Protein 4I4N (pdb70)

Foldseek 3Di:
DQFLAFDDDVVDPLEGAFTPNVLVVQAALEDPQDDLADPDADAPPQEAEEEEFFQDQFDQFPVGGTYRKFFELLQPQQLVLSNVNNVHHYAYEYQAQAAGRHSVSRHNNNYDSSVVSCVVCVVCRHGHDHLVVCLVPAAPQDHSYQYYEFTDMCSLLPCLLQPLSLLSVVVRCLVNVHAYEYEAHRCSSVNNVPQDLSCAPAEWEYADQVVQQPSVVSRNGVHGHPDGSVVSCVVSHYDHDDDHADLDWDDDRRYIYTYDSSVSNVSSVVVSVVVSVVVVD/DLALAFDDDVVDPLEGAFDPNVLVVQAALAAPADPLADPAADPPPQEAEEEEFFQDQWDQFPVGGTYRKFFELLQPQRLVSSLVSSPHHYAYEYQVQAAGDHSVSRHNNNYPSSVVSCVVCVVCNHGHDHLVVCLVPAAPQPHSYQEYAFGDMPSLLPQLLAPLSLLSVVVRCVVNVHAYEYEACRCSSVNNVPLVLSCAAAEWAYAAQVVQVPSCVSRNGVHGHPDGSVVSVVVSHYDHPDNHADLDWDDDRRYIYTYHSSVSNVSSVVNSVVVCVVVVD/DQFLAFDDDVVDPLEGAFTPVVLVVQAALEAPADPLADPAADAPPQAAAEEEFFQDQFDQFPVGGTYRKFFELLQPQSLVLSNVNSPHHYAYEYQAQAAGRHSVSRHNNNYPSSVVSCVVCVVCNHRHDHLVVCVVPQAPLPHSYQYYEFGHMPSLLPQLLAPVSLLVRVVRCLVNVHAYEYEAHRCSSVNNVPQPLSCAAAEWEYAAQVVQVCSVVRRNGVHGHPDGSVVSVVVSHYDHPDNHADLDWDQDRRYIYTHHSSVSNVSSVVVSVVVCVVVVD/DQFLAFDDDVVDPLEGAFGPNVLVVQAALEAPQDDLADPAADAPQQAAAEEEFFQDQFDQFPVGGTYRKTFELLLPQSLVSSNVNSPHHYAYEYQVQAAGRHSVSRDNNNYPSSVVRCVVCVVCRHGHDHLVVCLVPQADLPHSYQYYEFEDMPSLLPQLLQDLSLLSVVVRCLVSVHAYEYEAHRCSSVNNVPLPLSCAAAEWEYAAQVVQVPSVVSRNGNHGHPDGSVVSVVVSHYDHDDNHADLDWDDDRRYTYTHHSSVSNVSSVVNSVVVSVVPVD/DQFLAFDDDVVDPLETAFGPNVLVVQAELEDPQDDLDDPAADAPPQAAEEEEFFQDQWDAFPVGGTYRKFFELLQPQQLQLSNVSNPHHYAYEYQVQAAGRHSVSRHNNNYPSSVVSCVVCVVCNHGGHHLVVCLVPQADDPHSYQEYEFTDMCSLVPCQLQPLSLLSVVVRCLVNVHAYEYEAHRCSSVNNVPQPLSCAPAEWEYAAQVVLVVSVVSRNGVHGHPDGSVVSCVVSHYDHDDNHADLDWDDDRRYIYTYDSSVSNVSNVVVSVVVCVVVVD/DLWLAFDDDVVDPLEGAFTPVVLVVQAALEDPADPLADPAADAPPFAAAEEEFFQDQWAQFPVRHTYRKFFELLQPQLLVSSNVNSVHHYAYEYQVQAAGDHSVSRDNNNYCSSVVVCVVCVVCNHRGGHLVVCLPPQAPLPHSYQYYEQEDMCSLVPCLLQPLSLLSVVVRCVVNVHAYEYEAHRCSSVNNVPQPLSCAQPEWAYAAQVVQQCSCVSRNGVHGHPDRSVVSVVVSHYDHPDNHADLDWDCGRRYTYTHDSSVSNVSSVVVSVVVSVVVVD

B-factor: mean 22.8, std 9.53, range [1.91, 67.93]

Structure (mmCIF, N/CA/C/O backbone):
data_4I4N
#
_entry.id   4I4N
#
_cell.length_a   103.750
_cell.length_b   79.350
_cell.length_c   107.650
_cell.angle_alpha   90.00
_cell.angle_beta   108.67
_cell.angle_gamma   90.00
#
_symmetry.space_group_name_H-M   'P 1 21 1'
#
loop_
_entity.id
_entity.type
_entity.pdbx_description
1 polymer 'Intracellular protease/amidase'
2 water water
#
loop_
_atom_site.group_PDB
_atom_site.id
_atom_site.type_symbol
_atom_site.label_atom_id
_atom_site.label_alt_id
_atom_site.label_comp_id
_atom_site.label_asym_id
_atom_site.label_entity_id
_atom_site.label_seq_id
_atom_site.pdbx_PDB_ins_code
_atom_site.Cartn_x
_atom_site.Cartn_y
_atom_site.Cartn_z
_atom_site.occupancy
_atom_site.B_iso_or_equiv
_atom_site.auth_seq_id
_atom_site.auth_comp_id
_atom_site.auth_asym_id
_atom_site.auth_atom_id
_atom_site.pdbx_PDB_model_num
ATOM 1 N N . ALA A 1 1 ? 1.357 -21.268 0.810 1.00 44.85 5 ALA A N 1
ATOM 2 C CA . ALA A 1 1 ? 1.035 -19.890 1.276 1.00 45.00 5 ALA A CA 1
ATOM 3 C C . ALA A 1 1 ? 2.280 -19.138 1.752 1.00 45.21 5 ALA A C 1
ATOM 4 O O . ALA A 1 1 ? 2.192 -18.227 2.579 1.00 45.28 5 ALA A O 1
ATOM 6 N N . ASN A 1 2 ? 3.440 -19.525 1.234 1.00 44.66 6 ASN A N 1
ATOM 7 C CA . ASN A 1 2 ? 4.689 -18.856 1.590 1.00 44.58 6 ASN A CA 1
ATOM 8 C C . ASN A 1 2 ? 4.950 -17.863 0.467 1.00 41.97 6 ASN A C 1
ATOM 9 O O . ASN A 1 2 ? 5.699 -16.897 0.620 1.00 41.84 6 ASN A O 1
ATOM 14 N N . ASP A 1 3 ? 4.310 -18.127 -0.666 1.00 38.76 7 ASP A N 1
ATOM 15 C CA . ASP A 1 3 ? 4.427 -17.302 -1.856 1.00 35.71 7 ASP A CA 1
ATOM 16 C C . ASP A 1 3 ? 4.033 -15.846 -1.591 1.00 35.34 7 ASP A C 1
ATOM 17 O O . ASP A 1 3 ? 2.911 -15.563 -1.173 1.00 34.83 7 ASP A O 1
ATOM 22 N N . LYS A 1 4 ? 4.960 -14.925 -1.841 1.00 32.79 8 LYS A N 1
ATOM 23 C CA . LYS A 1 4 ? 4.707 -13.504 -1.612 1.00 32.33 8 LYS A CA 1
ATOM 24 C C . LYS A 1 4 ? 4.431 -12.748 -2.908 1.00 30.61 8 LYS A C 1
ATOM 25 O O . LYS A 1 4 ? 4.362 -11.521 -2.925 1.00 31.56 8 LYS A O 1
ATOM 31 N N . HIS A 1 5 ? 4.287 -13.486 -3.998 1.00 30.75 9 HIS A N 1
ATOM 32 C CA . HIS A 1 5 ? 4.012 -12.875 -5.289 1.00 31.22 9 HIS A CA 1
ATOM 33 C C . HIS A 1 5 ? 2.543 -12.483 -5.323 1.00 28.21 9 HIS A C 1
ATOM 34 O O . HIS A 1 5 ? 1.690 -13.244 -4.873 1.00 28.65 9 HIS A O 1
ATOM 41 N N . PRO A 1 6 ? 2.227 -11.279 -5.826 1.00 26.65 10 PRO A N 1
ATOM 42 C CA . PRO A 1 6 ? 0.804 -10.929 -5.872 1.00 25.26 10 PRO A CA 1
ATOM 43 C C . PRO A 1 6 ? 0.154 -12.010 -6.738 1.00 23.94 10 PRO A C 1
ATOM 44 O O . PRO A 1 6 ? 0.801 -12.543 -7.646 1.00 23.67 10 PRO A O 1
ATOM 48 N N . THR A 1 7 ? -1.098 -12.351 -6.449 1.00 22.40 11 THR A N 1
ATOM 49 C CA . THR A 1 7 ? -1.801 -13.383 -7.210 1.00 22.09 11 THR A CA 1
ATOM 50 C C . THR A 1 7 ? -2.683 -12.759 -8.285 1.00 19.93 11 THR A C 1
ATOM 51 O O . THR A 1 7 ? -3.543 -11.930 -7.991 1.00 19.81 11 THR A O 1
ATOM 55 N N . PRO A 1 8 ? -2.475 -13.150 -9.551 1.00 18.77 12 PRO A N 1
ATOM 56 C CA . PRO A 1 8 ? -3.265 -12.611 -10.662 1.00 17.42 12 PRO A CA 1
ATOM 57 C C . PRO A 1 8 ? -4.764 -12.811 -10.477 1.00 16.22 12 PRO A C 1
ATOM 58 O O . PRO A 1 8 ? -5.210 -13.906 -10.164 1.00 14.39 12 PRO A O 1
ATOM 62 N N . ASP A 1 9 ? -5.527 -11.738 -10.661 1.00 15.87 13 ASP A N 1
ATOM 63 C CA . ASP A 1 9 ? -6.983 -11.780 -10.580 1.00 15.69 13 ASP A CA 1
ATOM 64 C C . ASP A 1 9 ? -7.350 -12.003 -12.038 1.00 15.40 13 ASP A C 1
ATOM 65 O O . ASP A 1 9 ? -7.162 -11.113 -12.861 1.00 17.08 13 ASP A O 1
ATOM 70 N N . PRO A 1 10 ? -7.863 -13.199 -12.378 1.00 16.08 14 PRO A N 1
ATOM 71 C CA . PRO A 1 10 ? -8.246 -13.543 -13.753 1.00 16.12 14 PRO A CA 1
ATOM 72 C C . PRO A 1 10 ? -9.389 -12.748 -14.382 1.00 16.48 14 PRO A C 1
ATOM 73 O O . PRO A 1 10 ? -9.588 -12.804 -15.597 1.00 14.96 14 PRO A O 1
ATOM 77 N N . ALA A 1 11 ? -10.141 -12.009 -13.574 1.00 14.77 15 ALA A N 1
ATOM 78 C CA . ALA A 1 11 ? -11.251 -11.227 -14.113 1.00 14.75 15 ALA A CA 1
ATOM 79 C C . ALA A 1 11 ? -10.792 -9.909 -14.717 1.00 13.62 15 ALA A C 1
ATOM 80 O O . ALA A 1 11 ? -11.494 -9.315 -15.532 1.00 11.39 15 ALA A O 1
ATOM 82 N N . GLU A 1 12 ? -9.610 -9.451 -14.324 1.00 14.38 16 GLU A N 1
ATOM 83 C CA . GLU A 1 12 ? -9.116 -8.165 -14.801 1.00 14.64 16 GLU A CA 1
ATOM 84 C C . GLU A 1 12 ? -7.634 -8.150 -15.154 1.00 14.11 16 GLU A C 1
ATOM 85 O O . GLU A 1 12 ? -6.800 -8.604 -14.385 1.00 17.74 16 GLU A O 1
ATOM 91 N N . ASP A 1 13 ? -7.296 -7.593 -16.307 1.00 16.50 17 ASP A N 1
ATOM 92 C CA . ASP A 1 13 ? -5.893 -7.564 -16.681 1.00 16.78 17 ASP A CA 1
ATOM 93 C C . ASP A 1 13 ? -5.067 -6.671 -15.764 1.00 16.57 17 ASP A C 1
ATOM 94 O O . ASP A 1 13 ? -5.543 -5.641 -15.270 1.00 14.71 17 ASP A O 1
ATOM 99 N N . ASN A 1 14 ? -3.840 -7.116 -15.508 1.00 16.08 18 ASN A N 1
ATOM 100 C CA . ASN A 1 14 ? -2.893 -6.407 -14.662 1.00 15.84 18 ASN A CA 1
ATOM 101 C C . ASN A 1 14 ? -3.484 -6.069 -13.297 1.00 16.90 18 ASN A C 1
ATOM 102 O O . ASN A 1 14 ? -3.203 -5.010 -12.733 1.00 18.00 18 ASN A O 1
ATOM 107 N N . ALA A 1 15 ? -4.305 -6.976 -12.778 1.00 13.83 19 ALA A N 1
ATOM 108 C CA . ALA A 1 15 ? -4.925 -6.802 -11.471 1.00 16.22 19 ALA A CA 1
ATOM 109 C C . ALA A 1 15 ? -4.435 -7.973 -10.632 1.00 17.01 19 ALA A C 1
ATOM 110 O O . ALA A 1 15 ? -4.238 -9.069 -11.153 1.00 17.00 19 ALA A O 1
ATOM 112 N N . PHE A 1 16 ? -4.242 -7.749 -9.337 1.00 16.90 20 PHE A N 1
ATOM 113 C CA . PHE A 1 16 ? -3.723 -8.797 -8.464 1.00 18.07 20 PHE A CA 1
ATOM 114 C C . PHE A 1 16 ? -4.365 -8.831 -7.089 1.00 17.88 20 PHE A C 1
ATOM 115 O O . PHE A 1 16 ? -4.623 -7.786 -6.489 1.00 18.83 20 PHE A O 1
ATOM 123 N N . PHE A 1 17 ? -4.625 -10.041 -6.604 1.00 16.58 21 PHE A N 1
ATOM 124 C CA . PHE A 1 17 ? -5.181 -10.235 -5.269 1.00 18.12 21 PHE A CA 1
ATOM 125 C C . PHE A 1 17 ? -3.949 -10.209 -4.365 1.00 18.19 21 PHE A C 1
ATOM 126 O O . PHE A 1 17 ? -2.816 -10.211 -4.855 1.00 18.33 21 PHE A O 1
ATOM 134 N N . PRO A 1 18 ? -4.148 -10.199 -3.039 1.00 19.44 22 PRO A N 1
ATOM 135 C CA . PRO A 1 18 ? -2.959 -10.193 -2.184 1.00 19.76 22 PRO A CA 1
ATOM 136 C C . PRO A 1 18 ? -2.220 -11.529 -2.341 1.00 18.94 22 PRO A C 1
ATOM 137 O O . PRO A 1 18 ? -2.811 -12.539 -2.733 1.00 18.22 22 PRO A O 1
ATOM 141 N N . SER A 1 19 ? -0.926 -11.529 -2.046 1.00 19.26 23 SER A N 1
ATOM 142 C CA . SER A 1 19 ? -0.125 -12.741 -2.155 1.00 19.70 23 SER A CA 1
ATOM 143 C C . SER A 1 19 ? -0.614 -13.788 -1.160 1.00 20.01 23 SER A C 1
ATOM 144 O O . SER A 1 19 ? -1.202 -13.458 -0.127 1.00 19.95 23 SER A O 1
ATOM 147 N N . ALA A 1 20 ? -0.365 -15.053 -1.469 1.00 20.91 24 ALA A N 1
ATOM 148 C CA . ALA A 1 20 ? -0.777 -16.128 -0.581 1.00 22.99 24 ALA A CA 1
ATOM 149 C C . ALA A 1 20 ? -0.182 -15.909 0.808 1.00 22.66 24 ALA A C 1
ATOM 150 O O . ALA A 1 20 ? -0.824 -16.182 1.821 1.00 21.42 24 ALA A O 1
ATOM 152 N N . TYR A 1 21 ? 1.047 -15.403 0.853 1.00 22.68 25 TYR A N 1
ATOM 153 C CA . TYR A 1 21 ? 1.712 -15.171 2.126 1.00 23.24 25 TYR A CA 1
ATOM 154 C C . TYR A 1 21 ? 1.015 -14.094 2.946 1.00 23.30 25 TYR A C 1
ATOM 155 O O . TYR A 1 21 ? 0.772 -14.272 4.143 1.00 23.46 25 TYR A O 1
ATOM 164 N N . SER A 1 22 ? 0.698 -12.972 2.305 1.00 22.73 26 SER A N 1
ATOM 165 C CA . SER A 1 22 ? 0.025 -11.883 3.006 1.00 21.32 26 SER A CA 1
ATOM 166 C C . SER A 1 22 ? -1.324 -12.355 3.534 1.00 21.38 26 SER A C 1
ATOM 167 O O . SER A 1 22 ? -1.723 -11.985 4.642 1.00 20.75 26 SER A O 1
ATOM 170 N N . LEU A 1 23 ? -2.014 -13.186 2.753 1.00 20.99 27 LEU A N 1
ATOM 171 C CA . LEU A 1 23 ? -3.324 -13.705 3.153 1.00 21.16 27 LEU A CA 1
ATOM 172 C C . LEU A 1 23 ? -3.232 -14.568 4.410 1.00 21.40 27 LEU A C 1
ATOM 173 O O . LEU A 1 23 ? -4.099 -14.504 5.279 1.00 21.65 27 LEU A O 1
ATOM 178 N N . SER A 1 24 ? -2.182 -15.377 4.506 1.00 22.71 28 SER A N 1
ATOM 179 C CA . SER A 1 24 ? -1.999 -16.226 5.677 1.00 24.36 28 SER A CA 1
ATOM 180 C C . SER A 1 24 ? -1.789 -15.357 6.911 1.00 25.18 28 SER A C 1
ATOM 181 O O . SER A 1 24 ? -2.174 -15.713 8.026 1.00 25.06 28 SER A O 1
ATOM 184 N N . GLN A 1 25 ? -1.169 -14.209 6.697 1.00 25.28 29 GLN A N 1
ATOM 185 C CA . GLN A 1 25 ? -0.884 -13.287 7.779 1.00 28.16 29 GLN A CA 1
ATOM 186 C C . GLN A 1 25 ? -2.041 -12.364 8.143 1.00 27.52 29 GLN A C 1
ATOM 187 O O . GLN A 1 25 ? -2.218 -12.031 9.314 1.00 27.31 29 GLN A O 1
ATOM 193 N N . PHE A 1 26 ? -2.838 -11.963 7.154 1.00 27.13 30 PHE A N 1
ATOM 194 C CA . PHE A 1 26 ? -3.927 -11.029 7.419 1.00 26.14 30 PHE A CA 1
ATOM 195 C C . PHE A 1 26 ? -5.358 -11.544 7.394 1.00 24.89 30 PHE A C 1
ATOM 196 O O . PHE A 1 26 ? -6.285 -10.791 7.683 1.00 21.88 30 PHE A O 1
ATOM 204 N N . THR A 1 27 ? -5.549 -12.812 7.057 1.00 24.69 31 THR A N 1
ATOM 205 C CA . THR A 1 27 ? -6.896 -13.372 7.023 1.00 23.52 31 THR A CA 1
ATOM 206 C C . THR A 1 27 ? -6.927 -14.732 7.712 1.00 24.29 31 THR A C 1
ATOM 207 O O . THR A 1 27 ? -5.888 -15.349 7.921 1.00 25.75 31 THR A O 1
ATOM 211 N N . ALA A 1 28 ? -8.126 -15.189 8.055 1.00 24.06 32 ALA A N 1
ATOM 212 C CA . ALA A 1 28 ? -8.319 -16.478 8.713 1.00 23.77 32 ALA A CA 1
ATOM 213 C C . ALA A 1 28 ? -9.656 -17.051 8.250 1.00 24.40 32 ALA A C 1
ATOM 214 O O . ALA A 1 28 ? -10.500 -16.318 7.730 1.00 22.72 32 ALA A O 1
ATOM 216 N N . SER A 1 29 ? -9.845 -18.353 8.445 1.00 23.39 33 SER A N 1
ATOM 217 C CA . SER A 1 29 ? -11.079 -19.015 8.035 1.00 23.65 33 SER A CA 1
ATOM 218 C C . SER A 1 29 ? -12.261 -18.702 8.957 1.00 24.23 33 SER A C 1
ATOM 219 O O . SER A 1 29 ? -13.407 -18.957 8.608 1.00 22.53 33 SER A O 1
ATOM 222 N N . LYS A 1 30 ? -11.973 -18.156 10.135 1.00 26.81 34 LYS A N 1
ATOM 223 C CA . LYS A 1 30 ? -13.008 -17.777 11.097 1.00 28.72 34 LYS A CA 1
ATOM 224 C C . LYS A 1 30 ? -12.705 -16.396 11.651 1.00 27.10 34 LYS A C 1
ATOM 225 O O . LYS A 1 30 ? -11.550 -15.972 11.669 1.00 25.62 34 LYS A O 1
ATOM 231 N N . SER A 1 31 ? -13.742 -15.701 12.106 1.00 24.99 35 SER A N 1
ATOM 232 C CA . SER A 1 31 ? -13.571 -14.374 12.677 1.00 24.55 35 SER A CA 1
ATOM 233 C C . SER A 1 31 ? -13.583 -14.495 14.204 1.00 25.31 35 SER A C 1
ATOM 234 O O . SER A 1 31 ? -13.726 -15.591 14.748 1.00 25.29 35 SER A O 1
ATOM 237 N N . ASP A 1 32 ? -13.441 -13.373 14.899 1.00 25.01 36 ASP A N 1
ATOM 238 C CA . ASP A 1 32 ? -13.446 -13.416 16.355 1.00 26.22 36 ASP A CA 1
ATOM 239 C C . ASP A 1 32 ? -14.735 -12.817 16.897 1.00 26.24 36 ASP A C 1
ATOM 240 O O . ASP A 1 32 ? -14.766 -12.249 17.992 1.00 27.31 36 ASP A O 1
ATOM 245 N N . LEU A 1 33 ? -15.801 -12.967 16.114 1.00 26.10 37 LEU A N 1
ATOM 246 C CA . LEU A 1 33 ? -17.126 -12.473 16.482 1.00 26.26 37 LEU A CA 1
ATOM 247 C C . LEU A 1 33 ? -17.471 -13.023 17.857 1.00 26.83 37 LEU A C 1
ATOM 248 O O . LEU A 1 33 ? -17.379 -14.226 18.079 1.00 26.62 37 LEU A O 1
ATOM 253 N N . SER A 1 34 ? -17.863 -12.148 18.779 1.00 27.65 38 SER A N 1
ATOM 254 C CA . SER A 1 34 ? -18.193 -12.582 20.131 1.00 29.04 38 SER A CA 1
ATOM 255 C C . SER A 1 34 ? -18.962 -11.513 20.898 1.00 29.28 38 SER A C 1
ATOM 256 O O . SER A 1 34 ? -18.954 -10.341 20.527 1.00 27.36 38 SER A O 1
ATOM 259 N N . GLY A 1 35 ? -19.633 -11.936 21.965 1.00 30.12 39 GLY A N 1
ATOM 260 C CA . GLY A 1 35 ? -20.386 -11.012 22.793 1.00 34.09 39 GLY A CA 1
ATOM 261 C C . GLY A 1 35 ? -21.478 -10.253 22.070 1.00 35.97 39 GLY A C 1
ATOM 262 O O . GLY A 1 35 ? -21.751 -9.099 22.389 1.00 36.79 39 GLY A O 1
ATOM 263 N N . ALA A 1 36 ? -22.109 -10.900 21.099 1.00 38.05 40 ALA A N 1
ATOM 264 C CA . ALA A 1 36 ? -23.176 -10.264 20.342 1.00 40.85 40 ALA A CA 1
ATOM 265 C C . ALA A 1 36 ? -24.532 -10.615 20.939 1.00 42.96 40 ALA A C 1
ATOM 266 O O . ALA A 1 36 ? -25.475 -10.928 20.214 1.00 43.90 40 ALA A O 1
ATOM 268 N N . HIS A 1 37 ? -24.630 -10.560 22.262 1.00 45.67 41 HIS A N 1
ATOM 269 C CA . HIS A 1 37 ? -25.878 -10.871 22.941 1.00 48.12 41 HIS A CA 1
ATOM 270 C C . HIS A 1 37 ? -26.386 -9.631 23.637 1.00 45.57 41 HIS A C 1
ATOM 271 O O . HIS A 1 37 ? -25.734 -9.096 24.532 1.00 45.63 41 HIS A O 1
ATOM 278 N N . TYR A 1 38 ? -27.551 -9.170 23.204 1.00 42.98 42 TYR A N 1
ATOM 279 C CA . TYR A 1 38 ? -28.167 -7.999 23.791 1.00 40.49 42 TYR A CA 1
ATOM 280 C C . TYR A 1 38 ? -29.501 -8.416 24.410 1.00 41.11 42 TYR A C 1
ATOM 281 O O . TYR A 1 38 ? -30.479 -8.667 23.708 1.00 40.24 42 TYR A O 1
ATOM 290 N N . PRO A 1 39 ? -29.532 -8.527 25.752 1.00 41.92 43 PRO A N 1
ATOM 291 C CA . PRO A 1 39 ? -30.715 -8.918 26.528 1.00 42.87 43 PRO A CA 1
ATOM 292 C C . PRO A 1 39 ? -31.969 -8.204 26.057 1.00 42.83 43 PRO A C 1
ATOM 293 O O . PRO A 1 39 ? -32.970 -8.842 25.735 1.00 43.72 43 PRO A O 1
ATOM 297 N N . THR A 1 40 ? -31.907 -6.877 26.012 1.00 42.95 44 THR A N 1
ATOM 298 C CA . THR A 1 40 ? -33.044 -6.090 25.562 1.00 43.27 44 THR A CA 1
ATOM 299 C C . THR A 1 40 ? -32.675 -5.273 24.331 1.00 42.21 44 THR A C 1
ATOM 300 O O . THR A 1 40 ? -32.315 -4.102 24.423 1.00 43.16 44 THR A O 1
ATOM 304 N N . PRO A 1 41 ? -32.743 -5.901 23.155 1.00 41.17 45 PRO A N 1
ATOM 305 C CA . PRO A 1 41 ? -32.425 -5.242 21.891 1.00 38.81 45 PRO A CA 1
ATOM 306 C C . PRO A 1 41 ? -33.530 -4.272 21.511 1.00 36.99 45 PRO A C 1
ATOM 307 O O . PRO A 1 41 ? -34.644 -4.353 22.026 1.00 35.45 45 PRO A O 1
ATOM 311 N N . TYR A 1 42 ? -33.206 -3.350 20.612 1.00 33.66 46 TYR A N 1
ATOM 312 C CA . TYR A 1 42 ? -34.161 -2.360 20.144 1.00 31.28 46 TYR A CA 1
ATOM 313 C C . TYR A 1 42 ? -35.257 -3.119 19.412 1.00 31.87 46 TYR A C 1
ATOM 314 O O . TYR A 1 42 ? -34.965 -4.031 18.637 1.00 31.35 46 TYR A O 1
ATOM 323 N N . GLN A 1 43 ? -36.512 -2.757 19.665 1.00 32.25 47 GLN A N 1
ATOM 324 C CA . GLN A 1 43 ? -37.640 -3.417 19.012 1.00 34.33 47 GLN A CA 1
ATOM 325 C C . GLN A 1 43 ? -38.598 -2.417 18.362 1.00 33.22 47 GLN A C 1
ATOM 326 O O . GLN A 1 43 ? -39.599 -2.801 17.752 1.00 34.41 47 GLN A O 1
ATOM 332 N N . GLY A 1 44 ? -38.267 -1.135 18.484 1.00 31.84 48 GLY A N 1
ATOM 333 C CA . GLY A 1 44 ? -39.096 -0.082 17.923 1.00 30.59 48 GLY A CA 1
ATOM 334 C C . GLY A 1 44 ? -39.365 -0.221 16.438 1.00 29.89 48 GLY A C 1
ATOM 335 O O . GLY A 1 44 ? -40.369 0.289 15.938 1.00 29.56 48 GLY A O 1
ATOM 336 N N . GLY A 1 45 ? -38.468 -0.909 15.738 1.00 28.18 49 GLY A N 1
ATOM 337 C CA . GLY A 1 45 ? -38.622 -1.114 14.309 1.00 27.73 49 GLY A CA 1
ATOM 338 C C . GLY A 1 45 ? -38.486 0.130 13.442 1.00 27.77 49 GLY A C 1
ATOM 339 O O . GLY A 1 45 ? -38.900 0.125 12.284 1.00 28.44 49 GLY A O 1
ATOM 340 N N . ARG A 1 46 ? -37.911 1.200 13.985 1.00 27.08 50 ARG A N 1
ATOM 341 C CA . ARG A 1 46 ? -37.734 2.424 13.209 1.00 25.68 50 ARG A CA 1
ATOM 342 C C . ARG A 1 46 ? -36.271 2.651 12.804 1.00 25.51 50 ARG A C 1
ATOM 343 O O . ARG A 1 46 ? -35.904 2.559 11.630 1.00 24.55 50 ARG A O 1
ATOM 351 N N . TRP A 1 47 ? -35.444 2.949 13.799 1.00 23.59 51 TRP A N 1
ATOM 352 C CA . TRP A 1 47 ? -34.031 3.235 13.588 1.00 22.91 51 TRP A CA 1
ATOM 353 C C . TRP A 1 47 ? -33.286 2.215 12.742 1.00 22.08 51 TRP A C 1
ATOM 354 O O . TRP A 1 47 ? -33.392 1.010 12.963 1.00 20.40 51 TRP A O 1
ATOM 365 N N . LYS A 1 48 ? -32.519 2.727 11.781 1.00 20.78 52 LYS A N 1
ATOM 366 C CA . LYS A 1 48 ? -31.750 1.918 10.850 1.00 20.80 52 LYS A CA 1
ATOM 367 C C . LYS A 1 48 ? -30.382 2.548 10.726 1.00 19.85 52 LYS A C 1
ATOM 368 O O . LYS A 1 48 ? -30.174 3.692 11.126 1.00 19.45 52 LYS A O 1
ATOM 374 N N . ILE A 1 49 ? -29.453 1.788 10.164 1.00 19.49 53 ILE A N 1
ATOM 375 C CA . ILE A 1 49 ? -28.118 2.285 9.931 1.00 18.01 53 ILE A CA 1
ATOM 376 C C . ILE A 1 49 ? -27.910 2.292 8.424 1.00 17.07 53 ILE A C 1
ATOM 377 O O . ILE A 1 49 ? -28.227 1.322 7.724 1.00 18.38 53 ILE A O 1
ATOM 382 N N . LEU A 1 50 ? -27.427 3.415 7.915 1.00 15.10 54 LEU A N 1
ATOM 383 C CA . LEU A 1 50 ? -27.160 3.528 6.497 1.00 14.29 54 LEU A CA 1
ATOM 384 C C . LEU A 1 50 ? -25.731 3.071 6.248 1.00 14.52 54 LEU A C 1
ATOM 385 O O . LEU A 1 50 ? -24.790 3.608 6.837 1.00 14.58 54 LEU A O 1
ATOM 390 N N . VAL A 1 51 ? -25.566 2.081 5.383 1.00 12.66 55 VAL A N 1
ATOM 391 C CA . VAL A 1 51 ? -24.234 1.590 5.051 1.00 14.52 55 VAL A CA 1
ATOM 392 C C . VAL A 1 51 ? -23.798 2.088 3.672 1.00 14.18 55 VAL A C 1
ATOM 393 O O . VAL A 1 51 ? -24.499 1.908 2.680 1.00 11.04 55 VAL A O 1
ATOM 397 N N . VAL A 1 52 ? -22.636 2.725 3.617 1.00 12.35 56 VAL A N 1
ATOM 398 C CA . VAL A 1 52 ? -22.113 3.218 2.354 1.00 11.71 56 VAL A CA 1
ATOM 399 C C . VAL A 1 52 ? -20.944 2.310 2.000 1.00 12.05 56 VAL A C 1
ATOM 400 O O . VAL A 1 52 ? -19.862 2.412 2.583 1.00 11.02 56 VAL A O 1
ATOM 404 N N . GLY A 1 53 ? -21.175 1.412 1.053 1.00 12.01 57 GLY A N 1
ATOM 405 C CA . GLY A 1 53 ? -20.140 0.485 0.642 1.00 13.24 57 GLY A CA 1
ATOM 406 C C . GLY A 1 53 ? -19.370 0.925 -0.589 1.00 13.27 57 GLY A C 1
ATOM 407 O O . GLY A 1 53 ? -19.683 1.947 -1.200 1.00 14.20 57 GLY A O 1
ATOM 408 N N . ALA A 1 54 ? -18.353 0.148 -0.942 1.00 13.10 58 ALA A N 1
ATOM 409 C CA . ALA A 1 54 ? -17.512 0.433 -2.099 1.00 13.05 58 ALA A CA 1
ATOM 410 C C . ALA A 1 54 ? -18.053 -0.271 -3.333 1.00 13.94 58 ALA A C 1
ATOM 411 O O . ALA A 1 54 ? -18.344 -1.469 -3.282 1.00 13.42 58 ALA A O 1
ATOM 413 N N . ASP A 1 55 ? -18.185 0.465 -4.436 1.00 13.73 59 ASP A N 1
ATOM 414 C CA . ASP A 1 55 ? -18.675 -0.130 -5.672 1.00 12.56 59 ASP A CA 1
ATOM 415 C C . ASP A 1 55 ? -17.541 -0.519 -6.611 1.00 13.32 59 ASP A C 1
ATOM 416 O O . ASP A 1 55 ? -17.784 -1.038 -7.694 1.00 12.09 59 ASP A O 1
ATOM 421 N N . GLU A 1 56 ? -16.297 -0.278 -6.211 1.00 11.70 60 GLU A N 1
ATOM 422 C CA . GLU A 1 56 ? -15.194 -0.648 -7.085 1.00 12.48 60 GLU A CA 1
ATOM 423 C C . GLU A 1 56 ? -14.188 -1.558 -6.404 1.00 12.65 60 GLU A C 1
ATOM 424 O O . GLU A 1 56 ? -13.826 -1.351 -5.254 1.00 13.42 60 GLU A O 1
ATOM 430 N N . ARG A 1 57 ? -13.735 -2.565 -7.138 1.00 12.64 61 ARG A N 1
ATOM 431 C CA . ARG A 1 57 ? -12.778 -3.532 -6.621 1.00 12.73 61 ARG A CA 1
ATOM 432 C C . ARG A 1 57 ? -11.334 -3.254 -7.036 1.00 14.06 61 ARG A C 1
ATOM 433 O O . ARG A 1 57 ? -10.390 -3.593 -6.311 1.00 13.83 61 ARG A O 1
ATOM 441 N N . TYR A 1 58 ? -11.160 -2.624 -8.194 1.00 14.67 62 TYR A N 1
ATOM 442 C CA . TYR A 1 58 ? -9.821 -2.365 -8.712 1.00 14.68 62 TYR A CA 1
ATOM 443 C C . TYR A 1 58 ? -9.263 -0.971 -8.433 1.00 13.60 62 TYR A C 1
ATOM 444 O O . TYR A 1 58 ? -9.749 0.030 -8.954 1.00 14.24 62 TYR A O 1
ATOM 453 N N . LEU A 1 59 ? -8.238 -0.938 -7.586 1.00 13.37 63 LEU A N 1
ATOM 454 C CA . LEU A 1 59 ? -7.577 0.294 -7.181 1.00 15.70 63 LEU A CA 1
ATOM 455 C C . LEU A 1 59 ? -6.261 0.436 -7.943 1.00 17.30 63 LEU A C 1
ATOM 456 O O . LEU A 1 59 ? -5.451 -0.481 -7.974 1.00 18.11 63 LEU A O 1
ATOM 461 N N . MET A 1 60 ? -6.054 1.596 -8.556 1.00 18.30 64 MET A N 1
ATOM 462 C CA . MET A 1 60 ? -4.841 1.861 -9.320 1.00 20.41 64 MET A CA 1
ATOM 463 C C . MET A 1 60 ? -3.631 2.127 -8.420 1.00 21.17 64 MET A C 1
ATOM 464 O O . MET A 1 60 ? -3.661 3.029 -7.576 1.00 19.68 64 MET A O 1
ATOM 469 N N . MET A 1 61 ? -2.572 1.342 -8.610 1.00 20.90 65 MET A N 1
ATOM 470 C CA . MET A 1 61 ? -1.345 1.496 -7.827 1.00 21.09 65 MET A CA 1
ATOM 471 C C . MET A 1 61 ? -0.429 2.523 -8.499 1.00 23.46 65 MET A C 1
ATOM 472 O O . MET A 1 61 ? -0.682 2.961 -9.628 1.00 22.36 65 MET A O 1
ATOM 477 N N . ASP A 1 62 ? 0.644 2.890 -7.809 1.00 21.93 66 ASP A N 1
ATOM 478 C CA . ASP A 1 62 ? 1.583 3.860 -8.348 1.00 23.35 66 ASP A CA 1
ATOM 479 C C . ASP A 1 62 ? 2.286 3.299 -9.585 1.00 23.45 66 ASP A C 1
ATOM 480 O O . ASP A 1 62 ? 2.726 4.052 -10.454 1.00 25.67 66 ASP A O 1
ATOM 485 N N . ASN A 1 63 ? 2.370 1.975 -9.678 1.00 22.84 67 ASN A N 1
ATOM 486 C CA . ASN A 1 63 ? 3.025 1.350 -10.824 1.00 22.75 67 ASN A CA 1
ATOM 487 C C . ASN A 1 63 ? 2.066 0.938 -11.941 1.00 22.18 67 ASN A C 1
ATOM 488 O O . ASN A 1 63 ? 2.446 0.205 -12.859 1.00 20.86 67 ASN A O 1
ATOM 493 N N . GLY A 1 64 ? 0.822 1.396 -11.870 1.00 21.30 68 GLY A N 1
ATOM 494 C CA . GLY A 1 64 ? -0.124 1.058 -12.920 1.00 20.90 68 GLY A CA 1
ATOM 495 C C . GLY A 1 64 ? -0.902 -0.238 -12.778 1.00 19.15 68 GLY A C 1
ATOM 496 O O . GLY A 1 64 ? -1.858 -0.453 -13.510 1.00 19.74 68 GLY A O 1
ATOM 497 N N . THR A 1 65 ? -0.501 -1.107 -11.857 1.00 19.09 69 THR A N 1
ATOM 498 C CA . THR A 1 65 ? -1.217 -2.360 -11.634 1.00 17.79 69 THR A CA 1
ATOM 499 C C . THR A 1 65 ? -2.454 -2.022 -10.825 1.00 18.44 69 THR A C 1
ATOM 500 O O . THR A 1 65 ? -2.561 -0.920 -10.285 1.00 16.23 69 THR A O 1
ATOM 504 N N . PHE A 1 66 ? -3.391 -2.962 -10.774 1.00 17.35 70 PHE A N 1
ATOM 505 C CA . PHE A 1 66 ? -4.615 -2.804 -9.997 1.00 17.38 70 PHE A CA 1
ATOM 506 C C . PHE A 1 66 ? -4.539 -3.713 -8.775 1.00 16.17 70 PHE A C 1
ATOM 507 O O . PHE A 1 66 ? -4.182 -4.888 -8.906 1.00 17.11 70 PHE A O 1
ATOM 515 N N . PHE A 1 67 ? -4.889 -3.187 -7.607 1.00 15.55 71 PHE A N 1
ATOM 516 C CA . PHE A 1 67 ? -4.953 -4.006 -6.401 1.00 15.13 71 PHE A CA 1
ATOM 517 C C . PHE A 1 67 ? -6.408 -4.487 -6.413 1.00 15.63 71 PHE A C 1
ATOM 518 O O . PHE A 1 67 ? -7.332 -3.667 -6.453 1.00 16.59 71 PHE A O 1
ATOM 526 N N . SER A 1 68 ? -6.611 -5.801 -6.404 1.00 15.49 72 SER A N 1
ATOM 527 C CA . SER A 1 68 ? -7.962 -6.365 -6.413 1.00 14.20 72 SER A CA 1
ATOM 528 C C . SER A 1 68 ? -8.451 -6.308 -4.968 1.00 14.64 72 SER A C 1
ATOM 529 O O . SER A 1 68 ? -8.185 -7.199 -4.158 1.00 15.11 72 SER A O 1
ATOM 532 N N . THR A 1 69 ? -9.184 -5.248 -4.655 1.00 14.42 73 THR A N 1
ATOM 533 C CA . THR A 1 69 ? -9.648 -5.021 -3.299 1.00 14.28 73 THR A CA 1
ATOM 534 C C . THR A 1 69 ? -11.161 -4.926 -3.144 1.00 14.01 73 THR A C 1
ATOM 535 O O . THR A 1 69 ? -11.904 -5.766 -3.664 1.00 10.74 73 THR A O 1
ATOM 539 N N . GLY A 1 70 ? -11.610 -3.907 -2.418 1.00 13.57 74 GLY A N 1
ATOM 540 C CA . GLY A 1 70 ? -13.034 -3.732 -2.176 1.00 15.31 74 GLY A CA 1
ATOM 541 C C . GLY A 1 70 ? -13.236 -3.455 -0.698 1.00 14.79 74 GLY A C 1
ATOM 542 O O . GLY A 1 70 ? -12.322 -2.949 -0.042 1.00 14.53 74 GLY A O 1
ATOM 543 N N . ASN A 1 71 ? -14.423 -3.759 -0.173 1.00 14.26 75 ASN A N 1
ATOM 544 C CA . ASN A 1 71 ? -14.704 -3.572 1.254 1.00 14.22 75 ASN A CA 1
ATOM 545 C C . ASN A 1 71 ? -14.181 -4.809 1.968 1.00 14.72 75 ASN A C 1
ATOM 546 O O . ASN A 1 71 ? -14.237 -5.916 1.414 1.00 13.13 75 ASN A O 1
ATOM 551 N N . HIS A 1 72 ? -13.660 -4.631 3.181 1.00 13.51 76 HIS A N 1
ATOM 552 C CA . HIS A 1 72 ? -13.170 -5.774 3.938 1.00 14.60 76 HIS A CA 1
ATOM 553 C C . HIS A 1 72 ? -14.385 -6.444 4.588 1.00 14.18 76 HIS A C 1
ATOM 554 O O . HIS A 1 72 ? -15.080 -5.831 5.396 1.00 14.65 76 HIS A O 1
ATOM 561 N N . PRO A 1 73 ? -14.670 -7.713 4.234 1.00 15.40 77 PRO A N 1
ATOM 562 C CA . PRO A 1 73 ? -15.820 -8.434 4.799 1.00 16.44 77 PRO A CA 1
ATOM 563 C C . PRO A 1 73 ? -15.915 -8.513 6.330 1.00 16.67 77 PRO A C 1
ATOM 564 O O . PRO A 1 73 ? -17.005 -8.390 6.900 1.00 17.79 77 PRO A O 1
ATOM 568 N N . VAL A 1 74 ? -14.790 -8.718 7.004 1.00 17.19 78 VAL A N 1
ATOM 569 C CA . VAL A 1 74 ? -14.816 -8.792 8.462 1.00 16.64 78 VAL A CA 1
ATOM 570 C C . VAL A 1 74 ? -15.150 -7.417 9.035 1.00 16.23 78 VAL A C 1
ATOM 571 O O . VAL A 1 74 ? -15.980 -7.297 9.932 1.00 16.73 78 VAL A O 1
ATOM 575 N N . GLU A 1 75 ? -14.497 -6.382 8.514 1.00 14.10 79 GLU A N 1
ATOM 576 C CA . GLU A 1 75 ? -14.727 -5.017 8.975 1.00 13.02 79 GLU A CA 1
ATOM 577 C C . GLU A 1 75 ? -16.179 -4.615 8.742 1.00 12.85 79 GLU A C 1
ATOM 578 O O . GLU A 1 75 ? -16.736 -3.803 9.473 1.00 14.56 79 GLU A O 1
ATOM 584 N N . THR A 1 76 ? -16.783 -5.188 7.708 1.00 13.40 80 THR A N 1
ATOM 585 C CA . THR A 1 76 ? -18.160 -4.873 7.349 1.00 13.71 80 THR A CA 1
ATOM 586 C C . THR A 1 76 ? -19.211 -5.660 8.143 1.00 15.27 80 THR A C 1
ATOM 587 O O . THR A 1 76 ? -20.082 -5.089 8.790 1.00 16.63 80 THR A O 1
ATOM 591 N N . LEU A 1 77 ? -19.099 -6.979 8.097 1.00 15.82 81 LEU A N 1
ATOM 592 C CA . LEU A 1 77 ? -20.052 -7.873 8.747 1.00 16.07 81 LEU A CA 1
ATOM 593 C C . LEU A 1 77 ? -20.065 -7.983 10.267 1.00 17.74 81 LEU A C 1
ATOM 594 O O . LEU A 1 77 ? -21.117 -8.267 10.851 1.00 16.95 81 LEU A O 1
ATOM 599 N N . LEU A 1 78 ? -18.925 -7.780 10.922 1.00 18.14 82 LEU A N 1
ATOM 600 C CA . LEU A 1 78 ? -18.925 -7.874 12.379 1.00 19.60 82 LEU A CA 1
ATOM 601 C C . LEU A 1 78 ? -19.690 -6.715 13.014 1.00 19.82 82 LEU A C 1
ATOM 602 O O . LEU A 1 78 ? -20.540 -6.937 13.872 1.00 19.65 82 LEU A O 1
ATOM 607 N N . PRO A 1 79 ? -19.403 -5.463 12.614 1.00 20.41 83 PRO A N 1
ATOM 608 C CA . PRO A 1 79 ? -20.166 -4.374 13.229 1.00 18.58 83 PRO A CA 1
ATOM 609 C C . PRO A 1 79 ? -21.658 -4.552 12.935 1.00 18.10 83 PRO A C 1
ATOM 610 O O . PRO A 1 79 ? -22.501 -4.275 13.785 1.00 17.33 83 PRO A O 1
ATOM 614 N N . MET A 1 80 ? -21.979 -5.023 11.730 1.00 17.52 84 MET A N 1
ATOM 615 C CA . MET A 1 80 ? -23.374 -5.241 11.349 1.00 18.69 84 MET A CA 1
ATOM 616 C C . MET A 1 80 ? -24.011 -6.380 12.134 1.00 20.62 84 MET A C 1
ATOM 617 O O . MET A 1 80 ? -25.199 -6.327 12.455 1.00 20.34 84 MET A O 1
ATOM 622 N N . TYR A 1 81 ? -23.221 -7.408 12.437 1.00 21.08 85 TYR A N 1
ATOM 623 C CA . TYR A 1 81 ? -23.727 -8.554 13.181 1.00 22.49 85 TYR A CA 1
ATOM 624 C C . TYR A 1 81 ? -24.259 -8.116 14.538 1.00 23.08 85 TYR A C 1
ATOM 625 O O . TYR A 1 81 ? -25.375 -8.475 14.920 1.00 23.11 85 TYR A O 1
ATOM 634 N N . HIS A 1 82 ? -23.455 -7.342 15.266 1.00 22.26 86 HIS A N 1
ATOM 635 C CA . HIS A 1 82 ? -23.853 -6.849 16.581 1.00 22.31 86 HIS A CA 1
ATOM 636 C C . HIS A 1 82 ? -25.074 -5.954 16.515 1.00 22.40 86 HIS A C 1
ATOM 637 O O . HIS A 1 82 ? -25.993 -6.090 17.311 1.00 22.67 86 HIS A O 1
ATOM 644 N N . LEU A 1 83 ? -25.070 -5.018 15.574 1.00 22.29 87 LEU A N 1
ATOM 645 C CA . LEU A 1 83 ? -26.183 -4.083 15.424 1.00 22.77 87 LEU A CA 1
ATOM 646 C C . LEU A 1 83 ? -27.461 -4.821 15.043 1.00 23.40 87 LEU A C 1
ATOM 647 O O . LEU A 1 83 ? -28.570 -4.387 15.380 1.00 22.16 87 LEU A O 1
ATOM 652 N N . ASP A 1 84 ? -27.292 -5.930 14.329 1.00 23.05 88 ASP A N 1
ATOM 653 C CA . ASP A 1 84 ? -28.417 -6.766 13.933 1.00 24.83 88 ASP A CA 1
ATOM 654 C C . ASP A 1 84 ? -28.940 -7.372 15.231 1.00 24.47 88 ASP A C 1
ATOM 655 O O . ASP A 1 84 ? -30.132 -7.315 15.522 1.00 24.68 88 ASP A O 1
ATOM 660 N N . LYS A 1 85 ? -28.027 -7.951 16.005 1.00 24.97 89 LYS A N 1
ATOM 661 C CA . LYS A 1 85 ? -28.366 -8.558 17.294 1.00 25.80 89 LYS A CA 1
ATOM 662 C C . LYS A 1 85 ? -29.008 -7.511 18.197 1.00 26.98 89 LYS A C 1
ATOM 663 O O . LYS A 1 85 ? -29.860 -7.825 19.025 1.00 27.48 89 LYS A O 1
ATOM 669 N N . ALA A 1 86 ? -28.583 -6.262 18.030 1.00 26.75 90 ALA A N 1
ATOM 670 C CA . ALA A 1 86 ? -29.100 -5.157 18.822 1.00 26.74 90 ALA A CA 1
ATOM 671 C C . ALA A 1 86 ? -30.496 -4.724 18.382 1.00 26.17 90 ALA A C 1
ATOM 672 O O . ALA A 1 86 ? -31.121 -3.886 19.029 1.00 25.76 90 ALA A O 1
ATOM 674 N N . GLY A 1 87 ? -30.976 -5.279 17.272 1.00 26.11 91 GLY A N 1
ATOM 675 C CA . GLY A 1 87 ? -32.314 -4.952 16.800 1.00 26.24 91 GLY A CA 1
ATOM 676 C C . GLY A 1 87 ? -32.432 -3.856 15.753 1.00 25.54 91 GLY A C 1
ATOM 677 O O . GLY A 1 87 ? -33.527 -3.362 15.481 1.00 25.05 91 GLY A O 1
ATOM 678 N N . PHE A 1 88 ? -31.313 -3.474 15.151 1.00 25.85 92 PHE A N 1
ATOM 679 C CA . PHE A 1 88 ? -31.328 -2.423 14.143 1.00 24.87 92 PHE A CA 1
ATOM 680 C C . PHE A 1 88 ? -31.255 -3.016 12.746 1.00 23.98 92 PHE A C 1
ATOM 681 O O . PHE A 1 88 ? -30.704 -4.091 12.539 1.00 25.69 92 PHE A O 1
ATOM 689 N N . SER A 1 89 ? -31.805 -2.297 11.781 1.00 23.97 93 SER A N 1
ATOM 690 C CA . SER A 1 89 ? -31.788 -2.749 10.398 1.00 23.76 93 SER A CA 1
ATOM 691 C C . SER A 1 89 ? -30.766 -1.941 9.621 1.00 23.42 93 SER A C 1
ATOM 692 O O . SER A 1 89 ? -30.141 -1.030 10.170 1.00 20.52 93 SER A O 1
ATOM 695 N N . PHE A 1 90 ? -30.631 -2.261 8.340 1.00 23.13 94 PHE A N 1
ATOM 696 C CA . PHE A 1 90 ? -29.669 -1.596 7.478 1.00 22.73 94 PHE A CA 1
ATOM 697 C C . PHE A 1 90 ? -30.205 -1.322 6.090 1.00 21.14 94 PHE A C 1
ATOM 698 O O . PHE A 1 90 ? -31.082 -2.019 5.597 1.00 21.49 94 PHE A O 1
ATOM 706 N N . ASP A 1 91 ? -29.645 -0.292 5.474 1.00 19.90 95 ASP A N 1
ATOM 707 C CA . ASP A 1 91 ? -29.934 0.082 4.100 1.00 19.49 95 ASP A CA 1
ATOM 708 C C . ASP A 1 91 ? -28.518 0.075 3.542 1.00 19.40 95 ASP A C 1
ATOM 709 O O . ASP A 1 91 ? -27.616 0.678 4.130 1.00 19.58 95 ASP A O 1
ATOM 714 N N . ILE A 1 92 ? -28.304 -0.626 2.442 1.00 17.74 96 ILE A N 1
ATOM 715 C CA . ILE A 1 92 ? -26.968 -0.685 1.878 1.00 17.05 96 ILE A CA 1
ATOM 716 C C . ILE A 1 92 ? -26.936 0.066 0.563 1.00 15.39 96 ILE A C 1
ATOM 717 O O . ILE A 1 92 ? -27.765 -0.167 -0.305 1.00 15.80 96 ILE A O 1
ATOM 722 N N . ALA A 1 93 ? -25.974 0.974 0.424 1.00 14.78 97 ALA A N 1
ATOM 723 C CA . ALA A 1 93 ? -25.858 1.774 -0.787 1.00 13.50 97 ALA A CA 1
ATOM 724 C C . ALA A 1 93 ? -24.428 1.976 -1.266 1.00 11.49 97 ALA A C 1
ATOM 725 O O . ALA A 1 93 ? -23.471 1.809 -0.508 1.00 11.49 97 ALA A O 1
ATOM 727 N N . THR A 1 94 ? -24.306 2.319 -2.545 1.00 13.31 98 THR A N 1
ATOM 728 C CA . THR A 1 94 ? -23.025 2.615 -3.177 1.00 12.05 98 THR A CA 1
ATOM 729 C C . THR A 1 94 ? -23.264 3.900 -3.983 1.00 11.34 98 THR A C 1
ATOM 730 O O . THR A 1 94 ? -24.410 4.263 -4.265 1.00 11.70 98 THR A O 1
ATOM 734 N N . LEU A 1 95 ? -22.192 4.592 -4.347 1.00 9.14 99 LEU A N 1
ATOM 735 C CA . LEU A 1 95 ? -22.342 5.827 -5.108 1.00 14.46 99 LEU A CA 1
ATOM 736 C C . LEU A 1 95 ? -22.992 5.594 -6.462 1.00 11.88 99 LEU A C 1
ATOM 737 O O . LEU A 1 95 ? -23.885 6.329 -6.871 1.00 13.73 99 LEU A O 1
ATOM 742 N N . SER A 1 96 ? -22.542 4.557 -7.152 1.00 13.57 100 SER A N 1
ATOM 743 C CA . SER A 1 96 ? -23.048 4.238 -8.482 1.00 13.47 100 SER A CA 1
ATOM 744 C C . SER A 1 96 ? -24.332 3.419 -8.489 1.00 14.80 100 SER A C 1
ATOM 745 O O . SER A 1 96 ? -25.111 3.474 -9.442 1.00 15.83 100 SER A O 1
ATOM 748 N N . GLY A 1 97 ? -24.538 2.657 -7.421 1.00 14.35 101 GLY A N 1
ATOM 749 C CA . GLY A 1 97 ? -25.695 1.790 -7.340 1.00 15.65 101 GLY A CA 1
ATOM 750 C C . GLY A 1 97 ? -25.249 0.409 -7.780 1.00 13.46 101 GLY A C 1
ATOM 751 O O . GLY A 1 97 ? -26.024 -0.548 -7.773 1.00 13.89 101 GLY A O 1
ATOM 752 N N . ASN A 1 98 ? -23.981 0.309 -8.170 1.00 13.14 102 ASN A N 1
ATOM 753 C CA . ASN A 1 98 ? -23.441 -0.971 -8.588 1.00 13.60 102 ASN A CA 1
ATOM 754 C C . ASN A 1 98 ? -23.178 -1.793 -7.330 1.00 13.55 102 ASN A C 1
ATOM 755 O O . ASN A 1 98 ? -23.020 -1.239 -6.234 1.00 10.43 102 ASN A O 1
ATOM 760 N N . PRO A 1 99 ? -23.116 -3.129 -7.478 1.00 12.39 103 PRO A N 1
ATOM 761 C CA . PRO A 1 99 ? -22.876 -4.027 -6.346 1.00 11.43 103 PRO A CA 1
ATOM 762 C C . PRO A 1 99 ? -21.691 -3.699 -5.447 1.00 12.94 103 PRO A C 1
ATOM 763 O O . PRO A 1 99 ? -20.636 -3.266 -5.910 1.00 9.05 103 PRO A O 1
ATOM 767 N N . VAL A 1 100 ? -21.879 -3.891 -4.146 1.00 12.23 104 VAL A N 1
ATOM 768 C CA . VAL A 1 100 ? -20.787 -3.670 -3.209 1.00 13.01 104 VAL A CA 1
ATOM 769 C C . VAL A 1 100 ? -19.750 -4.746 -3.553 1.00 12.02 104 VAL A C 1
ATOM 770 O O . VAL A 1 100 ? -20.096 -5.917 -3.776 1.00 12.48 104 VAL A O 1
ATOM 774 N N . LYS A 1 101 ? -18.484 -4.348 -3.597 1.00 12.46 105 LYS A N 1
ATOM 775 C CA . LYS A 1 101 ? -17.400 -5.271 -3.937 1.00 12.14 105 LYS A CA 1
ATOM 776 C C . LYS A 1 101 ? -16.624 -5.596 -2.683 1.00 14.49 105 LYS A C 1
ATOM 777 O O . LYS A 1 101 ? -16.057 -4.701 -2.052 1.00 12.61 105 LYS A O 1
ATOM 783 N N . PHE A 1 102 ? -16.627 -6.870 -2.311 1.00 14.45 106 PHE A N 1
ATOM 784 C CA . PHE A 1 102 ? -15.916 -7.328 -1.128 1.00 15.62 106 PHE A CA 1
ATOM 785 C C . PHE A 1 102 ? -14.585 -7.925 -1.516 1.00 14.00 106 PHE A C 1
ATOM 786 O O . PHE A 1 102 ? -14.402 -8.423 -2.627 1.00 15.03 106 PHE A O 1
ATOM 794 N N . GLU A 1 103 ? -13.648 -7.852 -0.587 1.00 13.57 107 GLU A N 1
ATOM 795 C CA . GLU A 1 103 ? -12.359 -8.473 -0.776 1.00 14.26 107 GLU A CA 1
ATOM 796 C C . GLU A 1 103 ? -12.724 -9.878 -0.324 1.00 15.78 107 GLU A C 1
ATOM 797 O O . GLU A 1 103 ? -12.663 -10.178 0.869 1.00 14.89 107 GLU A O 1
ATOM 803 N N . TRP A 1 104 ? -13.153 -10.725 -1.260 1.00 13.24 108 TRP A N 1
ATOM 804 C CA . TRP A 1 104 ? -13.563 -12.074 -0.882 1.00 16.80 108 TRP A CA 1
ATOM 805 C C . TRP A 1 104 ? -12.447 -12.936 -0.332 1.00 17.22 108 TRP A C 1
ATOM 806 O O . TRP A 1 104 ? -12.697 -13.894 0.401 1.00 18.51 108 TRP A O 1
ATOM 817 N N . TRP A 1 105 ? -11.217 -12.589 -0.682 1.00 16.90 109 TRP A N 1
ATOM 818 C CA . TRP A 1 105 ? -10.054 -13.319 -0.198 1.00 16.31 109 TRP A CA 1
ATOM 819 C C . TRP A 1 105 ? -9.875 -13.185 1.319 1.00 17.54 109 TRP A C 1
ATOM 820 O O . TRP A 1 105 ? -9.013 -13.845 1.904 1.00 16.65 109 TRP A O 1
ATOM 831 N N . ALA A 1 106 ? -10.679 -12.330 1.952 1.00 15.94 110 ALA A N 1
ATOM 832 C CA . ALA A 1 106 ? -10.588 -12.137 3.398 1.00 16.58 110 ALA A CA 1
ATOM 833 C C . ALA A 1 106 ? -11.847 -12.617 4.121 1.00 17.69 110 ALA A C 1
ATOM 834 O O . ALA A 1 106 ? -11.945 -12.505 5.336 1.00 17.29 110 ALA A O 1
ATOM 836 N N . MET A 1 107 ? -12.818 -13.135 3.375 1.00 17.85 111 MET A N 1
ATOM 837 C CA . MET A 1 107 ? -14.049 -13.623 3.985 1.00 17.49 111 MET A CA 1
ATOM 838 C C . MET A 1 107 ? -13.754 -14.937 4.722 1.00 17.93 111 MET A C 1
ATOM 839 O O . MET A 1 107 ? -13.120 -15.823 4.173 1.00 18.74 111 MET A O 1
ATOM 844 N N . PRO A 1 108 ? -14.186 -15.060 5.987 1.00 19.24 112 PRO A N 1
ATOM 845 C CA . PRO A 1 108 ? -13.971 -16.269 6.799 1.00 21.56 112 PRO A CA 1
ATOM 846 C C . PRO A 1 108 ? -14.933 -17.370 6.368 1.00 22.21 112 PRO A C 1
ATOM 847 O O . PRO A 1 108 ? -16.016 -17.499 6.920 1.00 23.93 112 PRO A O 1
ATOM 851 N N . ARG A 1 109 ? -14.527 -18.156 5.378 1.00 22.86 113 ARG A N 1
ATOM 852 C CA . ARG A 1 109 ? -15.357 -19.228 4.837 1.00 24.06 113 ARG A CA 1
ATOM 853 C C . ARG A 1 109 ? -15.862 -20.249 5.864 1.00 25.62 113 ARG A C 1
ATOM 854 O O . ARG A 1 109 ? -16.919 -20.861 5.679 1.00 24.21 113 ARG A O 1
ATOM 862 N N . GLU A 1 110 ? -15.104 -20.449 6.935 1.00 25.23 114 GLU A N 1
ATOM 863 C CA . GLU A 1 110 ? -15.527 -21.400 7.955 1.00 26.87 114 GLU A CA 1
ATOM 864 C C . GLU A 1 110 ? -16.208 -20.748 9.148 1.00 27.71 114 GLU A C 1
ATOM 865 O O . GLU A 1 110 ? -16.306 -21.350 10.213 1.00 28.36 114 GLU A O 1
ATOM 871 N N . ASP A 1 111 ? -16.695 -19.527 8.965 1.00 26.88 115 ASP A N 1
ATOM 872 C CA . ASP A 1 111 ? -17.379 -18.817 10.032 1.00 28.14 115 ASP A CA 1
ATOM 873 C C . ASP A 1 111 ? -18.879 -18.861 9.760 1.00 30.19 115 ASP A C 1
ATOM 874 O O . ASP A 1 111 ? -19.394 -18.119 8.933 1.00 29.00 115 ASP A O 1
ATOM 879 N N . GLN A 1 112 ? -19.567 -19.742 10.474 1.00 33.55 116 GLN A N 1
ATOM 880 C CA . GLN A 1 112 ? -21.007 -19.946 10.338 1.00 36.50 116 GLN A CA 1
ATOM 881 C C . GLN A 1 112 ? -21.876 -18.694 10.498 1.00 34.40 116 GLN A C 1
ATOM 882 O O . GLN A 1 112 ? -22.649 -18.351 9.605 1.00 32.98 116 GLN A O 1
ATOM 888 N N . GLU A 1 113 ? -21.753 -18.029 11.643 1.00 32.66 117 GLU A N 1
ATOM 889 C CA . GLU A 1 113 ? -22.548 -16.839 11.944 1.00 31.00 117 GLU A CA 1
ATOM 890 C C . GLU A 1 113 ? -22.267 -15.683 10.989 1.00 28.51 117 GLU A C 1
ATOM 891 O O . GLU A 1 113 ? -23.189 -15.008 10.523 1.00 25.56 117 GLU A O 1
ATOM 897 N N . VAL A 1 114 ? -20.992 -15.454 10.703 1.00 24.67 118 VAL A N 1
ATOM 898 C CA . VAL A 1 114 ? -20.602 -14.383 9.796 1.00 24.49 118 VAL A CA 1
ATOM 899 C C . VAL A 1 114 ? -21.144 -14.624 8.391 1.00 24.74 118 VAL A C 1
ATOM 900 O O . VAL A 1 114 ? -21.640 -13.709 7.745 1.00 25.79 118 VAL A O 1
ATOM 904 N N . ASN A 1 115 ? -21.045 -15.860 7.920 1.00 24.19 119 ASN A N 1
ATOM 905 C CA . ASN A 1 115 ? -21.543 -16.202 6.598 1.00 25.15 119 ASN A CA 1
ATOM 906 C C . ASN A 1 115 ? -23.063 -16.155 6.531 1.00 24.44 119 ASN A C 1
ATOM 907 O O . ASN A 1 115 ? -23.631 -15.881 5.478 1.00 24.50 119 ASN A O 1
ATOM 912 N N . GLY A 1 116 ? -23.712 -16.425 7.658 1.00 24.14 120 GLY A N 1
ATOM 913 C CA . GLY A 1 116 ? -25.161 -16.385 7.708 1.00 24.66 120 GLY A CA 1
ATOM 914 C C . GLY A 1 116 ? -25.648 -14.950 7.718 1.00 25.23 120 GLY A C 1
ATOM 915 O O . GLY A 1 116 ? -26.750 -14.648 7.253 1.00 24.42 120 GLY A O 1
ATOM 916 N N . LEU A 1 117 ? -24.821 -14.054 8.251 1.00 23.77 121 LEU A N 1
ATOM 917 C CA . LEU A 1 117 ? -25.186 -12.644 8.295 1.00 24.00 121 LEU A CA 1
ATOM 918 C C . LEU A 1 117 ? -25.118 -12.117 6.873 1.00 23.68 121 LEU A C 1
ATOM 919 O O . LEU A 1 117 ? -26.012 -11.401 6.411 1.00 24.69 121 LEU A O 1
ATOM 924 N N . TYR A 1 118 ? -24.049 -12.478 6.176 1.00 22.03 122 TYR A N 1
ATOM 925 C CA . TYR A 1 118 ? -23.899 -12.059 4.793 1.00 21.82 122 TYR A CA 1
ATOM 926 C C . TYR A 1 118 ? -25.108 -12.531 3.988 1.00 22.14 122 TYR A C 1
ATOM 927 O O . TYR A 1 118 ? -25.705 -11.768 3.233 1.00 21.40 122 TYR A O 1
ATOM 936 N N . SER A 1 119 ? -25.457 -13.803 4.147 1.00 21.45 123 SER A N 1
ATOM 937 C CA . SER A 1 119 ? -26.605 -14.370 3.435 1.00 22.85 123 SER A CA 1
ATOM 938 C C . SER A 1 119 ? -27.881 -13.561 3.671 1.00 22.35 123 SER A C 1
ATOM 939 O O . SER A 1 119 ? -28.678 -13.336 2.764 1.00 21.75 123 SER A O 1
ATOM 942 N N . LYS A 1 120 ? -28.079 -13.130 4.904 1.00 21.45 124 LYS A N 1
ATOM 943 C CA . LYS A 1 120 ? -29.258 -12.344 5.247 1.00 22.25 124 LYS A CA 1
ATOM 944 C C . LYS A 1 120 ? -29.340 -11.030 4.451 1.00 21.61 124 LYS A C 1
ATOM 945 O O . LYS A 1 120 ? -30.422 -10.619 4.038 1.00 21.93 124 LYS A O 1
ATOM 951 N N . TYR A 1 121 ? -28.199 -10.375 4.248 1.00 20.93 125 TYR A N 1
ATOM 952 C CA . TYR A 1 121 ? -28.145 -9.104 3.516 1.00 22.10 125 TYR A CA 1
ATOM 953 C C . TYR A 1 121 ? -27.544 -9.274 2.121 1.00 21.62 125 TYR A C 1
ATOM 954 O O . TYR A 1 121 ? -27.236 -8.300 1.439 1.00 21.35 125 TYR A O 1
ATOM 963 N N . GLN A 1 122 ? -27.386 -10.526 1.712 1.00 20.69 126 GLN A N 1
ATOM 964 C CA . GLN A 1 122 ? -26.810 -10.888 0.421 1.00 22.01 126 GLN A CA 1
ATOM 965 C C . GLN A 1 122 ? -27.436 -10.133 -0.753 1.00 20.15 126 GLN A C 1
ATOM 966 O O . GLN A 1 122 ? -26.727 -9.623 -1.623 1.00 19.95 126 GLN A O 1
ATOM 972 N N . SER A 1 123 ? -28.766 -10.070 -0.778 1.00 19.51 127 SER A N 1
ATOM 973 C CA . SER A 1 123 ? -29.474 -9.384 -1.857 1.00 17.92 127 SER A CA 1
ATOM 974 C C . SER A 1 123 ? -29.199 -7.876 -1.891 1.00 18.11 127 SER A C 1
ATOM 975 O O . SER A 1 123 ? -29.150 -7.269 -2.966 1.00 13.63 127 SER A O 1
ATOM 978 N N . SER A 1 124 ? -29.027 -7.272 -0.716 1.00 16.95 128 SER A N 1
ATOM 979 C CA . SER A 1 124 ? -28.767 -5.837 -0.627 1.00 17.29 128 SER A CA 1
ATOM 980 C C . SER A 1 124 ? -27.328 -5.480 -0.975 1.00 17.50 128 SER A C 1
ATOM 981 O O . SER A 1 124 ? -27.061 -4.389 -1.484 1.00 17.53 128 SER A O 1
ATOM 984 N N . PHE A 1 125 ? -26.397 -6.388 -0.693 1.00 17.07 129 PHE A N 1
ATOM 985 C CA . PHE A 1 125 ? -25.002 -6.143 -1.032 1.00 16.91 129 PHE A CA 1
ATOM 986 C C . PHE A 1 125 ? -24.823 -6.283 -2.541 1.00 15.98 129 PHE A C 1
ATOM 987 O O . PHE A 1 125 ? -24.113 -5.505 -3.167 1.00 18.01 129 PHE A O 1
ATOM 995 N N . ARG A 1 126 ? -25.477 -7.279 -3.125 1.00 15.71 130 ARG A N 1
ATOM 996 C CA . ARG A 1 126 ? -25.367 -7.519 -4.561 1.00 17.85 130 ARG A CA 1
ATOM 997 C C . ARG A 1 126 ? -26.157 -6.547 -5.430 1.00 19.64 130 ARG A C 1
ATOM 998 O O . ARG A 1 126 ? -25.782 -6.299 -6.577 1.00 18.40 130 ARG A O 1
ATOM 1006 N N . GLN A 1 127 ? -27.246 -6.010 -4.888 1.00 19.93 131 GLN A N 1
ATOM 1007 C CA . GLN A 1 127 ? -28.074 -5.046 -5.611 1.00 20.31 131 GLN A CA 1
ATOM 1008 C C . GLN A 1 127 ? -28.407 -3.961 -4.594 1.00 19.18 131 GLN A C 1
ATOM 1009 O O . GLN A 1 127 ? -29.516 -3.894 -4.064 1.00 17.99 131 GLN A O 1
ATOM 1015 N N . PRO A 1 128 ? -27.430 -3.090 -4.308 1.00 16.28 132 PRO A N 1
ATOM 1016 C CA . PRO A 1 128 ? -27.577 -2.001 -3.348 1.00 14.51 132 PRO A CA 1
ATOM 1017 C C . PRO A 1 128 ? -28.365 -0.804 -3.844 1.00 15.90 132 PRO A C 1
ATOM 1018 O O . PRO A 1 128 ? -28.718 -0.719 -5.013 1.00 16.70 132 PRO A O 1
ATOM 1022 N N . LEU A 1 129 ? -28.647 0.116 -2.929 1.00 17.20 133 LEU A N 1
ATOM 1023 C CA . LEU A 1 129 ? -29.356 1.337 -3.272 1.00 17.56 133 LEU A CA 1
ATOM 1024 C C . LEU A 1 129 ? -28.292 2.260 -3.862 1.00 17.46 133 LEU A C 1
ATOM 1025 O O . LEU A 1 129 ? -27.091 2.029 -3.677 1.00 15.33 133 LEU A O 1
ATOM 1030 N N . LYS A 1 130 ? -28.719 3.280 -4.596 1.00 16.58 134 LYS A N 1
ATOM 1031 C CA . LYS A 1 130 ? -27.774 4.238 -5.155 1.00 18.55 134 LYS A CA 1
ATOM 1032 C C . LYS A 1 130 ? -27.834 5.381 -4.152 1.00 17.50 134 LYS A C 1
ATOM 1033 O O . LYS A 1 130 ? -28.923 5.830 -3.798 1.00 18.11 134 LYS A O 1
ATOM 1039 N N . LEU A 1 131 ? -26.679 5.854 -3.695 1.00 15.36 135 LEU A N 1
ATOM 1040 C CA . LEU A 1 131 ? -26.660 6.896 -2.670 1.00 16.71 135 LEU A CA 1
ATOM 1041 C C . LEU A 1 131 ? -27.515 8.129 -2.918 1.00 16.96 135 LEU A C 1
ATOM 1042 O O . LEU A 1 131 ? -28.068 8.687 -1.976 1.00 15.81 135 LEU A O 1
ATOM 1047 N N . SER A 1 132 ? -27.624 8.552 -4.173 1.00 16.96 136 SER A N 1
ATOM 1048 C CA . SER A 1 132 ? -28.415 9.732 -4.518 1.00 18.05 136 SER A CA 1
ATOM 1049 C C . SER A 1 132 ? -29.901 9.577 -4.193 1.00 18.73 136 SER A C 1
ATOM 1050 O O . SER A 1 132 ? -30.572 10.560 -3.885 1.00 17.63 136 SER A O 1
ATOM 1053 N N . ASP A 1 133 ? -30.423 8.354 -4.259 1.00 20.04 137 ASP A N 1
ATOM 1054 C CA . ASP A 1 133 ? -31.838 8.139 -3.942 1.00 19.87 137 ASP A CA 1
ATOM 1055 C C . ASP A 1 133 ? -32.048 8.251 -2.432 1.00 17.83 137 ASP A C 1
ATOM 1056 O O . ASP A 1 133 ? -33.073 8.753 -1.968 1.00 15.55 137 ASP A O 1
ATOM 1061 N N . VAL A 1 134 ? -31.069 7.766 -1.675 1.00 15.94 138 VAL A N 1
ATOM 1062 C CA . VAL A 1 134 ? -31.115 7.819 -0.219 1.00 18.04 138 VAL A CA 1
ATOM 1063 C C . VAL A 1 134 ? -31.122 9.282 0.223 1.00 17.47 138 VAL A C 1
ATOM 1064 O O . VAL A 1 134 ? -31.846 9.681 1.140 1.00 19.35 138 VAL A O 1
ATOM 1068 N N . ILE A 1 135 ? -30.298 10.082 -0.445 1.00 20.01 139 ILE A N 1
ATOM 1069 C CA . ILE A 1 135 ? -30.181 11.498 -0.135 1.00 20.89 139 ILE A CA 1
ATOM 1070 C C . ILE A 1 135 ? -31.457 12.274 -0.480 1.00 24.00 139 ILE A C 1
ATOM 1071 O O . ILE A 1 135 ? -31.834 13.210 0.232 1.00 23.55 139 ILE A O 1
ATOM 1076 N N . GLU A 1 136 ? -32.134 11.868 -1.550 1.00 25.45 140 GLU A N 1
ATOM 1077 C CA . GLU A 1 136 ? -33.356 12.543 -1.972 1.00 27.10 140 GLU A CA 1
ATOM 1078 C C . GLU A 1 136 ? -34.567 12.305 -1.077 1.00 27.89 140 GLU A C 1
ATOM 1079 O O . GLU A 1 136 ? -35.385 13.209 -0.904 1.00 26.80 140 GLU A O 1
ATOM 1085 N N . THR A 1 137 ? -34.673 11.116 -0.488 1.00 28.27 141 THR A N 1
ATOM 1086 C CA . THR A 1 137 ? -35.840 10.796 0.333 1.00 28.66 141 THR A CA 1
ATOM 1087 C C . THR A 1 137 ? -35.634 10.200 1.733 1.00 27.47 141 THR A C 1
ATOM 1088 O O . THR A 1 137 ? -36.581 10.152 2.524 1.00 26.76 141 THR A O 1
ATOM 1092 N N . ALA A 1 138 ? -34.425 9.753 2.058 1.00 26.40 142 ALA A N 1
ATOM 1093 C CA . ALA A 1 138 ? -34.223 9.106 3.353 1.00 23.81 142 ALA A CA 1
ATOM 1094 C C . ALA A 1 138 ? -33.531 9.895 4.457 1.00 22.99 142 ALA A C 1
ATOM 1095 O O . ALA A 1 138 ? -33.408 9.404 5.586 1.00 20.16 142 ALA A O 1
ATOM 1097 N N . LEU A 1 139 ? -33.071 11.104 4.152 1.00 22.21 143 LEU A N 1
ATOM 1098 C CA . LEU A 1 139 ? -32.406 11.905 5.173 1.00 22.40 143 LEU A CA 1
ATOM 1099 C C . LEU A 1 139 ? -33.377 12.913 5.768 1.00 22.27 143 LEU A C 1
ATOM 1100 O O . LEU A 1 139 ? -34.409 12.522 6.317 1.00 19.09 143 LEU A O 1
ATOM 1105 N N . GLY A 1 140 ? -33.054 14.200 5.661 1.00 24.44 144 GLY A N 1
ATOM 1106 C CA . GLY A 1 140 ? -33.934 15.232 6.184 1.00 24.49 144 GLY A CA 1
ATOM 1107 C C . GLY A 1 140 ? -33.867 15.455 7.684 1.00 26.21 144 GLY A C 1
ATOM 1108 O O . GLY A 1 140 ? -32.956 14.990 8.371 1.00 24.01 144 GLY A O 1
ATOM 1109 N N . GLU A 1 141 ? -34.866 16.169 8.190 1.00 27.64 145 GLU A N 1
ATOM 1110 C CA . GLU A 1 141 ? -34.961 16.516 9.601 1.00 29.86 145 GLU A CA 1
ATOM 1111 C C . GLU A 1 141 ? -35.514 15.402 10.488 1.00 27.85 145 GLU A C 1
ATOM 1112 O O . GLU A 1 141 ? -35.267 15.377 11.700 1.00 25.12 145 GLU A O 1
ATOM 1118 N N . ASP A 1 142 ? -36.285 14.495 9.901 1.00 24.91 146 ASP A N 1
ATOM 1119 C CA . ASP A 1 142 ? -36.865 13.428 10.698 1.00 24.47 146 ASP A CA 1
ATOM 1120 C C . ASP A 1 142 ? -36.606 12.078 10.035 1.00 22.79 146 ASP A C 1
ATOM 1121 O O . ASP A 1 142 ? -37.525 11.333 9.711 1.00 22.90 146 ASP A O 1
ATOM 1126 N N . SER A 1 143 ? -35.326 11.779 9.853 1.00 20.48 147 SER A N 1
ATOM 1127 C CA . SER A 1 143 ? -34.866 10.549 9.237 1.00 18.06 147 SER A CA 1
ATOM 1128 C C . SER A 1 143 ? -35.000 9.356 10.174 1.00 16.23 147 SER A C 1
ATOM 1129 O O . SER A 1 143 ? -35.084 9.505 11.387 1.00 16.19 147 SER A O 1
ATOM 1132 N N . ASP A 1 144 ? -35.017 8.164 9.602 1.00 14.50 148 ASP A N 1
ATOM 1133 C CA . ASP A 1 144 ? -35.097 6.950 10.400 1.00 17.19 148 ASP A CA 1
ATOM 1134 C C . ASP A 1 144 ? -33.712 6.373 10.606 1.00 18.27 148 ASP A C 1
ATOM 1135 O O . ASP A 1 144 ? -33.540 5.348 11.264 1.00 18.69 148 ASP A O 1
ATOM 1140 N N . TYR A 1 145 ? -32.719 7.039 10.030 1.00 17.61 149 TYR A N 1
ATOM 1141 C CA . TYR A 1 145 ? -31.342 6.600 10.190 1.00 16.19 149 TYR A CA 1
ATOM 1142 C C . TYR A 1 145 ? -30.865 7.135 11.520 1.00 16.26 149 TYR A C 1
ATOM 1143 O O . TYR A 1 145 ? -30.975 8.334 11.780 1.00 14.84 149 TYR A O 1
ATOM 1152 N N . ILE A 1 146 ? -30.355 6.240 12.359 1.00 15.98 150 ILE A N 1
ATOM 1153 C CA . ILE A 1 146 ? -29.829 6.620 13.661 1.00 16.05 150 ILE A CA 1
ATOM 1154 C C . ILE A 1 146 ? -28.342 6.885 13.470 1.00 16.41 150 ILE A C 1
ATOM 1155 O O . ILE A 1 146 ? -27.718 7.602 14.255 1.00 17.45 150 ILE A O 1
ATOM 1160 N N . GLY A 1 147 ? -27.785 6.311 12.404 1.00 16.84 151 GLY A N 1
ATOM 1161 C CA . GLY A 1 147 ? -26.375 6.495 12.108 1.00 15.43 151 GLY A CA 1
ATOM 1162 C C . GLY A 1 147 ? -25.965 6.037 10.716 1.00 15.83 151 GLY A C 1
ATOM 1163 O O . GLY A 1 147 ? -26.743 5.438 9.977 1.00 14.81 151 GLY A O 1
ATOM 1164 N N . VAL A 1 148 ? -24.723 6.335 10.361 1.00 16.30 152 VAL A N 1
ATOM 1165 C CA . VAL A 1 148 ? -24.182 5.961 9.072 1.00 15.45 152 VAL A CA 1
ATOM 1166 C C . VAL A 1 148 ? -22.941 5.127 9.332 1.00 13.76 152 VAL A C 1
ATOM 1167 O O . VAL A 1 148 ? -22.113 5.460 10.185 1.00 13.12 152 VAL A O 1
ATOM 1171 N N . PHE A 1 149 ? -22.824 4.030 8.598 1.00 13.87 153 PHE A N 1
ATOM 1172 C CA . PHE A 1 149 ? -21.688 3.134 8.738 1.00 14.16 153 PHE A CA 1
ATOM 1173 C C . PHE A 1 149 ? -20.905 3.083 7.435 1.00 14.81 153 PHE A C 1
ATOM 1174 O O . PHE A 1 149 ? -21.471 2.816 6.383 1.00 13.99 153 PHE A O 1
ATOM 1182 N N . ILE A 1 150 ? -19.602 3.349 7.507 1.00 13.37 154 ILE A N 1
ATOM 1183 C CA . ILE A 1 150 ? -18.753 3.303 6.317 1.00 15.53 154 ILE A CA 1
ATOM 1184 C C . ILE A 1 150 ? -17.623 2.306 6.576 1.00 13.88 154 ILE A C 1
ATOM 1185 O O . ILE A 1 150 ? -16.613 2.640 7.183 1.00 14.58 154 ILE A O 1
ATOM 1190 N N . PRO A 1 151 ? -17.782 1.057 6.126 1.00 14.07 155 PRO A N 1
ATOM 1191 C CA . PRO A 1 151 ? -16.762 0.023 6.325 1.00 13.27 155 PRO A CA 1
ATOM 1192 C C . PRO A 1 151 ? -15.478 0.269 5.550 1.00 15.29 155 PRO A C 1
ATOM 1193 O O . PRO A 1 151 ? -15.463 0.986 4.541 1.00 15.22 155 PRO A O 1
ATOM 1197 N N . GLY A 1 152 ? -14.404 -0.342 6.038 1.00 15.04 156 GLY A N 1
ATOM 1198 C CA . GLY A 1 152 ? -13.103 -0.190 5.427 1.00 12.29 156 GLY A CA 1
ATOM 1199 C C . GLY A 1 152 ? -12.816 -1.088 4.246 1.00 14.58 156 GLY A C 1
ATOM 1200 O O . GLY A 1 152 ? -13.723 -1.545 3.547 1.00 13.66 156 GLY A O 1
ATOM 1201 N N . GLY A 1 153 ? -11.537 -1.384 4.057 1.00 13.01 157 GLY A N 1
ATOM 1202 C CA . GLY A 1 153 ? -11.121 -2.155 2.902 1.00 11.31 157 GLY A CA 1
ATOM 1203 C C . GLY A 1 153 ? -10.544 -1.061 2.007 1.00 11.31 157 GLY A C 1
ATOM 1204 O O . GLY 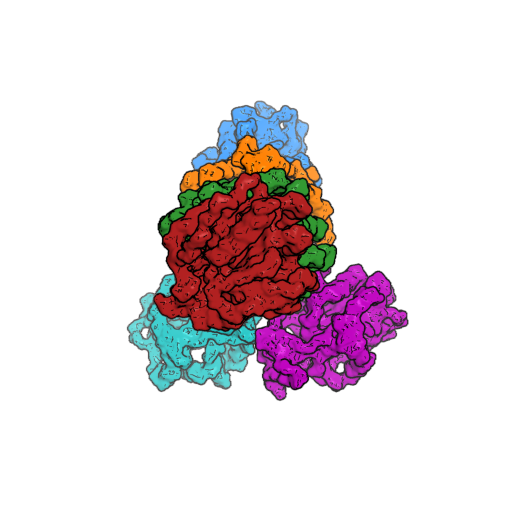A 1 153 ? -11.010 0.072 2.087 1.00 9.68 157 GLY A O 1
ATOM 1205 N N . HIS A 1 154 ? -9.538 -1.348 1.184 1.00 11.77 158 HIS A N 1
ATOM 1206 C CA . HIS A 1 154 ? -8.981 -0.291 0.334 1.00 13.91 158 HIS A CA 1
ATOM 1207 C C . HIS A 1 154 ? -9.967 0.197 -0.731 1.00 12.74 158 HIS A C 1
ATOM 1208 O O . HIS A 1 154 ? -9.735 1.202 -1.404 1.00 12.27 158 HIS A O 1
ATOM 1215 N N . GLY A 1 155 ? -11.068 -0.527 -0.882 1.00 10.80 159 GLY A N 1
ATOM 1216 C CA . GLY A 1 155 ? -12.079 -0.121 -1.838 1.00 10.77 159 GLY A CA 1
ATOM 1217 C C . GLY A 1 155 ? -12.699 1.192 -1.399 1.00 13.32 159 GLY A C 1
ATOM 1218 O O . GLY A 1 155 ? -13.228 1.948 -2.217 1.00 10.86 159 GLY A O 1
ATOM 1219 N N . ALA A 1 156 ? -12.619 1.474 -0.100 1.00 11.86 160 ALA A N 1
ATOM 1220 C CA . ALA A 1 156 ? -13.171 2.704 0.451 1.00 12.72 160 ALA A CA 1
ATOM 1221 C C . ALA A 1 156 ? -12.383 3.938 0.000 1.00 14.73 160 ALA A C 1
ATOM 1222 O O . ALA A 1 156 ? -12.852 5.066 0.142 1.00 13.35 160 ALA A O 1
ATOM 1224 N N . LEU A 1 157 ? -11.190 3.718 -0.547 1.00 13.19 161 LEU A N 1
ATOM 1225 C CA . LEU A 1 157 ? -10.353 4.820 -1.017 1.00 16.27 161 LEU A CA 1
ATOM 1226 C C . LEU A 1 157 ? -10.792 5.346 -2.377 1.00 14.11 161 LEU A C 1
ATOM 1227 O O . LEU A 1 157 ? -10.261 6.356 -2.858 1.00 13.94 161 LEU A O 1
ATOM 1232 N N . MET A 1 158 ? -11.762 4.665 -2.990 1.00 14.32 162 MET A N 1
ATOM 1233 C CA . MET A 1 158 ? -12.266 5.040 -4.311 1.00 13.34 162 MET A CA 1
ATOM 1234 C C . MET A 1 158 ? -13.670 5.583 -4.289 1.00 14.38 162 MET A C 1
ATOM 1235 O O . MET A 1 158 ? -14.566 4.998 -3.668 1.00 12.69 162 MET A O 1
ATOM 1240 N N . GLY A 1 159 ? -13.850 6.705 -4.978 1.00 13.92 163 GLY A N 1
ATOM 1241 C CA . GLY A 1 159 ? -15.149 7.339 -5.060 1.00 12.98 163 GLY A CA 1
ATOM 1242 C C . GLY A 1 159 ? -15.570 8.120 -3.830 1.00 10.69 163 GLY A C 1
ATOM 1243 O O . GLY A 1 159 ? -15.881 9.314 -3.920 1.00 12.97 163 GLY A O 1
ATOM 1244 N N . LEU A 1 160 ? -15.561 7.454 -2.679 1.00 13.32 164 LEU A N 1
ATOM 1245 C CA . LEU A 1 160 ? -15.997 8.065 -1.429 1.00 12.46 164 LEU A CA 1
ATOM 1246 C C . LEU A 1 160 ? -15.268 9.336 -0.969 1.00 13.13 164 LEU A C 1
ATOM 1247 O O . LEU A 1 160 ? -15.918 10.317 -0.599 1.00 13.59 164 LEU A O 1
ATOM 1252 N N . PRO A 1 161 ? -13.921 9.332 -0.980 1.00 11.84 165 PRO A N 1
ATOM 1253 C CA . PRO A 1 161 ? -13.131 10.489 -0.544 1.00 14.06 165 PRO A CA 1
ATOM 1254 C C . PRO A 1 161 ? -13.395 11.852 -1.179 1.00 15.12 165 PRO A C 1
ATOM 1255 O O . PRO A 1 161 ? -13.147 12.881 -0.547 1.00 15.08 165 PRO A O 1
ATOM 1259 N N . ASP A 1 162 ? -13.865 11.866 -2.422 1.00 16.60 166 ASP A N 1
ATOM 1260 C CA . ASP A 1 162 ? -14.152 13.131 -3.089 1.00 21.11 166 ASP A CA 1
ATOM 1261 C C . ASP A 1 162 ? -15.555 13.174 -3.696 1.00 18.18 166 ASP A C 1
ATOM 1262 O O . ASP A 1 162 ? -15.805 13.875 -4.672 1.00 19.33 166 ASP A O 1
ATOM 1267 N N . SER A 1 163 ? -16.470 12.424 -3.097 1.00 17.25 167 SER A N 1
ATOM 1268 C CA . SER A 1 163 ? -17.853 12.370 -3.550 1.00 16.91 167 SER A CA 1
ATOM 1269 C C . SER A 1 163 ? -18.669 13.500 -2.941 1.00 16.64 167 SER A C 1
ATOM 1270 O O . SER A 1 163 ? -18.677 13.687 -1.727 1.00 17.40 167 SER A O 1
ATOM 1273 N N . GLN A 1 164 ? -19.367 14.252 -3.783 1.00 17.56 168 GLN A N 1
ATOM 1274 C CA . GLN A 1 164 ? -20.184 15.336 -3.275 1.00 19.09 168 GLN A CA 1
ATOM 1275 C C . GLN A 1 164 ? -21.371 14.768 -2.505 1.00 19.56 168 GLN A C 1
ATOM 1276 O O . GLN A 1 164 ? -21.902 15.415 -1.599 1.00 19.59 168 GLN A O 1
ATOM 1282 N N . GLU A 1 165 ? -21.775 13.551 -2.855 1.00 16.88 169 GLU A N 1
ATOM 1283 C CA . GLU A 1 165 ? -22.896 12.903 -2.184 1.00 18.54 169 GLU A CA 1
ATOM 1284 C C . GLU A 1 165 ? -22.496 12.436 -0.785 1.00 15.23 169 GLU A C 1
ATOM 1285 O O . GLU A 1 165 ? -23.279 12.525 0.157 1.00 14.85 169 GLU A O 1
ATOM 1291 N N . VAL A 1 166 ? -21.279 11.926 -0.641 1.00 14.72 170 VAL A N 1
ATOM 1292 C CA . VAL A 1 166 ? -20.826 11.501 0.677 1.00 14.86 170 VAL A CA 1
ATOM 1293 C C . VAL A 1 166 ? -20.723 12.748 1.561 1.00 15.01 170 VAL A C 1
ATOM 1294 O O . VAL A 1 166 ? -20.982 12.695 2.763 1.00 12.66 170 VAL A O 1
ATOM 1298 N N . LYS A 1 167 ? -20.354 13.875 0.958 1.00 13.75 171 LYS A N 1
ATOM 1299 C CA . LYS A 1 167 ? -20.253 15.130 1.696 1.00 15.00 171 LYS A CA 1
ATOM 1300 C C . LYS A 1 167 ? -21.622 15.494 2.266 1.00 14.74 171 LYS A C 1
ATOM 1301 O O . LYS A 1 167 ? -21.747 15.834 3.441 1.00 15.06 171 LYS A O 1
ATOM 1307 N N . ALA A 1 168 ? -22.642 15.421 1.420 1.00 15.19 172 ALA A N 1
ATOM 1308 C CA . ALA A 1 168 ? -24.011 15.729 1.826 1.00 14.09 172 ALA A CA 1
ATOM 1309 C C . ALA A 1 168 ? -24.437 14.840 2.988 1.00 15.03 172 ALA A C 1
ATOM 1310 O O . ALA A 1 168 ? -25.093 15.288 3.928 1.00 15.10 172 ALA A O 1
ATOM 1312 N N . VAL A 1 169 ? -24.065 13.568 2.914 1.00 14.30 173 VAL A N 1
ATOM 1313 C CA . VAL A 1 169 ? -24.406 12.610 3.962 1.00 13.77 173 VAL A CA 1
ATOM 1314 C C . VAL A 1 169 ? -23.725 12.944 5.280 1.00 15.81 173 VAL A C 1
ATOM 1315 O O . VAL A 1 169 ? -24.345 12.890 6.339 1.00 13.63 173 VAL A O 1
ATOM 1319 N N . LEU A 1 170 ? -22.441 13.278 5.214 1.00 15.87 174 LEU A N 1
ATOM 1320 C CA . LEU A 1 170 ? -21.686 13.605 6.419 1.00 15.70 174 LEU A CA 1
ATOM 1321 C C . LEU A 1 170 ? -22.086 14.956 7.017 1.00 16.70 174 LEU A C 1
ATOM 1322 O O . LEU A 1 170 ? -22.197 15.094 8.231 1.00 18.12 174 LEU A O 1
ATOM 1327 N N . GLN A 1 171 ? -22.303 15.960 6.176 1.00 16.95 175 GLN A N 1
ATOM 1328 C CA . GLN A 1 171 ? -22.710 17.256 6.703 1.00 17.67 175 GLN A CA 1
ATOM 1329 C C . GLN A 1 171 ? -24.074 17.102 7.378 1.00 18.17 175 GLN A C 1
ATOM 1330 O O . GLN A 1 171 ? -24.378 17.724 8.401 1.00 17.50 175 GLN A O 1
ATOM 1336 N N . TRP A 1 172 ? -24.902 16.273 6.765 1.00 18.02 176 TRP A N 1
ATOM 1337 C CA . TRP A 1 172 ? -26.224 15.981 7.285 1.00 19.86 176 TRP A CA 1
ATOM 1338 C C . TRP A 1 172 ? -26.118 15.304 8.652 1.00 19.02 176 TRP A C 1
ATOM 1339 O O . TRP A 1 172 ? -26.715 15.758 9.626 1.00 19.50 176 TRP A O 1
ATOM 1350 N N . ALA A 1 173 ? -25.369 14.204 8.706 1.00 18.30 177 ALA A N 1
ATOM 1351 C CA . ALA A 1 173 ? -25.147 13.447 9.944 1.00 17.76 177 ALA A CA 1
ATOM 1352 C C . ALA A 1 173 ? -24.665 14.365 11.078 1.00 18.27 177 ALA A C 1
ATOM 1353 O O . ALA A 1 173 ? -25.100 14.256 12.233 1.00 15.69 177 ALA A O 1
ATOM 1355 N N . MET A 1 174 ? -23.757 15.274 10.754 1.00 19.08 178 MET A N 1
ATOM 1356 C CA . MET A 1 174 ? -23.250 16.198 11.764 1.00 20.66 178 MET A CA 1
ATOM 1357 C C . MET A 1 174 ? -24.294 17.232 12.173 1.00 20.19 178 MET A C 1
ATOM 1358 O O . MET A 1 174 ? -24.461 17.527 13.359 1.00 20.86 178 MET A O 1
ATOM 1363 N N . LYS A 1 175 ? -24.997 17.777 11.185 1.00 22.18 179 LYS A N 1
ATOM 1364 C CA . LYS A 1 175 ? -26.017 18.780 11.442 1.00 22.28 179 LYS A CA 1
ATOM 1365 C C . LYS A 1 175 ? -27.141 18.190 12.282 1.00 22.74 179 LYS A C 1
ATOM 1366 O O . LYS A 1 175 ? -27.653 18.848 13.189 1.00 21.82 179 LYS A O 1
ATOM 1372 N N . GLN A 1 176 ? -27.513 16.945 11.982 1.00 20.95 180 GLN A N 1
ATOM 1373 C CA . GLN A 1 176 ? -28.593 16.267 12.694 1.00 21.70 180 GLN A CA 1
ATOM 1374 C C . GLN A 1 176 ? -28.118 15.454 13.900 1.00 20.88 180 GLN A C 1
ATOM 1375 O O . GLN A 1 176 ? -28.900 14.728 14.528 1.00 19.17 180 GLN A O 1
ATOM 1381 N N . ASN A 1 177 ? -26.835 15.574 14.221 1.00 21.36 181 ASN A N 1
ATOM 1382 C CA . ASN A 1 177 ? -26.261 14.864 15.357 1.00 21.73 181 ASN A CA 1
ATOM 1383 C C . ASN A 1 177 ? -26.513 13.358 15.301 1.00 21.65 181 ASN A C 1
ATOM 1384 O O . ASN A 1 177 ? -27.076 12.774 16.226 1.00 22.23 181 ASN A O 1
ATOM 1389 N N . LYS A 1 178 ? -26.090 12.733 14.209 1.00 20.19 182 LYS A N 1
ATOM 1390 C CA . LYS A 1 178 ? -26.258 11.295 14.042 1.00 19.33 182 LYS A CA 1
ATOM 1391 C C . LYS A 1 178 ? -24.906 10.601 14.199 1.00 19.14 182 LYS A C 1
ATOM 1392 O O . LYS A 1 178 ? -23.859 11.217 14.011 1.00 18.09 182 LYS A O 1
ATOM 1398 N N . PHE A 1 179 ? -24.936 9.318 14.541 1.00 18.99 183 PHE A N 1
ATOM 1399 C CA . PHE A 1 179 ? -23.717 8.529 14.717 1.00 18.01 183 PHE A CA 1
ATOM 1400 C C . PHE A 1 179 ? -23.000 8.306 13.394 1.00 17.75 183 PHE A C 1
ATOM 1401 O O . PHE A 1 179 ? -23.635 8.062 12.371 1.00 16.27 183 PHE A O 1
ATOM 1409 N N . ILE A 1 180 ? -21.674 8.385 13.423 1.00 18.07 184 ILE A N 1
ATOM 1410 C CA . ILE A 1 180 ? -20.863 8.131 12.236 1.00 16.68 184 ILE A CA 1
ATOM 1411 C C . ILE A 1 180 ? -19.942 7.007 12.672 1.00 16.46 184 ILE A C 1
ATOM 1412 O O . ILE A 1 180 ? -19.161 7.172 13.611 1.00 15.65 184 ILE A O 1
ATOM 1417 N N . ILE A 1 181 ? -20.055 5.866 11.992 1.00 16.40 185 ILE A N 1
ATOM 1418 C CA . ILE A 1 181 ? -19.293 4.659 12.315 1.00 16.28 185 ILE A CA 1
ATOM 1419 C C . ILE A 1 181 ? -18.411 4.208 11.157 1.00 14.82 185 ILE A C 1
ATOM 1420 O O . ILE A 1 181 ? -18.896 3.987 10.053 1.00 15.89 185 ILE A O 1
ATOM 1425 N N . SER A 1 182 ? -17.116 4.056 11.418 1.00 14.71 186 SER A N 1
ATOM 1426 C CA . SER A 1 182 ? -16.177 3.627 10.383 1.00 13.58 186 SER A CA 1
ATOM 1427 C C . SER A 1 182 ? -14.906 3.026 10.978 1.00 13.14 186 SER A C 1
ATOM 1428 O O . SER A 1 182 ? -14.661 3.155 12.169 1.00 13.62 186 SER A O 1
ATOM 1431 N N . LEU A 1 183 ? -14.106 2.354 10.152 1.00 11.49 187 LEU A N 1
ATOM 1432 C CA . LEU A 1 183 ? -12.866 1.755 10.624 1.00 12.43 187 LEU A CA 1
ATOM 1433 C C . LEU A 1 183 ? -11.888 1.497 9.486 1.00 15.62 187 LEU A C 1
ATOM 1434 O O . LEU A 1 183 ? -12.292 1.352 8.327 1.00 15.40 187 LEU A O 1
ATOM 1439 N N . ALA A 1 184 ? -10.604 1.436 9.845 1.00 16.42 188 ALA A N 1
ATOM 1440 C CA . ALA A 1 184 ? -9.511 1.180 8.908 1.00 16.11 188 ALA A CA 1
ATOM 1441 C C . ALA A 1 184 ? -9.425 2.253 7.825 1.00 17.13 188 ALA A C 1
ATOM 1442 O O . ALA A 1 184 ? -9.106 3.397 8.127 1.00 17.68 188 ALA A O 1
ATOM 1444 N N . HIS A 1 185 ? -9.694 1.897 6.569 1.00 16.42 189 HIS A N 1
ATOM 1445 C CA . HIS A 1 185 ? -9.632 2.891 5.501 1.00 15.28 189 HIS A CA 1
ATOM 1446 C C . HIS A 1 185 ? -10.962 3.602 5.302 1.00 15.36 189 HIS A C 1
ATOM 1447 O O . HIS A 1 185 ? -11.063 4.549 4.525 1.00 13.67 189 HIS A O 1
ATOM 1454 N N . GLY A 1 186 ? -11.987 3.141 6.008 1.00 14.12 190 GLY A N 1
ATOM 1455 C CA . GLY A 1 186 ? -13.287 3.777 5.894 1.00 12.71 190 GLY A CA 1
ATOM 1456 C C . GLY A 1 186 ? -13.233 5.275 6.160 1.00 11.93 190 GLY A C 1
ATOM 1457 O O . GLY A 1 186 ? -13.880 6.044 5.457 1.00 13.25 190 GLY A O 1
ATOM 1458 N N . PRO A 1 187 ? -12.469 5.738 7.166 1.00 13.88 191 PRO A N 1
ATOM 1459 C CA . PRO A 1 187 ? -12.432 7.185 7.407 1.00 13.38 191 PRO A CA 1
ATOM 1460 C C . PRO A 1 187 ? -11.964 8.056 6.229 1.00 12.99 191 PRO A C 1
ATOM 1461 O O . PRO A 1 187 ? -12.139 9.272 6.256 1.00 13.24 191 PRO A O 1
ATOM 1465 N N . ALA A 1 188 ? -11.373 7.453 5.199 1.00 14.01 192 ALA A N 1
ATOM 1466 C CA . ALA A 1 188 ? -10.951 8.238 4.035 1.00 13.24 192 ALA A CA 1
ATOM 1467 C C . ALA A 1 188 ? -12.183 8.916 3.427 1.00 13.60 192 ALA A C 1
ATOM 1468 O O . ALA A 1 188 ? -12.078 9.960 2.778 1.00 10.51 192 ALA A O 1
ATOM 1470 N N . ALA A 1 189 ? -13.355 8.325 3.652 1.00 12.28 193 ALA A N 1
ATOM 1471 C CA . ALA A 1 189 ? -14.598 8.889 3.134 1.00 13.95 193 ALA A CA 1
ATOM 1472 C C . ALA A 1 189 ? -14.895 10.257 3.758 1.00 14.01 193 ALA A C 1
ATOM 1473 O O . ALA A 1 189 ? -15.627 11.058 3.183 1.00 15.21 193 ALA A O 1
ATOM 1475 N N . PHE A 1 190 ? -14.334 10.523 4.934 1.00 14.57 194 PHE A N 1
ATOM 1476 C CA . PHE A 1 190 ? -14.563 11.810 5.597 1.00 14.08 194 PHE A CA 1
ATOM 1477 C C . PHE A 1 190 ? -13.931 12.968 4.819 1.00 16.22 194 PHE A C 1
ATOM 1478 O O . PHE A 1 190 ? -14.305 14.132 5.000 1.00 13.92 194 PHE A O 1
ATOM 1486 N N . LEU A 1 191 ? -12.960 12.652 3.968 1.00 15.38 195 LEU A N 1
ATOM 1487 C CA . LEU A 1 191 ? -12.288 13.679 3.183 1.00 15.01 195 LEU A CA 1
ATOM 1488 C C . LEU A 1 191 ? -13.257 14.298 2.178 1.00 16.21 195 LEU A C 1
ATOM 1489 O O . LEU A 1 191 ? -12.973 15.344 1.588 1.00 18.39 195 LEU A O 1
ATOM 1494 N N . ALA A 1 192 ? -14.403 13.659 1.988 1.00 14.74 196 ALA A N 1
ATOM 1495 C CA . ALA A 1 192 ? -15.400 14.165 1.052 1.00 16.23 196 ALA A CA 1
ATOM 1496 C C . ALA A 1 192 ? -15.890 15.582 1.387 1.00 17.77 196 ALA A C 1
ATOM 1497 O O . ALA A 1 192 ? -16.376 16.296 0.508 1.00 15.11 196 ALA A O 1
ATOM 1499 N N . VAL A 1 193 ? -15.766 15.984 2.651 1.00 17.11 197 VAL A N 1
ATOM 1500 C CA . VAL A 1 193 ? -16.221 17.310 3.066 1.00 18.72 197 VAL A CA 1
ATOM 1501 C C . VAL A 1 193 ? -15.369 18.414 2.458 1.00 19.75 197 VAL A C 1
ATOM 1502 O O . VAL A 1 193 ? -15.706 19.599 2.550 1.00 20.92 197 VAL A O 1
ATOM 1506 N N . GLY A 1 194 ? -14.265 18.019 1.838 1.00 18.10 198 GLY A N 1
ATOM 1507 C CA . GLY A 1 194 ? -13.377 18.984 1.218 1.00 21.22 198 GLY A CA 1
ATOM 1508 C C . GLY A 1 194 ? -12.803 19.989 2.201 1.00 23.70 198 GLY A C 1
ATOM 1509 O O . GLY A 1 194 ? -12.033 19.630 3.096 1.00 23.19 198 GLY A O 1
ATOM 1510 N N . ASP A 1 195 ? -13.172 21.256 2.040 1.00 25.04 199 ASP A N 1
ATOM 1511 C CA . ASP A 1 195 ? -12.669 22.284 2.929 1.00 26.44 199 ASP A CA 1
ATOM 1512 C C . ASP A 1 195 ? -13.646 22.736 4.011 1.00 25.52 199 ASP A C 1
ATOM 1513 O O . ASP A 1 195 ? -13.561 23.856 4.510 1.00 25.74 199 ASP A O 1
ATOM 1518 N N . ASP A 1 196 ? -14.582 21.864 4.373 1.00 23.50 200 ASP A N 1
ATOM 1519 C CA . ASP A 1 196 ? -15.527 22.169 5.447 1.00 22.86 200 ASP A CA 1
ATOM 1520 C C . ASP A 1 196 ? -14.755 21.801 6.722 1.00 23.41 200 ASP A C 1
ATOM 1521 O O . ASP A 1 196 ? -14.269 20.677 6.848 1.00 21.90 200 ASP A O 1
ATOM 1526 N N . PRO A 1 197 ? -14.627 22.745 7.678 1.00 23.70 201 PRO A N 1
ATOM 1527 C CA . PRO A 1 197 ? -13.909 22.548 8.942 1.00 23.81 201 PRO A CA 1
ATOM 1528 C C . PRO A 1 197 ? -14.690 21.741 9.970 1.00 22.90 201 PRO A C 1
ATOM 1529 O O . PRO A 1 197 ? -14.272 21.591 11.118 1.00 21.46 201 PRO A O 1
ATOM 1533 N N . LEU A 1 198 ? -15.827 21.226 9.530 1.00 23.51 202 LEU A N 1
ATOM 1534 C CA . LEU A 1 198 ? -16.739 20.428 10.344 1.00 24.15 202 LEU A CA 1
ATOM 1535 C C . LEU A 1 198 ? -16.123 19.433 11.337 1.00 22.03 202 LEU A C 1
ATOM 1536 O O . LEU A 1 198 ? -16.612 19.297 12.461 1.00 18.88 202 LEU A O 1
ATOM 1541 N N . PHE A 1 199 ? -15.073 18.726 10.924 1.00 20.51 203 PHE A N 1
ATOM 1542 C CA . PHE A 1 199 ? -14.439 17.730 11.795 1.00 20.06 203 PHE A CA 1
ATOM 1543 C C . PHE A 1 199 ? -13.263 18.194 12.642 1.00 20.81 203 PHE A C 1
ATOM 1544 O O . PHE A 1 199 ? -12.658 17.390 13.346 1.00 20.21 203 PHE A O 1
ATOM 1552 N N . ALA A 1 200 ? -12.929 19.473 12.583 1.00 21.04 204 ALA A N 1
ATOM 1553 C CA . ALA A 1 200 ? -11.814 19.984 13.373 1.00 21.33 204 ALA A CA 1
ATOM 1554 C C . ALA A 1 200 ? -11.883 19.540 14.835 1.00 22.81 204 ALA A C 1
ATOM 1555 O O . ALA A 1 200 ? -12.925 19.639 15.480 1.00 24.09 204 ALA A O 1
ATOM 1557 N N . GLY A 1 201 ? -10.763 19.036 15.346 1.00 22.97 205 GLY A N 1
ATOM 1558 C CA . GLY A 1 201 ? -10.702 18.596 16.734 1.00 23.44 205 GLY A CA 1
ATOM 1559 C C . GLY A 1 201 ? -11.230 17.209 17.062 1.00 22.80 205 GLY A C 1
ATOM 1560 O O . GLY A 1 201 ? -11.183 16.784 18.214 1.00 24.09 205 GLY A O 1
ATOM 1561 N N . TYR A 1 202 ? -11.735 16.493 16.066 1.00 21.62 206 TYR A N 1
ATOM 1562 C CA . TYR A 1 202 ? -12.214 15.139 16.302 1.00 19.77 206 TYR A CA 1
ATOM 1563 C C . TYR A 1 202 ? -11.093 14.116 16.413 1.00 19.75 206 TYR A C 1
ATOM 1564 O O . TYR A 1 202 ? -10.089 14.175 15.697 1.00 21.63 206 TYR A O 1
ATOM 1573 N N . LYS A 1 203 ? -11.284 13.174 17.328 1.00 18.76 207 LYS A N 1
ATOM 1574 C CA . LYS A 1 203 ? -10.324 12.112 17.537 1.00 18.33 207 LYS A CA 1
ATOM 1575 C C . LYS A 1 203 ? -10.901 10.841 16.941 1.00 17.53 207 LYS A C 1
ATOM 1576 O O . LYS A 1 203 ? -12.059 10.498 17.185 1.00 18.27 207 LYS A O 1
ATOM 1582 N N . ILE A 1 204 ? -10.103 10.154 16.136 1.00 16.25 208 ILE A N 1
ATOM 1583 C CA . ILE A 1 204 ? -10.542 8.899 15.536 1.00 17.34 208 ILE A CA 1
ATOM 1584 C C . ILE A 1 204 ? -9.341 7.973 15.420 1.00 15.38 208 ILE A C 1
ATOM 1585 O O . ILE A 1 204 ? -8.209 8.407 15.598 1.00 15.75 208 ILE A O 1
ATOM 1590 N N . VAL A 1 205 ? -9.591 6.694 15.157 1.00 15.26 209 VAL A N 1
ATOM 1591 C CA . VAL A 1 205 ? -8.510 5.739 14.920 1.00 15.97 209 VAL A CA 1
ATOM 1592 C C . VAL A 1 205 ? -8.763 5.292 13.484 1.00 15.89 209 VAL A C 1
ATOM 1593 O O . VAL A 1 205 ? -9.906 5.289 13.030 1.00 17.16 209 VAL A O 1
ATOM 1597 N N . ALA A 1 206 ? -7.707 4.944 12.762 1.00 16.79 210 ALA A N 1
ATOM 1598 C CA . ALA A 1 206 ? -7.838 4.542 11.366 1.00 16.95 210 ALA A CA 1
ATOM 1599 C C . ALA A 1 206 ? -6.574 3.797 10.985 1.00 16.43 210 ALA A C 1
ATOM 1600 O O . ALA A 1 206 ? -5.587 3.838 11.714 1.00 17.19 210 ALA A O 1
ATOM 1602 N N . PHE A 1 207 ? -6.593 3.121 9.843 1.00 18.30 211 PHE A N 1
ATOM 1603 C CA . PHE A 1 207 ? -5.427 2.354 9.412 1.00 18.16 211 PHE A CA 1
ATOM 1604 C C . PHE A 1 207 ? -4.265 3.313 9.150 1.00 19.05 211 PHE A C 1
ATOM 1605 O O . PHE A 1 207 ? -4.393 4.257 8.397 1.00 16.86 211 PHE A O 1
ATOM 1613 N N . PRO A 1 208 ? -3.111 3.085 9.778 1.00 20.35 212 PRO A N 1
ATOM 1614 C CA . PRO A 1 208 ? -1.959 3.973 9.578 1.00 19.76 212 PRO A CA 1
ATOM 1615 C C . PRO A 1 208 ? -1.305 3.952 8.197 1.00 20.28 212 PRO A C 1
ATOM 1616 O O . PRO A 1 208 ? -1.035 2.886 7.635 1.00 18.97 212 PRO A O 1
ATOM 1620 N N . ASP A 1 209 ? -1.063 5.150 7.663 1.00 19.72 213 ASP A N 1
ATOM 1621 C CA . ASP A 1 209 ? -0.427 5.304 6.359 1.00 21.36 213 ASP A CA 1
ATOM 1622 C C . ASP A 1 209 ? 0.887 4.540 6.352 1.00 23.58 213 ASP A C 1
ATOM 1623 O O . ASP A 1 209 ? 1.253 3.927 5.356 1.00 23.43 213 ASP A O 1
ATOM 1628 N N . GLU A 1 210 ? 1.600 4.600 7.473 1.00 27.23 214 GLU A N 1
ATOM 1629 C CA . GLU A 1 210 ? 2.889 3.930 7.589 1.00 30.31 214 GLU A CA 1
ATOM 1630 C C . GLU A 1 210 ? 2.777 2.440 7.290 1.00 29.38 214 GLU A C 1
ATOM 1631 O O . GLU A 1 210 ? 3.671 1.848 6.678 1.00 27.90 214 GLU A O 1
ATOM 1637 N N . MET A 1 211 ? 1.674 1.830 7.713 1.00 28.70 215 MET A N 1
ATOM 1638 C CA . MET A 1 211 ? 1.485 0.410 7.454 1.00 29.52 215 MET A CA 1
ATOM 1639 C C . MET A 1 211 ? 1.183 0.146 5.985 1.00 28.09 215 MET A C 1
ATOM 1640 O O . MET A 1 211 ? 1.668 -0.829 5.418 1.00 28.74 215 MET A O 1
ATOM 1645 N N . ASP A 1 212 ? 0.402 1.021 5.361 1.00 25.87 216 ASP A N 1
ATOM 1646 C CA . ASP A 1 212 ? 0.085 0.852 3.944 1.00 25.45 216 ASP A CA 1
ATOM 1647 C C . ASP A 1 212 ? 1.374 0.841 3.121 1.00 25.64 216 ASP A C 1
ATOM 1648 O O . ASP A 1 212 ? 1.517 0.081 2.167 1.00 26.67 216 ASP A O 1
ATOM 1653 N N . ALA A 1 213 ? 2.312 1.699 3.500 1.00 25.01 217 ALA A N 1
ATOM 1654 C CA . ALA A 1 213 ? 3.579 1.810 2.795 1.00 24.87 217 ALA A CA 1
ATOM 1655 C C . ALA A 1 213 ? 4.423 0.542 2.821 1.00 26.46 217 ALA A C 1
ATOM 1656 O O . ALA A 1 213 ? 5.321 0.386 1.996 1.00 26.52 217 ALA A O 1
ATOM 1658 N N . GLN A 1 214 ? 4.141 -0.371 3.746 1.00 27.69 218 GLN A N 1
ATOM 1659 C CA . GLN A 1 214 ? 4.942 -1.586 3.839 1.00 28.90 218 GLN A CA 1
ATOM 1660 C C . GLN A 1 214 ? 4.330 -2.918 3.414 1.00 29.17 218 GLN A C 1
ATOM 1661 O O . GLN A 1 214 ? 5.064 -3.848 3.069 1.00 27.90 218 GLN A O 1
ATOM 1667 N N . THR A 1 215 ? 3.008 -3.030 3.430 1.00 26.69 219 THR A N 1
ATOM 1668 C CA . THR A 1 215 ? 2.389 -4.297 3.048 1.00 25.16 219 THR A CA 1
ATOM 1669 C C . THR A 1 215 ? 2.751 -4.782 1.645 1.00 24.89 219 THR A C 1
ATOM 1670 O O . THR A 1 215 ? 2.754 -5.981 1.390 1.00 25.99 219 THR A O 1
ATOM 1674 N N . PRO A 1 216 ? 3.051 -3.862 0.712 1.00 24.88 220 PRO A N 1
ATOM 1675 C CA . PRO A 1 216 ? 3.402 -4.320 -0.637 1.00 25.80 220 PRO A CA 1
ATOM 1676 C C . PRO A 1 216 ? 4.699 -5.128 -0.665 1.00 26.06 220 PRO A C 1
ATOM 1677 O O . PRO A 1 216 ? 4.954 -5.877 -1.612 1.00 25.54 220 PRO A O 1
ATOM 1681 N N . SER A 1 217 ? 5.520 -4.967 0.369 1.00 25.29 221 SER A N 1
ATOM 1682 C CA . SER A 1 217 ? 6.786 -5.693 0.441 1.00 25.96 221 SER A CA 1
ATOM 1683 C C . SER A 1 217 ? 6.532 -7.193 0.561 1.00 25.05 221 SER A C 1
ATOM 1684 O O . SER A 1 217 ? 7.362 -8.003 0.146 1.00 25.49 221 SER A O 1
ATOM 1687 N N . ILE A 1 218 ? 5.389 -7.565 1.137 1.00 24.57 222 ILE A N 1
ATOM 1688 C CA . ILE A 1 218 ? 5.042 -8.977 1.269 1.00 25.82 222 ILE A CA 1
ATOM 1689 C C . ILE A 1 218 ? 3.964 -9.373 0.257 1.00 25.50 222 ILE A C 1
ATOM 1690 O O . ILE A 1 218 ? 3.302 -10.394 0.400 1.00 26.69 222 ILE A O 1
ATOM 1695 N N . GLY A 1 219 ? 3.789 -8.539 -0.760 1.00 26.57 223 GLY A N 1
ATOM 1696 C CA . GLY A 1 219 ? 2.829 -8.836 -1.808 1.00 26.59 223 GLY A CA 1
ATOM 1697 C C . GLY A 1 219 ? 1.353 -8.631 -1.537 1.00 26.44 223 GLY A C 1
ATOM 1698 O O . GLY A 1 219 ? 0.531 -9.051 -2.350 1.00 26.84 223 GLY A O 1
ATOM 1699 N N . TYR A 1 220 ? 1.004 -7.978 -0.432 1.00 25.52 224 TYR A N 1
ATOM 1700 C CA . TYR A 1 220 ? -0.404 -7.751 -0.093 1.00 25.61 224 TYR A CA 1
ATOM 1701 C C . TYR A 1 220 ? -1.092 -6.951 -1.197 1.00 24.94 224 TYR A C 1
ATOM 1702 O O . TYR A 1 220 ? -2.278 -7.132 -1.468 1.00 25.14 224 TYR A O 1
ATOM 1711 N N . MET A 1 221 ? -0.332 -6.054 -1.816 1.00 24.22 225 MET A N 1
ATOM 1712 C CA . MET A 1 221 ? -0.830 -5.243 -2.923 1.00 22.50 225 MET A CA 1
ATOM 1713 C C . MET A 1 221 ? 0.242 -5.316 -4.011 1.00 22.07 225 MET A C 1
ATOM 1714 O O . MET A 1 221 ? 1.416 -5.489 -3.703 1.00 20.21 225 MET A O 1
ATOM 1719 N N . PRO A 1 222 ? -0.138 -5.178 -5.298 1.00 21.80 226 PRO A N 1
ATOM 1720 C CA . PRO A 1 222 ? 0.871 -5.247 -6.369 1.00 22.39 226 PRO A CA 1
ATOM 1721 C C . PRO A 1 222 ? 1.721 -3.982 -6.586 1.00 23.14 226 PRO A C 1
ATOM 1722 O O . PRO A 1 222 ? 2.572 -3.937 -7.478 1.00 23.40 226 PRO A O 1
ATOM 1726 N N . GLY A 1 223 ? 1.487 -2.963 -5.766 1.00 23.91 227 GLY A N 1
ATOM 1727 C CA . GLY A 1 223 ? 2.235 -1.720 -5.874 1.00 22.70 227 GLY A CA 1
ATOM 1728 C C . GLY A 1 223 ? 1.969 -0.887 -4.636 1.00 22.78 227 GLY A C 1
ATOM 1729 O O . GLY A 1 223 ? 1.528 -1.424 -3.623 1.00 22.01 227 GLY A O 1
ATOM 1730 N N . HIS A 1 224 ? 2.231 0.416 -4.700 1.00 22.06 228 HIS A N 1
ATOM 1731 C CA . HIS A 1 224 ? 1.980 1.281 -3.550 1.00 21.56 228 HIS A CA 1
ATOM 1732 C C . HIS A 1 224 ? 0.861 2.262 -3.856 1.00 20.83 228 HIS A C 1
ATOM 1733 O O . HIS A 1 224 ? 0.616 2.587 -5.013 1.00 20.37 228 HIS A O 1
ATOM 1740 N N . LEU A 1 225 ? 0.194 2.738 -2.809 1.00 19.23 229 LEU A N 1
ATOM 1741 C CA . LEU A 1 225 ? -0.899 3.692 -2.956 1.00 17.73 229 LEU A CA 1
ATOM 1742 C C . LEU A 1 225 ? -0.371 4.996 -3.534 1.00 19.80 229 LEU A C 1
ATOM 1743 O O . LEU A 1 225 ? 0.756 5.402 -3.241 1.00 18.91 229 LEU A O 1
ATOM 1748 N N . THR A 1 226 ? -1.190 5.657 -4.344 1.00 17.63 230 THR A N 1
ATOM 1749 C CA . THR A 1 226 ? -0.802 6.919 -4.968 1.00 21.45 230 THR A CA 1
ATOM 1750 C C . THR A 1 226 ? -0.963 8.141 -4.057 1.00 21.04 230 THR A C 1
ATOM 1751 O O . THR A 1 226 ? -0.514 9.232 -4.398 1.00 21.47 230 THR A O 1
ATOM 1755 N N . TRP A 1 227 ? -1.610 7.962 -2.909 1.00 20.67 231 TRP A N 1
ATOM 1756 C CA . TRP A 1 227 ? -1.786 9.053 -1.944 1.00 20.99 231 TRP A CA 1
ATOM 1757 C C . TRP A 1 227 ? -1.980 8.490 -0.534 1.00 20.25 231 TRP A C 1
ATOM 1758 O O . TRP A 1 227 ? -2.190 7.289 -0.363 1.00 18.71 231 TRP A O 1
ATOM 1769 N N . LYS A 1 228 ? -1.903 9.359 0.471 1.00 19.50 232 LYS A N 1
ATOM 1770 C CA . LYS A 1 228 ? -2.053 8.938 1.858 1.00 19.84 232 LYS A CA 1
ATOM 1771 C C . LYS A 1 228 ? -3.277 9.567 2.511 1.00 20.12 232 LYS A C 1
ATOM 1772 O O . LYS A 1 228 ? -3.277 10.754 2.828 1.00 18.91 232 LYS A O 1
ATOM 1778 N N . PHE A 1 229 ? -4.314 8.760 2.723 1.00 18.51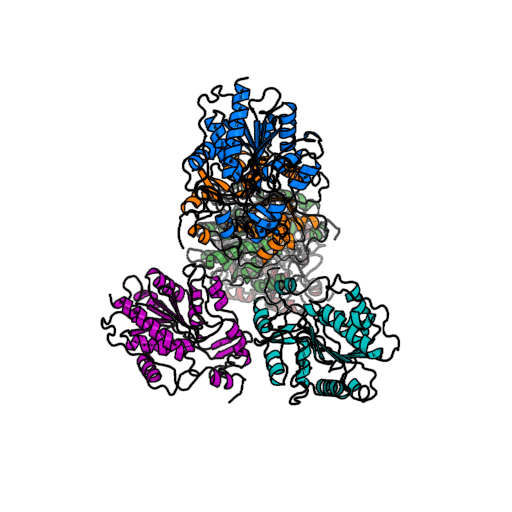 233 PHE A N 1
ATOM 1779 C CA . PHE A 1 229 ? -5.549 9.248 3.322 1.00 20.08 233 PHE A CA 1
ATOM 1780 C C . PHE A 1 229 ? -5.375 9.754 4.759 1.00 20.12 233 PHE A C 1
ATOM 1781 O O . PHE A 1 229 ? -6.051 10.699 5.180 1.00 20.33 233 PHE A O 1
ATOM 1789 N N . GLY A 1 230 ? -4.468 9.130 5.504 1.00 20.37 234 GLY A N 1
ATOM 1790 C CA . GLY A 1 230 ? -4.242 9.536 6.880 1.00 21.51 234 GLY A CA 1
ATOM 1791 C C . GLY A 1 230 ? -3.775 10.975 6.989 1.00 21.05 234 GLY A C 1
ATOM 1792 O O . GLY A 1 230 ? -4.336 11.760 7.751 1.00 21.34 234 GLY A O 1
ATOM 1793 N N . GLU A 1 231 ? -2.745 11.321 6.225 1.00 22.51 235 GLU A N 1
ATOM 1794 C CA . GLU A 1 231 ? -2.207 12.679 6.242 1.00 22.35 235 GLU A CA 1
ATOM 1795 C C . GLU A 1 231 ? -3.249 13.703 5.820 1.00 21.67 235 GLU A C 1
ATOM 1796 O O . GLU A 1 231 ? -3.299 14.805 6.359 1.00 20.75 235 GLU A O 1
ATOM 1802 N N . GLN A 1 232 ? -4.086 13.348 4.854 1.00 18.82 236 GLN A N 1
ATOM 1803 C CA . GLN A 1 232 ? -5.107 14.285 4.419 1.00 22.17 236 GLN A CA 1
ATOM 1804 C C . GLN A 1 232 ? -6.179 14.473 5.496 1.00 20.50 236 GLN A C 1
ATOM 1805 O O . GLN A 1 232 ? -6.718 15.563 5.655 1.00 19.53 236 GLN A O 1
ATOM 1811 N N . LEU A 1 233 ? -6.481 13.415 6.242 1.00 19.13 237 LEU A N 1
ATOM 1812 C CA . LEU A 1 233 ? -7.468 13.517 7.320 1.00 17.87 237 LEU A CA 1
ATOM 1813 C C . LEU A 1 233 ? -6.937 14.497 8.360 1.00 16.82 237 LEU A C 1
ATOM 1814 O O . LEU A 1 233 ? -7.648 15.384 8.834 1.00 17.97 237 LEU A O 1
ATOM 1819 N N . GLN A 1 234 ? -5.674 14.321 8.718 1.00 17.06 238 GLN A N 1
ATOM 1820 C CA . GLN A 1 234 ? -5.020 15.204 9.680 1.00 19.31 238 GLN A CA 1
ATOM 1821 C C . GLN A 1 234 ? -5.087 16.648 9.163 1.00 18.98 238 GLN A C 1
ATOM 1822 O O . GLN A 1 234 ? -5.317 17.587 9.924 1.00 20.32 238 GLN A O 1
ATOM 1828 N N . ALA A 1 235 ? -4.912 16.816 7.857 1.00 19.09 239 ALA A N 1
ATOM 1829 C CA . ALA A 1 235 ? -4.949 18.142 7.251 1.00 17.98 239 ALA A CA 1
ATOM 1830 C C . ALA A 1 235 ? -6.302 18.839 7.397 1.00 19.18 239 ALA A C 1
ATOM 1831 O O . ALA A 1 235 ? -6.378 20.071 7.315 1.00 17.38 239 ALA A O 1
ATOM 1833 N N . ILE A 1 236 ? -7.376 18.076 7.593 1.00 18.50 240 ILE A N 1
ATOM 1834 C CA . ILE A 1 236 ? -8.674 18.716 7.756 1.00 19.43 240 ILE A CA 1
ATOM 1835 C C . ILE A 1 236 ? -9.158 18.761 9.196 1.00 19.86 240 ILE A C 1
ATOM 1836 O O . ILE A 1 236 ? -10.352 18.948 9.451 1.00 18.53 240 ILE A O 1
ATOM 1841 N N . GLY A 1 237 ? -8.234 18.584 10.139 1.00 19.77 241 GLY A N 1
ATOM 1842 C CA . GLY A 1 237 ? -8.595 18.673 11.543 1.00 18.83 241 GLY A CA 1
ATOM 1843 C C . GLY A 1 237 ? -8.699 17.421 12.390 1.00 19.64 241 GLY A C 1
ATOM 1844 O O . GLY A 1 237 ? -8.882 17.508 13.600 1.00 19.21 241 GLY A O 1
ATOM 1845 N N . PHE A 1 238 ? -8.588 16.252 11.779 1.00 19.66 242 PHE A N 1
ATOM 1846 C CA . PHE A 1 238 ? -8.695 15.013 12.539 1.00 18.82 242 PHE A CA 1
ATOM 1847 C C . PHE A 1 238 ? -7.430 14.697 13.322 1.00 19.83 242 PHE A C 1
ATOM 1848 O O . PHE A 1 238 ? -6.321 14.947 12.851 1.00 20.71 242 PHE A O 1
ATOM 1856 N N . GLU A 1 239 ? -7.591 14.177 14.534 1.00 19.84 243 GLU A N 1
ATOM 1857 C CA . GLU A 1 239 ? -6.425 13.766 15.307 1.00 19.38 243 GLU A CA 1
ATOM 1858 C C . GLU A 1 239 ? -6.412 12.246 15.227 1.00 17.25 243 GLU A C 1
ATOM 1859 O O . GLU A 1 239 ? -7.317 11.592 15.745 1.00 17.75 243 GLU A O 1
ATOM 1865 N N . LEU A 1 240 ? -5.408 11.683 14.562 1.00 16.55 244 LEU A N 1
ATOM 1866 C CA . LEU A 1 240 ? -5.318 10.233 14.438 1.00 18.23 244 LEU A CA 1
ATOM 1867 C C . LEU A 1 240 ? -4.697 9.765 15.744 1.00 17.18 244 LEU A C 1
ATOM 1868 O O . LEU A 1 240 ? -3.613 10.212 16.108 1.00 20.25 244 LEU A O 1
ATOM 1873 N N . LEU A 1 241 ? -5.381 8.881 16.462 1.00 19.02 245 LEU A N 1
ATOM 1874 C CA . LEU A 1 241 ? -4.880 8.409 17.755 1.00 18.91 245 LEU A CA 1
ATOM 1875 C C . LEU A 1 241 ? -3.961 7.188 17.711 1.00 18.99 245 LEU A C 1
ATOM 1876 O O . LEU A 1 241 ? -3.186 6.969 18.639 1.00 18.80 245 LEU A O 1
ATOM 1881 N N . ASN A 1 242 ? -4.033 6.400 16.643 1.00 20.08 246 ASN A N 1
ATOM 1882 C CA . ASN A 1 242 ? -3.207 5.192 16.576 1.00 22.79 246 ASN A CA 1
ATOM 1883 C C . ASN A 1 242 ? -2.017 5.216 15.620 1.00 22.87 246 ASN A C 1
ATOM 1884 O O . ASN A 1 242 ? -2.084 5.757 14.517 1.00 21.87 246 ASN A O 1
ATOM 1889 N N . THR A 1 243 ? -0.929 4.594 16.062 1.00 25.29 247 THR A N 1
ATOM 1890 C CA . THR A 1 243 ? 0.302 4.493 15.281 1.00 25.73 247 THR A CA 1
ATOM 1891 C C . THR A 1 243 ? 0.325 3.141 14.560 1.00 24.85 247 THR A C 1
ATOM 1892 O O . THR A 1 243 ? 0.768 3.035 13.412 1.00 23.85 247 THR A O 1
ATOM 1896 N N . GLY A 1 244 ? -0.145 2.109 15.256 1.00 24.09 248 GLY A N 1
ATOM 1897 C CA . GLY A 1 244 ? -0.202 0.774 14.687 1.00 22.15 248 GLY A CA 1
ATOM 1898 C C . GLY A 1 244 ? -1.640 0.289 14.714 1.00 21.54 248 GLY A C 1
ATOM 1899 O O . GLY A 1 244 ? -2.562 1.101 14.661 1.00 21.04 248 GLY A O 1
ATOM 1900 N N . ILE A 1 245 ? -1.846 -1.023 14.788 1.00 21.63 249 ILE A N 1
ATOM 1901 C CA . ILE A 1 245 ? -3.204 -1.561 14.851 1.00 22.50 249 ILE A CA 1
ATOM 1902 C C . ILE A 1 245 ? -3.321 -2.668 15.903 1.00 21.34 249 ILE A C 1
ATOM 1903 O O . ILE A 1 245 ? -2.413 -3.481 16.067 1.00 21.82 249 ILE A O 1
ATOM 1908 N N . SER A 1 246 ? -4.443 -2.699 16.617 1.00 20.71 250 SER A N 1
ATOM 1909 C CA . SER A 1 246 ? -4.630 -3.698 17.661 1.00 21.20 250 SER A CA 1
ATOM 1910 C C . SER A 1 246 ? -6.084 -4.113 17.866 1.00 21.37 250 SER A C 1
ATOM 1911 O O . SER A 1 246 ? -6.376 -4.974 18.691 1.00 23.39 250 SER A O 1
ATOM 1914 N N . GLY A 1 247 ? -6.994 -3.502 17.119 1.00 21.78 251 GLY A N 1
ATOM 1915 C CA . GLY A 1 247 ? -8.402 -3.806 17.284 1.00 20.32 251 GLY A CA 1
ATOM 1916 C C . GLY A 1 247 ? -9.010 -2.674 18.092 1.00 20.84 251 GLY A C 1
ATOM 1917 O O . GLY A 1 247 ? -10.122 -2.767 18.610 1.00 19.53 251 GLY A O 1
ATOM 1918 N N . GLN A 1 248 ? -8.250 -1.591 18.188 1.00 19.18 252 GLN A N 1
ATOM 1919 C CA . GLN A 1 248 ? -8.631 -0.387 18.916 1.00 19.88 252 GLN A CA 1
ATOM 1920 C C . GLN A 1 248 ? -9.828 0.361 18.323 1.00 20.17 252 GLN A C 1
ATOM 1921 O O . GLN A 1 248 ? -9.902 0.557 17.106 1.00 19.05 252 GLN A O 1
ATOM 1927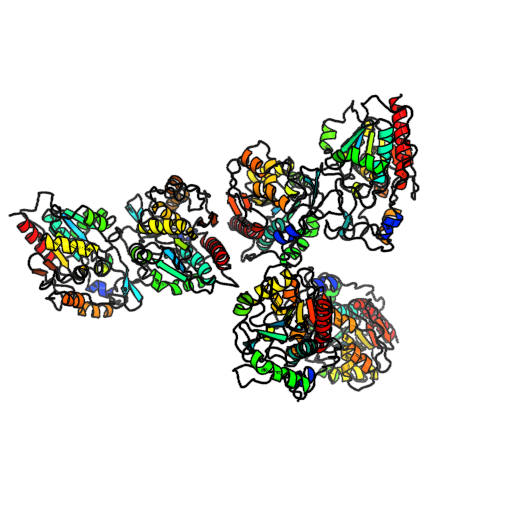 N N . VAL A 1 249 ? -10.758 0.770 19.188 1.00 19.11 253 VAL A N 1
ATOM 1928 C CA . VAL A 1 249 ? -11.922 1.549 18.767 1.00 18.14 253 VAL A CA 1
ATOM 1929 C C . VAL A 1 249 ? -11.934 2.782 19.656 1.00 18.54 253 VAL A C 1
ATOM 1930 O O . VAL A 1 249 ? -11.321 2.785 20.724 1.00 18.76 253 VAL A O 1
ATOM 1934 N N . PHE A 1 250 ? -12.605 3.836 19.208 1.00 20.19 254 PHE A N 1
ATOM 1935 C CA . PHE A 1 250 ? -12.670 5.058 20.001 1.00 20.18 254 PHE A CA 1
ATOM 1936 C C . PHE A 1 250 ? -13.981 5.780 19.754 1.00 19.69 254 PHE A C 1
ATOM 1937 O O . PHE A 1 250 ? -14.513 5.745 18.650 1.00 19.13 254 PHE A O 1
ATOM 1945 N N . GLN A 1 251 ? -14.505 6.433 20.784 1.00 19.26 255 GLN A N 1
ATOM 1946 C CA . GLN A 1 251 ? -15.739 7.183 20.639 1.00 20.50 255 GLN A CA 1
ATOM 1947 C C . GLN A 1 251 ? -15.559 8.621 21.091 1.00 20.63 255 GLN A C 1
ATOM 1948 O O . GLN A 1 251 ? -15.305 8.886 22.268 1.00 19.34 255 GLN A O 1
ATOM 1954 N N . ASP A 1 252 ? -15.691 9.540 20.140 1.00 18.89 256 ASP A N 1
ATOM 1955 C CA . ASP A 1 252 ? -15.586 10.962 20.407 1.00 17.26 256 ASP A CA 1
ATOM 1956 C C . ASP A 1 252 ? -16.939 11.505 20.000 1.00 17.34 256 ASP A C 1
ATOM 1957 O O . ASP A 1 252 ? -17.207 11.698 18.809 1.00 17.15 256 ASP A O 1
ATOM 1962 N N . ARG A 1 253 ? -17.792 11.740 20.993 1.00 16.95 257 ARG A N 1
ATOM 1963 C CA . ARG A 1 253 ? -19.150 12.201 20.740 1.00 16.69 257 ARG A CA 1
ATOM 1964 C C . ARG A 1 253 ? -19.858 11.108 19.938 1.00 15.34 257 ARG A C 1
ATOM 1965 O O . ARG A 1 253 ? -19.966 9.987 20.423 1.00 14.76 257 ARG A O 1
ATOM 1973 N N . LYS A 1 254 ? -20.340 11.401 18.733 1.00 14.92 258 LYS A N 1
ATOM 1974 C CA . LYS A 1 254 ? -21.000 10.349 17.952 1.00 15.25 258 LYS A CA 1
ATOM 1975 C C . LYS A 1 254 ? -20.154 9.812 16.803 1.00 17.05 258 LYS A C 1
ATOM 1976 O O . LYS A 1 254 ? -20.665 9.190 15.872 1.00 16.98 258 LYS A O 1
ATOM 1982 N N . MET A 1 255 ? -18.852 10.059 16.887 1.00 15.50 259 MET A N 1
ATOM 1983 C CA . MET A 1 255 ? -17.893 9.575 15.901 1.00 16.96 259 MET A CA 1
ATOM 1984 C C . MET A 1 255 ? -17.290 8.296 16.494 1.00 16.63 259 MET A C 1
ATOM 1985 O O . MET A 1 255 ? -16.480 8.359 17.415 1.00 18.31 259 MET A O 1
ATOM 1990 N N . LEU A 1 256 ? -17.721 7.146 15.981 1.00 17.84 260 LEU A N 1
ATOM 1991 C CA . LEU A 1 256 ? -17.255 5.835 16.452 1.00 19.88 260 LEU A CA 1
ATOM 1992 C C . LEU A 1 256 ? -16.363 5.211 15.384 1.00 20.07 260 LEU A C 1
ATOM 1993 O O . LEU A 1 256 ? -16.831 4.909 14.288 1.00 21.18 260 LEU A O 1
ATOM 1998 N N . THR A 1 257 ? -15.084 5.017 15.700 1.00 20.09 261 THR A N 1
ATOM 1999 C CA . THR A 1 257 ? -14.142 4.456 14.734 1.00 18.58 261 THR A CA 1
ATOM 2000 C C . THR A 1 257 ? -13.297 3.290 15.262 1.00 18.68 261 THR A C 1
ATOM 2001 O O . THR A 1 257 ? -13.090 3.155 16.470 1.00 19.00 261 THR A O 1
ATOM 2005 N N . GLY A 1 258 ? -12.824 2.460 14.333 1.00 16.96 262 GLY A N 1
ATOM 2006 C CA . GLY A 1 258 ? -11.982 1.313 14.657 1.00 17.97 262 GLY A CA 1
ATOM 2007 C C . GLY A 1 258 ? -10.698 1.424 13.844 1.00 19.06 262 GLY A C 1
ATOM 2008 O O . GLY A 1 258 ? -10.702 2.036 12.780 1.00 19.84 262 GLY A O 1
ATOM 2009 N N . ASP A 1 259 ? -9.611 0.809 14.302 1.00 18.59 263 ASP A N 1
ATOM 2010 C CA . ASP A 1 259 ? -8.340 0.950 13.598 1.00 18.71 263 ASP A CA 1
ATOM 2011 C C . ASP A 1 259 ? -7.987 0.052 12.426 1.00 19.78 263 ASP A C 1
ATOM 2012 O O . ASP A 1 259 ? -7.119 0.415 11.629 1.00 19.47 263 ASP A O 1
ATOM 2017 N N . SER A 1 260 ? -8.652 -1.091 12.291 1.00 20.40 264 SER A N 1
ATOM 2018 C CA . SER A 1 260 ? -8.294 -2.015 11.215 1.00 20.25 264 SER A CA 1
ATOM 2019 C C . SER A 1 260 ? -9.207 -3.238 11.225 1.00 19.67 264 SER A C 1
ATOM 2020 O O . SER A 1 260 ? -10.153 -3.301 12.008 1.00 19.99 264 SER A O 1
ATOM 2023 N N . PRO A 1 261 ? -8.931 -4.236 10.356 1.00 21.62 265 PRO A N 1
ATOM 2024 C CA . PRO A 1 261 ? -9.766 -5.442 10.327 1.00 22.28 265 PRO A CA 1
ATOM 2025 C C . PRO A 1 261 ? -9.882 -6.060 11.726 1.00 22.78 265 PRO A C 1
ATOM 2026 O O . PRO A 1 261 ? -10.847 -6.747 12.045 1.00 23.85 265 PRO A O 1
ATOM 2030 N N . LEU A 1 262 ? -8.885 -5.795 12.561 1.00 21.73 266 LEU A N 1
ATOM 2031 C CA . LEU A 1 262 ? -8.860 -6.314 13.929 1.00 22.30 266 LEU A CA 1
ATOM 2032 C C . LEU A 1 262 ? -9.906 -5.671 14.837 1.00 20.88 266 LEU A C 1
ATOM 2033 O O . LEU A 1 262 ? -10.325 -6.264 15.837 1.00 21.47 266 LEU A O 1
ATOM 2038 N N . ALA A 1 263 ? -10.330 -4.462 14.486 1.00 18.73 267 ALA A N 1
ATOM 2039 C CA . ALA A 1 263 ? -11.308 -3.725 15.282 1.00 19.05 267 ALA A CA 1
ATOM 2040 C C . ALA A 1 263 ? -12.770 -4.028 14.956 1.00 17.75 267 ALA A C 1
ATOM 2041 O O . ALA A 1 263 ? -13.669 -3.414 15.524 1.00 18.60 267 ALA A O 1
ATOM 2043 N N . GLY A 1 264 ? -13.014 -4.973 14.055 1.00 17.39 268 GLY A N 1
ATOM 2044 C CA . GLY A 1 264 ? -14.387 -5.296 13.698 1.00 15.11 268 GLY A CA 1
ATOM 2045 C C . GLY A 1 264 ? -15.304 -5.652 14.860 1.00 16.95 268 GLY A C 1
ATOM 2046 O O . GLY A 1 264 ? -16.356 -5.042 15.050 1.00 14.64 268 GLY A O 1
ATOM 2047 N N . ASN A 1 265 ? -14.921 -6.639 15.660 1.00 16.07 269 ASN A N 1
ATOM 2048 C CA . ASN A 1 265 ? -15.784 -7.020 16.771 1.00 19.45 269 ASN A CA 1
ATOM 2049 C C . ASN A 1 265 ? -16.015 -5.909 17.799 1.00 19.09 269 ASN A C 1
ATOM 2050 O O . ASN A 1 265 ? -17.155 -5.631 18.167 1.00 21.31 269 ASN A O 1
ATOM 2055 N N . ALA A 1 266 ? -14.942 -5.268 18.251 1.00 19.38 270 ALA A N 1
ATOM 2056 C CA . ALA A 1 266 ? -15.048 -4.195 19.239 1.00 18.40 270 ALA A CA 1
ATOM 2057 C C . ALA A 1 266 ? -15.867 -3.000 18.748 1.00 19.68 270 ALA A C 1
ATOM 2058 O O . ALA A 1 266 ? -16.527 -2.326 19.541 1.00 19.79 270 ALA A O 1
ATOM 2060 N N . LEU A 1 267 ? -15.823 -2.726 17.445 1.00 17.72 271 LEU A N 1
ATOM 2061 C CA . LEU A 1 267 ? -16.597 -1.614 16.898 1.00 16.33 271 LEU A CA 1
ATOM 2062 C C . LEU A 1 267 ? -18.076 -2.003 16.931 1.00 17.53 271 LEU A C 1
ATOM 2063 O O . LEU A 1 267 ? -18.950 -1.170 17.186 1.00 14.74 271 LEU A O 1
ATOM 2068 N N . GLY A 1 268 ? -18.350 -3.278 16.684 1.00 17.16 272 GLY A N 1
ATOM 2069 C CA . GLY A 1 268 ? -19.721 -3.758 16.723 1.00 19.67 272 GLY A CA 1
ATOM 2070 C C . GLY A 1 268 ? -20.294 -3.600 18.123 1.00 18.45 272 GLY A C 1
ATOM 2071 O O . GLY A 1 268 ? -21.413 -3.121 18.299 1.00 18.88 272 GLY A O 1
ATOM 2072 N N . GLN A 1 269 ? -19.523 -4.000 19.129 1.00 20.78 273 GLN A N 1
ATOM 2073 C CA . GLN A 1 269 ? -19.972 -3.888 20.516 1.00 21.59 273 GLN A CA 1
ATOM 2074 C C . GLN A 1 269 ? -20.140 -2.423 20.898 1.00 20.50 273 GLN A C 1
ATOM 2075 O O . GLN A 1 269 ? -21.141 -2.042 21.506 1.00 20.75 273 GLN A O 1
ATOM 2081 N N . LEU A 1 270 ? -19.156 -1.604 20.541 1.00 20.59 274 LEU A N 1
ATOM 2082 C CA . LEU A 1 270 ? -19.209 -0.175 20.844 1.00 21.95 274 LEU A CA 1
ATOM 2083 C C . LEU A 1 270 ? -20.444 0.477 20.230 1.00 21.89 274 LEU A C 1
ATOM 2084 O O . LEU A 1 270 ? -21.170 1.219 20.898 1.00 22.43 274 LEU A O 1
ATOM 2089 N N . ALA A 1 271 ? -20.676 0.201 18.953 1.00 21.95 275 ALA A N 1
ATOM 2090 C CA . ALA A 1 271 ? -21.829 0.755 18.245 1.00 21.28 275 ALA A CA 1
ATOM 2091 C C . ALA A 1 271 ? -23.139 0.260 18.856 1.00 19.51 275 ALA A C 1
ATOM 2092 O O . ALA A 1 271 ? -24.049 1.046 19.124 1.00 21.27 275 ALA A O 1
ATOM 2094 N N . ALA A 1 272 ? -23.237 -1.049 19.060 1.00 21.64 276 ALA A N 1
ATOM 2095 C CA . ALA A 1 272 ? -24.440 -1.642 19.639 1.00 22.56 276 ALA A CA 1
ATOM 2096 C C . ALA A 1 272 ? -24.792 -0.955 20.949 1.00 23.24 276 ALA A C 1
ATOM 2097 O O . ALA A 1 272 ? -25.937 -0.586 21.200 1.00 23.84 276 ALA A O 1
ATOM 2099 N N . LYS A 1 273 ? -23.775 -0.776 21.777 1.00 24.89 277 LYS A N 1
ATOM 2100 C CA . LYS A 1 273 ? -23.928 -0.138 23.076 1.00 27.47 277 LYS A CA 1
ATOM 2101 C C . LYS A 1 273 ? -24.404 1.307 22.970 1.00 25.70 277 LYS A C 1
ATOM 2102 O O . LYS A 1 273 ? -25.402 1.685 23.582 1.00 24.86 277 LYS A O 1
ATOM 2108 N N . ALA A 1 274 ? -23.679 2.118 22.204 1.00 24.12 278 ALA A N 1
ATOM 2109 C CA . ALA A 1 274 ? -24.031 3.525 22.038 1.00 22.83 278 ALA A CA 1
ATOM 2110 C C . ALA A 1 274 ? -25.445 3.713 21.492 1.00 22.05 278 ALA A C 1
ATOM 2111 O O . ALA A 1 274 ? -26.208 4.547 21.983 1.00 21.08 278 ALA A O 1
ATOM 2113 N N . LEU A 1 275 ? -25.787 2.943 20.465 1.00 20.85 279 LEU A N 1
ATOM 2114 C CA . LEU A 1 275 ? -27.107 3.046 19.857 1.00 22.72 279 LEU A CA 1
ATOM 2115 C C . LEU A 1 275 ? -28.224 2.582 20.785 1.00 23.71 279 LEU A C 1
ATOM 2116 O O . LEU A 1 275 ? -29.294 3.182 20.815 1.00 23.89 279 LEU A O 1
ATOM 2121 N N . LEU A 1 276 ? -27.974 1.524 21.548 1.00 24.86 280 LEU A N 1
ATOM 2122 C CA . LEU A 1 276 ? -28.990 1.023 22.465 1.00 26.85 280 LEU A CA 1
ATOM 2123 C C . LEU A 1 276 ? -29.237 2.022 23.585 1.00 27.69 280 LEU A C 1
ATOM 2124 O O . LEU A 1 276 ? -30.367 2.179 24.048 1.00 28.59 280 LEU A O 1
ATOM 2129 N N . ALA A 1 277 ? -28.178 2.710 24.001 1.00 30.39 281 ALA A N 1
ATOM 2130 C CA . ALA A 1 277 ? -28.275 3.701 25.065 1.00 32.39 281 ALA A CA 1
ATOM 2131 C C . ALA A 1 277 ? -29.111 4.901 24.629 1.00 35.18 281 ALA A C 1
ATOM 2132 O O . ALA A 1 277 ? -29.879 5.461 25.419 1.00 34.49 281 ALA A O 1
ATOM 2134 N N . GLU A 1 278 ? -28.969 5.295 23.370 1.00 36.87 282 GLU A N 1
ATOM 2135 C CA . GLU A 1 278 ? -29.714 6.440 22.874 1.00 39.47 282 GLU A CA 1
ATOM 2136 C C . GLU A 1 278 ? -31.193 6.159 22.654 1.00 41.79 282 GLU A C 1
ATOM 2137 O O . GLU A 1 278 ? -32.040 6.984 22.998 1.00 42.73 282 GLU A O 1
ATOM 2143 N N . VAL A 1 279 ? -31.503 5.004 22.074 1.00 44.09 283 VAL A N 1
ATOM 2144 C CA . VAL A 1 279 ? -32.892 4.646 21.802 1.00 45.98 283 VAL A CA 1
ATOM 2145 C C . VAL A 1 279 ? -33.700 4.523 23.088 1.00 49.45 283 VAL A C 1
ATOM 2146 O O . VAL A 1 279 ? -34.928 4.595 23.071 1.00 49.36 283 VAL A O 1
ATOM 2150 N N . GLU A 1 280 ? -33.001 4.338 24.201 1.00 53.05 284 GLU A N 1
ATOM 2151 C CA . GLU A 1 280 ? -33.644 4.218 25.502 1.00 57.39 284 GLU A CA 1
ATOM 2152 C C . GLU A 1 280 ? -33.484 5.532 26.260 1.00 58.93 284 GLU A C 1
ATOM 2153 O O . GLU A 1 280 ? -33.538 5.567 27.490 1.00 59.65 284 GLU A O 1
ATOM 2159 N N . GLY A 1 281 ? -33.289 6.613 25.508 1.00 60.27 285 GLY A N 1
ATOM 2160 C CA . GLY A 1 281 ? -33.115 7.923 26.109 1.00 61.78 285 GLY A CA 1
ATOM 2161 C C . GLY A 1 281 ? -34.411 8.703 26.223 1.00 62.71 285 GLY A C 1
ATOM 2162 O O . GLY A 1 281 ? -34.525 9.768 25.578 1.00 62.60 285 GLY A O 1
ATOM 2164 N N . ALA B 1 1 ? -12.114 -30.282 -22.273 1.00 59.14 5 ALA B N 1
ATOM 2165 C CA . ALA B 1 1 ? -12.204 -28.793 -22.345 1.00 58.36 5 ALA B CA 1
ATOM 2166 C C . ALA B 1 1 ? -13.464 -28.318 -23.075 1.00 57.05 5 ALA B C 1
ATOM 2167 O O . ALA B 1 1 ? -13.653 -27.118 -23.306 1.00 57.29 5 ALA B O 1
ATOM 2169 N N . ASN B 1 2 ? -14.311 -29.273 -23.450 1.00 55.03 6 ASN B N 1
ATOM 2170 C CA . ASN B 1 2 ? -15.570 -28.972 -24.126 1.00 51.64 6 ASN B CA 1
ATOM 2171 C C . ASN B 1 2 ? -16.673 -28.974 -23.073 1.00 47.71 6 ASN B C 1
ATOM 2172 O O . ASN B 1 2 ? -17.775 -29.475 -23.309 1.00 47.00 6 ASN B O 1
ATOM 2177 N N . ASP B 1 3 ? -16.368 -28.395 -21.915 1.00 43.10 7 ASP B N 1
ATOM 2178 C CA . ASP B 1 3 ? -17.315 -28.356 -20.809 1.00 38.11 7 ASP B CA 1
ATOM 2179 C C . ASP B 1 3 ? -18.346 -27.225 -20.892 1.00 33.23 7 ASP B C 1
ATOM 2180 O O . ASP B 1 3 ? -18.033 -26.102 -21.289 1.00 29.83 7 ASP B O 1
ATOM 2185 N N . LYS B 1 4 ? -19.575 -27.529 -20.484 1.00 28.03 8 LYS B N 1
ATOM 2186 C CA . LYS B 1 4 ? -20.669 -26.568 -20.545 1.00 25.23 8 LYS B CA 1
ATOM 2187 C C . LYS B 1 4 ? -21.015 -25.882 -19.221 1.00 22.55 8 LYS B C 1
ATOM 2188 O O . LYS B 1 4 ? -21.929 -25.061 -19.169 1.00 20.99 8 LYS B O 1
ATOM 2194 N N . HIS B 1 5 ? -20.289 -26.202 -18.154 1.00 20.26 9 HIS B N 1
ATOM 2195 C CA . HIS B 1 5 ? -20.576 -25.561 -16.869 1.00 18.85 9 HIS B CA 1
ATOM 2196 C C . HIS B 1 5 ? -20.018 -24.138 -16.823 1.00 18.80 9 HIS B C 1
ATOM 2197 O O . HIS B 1 5 ? -18.906 -23.881 -17.298 1.00 18.60 9 HIS B O 1
ATOM 2204 N N . PRO B 1 6 ? -20.793 -23.183 -16.279 1.00 18.79 10 PRO B N 1
ATOM 2205 C CA . PRO B 1 6 ? -20.273 -21.814 -16.210 1.00 19.93 10 PRO B CA 1
ATOM 2206 C C . PRO B 1 6 ? -18.991 -21.886 -15.378 1.00 19.77 10 PRO B C 1
ATOM 2207 O O . PRO B 1 6 ? -18.902 -22.685 -14.446 1.00 19.14 10 PRO B O 1
ATOM 2211 N N . THR B 1 7 ? -18.003 -21.068 -15.714 1.00 21.18 11 THR B N 1
ATOM 2212 C CA . THR B 1 7 ? -16.736 -21.082 -14.995 1.00 20.08 11 THR B CA 1
ATOM 2213 C C . THR B 1 7 ? -16.725 -20.052 -13.874 1.00 19.52 11 THR B C 1
ATOM 2214 O O . THR B 1 7 ? -16.861 -18.854 -14.116 1.00 18.03 11 THR B O 1
ATOM 2218 N N . PRO B 1 8 ? -16.569 -20.509 -12.623 1.00 19.55 12 PRO B N 1
ATOM 2219 C CA . PRO B 1 8 ? -16.550 -19.576 -11.497 1.00 19.26 12 PRO B CA 1
ATOM 2220 C C . PRO B 1 8 ? -15.489 -18.483 -11.648 1.00 17.51 12 PRO B C 1
ATOM 2221 O O . PRO B 1 8 ? -14.386 -18.741 -12.118 1.00 16.86 12 PRO B O 1
ATOM 2225 N N . ASP B 1 9 ? -15.862 -17.262 -11.274 1.00 16.86 13 ASP B N 1
ATOM 2226 C CA . ASP B 1 9 ? -14.987 -16.086 -11.329 1.00 15.84 13 ASP B CA 1
ATOM 2227 C C . ASP B 1 9 ? -14.543 -15.915 -9.880 1.00 14.29 13 ASP B C 1
ATOM 2228 O O . ASP B 1 9 ? -15.326 -15.508 -9.038 1.00 14.99 13 ASP B O 1
ATOM 2233 N N . PRO B 1 10 ? -13.276 -16.222 -9.573 1.00 15.24 14 PRO B N 1
ATOM 2234 C CA . PRO B 1 10 ? -12.789 -16.093 -8.194 1.00 15.23 14 PRO B CA 1
ATOM 2235 C C . PRO B 1 10 ? -12.882 -14.717 -7.530 1.00 15.31 14 PRO B C 1
ATOM 2236 O O . PRO B 1 10 ? -12.906 -14.622 -6.296 1.00 13.65 14 PRO B O 1
ATOM 2240 N N . ALA B 1 11 ? -12.940 -13.656 -8.330 1.00 13.56 15 ALA B N 1
ATOM 2241 C CA . ALA B 1 11 ? -13.006 -12.299 -7.782 1.00 12.34 15 ALA B CA 1
ATOM 2242 C C . ALA B 1 11 ? -14.318 -11.967 -7.108 1.00 13.57 15 ALA B C 1
ATOM 2243 O O . ALA B 1 11 ? -14.378 -11.085 -6.244 1.00 11.22 15 ALA B O 1
ATOM 2245 N N . GLU B 1 12 ? -15.374 -12.667 -7.500 1.00 13.79 16 GLU B N 1
ATOM 2246 C CA . GLU B 1 12 ? -16.697 -12.390 -6.959 1.00 12.89 16 GLU B CA 1
ATOM 2247 C C . GLU B 1 12 ? -17.466 -13.665 -6.671 1.00 13.20 16 GLU B C 1
ATOM 2248 O O . GLU B 1 12 ? -17.512 -14.578 -7.498 1.00 15.27 16 GLU B O 1
ATOM 2254 N N . ASP B 1 13 ? -18.097 -13.714 -5.506 1.00 11.81 17 ASP B N 1
ATOM 2255 C CA . ASP B 1 13 ? -18.864 -14.888 -5.125 1.00 13.58 17 ASP B CA 1
ATOM 2256 C C . ASP B 1 13 ? -20.094 -15.057 -5.997 1.00 13.10 17 ASP B C 1
ATOM 2257 O O . ASP B 1 13 ? -20.752 -14.079 -6.360 1.00 10.78 17 ASP B O 1
ATOM 2262 N N . ASN B 1 14 ? -20.381 -16.310 -6.336 1.00 13.06 18 ASN B N 1
ATOM 2263 C CA . ASN B 1 14 ? -21.539 -16.656 -7.146 1.00 13.69 18 ASN B CA 1
ATOM 2264 C C . ASN B 1 14 ? -21.522 -15.945 -8.496 1.00 13.21 18 ASN B C 1
ATOM 2265 O O . ASN B 1 14 ? -22.571 -15.608 -9.034 1.00 13.90 18 ASN B O 1
ATOM 2270 N N . ALA B 1 15 ? -20.322 -15.710 -9.025 1.00 12.33 19 ALA B N 1
ATOM 2271 C CA . ALA B 1 15 ? -20.141 -15.071 -10.333 1.00 12.55 19 ALA B CA 1
ATOM 2272 C C . ALA B 1 15 ? -19.482 -16.104 -11.254 1.00 10.97 19 ALA B C 1
ATOM 2273 O O . ALA B 1 15 ? -18.729 -16.970 -10.792 1.00 11.76 19 ALA B O 1
ATOM 2275 N N . PHE B 1 16 ? -19.763 -16.021 -12.550 1.00 10.10 20 PHE B N 1
ATOM 2276 C CA . PHE B 1 16 ? -19.213 -16.979 -13.497 1.00 11.43 20 PHE B CA 1
ATOM 2277 C C . PHE B 1 16 ? -18.858 -16.404 -14.853 1.00 11.88 20 PHE B C 1
ATOM 2278 O O . PHE B 1 16 ? -19.586 -15.576 -15.404 1.00 14.29 20 PHE B O 1
ATOM 2286 N N . PHE B 1 17 ? -17.730 -16.858 -15.383 1.00 12.52 21 PHE B N 1
ATOM 2287 C CA . PHE B 1 17 ? -17.296 -16.470 -16.711 1.00 11.02 21 PHE B CA 1
ATOM 2288 C C . PHE B 1 17 ? -18.024 -17.473 -17.602 1.00 14.00 21 PHE B C 1
ATOM 2289 O O . PHE B 1 17 ? -18.616 -18.442 -17.101 1.00 12.98 21 PHE B O 1
ATOM 2297 N N . PRO B 1 18 ? -18.004 -17.255 -18.926 1.00 14.88 22 PRO B N 1
ATOM 2298 C CA . PRO B 1 18 ? -18.664 -18.187 -19.845 1.00 16.29 22 PRO B CA 1
ATOM 2299 C C . PRO B 1 18 ? -17.978 -19.553 -19.722 1.00 16.93 22 PRO B C 1
ATOM 2300 O O . PRO B 1 18 ? -16.781 -19.632 -19.418 1.00 15.42 22 PRO B O 1
ATOM 2304 N N . SER B 1 19 ? -18.734 -20.621 -19.956 1.00 17.70 23 SER B N 1
ATOM 2305 C CA . SER B 1 19 ? -18.190 -21.970 -19.883 1.00 16.93 23 SER B CA 1
ATOM 2306 C C . SER B 1 19 ? -17.102 -22.115 -20.935 1.00 17.49 23 SER B C 1
ATOM 2307 O O . SER B 1 19 ? -17.074 -21.367 -21.914 1.00 16.22 23 SER B O 1
ATOM 2310 N N . ALA B 1 20 ? -16.218 -23.088 -20.738 1.00 18.49 24 ALA B N 1
ATOM 2311 C CA . ALA B 1 20 ? -15.132 -23.337 -21.678 1.00 20.49 24 ALA B CA 1
ATOM 2312 C C . ALA B 1 20 ? -15.689 -23.644 -23.065 1.00 20.54 24 ALA B C 1
ATOM 2313 O O . ALA B 1 20 ? -15.158 -23.187 -24.071 1.00 19.43 24 ALA B O 1
ATOM 2315 N N . TYR B 1 21 ? -16.765 -24.418 -23.123 1.00 20.84 25 TYR B N 1
ATOM 2316 C CA . TYR B 1 21 ? -17.356 -24.747 -24.412 1.00 20.92 25 TYR B CA 1
ATOM 2317 C C . TYR B 1 21 ? -17.856 -23.502 -25.141 1.00 19.63 25 TYR B C 1
ATOM 2318 O O . TYR B 1 21 ? -17.595 -23.329 -26.332 1.00 18.57 25 TYR B O 1
ATOM 2327 N N . SER B 1 22 ? -18.578 -22.632 -24.439 1.00 17.91 26 SER B N 1
ATOM 2328 C CA . SER B 1 22 ? -19.090 -21.427 -25.088 1.00 16.61 26 SER B CA 1
ATOM 2329 C C . SER B 1 22 ? -17.950 -20.514 -25.515 1.00 15.93 26 SER B C 1
ATOM 2330 O O . SER B 1 22 ? -18.055 -19.813 -26.518 1.00 16.32 26 SER B O 1
ATOM 2333 N N . LEU B 1 23 ? -16.857 -20.521 -24.759 1.00 17.50 27 LEU B N 1
ATOM 2334 C CA . LEU B 1 23 ? -15.708 -19.696 -25.107 1.00 18.71 27 LEU B CA 1
ATOM 2335 C C . LEU B 1 23 ? -15.069 -20.179 -26.407 1.00 21.08 27 LEU B C 1
ATOM 2336 O O . LEU B 1 23 ? -14.651 -19.380 -27.238 1.00 21.42 27 LEU B O 1
ATOM 2341 N N . SER B 1 24 ? -15.002 -21.495 -26.585 1.00 23.90 28 SER B N 1
ATOM 2342 C CA . SER B 1 24 ? -14.423 -22.056 -27.803 1.00 24.56 28 SER B CA 1
ATOM 2343 C C . SER B 1 24 ? -15.331 -21.752 -28.992 1.00 24.04 28 SER B C 1
ATOM 2344 O O . SER B 1 24 ? -14.909 -21.790 -30.141 1.00 24.89 28 SER B O 1
ATOM 2347 N N . GLN B 1 25 ? -16.587 -21.442 -28.697 1.00 22.99 29 GLN B N 1
ATOM 2348 C CA . GLN B 1 25 ? -17.576 -21.134 -29.719 1.00 25.92 29 GLN B CA 1
ATOM 2349 C C . GLN B 1 25 ? -17.696 -19.646 -30.075 1.00 24.77 29 GLN B C 1
ATOM 2350 O O . GLN B 1 25 ? -17.886 -19.292 -31.248 1.00 25.12 29 GLN B O 1
ATOM 2356 N N . PHE B 1 26 ? -17.600 -18.775 -29.071 1.00 22.03 30 PHE B N 1
ATOM 2357 C CA . PHE B 1 26 ? -17.783 -17.349 -29.328 1.00 21.28 30 PHE B CA 1
ATOM 2358 C C . PHE B 1 26 ? -16.574 -16.425 -29.198 1.00 21.82 30 PHE B C 1
ATOM 2359 O O . PHE B 1 26 ? -16.715 -15.198 -29.295 1.00 22.69 30 PHE B O 1
ATOM 2367 N N . THR B 1 27 ? -15.395 -16.993 -28.974 1.00 21.76 31 THR B N 1
ATOM 2368 C CA . THR B 1 27 ? -14.181 -16.184 -28.875 1.00 20.92 31 THR B CA 1
ATOM 2369 C C . THR B 1 27 ? -13.078 -16.884 -29.666 1.00 20.93 31 THR B C 1
ATOM 2370 O O . THR B 1 27 ? -13.146 -18.093 -29.903 1.00 18.18 31 THR B O 1
ATOM 2374 N N . ALA B 1 28 ? -12.080 -16.113 -30.086 1.00 20.49 32 ALA B N 1
ATOM 2375 C CA . ALA B 1 28 ? -10.945 -16.629 -30.841 1.00 20.51 32 ALA B CA 1
ATOM 2376 C C . ALA B 1 28 ? -9.686 -15.870 -30.431 1.00 21.70 32 ALA B C 1
ATOM 2377 O O . ALA B 1 28 ? -9.762 -14.722 -29.998 1.00 21.30 32 ALA B O 1
ATOM 2379 N N . SER B 1 29 ? -8.528 -16.506 -30.582 1.00 21.45 33 SER B N 1
ATOM 2380 C CA . SER B 1 29 ? -7.265 -15.875 -30.209 1.00 23.41 33 SER B CA 1
ATOM 2381 C C . SER B 1 29 ? -6.888 -14.700 -31.115 1.00 23.13 33 SER B C 1
ATOM 2382 O O . SER B 1 29 ? -6.092 -13.843 -30.737 1.00 23.07 33 SER B O 1
ATOM 2385 N N . LYS B 1 30 ? -7.460 -14.672 -32.313 1.00 23.40 34 LYS B N 1
ATOM 2386 C CA . LYS B 1 30 ? -7.209 -13.596 -33.268 1.00 23.77 34 LYS B CA 1
ATOM 2387 C C . LYS B 1 30 ? -8.536 -12.972 -33.653 1.00 22.58 34 LYS B C 1
ATOM 2388 O O . LYS B 1 30 ? -9.574 -13.622 -33.556 1.00 21.95 34 LYS B O 1
ATOM 2394 N N . SER B 1 31 ? -8.502 -11.718 -34.090 1.00 20.69 35 SER B N 1
ATOM 2395 C CA . SER B 1 31 ? -9.720 -11.046 -34.525 1.00 20.41 35 SER B CA 1
ATOM 2396 C C . SER B 1 31 ? -9.692 -11.068 -36.047 1.00 21.27 35 SER B C 1
ATOM 2397 O O . SER B 1 31 ? -8.678 -11.443 -36.646 1.00 19.94 35 SER B O 1
ATOM 2400 N N . ASP B 1 32 ? -10.792 -10.662 -36.673 1.00 20.98 36 ASP B N 1
ATOM 2401 C CA . ASP B 1 32 ? -10.847 -10.626 -38.127 1.00 24.52 36 ASP B CA 1
ATOM 2402 C C . ASP B 1 32 ? -10.671 -9.192 -38.639 1.00 24.31 36 ASP B C 1
ATOM 2403 O O . ASP B 1 32 ? -11.199 -8.823 -39.684 1.00 24.59 36 ASP B O 1
ATOM 2408 N N . LEU B 1 33 ? -9.931 -8.387 -37.880 1.00 25.21 37 LEU B N 1
ATOM 2409 C CA . LEU B 1 33 ? -9.640 -7.002 -38.253 1.00 24.98 37 LEU B CA 1
ATOM 2410 C C . LEU B 1 33 ? -9.041 -6.986 -39.667 1.00 25.69 37 LEU B C 1
ATOM 2411 O O . LEU B 1 33 ? -8.181 -7.805 -39.991 1.00 25.62 37 LEU B O 1
ATOM 2416 N N . SER B 1 34 ? -9.494 -6.059 -40.506 1.00 27.07 38 SER B N 1
ATOM 2417 C CA . SER B 1 34 ? -8.987 -5.959 -41.873 1.00 29.72 38 SER B CA 1
ATOM 2418 C C . SER B 1 34 ? -9.504 -4.717 -42.598 1.00 29.68 38 SER B C 1
ATOM 2419 O O . SER B 1 34 ? -10.530 -4.151 -42.232 1.00 27.83 38 SER B O 1
ATOM 2422 N N . GLY B 1 35 ? -8.790 -4.308 -43.641 1.00 30.01 39 GLY B N 1
ATOM 2423 C CA . GLY B 1 35 ? -9.195 -3.140 -44.397 1.00 30.99 39 GLY B CA 1
ATOM 2424 C C . GLY B 1 35 ? -9.109 -1.849 -43.602 1.00 32.21 39 GLY B C 1
ATOM 2425 O O . GLY B 1 35 ? -9.865 -0.910 -43.849 1.00 32.82 39 GLY B O 1
ATOM 2426 N N . ALA B 1 36 ? -8.184 -1.795 -42.650 1.00 33.24 40 ALA B N 1
ATOM 2427 C CA . ALA B 1 36 ? -8.012 -0.607 -41.824 1.00 35.23 40 ALA B CA 1
ATOM 2428 C C . ALA B 1 36 ? -6.969 0.320 -42.436 1.00 37.18 40 ALA B C 1
ATOM 2429 O O . ALA B 1 36 ? -6.128 0.889 -41.735 1.00 37.02 40 ALA B O 1
ATOM 2431 N N . HIS B 1 37 ? -7.036 0.466 -43.754 1.00 38.90 41 HIS B N 1
ATOM 2432 C CA . HIS B 1 37 ? -6.111 1.321 -44.486 1.00 41.51 41 HIS B CA 1
ATOM 2433 C C . HIS B 1 37 ? -6.840 2.521 -45.084 1.00 39.47 41 HIS B C 1
ATOM 2434 O O . HIS B 1 37 ? -7.696 2.364 -45.954 1.00 38.96 41 HIS B O 1
ATOM 2441 N N . TYR B 1 38 ? -6.486 3.716 -44.620 1.00 35.75 42 TYR B N 1
ATOM 2442 C CA . TYR B 1 38 ? -7.102 4.953 -45.090 1.00 32.59 42 TYR B CA 1
ATOM 2443 C C . TYR B 1 38 ? -6.013 5.867 -45.657 1.00 32.09 42 TYR B C 1
ATOM 2444 O O . TYR B 1 38 ? -5.226 6.441 -44.916 1.00 31.52 42 TYR B O 1
ATOM 2453 N N . PRO B 1 39 ? -5.955 6.002 -46.987 1.00 32.79 43 PRO B N 1
ATOM 2454 C CA . PRO B 1 39 ? -4.955 6.839 -47.662 1.00 32.49 43 PRO B CA 1
ATOM 2455 C C . PRO B 1 39 ? -5.048 8.322 -47.313 1.00 32.49 43 PRO B C 1
ATOM 2456 O O . PRO B 1 39 ? -4.034 9.018 -47.234 1.00 31.26 43 PRO B O 1
ATOM 2460 N N . THR B 1 40 ? -6.268 8.799 -47.102 1.00 33.29 44 THR B N 1
ATOM 2461 C CA . THR B 1 40 ? -6.485 10.200 -46.774 1.00 33.55 44 THR B CA 1
ATOM 2462 C C . THR B 1 40 ? -7.183 10.379 -45.425 1.00 30.61 44 THR B C 1
ATOM 2463 O O . THR B 1 40 ? -8.351 10.758 -45.366 1.00 28.69 44 THR B O 1
ATOM 2467 N N . PRO B 1 41 ? -6.469 10.103 -44.321 1.00 28.71 45 PRO B N 1
ATOM 2468 C CA . PRO B 1 41 ? -7.060 10.250 -42.988 1.00 26.95 45 PRO B CA 1
ATOM 2469 C C . PRO B 1 41 ? -7.272 11.700 -42.559 1.00 26.38 45 PRO B C 1
ATOM 2470 O O . PRO B 1 41 ? -6.726 12.637 -43.159 1.00 24.39 45 PRO B O 1
ATOM 2474 N N . TYR B 1 42 ? -8.081 11.868 -41.520 1.00 24.73 46 TYR B N 1
ATOM 2475 C CA . TYR B 1 42 ? -8.388 13.178 -40.971 1.00 25.27 46 TYR B CA 1
ATOM 2476 C C . TYR B 1 42 ? -7.132 13.756 -40.324 1.00 26.85 46 TYR B C 1
ATOM 2477 O O . TYR B 1 42 ? -6.537 13.133 -39.440 1.00 25.16 46 TYR B O 1
ATOM 2486 N N . GLN B 1 43 ? -6.741 14.944 -40.780 1.00 28.38 47 GLN B N 1
ATOM 2487 C CA . GLN B 1 43 ? -5.558 15.647 -40.281 1.00 31.74 47 GLN B CA 1
ATOM 2488 C C . GLN B 1 43 ? -5.942 16.897 -39.475 1.00 30.99 47 GLN B C 1
ATOM 2489 O O . GLN B 1 43 ? -5.078 17.545 -38.885 1.00 30.55 47 GLN B O 1
ATOM 2495 N N . GLY B 1 44 ? -7.233 17.229 -39.464 1.00 30.18 48 GLY B N 1
ATOM 2496 C CA . GLY B 1 44 ? -7.715 18.405 -38.753 1.00 28.37 48 GLY B CA 1
ATOM 2497 C C . GLY B 1 44 ? -7.299 18.528 -37.296 1.00 27.05 48 GLY B C 1
ATOM 2498 O O . GLY B 1 44 ? -7.083 19.636 -36.798 1.00 25.03 48 GLY B O 1
ATOM 2499 N N . GLY B 1 45 ? -7.204 17.397 -36.605 1.00 25.31 49 GLY B N 1
ATOM 2500 C CA . GLY B 1 45 ? -6.800 17.414 -35.211 1.00 22.75 49 GLY B CA 1
ATOM 2501 C C . GLY B 1 45 ? -7.843 17.856 -34.199 1.00 22.04 49 GLY B C 1
ATOM 2502 O O . GLY B 1 45 ? -7.611 17.784 -32.992 1.00 23.91 49 GLY B O 1
ATOM 2503 N N . ARG B 1 46 ? -8.994 18.316 -34.659 1.00 20.35 50 ARG B N 1
ATOM 2504 C CA . ARG B 1 46 ? -10.011 18.754 -33.715 1.00 20.73 50 ARG B CA 1
ATOM 2505 C C . ARG B 1 46 ? -10.997 17.655 -33.345 1.00 20.70 50 ARG B C 1
ATOM 2506 O O . ARG B 1 46 ? -11.186 17.326 -32.169 1.00 21.26 50 ARG B O 1
ATOM 2514 N N . TRP B 1 47 ? -11.628 17.088 -34.362 1.00 19.76 51 TRP B N 1
ATOM 2515 C CA . TRP B 1 47 ? -12.642 16.062 -34.154 1.00 19.09 51 TRP B CA 1
ATOM 2516 C C . TRP B 1 47 ? -12.207 14.773 -33.466 1.00 20.52 51 TRP B C 1
ATOM 2517 O O . TRP B 1 47 ? -11.320 14.065 -33.944 1.00 20.56 51 TRP B O 1
ATOM 2528 N N . LYS B 1 48 ? -12.846 14.470 -32.339 1.00 19.12 52 LYS B N 1
ATOM 2529 C CA . LYS B 1 48 ? -12.563 13.243 -31.613 1.00 18.48 52 LYS B CA 1
ATOM 2530 C C . LYS B 1 48 ? -13.881 12.536 -31.334 1.00 18.27 52 LYS B C 1
ATOM 2531 O O . LYS B 1 48 ? -14.961 13.058 -31.649 1.00 15.48 52 LYS B O 1
ATOM 2537 N N . ILE B 1 49 ? -13.795 11.346 -30.755 1.00 16.60 53 ILE B N 1
ATOM 2538 C CA . ILE B 1 49 ? -14.986 10.571 -30.464 1.00 14.93 53 ILE B CA 1
ATOM 2539 C C . ILE B 1 49 ? -15.067 10.207 -28.995 1.00 14.56 53 ILE B C 1
ATOM 2540 O O . ILE B 1 49 ? -14.074 9.819 -28.374 1.00 13.81 53 ILE B O 1
ATOM 2545 N N . LEU B 1 50 ? -16.259 10.361 -28.435 1.00 14.07 54 LEU B N 1
ATOM 2546 C CA . LEU B 1 50 ? -16.492 10.043 -27.029 1.00 13.23 54 LEU B CA 1
ATOM 2547 C C . LEU B 1 50 ? -16.916 8.595 -26.875 1.00 14.33 54 LEU B C 1
ATOM 2548 O O . LEU B 1 50 ? -17.862 8.161 -27.529 1.00 13.41 54 LEU B O 1
ATOM 2553 N N . VAL B 1 51 ? -16.235 7.850 -26.008 1.00 12.17 55 VAL B N 1
ATOM 2554 C CA . VAL B 1 51 ? -16.611 6.457 -25.784 1.00 11.70 55 VAL B CA 1
ATOM 2555 C C . VAL B 1 51 ? -17.255 6.327 -24.408 1.00 12.25 55 VAL B C 1
ATOM 2556 O O . VAL B 1 51 ? -16.706 6.792 -23.409 1.00 11.97 55 VAL B O 1
ATOM 2560 N N . VAL B 1 52 ? -18.426 5.701 -24.366 1.00 12.70 56 VAL B N 1
ATOM 2561 C CA . VAL B 1 52 ? -19.131 5.491 -23.113 1.00 11.40 56 VAL B CA 1
ATOM 2562 C C . VAL B 1 52 ? -19.016 4.000 -22.822 1.00 12.96 56 VAL B C 1
ATOM 2563 O O . VAL B 1 52 ? -19.670 3.177 -23.473 1.00 11.91 56 VAL B O 1
ATOM 2567 N N . GLY B 1 53 ? -18.167 3.669 -21.855 1.00 11.99 57 GLY B N 1
ATOM 2568 C CA . GLY B 1 53 ? -17.948 2.284 -21.492 1.00 14.16 57 GLY B CA 1
ATOM 2569 C C . GLY B 1 53 ? -18.740 1.838 -20.284 1.00 13.06 57 GLY B C 1
ATOM 2570 O O . GLY B 1 53 ? -19.374 2.644 -19.592 1.00 11.91 57 GLY B O 1
ATOM 2571 N N . ALA B 1 54 ? -18.702 0.535 -20.040 1.00 11.49 58 ALA B N 1
ATOM 2572 C CA . ALA B 1 54 ? -19.394 -0.079 -18.909 1.00 12.58 58 ALA B CA 1
ATOM 2573 C C . ALA B 1 54 ? -18.483 -0.048 -17.695 1.00 13.23 58 ALA B C 1
ATOM 2574 O O . ALA B 1 54 ? -17.305 -0.407 -17.789 1.00 10.34 58 ALA B O 1
ATOM 2576 N N . ASP B 1 55 ? -19.010 0.385 -16.555 1.00 12.03 59 ASP B N 1
ATOM 2577 C CA . ASP B 1 55 ? -18.189 0.412 -15.358 1.00 12.86 59 ASP B CA 1
ATOM 2578 C C . ASP B 1 55 ? -18.474 -0.778 -14.450 1.00 12.57 59 ASP B C 1
ATOM 2579 O O . ASP B 1 55 ? -17.910 -0.871 -13.355 1.00 10.59 59 ASP B O 1
ATOM 2584 N N . GLU B 1 56 ? -19.342 -1.691 -14.893 1.00 11.14 60 GLU B N 1
ATOM 2585 C CA . GLU B 1 56 ? -19.646 -2.875 -14.083 1.00 12.47 60 GLU B CA 1
ATOM 2586 C C . GLU B 1 56 ? -19.470 -4.191 -14.847 1.00 14.38 60 GLU B C 1
ATOM 2587 O O . GLU B 1 56 ? -19.903 -4.340 -15.988 1.00 12.22 60 GLU B O 1
ATOM 2593 N N . ARG B 1 57 ? -18.829 -5.147 -14.180 1.00 12.18 61 ARG B N 1
ATOM 2594 C CA . ARG B 1 57 ? -18.576 -6.467 -14.767 1.00 12.13 61 ARG B CA 1
ATOM 2595 C C . ARG B 1 57 ? -19.650 -7.492 -14.410 1.00 9.93 61 ARG B C 1
ATOM 2596 O O . ARG B 1 57 ? -19.980 -8.359 -15.186 1.00 12.50 61 ARG B O 1
ATOM 2604 N N . TYR B 1 58 ? -20.228 -7.340 -13.233 1.00 9.75 62 TYR B N 1
ATOM 2605 C CA . TYR B 1 58 ? -21.216 -8.299 -12.728 1.00 9.88 62 TYR B CA 1
ATOM 2606 C C . TYR B 1 58 ? -22.668 -7.954 -12.929 1.00 6.96 62 TYR B C 1
ATOM 2607 O O . TYR B 1 58 ? -23.186 -7.017 -12.327 1.00 8.98 62 TYR B O 1
ATOM 2616 N N . LEU B 1 59 ? -23.308 -8.746 -13.789 1.00 7.21 63 LEU B N 1
ATOM 2617 C CA . LEU B 1 59 ? -24.710 -8.594 -14.136 1.00 7.99 63 LEU B CA 1
ATOM 2618 C C . LEU B 1 59 ? -25.540 -9.683 -13.447 1.00 9.98 63 LEU B C 1
ATOM 2619 O O . LEU B 1 59 ? -25.239 -10.869 -13.570 1.00 9.09 63 LEU B O 1
ATOM 2624 N N . MET B 1 60 ? -26.590 -9.270 -12.737 1.00 10.99 64 MET B N 1
ATOM 2625 C CA . MET B 1 60 ? -27.459 -10.211 -12.021 1.00 13.71 64 MET B CA 1
ATOM 2626 C C . MET B 1 60 ? -28.383 -11.001 -12.966 1.00 15.42 64 MET B C 1
ATOM 2627 O O . MET B 1 60 ? -29.120 -10.411 -13.768 1.00 11.32 64 MET B O 1
ATOM 2632 N N . MET B 1 61 ? -28.336 -12.329 -12.864 1.00 13.07 65 MET B N 1
ATOM 2633 C CA . MET B 1 61 ? -29.171 -13.213 -13.676 1.00 15.30 65 MET B CA 1
ATOM 2634 C C . MET B 1 61 ? -30.459 -13.489 -12.898 1.00 13.94 65 MET B C 1
ATOM 2635 O O . MET B 1 61 ? -30.556 -13.185 -11.703 1.00 11.94 65 MET B O 1
ATOM 2640 N N . ASP B 1 62 ? -31.443 -14.066 -13.583 1.00 15.03 66 ASP B N 1
ATOM 2641 C CA . ASP B 1 62 ? -32.721 -14.373 -12.964 1.00 15.13 66 ASP B CA 1
ATOM 2642 C C . ASP B 1 62 ? -32.585 -15.337 -11.782 1.00 15.36 66 ASP B C 1
ATOM 2643 O O . ASP B 1 62 ? -33.398 -15.316 -10.861 1.00 15.42 66 ASP B O 1
ATOM 2648 N N . ASN B 1 63 ? -31.549 -16.167 -11.789 1.00 14.62 67 ASN B N 1
ATOM 2649 C CA . ASN B 1 63 ? -31.354 -17.113 -10.695 1.00 16.12 67 ASN B CA 1
ATOM 2650 C C . ASN B 1 63 ? -30.441 -16.602 -9.576 1.00 18.10 67 ASN B C 1
ATOM 2651 O O . ASN B 1 63 ? -30.048 -17.367 -8.693 1.00 20.12 67 ASN B O 1
ATOM 2656 N N . GLY B 1 64 ? -30.100 -15.316 -9.612 1.00 17.16 68 GLY B N 1
ATOM 2657 C CA . GLY B 1 64 ? -29.273 -14.753 -8.555 1.00 17.48 68 GLY B CA 1
ATOM 2658 C C . GLY B 1 64 ? -27.775 -14.804 -8.760 1.00 17.22 68 GLY B C 1
ATOM 2659 O O . GLY B 1 64 ? -27.030 -14.141 -8.041 1.00 15.76 68 GLY B O 1
ATOM 2660 N N . THR B 1 65 ? -27.327 -15.595 -9.726 1.00 15.24 69 THR B N 1
ATOM 2661 C CA . THR B 1 65 ? -25.912 -15.690 -10.015 1.00 14.59 69 THR B CA 1
ATOM 2662 C C . THR B 1 65 ? -25.501 -14.436 -10.779 1.00 15.24 69 THR B C 1
ATOM 2663 O O . THR B 1 65 ? -26.344 -13.741 -11.349 1.00 16.22 69 THR B O 1
ATOM 2667 N N . PHE B 1 66 ? -24.209 -14.131 -10.758 1.00 13.43 70 PHE B N 1
ATOM 2668 C CA . PHE B 1 66 ? -23.684 -12.988 -11.489 1.00 12.80 70 PHE B CA 1
ATOM 2669 C C . PHE B 1 66 ? -23.020 -13.507 -12.762 1.00 13.51 70 PHE B C 1
ATOM 2670 O O . PHE B 1 66 ? -22.261 -14.470 -12.718 1.00 16.72 70 PHE B O 1
ATOM 2678 N N . PHE B 1 67 ? -23.311 -12.883 -13.898 1.00 10.47 71 PHE B N 1
ATOM 2679 C CA . PHE B 1 67 ? -22.645 -13.258 -15.138 1.00 11.59 71 PHE B CA 1
ATOM 2680 C C . PHE B 1 67 ? -21.424 -12.342 -15.107 1.00 11.26 71 PHE B C 1
ATOM 2681 O O . PHE B 1 67 ? -21.575 -11.135 -14.913 1.00 11.23 71 PHE B O 1
ATOM 2689 N N . SER B 1 68 ? -20.229 -12.899 -15.275 1.00 9.84 72 SER B N 1
ATOM 2690 C CA . SER B 1 68 ? -19.007 -12.084 -15.288 1.00 10.27 72 SER B CA 1
ATOM 2691 C C . SER B 1 68 ? -18.851 -11.564 -16.714 1.00 9.73 72 SER B C 1
ATOM 2692 O O . SER B 1 68 ? -18.347 -12.272 -17.593 1.00 10.10 72 SER B O 1
ATOM 2695 N N . THR B 1 69 ? -19.294 -10.328 -16.933 1.00 9.12 73 THR B N 1
ATOM 2696 C CA . THR B 1 69 ? -19.267 -9.719 -18.251 1.00 11.82 73 THR B CA 1
ATOM 2697 C C . THR B 1 69 ? -18.443 -8.422 -18.357 1.00 12.10 73 THR B C 1
ATOM 2698 O O . THR B 1 69 ? -17.286 -8.371 -17.914 1.00 12.93 73 THR B O 1
ATOM 2702 N N . GLY B 1 70 ? -19.049 -7.388 -18.934 1.00 11.29 74 GLY B N 1
ATOM 2703 C CA . GLY B 1 70 ? -18.392 -6.106 -19.145 1.00 11.40 74 GLY B CA 1
ATOM 2704 C C . GLY B 1 70 ? -18.533 -5.762 -20.623 1.00 12.14 74 GLY B C 1
ATOM 2705 O O . GLY B 1 70 ? -19.417 -6.307 -21.283 1.00 12.53 74 GLY B O 1
ATOM 2706 N N . ASN B 1 71 ? -17.701 -4.861 -21.147 1.00 10.99 75 ASN B N 1
ATOM 2707 C CA . ASN B 1 71 ? -17.749 -4.521 -22.579 1.00 11.47 75 ASN B CA 1
ATOM 2708 C C . ASN B 1 71 ? -17.024 -5.621 -23.361 1.00 12.84 75 ASN B C 1
ATOM 2709 O O . ASN B 1 71 ? -16.033 -6.185 -22.886 1.00 12.82 75 ASN B O 1
ATOM 2714 N N . HIS B 1 72 ? -17.512 -5.925 -24.557 1.00 12.19 76 HIS B N 1
ATOM 2715 C CA . HIS B 1 72 ? -16.871 -6.938 -25.387 1.00 12.97 76 HIS B CA 1
ATOM 2716 C C . HIS B 1 72 ? -15.659 -6.269 -26.040 1.00 14.23 76 HIS B C 1
ATOM 2717 O O . HIS B 1 72 ? -15.800 -5.300 -26.781 1.00 12.19 76 HIS B O 1
ATOM 2724 N N . PRO B 1 73 ? -14.449 -6.784 -25.770 1.00 13.27 77 PRO B N 1
ATOM 2725 C CA . PRO B 1 73 ? -13.220 -6.218 -26.327 1.00 14.94 77 PRO B CA 1
ATOM 2726 C C . PRO B 1 73 ? -13.100 -6.166 -27.846 1.00 15.87 77 PRO B C 1
ATOM 2727 O O . PRO B 1 73 ? -12.444 -5.279 -28.385 1.00 14.72 77 PRO B O 1
ATOM 2731 N N . VAL B 1 74 ? -13.723 -7.103 -28.549 1.00 15.71 78 VAL B N 1
ATOM 2732 C CA . VAL B 1 74 ? -13.651 -7.075 -30.010 1.00 16.92 78 VAL B CA 1
ATOM 2733 C C . VAL B 1 74 ? -14.610 -6.009 -30.544 1.00 14.93 78 VAL B C 1
ATOM 2734 O O . VAL B 1 74 ? -14.279 -5.256 -31.465 1.00 15.65 78 VAL B O 1
ATOM 2738 N N . GLU B 1 75 ? -15.795 -5.940 -29.951 1.00 15.37 79 GLU B N 1
ATOM 2739 C CA . GLU B 1 75 ? -16.800 -4.958 -30.347 1.00 13.42 79 GLU B CA 1
ATOM 2740 C C . GLU B 1 75 ? -16.306 -3.531 -30.079 1.00 13.27 79 GLU B C 1
ATOM 2741 O O . GLU B 1 75 ? -16.707 -2.573 -30.752 1.00 13.38 79 GLU B O 1
ATOM 2747 N N . THR B 1 76 ? -15.450 -3.394 -29.073 1.00 13.09 80 THR B N 1
ATOM 2748 C CA . THR B 1 76 ? -14.926 -2.094 -28.698 1.00 12.92 80 THR B CA 1
ATOM 2749 C C . THR B 1 76 ? -13.698 -1.693 -29.513 1.00 14.67 80 THR B C 1
ATOM 2750 O O . THR B 1 76 ? -13.673 -0.636 -30.142 1.00 15.20 80 THR B O 1
ATOM 2754 N N . LEU B 1 77 ? -12.694 -2.561 -29.520 1.00 13.79 81 LEU B N 1
ATOM 2755 C CA . LEU B 1 77 ? -11.428 -2.272 -30.181 1.00 13.62 81 LEU B CA 1
ATOM 2756 C C . LEU B 1 77 ? -11.354 -2.236 -31.703 1.00 13.43 81 LEU B C 1
ATOM 2757 O O . LEU B 1 77 ? -10.573 -1.468 -32.258 1.00 16.60 81 LEU B O 1
ATOM 2762 N N . LEU B 1 78 ? -12.151 -3.038 -32.392 1.00 14.62 82 LEU B N 1
ATOM 2763 C CA . LEU B 1 78 ? -12.102 -3.015 -33.849 1.00 14.37 82 LEU B CA 1
ATOM 2764 C C . LEU B 1 78 ? -12.623 -1.708 -34.448 1.00 14.23 82 LEU B C 1
ATOM 2765 O O . LEU B 1 78 ? -12.015 -1.150 -35.376 1.00 13.91 82 LEU B O 1
ATOM 2770 N N . PRO B 1 79 ? -13.759 -1.200 -33.938 1.00 15.15 83 PRO B N 1
ATOM 2771 C CA . PRO B 1 79 ? -14.261 0.060 -34.498 1.00 15.07 83 PRO B CA 1
ATOM 2772 C C . PRO B 1 79 ? -13.241 1.149 -34.197 1.00 15.27 83 PRO B C 1
ATOM 2773 O O . PRO B 1 79 ? -12.933 1.986 -35.041 1.00 16.26 83 PRO B O 1
ATOM 2777 N N . MET B 1 80 ? -12.714 1.120 -32.977 1.00 15.67 84 MET B N 1
ATOM 2778 C CA . MET B 1 80 ? -11.719 2.092 -32.559 1.00 16.29 84 MET B CA 1
ATOM 2779 C C . MET B 1 80 ? -10.464 2.004 -33.430 1.00 17.29 84 MET B C 1
ATOM 2780 O O . MET B 1 80 ? -9.859 3.030 -33.751 1.00 15.87 84 MET B O 1
ATOM 2785 N N . TYR B 1 81 ? -10.085 0.789 -33.822 1.00 15.91 85 TYR B N 1
ATOM 2786 C CA . TYR B 1 81 ? -8.898 0.605 -34.660 1.00 18.20 85 TYR B CA 1
ATOM 2787 C C . TYR B 1 81 ? -9.054 1.357 -35.981 1.00 17.67 85 TYR B C 1
ATOM 2788 O O . TYR B 1 81 ? -8.170 2.113 -36.384 1.00 18.17 85 TYR B O 1
ATOM 2797 N N . HIS B 1 82 ? -10.178 1.140 -36.656 1.00 17.66 86 HIS B N 1
ATOM 2798 C CA . HIS B 1 82 ? -10.433 1.811 -37.925 1.00 18.55 86 HIS B CA 1
ATOM 2799 C C . HIS B 1 82 ? -10.489 3.327 -37.779 1.00 17.67 86 HIS B C 1
ATOM 2800 O O . HIS B 1 82 ? -9.888 4.061 -38.558 1.00 16.25 86 HIS B O 1
ATOM 2807 N N . LEU B 1 83 ? -11.235 3.794 -36.789 1.00 17.69 87 LEU B N 1
ATOM 2808 C CA . LEU B 1 83 ? -11.369 5.224 -36.563 1.00 16.56 87 LEU B CA 1
ATOM 2809 C C . LEU B 1 83 ? -10.012 5.824 -36.225 1.00 19.20 87 LEU B C 1
ATOM 2810 O O . LEU B 1 83 ? -9.716 6.962 -36.596 1.00 19.20 87 LEU B O 1
ATOM 2815 N N . ASP B 1 84 ? -9.183 5.054 -35.524 1.00 19.79 88 ASP B N 1
ATOM 2816 C CA . ASP B 1 84 ? -7.852 5.522 -35.173 1.00 19.51 88 ASP B CA 1
ATOM 2817 C C . ASP B 1 84 ? -7.046 5.711 -36.455 1.00 21.42 88 ASP B C 1
ATOM 2818 O O . ASP B 1 84 ? -6.406 6.750 -36.643 1.00 19.36 88 ASP B O 1
ATOM 2823 N N . LYS B 1 85 ? -7.077 4.703 -37.330 1.00 21.56 89 LYS B N 1
ATOM 2824 C CA . LYS B 1 85 ? -6.359 4.755 -38.605 1.00 22.74 89 LYS B CA 1
ATOM 2825 C C . LYS B 1 85 ? -6.949 5.830 -39.510 1.00 23.47 89 LYS B C 1
ATOM 2826 O O . LYS B 1 85 ? -6.263 6.365 -40.387 1.00 22.01 89 LYS B O 1
ATOM 2832 N N . ALA B 1 86 ? -8.224 6.143 -39.303 1.00 21.47 90 ALA B N 1
ATOM 2833 C CA . ALA B 1 86 ? -8.879 7.174 -40.107 1.00 20.27 90 ALA B CA 1
ATOM 2834 C C . ALA B 1 86 ? -8.443 8.556 -39.628 1.00 19.01 90 ALA B C 1
ATOM 2835 O O . ALA B 1 86 ? -8.777 9.568 -40.247 1.00 20.89 90 ALA B O 1
ATOM 2837 N N . GLY B 1 87 ? -7.706 8.584 -38.518 1.00 18.89 91 GLY B N 1
ATOM 2838 C CA . GLY B 1 87 ? -7.205 9.836 -37.972 1.00 18.79 91 GLY B CA 1
ATOM 2839 C C . GLY B 1 87 ? -7.940 10.451 -36.788 1.00 19.22 91 GLY B C 1
ATOM 2840 O O . GLY B 1 87 ? -7.673 11.597 -36.435 1.00 19.57 91 GLY B O 1
ATOM 2841 N N . PHE B 1 88 ? -8.845 9.707 -36.155 1.00 19.88 92 PHE B N 1
ATOM 2842 C CA . PHE B 1 88 ? -9.605 10.248 -35.025 1.00 17.24 92 PHE B CA 1
ATOM 2843 C C . PHE B 1 88 ? -9.135 9.731 -33.673 1.00 17.80 92 PHE B C 1
ATOM 2844 O O . PHE B 1 88 ? -8.725 8.581 -33.543 1.00 17.06 92 PHE B O 1
ATOM 2852 N N . SER B 1 89 ? -9.203 10.595 -32.664 1.00 18.55 93 SER B N 1
ATOM 2853 C CA . SER B 1 89 ? -8.813 10.226 -31.309 1.00 18.68 93 SER B CA 1
ATOM 2854 C C . SER B 1 89 ? -10.059 9.969 -30.473 1.00 17.28 93 SER B C 1
ATOM 2855 O O . SER B 1 89 ? -11.162 10.346 -30.869 1.00 16.24 93 SER B O 1
ATOM 2858 N N . PHE B 1 90 ? -9.860 9.352 -29.310 1.00 17.83 94 PHE B N 1
ATOM 2859 C CA . PHE B 1 90 ? -10.944 8.997 -28.407 1.00 17.26 94 PHE B CA 1
ATOM 2860 C C . PHE B 1 90 ? -10.797 9.472 -26.971 1.00 16.60 94 PHE B C 1
ATOM 2861 O O . PHE B 1 90 ? -9.691 9.529 -26.428 1.00 17.04 94 PHE B O 1
ATOM 2869 N N . ASP B 1 91 ? -11.933 9.804 -26.367 1.00 14.71 95 ASP B N 1
ATOM 2870 C CA . ASP B 1 91 ? -12.013 10.171 -24.955 1.00 16.46 95 ASP B CA 1
ATOM 2871 C C . ASP B 1 91 ? -12.884 9.032 -24.411 1.00 16.34 95 ASP B C 1
ATOM 2872 O O . ASP B 1 91 ? -13.888 8.665 -25.027 1.00 15.86 95 ASP B O 1
ATOM 2877 N N . ILE B 1 92 ? -12.495 8.468 -23.277 1.00 14.35 96 ILE B N 1
ATOM 2878 C CA . ILE B 1 92 ? -13.227 7.359 -22.684 1.00 13.75 96 ILE B CA 1
ATOM 2879 C C . ILE B 1 92 ? -13.842 7.743 -21.339 1.00 11.84 96 ILE B C 1
ATOM 2880 O O . ILE B 1 92 ? -13.160 8.302 -20.475 1.00 10.13 96 ILE B O 1
ATOM 2885 N N . ALA B 1 93 ? -15.127 7.443 -21.166 1.00 11.65 97 ALA B N 1
ATOM 2886 C CA . ALA B 1 93 ? -15.824 7.757 -19.913 1.00 14.39 97 ALA B CA 1
ATOM 2887 C C . ALA B 1 93 ? -16.787 6.666 -19.439 1.00 13.76 97 ALA B C 1
ATOM 2888 O O . ALA B 1 93 ? -17.229 5.824 -20.218 1.00 14.84 97 ALA B O 1
ATOM 2890 N N . THR B 1 94 ? -17.083 6.683 -18.141 1.00 13.61 98 THR B N 1
ATOM 2891 C CA . THR B 1 94 ? -18.038 5.756 -17.538 1.00 13.33 98 THR B CA 1
ATOM 2892 C C . THR B 1 94 ? -18.903 6.638 -16.642 1.00 12.51 98 THR B C 1
ATOM 2893 O O . THR B 1 94 ? -18.509 7.763 -16.307 1.00 13.38 98 THR B O 1
ATOM 2897 N N . LEU B 1 95 ? -20.070 6.134 -16.254 1.00 14.23 99 LEU B N 1
ATOM 2898 C CA . LEU B 1 95 ? -20.996 6.892 -15.418 1.00 14.81 99 LEU B CA 1
ATOM 2899 C C . LEU B 1 95 ? -20.418 7.208 -14.044 1.00 13.99 99 LEU B C 1
ATOM 2900 O O . LEU B 1 95 ? -20.458 8.351 -13.592 1.00 12.62 99 LEU B O 1
ATOM 2905 N N . SER B 1 96 ? -19.886 6.188 -13.380 1.00 13.47 100 SER B N 1
ATOM 2906 C CA . SER B 1 96 ? -19.304 6.358 -12.056 1.00 13.79 100 SER B CA 1
ATOM 2907 C C . SER B 1 96 ? -17.920 7.001 -12.109 1.00 14.70 100 SER B C 1
ATOM 2908 O O . SER B 1 96 ? -17.494 7.671 -11.163 1.00 13.73 100 SER B O 1
ATOM 2911 N N . GLY B 1 97 ? -17.227 6.791 -13.224 1.00 13.97 101 GLY B N 1
ATOM 2912 C CA . GLY B 1 97 ? -15.877 7.303 -13.374 1.00 13.83 101 GLY B CA 1
ATOM 2913 C C . GLY B 1 97 ? -14.922 6.177 -13.029 1.00 12.93 101 GLY B C 1
ATOM 2914 O O . GLY B 1 97 ? -13.691 6.328 -13.076 1.00 12.21 101 GLY B O 1
ATOM 2915 N N . ASN B 1 98 ? -15.498 5.037 -12.654 1.00 12.78 102 ASN B N 1
ATOM 2916 C CA . ASN B 1 98 ? -14.711 3.853 -12.311 1.00 14.23 102 ASN B CA 1
ATOM 2917 C C . ASN B 1 98 ? -14.219 3.238 -13.625 1.00 14.43 102 ASN B C 1
ATOM 2918 O O . ASN B 1 98 ? -14.796 3.479 -14.685 1.00 11.59 102 ASN B O 1
ATOM 2923 N N . PRO B 1 99 ? -13.157 2.423 -13.562 1.00 15.08 103 PRO B N 1
ATOM 2924 C CA . PRO B 1 99 ? -12.546 1.752 -14.715 1.00 15.54 103 PRO B CA 1
ATOM 2925 C C . PRO B 1 99 ? -13.516 1.032 -15.641 1.00 12.91 103 PRO B C 1
ATOM 2926 O O . PRO B 1 99 ? -14.497 0.437 -15.189 1.00 12.04 103 PRO B O 1
ATOM 2930 N N . VAL B 1 100 ? -13.249 1.096 -16.941 1.00 11.72 104 VAL B N 1
ATOM 2931 C CA . VAL B 1 100 ? -14.091 0.382 -17.899 1.00 11.15 104 VAL B CA 1
ATOM 2932 C C . VAL B 1 100 ? -13.821 -1.104 -17.672 1.00 11.68 104 VAL B C 1
ATOM 2933 O O . VAL B 1 100 ? -12.671 -1.514 -17.504 1.00 11.28 104 VAL B O 1
ATOM 2937 N N . LYS B 1 101 ? -14.874 -1.912 -17.670 1.00 12.06 105 LYS B N 1
ATOM 2938 C CA . LYS B 1 101 ? -14.718 -3.344 -17.452 1.00 11.75 105 LYS B CA 1
ATOM 2939 C C . LYS B 1 101 ? -14.881 -4.142 -18.750 1.00 13.86 105 LYS B C 1
ATOM 2940 O O . LYS B 1 101 ? -15.940 -4.125 -19.381 1.00 12.13 105 LYS B O 1
ATOM 2946 N N . PHE B 1 102 ? -13.824 -4.842 -19.145 1.00 14.58 106 PHE B N 1
ATOM 2947 C CA . PHE B 1 102 ? -13.869 -5.652 -20.351 1.00 14.28 106 PHE B CA 1
ATOM 2948 C C . PHE B 1 102 ? -14.141 -7.126 -20.063 1.00 14.51 106 PHE B C 1
ATOM 2949 O O . PHE B 1 102 ? -13.926 -7.611 -18.952 1.00 15.12 106 PHE B O 1
ATOM 2957 N N . GLU B 1 103 ? -14.651 -7.831 -21.067 1.00 13.58 107 GLU B N 1
ATOM 2958 C CA . GLU B 1 103 ? -14.877 -9.267 -20.945 1.00 13.89 107 GLU B CA 1
ATOM 2959 C C . GLU B 1 103 ? -13.540 -9.774 -21.458 1.00 13.89 107 GLU B C 1
ATOM 2960 O O . GLU B 1 103 ? -13.371 -10.011 -22.657 1.00 16.97 107 GLU B O 1
ATOM 2966 N N . TRP B 1 104 ? -12.579 -9.900 -20.551 1.00 13.70 108 TRP B N 1
ATOM 2967 C CA . TRP B 1 104 ? -11.240 -10.328 -20.928 1.00 14.36 108 TRP B CA 1
ATOM 2968 C C . TRP B 1 104 ? -11.171 -11.715 -21.549 1.00 14.86 108 TRP B C 1
ATOM 2969 O O . TRP B 1 104 ? -10.245 -12.020 -22.310 1.00 14.94 108 TRP B O 1
ATOM 2980 N N . TRP B 1 105 ? -12.149 -12.554 -21.232 1.00 13.12 109 TRP B N 1
ATOM 2981 C CA . TRP B 1 105 ? -12.186 -13.894 -21.794 1.00 14.28 109 TRP B CA 1
ATOM 2982 C C . TRP B 1 105 ? -12.488 -13.887 -23.292 1.00 14.75 109 TRP B C 1
ATOM 2983 O O . TRP B 1 105 ? -12.422 -14.925 -23.939 1.00 15.25 109 TRP B O 1
ATOM 2994 N N . ALA B 1 106 ? -12.822 -12.721 -23.838 1.00 13.08 110 ALA B N 1
ATOM 2995 C CA . ALA B 1 106 ? -13.107 -12.604 -25.267 1.00 16.42 110 ALA B CA 1
ATOM 2996 C C . ALA B 1 106 ? -11.999 -11.832 -25.982 1.00 13.00 110 ALA B C 1
ATOM 2997 O O . ALA B 1 106 ? -12.062 -11.606 -27.178 1.00 12.66 110 ALA B O 1
ATOM 2999 N N . MET B 1 107 ? -10.981 -11.416 -25.240 1.00 14.84 111 MET B N 1
ATOM 3000 C CA . MET B 1 107 ? -9.863 -10.678 -25.830 1.00 16.87 111 MET B CA 1
ATOM 3001 C C . MET B 1 107 ? -9.001 -11.595 -26.714 1.00 17.20 111 MET B C 1
ATOM 3002 O O . MET B 1 107 ? -8.572 -12.653 -26.277 1.00 19.99 111 MET B O 1
ATOM 3007 N N . PRO B 1 108 ? -8.747 -11.203 -27.971 1.00 18.95 112 PRO B N 1
ATOM 3008 C CA . PRO B 1 108 ? -7.917 -12.040 -28.848 1.00 19.79 112 PRO B CA 1
ATOM 3009 C C . PRO B 1 108 ? -6.465 -11.893 -28.399 1.00 20.63 112 PRO B C 1
ATOM 3010 O O . PRO B 1 108 ? -5.739 -10.999 -28.846 1.00 18.59 112 PRO B O 1
ATOM 3014 N N . ARG B 1 109 ? -6.066 -12.776 -27.492 1.00 22.30 113 ARG B N 1
ATOM 3015 C CA . ARG B 1 109 ? -4.727 -12.754 -26.916 1.00 24.76 113 ARG B CA 1
ATOM 3016 C C . ARG B 1 109 ? -3.544 -12.801 -27.879 1.00 25.63 113 ARG B C 1
ATOM 3017 O O . ARG B 1 109 ? -2.464 -12.327 -27.544 1.00 25.53 113 ARG B O 1
ATOM 3025 N N . GLU B 1 110 ? -3.727 -13.363 -29.068 1.00 27.07 114 GLU B N 1
ATOM 3026 C CA . GLU B 1 110 ? -2.619 -13.440 -30.021 1.00 27.24 114 GLU B CA 1
ATOM 3027 C C . GLU B 1 110 ? -2.699 -12.397 -31.146 1.00 26.68 114 GLU B C 1
ATOM 3028 O O . GLU B 1 110 ? -1.850 -12.370 -32.034 1.00 25.24 114 GLU B O 1
ATOM 3034 N N . ASP B 1 111 ? -3.704 -11.524 -31.096 1.00 25.82 115 ASP B N 1
ATOM 3035 C CA . ASP B 1 111 ? -3.887 -10.497 -32.124 1.00 24.49 115 ASP B CA 1
ATOM 3036 C C . ASP B 1 111 ? -3.043 -9.269 -31.803 1.00 25.95 115 ASP B C 1
ATOM 3037 O O . ASP B 1 111 ? -3.435 -8.456 -30.968 1.00 25.28 115 ASP B O 1
ATOM 3042 N N . GLN B 1 112 ? -1.895 -9.123 -32.466 1.00 27.93 116 GLN B N 1
ATOM 3043 C CA . GLN B 1 112 ? -1.000 -7.988 -32.217 1.00 29.74 116 GLN B CA 1
ATOM 3044 C C . GLN B 1 112 ? -1.590 -6.589 -32.465 1.00 28.19 116 GLN B C 1
ATOM 3045 O O . GLN B 1 112 ? -1.326 -5.662 -31.697 1.00 26.52 116 GLN B O 1
ATOM 3051 N N . GLU B 1 113 ? -2.380 -6.427 -33.522 1.00 27.05 117 GLU B N 1
ATOM 3052 C CA . GLU B 1 113 ? -2.961 -5.115 -33.827 1.00 26.33 117 GLU B CA 1
ATOM 3053 C C . GLU B 1 113 ? -3.987 -4.652 -32.798 1.00 22.86 117 GLU B C 1
ATOM 3054 O O . GLU B 1 113 ? -3.971 -3.497 -32.374 1.00 20.95 117 GLU B O 1
ATOM 3060 N N . VAL B 1 114 ? -4.879 -5.555 -32.408 1.00 19.99 118 VAL B N 1
ATOM 3061 C CA . VAL B 1 114 ? -5.910 -5.233 -31.429 1.00 19.66 118 VAL B CA 1
ATOM 3062 C C . VAL B 1 114 ? -5.288 -4.963 -30.063 1.00 20.69 118 VAL B C 1
ATOM 3063 O O . VAL B 1 114 ? -5.661 -4.013 -29.380 1.00 18.31 118 VAL B O 1
ATOM 3067 N N . ASN B 1 115 ? -4.331 -5.788 -29.665 1.00 22.13 119 ASN B N 1
ATOM 3068 C CA . ASN B 1 115 ? -3.691 -5.587 -28.375 1.00 23.62 119 ASN B CA 1
ATOM 3069 C C . ASN B 1 115 ? -2.911 -4.275 -28.337 1.00 23.16 119 ASN B C 1
ATOM 3070 O O . ASN B 1 115 ? -2.835 -3.619 -27.305 1.00 23.11 119 ASN B O 1
ATOM 3075 N N . GLY B 1 116 ? -2.355 -3.899 -29.484 1.00 24.04 120 GLY B N 1
ATOM 3076 C CA . GLY B 1 116 ? -1.584 -2.675 -29.592 1.00 23.99 120 GLY B CA 1
ATOM 3077 C C . GLY B 1 116 ? -2.454 -1.442 -29.446 1.00 24.82 120 GLY B C 1
ATOM 3078 O O . GLY B 1 116 ? -1.999 -0.398 -28.971 1.00 23.47 120 GLY B O 1
ATOM 3079 N N . LEU B 1 117 ? -3.709 -1.549 -29.869 1.00 23.40 121 LEU B N 1
ATOM 3080 C CA . LEU B 1 117 ? -4.628 -0.427 -29.750 1.00 22.71 121 LEU B CA 1
ATOM 3081 C C . LEU B 1 117 ? -5.071 -0.289 -28.296 1.00 23.23 121 LEU B C 1
ATOM 3082 O O . LEU B 1 117 ? -5.188 0.827 -27.786 1.00 23.20 121 LEU B O 1
ATOM 3087 N N . TYR B 1 118 ? -5.343 -1.409 -27.628 1.00 21.87 122 TYR B N 1
ATOM 3088 C CA . TYR B 1 118 ? -5.740 -1.331 -26.225 1.00 21.85 122 TYR B CA 1
ATOM 3089 C C . TYR B 1 118 ? -4.566 -0.712 -25.462 1.00 22.42 122 TYR B C 1
ATOM 3090 O O . TYR B 1 118 ? -4.752 0.145 -24.596 1.00 20.45 122 TYR B O 1
ATOM 3099 N N . SER B 1 119 ? -3.352 -1.149 -25.795 1.00 22.83 123 SER B N 1
ATOM 3100 C CA . SER B 1 119 ? -2.154 -0.630 -25.146 1.00 23.57 123 SER B CA 1
ATOM 3101 C C . SER B 1 119 ? -2.106 0.882 -25.254 1.00 24.25 123 SER B C 1
ATOM 3102 O O . SER B 1 119 ? -1.754 1.584 -24.308 1.00 24.73 123 SER B O 1
ATOM 3105 N N . LYS B 1 120 ? -2.463 1.377 -26.426 1.00 23.71 124 LYS B N 1
ATOM 3106 C CA . LYS B 1 120 ? -2.462 2.803 -26.683 1.00 24.44 124 LYS B CA 1
ATOM 3107 C C . LYS B 1 120 ? -3.458 3.555 -25.813 1.00 24.06 124 LYS B C 1
ATOM 3108 O O . LYS B 1 120 ? -3.218 4.697 -25.425 1.00 23.60 124 LYS B O 1
ATOM 3114 N N . TYR B 1 121 ? -4.572 2.903 -25.506 1.00 21.57 125 TYR B N 1
ATOM 3115 C CA . TYR B 1 121 ? -5.642 3.515 -24.716 1.00 21.18 125 TYR B CA 1
ATOM 3116 C C . TYR B 1 121 ? -5.888 2.922 -23.335 1.00 19.91 125 TYR B C 1
ATOM 3117 O O . TYR B 1 121 ? -6.860 3.297 -22.673 1.00 18.56 125 TYR B O 1
ATOM 3126 N N . GLN B 1 122 ? -5.023 2.014 -22.892 1.00 20.05 126 GLN B N 1
ATOM 3127 C CA . GLN B 1 122 ? -5.225 1.383 -21.595 1.00 22.56 126 GLN B CA 1
ATOM 3128 C C . GLN B 1 122 ? -5.279 2.352 -20.420 1.00 21.24 126 GLN B C 1
ATOM 3129 O O . GLN B 1 122 ? -6.081 2.164 -19.506 1.00 20.64 126 GLN B O 1
ATOM 3135 N N . SER B 1 123 ? -4.443 3.387 -20.434 1.00 20.74 127 SER B N 1
ATOM 3136 C CA . SER B 1 123 ? -4.451 4.347 -19.334 1.00 20.37 127 SER B CA 1
ATOM 3137 C C . SER B 1 123 ? -5.835 4.976 -19.201 1.00 19.41 127 SER B C 1
ATOM 3138 O O . SER B 1 123 ? -6.310 5.213 -18.084 1.00 18.04 127 SER B O 1
ATOM 3141 N N . SER B 1 124 ? -6.480 5.223 -20.344 1.00 18.05 128 SER B N 1
ATOM 3142 C CA . SER B 1 124 ? -7.811 5.831 -20.382 1.00 16.53 128 SER B CA 1
ATOM 3143 C C . SER B 1 124 ? -8.937 4.872 -20.009 1.00 18.00 128 SER B C 1
ATOM 3144 O O . SER B 1 124 ? -9.918 5.282 -19.378 1.00 16.69 128 SER B O 1
ATOM 3147 N N . PHE B 1 125 ? -8.809 3.606 -20.404 1.00 17.15 129 PHE B N 1
ATOM 3148 C CA . PHE B 1 125 ? -9.827 2.609 -20.069 1.00 17.16 129 PHE B CA 1
ATOM 3149 C C . PHE B 1 125 ? -9.785 2.318 -18.568 1.00 16.97 129 PHE B C 1
ATOM 3150 O O . PHE B 1 125 ? -10.816 2.123 -17.937 1.00 17.56 129 PHE B O 1
ATOM 3158 N N . ARG B 1 126 ? -8.578 2.277 -18.013 1.00 18.21 130 ARG B N 1
ATOM 3159 C CA . ARG B 1 126 ? -8.391 1.986 -16.598 1.00 17.91 130 ARG B CA 1
ATOM 3160 C C . ARG B 1 126 ? -8.701 3.183 -15.709 1.00 16.56 130 ARG B C 1
ATOM 3161 O O . ARG B 1 126 ? -9.101 3.018 -14.563 1.00 17.37 130 ARG B O 1
ATOM 3169 N N . GLN B 1 127 ? -8.506 4.388 -16.241 1.00 17.71 131 GLN B N 1
ATOM 3170 C CA . GLN B 1 127 ? -8.783 5.615 -15.502 1.00 18.40 131 GLN B CA 1
ATOM 3171 C C . GLN B 1 127 ? -9.567 6.543 -16.421 1.00 16.84 131 GLN B C 1
ATOM 3172 O O . GLN B 1 127 ? -9.053 7.565 -16.868 1.00 15.67 131 GLN B O 1
ATOM 3178 N N . PRO B 1 128 ? -10.833 6.202 -16.715 1.00 15.25 132 PRO B N 1
ATOM 3179 C CA . PRO B 1 128 ? -11.682 7.008 -17.594 1.00 13.87 132 PRO B CA 1
ATOM 3180 C C . PRO B 1 128 ? -12.210 8.310 -16.996 1.00 15.96 132 PRO B C 1
ATOM 3181 O O . PRO B 1 128 ? -12.098 8.561 -15.794 1.00 13.83 132 PRO B O 1
ATOM 3185 N N . LEU B 1 129 ? -12.778 9.142 -17.862 1.00 15.73 133 LEU B N 1
ATOM 3186 C CA . LEU B 1 129 ? -13.369 10.400 -17.448 1.00 15.63 133 LEU B CA 1
ATOM 3187 C C . LEU B 1 129 ? -14.704 10.014 -16.818 1.00 15.95 133 LEU B C 1
ATOM 3188 O O . LEU B 1 129 ? -15.193 8.912 -17.033 1.00 13.57 133 LEU B O 1
ATOM 3193 N N . LYS B 1 130 ? -15.275 10.903 -16.015 1.00 15.57 134 LYS B N 1
ATOM 3194 C CA . LYS B 1 130 ? -16.578 10.650 -15.418 1.00 14.46 134 LYS B CA 1
ATOM 3195 C C . LYS B 1 130 ? -17.523 11.371 -16.369 1.00 14.10 134 LYS B C 1
ATOM 3196 O O . LYS B 1 130 ? -17.321 12.544 -16.676 1.00 14.59 134 LYS B O 1
ATOM 3202 N N . LEU B 1 131 ? -18.548 10.674 -16.845 1.00 13.75 135 LEU B N 1
ATOM 3203 C CA . LEU B 1 131 ? -19.462 11.264 -17.811 1.00 11.28 135 LEU B CA 1
ATOM 3204 C C . LEU B 1 131 ? -20.059 12.604 -17.400 1.00 11.82 135 LEU B C 1
ATOM 3205 O O . LEU B 1 131 ? -20.208 13.488 -18.244 1.00 12.69 135 LEU B O 1
ATOM 3210 N N . SER B 1 132 ? -20.401 12.759 -16.121 1.00 13.03 136 SER B N 1
ATOM 3211 C CA . SER B 1 132 ? -20.977 14.014 -15.635 1.00 13.58 136 SER B CA 1
ATOM 3212 C C . SER B 1 132 ? -20.065 15.196 -15.961 1.00 14.46 136 SER B C 1
ATOM 3213 O O . SER B 1 132 ? -20.537 16.294 -16.293 1.00 14.11 136 SER B O 1
ATOM 3216 N N . ASP B 1 133 ? -18.758 14.987 -15.857 1.00 13.41 137 ASP B N 1
ATOM 3217 C CA . ASP B 1 133 ? -17.830 16.065 -16.169 1.00 16.55 137 ASP B CA 1
ATOM 3218 C C . ASP B 1 133 ? -17.866 16.391 -17.654 1.00 15.27 137 ASP B C 1
ATOM 3219 O O . ASP B 1 133 ? -17.818 17.555 -18.038 1.00 17.28 137 ASP B O 1
ATOM 3224 N N . VAL B 1 134 ? -17.927 15.359 -18.489 1.00 15.82 138 VAL B N 1
ATOM 3225 C CA . VAL B 1 134 ? -17.961 15.553 -19.937 1.00 15.48 138 VAL B CA 1
ATOM 3226 C C . VAL B 1 134 ? -19.212 16.340 -20.327 1.00 14.14 138 VAL B C 1
ATOM 3227 O O . VAL B 1 134 ? -19.162 17.271 -21.130 1.00 14.56 138 VAL B O 1
ATOM 3231 N N . ILE B 1 135 ? -20.342 15.964 -19.748 1.00 12.38 139 ILE B N 1
ATOM 3232 C CA . ILE B 1 135 ? -21.586 16.666 -20.012 1.00 13.26 139 ILE B CA 1
ATOM 3233 C C . ILE B 1 135 ? -21.423 18.141 -19.620 1.00 12.79 139 ILE B C 1
ATOM 3234 O O . ILE B 1 135 ? -21.775 19.048 -20.368 1.00 12.82 139 ILE B O 1
ATOM 3239 N N . GLU B 1 136 ? -20.854 18.374 -18.449 1.00 15.84 140 GLU B N 1
ATOM 3240 C CA . GLU B 1 136 ? -20.662 19.733 -17.952 1.00 16.28 140 GLU B CA 1
ATOM 3241 C C . GLU B 1 136 ? -19.735 20.632 -18.773 1.00 17.57 140 GLU B C 1
ATOM 3242 O O . GLU B 1 136 ? -20.044 21.798 -19.008 1.00 14.20 140 GLU B O 1
ATOM 3248 N N . THR B 1 137 ? -18.608 20.093 -19.224 1.00 16.94 141 THR B N 1
ATOM 3249 C CA . THR B 1 137 ? -17.640 20.911 -19.940 1.00 18.10 141 THR B CA 1
ATOM 3250 C C . THR B 1 137 ? -17.222 20.566 -21.373 1.00 18.49 141 THR B C 1
ATOM 3251 O O . THR B 1 137 ? -16.564 21.382 -22.030 1.00 18.39 141 THR B O 1
ATOM 3255 N N . ALA B 1 138 ? -17.584 19.396 -21.885 1.00 16.52 142 ALA B N 1
ATOM 3256 C CA . ALA B 1 138 ? -17.131 19.055 -23.235 1.00 15.82 142 ALA B CA 1
ATOM 3257 C C . ALA B 1 138 ? -18.200 18.800 -24.293 1.00 15.69 142 ALA B C 1
ATOM 3258 O O . ALA B 1 138 ? -17.892 18.270 -25.362 1.00 13.18 142 ALA B O 1
ATOM 3260 N N . LEU B 1 139 ? -19.447 19.167 -24.017 1.00 14.23 143 LEU B N 1
ATOM 3261 C CA . LEU B 1 139 ? -20.497 18.958 -25.004 1.00 15.35 143 LEU B CA 1
ATOM 3262 C C . LEU B 1 139 ? -20.980 20.308 -25.519 1.00 16.99 143 LEU B C 1
ATOM 3263 O O . LEU B 1 139 ? -20.164 21.174 -25.845 1.00 15.14 143 LEU B O 1
ATOM 3268 N N . GLY B 1 140 ? -22.292 20.491 -25.614 1.00 18.21 144 GLY B N 1
ATOM 3269 C CA . GLY B 1 140 ? -22.807 21.763 -26.086 1.00 22.62 144 GLY B CA 1
ATOM 3270 C C . GLY B 1 140 ? -22.611 21.977 -27.574 1.00 24.00 144 GLY B C 1
ATOM 3271 O O . GLY B 1 140 ? -22.117 21.104 -28.281 1.00 21.77 144 GLY B O 1
ATOM 3272 N N . GLU B 1 141 ? -22.979 23.168 -28.035 1.00 27.77 145 GLU B N 1
ATOM 3273 C CA . GLU B 1 141 ? -22.892 23.542 -29.445 1.00 30.74 145 GLU B CA 1
ATOM 3274 C C . GLU B 1 141 ? -21.521 23.496 -30.114 1.00 30.35 145 GLU B C 1
ATOM 3275 O O . GLU B 1 141 ? -21.423 23.193 -31.304 1.00 29.75 145 GLU B O 1
ATOM 3281 N N . ASP B 1 142 ? -20.459 23.806 -29.384 1.00 29.52 146 ASP B N 1
ATOM 3282 C CA . ASP B 1 142 ? -19.151 23.773 -30.023 1.00 28.86 146 ASP B CA 1
ATOM 3283 C C . ASP B 1 142 ? -18.212 22.704 -29.479 1.00 25.77 146 ASP B C 1
ATOM 3284 O O . ASP B 1 142 ? -16.999 22.918 -29.378 1.00 22.28 146 ASP B O 1
ATOM 3289 N N . SER B 1 143 ? -18.784 21.552 -29.139 1.00 21.24 147 SER B N 1
ATOM 3290 C CA . SER B 1 143 ? -18.027 20.424 -28.615 1.00 18.52 147 SER B CA 1
ATOM 3291 C C . SER B 1 143 ? -16.997 19.983 -29.647 1.00 16.32 147 SER B C 1
ATOM 3292 O O . SER B 1 143 ? -17.145 20.270 -30.838 1.00 14.50 147 SER B O 1
ATOM 3295 N N . ASP B 1 144 ? -15.947 19.300 -29.198 1.00 14.74 148 ASP B N 1
ATOM 3296 C CA . ASP B 1 144 ? -14.929 18.815 -30.123 1.00 16.34 148 ASP B CA 1
ATOM 3297 C C . ASP B 1 144 ? -15.216 17.367 -30.485 1.00 16.66 148 ASP B C 1
ATOM 3298 O O . ASP B 1 144 ? -14.421 16.716 -31.164 1.00 15.54 148 ASP B O 1
ATOM 3303 N N . TYR B 1 145 ? -16.344 16.854 -30.006 1.00 15.56 149 TYR B N 1
ATOM 3304 C CA . TYR B 1 145 ? -16.733 15.483 -30.325 1.00 15.29 149 TYR B CA 1
ATOM 3305 C C . TYR B 1 145 ? -17.548 15.493 -31.607 1.00 13.78 149 TYR B C 1
ATOM 3306 O O . TYR B 1 145 ? -18.487 16.285 -31.753 1.00 14.12 149 TYR B O 1
ATOM 3315 N N . ILE B 1 146 ? -17.181 14.622 -32.539 1.00 13.48 150 ILE B N 1
ATOM 3316 C CA . ILE B 1 146 ? -17.904 14.517 -33.796 1.00 13.10 150 ILE B CA 1
ATOM 3317 C C . ILE B 1 146 ? -18.910 13.375 -33.661 1.00 13.91 150 ILE B C 1
ATOM 3318 O O . ILE B 1 146 ? -19.761 13.172 -34.532 1.00 12.24 150 ILE B O 1
ATOM 3323 N N . GLY B 1 147 ? -18.799 12.638 -32.557 1.00 11.90 151 GLY B N 1
ATOM 3324 C CA . GLY B 1 147 ? -19.700 11.523 -32.299 1.00 13.44 151 GLY B CA 1
ATOM 3325 C C . GLY B 1 147 ? -19.479 10.805 -30.971 1.00 12.82 151 GLY B C 1
ATOM 3326 O O . GLY B 1 147 ? -18.546 11.106 -30.222 1.00 11.86 151 GLY B O 1
ATOM 3327 N N . VAL B 1 148 ? -20.352 9.849 -30.674 1.00 13.00 152 VAL B N 1
ATOM 3328 C CA . VAL B 1 148 ? -20.256 9.069 -29.450 1.00 12.53 152 VAL B CA 1
ATOM 3329 C C . VAL B 1 148 ? -20.280 7.589 -29.834 1.00 13.70 152 VAL B C 1
ATOM 3330 O O . VAL B 1 148 ? -21.029 7.176 -30.714 1.00 14.07 152 VAL B O 1
ATOM 3334 N N . PHE B 1 149 ? -19.427 6.802 -29.195 1.00 11.48 153 PHE B N 1
ATOM 3335 C CA . PHE B 1 149 ? -19.343 5.373 -29.469 1.00 11.38 153 PHE B CA 1
ATOM 3336 C C . PHE B 1 149 ? -19.706 4.648 -28.175 1.00 10.82 153 PHE B C 1
ATOM 3337 O O . PHE B 1 149 ? -19.107 4.899 -27.131 1.00 12.00 153 PHE B O 1
ATOM 3345 N N . ILE B 1 150 ? -20.700 3.769 -28.244 1.00 11.01 154 ILE B N 1
ATOM 3346 C CA . ILE B 1 150 ? -21.136 3.010 -27.077 1.00 9.73 154 ILE B CA 1
ATOM 3347 C C . ILE B 1 150 ? -20.987 1.535 -27.415 1.00 10.44 154 ILE B C 1
ATOM 3348 O O . ILE B 1 150 ? -21.869 0.937 -28.036 1.00 10.13 154 ILE B O 1
ATOM 3353 N N . PRO B 1 151 ? -19.854 0.931 -27.037 1.00 12.82 155 PRO B N 1
ATOM 3354 C CA . PRO B 1 151 ? -19.632 -0.487 -27.327 1.00 10.17 155 PRO B CA 1
ATOM 3355 C C . PRO B 1 151 ? -20.585 -1.427 -26.593 1.00 11.20 155 PRO B C 1
ATOM 3356 O O . PRO B 1 151 ? -21.235 -1.051 -25.601 1.00 9.46 155 PRO B O 1
ATOM 3360 N N . GLY B 1 152 ? -20.669 -2.649 -27.112 1.00 10.88 156 GLY B N 1
ATOM 3361 C CA . GLY B 1 152 ? -21.532 -3.659 -26.537 1.00 11.28 156 GLY B CA 1
ATOM 3362 C C . GLY B 1 152 ? -20.873 -4.517 -25.480 1.00 13.68 156 GLY B C 1
ATOM 3363 O O . GLY B 1 152 ? -19.873 -4.131 -24.871 1.00 12.97 156 GLY B O 1
ATOM 3364 N N . GLY B 1 153 ? -21.419 -5.715 -25.307 1.00 10.33 157 GLY B N 1
ATOM 3365 C CA . GLY B 1 153 ? -20.956 -6.616 -24.271 1.00 12.51 157 GLY B CA 1
ATOM 3366 C C . GLY B 1 153 ? -22.086 -6.498 -23.273 1.00 11.38 157 GLY B C 1
ATOM 3367 O O . GLY B 1 153 ? -22.727 -5.448 -23.209 1.00 10.82 157 GLY B O 1
ATOM 3368 N N . HIS B 1 154 ? -22.371 -7.543 -22.505 1.00 10.33 158 HIS B N 1
ATOM 3369 C CA . HIS B 1 154 ? -23.479 -7.452 -21.562 1.00 10.67 158 HIS B CA 1
ATOM 3370 C C . HIS B 1 154 ? -23.295 -6.398 -20.478 1.00 10.05 158 HIS B C 1
ATOM 3371 O O . HIS B 1 154 ? -24.244 -6.047 -19.772 1.00 9.51 158 HIS B O 1
ATOM 3378 N N . GLY B 1 155 ? -22.076 -5.883 -20.350 1.00 11.28 159 GLY B N 1
ATOM 3379 C CA . GLY B 1 155 ? -21.830 -4.847 -19.369 1.00 9.71 159 GLY B CA 1
ATOM 3380 C C . GLY B 1 155 ? -22.634 -3.598 -19.710 1.00 11.98 159 GLY B C 1
ATOM 3381 O O . GLY B 1 155 ? -23.002 -2.829 -18.817 1.00 11.52 159 GLY B O 1
ATOM 3382 N N . ALA B 1 156 ? -22.927 -3.399 -20.999 1.00 10.35 160 ALA B N 1
ATOM 3383 C CA . ALA B 1 156 ? -23.683 -2.219 -21.426 1.00 10.64 160 ALA B CA 1
ATOM 3384 C C . ALA B 1 156 ? -25.137 -2.211 -20.945 1.00 10.42 160 ALA B C 1
ATOM 3385 O O . ALA B 1 156 ? -25.822 -1.200 -21.058 1.00 11.44 160 ALA B O 1
ATOM 3387 N N . LEU B 1 157 ? -25.595 -3.330 -20.393 1.00 11.34 161 LEU B N 1
ATOM 3388 C CA . LEU B 1 157 ? -26.970 -3.443 -19.902 1.00 11.54 161 LEU B CA 1
ATOM 3389 C C . LEU B 1 157 ? -27.138 -2.851 -18.506 1.00 12.56 161 LEU B C 1
ATOM 3390 O O . LEU B 1 157 ? -28.253 -2.735 -18.003 1.00 12.46 161 LEU B O 1
ATOM 3395 N N . MET B 1 158 ? -26.029 -2.467 -17.884 1.00 9.94 162 MET B N 1
ATOM 3396 C CA . MET B 1 158 ? -26.070 -1.897 -16.537 1.00 9.58 162 MET B CA 1
ATOM 3397 C C . MET B 1 158 ? -25.751 -0.411 -16.507 1.00 10.44 162 MET B C 1
ATOM 3398 O O . MET B 1 158 ? -24.748 0.026 -17.068 1.00 9.30 162 MET B O 1
ATOM 3403 N N . GLY B 1 159 ? -26.608 0.360 -15.838 1.00 7.97 163 GLY B N 1
ATOM 3404 C CA . GLY B 1 159 ? -26.383 1.789 -15.722 1.00 10.63 163 GLY B CA 1
ATOM 3405 C C . GLY B 1 159 ? -26.783 2.618 -16.923 1.00 8.85 163 GLY B C 1
ATOM 3406 O O . GLY B 1 159 ? -27.641 3.508 -16.830 1.00 10.42 163 GLY B O 1
ATOM 3407 N N . LEU B 1 160 ? -26.173 2.327 -18.066 1.00 9.18 164 LEU B N 1
ATOM 3408 C CA . LEU B 1 160 ? -26.459 3.072 -19.279 1.00 8.75 164 LEU B CA 1
ATOM 3409 C C . LEU B 1 160 ? -27.932 3.150 -19.683 1.00 9.48 164 LEU B C 1
ATOM 3410 O O . LEU B 1 160 ? -28.438 4.231 -19.961 1.00 9.78 164 LEU B O 1
ATOM 3415 N N . PRO B 1 161 ? -28.645 2.009 -19.690 1.00 10.44 165 PRO B N 1
ATOM 3416 C CA . PRO B 1 161 ? -30.057 1.968 -20.080 1.00 13.34 165 PRO B CA 1
ATOM 3417 C C . PRO B 1 161 ? -31.030 2.894 -19.368 1.00 14.17 165 PRO B C 1
ATOM 3418 O O . PRO B 1 161 ? -32.076 3.236 -19.919 1.00 15.91 165 PRO B O 1
ATOM 3422 N N . ASP B 1 162 ? -30.709 3.296 -18.147 1.00 15.92 166 ASP B N 1
ATOM 3423 C CA . ASP B 1 162 ? -31.611 4.179 -17.425 1.00 17.13 166 ASP B CA 1
ATOM 3424 C C . ASP B 1 162 ? -30.905 5.363 -16.788 1.00 16.84 166 ASP B C 1
ATOM 3425 O O . ASP B 1 162 ? -31.337 5.879 -15.763 1.00 17.97 166 ASP B O 1
ATOM 3430 N N . SER B 1 163 ? -29.819 5.799 -17.411 1.00 15.69 167 SER B N 1
ATOM 3431 C CA . SER B 1 163 ? -29.055 6.931 -16.904 1.00 14.96 167 SER B CA 1
ATOM 3432 C C . SER B 1 163 ? -29.442 8.261 -17.534 1.00 13.41 167 SER B C 1
ATOM 3433 O O . SER B 1 163 ? -29.401 8.408 -18.748 1.00 13.33 167 SER B O 1
ATOM 3436 N N . GLN B 1 164 ? -29.802 9.226 -16.693 1.00 14.32 168 GLN B N 1
ATOM 3437 C CA . GLN B 1 164 ? -30.170 10.559 -17.154 1.00 15.89 168 GLN B CA 1
ATOM 3438 C C . GLN B 1 164 ? -28.971 11.217 -17.841 1.00 15.14 168 GLN B C 1
ATOM 3439 O O . GLN B 1 164 ? -29.125 12.077 -18.703 1.00 13.73 168 GLN B O 1
ATOM 3445 N N . GLU B 1 165 ? -27.772 10.807 -17.444 1.00 14.01 169 GLU B N 1
ATOM 3446 C CA . GLU B 1 165 ? -26.563 11.351 -18.028 1.00 13.74 169 GLU B CA 1
ATOM 3447 C C . GLU B 1 165 ? -26.398 10.828 -19.451 1.00 12.62 169 GLU B C 1
ATOM 3448 O O . GLU B 1 165 ? -25.980 11.565 -20.351 1.00 8.79 169 GLU B O 1
ATOM 3454 N N . VAL B 1 166 ? -26.723 9.554 -19.657 1.00 12.13 170 VAL B N 1
ATOM 3455 C CA . VAL B 1 166 ? -26.626 8.987 -20.996 1.00 12.20 170 VAL B CA 1
ATOM 3456 C C . VAL B 1 166 ? -27.689 9.677 -21.850 1.00 11.97 170 VAL B C 1
ATOM 3457 O O . VAL B 1 166 ? -27.459 9.966 -23.019 1.00 12.01 170 VAL B O 1
ATOM 3461 N N . LYS B 1 167 ? -28.843 9.961 -21.251 1.00 12.75 171 LYS B N 1
ATOM 3462 C CA . LYS B 1 167 ? -29.912 10.634 -21.978 1.00 11.83 171 LYS B CA 1
ATOM 3463 C C . LYS B 1 167 ? -29.408 12.000 -22.439 1.00 11.43 171 LYS B C 1
ATOM 3464 O O . LYS B 1 167 ? -29.651 12.401 -23.575 1.00 12.50 171 LYS B O 1
ATOM 3470 N N . ALA B 1 168 ? -28.696 12.708 -21.559 1.00 10.59 172 ALA B N 1
ATOM 3471 C CA . ALA B 1 168 ? -28.149 14.013 -21.900 1.00 10.37 172 ALA B CA 1
ATOM 3472 C C . ALA B 1 168 ? -27.187 13.904 -23.082 1.00 11.92 172 ALA B C 1
ATOM 3473 O O . ALA B 1 168 ? -27.224 14.721 -23.999 1.00 11.08 172 ALA B O 1
ATOM 3475 N N . VAL B 1 169 ? -26.338 12.881 -23.062 1.00 9.67 173 VAL B N 1
ATOM 3476 C CA . VAL B 1 169 ? -25.372 12.662 -24.126 1.00 11.86 173 VAL B CA 1
ATOM 3477 C C . VAL B 1 169 ? -26.067 12.373 -25.456 1.00 12.23 173 VAL B C 1
ATOM 3478 O O . VAL B 1 169 ? -25.655 12.891 -26.499 1.00 12.66 173 VAL B O 1
ATOM 3482 N N . LEU B 1 170 ? -27.114 11.549 -25.424 1.00 11.24 174 LEU B N 1
ATOM 3483 C CA . LEU B 1 170 ? -27.848 11.220 -26.649 1.00 12.49 174 LEU B CA 1
ATOM 3484 C C . LEU B 1 170 ? -28.623 12.435 -27.169 1.00 11.61 174 LEU B C 1
ATOM 3485 O O . LEU B 1 170 ? -28.710 12.659 -28.382 1.00 12.17 174 LEU B O 1
ATOM 3490 N N . GLN B 1 171 ? -29.176 13.227 -26.252 1.00 11.54 175 GLN B N 1
ATOM 3491 C CA . GLN B 1 171 ? -29.914 14.429 -26.639 1.00 12.46 175 GLN B CA 1
ATOM 3492 C C . GLN B 1 171 ? -28.974 15.423 -27.311 1.00 11.81 175 GLN B C 1
ATOM 3493 O O . GLN B 1 171 ? -29.356 16.126 -28.247 1.00 12.76 175 GLN B O 1
ATOM 3499 N N . TRP B 1 172 ? -27.741 15.478 -26.821 1.00 13.44 176 TRP B N 1
ATOM 3500 C CA . TRP B 1 172 ? -26.736 16.370 -27.372 1.00 13.52 176 TRP B CA 1
ATOM 3501 C C . TRP B 1 172 ? -26.341 15.892 -28.768 1.00 12.70 176 TRP B C 1
ATOM 3502 O O . TRP B 1 172 ? -26.260 16.687 -29.704 1.00 11.63 176 TRP B O 1
ATOM 3513 N N . ALA B 1 173 ? -26.092 14.594 -28.902 1.00 13.90 177 ALA B N 1
ATOM 3514 C CA . ALA B 1 173 ? -25.713 14.038 -30.199 1.00 14.15 177 ALA B CA 1
ATOM 3515 C C . ALA B 1 173 ? -26.796 14.302 -31.234 1.00 11.25 177 ALA B C 1
ATOM 3516 O O . ALA B 1 173 ? -26.503 14.587 -32.393 1.00 12.69 177 ALA B O 1
ATOM 3518 N N . MET B 1 174 ? -28.057 14.214 -30.833 1.00 12.96 178 MET B N 1
ATOM 3519 C CA . MET B 1 174 ? -29.123 14.462 -31.793 1.00 12.69 178 MET B CA 1
ATOM 3520 C C . MET B 1 174 ? -29.267 15.955 -32.090 1.00 13.79 178 MET B C 1
ATOM 3521 O O . MET B 1 174 ? -29.338 16.367 -33.258 1.00 12.80 178 MET B O 1
ATOM 3526 N N . LYS B 1 175 ? -29.275 16.768 -31.036 1.00 13.53 179 LYS B N 1
ATOM 3527 C CA . LYS B 1 175 ? -29.433 18.206 -31.200 1.00 15.62 179 LYS B CA 1
ATOM 3528 C C . LYS B 1 175 ? -28.296 18.815 -32.019 1.00 15.67 179 LYS B C 1
ATOM 3529 O O . LYS B 1 175 ? -28.532 19.700 -32.842 1.00 15.57 179 LYS B O 1
ATOM 3535 N N . GLN B 1 176 ? -27.073 18.331 -31.814 1.00 14.75 180 GLN B N 1
ATOM 3536 C CA . GLN B 1 176 ? -25.928 18.843 -32.556 1.00 14.00 180 GLN B CA 1
ATOM 3537 C C . GLN B 1 176 ? -25.599 18.008 -33.794 1.00 15.24 180 GLN B C 1
ATOM 3538 O O . GLN B 1 176 ? -24.551 18.180 -34.415 1.00 14.28 180 GLN B O 1
ATOM 3544 N N . ASN B 1 177 ? -26.510 17.107 -34.148 1.00 13.97 181 ASN B N 1
ATOM 3545 C CA . ASN B 1 177 ? -26.351 16.245 -35.314 1.00 14.87 181 ASN B CA 1
ATOM 3546 C C . ASN B 1 177 ? -24.991 15.555 -35.365 1.00 14.79 181 ASN B C 1
ATOM 3547 O O . ASN B 1 177 ? -24.233 15.721 -36.319 1.00 15.08 181 ASN B O 1
ATOM 3552 N N . LYS B 1 178 ? -24.712 14.754 -34.342 1.00 12.66 182 LYS B N 1
ATOM 3553 C CA . LYS B 1 178 ? -23.455 14.016 -34.223 1.00 13.65 182 LYS B CA 1
ATOM 3554 C C . LYS B 1 178 ? -23.649 12.527 -34.503 1.00 11.35 182 LYS B C 1
ATOM 3555 O O . LYS B 1 178 ? -24.766 12.020 -34.457 1.00 14.56 182 LYS B O 1
ATOM 3561 N N . PHE B 1 179 ? -22.559 11.822 -34.793 1.00 13.00 183 PHE B N 1
ATOM 3562 C CA . PHE B 1 179 ? -22.651 10.386 -35.038 1.00 13.77 183 PHE B CA 1
ATOM 3563 C C . PHE B 1 179 ? -22.885 9.618 -33.751 1.00 12.04 183 PHE B C 1
ATOM 3564 O O . PHE B 1 179 ? -22.324 9.954 -32.706 1.00 13.57 183 PHE B O 1
ATOM 3572 N N . ILE B 1 180 ? -23.730 8.595 -33.833 1.00 12.14 184 ILE B N 1
ATOM 3573 C CA . ILE B 1 180 ? -24.006 7.733 -32.698 1.00 10.64 184 ILE B CA 1
ATOM 3574 C C . ILE 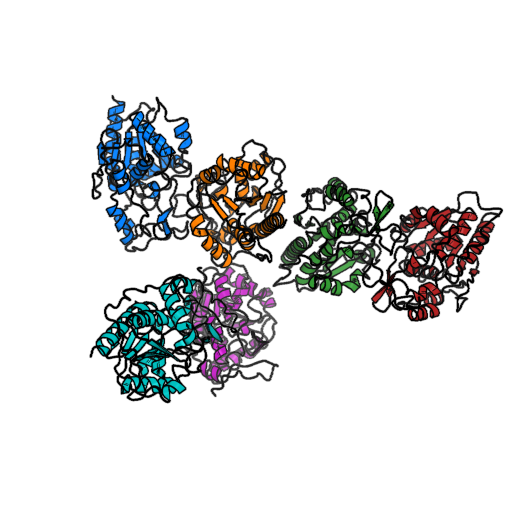B 1 180 ? -23.648 6.343 -33.207 1.00 10.67 184 ILE B C 1
ATOM 3575 O O . ILE B 1 180 ? -24.301 5.815 -34.101 1.00 10.65 184 ILE B O 1
ATOM 3580 N N . ILE B 1 181 ? -22.583 5.779 -32.645 1.00 10.21 185 ILE B N 1
ATOM 3581 C CA . ILE B 1 181 ? -22.059 4.470 -33.050 1.00 11.27 185 ILE B CA 1
ATOM 3582 C C . ILE B 1 181 ? -22.189 3.427 -31.927 1.00 10.50 185 ILE B C 1
ATOM 3583 O O . ILE B 1 181 ? -21.705 3.638 -30.814 1.00 13.87 185 ILE B O 1
ATOM 3588 N N . SER B 1 182 ? -22.834 2.301 -32.220 1.00 11.84 186 SER B N 1
ATOM 3589 C CA . SER B 1 182 ? -23.022 1.245 -31.224 1.00 10.80 186 SER B CA 1
ATOM 3590 C C . SER B 1 182 ? -23.209 -0.130 -31.877 1.00 12.41 186 SER B C 1
ATOM 3591 O O . SER B 1 182 ? -23.386 -0.228 -33.086 1.00 10.75 186 SER B O 1
ATOM 3594 N N . LEU B 1 183 ? -23.160 -1.193 -31.076 1.00 12.64 187 LEU B N 1
ATOM 3595 C CA . LEU B 1 183 ? -23.360 -2.538 -31.620 1.00 12.49 187 LEU B CA 1
ATOM 3596 C C . LEU B 1 183 ? -23.675 -3.585 -30.555 1.00 12.65 187 LEU B C 1
ATOM 3597 O O . LEU B 1 183 ? -23.328 -3.419 -29.381 1.00 11.26 187 LEU B O 1
ATOM 3602 N N . ALA B 1 184 ? -24.335 -4.663 -30.976 1.00 14.10 188 ALA B N 1
ATOM 3603 C CA . ALA B 1 184 ? -24.690 -5.757 -30.078 1.00 14.00 188 ALA B CA 1
ATOM 3604 C C . ALA B 1 184 ? -25.629 -5.284 -28.967 1.00 12.55 188 ALA B C 1
ATOM 3605 O O . ALA B 1 184 ? -26.774 -4.925 -29.237 1.00 13.96 188 ALA B O 1
ATOM 3607 N N . HIS B 1 185 ? -25.164 -5.299 -27.720 1.00 12.71 189 HIS B N 1
ATOM 3608 C CA . HIS B 1 185 ? -26.005 -4.850 -26.613 1.00 10.67 189 HIS B CA 1
ATOM 3609 C C . HIS B 1 185 ? -25.815 -3.366 -26.336 1.00 10.44 189 HIS B C 1
ATOM 3610 O O . HIS B 1 185 ? -26.501 -2.788 -25.494 1.00 9.57 189 HIS B O 1
ATOM 3617 N N . GLY B 1 186 ? -24.880 -2.745 -27.043 1.00 10.53 190 GLY B N 1
ATOM 3618 C CA . GLY B 1 186 ? -24.649 -1.328 -26.839 1.00 9.81 190 GLY B CA 1
ATOM 3619 C C . GLY B 1 186 ? -25.913 -0.500 -26.988 1.00 11.48 190 GLY B C 1
ATOM 3620 O O . GLY B 1 186 ? -26.139 0.418 -26.197 1.00 10.22 190 GLY B O 1
ATOM 3621 N N . PRO B 1 187 ? -26.760 -0.791 -27.996 1.00 10.16 191 PRO B N 1
ATOM 3622 C CA . PRO B 1 187 ? -27.988 -0.005 -28.161 1.00 10.30 191 PRO B CA 1
ATOM 3623 C C . PRO B 1 187 ? -28.929 0.012 -26.958 1.00 8.84 191 PRO B C 1
ATOM 3624 O O . PRO B 1 187 ? -29.869 0.800 -26.925 1.00 11.98 191 PRO B O 1
ATOM 3628 N N . ALA B 1 188 ? -28.677 -0.843 -25.968 1.00 9.44 192 ALA B N 1
ATOM 3629 C CA . ALA B 1 188 ? -29.497 -0.848 -24.763 1.00 9.48 192 ALA B CA 1
ATOM 3630 C C . ALA B 1 188 ? -29.380 0.537 -24.102 1.00 11.33 192 ALA B C 1
ATOM 3631 O O . ALA B 1 188 ? -30.303 1.006 -23.441 1.00 10.27 192 ALA B O 1
ATOM 3633 N N . ALA B 1 189 ? -28.239 1.190 -24.296 1.00 11.61 193 ALA B N 1
ATOM 3634 C CA . ALA B 1 189 ? -28.021 2.526 -23.742 1.00 11.27 193 ALA B CA 1
ATOM 3635 C C . ALA B 1 189 ? -29.020 3.551 -24.294 1.00 10.87 193 ALA B C 1
ATOM 3636 O O . ALA B 1 189 ? -29.324 4.536 -23.628 1.00 12.57 193 ALA B O 1
ATOM 3638 N N . PHE B 1 190 ? -29.511 3.336 -25.514 1.00 11.07 194 PHE B N 1
ATOM 3639 C CA . PHE B 1 190 ? -30.473 4.268 -26.101 1.00 11.05 194 PHE B CA 1
ATOM 3640 C C . PHE B 1 190 ? -31.755 4.334 -25.272 1.00 10.86 194 PHE B C 1
ATOM 3641 O O . PHE B 1 190 ? -32.524 5.282 -25.381 1.00 12.22 194 PHE B O 1
ATOM 3649 N N . LEU B 1 191 ? -31.987 3.319 -24.452 1.00 10.94 195 LEU B N 1
ATOM 3650 C CA . LEU B 1 191 ? -33.182 3.275 -23.625 1.00 11.50 195 LEU B CA 1
ATOM 3651 C C . LEU B 1 191 ? -33.166 4.372 -22.567 1.00 12.93 195 LEU B C 1
ATOM 3652 O O . LEU B 1 191 ? -34.182 4.634 -21.925 1.00 11.50 195 LEU B O 1
ATOM 3657 N N . ALA B 1 192 ? -32.020 5.031 -22.406 1.00 10.84 196 ALA B N 1
ATOM 3658 C CA . ALA B 1 192 ? -31.891 6.089 -21.408 1.00 12.32 196 ALA B CA 1
ATOM 3659 C C . ALA B 1 192 ? -32.794 7.291 -21.664 1.00 12.70 196 ALA B C 1
ATOM 3660 O O . ALA B 1 192 ? -32.993 8.115 -20.770 1.00 12.84 196 ALA B O 1
ATOM 3662 N N . VAL B 1 193 ? -33.343 7.394 -22.876 1.00 13.22 197 VAL B N 1
ATOM 3663 C CA . VAL B 1 193 ? -34.225 8.506 -23.196 1.00 12.68 197 VAL B CA 1
ATOM 3664 C C . VAL B 1 193 ? -35.585 8.344 -22.526 1.00 15.58 197 VAL B C 1
ATOM 3665 O O . VAL B 1 193 ? -36.377 9.280 -22.488 1.00 15.65 197 VAL B O 1
ATOM 3669 N N . GLY B 1 194 ? -35.851 7.157 -21.986 1.00 15.98 198 GLY B N 1
ATOM 3670 C CA . GLY B 1 194 ? -37.122 6.928 -21.329 1.00 18.51 198 GLY B CA 1
ATOM 3671 C C . GLY B 1 194 ? -38.286 6.996 -22.304 1.00 19.51 198 GLY B C 1
ATOM 3672 O O . GLY B 1 194 ? -38.272 6.332 -23.336 1.00 17.06 198 GLY B O 1
ATOM 3673 N N . ASP B 1 195 ? -39.298 7.797 -21.984 1.00 21.01 199 ASP B N 1
ATOM 3674 C CA . ASP B 1 195 ? -40.455 7.932 -22.867 1.00 24.50 199 ASP B CA 1
ATOM 3675 C C . ASP B 1 195 ? -40.329 9.104 -23.835 1.00 23.14 199 ASP B C 1
ATOM 3676 O O . ASP B 1 195 ? -41.282 9.462 -24.520 1.00 23.00 199 ASP B O 1
ATOM 3681 N N . ASP B 1 196 ? -39.147 9.704 -23.872 1.00 21.55 200 ASP B N 1
ATOM 3682 C CA . ASP B 1 196 ? -38.846 10.815 -24.775 1.00 22.06 200 ASP B CA 1
ATOM 3683 C C . ASP B 1 196 ? -38.623 10.137 -26.132 1.00 22.41 200 ASP B C 1
ATOM 3684 O O . ASP B 1 196 ? -37.604 9.480 -26.324 1.00 21.57 200 ASP B O 1
ATOM 3689 N N . PRO B 1 197 ? -39.572 10.290 -27.083 1.00 20.81 201 PRO B N 1
ATOM 3690 C CA . PRO B 1 197 ? -39.533 9.701 -28.434 1.00 20.18 201 PRO B CA 1
ATOM 3691 C C . PRO B 1 197 ? -38.413 10.168 -29.372 1.00 19.72 201 PRO B C 1
ATOM 3692 O O . PRO B 1 197 ? -38.587 10.236 -30.591 1.00 19.35 201 PRO B O 1
ATOM 3696 N N . LEU B 1 198 ? -37.262 10.462 -28.784 1.00 16.57 202 LEU B N 1
ATOM 3697 C CA . LEU B 1 198 ? -36.078 10.930 -29.499 1.00 13.46 202 LEU B CA 1
ATOM 3698 C C . LEU B 1 198 ? -35.624 10.051 -30.677 1.00 13.83 202 LEU B C 1
ATOM 3699 O O . LEU B 1 198 ? -35.114 10.556 -31.683 1.00 10.58 202 LEU B O 1
ATOM 3704 N N . PHE B 1 199 ? -35.795 8.738 -30.553 1.00 12.29 203 PHE B N 1
ATOM 3705 C CA . PHE B 1 199 ? -35.356 7.828 -31.604 1.00 11.67 203 PHE B CA 1
ATOM 3706 C C . PHE B 1 199 ? -36.452 7.162 -32.415 1.00 12.04 203 PHE B C 1
ATOM 3707 O O . PHE B 1 199 ? -36.185 6.205 -33.144 1.00 12.47 203 PHE B O 1
ATOM 3715 N N . ALA B 1 200 ? -37.676 7.673 -32.316 1.00 11.59 204 ALA B N 1
ATOM 3716 C CA . ALA B 1 200 ? -38.793 7.092 -33.059 1.00 12.91 204 ALA B CA 1
ATOM 3717 C C . ALA B 1 200 ? -38.470 6.893 -34.537 1.00 12.68 204 ALA B C 1
ATOM 3718 O O . ALA B 1 200 ? -37.996 7.810 -35.206 1.00 11.86 204 ALA B O 1
ATOM 3720 N N . GLY B 1 201 ? -38.713 5.681 -35.029 1.00 12.00 205 GLY B N 1
ATOM 3721 C CA . GLY B 1 201 ? -38.483 5.369 -36.429 1.00 13.09 205 GLY B CA 1
ATOM 3722 C C . GLY B 1 201 ? -37.073 4.993 -36.846 1.00 11.83 205 GLY B C 1
ATOM 3723 O O . GLY B 1 201 ? -36.862 4.536 -37.967 1.00 10.93 205 GLY B O 1
ATOM 3724 N N . TYR B 1 202 ? -36.096 5.173 -35.970 1.00 11.74 206 TYR B N 1
ATOM 3725 C CA . TYR B 1 202 ? -34.726 4.838 -36.338 1.00 11.78 206 TYR B CA 1
ATOM 3726 C C . TYR B 1 202 ? -34.524 3.338 -36.561 1.00 12.68 206 TYR B C 1
ATOM 3727 O O . TYR B 1 202 ? -35.079 2.502 -35.844 1.00 12.05 206 TYR B O 1
ATOM 3736 N N . LYS B 1 203 ? -33.728 3.015 -37.575 1.00 12.85 207 LYS B N 1
ATOM 3737 C CA . LYS B 1 203 ? -33.429 1.635 -37.933 1.00 12.54 207 LYS B CA 1
ATOM 3738 C C . LYS B 1 203 ? -32.044 1.254 -37.437 1.00 14.42 207 LYS B C 1
ATOM 3739 O O . LYS B 1 203 ? -31.065 1.956 -37.703 1.00 13.52 207 LYS B O 1
ATOM 3745 N N . ILE B 1 204 ? -31.963 0.137 -36.721 1.00 13.27 208 ILE B N 1
ATOM 3746 C CA . ILE B 1 204 ? -30.682 -0.347 -36.210 1.00 13.11 208 ILE B CA 1
ATOM 3747 C C . ILE B 1 204 ? -30.609 -1.868 -36.236 1.00 11.78 208 ILE B C 1
ATOM 3748 O O . ILE B 1 204 ? -31.603 -2.547 -36.487 1.00 12.00 208 ILE B O 1
ATOM 3753 N N . VAL B 1 205 ? -29.408 -2.392 -35.997 1.00 13.14 209 VAL B N 1
ATOM 3754 C CA . VAL B 1 205 ? -29.205 -3.829 -35.868 1.00 12.71 209 VAL B CA 1
ATOM 3755 C C . VAL B 1 205 ? -28.699 -3.906 -34.434 1.00 13.44 209 VAL B C 1
ATOM 3756 O O . VAL B 1 205 ? -28.077 -2.961 -33.948 1.00 13.43 209 VAL B O 1
ATOM 3760 N N . ALA B 1 206 ? -28.987 -4.999 -33.741 1.00 12.45 210 ALA B N 1
ATOM 3761 C CA . ALA B 1 206 ? -28.553 -5.135 -32.356 1.00 12.89 210 ALA B CA 1
ATOM 3762 C C . ALA B 1 206 ? -28.573 -6.611 -32.022 1.00 13.83 210 ALA B C 1
ATOM 3763 O O . ALA B 1 206 ? -29.151 -7.397 -32.771 1.00 13.63 210 ALA B O 1
ATOM 3765 N N . PHE B 1 207 ? -27.975 -6.996 -30.899 1.00 13.27 211 PHE B N 1
ATOM 3766 C CA . PHE B 1 207 ? -27.961 -8.409 -30.560 1.00 13.76 211 PHE B CA 1
ATOM 3767 C C . PHE B 1 207 ? -29.382 -8.903 -30.336 1.00 14.04 211 PHE B C 1
ATOM 3768 O O . PHE B 1 207 ? -30.127 -8.341 -29.541 1.00 10.65 211 PHE B O 1
ATOM 3776 N N . PRO B 1 208 ? -29.765 -9.985 -31.025 1.00 12.57 212 PRO B N 1
ATOM 3777 C CA . PRO B 1 208 ? -31.104 -10.572 -30.926 1.00 12.75 212 PRO B CA 1
ATOM 3778 C C . PRO B 1 208 ? -31.483 -11.094 -29.541 1.00 12.18 212 PRO B C 1
ATOM 3779 O O . PRO B 1 208 ? -30.764 -11.917 -28.967 1.00 10.59 212 PRO B O 1
ATOM 3783 N N . ASP B 1 209 ? -32.618 -10.632 -29.020 1.00 12.29 213 ASP B N 1
ATOM 3784 C CA . ASP B 1 209 ? -33.082 -11.091 -27.709 1.00 14.37 213 ASP B CA 1
ATOM 3785 C C . ASP B 1 209 ? -33.170 -12.617 -27.670 1.00 16.10 213 ASP B C 1
ATOM 3786 O O . ASP B 1 209 ? -32.786 -13.241 -26.684 1.00 15.12 213 ASP B O 1
ATOM 3791 N N . GLU B 1 210 ? -33.675 -13.217 -28.745 1.00 18.27 214 GLU B N 1
ATOM 3792 C CA . GLU B 1 210 ? -33.824 -14.671 -28.798 1.00 21.46 214 GLU B CA 1
ATOM 3793 C C . GLU B 1 210 ? -32.523 -15.408 -28.533 1.00 19.14 214 GLU B C 1
ATOM 3794 O O . GLU B 1 210 ? -32.510 -16.451 -27.878 1.00 20.92 214 GLU B O 1
ATOM 3800 N N . MET B 1 211 ? -31.426 -14.887 -29.062 1.00 18.20 215 MET B N 1
ATOM 3801 C CA . MET B 1 211 ? -30.150 -15.533 -28.847 1.00 16.30 215 MET B CA 1
ATOM 3802 C C . MET B 1 211 ? -29.726 -15.415 -27.384 1.00 15.06 215 MET B C 1
ATOM 3803 O O . MET B 1 211 ? -29.091 -16.316 -26.850 1.00 15.06 215 MET B O 1
ATOM 3808 N N . ASP B 1 212 ? -30.094 -14.319 -26.726 1.00 14.16 216 ASP B N 1
ATOM 3809 C CA . ASP B 1 212 ? -29.753 -14.173 -25.315 1.00 15.40 216 ASP B CA 1
ATOM 3810 C C . ASP B 1 212 ? -30.492 -15.244 -24.504 1.00 15.80 216 ASP B C 1
ATOM 3811 O O . ASP B 1 212 ? -30.031 -15.679 -23.445 1.00 15.34 216 ASP B O 1
ATOM 3816 N N . ALA B 1 213 ? -31.654 -15.651 -24.998 1.00 15.78 217 ALA B N 1
ATOM 3817 C CA . ALA B 1 213 ? -32.429 -16.682 -24.325 1.00 15.96 217 ALA B CA 1
ATOM 3818 C C . ALA B 1 213 ? -31.867 -18.063 -24.658 1.00 15.01 217 ALA B C 1
ATOM 3819 O O . ALA B 1 213 ? -32.303 -19.063 -24.092 1.00 13.65 217 ALA B O 1
ATOM 3821 N N . GLN B 1 214 ? -30.890 -18.120 -25.560 1.00 15.11 218 GLN B N 1
ATOM 3822 C CA . GLN B 1 214 ? -30.314 -19.399 -25.970 1.00 15.99 218 GLN B CA 1
ATOM 3823 C C . GLN B 1 214 ? -28.886 -19.703 -25.501 1.00 15.77 218 GLN B C 1
ATOM 3824 O O . GLN B 1 214 ? -28.560 -20.844 -25.173 1.00 15.40 218 GLN B O 1
ATOM 3830 N N . THR B 1 215 ? -28.029 -18.692 -25.467 1.00 15.69 219 THR B N 1
ATOM 3831 C CA . THR B 1 215 ? -26.649 -18.920 -25.063 1.00 14.67 219 THR B CA 1
ATOM 3832 C C . THR B 1 215 ? -26.487 -19.526 -23.665 1.00 14.10 219 THR B C 1
ATOM 3833 O O . THR B 1 215 ? -25.507 -20.214 -23.396 1.00 13.70 219 THR B O 1
ATOM 3837 N N . PRO B 1 216 ? -27.441 -19.285 -22.753 1.00 14.37 220 PRO B N 1
ATOM 3838 C CA . PRO B 1 216 ? -27.244 -19.895 -21.433 1.00 16.05 220 PRO B CA 1
ATOM 3839 C C . PRO B 1 216 ? -27.273 -21.419 -21.501 1.00 16.63 220 PRO B C 1
ATOM 3840 O O . PRO B 1 216 ? -26.785 -22.099 -20.598 1.00 19.05 220 PRO B O 1
ATOM 3844 N N . SER B 1 217 ? -27.857 -21.955 -22.570 1.00 16.06 221 SER B N 1
ATOM 3845 C CA . SER B 1 217 ? -27.942 -23.405 -22.721 1.00 18.02 221 SER B CA 1
ATOM 3846 C C . SER B 1 217 ? -26.594 -24.103 -22.851 1.00 17.71 221 SER B C 1
ATOM 3847 O O . SER B 1 217 ? -26.481 -25.285 -22.531 1.00 20.91 221 SER B O 1
ATOM 3850 N N . ILE B 1 218 ? -25.578 -23.394 -23.333 1.00 17.19 222 ILE B N 1
ATOM 3851 C CA . ILE B 1 218 ? -24.248 -23.985 -23.419 1.00 16.98 222 ILE B CA 1
ATOM 3852 C C . ILE B 1 218 ? -23.331 -23.314 -22.392 1.00 17.10 222 ILE B C 1
ATOM 3853 O O . ILE B 1 218 ? -22.107 -23.330 -22.520 1.00 18.44 222 ILE B O 1
ATOM 3858 N N . GLY B 1 219 ? -23.956 -22.724 -21.372 1.00 17.41 223 GLY B N 1
ATOM 3859 C CA . GLY B 1 219 ? -23.226 -22.087 -20.288 1.00 16.60 223 GLY B CA 1
ATOM 3860 C C . GLY B 1 219 ? -22.519 -20.775 -20.562 1.00 15.61 223 GLY B C 1
ATOM 3861 O O . GLY B 1 219 ? -21.635 -20.378 -19.796 1.00 17.33 223 GLY B O 1
ATOM 3862 N N . TYR B 1 220 ? -22.890 -20.090 -21.636 1.00 14.03 224 TYR B N 1
ATOM 3863 C CA . TYR B 1 220 ? -22.236 -18.824 -21.948 1.00 14.37 224 TYR B CA 1
ATOM 3864 C C . TYR B 1 220 ? -22.469 -17.860 -20.786 1.00 15.24 224 TYR B C 1
ATOM 3865 O O . TYR B 1 220 ? -21.611 -17.030 -20.480 1.00 15.64 224 TYR B O 1
ATOM 3874 N N . MET B 1 221 ? -23.636 -17.985 -20.149 1.00 13.57 225 MET B N 1
ATOM 3875 C CA . MET B 1 221 ? -24.011 -17.171 -18.993 1.00 13.20 225 MET B CA 1
ATOM 3876 C C . MET B 1 221 ? -24.515 -18.161 -17.941 1.00 13.05 225 MET B C 1
ATOM 3877 O O . MET B 1 221 ? -24.993 -19.246 -18.286 1.00 12.32 225 MET B O 1
ATOM 3882 N N . PRO B 1 222 ? -24.430 -17.806 -16.647 1.00 13.44 226 PRO B N 1
ATOM 3883 C CA . PRO B 1 222 ? -24.886 -18.715 -15.581 1.00 13.39 226 PRO B CA 1
ATOM 3884 C C . PRO B 1 222 ? -26.382 -18.735 -15.273 1.00 13.78 226 PRO B C 1
ATOM 3885 O O . PRO B 1 222 ? -26.829 -19.436 -14.363 1.00 14.05 226 PRO B O 1
ATOM 3889 N N . GLY B 1 223 ? -27.146 -17.964 -16.033 1.00 14.33 227 GLY B N 1
ATOM 3890 C CA . GLY B 1 223 ? -28.583 -17.894 -15.839 1.00 15.42 227 GLY B CA 1
ATOM 3891 C C . GLY B 1 223 ? -29.160 -17.131 -17.010 1.00 15.91 227 GLY B C 1
ATOM 3892 O O . GLY B 1 223 ? -28.504 -17.009 -18.033 1.00 17.09 227 GLY B O 1
ATOM 3893 N N . HIS B 1 224 ? -30.376 -16.619 -16.870 1.00 18.60 228 HIS B N 1
ATOM 3894 C CA . HIS B 1 224 ? -31.020 -15.859 -17.944 1.00 20.28 228 HIS B CA 1
ATOM 3895 C C . HIS B 1 224 ? -31.146 -14.391 -17.567 1.00 17.87 228 HIS B C 1
ATOM 3896 O O . HIS B 1 224 ? -31.283 -14.062 -16.388 1.00 16.19 228 HIS B O 1
ATOM 3903 N N . LEU B 1 225 ? -31.122 -13.516 -18.574 1.00 15.10 229 LEU B N 1
ATOM 3904 C CA . LEU B 1 225 ? -31.264 -12.083 -18.340 1.00 14.02 229 LEU B CA 1
ATOM 3905 C C . LEU B 1 225 ? -32.636 -11.820 -17.724 1.00 14.78 229 LEU B C 1
ATOM 3906 O O . LEU B 1 225 ? -33.591 -12.553 -17.998 1.00 15.61 229 LEU B O 1
ATOM 3911 N N . THR B 1 226 ? -32.737 -10.778 -16.900 1.00 12.15 230 THR B N 1
ATOM 3912 C CA . THR B 1 226 ? -33.997 -10.446 -16.234 1.00 12.65 230 THR B CA 1
ATOM 3913 C C . THR B 1 226 ? -34.933 -9.536 -17.019 1.00 13.04 230 THR B C 1
ATOM 3914 O O . THR B 1 226 ? -36.026 -9.218 -16.553 1.00 10.93 230 THR B O 1
ATOM 3918 N N . TRP B 1 227 ? -34.486 -9.087 -18.188 1.00 11.87 231 TRP B N 1
ATOM 3919 C CA . TRP B 1 227 ? -35.301 -8.241 -19.047 1.00 14.45 231 TRP B CA 1
ATOM 3920 C C . TRP B 1 227 ? -34.721 -8.331 -20.455 1.00 15.05 231 TRP B C 1
ATOM 3921 O O . TRP B 1 227 ? -33.607 -8.810 -20.631 1.00 16.02 231 TRP B O 1
ATOM 3932 N N . LYS B 1 228 ? -35.476 -7.881 -21.453 1.00 15.07 232 LYS B N 1
ATOM 3933 C CA . LYS B 1 228 ? -35.042 -7.957 -22.852 1.00 15.97 232 LYS B CA 1
ATOM 3934 C C . LYS B 1 228 ? -34.896 -6.571 -23.481 1.00 14.50 232 LYS B C 1
ATOM 3935 O O . LYS B 1 228 ? -35.882 -5.914 -23.797 1.00 15.92 232 LYS B O 1
ATOM 3941 N N . PHE B 1 229 ? -33.654 -6.137 -23.676 1.00 14.25 233 PHE B N 1
ATOM 3942 C CA . PHE B 1 229 ? -33.403 -4.808 -24.224 1.00 15.19 233 PHE B CA 1
ATOM 3943 C C . PHE B 1 229 ? -33.968 -4.626 -25.628 1.00 15.11 233 PHE B C 1
ATOM 3944 O O . PHE B 1 229 ? -34.411 -3.540 -25.971 1.00 12.28 233 PHE B O 1
ATOM 3952 N N . GLY B 1 230 ? -33.964 -5.689 -26.431 1.00 14.30 234 GLY B N 1
ATOM 3953 C CA . GLY B 1 230 ? -34.490 -5.592 -27.782 1.00 14.70 234 GLY B CA 1
ATOM 3954 C C . GLY B 1 230 ? -35.938 -5.125 -27.829 1.00 14.10 234 GLY B C 1
ATOM 3955 O O . GLY B 1 230 ? -36.259 -4.148 -28.503 1.00 15.29 234 GLY B O 1
ATOM 3956 N N . GLU B 1 231 ? -36.812 -5.821 -27.107 1.00 15.36 235 GLU B N 1
ATOM 3957 C CA . GLU B 1 231 ? -38.229 -5.467 -27.059 1.00 14.80 235 GLU B CA 1
ATOM 3958 C C . GLU B 1 231 ? -38.423 -4.063 -26.496 1.00 14.89 235 GLU B C 1
ATOM 3959 O O . GLU B 1 231 ? -39.365 -3.364 -26.859 1.00 14.82 235 GLU B O 1
ATOM 3965 N N . GLN B 1 232 ? -37.537 -3.649 -25.596 1.00 15.35 236 GLN B N 1
ATOM 3966 C CA . GLN B 1 232 ? -37.657 -2.323 -25.014 1.00 16.10 236 GLN B CA 1
ATOM 3967 C C . GLN B 1 232 ? -37.323 -1.250 -26.045 1.00 15.63 236 GLN B C 1
ATOM 3968 O O . GLN B 1 232 ? -37.982 -0.211 -26.104 1.00 14.62 236 GLN B O 1
ATOM 3974 N N . LEU B 1 233 ? -36.292 -1.491 -26.847 1.00 14.53 237 LEU B N 1
ATOM 3975 C CA . LEU B 1 233 ? -35.912 -0.543 -27.889 1.00 14.32 237 LEU B CA 1
ATOM 3976 C C . LEU B 1 233 ? -37.054 -0.450 -28.890 1.00 13.56 237 LEU B C 1
ATOM 3977 O O . LEU B 1 233 ? -37.412 0.634 -29.340 1.00 13.69 237 LEU B O 1
ATOM 3982 N N . GLN B 1 234 ? -37.620 -1.595 -29.242 1.00 14.26 238 GLN B N 1
ATOM 3983 C CA . GLN B 1 234 ? -38.749 -1.618 -30.160 1.00 15.09 238 GLN B CA 1
ATOM 3984 C C . GLN B 1 234 ? -39.923 -0.844 -29.542 1.00 15.48 238 GLN B C 1
ATOM 3985 O O . GLN B 1 234 ? -40.613 -0.091 -30.222 1.00 15.63 238 GLN B O 1
ATOM 3991 N N . ALA B 1 235 ? -40.138 -1.030 -28.245 1.00 16.52 239 ALA B N 1
ATOM 3992 C CA . ALA B 1 235 ? -41.217 -0.339 -27.539 1.00 18.47 239 ALA B CA 1
ATOM 3993 C C . ALA B 1 235 ? -41.101 1.196 -27.626 1.00 18.52 239 ALA B C 1
ATOM 3994 O O . ALA B 1 235 ? -42.108 1.892 -27.566 1.00 18.99 239 ALA B O 1
ATOM 3996 N N . ILE B 1 236 ? -39.888 1.735 -27.767 1.00 17.98 240 ILE B N 1
ATOM 3997 C CA . ILE B 1 236 ? -39.751 3.187 -27.878 1.00 16.90 240 ILE B CA 1
ATOM 3998 C C . ILE B 1 236 ? -39.498 3.711 -29.296 1.00 17.87 240 ILE B C 1
ATOM 3999 O O . ILE B 1 236 ? -39.010 4.830 -29.465 1.00 19.49 240 ILE B O 1
ATOM 4004 N N . GLY B 1 237 ? -39.808 2.908 -30.313 1.00 16.96 241 GLY B N 1
ATOM 4005 C CA . GLY B 1 237 ? -39.640 3.384 -31.679 1.00 16.81 241 GLY B CA 1
ATOM 4006 C C . GLY B 1 237 ? -38.569 2.829 -32.606 1.00 16.60 241 GLY B C 1
ATOM 4007 O O . GLY B 1 237 ? -38.640 3.068 -33.812 1.00 15.81 241 GLY B O 1
ATOM 4008 N N . PHE B 1 238 ? -37.564 2.128 -32.088 1.00 15.34 242 PHE B N 1
ATOM 4009 C CA . PHE B 1 238 ? -36.535 1.572 -32.971 1.00 14.06 242 PHE B CA 1
ATOM 4010 C C . PHE B 1 238 ? -37.062 0.408 -33.798 1.00 14.04 242 PHE B C 1
ATOM 4011 O O . PHE B 1 238 ? -37.893 -0.371 -33.341 1.00 15.05 242 PHE B O 1
ATOM 4019 N N . GLU B 1 239 ? -36.570 0.295 -35.024 1.00 11.94 243 GLU B N 1
ATOM 4020 C CA . GLU B 1 239 ? -36.938 -0.827 -35.874 1.00 16.19 243 GLU B CA 1
ATOM 4021 C C . GLU B 1 239 ? -35.695 -1.712 -35.906 1.00 15.83 243 GLU B C 1
ATOM 4022 O O . GLU B 1 239 ? -34.643 -1.277 -36.369 1.00 17.79 243 GLU B O 1
ATOM 4028 N N . LEU B 1 240 ? -35.797 -2.936 -35.388 1.00 16.61 244 LEU B N 1
ATOM 4029 C CA . LEU B 1 240 ? -34.651 -3.847 -35.394 1.00 16.00 244 LEU B CA 1
ATOM 4030 C C . LEU B 1 240 ? -34.642 -4.546 -36.757 1.00 14.90 244 LEU B C 1
ATOM 4031 O O . LEU B 1 240 ? -35.603 -5.219 -37.122 1.00 14.57 244 LEU B O 1
ATOM 4036 N N . LEU B 1 241 ? -33.555 -4.400 -37.501 1.00 14.41 245 LEU B N 1
ATOM 4037 C CA . LEU B 1 241 ? -33.473 -4.990 -38.831 1.00 14.76 245 LEU B CA 1
ATOM 4038 C C . LEU B 1 241 ? -33.081 -6.457 -38.866 1.00 15.75 245 LEU B C 1
ATOM 4039 O O . LEU B 1 241 ? -33.286 -7.131 -39.879 1.00 17.17 245 LEU B O 1
ATOM 4044 N N . ASN B 1 242 ? -32.534 -6.958 -37.765 1.00 16.95 246 ASN B N 1
ATOM 4045 C CA . ASN B 1 242 ? -32.084 -8.347 -37.722 1.00 17.64 246 ASN B CA 1
ATOM 4046 C C . ASN B 1 242 ? -32.698 -9.221 -36.627 1.00 18.15 246 ASN B C 1
ATOM 4047 O O . ASN B 1 242 ? -33.122 -8.734 -35.582 1.00 20.64 246 ASN B O 1
ATOM 4052 N N . THR B 1 243 ? -32.723 -10.526 -36.886 1.00 21.14 247 THR B N 1
ATOM 4053 C CA . THR B 1 243 ? -33.232 -11.511 -35.938 1.00 22.07 247 THR B CA 1
ATOM 4054 C C . THR B 1 243 ? -32.110 -12.508 -35.654 1.00 21.61 247 THR B C 1
ATOM 4055 O O . THR B 1 243 ? -32.201 -13.324 -34.737 1.00 20.58 247 THR B O 1
ATOM 4059 N N . GLY B 1 244 ? -31.055 -12.437 -36.463 1.00 19.46 248 GLY B N 1
ATOM 4060 C CA . GLY B 1 244 ? -29.913 -13.313 -36.281 1.00 19.41 248 GLY B CA 1
ATOM 4061 C C . GLY B 1 244 ? -28.634 -12.496 -36.241 1.00 18.89 248 GLY B C 1
ATOM 4062 O O . GLY B 1 244 ? -28.683 -11.272 -36.194 1.00 19.49 248 GLY B O 1
ATOM 4063 N N . ILE B 1 245 ? -27.484 -13.154 -36.232 1.00 18.15 249 ILE B N 1
ATOM 4064 C CA . ILE B 1 245 ? -26.229 -12.420 -36.236 1.00 18.15 249 ILE B CA 1
ATOM 4065 C C . ILE B 1 245 ? -25.385 -12.951 -37.373 1.00 18.50 249 ILE B C 1
ATOM 4066 O O . ILE B 1 245 ? -25.447 -14.139 -37.693 1.00 16.96 249 ILE B O 1
ATOM 4071 N N . SER B 1 246 ? -24.607 -12.061 -37.982 1.00 18.04 250 SER B N 1
ATOM 4072 C CA . SER B 1 246 ? -23.748 -12.410 -39.107 1.00 18.55 250 SER B CA 1
ATOM 4073 C C . SER B 1 246 ? -22.680 -11.337 -39.308 1.00 16.86 250 SER B C 1
ATOM 4074 O O . SER B 1 246 ? -21.974 -11.335 -40.318 1.00 17.75 250 SER B O 1
ATOM 4077 N N . GLY B 1 247 ? -22.573 -10.420 -38.352 1.00 15.06 251 GLY B N 1
ATOM 4078 C CA . GLY B 1 247 ? -21.596 -9.347 -38.466 1.00 15.69 251 GLY B CA 1
ATOM 4079 C C . GLY B 1 247 ? -22.118 -8.188 -39.299 1.00 14.49 251 GLY B C 1
ATOM 4080 O O . GLY B 1 247 ? -21.356 -7.348 -39.779 1.00 17.36 251 GLY B O 1
ATOM 4081 N N . GLN B 1 248 ? -23.434 -8.139 -39.447 1.00 15.93 252 GLN B N 1
ATOM 4082 C CA . GLN B 1 248 ? -24.122 -7.111 -40.212 1.00 17.98 252 GLN B CA 1
ATOM 4083 C C . GLN B 1 248 ? -24.131 -5.733 -39.541 1.00 17.24 252 GLN B C 1
ATOM 4084 O O . GLN B 1 248 ? -24.245 -5.615 -38.320 1.00 18.76 252 GLN B O 1
ATOM 4090 N N . VAL B 1 249 ? -23.988 -4.692 -40.351 1.00 15.35 253 VAL B N 1
ATOM 4091 C CA . VAL B 1 249 ? -23.994 -3.337 -39.837 1.00 15.81 253 VAL B CA 1
ATOM 4092 C C . VAL B 1 249 ? -24.967 -2.512 -40.650 1.00 14.27 253 VAL B C 1
ATOM 4093 O O . VAL B 1 249 ? -25.389 -2.924 -41.735 1.00 17.56 253 VAL B O 1
ATOM 4097 N N . PHE B 1 250 ? -25.335 -1.350 -40.127 1.00 14.65 254 PHE B N 1
ATOM 4098 C CA . PHE B 1 250 ? -26.270 -0.487 -40.830 1.00 13.69 254 PHE B CA 1
ATOM 4099 C C . PHE B 1 250 ? -26.128 0.964 -40.405 1.00 15.11 254 PHE B C 1
ATOM 4100 O O . PHE B 1 250 ? -25.801 1.262 -39.254 1.00 15.08 254 PHE B O 1
ATOM 4108 N N . GLN B 1 251 ? -26.371 1.864 -41.348 1.00 15.07 255 GLN B N 1
ATOM 4109 C CA . GLN B 1 251 ? -26.306 3.290 -41.081 1.00 14.68 255 GLN B CA 1
ATOM 4110 C C . GLN B 1 251 ? -27.647 3.927 -41.419 1.00 15.12 255 GLN B C 1
ATOM 4111 O O . GLN B 1 251 ? -28.153 3.798 -42.538 1.00 13.15 255 GLN B O 1
ATOM 4117 N N . ASP B 1 252 ? -28.234 4.580 -40.426 1.00 13.85 256 ASP B N 1
ATOM 4118 C CA . ASP B 1 252 ? -29.480 5.297 -40.615 1.00 14.59 256 ASP B CA 1
ATOM 4119 C C . ASP B 1 252 ? -29.088 6.725 -40.284 1.00 13.69 256 ASP B C 1
ATOM 4120 O O . ASP B 1 252 ? -28.985 7.093 -39.106 1.00 13.59 256 ASP B O 1
ATOM 4125 N N . ARG B 1 253 ? -28.861 7.521 -41.327 1.00 13.95 257 ARG B N 1
ATOM 4126 C CA . ARG B 1 253 ? -28.436 8.896 -41.158 1.00 12.93 257 ARG B CA 1
ATOM 4127 C C . ARG B 1 253 ? -27.106 8.849 -40.407 1.00 12.72 257 ARG B C 1
ATOM 4128 O O . ARG B 1 253 ? -26.130 8.300 -40.928 1.00 13.77 257 ARG B O 1
ATOM 4136 N N . LYS B 1 254 ? -27.052 9.382 -39.189 1.00 12.19 258 LYS B N 1
ATOM 4137 C CA . LYS B 1 254 ? -25.794 9.347 -38.445 1.00 14.07 258 LYS B CA 1
ATOM 4138 C C . LYS B 1 254 ? -25.775 8.311 -37.333 1.00 13.82 258 LYS B C 1
ATOM 4139 O O . LYS B 1 254 ? -24.888 8.309 -36.493 1.00 13.02 258 LYS B O 1
ATOM 4145 N N . MET B 1 255 ? -26.766 7.429 -37.348 1.00 14.81 259 MET B N 1
ATOM 4146 C CA . MET B 1 255 ? -26.870 6.344 -36.379 1.00 13.82 259 MET B CA 1
ATOM 4147 C C . MET B 1 255 ? -26.275 5.093 -37.034 1.00 14.49 259 MET B C 1
ATOM 4148 O O . MET B 1 255 ? -26.875 4.509 -37.942 1.00 11.91 259 MET B O 1
ATOM 4153 N N . LEU B 1 256 ? -25.092 4.693 -36.575 1.00 12.27 260 LEU B N 1
ATOM 4154 C CA . LEU B 1 256 ? -24.397 3.529 -37.115 1.00 13.57 260 LEU B CA 1
ATOM 4155 C C . LEU B 1 256 ? -24.372 2.390 -36.094 1.00 12.16 260 LEU B C 1
ATOM 4156 O O . LEU B 1 256 ? -23.879 2.558 -34.978 1.00 11.23 260 LEU B O 1
ATOM 4161 N N . THR B 1 257 ? -24.893 1.228 -36.474 1.00 11.77 261 THR B N 1
ATOM 4162 C CA . THR B 1 257 ? -24.912 0.092 -35.558 1.00 9.86 261 THR B CA 1
ATOM 4163 C C . THR B 1 257 ? -24.419 -1.223 -36.156 1.00 12.61 261 THR B C 1
ATOM 4164 O O . THR B 1 257 ? -24.335 -1.373 -37.380 1.00 13.32 261 THR B O 1
ATOM 4168 N N . GLY B 1 258 ? -24.102 -2.172 -35.270 1.00 10.78 262 GLY B N 1
ATOM 4169 C CA . GLY B 1 258 ? -23.646 -3.490 -35.689 1.00 11.78 262 GLY B CA 1
ATOM 4170 C C . GLY B 1 258 ? -24.429 -4.527 -34.901 1.00 11.26 262 GLY B C 1
ATOM 4171 O O . GLY B 1 258 ? -24.874 -4.235 -33.788 1.00 12.81 262 GLY B O 1
ATOM 4172 N N . ASP B 1 259 ? -24.577 -5.740 -35.426 1.00 12.06 263 ASP B N 1
ATOM 4173 C CA . ASP B 1 259 ? -25.368 -6.752 -34.723 1.00 12.17 263 ASP B CA 1
ATOM 4174 C C . ASP B 1 259 ? -24.739 -7.577 -33.601 1.00 11.91 263 ASP B C 1
ATOM 4175 O O . ASP B 1 259 ? -25.455 -8.059 -32.724 1.00 12.26 263 ASP B O 1
ATOM 4180 N N . SER B 1 260 ? -23.421 -7.733 -33.600 1.00 13.06 264 SER B N 1
ATOM 4181 C CA . SER B 1 260 ? -22.786 -8.564 -32.582 1.00 14.09 264 SER B CA 1
ATOM 4182 C C . SER B 1 260 ? -21.278 -8.365 -32.651 1.00 16.07 264 SER B C 1
ATOM 4183 O O . SER B 1 260 ? -20.807 -7.442 -33.301 1.00 14.06 264 SER B O 1
ATOM 4186 N N . PRO B 1 261 ? -20.496 -9.222 -31.972 1.00 19.60 265 PRO B N 1
ATOM 4187 C CA . PRO B 1 261 ? -19.041 -9.043 -32.052 1.00 21.23 265 PRO B CA 1
ATOM 4188 C C . PRO B 1 261 ? -18.520 -9.332 -33.462 1.00 22.55 265 PRO B C 1
ATOM 4189 O O . PRO B 1 261 ? -17.425 -8.902 -33.837 1.00 24.42 265 PRO B O 1
ATOM 4193 N N . LEU B 1 262 ? -19.311 -10.064 -34.238 1.00 21.03 266 LEU B N 1
ATOM 4194 C CA . LEU B 1 262 ? -18.942 -10.390 -35.612 1.00 20.53 266 LEU B CA 1
ATOM 4195 C C . LEU B 1 262 ? -18.895 -9.114 -36.454 1.00 20.23 266 LEU B C 1
ATOM 4196 O O . LEU B 1 262 ? -18.201 -9.059 -37.470 1.00 17.42 266 LEU B O 1
ATOM 4201 N N . ALA B 1 263 ? -19.624 -8.085 -36.026 1.00 19.65 267 ALA B N 1
ATOM 4202 C CA . ALA B 1 263 ? -19.681 -6.836 -36.782 1.00 18.56 267 ALA B CA 1
ATOM 4203 C C . ALA B 1 263 ? -18.633 -5.789 -36.414 1.00 18.84 267 ALA B C 1
ATOM 4204 O O . ALA B 1 263 ? -18.653 -4.684 -36.953 1.00 18.96 267 ALA B O 1
ATOM 4206 N N . GLY B 1 264 ? -17.721 -6.130 -35.509 1.00 16.87 268 GLY B N 1
ATOM 4207 C CA . GLY B 1 264 ? -16.699 -5.178 -35.099 1.00 18.54 268 GLY B CA 1
ATOM 4208 C C . GLY B 1 264 ? -15.940 -4.541 -36.248 1.00 19.72 268 GLY B C 1
ATOM 4209 O O . GLY B 1 264 ? -15.809 -3.313 -36.327 1.00 19.11 268 GLY B O 1
ATOM 4210 N N . ASN B 1 265 ? -15.444 -5.365 -37.162 1.00 18.96 269 ASN B N 1
ATOM 4211 C CA . ASN B 1 265 ? -14.689 -4.835 -38.284 1.00 18.73 269 ASN B CA 1
ATOM 4212 C C . ASN B 1 265 ? -15.539 -4.065 -39.276 1.00 17.88 269 ASN B C 1
ATOM 4213 O O . ASN B 1 265 ? -15.134 -3.009 -39.752 1.00 18.96 269 ASN B O 1
ATOM 4218 N N . ALA B 1 266 ? -16.713 -4.599 -39.595 1.00 18.78 270 ALA B N 1
ATOM 4219 C CA . ALA B 1 266 ? -17.606 -3.956 -40.554 1.00 18.47 270 ALA B CA 1
ATOM 4220 C C . ALA B 1 266 ? -18.084 -2.598 -40.058 1.00 17.27 270 ALA B C 1
ATOM 4221 O O . ALA B 1 266 ? -18.303 -1.675 -40.852 1.00 16.57 270 ALA B O 1
ATOM 4223 N N . LEU B 1 267 ? -18.244 -2.482 -38.741 1.00 16.25 271 LEU B N 1
ATOM 4224 C CA . LEU B 1 267 ? -18.694 -1.232 -38.131 1.00 14.55 271 LEU B CA 1
ATOM 4225 C C . LEU B 1 267 ? -17.573 -0.218 -38.177 1.00 13.63 271 LEU B C 1
ATOM 4226 O O . LEU B 1 267 ? -17.793 0.963 -38.464 1.00 11.41 271 LEU B O 1
ATOM 4231 N N . GLY B 1 268 ? -16.359 -0.677 -37.898 1.00 14.51 272 GLY B N 1
ATOM 4232 C CA . GLY B 1 268 ? -15.225 0.226 -37.941 1.00 14.73 272 GLY B CA 1
ATOM 4233 C C . GLY B 1 268 ? -15.097 0.815 -39.337 1.00 15.39 272 GLY B C 1
ATOM 4234 O O . GLY B 1 268 ? -14.878 2.008 -39.501 1.00 14.54 272 GLY B O 1
ATOM 4235 N N . GLN B 1 269 ? -15.234 -0.027 -40.355 1.00 17.21 273 GLN B N 1
ATOM 4236 C CA . GLN B 1 269 ? -15.128 0.448 -41.731 1.00 16.64 273 GLN B CA 1
ATOM 4237 C C . GLN B 1 269 ? -16.260 1.418 -42.051 1.00 14.98 273 GLN B C 1
ATOM 4238 O O . GLN B 1 269 ? -16.057 2.455 -42.682 1.00 13.84 273 GLN B O 1
ATOM 4244 N N . LEU B 1 270 ? -17.463 1.061 -41.624 1.00 11.91 274 LEU B N 1
ATOM 4245 C CA . LEU B 1 270 ? -18.645 1.892 -41.854 1.00 13.15 274 LEU B CA 1
ATOM 4246 C C . LEU B 1 270 ? -18.513 3.294 -41.247 1.00 13.05 274 LEU B C 1
ATOM 4247 O O . LEU B 1 270 ? -18.744 4.297 -41.932 1.00 15.17 274 LEU B O 1
ATOM 4252 N N . ALA B 1 271 ? -18.155 3.358 -39.966 1.00 13.70 275 ALA B N 1
ATOM 4253 C CA . ALA B 1 271 ? -17.997 4.632 -39.263 1.00 13.41 275 ALA B CA 1
ATOM 4254 C C . ALA B 1 271 ? -16.827 5.454 -39.801 1.00 15.51 275 ALA B C 1
ATOM 4255 O O . ALA B 1 271 ? -16.945 6.664 -39.976 1.00 13.41 275 ALA B O 1
ATOM 4257 N N . ALA B 1 272 ? -15.697 4.799 -40.051 1.00 15.88 276 ALA B N 1
ATOM 4258 C CA . ALA B 1 272 ? -14.529 5.497 -40.580 1.00 16.67 276 ALA B CA 1
ATOM 4259 C C . ALA B 1 272 ? -14.922 6.174 -41.886 1.00 18.11 276 ALA B C 1
ATOM 4260 O O . ALA B 1 272 ? -14.552 7.322 -42.143 1.00 16.95 276 ALA B O 1
ATOM 4262 N N . LYS B 1 273 ? -15.685 5.454 -42.706 1.00 19.00 277 LYS B N 1
ATOM 4263 C CA . LYS B 1 273 ? -16.136 5.981 -43.991 1.00 19.73 277 LYS B CA 1
ATOM 4264 C C . LYS B 1 273 ? -17.053 7.187 -43.803 1.00 19.97 277 LYS B C 1
ATOM 4265 O O . LYS B 1 273 ? -16.904 8.204 -44.486 1.00 17.79 277 LYS B O 1
ATOM 4271 N N . ALA B 1 274 ? -18.000 7.067 -42.877 1.00 18.29 278 ALA B N 1
ATOM 4272 C CA . ALA B 1 274 ? -18.947 8.143 -42.599 1.00 18.31 278 ALA B CA 1
ATOM 4273 C C . ALA B 1 274 ? -18.279 9.389 -42.025 1.00 16.32 278 ALA B C 1
ATOM 4274 O O . ALA B 1 274 ? -18.565 10.507 -42.443 1.00 13.97 278 ALA B O 1
ATOM 4276 N N . LEU B 1 275 ? -17.398 9.200 -41.052 1.00 16.46 279 LEU B N 1
ATOM 4277 C CA . LEU B 1 275 ? -16.722 10.340 -40.446 1.00 16.99 279 LEU B CA 1
ATOM 4278 C C . LEU B 1 275 ? -15.780 11.040 -41.415 1.00 18.73 279 LEU B C 1
ATOM 4279 O O . LEU B 1 275 ? -15.720 12.271 -41.443 1.00 19.01 279 LEU B O 1
ATOM 4284 N N . LEU B 1 276 ? -15.041 10.261 -42.203 1.00 17.89 280 LEU B N 1
ATOM 4285 C CA . LEU B 1 276 ? -14.113 10.837 -43.170 1.00 19.85 280 LEU B CA 1
ATOM 4286 C C . LEU B 1 276 ? -14.886 11.593 -44.238 1.00 20.99 280 LEU B C 1
ATOM 4287 O O . LEU B 1 276 ? -14.438 12.633 -44.714 1.00 21.94 280 LEU B O 1
ATOM 4292 N N . ALA B 1 277 ? -16.048 11.066 -44.609 1.00 21.98 281 ALA B N 1
ATOM 4293 C CA . ALA B 1 277 ? -16.892 11.698 -45.619 1.00 22.80 281 ALA B CA 1
ATOM 4294 C C . ALA B 1 277 ? -17.324 13.089 -45.163 1.00 25.27 281 ALA B C 1
ATOM 4295 O O . ALA B 1 277 ? -17.266 14.049 -45.929 1.00 23.72 281 ALA B O 1
ATOM 4297 N N . GLU B 1 278 ? -17.739 13.191 -43.903 1.00 26.00 282 GLU B N 1
ATOM 4298 C CA . GLU B 1 278 ? -18.192 14.461 -43.345 1.00 29.26 282 GLU B CA 1
ATOM 4299 C C . GLU B 1 278 ? -17.096 15.519 -43.235 1.00 29.32 282 GLU B C 1
ATOM 4300 O O . GLU B 1 278 ? -17.346 16.695 -43.492 1.00 28.29 282 GLU B O 1
ATOM 4306 N N . VAL B 1 279 ? -15.891 15.114 -42.846 1.00 30.27 283 VAL B N 1
ATOM 4307 C CA . VAL B 1 279 ? -14.789 16.065 -42.725 1.00 33.16 283 VAL B CA 1
ATOM 4308 C C . VAL B 1 279 ? -14.170 16.356 -44.090 1.00 38.15 283 VAL B C 1
ATOM 4309 O O . VAL B 1 279 ? -13.481 17.360 -44.273 1.00 37.84 283 VAL B O 1
ATOM 4313 N N . GLU B 1 280 ? -14.426 15.471 -45.048 1.00 43.75 284 GLU B N 1
ATOM 4314 C CA . GLU B 1 280 ? -13.901 15.623 -46.397 1.00 50.73 284 GLU B CA 1
ATOM 4315 C C . GLU B 1 280 ? -14.341 16.951 -47.000 1.00 53.17 284 GLU B C 1
ATOM 4316 O O . GLU B 1 280 ? -13.550 17.635 -47.646 1.00 54.55 284 GLU B O 1
ATOM 4322 N N . GLY B 1 281 ? -15.603 17.310 -46.784 1.00 55.63 285 GLY B N 1
ATOM 4323 C CA . GLY B 1 281 ? -16.124 18.557 -47.316 1.00 58.91 285 GLY B CA 1
ATOM 4324 C C . GLY B 1 281 ? -15.542 19.789 -46.647 1.00 60.87 285 GLY B C 1
ATOM 4325 O O . GLY B 1 281 ? -16.286 20.480 -45.918 1.00 61.66 285 GLY B O 1
ATOM 4327 N N . ALA C 1 1 ? -17.265 22.013 -66.505 1.00 54.95 5 ALA C N 1
ATOM 4328 C CA . ALA C 1 1 ? -16.928 22.209 -65.067 1.00 53.66 5 ALA C CA 1
ATOM 4329 C C . ALA C 1 1 ? -18.047 22.959 -64.351 1.00 52.66 5 ALA C C 1
ATOM 4330 O O . ALA C 1 1 ? -18.597 22.474 -63.358 1.00 52.37 5 ALA C O 1
ATOM 4332 N N . ASN C 1 2 ? -18.382 24.139 -64.864 1.00 50.60 6 ASN C N 1
ATOM 4333 C CA . ASN C 1 2 ? -19.425 24.970 -64.268 1.00 48.53 6 ASN C CA 1
ATOM 4334 C C . ASN C 1 2 ? -20.785 24.906 -64.964 1.00 44.62 6 ASN C C 1
ATOM 4335 O O . ASN C 1 2 ? -21.812 25.140 -64.335 1.00 43.87 6 ASN C O 1
ATOM 4340 N N . ASP C 1 3 ? -20.808 24.587 -66.252 1.00 40.52 7 ASP C N 1
ATOM 4341 C CA . ASP C 1 3 ? -22.077 24.561 -66.964 1.00 35.40 7 ASP C CA 1
ATOM 4342 C C . ASP C 1 3 ? -23.022 23.477 -66.460 1.00 33.32 7 ASP C C 1
ATOM 4343 O O . ASP C 1 3 ? -22.637 22.326 -66.286 1.00 32.53 7 ASP C O 1
ATOM 4348 N N . LYS C 1 4 ? -24.271 23.861 -66.235 1.00 31.78 8 LYS C N 1
ATOM 4349 C CA . LYS C 1 4 ? -25.299 22.947 -65.751 1.00 31.78 8 LYS C CA 1
ATOM 4350 C C . LYS C 1 4 ? -26.278 22.542 -66.849 1.00 30.03 8 LYS C C 1
ATOM 4351 O O . LYS C 1 4 ? -27.299 21.915 -66.581 1.00 30.10 8 LYS C O 1
ATOM 4357 N N . HIS C 1 5 ? -25.970 22.911 -68.086 1.00 28.79 9 HIS C N 1
ATOM 4358 C CA . HIS C 1 5 ? -26.823 22.547 -69.212 1.00 28.77 9 HIS C CA 1
ATOM 4359 C C . HIS C 1 5 ? -26.475 21.122 -69.618 1.00 24.78 9 HIS C C 1
ATOM 4360 O O . HIS C 1 5 ? -25.304 20.750 -69.628 1.00 22.17 9 HIS C O 1
ATOM 4367 N N . PRO C 1 6 ? -27.484 20.301 -69.939 1.00 22.49 10 PRO C N 1
ATOM 4368 C CA . PRO C 1 6 ? -27.202 18.925 -70.355 1.00 21.24 10 PRO C CA 1
ATOM 4369 C C . PRO C 1 6 ? -26.290 19.024 -71.583 1.00 20.06 10 PRO C C 1
ATOM 4370 O O . PRO C 1 6 ? -26.388 19.980 -72.350 1.00 18.86 10 PRO C O 1
ATOM 4374 N N . THR C 1 7 ? -25.418 18.043 -71.771 1.00 19.88 11 THR C N 1
ATOM 4375 C CA . THR C 1 7 ? -24.496 18.039 -72.901 1.00 19.43 11 THR C CA 1
ATOM 4376 C C . THR C 1 7 ? -25.048 17.194 -74.049 1.00 18.56 11 THR C C 1
ATOM 4377 O O . THR C 1 7 ? -25.352 16.015 -73.871 1.00 16.85 11 THR C O 1
ATOM 4381 N N . PRO C 1 8 ? -25.166 17.784 -75.249 1.00 18.84 12 PRO C N 1
ATOM 4382 C CA . PRO C 1 8 ? -25.693 17.021 -76.383 1.00 17.85 12 PRO C CA 1
ATOM 4383 C C . PRO C 1 8 ? -24.870 15.774 -76.706 1.00 18.19 12 PRO C C 1
ATOM 4384 O O . PRO C 1 8 ? -23.648 15.820 -76.726 1.00 17.35 12 PRO C O 1
ATOM 4388 N N . ASP C 1 9 ? -25.556 14.664 -76.952 1.00 16.43 13 ASP C N 1
ATOM 4389 C CA . ASP C 1 9 ? -24.917 13.411 -77.334 1.00 16.02 13 ASP C CA 1
ATOM 4390 C C . ASP C 1 9 ? -25.060 13.422 -78.851 1.00 14.10 13 ASP C C 1
ATOM 4391 O O . ASP C 1 9 ? -26.171 13.292 -79.363 1.00 17.17 13 ASP C O 1
ATOM 4396 N N . PRO C 1 10 ? -23.945 13.594 -79.583 1.00 15.31 14 PRO C N 1
ATOM 4397 C CA . PRO C 1 10 ? -23.928 13.639 -81.051 1.00 16.42 14 PRO C CA 1
ATOM 4398 C C . PRO C 1 10 ? -24.345 12.372 -81.799 1.00 14.63 14 PRO C C 1
ATOM 4399 O O . PRO C 1 10 ? -24.605 12.415 -82.998 1.00 15.04 14 PRO C O 1
ATOM 4403 N N . ALA C 1 11 ? -24.419 11.240 -81.111 1.00 14.42 15 ALA C N 1
ATOM 4404 C CA . ALA C 1 11 ? -24.809 10.018 -81.812 1.00 14.66 15 ALA C CA 1
ATOM 4405 C C . ALA C 1 11 ? -26.325 9.893 -81.918 1.00 14.61 15 ALA C C 1
ATOM 4406 O O . ALA C 1 11 ? -26.838 9.133 -82.739 1.00 13.65 15 ALA C O 1
ATOM 4408 N N . GLU C 1 12 ? -27.047 10.672 -81.118 1.00 14.50 16 GLU C N 1
ATOM 4409 C CA . GLU C 1 12 ? -28.507 10.573 -81.106 1.00 16.22 16 GLU C CA 1
ATOM 4410 C C . GLU C 1 12 ? -29.181 11.948 -80.997 1.00 18.17 16 GLU C C 1
ATOM 4411 O O . GLU C 1 12 ? -28.771 12.794 -80.203 1.00 17.11 16 GLU C O 1
ATOM 4417 N N . ASP C 1 13 ? -30.216 12.173 -81.797 1.00 18.89 17 ASP C N 1
ATOM 4418 C CA . ASP C 1 13 ? -30.894 13.459 -81.754 1.00 20.44 17 ASP C CA 1
ATOM 4419 C C . ASP C 1 13 ? -31.688 13.652 -80.468 1.00 17.92 17 ASP C C 1
ATOM 4420 O O . ASP C 1 13 ? -32.273 12.709 -79.917 1.00 13.81 17 ASP C O 1
ATOM 4425 N N . ASN C 1 14 ? -31.670 14.885 -79.979 1.00 15.46 18 ASN C N 1
ATOM 4426 C CA . ASN C 1 14 ? -32.357 15.247 -78.748 1.00 13.86 18 ASN C CA 1
ATOM 4427 C C . ASN C 1 14 ? -31.994 14.321 -77.585 1.00 14.02 18 ASN C C 1
ATOM 4428 O O . ASN C 1 14 ? -32.849 13.954 -76.764 1.00 13.09 18 ASN C O 1
ATOM 4433 N N . ALA C 1 15 ? -30.717 13.956 -77.523 1.00 13.61 19 ALA C N 1
ATOM 4434 C CA . ALA C 1 15 ? -30.194 13.067 -76.479 1.00 14.01 19 ALA C CA 1
ATOM 4435 C C . ALA C 1 15 ? -29.117 13.841 -75.744 1.00 14.15 19 ALA C C 1
ATOM 4436 O O . ALA C 1 15 ? -28.397 14.634 -76.359 1.00 14.15 19 ALA C O 1
ATOM 4438 N N . PHE C 1 16 ? -28.981 13.593 -74.442 1.00 13.98 20 PHE C N 1
ATOM 4439 C CA . PHE C 1 16 ? -28.023 14.345 -73.642 1.00 13.77 20 PHE C CA 1
ATOM 4440 C C . PHE C 1 16 ? -27.298 13.587 -72.550 1.00 14.14 20 PHE C C 1
ATOM 4441 O O . PHE C 1 16 ? -27.899 12.800 -71.812 1.00 13.67 20 PHE C O 1
ATOM 4449 N N . PHE C 1 17 ? -25.995 13.844 -72.462 1.00 14.82 21 PHE C N 1
ATOM 4450 C CA . PHE C 1 17 ? -25.151 13.284 -71.421 1.00 14.75 21 PHE C CA 1
ATOM 4451 C C . PHE C 1 17 ? -25.362 14.263 -70.269 1.00 16.76 21 PHE C C 1
ATOM 4452 O O . PHE C 1 17 ? -25.881 15.366 -70.472 1.00 15.34 21 PHE C O 1
ATOM 4460 N N . PRO C 1 18 ? -24.951 13.881 -69.054 1.00 15.76 22 PRO C N 1
ATOM 4461 C CA . PRO C 1 18 ? -25.088 14.751 -67.885 1.00 17.24 22 PRO C CA 1
ATOM 4462 C C . PRO C 1 18 ? -24.379 16.084 -68.142 1.00 18.51 22 PRO C C 1
ATOM 4463 O O . PRO C 1 18 ? -23.444 16.152 -68.944 1.00 17.29 22 PRO C O 1
ATOM 4467 N N . SER C 1 19 ? -24.825 17.130 -67.457 1.00 19.78 23 SER C N 1
ATOM 4468 C CA . SER C 1 19 ? -24.227 18.457 -67.578 1.00 20.26 23 SER C CA 1
ATOM 4469 C C . SER C 1 19 ? -22.790 18.351 -67.091 1.00 20.49 23 SER C C 1
ATOM 4470 O O . SER C 1 19 ? -22.464 17.465 -66.298 1.00 19.33 23 SER C O 1
ATOM 4473 N N . ALA C 1 20 ? -21.931 19.248 -67.563 1.00 22.01 24 ALA C N 1
ATOM 4474 C CA . ALA C 1 20 ? -20.535 19.228 -67.144 1.00 23.30 24 ALA C CA 1
ATOM 4475 C C . ALA C 1 20 ? -20.431 19.438 -65.633 1.00 23.88 24 ALA C C 1
ATOM 4476 O O . ALA C 1 20 ? -19.500 18.947 -64.999 1.00 25.56 24 ALA C O 1
ATOM 4478 N N . TYR C 1 21 ? -21.388 20.162 -65.056 1.00 24.55 25 TYR C N 1
ATOM 4479 C CA . TYR C 1 21 ? -21.391 20.416 -63.612 1.00 25.52 25 TYR C CA 1
ATOM 4480 C C . TYR C 1 21 ? -21.742 19.168 -62.804 1.00 24.66 25 TYR C C 1
ATOM 4481 O O . TYR C 1 21 ? -21.104 18.874 -61.789 1.00 24.26 25 TYR C O 1
ATOM 4490 N N . SER C 1 22 ? -22.778 18.451 -63.233 1.00 22.50 26 SER C N 1
ATOM 4491 C CA . SER C 1 22 ? -23.171 17.231 -62.535 1.00 20.31 26 SER C CA 1
ATOM 4492 C C . SER C 1 22 ? -22.051 16.195 -62.621 1.00 20.07 26 SER C C 1
ATOM 4493 O O . SER C 1 22 ? -21.815 15.443 -61.673 1.00 20.81 26 SER C O 1
ATOM 4496 N N . LEU C 1 23 ? -21.358 16.157 -63.756 1.00 19.19 27 LEU C N 1
ATOM 4497 C CA . LEU C 1 23 ? -20.261 15.212 -63.938 1.00 19.80 27 LEU C CA 1
ATOM 4498 C C . LEU C 1 23 ? -19.147 15.439 -62.925 1.00 20.72 27 LEU C C 1
ATOM 4499 O O . LEU C 1 23 ? -18.551 14.490 -62.430 1.00 19.65 27 LEU C O 1
ATOM 4504 N N . SER C 1 24 ? -18.853 16.701 -62.634 1.00 22.88 28 SER C N 1
ATOM 4505 C CA . SER C 1 24 ? -17.813 17.029 -61.656 1.00 25.13 28 SER C CA 1
ATOM 4506 C C . SER C 1 24 ? -18.291 16.633 -60.260 1.00 25.52 28 SER C C 1
ATOM 4507 O O . SER C 1 24 ? -17.486 16.395 -59.360 1.00 25.19 28 SER C O 1
ATOM 4510 N N . GLN C 1 25 ? -19.607 16.571 -60.085 1.00 24.27 29 GLN C N 1
ATOM 4511 C CA . GLN C 1 25 ? -20.203 16.218 -58.800 1.00 25.71 29 GLN C CA 1
ATOM 4512 C C . GLN C 1 25 ? -20.394 14.708 -58.581 1.00 24.98 29 GLN C C 1
ATOM 4513 O O . GLN C 1 25 ? -20.242 14.207 -57.459 1.00 21.70 29 GLN C O 1
ATOM 4519 N N . PHE C 1 26 ? -20.731 13.987 -59.647 1.00 22.73 30 PHE C N 1
ATOM 4520 C CA . PHE C 1 26 ? -21.001 12.556 -59.526 1.00 21.37 30 PHE C CA 1
ATOM 4521 C C . PHE C 1 26 ? -20.054 11.571 -60.196 1.00 20.59 30 PHE C C 1
ATOM 4522 O O . PHE C 1 26 ? -20.341 10.374 -60.218 1.00 17.88 30 PHE C O 1
ATOM 4530 N N . THR C 1 27 ? -18.943 12.050 -60.748 1.00 19.03 31 THR C N 1
ATOM 4531 C CA . THR C 1 27 ? -17.980 11.144 -61.374 1.00 20.34 31 THR C CA 1
ATOM 4532 C C . THR C 1 27 ? -16.575 11.551 -60.963 1.00 21.26 31 THR C C 1
ATOM 4533 O O . THR C 1 27 ? -16.367 12.651 -60.452 1.00 21.58 31 THR C O 1
ATOM 4537 N N . ALA C 1 28 ? -15.618 10.653 -61.169 1.00 22.39 32 ALA C N 1
ATOM 4538 C CA . ALA C 1 28 ? -14.226 10.919 -60.823 1.00 22.42 32 ALA C CA 1
ATOM 4539 C C . ALA C 1 28 ? -13.327 10.115 -61.758 1.00 23.01 32 ALA C C 1
ATOM 4540 O O . ALA C 1 28 ? -13.738 9.076 -62.277 1.00 22.24 32 ALA C O 1
ATOM 4542 N N . SER C 1 29 ? -12.104 10.597 -61.967 1.00 23.52 33 SER C N 1
ATOM 4543 C CA . SER C 1 29 ? -11.148 9.934 -62.846 1.00 24.09 33 SER C CA 1
ATOM 4544 C C . SER C 1 29 ? -10.640 8.608 -62.284 1.00 24.82 33 SER C C 1
ATOM 4545 O O . SER C 1 29 ? -10.028 7.818 -62.999 1.00 23.09 33 SER C O 1
ATOM 4548 N N . LYS C 1 30 ? -10.882 8.375 -60.999 1.00 25.10 34 LYS C N 1
ATOM 4549 C CA . LYS C 1 30 ? -10.471 7.137 -60.354 1.00 25.88 34 LYS C CA 1
ATOM 4550 C C . LYS C 1 30 ? -11.590 6.675 -59.442 1.00 24.92 34 LYS C C 1
ATOM 4551 O O . LYS C 1 30 ? -12.344 7.492 -58.913 1.00 24.38 34 LYS C O 1
ATOM 4557 N N . SER C 1 31 ? -11.710 5.365 -59.271 1.00 25.05 35 SER C N 1
ATOM 4558 C CA . SER C 1 31 ? -12.739 4.810 -58.409 1.00 25.61 35 SER C CA 1
ATOM 4559 C C . SER C 1 31 ? -12.122 4.660 -57.029 1.00 27.19 35 SER C C 1
ATOM 4560 O O . SER C 1 31 ? -10.957 4.991 -56.826 1.00 26.25 35 SER C O 1
ATOM 4563 N N . ASP C 1 32 ? -12.908 4.154 -56.087 1.00 27.21 36 ASP C N 1
ATOM 4564 C CA . ASP C 1 32 ? -12.426 3.931 -54.731 1.00 27.96 36 ASP C CA 1
ATOM 4565 C C . ASP C 1 32 ? -12.315 2.425 -54.504 1.00 25.61 36 ASP C C 1
ATOM 4566 O O . ASP C 1 32 ? -12.558 1.919 -53.408 1.00 26.52 36 ASP C O 1
ATOM 4571 N N . LEU C 1 33 ? -11.968 1.711 -55.570 1.00 24.03 37 LEU C N 1
ATOM 4572 C CA . LEU C 1 33 ? -11.796 0.263 -55.510 1.00 23.64 37 LEU C CA 1
ATOM 4573 C C . LEU C 1 33 ? -10.708 0.007 -54.472 1.00 24.48 37 LEU C C 1
ATOM 4574 O O . LEU C 1 33 ? -9.701 0.716 -54.434 1.00 23.78 37 LEU C O 1
ATOM 4579 N N . SER C 1 34 ? -10.911 -0.993 -53.624 1.00 25.08 38 SER C N 1
ATOM 4580 C CA . SER C 1 34 ? -9.927 -1.313 -52.590 1.00 25.35 38 SER C CA 1
ATOM 4581 C C . SER C 1 34 ? -10.258 -2.627 -51.901 1.00 24.62 38 SER C C 1
ATOM 4582 O O . SER C 1 34 ? -11.395 -3.100 -51.960 1.00 23.63 38 SER C O 1
ATOM 4585 N N . GLY C 1 35 ? -9.264 -3.209 -51.240 1.00 25.00 39 GLY C N 1
ATOM 4586 C CA . GLY C 1 35 ? -9.474 -4.461 -50.535 1.00 27.39 39 GLY C CA 1
ATOM 4587 C C . GLY C 1 35 ? -9.996 -5.586 -51.402 1.00 28.60 39 GLY C C 1
ATOM 4588 O O . GLY C 1 35 ? -10.834 -6.366 -50.971 1.00 29.76 39 GLY C O 1
ATOM 4589 N N . ALA C 1 36 ? -9.503 -5.673 -52.630 1.00 30.49 40 ALA C N 1
ATOM 4590 C CA . ALA C 1 36 ? -9.927 -6.731 -53.542 1.00 33.51 40 ALA C CA 1
ATOM 4591 C C . ALA C 1 36 ? -8.883 -7.843 -53.556 1.00 35.30 40 ALA C C 1
ATOM 4592 O O . ALA C 1 36 ? -8.574 -8.421 -54.595 1.00 35.63 40 ALA C O 1
ATOM 4594 N N . HIS C 1 37 ? -8.343 -8.134 -52.381 1.00 38.98 41 HIS C N 1
ATOM 4595 C CA . HIS C 1 37 ? -7.337 -9.174 -52.220 1.00 43.06 41 HIS C CA 1
ATOM 4596 C C . HIS C 1 37 ? -7.934 -10.318 -51.420 1.00 42.11 41 HIS C C 1
ATOM 4597 O O . HIS C 1 37 ? -8.356 -10.146 -50.276 1.00 42.42 41 HIS C O 1
ATOM 4604 N N . TYR C 1 38 ? -7.981 -11.486 -52.045 1.00 39.81 42 TYR C N 1
ATOM 4605 C CA . TYR C 1 38 ? -8.518 -12.672 -51.406 1.00 38.11 42 TYR C CA 1
ATOM 4606 C C . TYR C 1 38 ? -7.444 -13.770 -51.391 1.00 38.98 42 TYR C C 1
ATOM 4607 O O . TYR C 1 38 ? -7.113 -14.359 -52.418 1.00 40.42 42 TYR C O 1
ATOM 4616 N N . PRO C 1 39 ? -6.876 -14.043 -50.205 1.00 39.58 43 PRO C N 1
ATOM 4617 C CA . PRO C 1 39 ? -5.829 -15.057 -50.030 1.00 39.36 43 PRO C CA 1
ATOM 4618 C C . PRO C 1 39 ? -6.202 -16.453 -50.509 1.00 38.35 43 PRO C C 1
ATOM 4619 O O . PRO C 1 39 ? -5.359 -17.177 -51.041 1.00 37.85 43 PRO C O 1
ATOM 4623 N N . THR C 1 40 ? -7.460 -16.832 -50.316 1.00 37.09 44 THR C N 1
ATOM 4624 C CA . THR C 1 40 ? -7.921 -18.144 -50.744 1.00 36.34 44 THR C CA 1
ATOM 4625 C C . THR C 1 40 ? -9.125 -18.030 -51.677 1.00 34.74 44 THR C C 1
ATOM 4626 O O . THR C 1 40 ? -10.259 -18.313 -51.286 1.00 33.82 44 THR C O 1
ATOM 4630 N N . PRO C 1 41 ? -8.888 -17.610 -52.930 1.00 33.43 45 PRO C N 1
ATOM 4631 C CA . PRO C 1 41 ? -9.973 -17.469 -53.899 1.00 32.12 45 PRO C CA 1
ATOM 4632 C C . PRO C 1 41 ? -10.526 -18.810 -54.344 1.00 32.68 45 PRO C C 1
ATOM 4633 O O . PRO C 1 41 ? -9.853 -19.844 -54.252 1.00 31.49 45 PRO C O 1
ATOM 4637 N N . TYR C 1 42 ? -11.765 -18.788 -54.816 1.00 30.98 46 TYR C N 1
ATOM 4638 C CA . TYR C 1 42 ? -12.403 -19.989 -55.317 1.00 30.87 46 TYR C CA 1
ATOM 4639 C C . TYR C 1 42 ? -11.580 -20.442 -56.525 1.00 31.78 46 TYR C C 1
ATOM 4640 O O . TYR C 1 42 ? -11.262 -19.638 -57.398 1.00 32.54 46 TYR C O 1
ATOM 4649 N N . GLN C 1 43 ? -11.234 -21.725 -56.573 1.00 33.60 47 GLN C N 1
ATOM 4650 C CA . GLN C 1 43 ? -10.443 -22.265 -57.681 1.00 33.92 47 GLN C CA 1
ATOM 4651 C C . GLN C 1 43 ? -11.112 -23.484 -58.317 1.00 31.25 47 GLN C C 1
ATOM 4652 O O . GLN C 1 43 ? -10.480 -24.234 -59.058 1.00 30.31 47 GLN C O 1
ATOM 4658 N N . GLY C 1 44 ? -12.394 -23.670 -58.023 1.00 29.90 48 GLY C N 1
ATOM 4659 C CA . GLY C 1 44 ? -13.135 -24.795 -58.570 1.00 28.13 48 GLY C CA 1
ATOM 4660 C C . GLY C 1 44 ? -13.322 -24.711 -60.073 1.00 26.55 48 GLY C C 1
ATOM 4661 O O . GLY C 1 44 ? -13.438 -25.735 -60.745 1.00 25.99 48 GLY C O 1
ATOM 4662 N N . GLY C 1 45 ? -13.360 -23.488 -60.597 1.00 25.37 49 GLY C N 1
ATOM 4663 C CA . GLY C 1 45 ? -13.519 -23.288 -62.027 1.00 23.51 49 GLY C CA 1
ATOM 4664 C C . GLY C 1 45 ? -14.927 -23.499 -62.555 1.00 22.80 49 GLY C C 1
ATOM 4665 O O . GLY C 1 45 ? -15.172 -23.377 -63.760 1.00 23.00 49 GLY C O 1
ATOM 4666 N N . ARG C 1 46 ? -15.861 -23.810 -61.663 1.00 22.28 50 ARG C N 1
ATOM 4667 C CA . ARG C 1 46 ? -17.245 -24.034 -62.064 1.00 21.14 50 ARG C CA 1
ATOM 4668 C C . ARG C 1 46 ? -18.165 -22.817 -61.903 1.00 21.60 50 ARG C C 1
ATOM 4669 O O . ARG C 1 46 ? -18.694 -22.277 -62.880 1.00 20.89 50 ARG C O 1
ATOM 4677 N N . TRP C 1 47 ? -18.365 -22.417 -60.650 1.00 20.60 51 TRP C N 1
ATOM 4678 C CA . TRP C 1 47 ? -19.249 -21.314 -60.304 1.00 18.60 51 TRP C CA 1
ATOM 4679 C C . TRP C 1 47 ? -18.992 -20.010 -61.037 1.00 18.30 51 TRP C C 1
ATOM 4680 O O . TRP C 1 47 ? -17.868 -19.492 -61.039 1.00 16.14 51 TRP C O 1
ATOM 4691 N N . LYS C 1 48 ? -20.054 -19.495 -61.660 1.00 16.26 52 LYS C N 1
ATOM 4692 C CA . LYS C 1 48 ? -20.018 -18.241 -62.418 1.00 16.20 52 LYS C CA 1
ATOM 4693 C C . LYS C 1 48 ? -21.155 -17.371 -61.898 1.00 15.98 52 LYS C C 1
ATOM 4694 O O . LYS C 1 48 ? -22.031 -17.848 -61.174 1.00 16.41 52 LYS C O 1
ATOM 4700 N N . ILE C 1 49 ? -21.129 -16.096 -62.265 1.00 14.12 53 ILE C N 1
ATOM 4701 C CA . ILE C 1 49 ? -22.189 -15.166 -61.906 1.00 14.38 53 ILE C CA 1
ATOM 4702 C C . ILE C 1 49 ? -22.782 -14.668 -63.214 1.00 14.32 53 ILE C C 1
ATOM 4703 O O . ILE C 1 49 ? -22.060 -14.225 -64.117 1.00 16.42 53 ILE C O 1
ATOM 4708 N N . LEU C 1 50 ? -24.097 -14.766 -63.330 1.00 13.66 54 LEU C N 1
ATOM 4709 C CA . LEU C 1 50 ? -24.763 -14.295 -64.530 1.00 11.62 54 LEU C CA 1
ATOM 4710 C C . LEU C 1 50 ? -24.960 -12.789 -64.399 1.00 10.53 54 LEU C C 1
ATOM 4711 O O . LEU C 1 50 ? -25.568 -12.329 -63.437 1.00 11.35 54 LEU C O 1
ATOM 4716 N N . VAL C 1 51 ? -24.450 -12.026 -65.362 1.00 12.97 55 VAL C N 1
ATOM 4717 C CA . VAL C 1 51 ? -24.597 -10.574 -65.341 1.00 10.66 55 VAL C CA 1
ATOM 4718 C C . VAL C 1 51 ? -25.671 -10.138 -66.338 1.00 10.19 55 VAL C C 1
ATOM 4719 O O . VAL C 1 51 ? -25.572 -10.433 -67.530 1.00 10.16 55 VAL C O 1
ATOM 4723 N N . VAL C 1 52 ? -26.710 -9.464 -65.859 1.00 10.89 56 VAL C N 1
ATOM 4724 C CA . VAL C 1 52 ? -27.743 -8.985 -66.770 1.00 9.98 56 VAL C CA 1
ATOM 4725 C C . VAL C 1 52 ? -27.520 -7.488 -66.918 1.00 12.00 56 VAL C C 1
ATOM 4726 O O . VAL C 1 52 ? -27.773 -6.728 -65.992 1.00 9.07 56 VAL C O 1
ATOM 4730 N N . GLY C 1 53 ? -27.031 -7.078 -68.087 1.00 11.37 57 GLY C N 1
ATOM 4731 C CA . GLY C 1 53 ? -26.747 -5.675 -68.331 1.00 12.87 57 GLY C CA 1
ATOM 4732 C C . GLY C 1 53 ? -27.793 -4.962 -69.162 1.00 12.25 57 GLY C C 1
ATOM 4733 O O . GLY C 1 53 ? -28.707 -5.593 -69.692 1.00 10.84 57 GLY C O 1
ATOM 4734 N N . ALA C 1 54 ? -27.661 -3.644 -69.276 1.00 12.37 58 ALA C N 1
ATOM 4735 C CA . ALA C 1 54 ? -28.611 -2.848 -70.060 1.00 11.24 58 ALA C CA 1
ATOM 4736 C C . ALA C 1 54 ? -28.190 -2.834 -71.523 1.00 12.46 58 ALA C C 1
ATOM 4737 O O . ALA C 1 54 ? -27.016 -2.610 -71.828 1.00 10.91 58 ALA C O 1
ATOM 4739 N N . ASP C 1 55 ? -29.137 -3.067 -72.426 1.00 12.20 59 ASP C N 1
ATOM 4740 C CA . ASP C 1 55 ? -28.820 -3.053 -73.848 1.00 12.05 59 ASP C CA 1
ATOM 4741 C C . ASP C 1 55 ? -29.225 -1.734 -74.512 1.00 10.97 59 ASP C C 1
ATOM 4742 O O . ASP C 1 55 ? -29.025 -1.553 -75.713 1.00 10.39 59 ASP C O 1
ATOM 4747 N N . GLU C 1 56 ? -29.790 -0.816 -73.733 1.00 10.79 60 GLU C N 1
ATOM 4748 C CA . GLU C 1 56 ? -30.187 0.477 -74.277 1.00 10.27 60 GLU C CA 1
ATOM 4749 C C . GLU C 1 56 ? -29.525 1.643 -73.547 1.00 10.28 60 GLU C C 1
ATOM 4750 O O . GLU C 1 56 ? -29.409 1.649 -72.324 1.00 11.46 60 GLU C O 1
ATOM 4756 N N . ARG C 1 57 ? -29.087 2.628 -74.323 1.00 9.89 61 ARG C N 1
ATOM 4757 C CA . ARG C 1 57 ? -28.438 3.818 -73.788 1.00 10.57 61 ARG C CA 1
ATOM 4758 C C . ARG C 1 57 ? -29.390 5.009 -73.610 1.00 12.99 61 ARG C C 1
ATOM 4759 O O . ARG C 1 57 ? -29.243 5.814 -72.682 1.00 12.49 61 ARG C O 1
ATOM 4767 N N . TYR C 1 58 ? -30.381 5.115 -74.482 1.00 11.13 62 TYR C N 1
ATOM 4768 C CA . TYR C 1 58 ? -31.272 6.265 -74.426 1.00 12.21 62 TYR C CA 1
ATOM 4769 C C . TYR C 1 58 ? -32.584 6.059 -73.690 1.00 11.04 62 TYR C C 1
ATOM 4770 O O . TYR C 1 58 ? -33.428 5.263 -74.095 1.00 11.84 62 TYR C O 1
ATOM 4779 N N . LEU C 1 59 ? -32.724 6.792 -72.586 1.00 8.80 63 LEU C N 1
ATOM 4780 C CA . LEU C 1 59 ? -33.905 6.732 -71.732 1.00 10.87 63 LEU C CA 1
ATOM 4781 C C . LEU C 1 59 ? -34.754 7.992 -71.911 1.00 11.49 63 LEU C C 1
ATOM 4782 O O . LEU C 1 59 ? -34.266 9.111 -71.778 1.00 10.64 63 LEU C O 1
ATOM 4787 N N . MET C 1 60 ? -36.029 7.781 -72.205 1.00 11.73 64 MET C N 1
ATOM 4788 C CA . MET C 1 60 ? -36.982 8.860 -72.445 1.00 13.36 64 MET C CA 1
ATOM 4789 C C . MET C 1 60 ? -37.389 9.573 -71.162 1.00 13.83 64 MET C C 1
ATOM 4790 O O . MET C 1 60 ? -37.910 8.945 -70.239 1.00 10.72 64 MET C O 1
ATOM 4795 N N . MET C 1 61 ? -37.154 10.883 -71.124 1.00 12.98 65 MET C N 1
ATOM 4796 C CA . MET C 1 61 ? -37.508 11.721 -69.977 1.00 12.14 65 MET C CA 1
ATOM 4797 C C . MET C 1 61 ? -38.953 12.193 -70.150 1.00 15.31 65 MET C C 1
ATOM 4798 O O . MET C 1 61 ? -39.539 12.077 -71.231 1.00 13.00 65 MET C O 1
ATOM 4803 N N . ASP C 1 62 ? -39.521 12.743 -69.084 1.00 14.08 66 ASP C N 1
ATOM 4804 C CA . ASP C 1 62 ? -40.883 13.226 -69.144 1.00 15.07 66 ASP C CA 1
ATOM 4805 C C . ASP C 1 62 ? -41.054 14.317 -70.196 1.00 14.30 66 ASP C C 1
ATOM 4806 O O . ASP C 1 62 ? -42.136 14.460 -70.764 1.00 13.14 66 ASP C O 1
ATOM 4811 N N . ASN C 1 63 ? -39.989 15.063 -70.480 1.00 13.52 67 ASN C N 1
ATOM 4812 C CA . ASN C 1 63 ? -40.082 16.159 -71.453 1.00 13.88 67 ASN C CA 1
ATOM 4813 C C . ASN C 1 63 ? -39.680 15.806 -72.885 1.00 15.37 67 ASN C C 1
ATOM 4814 O O . ASN C 1 63 ? -39.386 16.691 -73.688 1.00 15.79 67 ASN C O 1
ATOM 4819 N N . GLY C 1 64 ? -39.657 14.513 -73.196 1.00 14.12 68 GLY C N 1
ATOM 4820 C CA . GLY C 1 64 ? -39.325 14.089 -74.547 1.00 14.65 68 GLY C CA 1
ATOM 4821 C C . GLY C 1 64 ? -37.858 13.951 -74.925 1.00 14.62 68 GLY C C 1
ATOM 4822 O O . GLY C 1 64 ? -37.550 13.434 -75.992 1.00 14.07 68 GLY C O 1
ATOM 4823 N N . THR C 1 65 ? -36.953 14.408 -74.067 1.00 13.84 69 THR C N 1
ATOM 4824 C CA . THR C 1 65 ? -35.523 14.308 -74.341 1.00 13.30 69 THR C CA 1
ATOM 4825 C C . THR C 1 65 ? -35.039 12.916 -73.960 1.00 11.37 69 THR C C 1
ATOM 4826 O O . THR C 1 65 ? -35.704 12.222 -73.204 1.00 11.76 69 THR C O 1
ATOM 4830 N N . PHE C 1 66 ? -33.900 12.499 -74.500 1.00 11.76 70 PHE C N 1
ATOM 4831 C CA . PHE C 1 66 ? -33.330 11.203 -74.130 1.00 12.77 70 PHE C CA 1
ATOM 4832 C C . PHE C 1 66 ? -32.196 11.493 -73.163 1.00 13.31 70 PHE C C 1
ATOM 4833 O O . PHE C 1 66 ? -31.408 12.418 -73.389 1.00 14.27 70 PHE C O 1
ATOM 4841 N N . PHE C 1 67 ? -32.124 10.723 -72.083 1.00 12.98 71 PHE C N 1
ATOM 4842 C CA . PHE C 1 67 ? -31.015 10.852 -71.155 1.00 12.38 71 PHE C CA 1
ATOM 4843 C C . PHE C 1 67 ? -30.044 9.820 -71.743 1.00 11.05 71 PHE C C 1
ATOM 4844 O O . PHE C 1 67 ? -30.428 8.676 -71.966 1.00 11.10 71 PHE C O 1
ATOM 4852 N N . SER C 1 68 ? -28.811 10.224 -72.030 1.00 11.09 72 SER C N 1
ATOM 4853 C CA . SER C 1 68 ? -27.830 9.292 -72.569 1.00 10.58 72 SER C CA 1
ATOM 4854 C C . SER C 1 68 ? -27.223 8.630 -71.331 1.00 11.01 72 SER C C 1
ATOM 4855 O O . SER C 1 68 ? -26.316 9.173 -70.697 1.00 11.04 72 SER C O 1
ATOM 4858 N N . THR C 1 69 ? -27.759 7.462 -70.994 1.00 11.56 73 THR C N 1
ATOM 4859 C CA . THR C 1 69 ? -27.348 6.705 -69.823 1.00 10.86 73 THR C CA 1
ATOM 4860 C C . THR C 1 69 ? -26.768 5.323 -70.167 1.00 11.42 73 THR C C 1
ATOM 4861 O O . THR C 1 69 ? -25.913 5.202 -71.049 1.00 9.77 73 THR C O 1
ATOM 4865 N N . GLY C 1 70 ? -27.241 4.296 -69.467 1.00 10.44 74 GLY C N 1
ATOM 4866 C CA . GLY C 1 70 ? -26.747 2.936 -69.664 1.00 12.03 74 GLY C CA 1
ATOM 4867 C C . GLY C 1 70 ? -26.393 2.373 -68.292 1.00 11.41 74 GLY C C 1
ATOM 4868 O O . GLY C 1 70 ? -26.898 2.871 -67.288 1.00 12.80 74 GLY C O 1
ATOM 4869 N N . ASN C 1 71 ? -25.553 1.345 -68.222 1.00 11.82 75 ASN C N 1
ATOM 4870 C CA . ASN C 1 71 ? -25.158 0.806 -66.922 1.00 12.73 75 ASN C CA 1
ATOM 4871 C C . ASN C 1 71 ? -24.079 1.728 -66.381 1.00 12.24 75 ASN C C 1
ATOM 4872 O O . ASN C 1 71 ? -23.291 2.274 -67.148 1.00 13.61 75 ASN C O 1
ATOM 4877 N N . HIS C 1 72 ? -24.037 1.904 -65.067 1.00 11.23 76 HIS C N 1
ATOM 4878 C CA . HIS C 1 72 ? -23.010 2.747 -64.478 1.00 11.79 76 HIS C CA 1
ATOM 4879 C C . HIS C 1 72 ? -21.761 1.860 -64.413 1.00 11.71 76 HIS C C 1
ATOM 4880 O O . HIS C 1 72 ? -21.769 0.820 -63.762 1.00 12.55 76 HIS C O 1
ATOM 4887 N N . PRO C 1 73 ? -20.671 2.263 -65.092 1.00 13.74 77 PRO C N 1
ATOM 4888 C CA . PRO C 1 73 ? -19.428 1.486 -65.118 1.00 13.74 77 PRO C CA 1
ATOM 4889 C C . PRO C 1 73 ? -18.781 1.180 -63.780 1.00 13.35 77 PRO C C 1
ATOM 4890 O O . PRO C 1 73 ? -18.173 0.131 -63.621 1.00 13.81 77 PRO C O 1
ATOM 4894 N N . VAL C 1 74 ? -18.892 2.095 -62.825 1.00 13.40 78 VAL C N 1
ATOM 4895 C CA . VAL C 1 74 ? -18.318 1.857 -61.512 1.00 12.63 78 VAL C CA 1
ATOM 4896 C C . VAL C 1 74 ? -19.191 0.847 -60.777 1.00 12.56 78 VAL C C 1
ATOM 4897 O O . VAL C 1 74 ? -18.694 -0.103 -60.174 1.00 12.40 78 VAL C O 1
ATOM 4901 N N . GLU C 1 75 ? -20.500 1.045 -60.836 1.00 11.56 79 GLU C N 1
ATOM 4902 C CA . GLU C 1 75 ? -21.429 0.125 -60.189 1.00 12.06 79 GLU C CA 1
ATOM 4903 C C . GLU C 1 75 ? -21.266 -1.295 -60.734 1.00 13.27 79 GLU C C 1
ATOM 4904 O O . GLU C 1 75 ? -21.445 -2.276 -60.006 1.00 12.36 79 GLU C O 1
ATOM 4910 N N . THR C 1 76 ? -20.925 -1.384 -62.018 1.00 12.66 80 THR C N 1
ATOM 4911 C CA . THR C 1 76 ? -20.773 -2.659 -62.710 1.00 13.23 80 THR C CA 1
ATOM 4912 C C . THR C 1 76 ? -19.416 -3.325 -62.520 1.00 14.44 80 THR C C 1
ATOM 4913 O O . THR C 1 76 ? -19.328 -4.494 -62.163 1.00 13.61 80 THR C O 1
ATOM 4917 N N . LEU C 1 77 ? -18.358 -2.567 -62.760 1.00 14.90 81 LEU C N 1
ATOM 4918 C CA . LEU C 1 77 ? -17.012 -3.110 -62.689 1.00 16.26 81 LEU C CA 1
ATOM 4919 C C . LEU C 1 77 ? -16.395 -3.340 -61.314 1.00 16.77 81 LEU C C 1
ATOM 4920 O O . LEU C 1 77 ? -15.618 -4.280 -61.153 1.00 18.23 81 LEU C O 1
ATOM 4925 N N . LEU C 1 78 ? -16.711 -2.503 -60.328 1.00 15.90 82 LEU C N 1
ATOM 4926 C CA . LEU C 1 78 ? -16.148 -2.728 -59.000 1.00 17.54 82 LEU C CA 1
ATOM 4927 C C . LEU C 1 78 ? -16.627 -4.042 -58.376 1.00 17.24 82 LEU C C 1
ATOM 4928 O O . LEU C 1 78 ? -15.837 -4.781 -57.806 1.00 19.39 82 LEU C O 1
ATOM 4933 N N . PRO C 1 79 ? -17.927 -4.362 -58.477 1.00 15.94 83 PRO C N 1
ATOM 4934 C CA . PRO C 1 79 ? -18.357 -5.628 -57.878 1.00 16.00 83 PRO C CA 1
ATOM 4935 C C . PRO C 1 79 ? -17.761 -6.811 -58.639 1.00 15.07 83 PRO C C 1
ATOM 4936 O O . PRO C 1 79 ? -17.382 -7.815 -58.044 1.00 15.54 83 PRO C O 1
ATOM 4940 N N . MET C 1 80 ? -17.683 -6.691 -59.961 1.00 16.25 84 MET C N 1
ATOM 4941 C CA . MET C 1 80 ? -17.109 -7.752 -60.772 1.00 15.81 84 MET C CA 1
ATOM 4942 C C . MET C 1 80 ? -15.623 -7.920 -60.480 1.00 17.01 84 MET C C 1
ATOM 4943 O O . MET C 1 80 ? -15.102 -9.038 -60.524 1.00 15.56 84 MET C O 1
ATOM 4948 N N . TYR C 1 81 ? -14.945 -6.811 -60.182 1.00 17.87 85 TYR C N 1
ATOM 4949 C CA . TYR C 1 81 ? -13.516 -6.856 -59.886 1.00 19.37 85 TYR C CA 1
ATOM 4950 C C . TYR C 1 81 ? -13.268 -7.769 -58.692 1.00 19.99 85 TYR C C 1
ATOM 4951 O O . TYR C 1 81 ? -12.456 -8.693 -58.772 1.00 19.66 85 TYR C O 1
ATOM 4960 N N . HIS C 1 82 ? -13.971 -7.509 -57.588 1.00 20.19 86 HIS C N 1
ATOM 4961 C CA . HIS C 1 82 ? -13.838 -8.318 -56.375 1.00 22.38 86 HIS C CA 1
ATOM 4962 C C . HIS C 1 82 ? -14.182 -9.787 -56.616 1.00 21.34 86 HIS C C 1
ATOM 4963 O O . HIS C 1 82 ? -13.453 -10.685 -56.189 1.00 20.91 86 HIS C O 1
ATOM 4970 N N . LEU C 1 83 ? -15.303 -10.035 -57.286 1.00 21.38 87 LEU C N 1
ATOM 4971 C CA . LEU C 1 83 ? -15.703 -11.408 -57.564 1.00 21.45 87 LEU C CA 1
ATOM 4972 C C . LEU C 1 83 ? -14.681 -12.097 -58.457 1.00 21.51 87 LEU C C 1
ATOM 4973 O O . LEU C 1 83 ? -14.417 -13.289 -58.301 1.00 19.88 87 LEU C O 1
ATOM 4978 N N . ASP C 1 84 ? -14.094 -11.339 -59.379 1.00 21.36 88 ASP C N 1
ATOM 4979 C CA . ASP C 1 84 ? -13.079 -11.881 -60.273 1.00 21.64 88 ASP C CA 1
ATOM 4980 C C . ASP C 1 84 ? -11.864 -12.297 -59.446 1.00 22.85 88 ASP C C 1
ATOM 4981 O O . ASP C 1 84 ? -11.363 -13.411 -59.594 1.00 21.11 88 ASP C O 1
ATOM 4986 N N . LYS C 1 85 ? -11.396 -11.400 -58.580 1.00 22.56 89 LYS C N 1
ATOM 4987 C CA . LYS C 1 85 ? -10.239 -11.688 -57.736 1.00 23.54 89 LYS C CA 1
ATOM 4988 C C . LYS C 1 85 ? -10.553 -12.787 -56.739 1.00 23.18 89 LYS C C 1
ATOM 4989 O O . LYS C 1 85 ? -9.646 -13.466 -56.251 1.00 22.02 89 LYS C O 1
ATOM 4995 N N . ALA C 1 86 ? -11.840 -12.966 -56.443 1.00 22.30 90 ALA C N 1
ATOM 4996 C CA . ALA C 1 86 ? -12.280 -13.997 -55.511 1.00 21.75 90 ALA C CA 1
ATOM 4997 C C . ALA C 1 86 ? -12.295 -15.349 -56.214 1.00 22.57 90 ALA C C 1
ATOM 4998 O O . ALA C 1 86 ? -12.605 -16.371 -55.604 1.00 20.96 90 ALA C O 1
ATOM 5000 N N . GLY C 1 87 ? -11.979 -15.338 -57.507 1.00 23.51 91 GLY C N 1
ATOM 5001 C CA . GLY C 1 87 ? -11.926 -16.570 -58.276 1.00 21.53 91 GLY C CA 1
ATOM 5002 C C . GLY C 1 87 ? -13.164 -16.959 -59.064 1.00 22.11 91 GLY C C 1
ATOM 5003 O O . GLY C 1 87 ? -13.259 -18.090 -59.540 1.00 22.39 91 GLY C O 1
ATOM 5004 N N . PHE C 1 88 ? -14.107 -16.036 -59.221 1.00 20.96 92 PHE C N 1
ATOM 5005 C CA . PHE C 1 88 ? -15.323 -16.328 -59.966 1.00 19.92 92 PHE C CA 1
ATOM 5006 C C . PHE C 1 88 ? -15.299 -15.783 -61.391 1.00 20.56 92 PHE C C 1
ATOM 5007 O O . PHE C 1 88 ? -14.613 -14.808 -61.679 1.00 20.78 92 PHE C O 1
ATOM 5015 N N . SER C 1 89 ? -16.048 -16.435 -62.275 1.00 20.23 93 SER C N 1
ATOM 5016 C CA . SER C 1 89 ? -16.136 -16.028 -63.673 1.00 22.23 93 SER C CA 1
ATOM 5017 C C . SER C 1 89 ? -17.529 -15.480 -63.966 1.00 21.42 93 SER C C 1
ATOM 5018 O O . SER C 1 89 ? -18.442 -15.615 -63.153 1.00 18.99 93 SER C O 1
ATOM 5021 N N . PHE C 1 90 ? -17.692 -14.872 -65.134 1.00 21.01 94 PHE C N 1
ATOM 5022 C CA . PHE C 1 90 ? -18.977 -14.282 -65.492 1.00 20.48 94 PHE C CA 1
ATOM 5023 C C . PHE C 1 90 ? -19.461 -14.605 -66.892 1.00 19.68 94 PHE C C 1
ATOM 5024 O O . PHE C 1 90 ? -18.673 -14.876 -67.803 1.00 19.49 94 PHE C O 1
ATOM 5032 N N . ASP C 1 91 ? -20.779 -14.573 -67.035 1.00 17.55 95 ASP C N 1
ATOM 5033 C CA . ASP C 1 91 ? -21.439 -14.738 -68.317 1.00 18.93 95 ASP C CA 1
ATOM 5034 C C . ASP C 1 91 ? -22.227 -13.434 -68.389 1.00 18.92 95 ASP C C 1
ATOM 5035 O O . ASP C 1 91 ? -22.970 -13.094 -67.464 1.00 19.34 95 ASP C O 1
ATOM 5040 N N . ILE C 1 92 ? -22.027 -12.687 -69.466 1.00 17.64 96 ILE C N 1
ATOM 5041 C CA . ILE C 1 92 ? -22.691 -11.405 -69.635 1.00 15.23 96 ILE C CA 1
ATOM 5042 C C . ILE C 1 92 ? -23.787 -11.481 -70.671 1.00 15.18 96 ILE C C 1
ATOM 5043 O O . ILE C 1 92 ? -23.571 -11.933 -71.797 1.00 12.88 96 ILE C O 1
ATOM 5048 N N . ALA C 1 93 ? -24.971 -11.020 -70.292 1.00 13.28 97 ALA C N 1
ATOM 5049 C CA . ALA C 1 93 ? -26.088 -11.058 -71.207 1.00 14.11 97 ALA C CA 1
ATOM 5050 C C . ALA C 1 93 ? -26.939 -9.808 -71.117 1.00 12.98 97 ALA C C 1
ATOM 5051 O O . ALA C 1 93 ? -26.898 -9.071 -70.121 1.00 11.36 97 ALA C O 1
ATOM 5053 N N . THR C 1 94 ? -27.689 -9.570 -72.187 1.00 10.80 98 THR C N 1
ATOM 5054 C CA . THR C 1 94 ? -28.621 -8.458 -72.263 1.00 10.36 98 THR C CA 1
ATOM 5055 C C . THR C 1 94 ? -29.904 -9.104 -72.792 1.00 10.52 98 THR C C 1
ATOM 5056 O O . THR C 1 94 ? -29.878 -10.239 -73.283 1.00 10.90 98 THR C O 1
ATOM 5060 N N . LEU C 1 95 ? -31.019 -8.388 -72.717 1.00 9.25 99 LEU C N 1
ATOM 5061 C CA . LEU C 1 95 ? -32.285 -8.952 -73.174 1.00 12.46 99 LEU C CA 1
ATOM 5062 C C . LEU C 1 95 ? -32.313 -9.259 -74.668 1.00 11.70 99 LEU C C 1
ATOM 5063 O O . LEU C 1 95 ? -32.730 -10.340 -75.084 1.00 13.13 99 LEU C O 1
ATOM 5068 N N . SER C 1 96 ? -31.854 -8.303 -75.464 1.00 11.71 100 SER C N 1
ATOM 5069 C CA . SER C 1 96 ? -31.852 -8.431 -76.913 1.00 12.89 100 SER C CA 1
ATOM 5070 C C . SER C 1 96 ? -30.622 -9.128 -77.464 1.00 14.02 100 SER C C 1
ATOM 5071 O O . SER C 1 96 ? -30.639 -9.648 -78.583 1.00 9.64 100 SER C O 1
ATOM 5074 N N . GLY C 1 97 ? -29.557 -9.152 -76.673 1.00 12.12 101 GLY C N 1
ATOM 5075 C CA . GLY C 1 97 ? -28.332 -9.741 -77.159 1.00 12.93 101 GLY C CA 1
ATOM 5076 C C . GLY C 1 97 ? -27.479 -8.610 -77.718 1.00 14.36 101 GLY C C 1
ATOM 5077 O O . GLY C 1 97 ? -26.328 -8.818 -78.095 1.00 11.78 101 GLY C O 1
ATOM 5078 N N . ASN C 1 98 ? -28.040 -7.406 -77.780 1.00 12.65 102 ASN C N 1
ATOM 5079 C CA . ASN C 1 98 ? -27.283 -6.268 -78.284 1.00 14.28 102 ASN C CA 1
ATOM 5080 C C . ASN C 1 98 ? -26.232 -5.862 -77.255 1.00 12.26 102 ASN C C 1
ATOM 5081 O O . ASN C 1 98 ? -26.339 -6.211 -76.087 1.00 11.91 102 ASN C O 1
ATOM 5086 N N . PRO C 1 99 ? -25.210 -5.105 -77.680 1.00 11.71 103 PRO C N 1
ATOM 5087 C CA . PRO C 1 99 ? -24.140 -4.669 -76.780 1.00 10.84 103 PRO C CA 1
ATOM 5088 C C . PRO C 1 99 ? -24.591 -3.996 -75.490 1.00 12.01 103 PRO C C 1
ATOM 5089 O O . PRO C 1 99 ? -25.537 -3.214 -75.478 1.00 7.48 103 PRO C O 1
ATOM 5093 N N . VAL C 1 100 ? -23.897 -4.310 -74.403 1.00 11.21 104 VAL C N 1
ATOM 5094 C CA . VAL C 1 100 ? -24.178 -3.695 -73.123 1.00 10.85 104 VAL C CA 1
ATOM 5095 C C . VAL C 1 100 ? -23.781 -2.229 -73.304 1.00 11.18 104 VAL C C 1
ATOM 5096 O O . VAL C 1 100 ? -22.697 -1.928 -73.833 1.00 8.79 104 VAL C O 1
ATOM 5100 N N . LYS C 1 101 ? -24.660 -1.322 -72.883 1.00 10.00 105 LYS C N 1
ATOM 5101 C CA . LYS C 1 101 ? -24.394 0.106 -73.006 1.00 8.85 105 LYS C CA 1
ATOM 5102 C C . LYS C 1 101 ? -23.975 0.701 -71.668 1.00 11.44 105 LYS C C 1
ATOM 5103 O O . LYS C 1 101 ? -24.692 0.600 -70.669 1.00 9.04 105 LYS C O 1
ATOM 5109 N N . PHE C 1 102 ? -22.794 1.302 -71.656 1.00 10.84 106 PHE C N 1
ATOM 5110 C CA . PHE C 1 102 ? -22.251 1.920 -70.458 1.00 14.45 106 PHE C CA 1
ATOM 5111 C C . PHE C 1 102 ? -22.367 3.434 -70.514 1.00 13.51 106 PHE C C 1
ATOM 5112 O O . PHE C 1 102 ? -22.396 4.039 -71.588 1.00 15.75 106 PHE C O 1
ATOM 5120 N N . GLU C 1 103 ? -22.444 4.033 -69.337 1.00 12.19 107 GLU C N 1
ATOM 5121 C CA . GLU C 1 103 ? -22.477 5.475 -69.203 1.00 13.21 107 GLU C CA 1
ATOM 5122 C C . GLU C 1 103 ? -20.979 5.767 -69.203 1.00 13.11 107 GLU C C 1
ATOM 5123 O O . GLU C 1 103 ? -20.360 5.867 -68.143 1.00 15.07 107 GLU C O 1
ATOM 5129 N N . TRP C 1 104 ? -20.395 5.857 -70.392 1.00 14.50 108 TRP C N 1
ATOM 5130 C CA . TRP C 1 104 ? -18.962 6.089 -70.510 1.00 14.49 108 TRP C CA 1
ATOM 5131 C C . TRP C 1 104 ? -18.485 7.383 -69.890 1.00 14.79 108 TRP C C 1
ATOM 5132 O O . TRP C 1 104 ? -17.296 7.535 -69.615 1.00 17.23 108 TRP C O 1
ATOM 5143 N N . TRP C 1 105 ? -19.412 8.307 -69.664 1.00 15.46 109 TRP C N 1
ATOM 5144 C CA . TRP C 1 105 ? -19.071 9.575 -69.052 1.00 13.60 109 TRP C CA 1
ATOM 5145 C C . TRP C 1 105 ? -18.773 9.424 -67.561 1.00 14.80 109 TRP C C 1
ATOM 5146 O O . TRP C 1 105 ? -18.283 10.355 -66.927 1.00 16.29 109 TRP C O 1
ATOM 5157 N N . ALA C 1 106 ? -19.057 8.242 -67.011 1.00 15.16 110 ALA C N 1
ATOM 5158 C CA . ALA C 1 106 ? -18.813 7.964 -65.597 1.00 16.09 110 ALA C CA 1
ATOM 5159 C C . ALA C 1 106 ? -17.652 6.989 -65.420 1.00 17.14 110 ALA C C 1
ATOM 5160 O O . ALA C 1 106 ? -17.328 6.573 -64.309 1.00 18.72 110 ALA C O 1
ATOM 5162 N N . MET C 1 107 ? -17.026 6.608 -66.523 1.00 17.76 111 MET C N 1
ATOM 5163 C CA . MET C 1 107 ? -15.899 5.690 -66.440 1.00 17.34 111 MET C CA 1
ATOM 5164 C C . MET C 1 107 ? -14.685 6.448 -65.889 1.00 18.18 111 MET C C 1
ATOM 5165 O O . MET C 1 107 ? -14.363 7.535 -66.364 1.00 18.19 111 MET C O 1
ATOM 5170 N N . PRO C 1 108 ? -14.021 5.896 -64.858 1.00 18.86 112 PRO C N 1
ATOM 5171 C CA . PRO C 1 108 ? -12.836 6.499 -64.233 1.00 20.80 112 PRO C CA 1
ATOM 5172 C C . PRO C 1 108 ? -11.657 6.221 -65.159 1.00 20.67 112 PRO C C 1
ATOM 5173 O O . PRO C 1 108 ? -10.959 5.217 -65.014 1.00 21.66 112 PRO C O 1
ATOM 5177 N N . ARG C 1 109 ? -11.459 7.108 -66.126 1.00 22.79 113 ARG C N 1
ATOM 5178 C CA . ARG C 1 109 ? -10.403 6.949 -67.120 1.00 25.29 113 ARG C CA 1
ATOM 5179 C C . ARG C 1 109 ? -8.973 6.762 -66.606 1.00 28.33 113 ARG C C 1
ATOM 5180 O O . ARG C 1 109 ? -8.131 6.205 -67.300 1.00 28.24 113 ARG C O 1
ATOM 5188 N N . GLU C 1 110 ? -8.691 7.230 -65.399 1.00 30.01 114 GLU C N 1
ATOM 5189 C CA . GLU C 1 110 ? -7.344 7.099 -64.851 1.00 32.94 114 GLU C CA 1
ATOM 5190 C C . GLU C 1 110 ? -7.150 5.854 -63.982 1.00 31.56 114 GLU C C 1
ATOM 5191 O O . GLU C 1 110 ? -6.053 5.589 -63.491 1.00 31.35 114 GLU C O 1
ATOM 5197 N N . ASP C 1 111 ? -8.217 5.090 -63.789 1.00 29.38 115 ASP C N 1
ATOM 5198 C CA . ASP C 1 111 ? -8.148 3.883 -62.970 1.00 27.70 115 ASP C CA 1
ATOM 5199 C C . ASP C 1 111 ? -7.671 2.701 -63.802 1.00 28.25 115 ASP C C 1
ATOM 5200 O O . ASP C 1 111 ? -8.423 2.171 -64.621 1.00 26.10 115 ASP C O 1
ATOM 5205 N N . GLN C 1 112 ? -6.419 2.300 -63.588 1.00 29.50 116 GLN C N 1
ATOM 5206 C CA . GLN C 1 112 ? -5.825 1.181 -64.312 1.00 31.61 116 GLN C CA 1
ATOM 5207 C C . GLN C 1 112 ? -6.531 -0.138 -64.024 1.00 30.35 116 GLN C C 1
ATOM 5208 O O . GLN C 1 112 ? -6.808 -0.912 -64.940 1.00 27.29 116 GLN C O 1
ATOM 5214 N N . GLU C 1 113 ? -6.811 -0.393 -62.747 1.00 29.13 117 GLU C N 1
ATOM 5215 C CA . GLU C 1 113 ? -7.472 -1.629 -62.343 1.00 29.87 117 GLU C CA 1
ATOM 5216 C C . GLU C 1 113 ? -8.860 -1.772 -62.955 1.00 28.63 117 GLU C C 1
ATOM 5217 O O . GLU C 1 113 ? -9.208 -2.838 -63.471 1.00 27.29 117 GLU C O 1
ATOM 5223 N N . VAL C 1 114 ? -9.651 -0.703 -62.898 1.00 26.43 118 VAL C N 1
ATOM 5224 C CA . VAL C 1 114 ? -11.002 -0.743 -63.451 1.00 24.82 118 VAL C CA 1
ATOM 5225 C C . VAL C 1 114 ? -10.949 -0.895 -64.958 1.00 25.03 118 VAL C C 1
ATOM 5226 O O . VAL C 1 114 ? -11.707 -1.673 -65.536 1.00 23.01 118 VAL C O 1
ATOM 5230 N N . ASN C 1 115 ? -10.050 -0.154 -65.596 1.00 24.87 119 ASN C N 1
ATOM 5231 C CA . ASN C 1 115 ? -9.912 -0.240 -67.039 1.00 24.13 119 ASN C CA 1
ATOM 5232 C C . ASN C 1 115 ? -9.415 -1.622 -67.455 1.00 23.05 119 ASN C C 1
ATOM 5233 O O . ASN C 1 115 ? -9.874 -2.175 -68.457 1.00 17.85 119 ASN C O 1
ATOM 5238 N N . GLY C 1 116 ? -8.489 -2.179 -66.674 1.00 21.29 120 GLY C N 1
ATOM 5239 C CA . GLY C 1 116 ? -7.948 -3.495 -66.978 1.00 22.40 120 GLY C CA 1
ATOM 5240 C C . GLY C 1 116 ? -9.000 -4.590 -66.952 1.00 22.76 120 GLY C C 1
ATOM 5241 O O . GLY C 1 116 ? -8.954 -5.532 -67.742 1.00 23.19 120 GLY C O 1
ATOM 5242 N N . LEU C 1 117 ? -9.946 -4.466 -66.024 1.00 21.55 121 LEU C N 1
ATOM 5243 C CA . LEU C 1 117 ? -11.036 -5.428 -65.894 1.00 21.87 121 LEU C CA 1
ATOM 5244 C C . LEU C 1 117 ? -11.943 -5.333 -67.117 1.00 21.13 121 LEU C C 1
ATOM 5245 O O . LEU C 1 117 ? -12.285 -6.348 -67.725 1.00 20.87 121 LEU C O 1
ATOM 5250 N N . TYR C 1 118 ? -12.341 -4.114 -67.475 1.00 19.33 122 TYR C N 1
ATOM 5251 C CA . TYR C 1 118 ? -13.179 -3.929 -68.659 1.00 20.30 122 TYR C CA 1
ATOM 5252 C C . TYR C 1 118 ? -12.513 -4.598 -69.859 1.00 20.79 122 TYR C C 1
ATOM 5253 O O . TYR C 1 118 ? -13.155 -5.308 -70.628 1.00 19.08 122 TYR C O 1
ATOM 5262 N N . SER C 1 119 ? -11.217 -4.352 -70.009 1.00 20.85 123 SER C N 1
ATOM 5263 C CA . SER C 1 119 ? -10.437 -4.926 -71.103 1.00 23.51 123 SER C CA 1
ATOM 5264 C C . SER C 1 119 ? -10.528 -6.445 -71.139 1.00 22.28 123 SER C C 1
ATOM 5265 O O . SER C 1 119 ? -10.627 -7.048 -72.190 1.00 22.71 123 SER C O 1
ATOM 5268 N N . LYS C 1 120 ? -10.490 -7.068 -69.977 1.00 21.68 124 LYS C N 1
ATOM 5269 C CA . LYS C 1 120 ? -10.573 -8.520 -69.906 1.00 21.83 124 LYS C CA 1
ATOM 5270 C C . LYS C 1 120 ? -11.945 -9.026 -70.342 1.00 20.21 124 LYS C C 1
ATOM 5271 O O . LYS C 1 120 ? -12.059 -10.107 -70.911 1.00 18.64 124 LYS C O 1
ATOM 5277 N N . TYR C 1 121 ? -12.983 -8.246 -70.046 1.00 17.58 125 TYR C N 1
ATOM 5278 C CA . TYR C 1 121 ? -14.359 -8.613 -70.395 1.00 19.06 125 TYR C CA 1
ATOM 5279 C C . TYR C 1 121 ? -14.985 -7.829 -71.554 1.00 18.76 125 TYR C C 1
ATOM 5280 O O . TYR C 1 121 ? -16.159 -8.023 -71.860 1.00 17.49 125 TYR C O 1
ATOM 5289 N N . GLN C 1 122 ? -14.218 -6.968 -72.216 1.00 19.06 126 GLN C N 1
ATOM 5290 C CA . GLN C 1 122 ? -14.777 -6.172 -73.303 1.00 20.46 126 GLN C CA 1
ATOM 5291 C C . GLN C 1 122 ? -15.451 -6.954 -74.424 1.00 20.56 126 GLN C C 1
ATOM 5292 O O . GLN C 1 122 ? -16.518 -6.554 -74.891 1.00 18.82 126 GLN C O 1
ATOM 5298 N N . SER C 1 123 ? -14.846 -8.049 -74.873 1.00 17.71 127 SER C N 1
ATOM 5299 C CA . SER C 1 123 ? -15.472 -8.820 -75.938 1.00 18.27 127 SER C CA 1
ATOM 5300 C C . SER C 1 123 ? -16.868 -9.265 -75.523 1.00 17.74 127 SER C C 1
ATOM 5301 O O . SER C 1 123 ? -17.772 -9.331 -76.358 1.00 17.65 127 SER C O 1
ATOM 5304 N N . SER C 1 124 ? -17.044 -9.560 -74.236 1.00 17.01 128 SER C N 1
ATOM 5305 C CA . SER C 1 124 ? -18.342 -10.001 -73.728 1.00 16.06 128 SER C CA 1
ATOM 5306 C C . SER C 1 124 ? -19.351 -8.864 -73.547 1.00 16.83 128 SER C C 1
ATOM 5307 O O . SER C 1 124 ? -20.539 -9.059 -73.803 1.00 16.56 128 SER C O 1
ATOM 5310 N N . PHE C 1 125 ? -18.904 -7.691 -73.099 1.00 14.96 129 PHE C N 1
ATOM 5311 C CA . PHE C 1 125 ? -19.823 -6.555 -72.950 1.00 15.49 129 PHE C CA 1
ATOM 5312 C C . PHE C 1 125 ? -20.248 -6.080 -74.347 1.00 16.74 129 PHE C C 1
ATOM 5313 O O . PHE C 1 125 ? -21.385 -5.663 -74.564 1.00 16.15 129 PHE C O 1
ATOM 5321 N N . ARG C 1 126 ? -19.320 -6.138 -75.296 1.00 15.07 130 ARG C N 1
ATOM 5322 C CA . ARG C 1 126 ? -19.601 -5.687 -76.650 1.00 17.46 130 ARG C CA 1
ATOM 5323 C C . ARG C 1 126 ? -20.424 -6.673 -77.476 1.00 17.68 130 ARG C C 1
ATOM 5324 O O . ARG C 1 126 ? -21.269 -6.263 -78.263 1.00 17.35 130 ARG C O 1
ATOM 5332 N N . GLN C 1 127 ? -20.180 -7.965 -77.283 1.00 19.31 131 GLN C N 1
ATOM 5333 C CA . GLN C 1 127 ? -20.920 -9.022 -77.974 1.00 19.33 131 GLN C CA 1
ATOM 5334 C C . GLN C 1 127 ? -21.436 -9.950 -76.884 1.00 19.11 131 GLN C C 1
ATOM 5335 O O . GLN C 1 127 ? -20.948 -11.069 -76.715 1.00 17.34 131 GLN C O 1
ATOM 5341 N N . PRO C 1 128 ? -22.428 -9.491 -76.112 1.00 17.68 132 PRO C N 1
ATOM 5342 C CA . PRO C 1 128 ? -22.981 -10.308 -75.034 1.00 15.98 132 PRO C CA 1
ATOM 5343 C C . PRO C 1 128 ? -23.930 -11.407 -75.501 1.00 16.83 132 PRO C C 1
ATOM 5344 O O . PRO C 1 128 ? -24.276 -11.493 -76.683 1.00 14.58 132 PRO C O 1
ATOM 5348 N N . LEU C 1 129 ? -24.351 -12.232 -74.546 1.00 14.33 133 LEU C N 1
ATOM 5349 C CA . LEU C 1 129 ? -25.265 -13.336 -74.801 1.00 15.87 133 LEU C CA 1
ATOM 5350 C C . LEU C 1 129 ? -26.679 -12.788 -74.750 1.00 15.26 133 LEU C C 1
ATOM 5351 O O . LEU C 1 129 ? -26.927 -11.730 -74.169 1.00 15.12 133 LEU C O 1
ATOM 5356 N N . LYS C 1 130 ? -27.612 -13.498 -75.365 1.00 14.11 134 LYS C N 1
ATOM 5357 C CA . LYS C 1 130 ? -29.001 -13.067 -75.325 1.00 14.99 134 LYS C CA 1
ATOM 5358 C C . LYS C 1 130 ? -29.549 -13.820 -74.122 1.00 12.33 134 LYS C C 1
ATOM 5359 O O . LYS C 1 130 ? -29.440 -15.038 -74.063 1.00 14.08 134 LYS C O 1
ATOM 5365 N N . LEU C 1 131 ? -30.150 -13.105 -73.178 1.00 14.14 135 LEU C N 1
ATOM 5366 C CA . LEU C 1 131 ? -30.651 -13.729 -71.959 1.00 13.16 135 LEU C CA 1
ATOM 5367 C C . LEU C 1 131 ? -31.543 -14.936 -72.187 1.00 13.84 135 LEU C C 1
ATOM 5368 O O . LEU C 1 131 ? -31.402 -15.953 -71.493 1.00 15.97 135 LEU C O 1
ATOM 5373 N N . SER C 1 132 ? -32.461 -14.835 -73.145 1.00 16.52 136 SER C N 1
ATOM 5374 C CA . SER C 1 132 ? -33.374 -15.942 -73.428 1.00 18.18 136 SER C CA 1
ATOM 5375 C C . SER C 1 132 ? -32.623 -17.226 -73.766 1.00 17.77 136 SER C C 1
ATOM 5376 O O . SER C 1 132 ? -32.924 -18.295 -73.227 1.00 15.95 136 SER C O 1
ATOM 5379 N N . ASP C 1 133 ? -31.647 -17.120 -74.662 1.00 19.89 137 ASP C N 1
ATOM 5380 C CA . ASP C 1 133 ? -30.857 -18.274 -75.066 1.00 20.69 137 ASP C CA 1
ATOM 5381 C C . ASP C 1 133 ? -30.147 -18.863 -73.861 1.00 21.29 137 ASP C C 1
ATOM 5382 O O . ASP C 1 133 ? -30.086 -20.082 -73.695 1.00 19.58 137 ASP C O 1
ATOM 5387 N N . VAL C 1 134 ? -29.610 -17.991 -73.015 1.00 20.85 138 VAL C N 1
ATOM 5388 C CA . VAL C 1 134 ? -28.894 -18.437 -71.828 1.00 23.06 138 VAL C CA 1
ATOM 5389 C C . VAL C 1 134 ? -29.747 -19.251 -70.860 1.00 22.91 138 VAL C C 1
ATOM 5390 O O . VAL C 1 134 ? -29.385 -20.374 -70.495 1.00 22.72 138 VAL C O 1
ATOM 5394 N N . ILE C 1 135 ? -30.887 -18.704 -70.458 1.00 23.44 139 ILE C N 1
ATOM 5395 C CA . ILE C 1 135 ? -31.734 -19.390 -69.492 1.00 24.04 139 ILE C CA 1
ATOM 5396 C C . ILE C 1 135 ? -32.555 -20.559 -70.025 1.00 21.98 139 ILE C C 1
ATOM 5397 O O . ILE C 1 135 ? -33.289 -21.198 -69.268 1.00 21.34 139 ILE C O 1
ATOM 5402 N N . GLU C 1 136 ? -32.455 -20.843 -71.318 1.00 20.57 140 GLU C N 1
ATOM 5403 C CA . GLU C 1 136 ? -33.185 -21.986 -71.846 1.00 19.06 140 GLU C CA 1
ATOM 5404 C C . GLU C 1 136 ? -32.602 -23.235 -71.193 1.00 18.22 140 GLU C C 1
ATOM 5405 O O . GLU C 1 136 ? -33.335 -24.146 -70.836 1.00 18.36 140 GLU C O 1
ATOM 5411 N N . THR C 1 137 ? -31.282 -23.260 -71.026 1.00 18.80 141 THR C N 1
ATOM 5412 C CA . THR C 1 137 ? -30.611 -24.426 -70.451 1.00 20.81 141 THR C CA 1
ATOM 5413 C C . THR C 1 137 ? -29.554 -24.150 -69.396 1.00 20.26 141 THR C C 1
ATOM 5414 O O . THR C 1 137 ? -29.045 -25.089 -68.779 1.00 21.59 141 THR C O 1
ATOM 5418 N N . ALA C 1 138 ? -29.216 -22.885 -69.184 1.00 18.03 142 ALA C N 1
ATOM 5419 C CA . ALA C 1 138 ? -28.172 -22.554 -68.222 1.00 17.72 142 ALA C CA 1
ATOM 5420 C C . ALA C 1 138 ? -28.583 -22.474 -66.757 1.00 17.20 142 ALA C C 1
ATOM 5421 O O . ALA C 1 138 ? -27.723 -22.334 -65.884 1.00 14.14 142 ALA C O 1
ATOM 5423 N N . LEU C 1 139 ? -29.876 -22.560 -66.467 1.00 15.44 143 LEU C N 1
ATOM 5424 C CA . LEU C 1 139 ? -30.304 -22.491 -65.073 1.00 15.30 143 LEU C CA 1
ATOM 5425 C C . LEU C 1 139 ? -30.588 -23.896 -64.556 1.00 15.72 143 LEU C C 1
ATOM 5426 O O . LEU C 1 139 ? -29.694 -24.745 -64.561 1.00 15.03 143 LEU C O 1
ATOM 5431 N N . GLY C 1 140 ? -31.806 -24.153 -64.097 1.00 16.28 144 GLY C N 1
ATOM 5432 C CA . GLY C 1 140 ? -32.129 -25.485 -63.614 1.00 17.95 144 GLY C CA 1
ATOM 5433 C C . GLY C 1 140 ? -31.491 -25.836 -62.283 1.00 19.15 144 GLY C C 1
ATOM 5434 O O . GLY C 1 140 ? -30.913 -24.977 -61.617 1.00 18.55 144 GLY C O 1
ATOM 5435 N N . GLU C 1 141 ? -31.585 -27.107 -61.898 1.00 20.04 145 GLU C N 1
ATOM 5436 C CA . GLU C 1 141 ? -31.035 -27.566 -60.625 1.00 20.36 145 GLU C CA 1
ATOM 5437 C C . GLU C 1 141 ? -29.556 -27.942 -60.698 1.00 22.34 145 GLU C C 1
ATOM 5438 O O . GLU C 1 141 ? -28.937 -28.228 -59.675 1.00 23.68 145 GLU C O 1
ATOM 5444 N N . ASP C 1 142 ? -28.988 -27.928 -61.901 1.00 24.95 146 ASP C N 1
ATOM 5445 C CA . ASP C 1 142 ? -27.574 -28.257 -62.082 1.00 26.15 146 ASP C CA 1
ATOM 5446 C C . ASP C 1 142 ? -26.792 -27.058 -62.623 1.00 24.20 146 ASP C C 1
ATOM 5447 O O . ASP C 1 142 ? -25.688 -27.214 -63.130 1.00 20.46 146 ASP C O 1
ATOM 5452 N N . SER C 1 143 ? -27.371 -25.865 -62.509 1.00 23.14 147 SER C N 1
ATOM 5453 C CA . SER C 1 143 ? -26.741 -24.638 -63.003 1.00 19.11 147 SER C CA 1
ATOM 5454 C C . SER C 1 143 ? -25.329 -24.395 -62.477 1.00 19.04 147 SER C C 1
ATOM 5455 O O . SER C 1 143 ? -24.999 -24.755 -61.351 1.00 16.19 147 SER C O 1
ATOM 5458 N N . ASP C 1 144 ? -24.495 -23.774 -63.305 1.00 16.35 148 ASP C N 1
ATOM 5459 C CA . ASP C 1 144 ? -23.140 -23.459 -62.901 1.00 18.65 148 ASP C CA 1
ATOM 5460 C C . ASP C 1 144 ? -23.099 -22.026 -62.353 1.00 18.01 148 ASP C C 1
ATOM 5461 O O . ASP C 1 144 ? -22.044 -21.541 -61.955 1.00 17.14 148 ASP C O 1
ATOM 5466 N N . TYR C 1 145 ? -24.250 -21.354 -62.335 1.00 16.38 149 TYR C N 1
ATOM 5467 C CA . TYR C 1 145 ? -24.314 -19.999 -61.786 1.00 16.54 149 TYR C CA 1
ATOM 5468 C C . TYR C 1 145 ? -24.538 -20.096 -60.288 1.00 15.42 149 TYR C C 1
ATOM 5469 O O . TYR C 1 145 ? -25.425 -20.820 -59.841 1.00 14.95 149 TYR C O 1
ATOM 5478 N N . ILE C 1 146 ? -23.738 -19.356 -59.526 1.00 16.28 150 ILE C N 1
ATOM 5479 C CA . ILE C 1 146 ? -23.849 -19.333 -58.072 1.00 14.98 150 ILE C CA 1
ATOM 5480 C C . ILE C 1 146 ? -24.687 -18.116 -57.679 1.00 14.16 150 ILE C C 1
ATOM 5481 O O . ILE C 1 146 ? -25.146 -17.988 -56.539 1.00 14.20 150 ILE C O 1
ATOM 5486 N N . GLY C 1 147 ? -24.901 -17.232 -58.649 1.00 14.45 151 GLY C N 1
ATOM 5487 C CA . GLY C 1 147 ? -25.687 -16.044 -58.398 1.00 13.31 151 GLY C CA 1
ATOM 5488 C C . GLY C 1 147 ? -25.890 -15.208 -59.645 1.00 14.36 151 GLY C C 1
ATOM 5489 O O . GLY C 1 147 ? -25.368 -15.520 -60.718 1.00 12.51 151 GLY C O 1
ATOM 5490 N N . VAL C 1 148 ? -26.649 -14.131 -59.484 1.00 13.42 152 VAL C N 1
ATOM 5491 C CA . VAL C 1 148 ? -26.961 -13.223 -60.578 1.00 14.49 152 VAL C CA 1
ATOM 5492 C C . VAL C 1 148 ? -26.592 -11.801 -60.171 1.00 11.57 152 VAL C C 1
ATOM 5493 O O . VAL C 1 148 ? -26.815 -11.404 -59.030 1.00 13.73 152 VAL C O 1
ATOM 5497 N N . PHE C 1 149 ? -26.017 -11.047 -61.106 1.00 12.54 153 PHE C N 1
ATOM 5498 C CA . PHE C 1 149 ? -25.621 -9.669 -60.863 1.00 11.62 153 PHE C CA 1
ATOM 5499 C C . PHE C 1 149 ? -26.305 -8.742 -61.845 1.00 12.98 153 PHE C C 1
ATOM 5500 O O . PHE C 1 149 ? -26.173 -8.883 -63.066 1.00 11.90 153 PHE C O 1
ATOM 5508 N N . ILE C 1 150 ? -27.039 -7.785 -61.295 1.00 12.65 154 ILE C N 1
ATOM 5509 C CA . ILE C 1 150 ? -27.747 -6.810 -62.104 1.00 12.40 154 ILE C CA 1
ATOM 5510 C C . ILE C 1 150 ? -27.226 -5.441 -61.688 1.00 11.98 154 ILE C C 1
ATOM 5511 O O . ILE C 1 150 ? -27.648 -4.888 -60.671 1.00 13.50 154 ILE C O 1
ATOM 5516 N N . PRO C 1 151 ? -26.275 -4.891 -62.456 1.00 11.27 155 PRO C N 1
ATOM 5517 C CA . PRO C 1 151 ? -25.694 -3.578 -62.170 1.00 9.76 155 PRO C CA 1
ATOM 5518 C C . PRO C 1 151 ? -26.691 -2.447 -62.396 1.00 11.91 155 PRO C C 1
ATOM 5519 O O . PRO C 1 151 ? -27.686 -2.602 -63.126 1.00 10.89 155 PRO C O 1
ATOM 5523 N N . GLY C 1 152 ? -26.412 -1.313 -61.756 1.00 10.53 156 GLY C N 1
ATOM 5524 C CA . GLY C 1 152 ? -27.269 -0.155 -61.858 1.00 12.75 156 GLY C CA 1
ATOM 5525 C C . GLY C 1 152 ? -26.952 0.740 -63.033 1.00 13.19 156 GLY C C 1
ATOM 5526 O O . GLY C 1 152 ? -26.354 0.308 -64.028 1.00 12.67 156 GLY C O 1
ATOM 5527 N N . GLY C 1 153 ? -27.318 2.007 -62.887 1.00 11.57 157 GLY C N 1
ATOM 5528 C CA . GLY C 1 153 ? -27.162 2.975 -63.958 1.00 12.58 157 GLY C CA 1
ATOM 5529 C C . GLY C 1 153 ? -28.612 3.117 -64.394 1.00 11.69 157 GLY C C 1
ATOM 5530 O O . GLY C 1 153 ? -29.383 2.174 -64.220 1.00 9.78 157 GLY C O 1
ATOM 5531 N N . HIS C 1 154 ? -29.014 4.254 -64.942 1.00 11.81 158 HIS C N 1
ATOM 5532 C CA . HIS C 1 154 ? -30.411 4.381 -65.343 1.00 12.74 158 HIS C CA 1
ATOM 5533 C C . HIS C 1 154 ? -30.791 3.468 -66.506 1.00 11.53 158 HIS C C 1
ATOM 5534 O O . HIS C 1 154 ? -31.971 3.294 -66.803 1.00 14.01 158 HIS C O 1
ATOM 5541 N N . GLY C 1 155 ? -29.796 2.879 -67.163 1.00 12.63 159 GLY C N 1
ATOM 5542 C CA . GLY C 1 155 ? -30.085 1.965 -68.254 1.00 10.36 159 GLY C CA 1
ATOM 5543 C C . GLY C 1 155 ? -30.831 0.736 -67.744 1.00 9.90 159 GLY C C 1
ATOM 5544 O O . GLY C 1 155 ? -31.516 0.070 -68.514 1.00 10.60 159 GLY C O 1
ATOM 5545 N N . ALA C 1 156 ? -30.717 0.444 -66.446 1.00 9.97 160 ALA C N 1
ATOM 5546 C CA . ALA C 1 156 ? -31.377 -0.714 -65.840 1.00 8.28 160 ALA C CA 1
ATOM 5547 C C . ALA C 1 156 ? -32.890 -0.529 -65.714 1.00 9.15 160 ALA C C 1
ATOM 5548 O O . ALA C 1 156 ? -33.624 -1.482 -65.423 1.00 9.16 160 ALA C O 1
ATOM 5550 N N . LEU C 1 157 ? -33.350 0.700 -65.938 1.00 9.42 161 LEU C N 1
ATOM 5551 C CA . LEU C 1 157 ? -34.770 1.023 -65.880 1.00 9.39 161 LEU C CA 1
ATOM 5552 C C . LEU C 1 157 ? -35.489 0.660 -67.176 1.00 9.89 161 LEU C C 1
ATOM 5553 O O . LEU C 1 157 ? -36.705 0.745 -67.253 1.00 11.35 161 LEU C O 1
ATOM 5558 N N . MET C 1 158 ? -34.732 0.270 -68.197 1.00 10.41 162 MET C N 1
ATOM 5559 C CA . MET C 1 158 ? -35.315 -0.092 -69.479 1.00 10.11 162 MET C CA 1
ATOM 5560 C C . MET C 1 158 ? -35.242 -1.584 -69.737 1.00 13.51 162 MET C C 1
ATOM 5561 O O . MET C 1 158 ? -34.182 -2.207 -69.589 1.00 10.52 162 MET C O 1
ATOM 5566 N N . GLY C 1 159 ? -36.383 -2.148 -70.121 1.00 12.97 163 GLY C N 1
ATOM 5567 C CA . GLY C 1 159 ? -36.455 -3.565 -70.427 1.00 14.84 163 GLY C CA 1
ATOM 5568 C C . GLY C 1 159 ? -36.480 -4.518 -69.243 1.00 13.58 163 GLY C C 1
ATOM 5569 O O . GLY C 1 159 ? -37.396 -5.339 -69.123 1.00 15.87 163 GLY C O 1
ATOM 5570 N N . LEU C 1 160 ? -35.486 -4.414 -68.368 1.00 13.13 164 LEU C N 1
ATOM 5571 C CA . LEU C 1 160 ? -35.394 -5.311 -67.222 1.00 13.70 164 LEU C CA 1
ATOM 5572 C C . LEU C 1 160 ? -36.616 -5.338 -66.291 1.00 14.49 164 LEU C C 1
ATOM 5573 O O . LEU C 1 160 ? -37.081 -6.420 -65.907 1.00 14.00 164 LEU C O 1
ATOM 5578 N N . PRO C 1 161 ? -37.162 -4.160 -65.933 1.00 15.34 165 PRO C N 1
ATOM 5579 C CA . PRO C 1 161 ? -38.322 -4.076 -65.040 1.00 15.91 165 PRO C CA 1
ATOM 5580 C C . PRO C 1 161 ? -39.570 -4.891 -65.390 1.00 18.27 165 PRO C C 1
ATOM 5581 O O . PRO C 1 161 ? -40.399 -5.146 -64.519 1.00 15.70 165 PRO C O 1
ATOM 5585 N N . ASP C 1 162 ? -39.733 -5.275 -66.652 1.00 20.23 166 ASP C N 1
ATOM 5586 C CA . ASP C 1 162 ? -40.891 -6.090 -67.012 1.00 23.00 166 ASP C CA 1
ATOM 5587 C C . ASP C 1 162 ? -40.552 -7.196 -68.004 1.00 20.35 166 ASP C C 1
ATOM 5588 O O . ASP C 1 162 ? -41.365 -7.561 -68.848 1.00 19.09 166 ASP C O 1
ATOM 5593 N N . SER C 1 163 ? -39.346 -7.737 -67.868 1.00 17.48 167 SER C N 1
ATOM 5594 C CA . SER C 1 163 ? -38.864 -8.814 -68.721 1.00 16.13 167 SER C CA 1
ATOM 5595 C C . SER C 1 163 ? -39.265 -10.172 -68.146 1.00 16.28 167 SER C C 1
ATOM 5596 O O . SER C 1 163 ? -39.075 -10.431 -66.959 1.00 13.59 167 SER C O 1
ATOM 5599 N N . GLN C 1 164 ? -39.811 -11.042 -68.987 1.00 15.94 168 GLN C N 1
ATOM 5600 C CA . GLN C 1 164 ? -40.195 -12.361 -68.513 1.00 17.35 168 GLN C CA 1
ATOM 5601 C C . GLN C 1 164 ? -38.932 -13.175 -68.265 1.00 15.13 168 GLN C C 1
ATOM 5602 O O . GLN C 1 164 ? -38.928 -14.081 -67.440 1.00 13.13 168 GLN C O 1
ATOM 5608 N N . GLU C 1 165 ? -37.864 -12.852 -68.986 1.00 12.87 169 GLU C N 1
ATOM 5609 C CA . GLU C 1 165 ? -3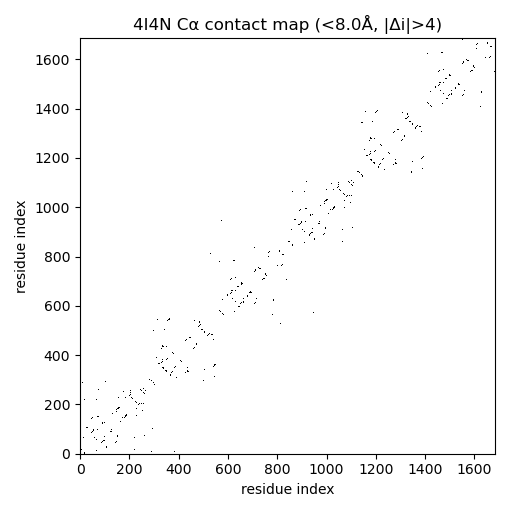6.587 -13.556 -68.826 1.00 14.71 169 GLU C CA 1
ATOM 5610 C C . GLU C 1 165 ? -36.013 -13.234 -67.456 1.00 14.58 169 GLU C C 1
ATOM 5611 O O . GLU C 1 165 ? -35.537 -14.116 -66.748 1.00 12.67 169 GLU C O 1
ATOM 5617 N N . VAL C 1 166 ? -36.046 -11.951 -67.108 1.00 13.69 170 VAL C N 1
ATOM 5618 C CA . VAL C 1 166 ? -35.551 -11.492 -65.822 1.00 10.60 170 VAL C CA 1
ATOM 5619 C C . VAL C 1 166 ? -36.415 -12.099 -64.733 1.00 11.38 170 VAL C C 1
ATOM 5620 O O . VAL C 1 166 ? -35.914 -12.529 -63.704 1.00 11.33 170 VAL C O 1
ATOM 5624 N N . LYS C 1 167 ? -37.721 -12.140 -64.964 1.00 13.09 171 LYS C N 1
ATOM 5625 C CA . LYS C 1 167 ? -38.605 -12.739 -63.978 1.00 14.52 171 LYS C CA 1
ATOM 5626 C C . LYS C 1 167 ? -38.213 -14.195 -63.746 1.00 14.42 171 LYS C C 1
ATOM 5627 O O . LYS C 1 167 ? -38.109 -14.641 -62.600 1.00 14.43 171 LYS C O 1
ATOM 5633 N N . ALA C 1 168 ? -37.998 -14.935 -64.830 1.00 13.47 172 ALA C N 1
ATOM 5634 C CA . ALA C 1 168 ? -37.612 -16.339 -64.714 1.00 14.12 172 ALA C CA 1
ATOM 5635 C C . ALA C 1 168 ? -36.272 -16.460 -63.990 1.00 12.21 172 ALA C C 1
ATOM 5636 O O . ALA C 1 168 ? -36.041 -17.394 -63.222 1.00 11.82 172 ALA C O 1
ATOM 5638 N N . VAL C 1 169 ? -35.379 -15.510 -64.231 1.00 13.56 173 VAL C N 1
ATOM 5639 C CA . VAL C 1 169 ? -34.084 -15.549 -63.563 1.00 13.67 173 VAL C CA 1
ATOM 5640 C C . VAL C 1 169 ? -34.268 -15.397 -62.050 1.00 12.74 173 VAL C C 1
ATOM 5641 O O . VAL C 1 169 ? -33.747 -16.186 -61.255 1.00 12.14 173 VAL C O 1
ATOM 5645 N N . LEU C 1 170 ? -35.019 -14.379 -61.657 1.00 12.06 174 LEU C N 1
ATOM 5646 C CA . LEU C 1 170 ? -35.270 -14.123 -60.244 1.00 11.98 174 LEU C CA 1
ATOM 5647 C C . LEU C 1 170 ? -35.962 -15.289 -59.532 1.00 12.87 174 LEU C C 1
ATOM 5648 O O . LEU C 1 170 ? -35.554 -15.683 -58.440 1.00 11.28 174 LEU C O 1
ATOM 5653 N N . GLN C 1 171 ? -37.002 -15.846 -60.139 1.00 12.25 175 GLN C N 1
ATOM 5654 C CA . GLN C 1 171 ? -37.703 -16.965 -59.518 1.00 12.61 175 GLN C CA 1
ATOM 5655 C C . GLN C 1 171 ? -36.748 -18.150 -59.352 1.00 13.34 175 GLN C C 1
ATOM 5656 O O . GLN C 1 171 ? -36.794 -18.871 -58.354 1.00 14.66 175 GLN C O 1
ATOM 5662 N N . TRP C 1 172 ? -35.876 -18.341 -60.334 1.00 12.17 176 TRP C N 1
ATOM 5663 C CA . TRP C 1 172 ? -34.900 -19.420 -60.281 1.00 15.29 176 TRP C CA 1
ATOM 5664 C C . TRP C 1 172 ? -33.976 -19.186 -59.086 1.00 12.52 176 TRP C C 1
ATOM 5665 O O . TRP C 1 172 ? -33.806 -20.057 -58.233 1.00 15.08 176 TRP C O 1
ATOM 5676 N N . ALA C 1 173 ? -33.381 -18.001 -59.031 1.00 14.78 177 ALA C N 1
ATOM 5677 C CA . ALA C 1 173 ? -32.485 -17.636 -57.940 1.00 12.18 177 ALA C CA 1
ATOM 5678 C C . ALA C 1 173 ? -33.115 -17.892 -56.570 1.00 12.67 177 ALA C C 1
ATOM 5679 O O . ALA C 1 173 ? -32.496 -18.485 -55.688 1.00 13.49 177 ALA C O 1
ATOM 5681 N N . MET C 1 174 ? -34.349 -17.440 -56.395 1.00 13.23 178 MET C N 1
ATOM 5682 C CA . MET C 1 174 ? -35.049 -17.620 -55.127 1.00 15.17 178 MET C CA 1
ATOM 5683 C C . MET C 1 174 ? -35.403 -19.084 -54.846 1.00 15.39 178 MET C C 1
ATOM 5684 O O . MET C 1 174 ? -35.350 -19.539 -53.695 1.00 13.98 178 MET C O 1
ATOM 5689 N N . LYS C 1 175 ? -35.777 -19.813 -55.895 1.00 15.96 179 LYS C N 1
ATOM 5690 C CA . LYS C 1 175 ? -36.152 -21.214 -55.735 1.00 17.39 179 LYS C CA 1
ATOM 5691 C C . LYS C 1 175 ? -34.937 -22.071 -55.425 1.00 16.17 179 LYS C C 1
ATOM 5692 O O . LYS C 1 175 ? -34.988 -22.927 -54.536 1.00 15.49 179 LYS C O 1
ATOM 5698 N N . GLN C 1 176 ? -33.843 -21.839 -56.144 1.00 14.85 180 GLN C N 1
ATOM 5699 C CA . GLN C 1 176 ? -32.619 -22.597 -55.933 1.00 15.97 180 GLN C CA 1
ATOM 5700 C C . GLN C 1 176 ? -31.725 -21.948 -54.870 1.00 16.19 180 GLN C C 1
ATOM 5701 O O . GLN C 1 176 ? -30.602 -22.395 -54.637 1.00 16.03 180 GLN C O 1
ATOM 5707 N N . ASN C 1 177 ? -32.231 -20.898 -54.230 1.00 16.14 181 ASN C N 1
ATOM 5708 C CA . ASN C 1 177 ? -31.484 -20.212 -53.177 1.00 15.03 181 ASN C CA 1
ATOM 5709 C C . ASN C 1 177 ? -30.099 -19.796 -53.679 1.00 14.31 181 ASN C C 1
ATOM 5710 O O . ASN C 1 177 ? -29.061 -20.258 -53.186 1.00 14.75 181 ASN C O 1
ATOM 5715 N N . LYS C 1 178 ? -30.114 -18.916 -54.681 1.00 13.11 182 LYS C N 1
ATOM 5716 C CA . LYS C 1 178 ? -28.920 -18.364 -55.316 1.00 13.96 182 LYS C CA 1
ATOM 5717 C C . LYS C 1 178 ? -28.814 -16.863 -54.989 1.00 13.10 182 LYS C C 1
ATOM 5718 O O . LYS C 1 178 ? -29.819 -16.198 -54.720 1.00 12.76 182 LYS C O 1
ATOM 5724 N N . PHE C 1 179 ? -27.599 -16.330 -55.013 1.00 11.87 183 PHE C N 1
ATOM 5725 C CA . PHE C 1 179 ? -27.398 -14.915 -54.722 1.00 12.15 183 PHE C CA 1
ATOM 5726 C C . PHE C 1 179 ? -27.949 -13.978 -55.794 1.00 12.36 183 PHE C C 1
ATOM 5727 O O . PHE C 1 179 ? -27.828 -14.237 -56.996 1.00 11.59 183 PHE C O 1
ATOM 5735 N N . ILE C 1 180 ? -28.582 -12.898 -55.340 1.00 11.42 184 ILE C N 1
ATOM 5736 C CA . ILE C 1 180 ? -29.108 -11.864 -56.225 1.00 12.68 184 ILE C CA 1
ATOM 5737 C C . ILE C 1 180 ? -28.343 -10.624 -55.773 1.00 10.98 184 ILE C C 1
ATOM 5738 O O . ILE C 1 180 ? -28.442 -10.200 -54.619 1.00 11.11 184 ILE C O 1
ATOM 5743 N N . ILE C 1 181 ? -27.551 -10.073 -56.679 1.00 9.69 185 ILE C N 1
ATOM 5744 C CA . ILE C 1 181 ? -26.724 -8.908 -56.380 1.00 12.79 185 ILE C CA 1
ATOM 5745 C C . ILE C 1 181 ? -27.068 -7.703 -57.256 1.00 13.45 185 ILE C C 1
ATOM 5746 O O . ILE C 1 181 ? -27.050 -7.785 -58.483 1.00 12.91 185 ILE C O 1
ATOM 5751 N N . SER C 1 182 ? -27.378 -6.580 -56.618 1.00 13.86 186 SER C N 1
ATOM 5752 C CA . SER C 1 182 ? -27.718 -5.373 -57.353 1.00 13.27 186 SER C CA 1
ATOM 5753 C C . SER C 1 182 ? -27.392 -4.100 -56.563 1.00 14.22 186 SER C C 1
ATOM 5754 O O . SER C 1 182 ? -27.028 -4.154 -55.384 1.00 14.78 186 SER C O 1
ATOM 5757 N N . LEU C 1 183 ? -27.506 -2.951 -57.216 1.00 13.22 187 LEU C N 1
ATOM 5758 C CA . LEU C 1 183 ? -27.239 -1.690 -56.534 1.00 13.53 187 LEU C CA 1
ATOM 5759 C C . LEU C 1 183 ? -27.832 -0.516 -57.290 1.00 12.18 187 LEU C C 1
ATOM 5760 O O . LEU C 1 183 ? -28.012 -0.586 -58.513 1.00 10.27 187 LEU C O 1
ATOM 5765 N N . ALA C 1 184 ? -28.136 0.552 -56.548 1.00 13.82 188 ALA C N 1
ATOM 5766 C CA . ALA C 1 184 ? -28.691 1.791 -57.098 1.00 13.10 188 ALA C CA 1
ATOM 5767 C C . ALA C 1 184 ? -30.029 1.608 -57.824 1.00 12.45 188 ALA C C 1
ATOM 5768 O O . ALA C 1 184 ? -31.047 1.363 -57.184 1.00 8.65 188 ALA C O 1
ATOM 5770 N N . HIS C 1 185 ? -30.038 1.762 -59.147 1.00 12.11 189 HIS C N 1
ATOM 5771 C CA . HIS C 1 185 ? -31.262 1.562 -59.915 1.00 10.77 189 HIS C CA 1
ATOM 5772 C C . HIS C 1 185 ? -31.430 0.118 -60.376 1.00 9.93 189 HIS C C 1
ATOM 5773 O O . HIS C 1 185 ? -32.463 -0.229 -60.941 1.00 8.98 189 HIS C O 1
ATOM 5780 N N . GLY C 1 186 ? -30.415 -0.712 -60.144 1.00 8.30 190 GLY C N 1
ATOM 5781 C CA . GLY C 1 186 ? -30.475 -2.112 -60.543 1.00 9.16 190 GLY C CA 1
ATOM 5782 C C . GLY C 1 186 ? -31.680 -2.856 -59.995 1.00 8.82 190 GLY C C 1
ATOM 5783 O O . GLY C 1 186 ? -32.285 -3.675 -60.699 1.00 11.66 190 GLY C O 1
ATOM 5784 N N . PRO C 1 187 ? -32.056 -2.607 -58.731 1.00 9.38 191 PRO C N 1
ATOM 5785 C CA . PRO C 1 187 ? -33.210 -3.288 -58.145 1.00 8.54 191 PRO C CA 1
ATOM 5786 C C . PRO C 1 187 ? -34.514 -3.061 -58.908 1.00 8.59 191 PRO C C 1
ATOM 5787 O O . PRO C 1 187 ? -35.500 -3.745 -58.673 1.00 8.55 191 PRO C O 1
ATOM 5791 N N . ALA C 1 188 ? -34.535 -2.092 -59.814 1.00 9.94 192 ALA C N 1
ATOM 5792 C CA . ALA C 1 188 ? -35.749 -1.885 -60.592 1.00 11.39 192 ALA C CA 1
ATOM 5793 C C . ALA C 1 188 ? -36.035 -3.193 -61.345 1.00 11.27 192 ALA C C 1
ATOM 5794 O O . ALA C 1 188 ? -37.184 -3.501 -61.661 1.00 8.36 192 ALA C O 1
ATOM 5796 N N . ALA C 1 189 ? -34.977 -3.957 -61.621 1.00 11.47 193 ALA C N 1
ATOM 5797 C CA . ALA C 1 189 ? -35.114 -5.225 -62.337 1.00 11.09 193 ALA C CA 1
ATOM 5798 C C . ALA C 1 189 ? -35.988 -6.228 -61.585 1.00 11.80 193 ALA C C 1
ATOM 5799 O O . ALA C 1 189 ? -36.585 -7.118 -62.190 1.00 11.58 193 ALA C O 1
ATOM 5801 N N . PHE C 1 190 ? -36.062 -6.075 -60.265 1.00 13.07 194 PHE C N 1
ATOM 5802 C CA . PHE C 1 190 ? -36.859 -6.967 -59.426 1.00 11.36 194 PHE C CA 1
ATOM 5803 C C . PHE C 1 190 ? -38.350 -6.823 -59.697 1.00 12.89 194 PHE C C 1
ATOM 5804 O O . PHE C 1 190 ? -39.133 -7.717 -59.368 1.00 12.63 194 PHE C O 1
ATOM 5812 N N . LEU C 1 191 ? -38.746 -5.693 -60.277 1.00 11.41 195 LEU C N 1
ATOM 5813 C CA . LEU C 1 191 ? -40.153 -5.459 -60.604 1.00 11.90 195 LEU C CA 1
ATOM 5814 C C . LEU C 1 191 ? -40.643 -6.432 -61.688 1.00 12.81 195 LEU C C 1
ATOM 5815 O O . LEU C 1 191 ? -41.839 -6.593 -61.909 1.00 12.08 195 LEU C O 1
ATOM 5820 N N . ALA C 1 192 ? -39.713 -7.092 -62.364 1.00 12.66 196 ALA C N 1
ATOM 5821 C CA . ALA C 1 192 ? -40.088 -8.041 -63.405 1.00 12.65 196 ALA C CA 1
ATOM 5822 C C . ALA C 1 192 ? -40.946 -9.206 -62.857 1.00 14.12 196 ALA C C 1
ATOM 5823 O O . ALA C 1 192 ? -41.616 -9.898 -63.617 1.00 13.49 196 ALA C O 1
ATOM 5825 N N . VAL C 1 193 ? -40.950 -9.419 -61.544 1.00 14.04 197 VAL C N 1
ATOM 5826 C CA . VAL C 1 193 ? -41.740 -10.519 -60.995 1.00 17.34 197 VAL C CA 1
ATOM 5827 C C . VAL C 1 193 ? -43.244 -10.272 -61.103 1.00 20.05 197 VAL C C 1
ATOM 5828 O O . VAL C 1 193 ? -44.047 -11.155 -60.787 1.00 17.82 197 VAL C O 1
ATOM 5832 N N . GLY C 1 194 ? -43.620 -9.081 -61.566 1.00 21.81 198 GLY C N 1
ATOM 5833 C CA . GLY C 1 194 ? -45.027 -8.757 -61.713 1.00 24.68 198 GLY C CA 1
ATOM 5834 C C . GLY C 1 194 ? -45.779 -8.843 -60.396 1.00 28.30 198 GLY C C 1
ATOM 5835 O O . GLY C 1 194 ? -45.424 -8.155 -59.434 1.00 27.26 198 GLY C O 1
ATOM 5836 N N . ASP C 1 195 ? -46.809 -9.690 -60.355 1.00 29.66 199 ASP C N 1
ATOM 5837 C CA . ASP C 1 195 ? -47.632 -9.870 -59.155 1.00 31.86 199 ASP C CA 1
ATOM 5838 C C . ASP C 1 195 ? -47.126 -10.953 -58.192 1.00 30.57 199 ASP C C 1
ATOM 5839 O O . ASP C 1 195 ? -47.760 -11.222 -57.171 1.00 29.87 199 ASP C O 1
ATOM 5844 N N . ASP C 1 196 ? -45.997 -11.578 -58.511 1.00 29.02 200 ASP C N 1
ATOM 5845 C CA . ASP C 1 196 ? -45.446 -12.616 -57.643 1.00 28.44 200 ASP C CA 1
ATOM 5846 C C . ASP C 1 196 ? -44.974 -11.955 -56.346 1.00 26.34 200 ASP C C 1
ATOM 5847 O O . ASP C 1 196 ? -44.080 -11.107 -56.370 1.00 25.83 200 ASP C O 1
ATOM 5852 N N . PRO C 1 197 ? -45.571 -12.332 -55.197 1.00 24.56 201 PRO C N 1
ATOM 5853 C CA . PRO C 1 197 ? -45.226 -11.782 -53.880 1.00 22.64 201 PRO C CA 1
ATOM 5854 C C . PRO C 1 197 ? -43.919 -12.356 -53.351 1.00 22.64 201 PRO C C 1
ATOM 5855 O O . PRO C 1 197 ? -43.595 -12.237 -52.169 1.00 18.81 201 PRO C O 1
ATOM 5859 N N . LEU C 1 198 ? -43.181 -12.982 -54.256 1.00 22.18 202 LEU C N 1
ATOM 5860 C CA . LEU C 1 198 ? -41.901 -13.602 -53.963 1.00 23.32 202 LEU C CA 1
ATOM 5861 C C . LEU C 1 198 ? -40.979 -12.821 -53.023 1.00 20.13 202 LEU C C 1
ATOM 5862 O O . LEU C 1 198 ? -40.329 -13.409 -52.158 1.00 18.96 202 LEU C O 1
ATOM 5867 N N . PHE C 1 199 ? -40.923 -11.503 -53.192 1.00 18.78 203 PHE C N 1
ATOM 5868 C CA . PHE C 1 199 ? -40.040 -10.668 -52.383 1.00 16.73 203 PHE C CA 1
ATOM 5869 C C . PHE C 1 199 ? -40.661 -10.010 -51.148 1.00 19.08 203 PHE C C 1
ATOM 5870 O O . PHE C 1 199 ? -40.020 -9.189 -50.493 1.00 18.27 203 PHE C O 1
ATOM 5878 N N . ALA C 1 200 ? -41.899 -10.366 -50.824 1.00 17.88 204 ALA C N 1
ATOM 5879 C CA . ALA C 1 200 ? -42.555 -9.798 -49.652 1.00 18.95 204 ALA C CA 1
ATOM 5880 C C . ALA C 1 200 ? -41.620 -9.810 -48.444 1.00 17.85 204 ALA C C 1
ATOM 5881 O O . ALA C 1 200 ? -41.038 -10.841 -48.111 1.00 18.06 204 ALA C O 1
ATOM 5883 N N . GLY C 1 201 ? -41.465 -8.651 -47.807 1.00 17.19 205 GLY C N 1
ATOM 5884 C CA . GLY C 1 201 ? -40.615 -8.547 -46.632 1.00 18.09 205 GLY C CA 1
ATOM 5885 C C . GLY C 1 201 ? -39.114 -8.321 -46.810 1.00 18.61 205 GLY C C 1
ATOM 5886 O O . GLY C 1 201 ? -38.439 -7.965 -45.851 1.00 21.58 205 GLY C O 1
ATOM 5887 N N . TYR C 1 202 ? -38.559 -8.561 -47.992 1.00 18.39 206 TYR C N 1
ATOM 5888 C CA . TYR C 1 202 ? -37.129 -8.330 -48.191 1.00 16.25 206 TYR C CA 1
ATOM 5889 C C . TYR C 1 202 ? -36.709 -6.872 -47.983 1.00 15.43 206 TYR C C 1
ATOM 5890 O O . TYR C 1 202 ? -37.402 -5.910 -48.374 1.00 15.08 206 TYR C O 1
ATOM 5899 N N . LYS C 1 203 ? -35.542 -6.732 -47.368 1.00 14.64 207 LYS C N 1
ATOM 5900 C CA . LYS C 1 203 ? -34.966 -5.427 -47.090 1.00 13.96 207 LYS C CA 1
ATOM 5901 C C . LYS C 1 203 ? -33.822 -5.179 -48.062 1.00 13.18 207 LYS C C 1
ATOM 5902 O O . LYS C 1 203 ? -32.942 -6.022 -48.265 1.00 13.16 207 LYS C O 1
ATOM 5908 N N . ILE C 1 204 ? -33.838 -4.012 -48.682 1.00 14.70 208 ILE C N 1
ATOM 5909 C CA . ILE C 1 204 ? -32.789 -3.662 -49.630 1.00 13.20 208 ILE C CA 1
ATOM 5910 C C . ILE C 1 204 ? -32.480 -2.182 -49.531 1.00 12.52 208 ILE C C 1
ATOM 5911 O O . ILE C 1 204 ? -33.255 -1.432 -48.951 1.00 14.35 208 ILE C O 1
ATOM 5916 N N . VAL C 1 205 ? -31.339 -1.776 -50.085 1.00 12.63 209 VAL C N 1
ATOM 5917 C CA . VAL C 1 205 ? -30.994 -0.366 -50.176 1.00 12.23 209 VAL C CA 1
ATOM 5918 C C . VAL C 1 205 ? -31.075 -0.146 -51.695 1.00 13.26 209 VAL C C 1
ATOM 5919 O O . VAL C 1 205 ? -30.933 -1.102 -52.466 1.00 12.08 209 VAL C O 1
ATOM 5923 N N . ALA C 1 206 ? -31.361 1.082 -52.114 1.00 13.60 210 ALA C N 1
ATOM 5924 C CA . ALA C 1 206 ? -31.494 1.411 -53.533 1.00 12.72 210 ALA C CA 1
ATOM 5925 C C . ALA C 1 206 ? -31.436 2.918 -53.658 1.00 13.17 210 ALA C C 1
ATOM 5926 O O . ALA C 1 206 ? -31.620 3.630 -52.680 1.00 12.91 210 ALA C O 1
ATOM 5928 N N . PHE C 1 207 ? -31.175 3.414 -54.861 1.00 13.21 211 PHE C N 1
ATOM 5929 C CA . PHE C 1 207 ? -31.082 4.856 -55.059 1.00 13.20 211 PHE C CA 1
ATOM 5930 C C . PHE C 1 207 ? -32.433 5.489 -54.719 1.00 12.16 211 PHE C C 1
ATOM 5931 O O . PHE C 1 207 ? -33.455 5.097 -55.258 1.00 12.72 211 PHE C O 1
ATOM 5939 N N . PRO C 1 208 ? -32.455 6.474 -53.813 1.00 13.48 212 PRO C N 1
ATOM 5940 C CA . PRO C 1 208 ? -33.710 7.127 -53.420 1.00 13.00 212 PRO C CA 1
ATOM 5941 C C . PRO C 1 208 ? -34.470 7.834 -54.540 1.00 12.81 212 PRO C C 1
ATOM 5942 O O . PRO C 1 208 ? -33.890 8.604 -55.310 1.00 12.17 212 PRO C O 1
ATOM 5946 N N . ASP C 1 209 ? -35.770 7.571 -54.631 1.00 13.56 213 ASP C N 1
ATOM 5947 C CA . ASP C 1 209 ? -36.595 8.221 -55.646 1.00 13.54 213 ASP C CA 1
ATOM 5948 C C . ASP C 1 209 ? -36.466 9.739 -55.538 1.00 14.52 213 ASP C C 1
ATOM 5949 O O . ASP C 1 209 ? -36.351 10.438 -56.549 1.00 11.93 213 ASP C O 1
ATOM 5954 N N . GLU C 1 210 ? -36.501 10.248 -54.308 1.00 14.71 214 GLU C N 1
ATOM 5955 C CA . GLU C 1 210 ? -36.419 11.690 -54.083 1.00 15.05 214 GLU C CA 1
ATOM 5956 C C . GLU C 1 210 ? -35.166 12.323 -54.679 1.00 17.77 214 GLU C C 1
ATOM 5957 O O . GLU C 1 210 ? -35.192 13.466 -55.137 1.00 15.24 214 GLU C O 1
ATOM 5963 N N . MET C 1 211 ? -34.058 11.596 -54.668 1.00 17.37 215 MET C N 1
ATOM 5964 C CA . MET C 1 211 ? -32.847 12.152 -55.237 1.00 18.77 215 MET C CA 1
ATOM 5965 C C . MET C 1 211 ? -32.963 12.226 -56.749 1.00 18.42 215 MET C C 1
ATOM 5966 O O . MET C 1 211 ? -32.451 13.161 -57.365 1.00 18.10 215 MET C O 1
ATOM 5971 N N . ASP C 1 212 ? -33.648 11.251 -57.346 1.00 18.62 216 ASP C N 1
ATOM 5972 C CA . ASP C 1 212 ? -33.850 11.249 -58.797 1.00 16.47 216 ASP C CA 1
ATOM 5973 C C . ASP C 1 212 ? -34.687 12.469 -59.166 1.00 17.52 216 ASP C C 1
ATOM 5974 O O . ASP C 1 212 ? -34.558 13.020 -60.259 1.00 16.65 216 ASP C O 1
ATOM 5979 N N . ALA C 1 213 ? -35.558 12.884 -58.254 1.00 17.63 217 ALA C N 1
ATOM 5980 C CA . ALA C 1 213 ? -36.414 14.036 -58.526 1.00 18.49 217 ALA C CA 1
ATOM 5981 C C . ALA C 1 213 ? -35.647 15.355 -58.490 1.00 18.02 217 ALA C C 1
ATOM 5982 O O . ALA C 1 213 ? -36.106 16.357 -59.040 1.00 16.95 217 ALA C O 1
ATOM 5984 N N . GLN C 1 214 ? -34.471 15.358 -57.868 1.00 16.40 218 GLN C N 1
ATOM 5985 C CA . GLN C 1 214 ? -33.699 16.593 -57.758 1.00 18.57 218 GLN C CA 1
ATOM 5986 C C . GLN C 1 214 ? -32.511 16.754 -58.700 1.00 19.31 218 GLN C C 1
ATOM 5987 O O . GLN C 1 214 ? -32.165 17.877 -59.065 1.00 20.93 218 GLN C O 1
ATOM 5993 N N . THR C 1 215 ? -31.895 15.651 -59.112 1.00 18.95 219 THR C N 1
ATOM 5994 C CA . THR C 1 215 ? -30.731 15.735 -59.995 1.00 18.20 219 THR C CA 1
ATOM 5995 C C . THR C 1 215 ? -30.922 16.493 -61.317 1.00 16.96 219 THR C C 1
ATOM 5996 O O . THR C 1 215 ? -29.958 17.015 -61.874 1.00 18.30 219 THR C O 1
ATOM 6000 N N . PRO C 1 216 ? -32.156 16.557 -61.849 1.00 17.57 220 PRO C N 1
ATOM 6001 C CA . PRO C 1 216 ? -32.291 17.298 -63.109 1.00 17.01 220 PRO C CA 1
ATOM 6002 C C . PRO C 1 216 ? -32.053 18.790 -62.895 1.00 17.44 220 PRO C C 1
ATOM 6003 O O . PRO C 1 216 ? -31.699 19.519 -63.827 1.00 17.05 220 PRO C O 1
ATOM 6007 N N . SER C 1 217 ? -32.252 19.243 -61.662 1.00 17.53 221 SER C N 1
ATOM 6008 C CA . SER C 1 217 ? -32.069 20.654 -61.340 1.00 18.75 221 SER C CA 1
ATOM 6009 C C . SER C 1 217 ? -30.660 21.142 -61.652 1.00 18.27 221 SER C C 1
ATOM 6010 O O . SER C 1 217 ? -30.456 22.336 -61.852 1.00 18.00 221 SER C O 1
ATOM 6013 N N . ILE C 1 218 ? -29.688 20.229 -61.700 1.00 17.82 222 ILE C N 1
ATOM 6014 C CA . ILE C 1 218 ? -28.319 20.624 -62.016 1.00 18.49 222 ILE C CA 1
ATOM 6015 C C . ILE C 1 218 ? -27.817 20.033 -63.334 1.00 17.70 222 ILE C C 1
ATOM 6016 O O . ILE C 1 218 ? -26.612 19.995 -63.587 1.00 16.95 222 ILE C O 1
ATOM 6021 N N . GLY C 1 219 ? -28.749 19.567 -64.159 1.00 16.23 223 GLY C N 1
ATOM 6022 C CA . GLY C 1 219 ? -28.392 19.017 -65.455 1.00 17.70 223 GLY C CA 1
ATOM 6023 C C . GLY C 1 219 ? -27.903 17.581 -65.527 1.00 16.26 223 GLY C C 1
ATOM 6024 O O . GLY C 1 219 ? -27.394 17.170 -66.563 1.00 18.45 223 GLY C O 1
ATOM 6025 N N . TYR C 1 220 ? -28.040 16.810 -64.454 1.00 16.90 224 TYR C N 1
ATOM 6026 C CA . TYR C 1 220 ? -27.583 15.420 -64.486 1.00 16.65 224 TYR C CA 1
ATOM 6027 C C . TYR C 1 220 ? -28.348 14.645 -65.569 1.00 17.06 224 TYR C C 1
ATOM 6028 O O . TYR C 1 220 ? -27.783 13.783 -66.254 1.00 17.44 224 TYR C O 1
ATOM 6037 N N . MET C 1 221 ? -29.638 14.946 -65.689 1.00 15.64 225 MET C N 1
ATOM 6038 C CA . MET C 1 221 ? -30.505 14.344 -66.704 1.00 15.19 225 MET C CA 1
ATOM 6039 C C . MET C 1 221 ? -31.192 15.525 -67.386 1.00 13.94 225 MET C C 1
ATOM 6040 O O . MET C 1 221 ? -31.399 16.560 -66.767 1.00 12.84 225 MET C O 1
ATOM 6045 N N . PRO C 1 222 ? -31.537 15.392 -68.672 1.00 13.69 226 PRO C N 1
ATOM 6046 C CA . PRO C 1 222 ? -32.200 16.448 -69.453 1.00 14.34 226 PRO C CA 1
ATOM 6047 C C . PRO C 1 222 ? -33.684 16.644 -69.129 1.00 14.67 226 PRO C C 1
ATOM 6048 O O . PRO C 1 222 ? -34.354 17.487 -69.729 1.00 13.70 226 PRO C O 1
ATOM 6052 N N . GLY C 1 223 ? -34.186 15.853 -68.186 1.00 13.60 227 GLY C N 1
ATOM 6053 C CA . GLY C 1 223 ? -35.581 15.942 -67.788 1.00 15.81 227 GLY C CA 1
ATOM 6054 C C . GLY C 1 223 ? -35.792 15.077 -66.558 1.00 14.63 227 GLY C C 1
ATOM 6055 O O . GLY C 1 223 ? -34.821 14.739 -65.885 1.00 14.21 227 GLY C O 1
ATOM 6056 N N . HIS C 1 224 ? -37.037 14.711 -66.267 1.00 13.15 228 HIS C N 1
ATOM 6057 C CA . HIS C 1 224 ? -37.347 13.867 -65.111 1.00 15.59 228 HIS C CA 1
ATOM 6058 C C . HIS C 1 224 ? -37.879 12.491 -65.516 1.00 16.32 228 HIS C C 1
ATOM 6059 O O . HIS C 1 224 ? -38.515 12.341 -66.557 1.00 15.10 228 HIS C O 1
ATOM 6066 N N . LEU C 1 225 ? -37.622 11.485 -64.683 1.00 13.86 229 LEU C N 1
ATOM 6067 C CA . LEU C 1 225 ? -38.077 10.125 -64.959 1.00 13.95 229 LEU C CA 1
ATOM 6068 C C . LEU C 1 225 ? -39.596 10.106 -65.027 1.00 12.94 229 LEU C C 1
ATOM 6069 O O . LEU C 1 225 ? -40.258 10.880 -64.340 1.00 12.77 229 LEU C O 1
ATOM 6074 N N . THR C 1 226 ? -40.148 9.226 -65.856 1.00 12.21 230 THR C N 1
ATOM 6075 C CA . THR C 1 226 ? -41.602 9.133 -66.011 1.00 14.34 230 THR C CA 1
ATOM 6076 C C . THR C 1 226 ? -42.274 8.235 -64.978 1.00 14.08 230 THR C C 1
ATOM 6077 O O . THR C 1 226 ? -43.506 8.126 -64.935 1.00 12.76 230 THR C O 1
ATOM 6081 N N . TRP C 1 227 ? -41.470 7.572 -64.156 1.00 14.47 231 TRP C N 1
ATOM 6082 C CA . TRP C 1 227 ? -42.012 6.724 -63.098 1.00 13.74 231 TRP C CA 1
ATOM 6083 C C . TRP C 1 227 ? -40.971 6.574 -61.996 1.00 15.57 231 TRP C C 1
ATOM 6084 O O . TRP C 1 227 ? -39.787 6.880 -62.207 1.00 16.81 231 TRP C O 1
ATOM 6095 N N . LYS C 1 228 ? -41.409 6.125 -60.818 1.00 12.92 232 LYS C N 1
ATOM 6096 C CA . LYS C 1 228 ? -40.511 5.964 -59.672 1.00 17.28 232 LYS C CA 1
ATOM 6097 C C . LYS C 1 228 ? -40.380 4.508 -59.233 1.00 16.59 232 LYS C C 1
ATOM 6098 O O . LYS C 1 228 ? -41.307 3.928 -58.665 1.00 18.23 232 LYS C O 1
ATOM 6104 N N . PHE C 1 229 ? -39.211 3.930 -59.484 1.00 15.89 233 PHE C N 1
ATOM 6105 C CA . PHE C 1 229 ? -38.967 2.532 -59.151 1.00 15.58 233 PHE C CA 1
ATOM 6106 C C . PHE C 1 229 ? -39.009 2.215 -57.658 1.00 14.57 233 PHE C C 1
ATOM 6107 O O . PHE C 1 229 ? -39.442 1.131 -57.264 1.00 12.77 233 PHE C O 1
ATOM 6115 N N . GLY C 1 230 ? -38.561 3.148 -56.826 1.00 12.98 234 GLY C N 1
ATOM 6116 C CA . GLY C 1 230 ? -38.592 2.907 -55.395 1.00 13.55 234 GLY C CA 1
ATOM 6117 C C . GLY C 1 230 ? -40.008 2.604 -54.931 1.00 13.94 234 GLY C C 1
ATOM 6118 O O . GLY C 1 230 ? -40.261 1.586 -54.292 1.00 13.59 234 GLY C O 1
ATOM 6119 N N . GLU C 1 231 ? -40.940 3.486 -55.256 1.00 14.31 235 GLU C N 1
ATOM 6120 C CA . GLU C 1 231 ? -42.329 3.288 -54.864 1.00 15.51 235 GLU C CA 1
ATOM 6121 C C . GLU C 1 231 ? -42.896 1.965 -55.375 1.00 14.30 235 GLU C C 1
ATOM 6122 O O . GLU C 1 231 ? -43.621 1.274 -54.670 1.00 11.58 235 GLU C O 1
ATOM 6128 N N . GLN C 1 232 ? -42.580 1.614 -56.612 1.00 14.69 236 GLN C N 1
ATOM 6129 C CA . GLN C 1 232 ? -43.093 0.369 -57.161 1.00 17.30 236 GLN C CA 1
ATOM 6130 C C . GLN C 1 232 ? -42.499 -0.850 -56.463 1.00 15.94 236 GLN C C 1
ATOM 6131 O O . GLN C 1 232 ? -43.171 -1.869 -56.326 1.00 13.27 236 GLN C O 1
ATOM 6137 N N . LEU C 1 233 ? -41.249 -0.742 -56.014 1.00 13.57 237 LEU C N 1
ATOM 6138 C CA . LEU C 1 233 ? -40.606 -1.844 -55.296 1.00 13.78 237 LEU C CA 1
ATOM 6139 C C . LEU C 1 233 ? -41.305 -2.037 -53.953 1.00 14.17 237 LEU C C 1
ATOM 6140 O O . LEU C 1 233 ? -41.587 -3.165 -53.540 1.00 14.03 237 LEU C O 1
ATOM 6145 N N . GLN C 1 234 ? -41.583 -0.931 -53.269 1.00 15.46 238 GLN C N 1
ATOM 6146 C CA . GLN C 1 234 ? -42.276 -0.985 -51.988 1.00 16.61 238 GLN C CA 1
ATOM 6147 C C . GLN C 1 234 ? -43.659 -1.579 -52.214 1.00 18.96 238 GLN C C 1
ATOM 6148 O O . GLN C 1 234 ? -44.168 -2.333 -51.385 1.00 15.07 238 GLN C O 1
ATOM 6154 N N . ALA C 1 235 ? -44.260 -1.235 -53.350 1.00 18.18 239 ALA C N 1
ATOM 6155 C CA . ALA C 1 235 ? -45.585 -1.733 -53.687 1.00 20.35 239 ALA C CA 1
ATOM 6156 C C . ALA C 1 235 ? -45.584 -3.251 -53.804 1.00 19.78 239 ALA C C 1
ATOM 6157 O O . ALA C 1 235 ? -46.601 -3.883 -53.542 1.00 21.52 239 ALA C O 1
ATOM 6159 N N . ILE C 1 236 ? -44.458 -3.846 -54.196 1.00 18.83 240 ILE C N 1
ATOM 6160 C CA . ILE C 1 236 ? -44.423 -5.299 -54.304 1.00 17.54 240 ILE C CA 1
ATOM 6161 C C . ILE C 1 236 ? -43.858 -5.981 -53.062 1.00 18.34 240 ILE C C 1
ATOM 6162 O O . ILE C 1 236 ? -43.555 -7.172 -53.088 1.00 19.33 240 ILE C O 1
ATOM 6167 N N . GLY C 1 237 ? -43.711 -5.222 -51.978 1.00 17.37 241 GLY C N 1
ATOM 6168 C CA . GLY C 1 237 ? -43.244 -5.817 -50.735 1.00 20.30 241 GLY C CA 1
ATOM 6169 C C . GLY C 1 237 ? -41.862 -5.498 -50.189 1.00 19.46 241 GLY C C 1
ATOM 6170 O O . GLY C 1 237 ? -41.574 -5.819 -49.032 1.00 19.63 241 GLY C O 1
ATOM 6171 N N . PHE C 1 238 ? -40.995 -4.890 -50.988 1.00 17.46 242 PHE C N 1
ATOM 6172 C CA . PHE C 1 238 ? -39.659 -4.568 -50.498 1.00 16.14 242 PHE C CA 1
ATOM 6173 C C . PHE C 1 238 ? -39.687 -3.472 -49.454 1.00 16.14 242 PHE C C 1
ATOM 6174 O O . PHE C 1 238 ? -40.510 -2.567 -49.512 1.00 19.88 242 PHE C O 1
ATOM 6182 N N . GLU C 1 239 ? -38.785 -3.563 -48.488 1.00 16.51 243 GLU C N 1
ATOM 6183 C CA . GLU C 1 239 ? -38.673 -2.509 -47.505 1.00 16.01 243 GLU C CA 1
ATOM 6184 C C . GLU C 1 239 ? -37.413 -1.753 -47.922 1.00 14.02 243 GLU C C 1
ATOM 6185 O O . GLU C 1 239 ? -36.319 -2.309 -47.890 1.00 17.96 243 GLU C O 1
ATOM 6191 N N . LEU C 1 240 ? -37.566 -0.507 -48.353 1.00 12.36 244 LEU C N 1
ATOM 6192 C CA . LEU C 1 240 ? -36.411 0.300 -48.735 1.00 12.73 244 LEU C CA 1
ATOM 6193 C C . LEU C 1 240 ? -35.794 0.811 -47.443 1.00 13.90 244 LEU C C 1
ATOM 6194 O O . LEU C 1 240 ? -36.425 1.556 -46.708 1.00 12.83 244 LEU C O 1
ATOM 6199 N N . LEU C 1 241 ? -34.550 0.433 -47.180 1.00 13.20 245 LEU C N 1
ATOM 6200 C CA . LEU C 1 241 ? -33.878 0.828 -45.944 1.00 13.00 245 LEU C CA 1
ATOM 6201 C C . LEU C 1 241 ? -33.318 2.239 -45.888 1.00 13.28 245 LEU C C 1
ATOM 6202 O O . LEU C 1 241 ? -33.175 2.802 -44.803 1.00 15.19 245 LEU C O 1
ATOM 6207 N N . ASN C 1 242 ? -33.000 2.817 -47.042 1.00 13.14 246 ASN C N 1
ATOM 6208 C CA . ASN C 1 242 ? -32.394 4.151 -47.073 1.00 15.46 246 ASN C CA 1
ATOM 6209 C C . ASN C 1 242 ? -33.183 5.289 -47.724 1.00 16.34 246 ASN C C 1
ATOM 6210 O O . ASN C 1 242 ? -33.920 5.092 -48.700 1.00 14.44 246 ASN C O 1
ATOM 6215 N N . THR C 1 243 ? -33.005 6.489 -47.177 1.00 16.18 247 THR C N 1
ATOM 6216 C CA . THR C 1 243 ? -33.644 7.685 -47.712 1.00 16.70 247 THR C CA 1
ATOM 6217 C C . THR C 1 243 ? -32.557 8.512 -48.390 1.00 17.88 247 THR C C 1
ATOM 6218 O O . THR C 1 243 ? -32.838 9.372 -49.221 1.00 19.23 247 THR C O 1
ATOM 6222 N N . GLY C 1 244 ? -31.307 8.242 -48.023 1.00 16.61 248 GLY C N 1
ATOM 6223 C CA . GLY C 1 244 ? -30.191 8.953 -48.616 1.00 17.73 248 GLY C CA 1
ATOM 6224 C C . GLY C 1 244 ? -29.188 7.968 -49.188 1.00 18.27 248 GLY C C 1
ATOM 6225 O O . GLY C 1 244 ? -29.475 6.773 -49.252 1.00 18.05 248 GLY C O 1
ATOM 6226 N N . ILE C 1 245 ? -28.025 8.453 -49.614 1.00 17.23 249 ILE C N 1
ATOM 6227 C CA . ILE C 1 245 ? -26.999 7.558 -50.143 1.00 18.25 249 ILE C CA 1
ATOM 6228 C C . ILE C 1 245 ? -25.686 7.818 -49.415 1.00 17.34 249 ILE C C 1
ATOM 6229 O O . ILE C 1 245 ? -25.387 8.945 -49.039 1.00 16.43 249 ILE C O 1
ATOM 6234 N N . SER C 1 246 ? -24.911 6.763 -49.208 1.00 19.03 250 SER C N 1
ATOM 6235 C CA . SER C 1 246 ? -23.637 6.880 -48.509 1.00 18.58 250 SER C CA 1
ATOM 6236 C C . SER C 1 246 ? -22.721 5.757 -48.966 1.00 18.60 250 SER C C 1
ATOM 6237 O O . SER C 1 246 ? -21.628 5.572 -48.432 1.00 15.70 250 SER C O 1
ATOM 6240 N N . GLY C 1 247 ? -23.180 5.015 -49.965 1.00 16.64 251 GLY C N 1
ATOM 6241 C CA . GLY C 1 247 ? -22.398 3.914 -50.485 1.00 17.17 251 GLY C CA 1
ATOM 6242 C C . GLY C 1 247 ? -22.538 2.647 -49.665 1.00 16.70 251 GLY C C 1
ATOM 6243 O O . GLY C 1 247 ? -21.763 1.716 -49.847 1.00 17.05 251 GLY C O 1
ATOM 6244 N N . GLN C 1 248 ? -23.526 2.593 -48.775 1.00 16.11 252 GLN C N 1
ATOM 6245 C CA . GLN C 1 248 ? -23.695 1.408 -47.943 1.00 16.39 252 GLN C CA 1
ATOM 6246 C C . GLN C 1 248 ? -24.410 0.264 -48.654 1.00 16.00 252 GLN C C 1
ATOM 6247 O O . GLN C 1 248 ? -25.097 0.447 -49.665 1.00 16.46 252 GLN C O 1
ATOM 6253 N N . VAL C 1 249 ? -24.226 -0.931 -48.111 1.00 12.69 253 VAL C N 1
ATOM 6254 C CA . VAL C 1 249 ? -24.813 -2.118 -48.684 1.00 13.68 253 VAL C CA 1
ATOM 6255 C C . VAL C 1 249 ? -25.538 -2.890 -47.602 1.00 12.09 253 VAL C C 1
ATOM 6256 O O . VAL C 1 249 ? -25.364 -2.631 -46.405 1.00 12.17 253 VAL C O 1
ATOM 6260 N N . PHE C 1 250 ? -26.371 -3.826 -48.024 1.00 11.55 254 PHE C N 1
ATOM 6261 C CA . PHE C 1 250 ? -27.126 -4.619 -47.074 1.00 12.90 254 PHE C CA 1
ATOM 6262 C C . PHE C 1 250 ? -27.374 -6.012 -47.644 1.00 13.40 254 PHE C C 1
ATOM 6263 O O . PHE C 1 250 ? -27.578 -6.172 -48.841 1.00 10.85 254 PHE C O 1
ATOM 6271 N N . GLN C 1 251 ? -27.345 -7.019 -46.780 1.00 12.12 255 GLN C N 1
ATOM 6272 C CA . GLN C 1 251 ? -27.592 -8.385 -47.201 1.00 15.29 255 GLN C CA 1
ATOM 6273 C C . GLN C 1 251 ? -28.734 -8.976 -46.394 1.00 15.81 255 GLN C C 1
ATOM 6274 O O . GLN C 1 251 ? -28.645 -9.093 -45.180 1.00 14.17 255 GLN C O 1
ATOM 6280 N N . ASP C 1 252 ? -29.819 -9.307 -47.086 1.00 16.31 256 ASP C N 1
ATOM 6281 C CA . ASP C 1 252 ? -30.978 -9.937 -46.475 1.00 14.78 256 ASP C CA 1
ATOM 6282 C C . ASP C 1 252 ? -30.974 -11.345 -47.066 1.00 16.20 256 ASP C C 1
ATOM 6283 O O . ASP C 1 252 ? -31.291 -11.522 -48.251 1.00 16.11 256 ASP C O 1
ATOM 6288 N N . ARG C 1 253 ? -30.602 -12.336 -46.249 1.00 15.88 257 ARG C N 1
ATOM 6289 C CA . ARG C 1 253 ? -30.504 -13.721 -46.711 1.00 14.02 257 ARG C CA 1
ATOM 6290 C C . ARG C 1 253 ? -29.563 -13.723 -47.915 1.00 14.41 257 ARG C C 1
ATOM 6291 O O . ARG C 1 253 ? -28.392 -13.399 -47.740 1.00 15.59 257 ARG C O 1
ATOM 6299 N N . LYS C 1 254 ? -30.025 -14.080 -49.116 1.00 13.54 258 LYS C N 1
ATOM 6300 C CA . LYS C 1 254 ? -29.133 -14.069 -50.284 1.00 14.57 258 LYS C CA 1
ATOM 6301 C C . LYS C 1 254 ? -29.357 -12.884 -51.228 1.00 15.95 258 LYS C C 1
ATOM 6302 O O . LYS C 1 254 ? -28.932 -12.904 -52.394 1.00 16.53 258 LYS C O 1
ATOM 6308 N N . MET C 1 255 ? -30.024 -11.852 -50.718 1.00 14.79 259 MET C N 1
ATOM 6309 C CA . MET C 1 255 ? -30.271 -10.634 -51.488 1.00 14.74 259 MET C CA 1
ATOM 6310 C C . MET C 1 255 ? -29.254 -9.584 -51.040 1.00 15.11 259 MET C C 1
ATOM 6311 O O . MET C 1 255 ? -29.309 -9.105 -49.910 1.00 14.65 259 MET C O 1
ATOM 6316 N N . LEU C 1 256 ? -28.326 -9.238 -51.928 1.00 13.58 260 LEU C N 1
ATOM 6317 C CA . LEU C 1 256 ? -27.278 -8.258 -51.643 1.00 11.82 260 LEU C CA 1
ATOM 6318 C C . LEU C 1 256 ? -27.482 -6.996 -52.477 1.00 13.29 260 LEU C C 1
ATOM 6319 O O . LEU C 1 256 ? -27.427 -7.044 -53.702 1.00 12.45 260 LEU C O 1
ATOM 6324 N N . THR C 1 257 ? -27.712 -5.867 -51.814 1.00 11.40 261 THR C N 1
ATOM 6325 C CA . THR C 1 257 ? -27.925 -4.619 -52.529 1.00 12.84 261 THR C CA 1
ATOM 6326 C C . THR C 1 257 ? -27.013 -3.481 -52.063 1.00 13.30 261 THR C C 1
ATOM 6327 O O . THR C 1 257 ? -26.550 -3.471 -50.925 1.00 12.46 261 THR C O 1
ATOM 6331 N N . GLY C 1 258 ? -26.753 -2.546 -52.977 1.00 12.40 262 GLY C N 1
ATOM 6332 C CA . GLY C 1 258 ? -25.929 -1.382 -52.701 1.00 11.73 262 GLY C CA 1
ATOM 6333 C C . GLY C 1 258 ? -26.830 -0.184 -52.958 1.00 13.96 262 GLY C C 1
ATOM 6334 O O . GLY C 1 258 ? -27.708 -0.243 -53.826 1.00 9.98 262 GLY C O 1
ATOM 6335 N N . ASP C 1 259 ? -26.612 0.916 -52.246 1.00 13.17 263 ASP C N 1
ATOM 6336 C CA . ASP C 1 259 ? -27.506 2.060 -52.384 1.00 15.79 263 ASP C CA 1
ATOM 6337 C C . ASP C 1 259 ? -27.277 3.083 -53.490 1.00 13.71 263 ASP C C 1
ATOM 6338 O O . ASP C 1 259 ? -28.162 3.893 -53.748 1.00 15.95 263 ASP C O 1
ATOM 6343 N N . SER C 1 260 ? -26.128 3.050 -54.160 1.00 15.23 264 SER C N 1
ATOM 6344 C CA . SER C 1 260 ? -25.852 4.073 -55.176 1.00 14.27 264 SER C CA 1
ATOM 6345 C C . SER C 1 260 ? -24.544 3.807 -55.904 1.00 16.51 264 SER C C 1
ATOM 6346 O O . SER C 1 260 ? -23.862 2.827 -55.633 1.00 15.06 264 SER C O 1
ATOM 6349 N N . PRO C 1 261 ? -24.168 4.695 -56.842 1.00 17.80 265 PRO C N 1
ATOM 6350 C CA . PRO C 1 261 ? -22.902 4.453 -57.538 1.00 18.31 265 PRO C CA 1
ATOM 6351 C C . PRO C 1 261 ? -21.719 4.562 -56.581 1.00 19.17 265 PRO C C 1
ATOM 6352 O O . PRO C 1 261 ? -20.575 4.383 -56.966 1.00 20.23 265 PRO C O 1
ATOM 6356 N N . LEU C 1 262 ? -22.006 4.856 -55.321 1.00 19.44 266 LEU C N 1
ATOM 6357 C CA . LEU C 1 262 ? -20.955 4.953 -54.311 1.00 20.09 266 LEU C CA 1
ATOM 6358 C C . LEU C 1 262 ? -20.768 3.610 -53.607 1.00 18.28 266 LEU C C 1
ATOM 6359 O O . LEU C 1 262 ? -19.794 3.401 -52.888 1.00 18.27 266 LEU C O 1
ATOM 6364 N N . ALA C 1 263 ? -21.707 2.699 -53.822 1.00 15.95 267 ALA C N 1
ATOM 6365 C CA . ALA C 1 263 ? -21.683 1.403 -53.163 1.00 16.16 267 ALA C CA 1
ATOM 6366 C C . ALA C 1 263 ? -20.971 0.286 -53.918 1.00 17.79 267 ALA C C 1
ATOM 6367 O O . ALA C 1 263 ? -20.935 -0.852 -53.454 1.00 19.37 267 ALA C O 1
ATOM 6369 N N . GLY C 1 264 ? -20.396 0.606 -55.067 1.00 18.33 268 GLY C N 1
ATOM 6370 C CA . GLY C 1 264 ? -19.722 -0.411 -55.856 1.00 18.44 268 GLY C CA 1
ATOM 6371 C C . GLY C 1 264 ? -18.689 -1.246 -55.117 1.00 19.45 268 GLY C C 1
ATOM 6372 O O . GLY C 1 264 ? -18.742 -2.480 -55.149 1.00 16.22 268 GLY C O 1
ATOM 6373 N N . ASN C 1 265 ? -17.749 -0.579 -54.451 1.00 18.65 269 ASN C N 1
ATOM 6374 C CA . ASN C 1 265 ? -16.705 -1.284 -53.728 1.00 18.41 269 ASN C CA 1
ATOM 6375 C C . ASN C 1 265 ? -17.232 -2.082 -52.546 1.00 17.01 269 ASN C C 1
ATOM 6376 O O . ASN C 1 265 ? -16.803 -3.212 -52.321 1.00 17.80 269 ASN C O 1
ATOM 6381 N N . ALA C 1 266 ? -18.150 -1.495 -51.783 1.00 16.05 270 ALA C N 1
ATOM 6382 C CA . ALA C 1 266 ? -18.707 -2.187 -50.628 1.00 16.84 270 ALA C CA 1
ATOM 6383 C C . ALA C 1 266 ? -19.475 -3.434 -51.049 1.00 16.09 270 ALA C C 1
ATOM 6384 O O . ALA C 1 266 ? -19.419 -4.461 -50.378 1.00 16.02 270 ALA C O 1
ATOM 6386 N N . LEU C 1 267 ? -20.192 -3.342 -52.164 1.00 16.23 271 LEU C N 1
ATOM 6387 C CA . LEU C 1 267 ? -20.982 -4.468 -52.644 1.00 15.38 271 LEU C CA 1
ATOM 6388 C C . LEU C 1 267 ? -20.067 -5.583 -53.129 1.00 14.94 271 LEU C C 1
ATOM 6389 O O . LEU C 1 267 ? -20.323 -6.761 -52.871 1.00 14.79 271 LEU C O 1
ATOM 6394 N N . GLY C 1 268 ? -18.995 -5.202 -53.816 1.00 15.27 272 GLY C N 1
ATOM 6395 C CA . GLY C 1 268 ? -18.040 -6.185 -54.296 1.00 16.22 272 GLY C CA 1
ATOM 6396 C C . GLY C 1 268 ? -17.469 -6.976 -53.132 1.00 17.71 272 GLY C C 1
ATOM 6397 O O . GLY C 1 268 ? -17.319 -8.191 -53.213 1.00 17.06 272 GLY C O 1
ATOM 6398 N N . GLN C 1 269 ? -17.170 -6.288 -52.032 1.00 19.73 273 GLN C N 1
ATOM 6399 C CA . GLN C 1 269 ? -16.613 -6.950 -50.852 1.00 20.22 273 GLN C CA 1
ATOM 6400 C C . GLN C 1 269 ? -17.646 -7.834 -50.156 1.00 20.64 273 GLN C C 1
ATOM 6401 O O . GLN C 1 269 ? -17.333 -8.933 -49.696 1.00 19.96 273 GLN C O 1
ATOM 6407 N N . LEU C 1 270 ? -18.882 -7.349 -50.085 1.00 19.47 274 LEU C N 1
ATOM 6408 C CA . LEU C 1 270 ? -19.964 -8.090 -49.446 1.00 18.40 274 LEU C CA 1
ATOM 6409 C C . LEU C 1 270 ? -20.281 -9.363 -50.222 1.00 16.96 274 LEU C C 1
ATOM 6410 O O . LEU C 1 270 ? -20.560 -10.421 -49.639 1.00 15.41 274 LEU C O 1
ATOM 6415 N N . ALA C 1 271 ? -20.244 -9.247 -51.546 1.00 17.81 275 ALA C N 1
ATOM 6416 C CA . ALA C 1 271 ? -20.542 -10.370 -52.427 1.00 18.58 275 ALA C CA 1
ATOM 6417 C C . ALA C 1 271 ? -19.430 -11.401 -52.396 1.00 19.50 275 ALA C C 1
ATOM 6418 O O . ALA C 1 271 ? -19.688 -12.595 -52.269 1.00 20.77 275 ALA C O 1
ATOM 6420 N N . ALA C 1 272 ? -18.191 -10.938 -52.514 1.00 20.49 276 ALA C N 1
ATOM 6421 C CA . ALA C 1 272 ? -17.046 -11.843 -52.495 1.00 21.31 276 ALA C CA 1
ATOM 6422 C C . ALA C 1 272 ? -17.037 -12.648 -51.203 1.00 21.74 276 ALA C C 1
ATOM 6423 O O . ALA C 1 272 ? -16.686 -13.826 -51.187 1.00 20.98 276 ALA C O 1
ATOM 6425 N N . LYS C 1 273 ? -17.443 -12.002 -50.118 1.00 21.78 277 LYS C N 1
ATOM 6426 C CA . LYS C 1 273 ? -17.476 -12.657 -48.820 1.00 23.71 277 LYS C CA 1
ATOM 6427 C C . LYS C 1 273 ? -18.563 -13.717 -48.739 1.00 21.74 277 LYS C C 1
ATOM 6428 O O . LYS C 1 273 ? -18.318 -14.831 -48.284 1.00 20.48 277 LYS C O 1
ATOM 6434 N N . ALA C 1 274 ? -19.769 -13.371 -49.173 1.00 19.63 278 ALA C N 1
ATOM 6435 C CA . ALA C 1 274 ? -20.870 -14.320 -49.133 1.00 19.07 278 ALA C CA 1
ATOM 6436 C C . ALA C 1 274 ? -20.556 -15.528 -50.014 1.00 18.75 278 ALA C C 1
ATOM 6437 O O . ALA C 1 274 ? -20.735 -16.670 -49.595 1.00 17.38 278 ALA C O 1
ATOM 6439 N N . LEU C 1 275 ? -20.078 -15.280 -51.230 1.00 17.90 279 LEU C N 1
ATOM 6440 C CA . LEU C 1 275 ? -19.765 -16.384 -52.140 1.00 17.25 279 LEU C CA 1
ATOM 6441 C C . LEU C 1 275 ? -18.618 -17.271 -51.674 1.00 18.46 279 LEU C C 1
ATOM 6442 O O . LEU C 1 275 ? -18.721 -18.496 -51.706 1.00 19.43 279 LEU C O 1
ATOM 6447 N N . LEU C 1 276 ? -17.519 -16.662 -51.254 1.00 18.46 280 LEU C N 1
ATOM 6448 C CA . LEU C 1 276 ? -16.382 -17.438 -50.764 1.00 18.69 280 LEU C CA 1
ATOM 6449 C C . LEU C 1 276 ? -16.816 -18.242 -49.537 1.00 20.50 280 LEU C C 1
ATOM 6450 O O . LEU C 1 276 ? -16.474 -19.419 -49.395 1.00 19.62 280 LEU C O 1
ATOM 6455 N N . ALA C 1 277 ? -17.586 -17.612 -48.654 1.00 20.98 281 ALA C N 1
ATOM 6456 C CA . ALA C 1 277 ? -18.061 -18.298 -47.457 1.00 23.08 281 ALA C CA 1
ATOM 6457 C C . ALA C 1 277 ? -18.926 -19.494 -47.842 1.00 25.73 281 ALA C C 1
ATOM 6458 O O . ALA C 1 277 ? -18.939 -20.511 -47.150 1.00 26.63 281 ALA C O 1
ATOM 6460 N N . GLU C 1 278 ? -19.647 -19.377 -48.951 1.00 24.74 282 GLU C N 1
ATOM 6461 C CA . GLU C 1 278 ? -20.497 -20.467 -49.385 1.00 25.58 282 GLU C CA 1
ATOM 6462 C C . GLU C 1 278 ? -19.715 -21.615 -50.012 1.00 27.67 282 GLU C C 1
ATOM 6463 O O . GLU C 1 278 ? -20.004 -22.779 -49.749 1.00 27.38 282 GLU C O 1
ATOM 6469 N N . VAL C 1 279 ? -18.720 -21.296 -50.833 1.00 29.80 283 VAL C N 1
ATOM 6470 C CA . VAL C 1 279 ? -17.926 -22.339 -51.478 1.00 33.67 283 VAL C CA 1
ATOM 6471 C C . VAL C 1 279 ? -16.838 -22.898 -50.558 1.00 37.32 283 VAL C C 1
ATOM 6472 O O . VAL C 1 279 ? -16.329 -23.995 -50.782 1.00 36.99 283 VAL C O 1
ATOM 6476 N N . GLU C 1 280 ? -16.492 -22.142 -49.520 1.00 41.89 284 GLU C N 1
ATOM 6477 C CA . GLU C 1 280 ? -15.457 -22.558 -48.580 1.00 47.89 284 GLU C CA 1
ATOM 6478 C C . GLU C 1 280 ? -15.778 -23.921 -47.975 1.00 50.00 284 GLU C C 1
ATOM 6479 O O . GLU C 1 280 ? -14.898 -24.597 -47.438 1.00 50.67 284 GLU C O 1
ATOM 6485 N N . GLY C 1 281 ? -17.043 -24.319 -48.067 1.00 52.25 285 GLY C N 1
ATOM 6486 C CA . GLY C 1 281 ? -17.457 -25.596 -47.519 1.00 54.81 285 GLY C CA 1
ATOM 6487 C C . GLY C 1 281 ? -18.673 -25.448 -46.625 1.00 56.43 285 GLY C C 1
ATOM 6488 O O . GLY C 1 281 ? -19.201 -24.317 -46.532 1.00 56.55 285 GLY C O 1
ATOM 6490 N N . ALA D 1 1 ? -12.082 17.683 -94.686 1.00 60.90 5 ALA D N 1
ATOM 6491 C CA . ALA D 1 1 ? -12.396 17.814 -96.138 1.00 61.28 5 ALA D CA 1
ATOM 6492 C C . ALA D 1 1 ? -12.072 16.511 -96.857 1.00 61.12 5 ALA D C 1
ATOM 6493 O O . ALA D 1 1 ? -12.921 15.932 -97.539 1.00 61.65 5 ALA D O 1
ATOM 6495 N N . ASN D 1 2 ? -10.831 16.061 -96.697 1.00 60.03 6 ASN D N 1
ATOM 6496 C CA . ASN D 1 2 ? -10.365 14.827 -97.314 1.00 58.15 6 ASN D CA 1
ATOM 6497 C C . ASN D 1 2 ? -9.944 13.832 -96.241 1.00 54.95 6 ASN D C 1
ATOM 6498 O O . ASN D 1 2 ? -9.429 12.755 -96.546 1.00 55.49 6 ASN D O 1
ATOM 6503 N N . ASP D 1 3 ? -10.167 14.202 -94.983 1.00 50.12 7 ASP D N 1
ATOM 6504 C CA . ASP D 1 3 ? -9.824 13.344 -93.859 1.00 45.16 7 ASP D CA 1
ATOM 6505 C C . ASP D 1 3 ? -10.508 11.991 -94.026 1.00 43.48 7 ASP D C 1
ATOM 6506 O O . ASP D 1 3 ? -11.737 11.903 -93.985 1.00 42.99 7 ASP D O 1
ATOM 6511 N N . LYS D 1 4 ? -9.712 10.939 -94.209 1.00 39.97 8 LYS D N 1
ATOM 6512 C CA . LYS D 1 4 ? -10.262 9.604 -94.421 1.00 36.79 8 LYS D CA 1
ATOM 6513 C C . LYS D 1 4 ? -10.264 8.691 -93.198 1.00 32.54 8 LYS D C 1
ATOM 6514 O O . LYS D 1 4 ? -10.499 7.488 -93.312 1.00 31.00 8 LYS D O 1
ATOM 6520 N N . HIS D 1 5 ? -10.022 9.266 -92.027 1.00 27.93 9 HIS D N 1
ATOM 6521 C CA . HIS D 1 5 ? -10.000 8.493 -90.793 1.00 24.44 9 HIS D CA 1
ATOM 6522 C C . HIS D 1 5 ? -11.387 8.444 -90.142 1.00 22.08 9 HIS D C 1
ATOM 6523 O O . HIS D 1 5 ? -12.098 9.449 -90.108 1.00 19.00 9 HIS D O 1
ATOM 6530 N N . PRO D 1 6 ? -11.788 7.269 -89.621 1.00 20.46 10 PRO D N 1
ATOM 6531 C CA . PRO D 1 6 ? -13.096 7.143 -88.972 1.00 20.34 10 PRO D CA 1
ATOM 6532 C C . PRO D 1 6 ? -13.173 8.168 -87.843 1.00 19.34 10 PRO D C 1
ATOM 6533 O O . PRO D 1 6 ? -12.155 8.489 -87.225 1.00 19.46 10 PRO D O 1
ATOM 6537 N N . THR D 1 7 ? -14.373 8.671 -87.572 1.00 18.50 11 THR D N 1
ATOM 6538 C CA . THR D 1 7 ? -14.558 9.668 -86.524 1.00 20.43 11 THR D CA 1
ATOM 6539 C C . THR D 1 7 ? -15.100 9.049 -85.235 1.00 20.28 11 THR D C 1
ATOM 6540 O O . THR D 1 7 ? -16.149 8.407 -85.241 1.00 17.00 11 THR D O 1
ATOM 6544 N N . PRO D 1 8 ? -14.398 9.258 -84.110 1.00 18.54 12 PRO D N 1
ATOM 6545 C CA . PRO D 1 8 ? -14.807 8.720 -82.808 1.00 20.45 12 PRO D CA 1
ATOM 6546 C C . PRO D 1 8 ? -16.231 9.113 -82.414 1.00 20.30 12 PRO D C 1
ATOM 6547 O O . PRO D 1 8 ? -16.620 10.278 -82.522 1.00 18.86 12 PRO D O 1
ATOM 6551 N N . ASP D 1 9 ? -17.001 8.128 -81.964 1.00 19.24 13 ASP D N 1
ATOM 6552 C CA . ASP D 1 9 ? -18.368 8.361 -81.510 1.00 17.64 13 ASP D CA 1
ATOM 6553 C C . ASP D 1 9 ? -18.232 8.474 -79.994 1.00 17.24 13 ASP D C 1
ATOM 6554 O O . ASP D 1 9 ? -17.921 7.496 -79.313 1.00 18.01 13 ASP D O 1
ATOM 6559 N N . PRO D 1 10 ? -18.450 9.680 -79.451 1.00 17.76 14 PRO D N 1
ATOM 6560 C CA . PRO D 1 10 ? -18.362 10.007 -78.026 1.00 18.04 14 PRO D CA 1
ATOM 6561 C C . PRO D 1 10 ? -19.225 9.156 -77.100 1.00 16.82 14 PRO D C 1
ATOM 6562 O O . PRO D 1 10 ? -18.899 8.968 -75.934 1.00 14.67 14 PRO D O 1
ATOM 6566 N N . ALA D 1 11 ? -20.332 8.647 -77.619 1.00 16.08 15 ALA D N 1
ATOM 6567 C CA . ALA D 1 11 ? -21.228 7.857 -76.791 1.00 15.57 15 ALA D CA 1
ATOM 6568 C C . ALA D 1 11 ? -20.758 6.435 -76.499 1.00 14.73 15 ALA D C 1
ATOM 6569 O O . ALA D 1 11 ? -21.132 5.866 -75.480 1.00 12.99 15 ALA D O 1
ATOM 6571 N N . GLU D 1 12 ? -19.924 5.871 -77.367 1.00 15.83 16 GLU D N 1
ATOM 6572 C CA . GLU D 1 12 ? -19.473 4.487 -77.194 1.00 16.37 16 GLU D CA 1
ATOM 6573 C C . GLU D 1 12 ? -17.984 4.293 -77.458 1.00 16.64 16 GLU D C 1
ATOM 6574 O O . GLU D 1 12 ? -17.473 4.679 -78.509 1.00 16.92 16 GLU D O 1
ATOM 6580 N N . ASP D 1 13 ? -17.293 3.670 -76.512 1.00 18.98 17 ASP D N 1
ATOM 6581 C CA . ASP D 1 13 ? -15.863 3.431 -76.665 1.00 17.87 17 ASP D CA 1
ATOM 6582 C C . ASP D 1 13 ? -15.544 2.565 -77.878 1.00 17.32 17 ASP D C 1
ATOM 6583 O O . ASP D 1 13 ? -16.225 1.576 -78.153 1.00 15.05 17 ASP D O 1
ATOM 6588 N N . ASN D 1 14 ? -14.508 2.969 -78.606 1.00 15.67 18 ASN D N 1
ATOM 6589 C CA . ASN D 1 14 ? -14.041 2.269 -79.795 1.00 17.87 18 ASN D CA 1
ATOM 6590 C C . ASN D 1 14 ? -15.120 2.137 -80.875 1.00 17.73 18 ASN D C 1
ATOM 6591 O O . ASN D 1 14 ? -15.152 1.158 -81.626 1.00 17.54 18 ASN D O 1
ATOM 6596 N N . ALA D 1 15 ? -15.996 3.137 -80.939 1.00 15.30 19 ALA D N 1
ATOM 6597 C CA . ALA D 1 15 ? -17.073 3.203 -81.927 1.00 15.24 19 ALA D CA 1
ATOM 6598 C C . ALA D 1 15 ? -16.724 4.377 -82.845 1.00 16.28 19 ALA D C 1
ATOM 6599 O O . ALA D 1 15 ? -16.201 5.392 -82.380 1.00 14.81 19 ALA D O 1
ATOM 6601 N N . PHE D 1 16 ? -17.002 4.254 -84.139 1.00 13.87 20 PHE D N 1
ATOM 6602 C CA . PHE D 1 16 ? -16.667 5.324 -85.074 1.00 15.84 20 PHE D CA 1
ATOM 6603 C C . PHE D 1 16 ? -17.718 5.651 -86.112 1.00 15.81 20 PHE D C 1
ATOM 6604 O O . PHE D 1 16 ? -18.356 4.759 -86.673 1.00 16.43 20 PHE D O 1
ATOM 6612 N N . PHE D 1 17 ? -17.882 6.947 -86.361 1.00 17.42 21 PHE D N 1
ATOM 6613 C CA . PHE D 1 17 ? -18.797 7.427 -87.386 1.00 17.61 21 PHE D CA 1
ATOM 6614 C C . PHE D 1 17 ? -17.933 7.359 -88.646 1.00 18.42 21 PHE D C 1
ATOM 6615 O O . PHE D 1 17 ? -16.710 7.194 -88.553 1.00 19.07 21 PHE D O 1
ATOM 6623 N N . PRO D 1 18 ? -18.546 7.470 -89.834 1.00 17.73 22 PRO D N 1
ATOM 6624 C CA . PRO D 1 18 ? -17.756 7.425 -91.068 1.00 19.44 22 PRO D CA 1
ATOM 6625 C C . PRO D 1 18 ? -16.750 8.572 -91.068 1.00 20.95 22 PRO D C 1
ATOM 6626 O O . PRO D 1 18 ? -16.921 9.551 -90.337 1.00 20.06 22 PRO D O 1
ATOM 6630 N N . SER D 1 19 ? -15.708 8.456 -91.885 1.00 21.53 23 SER D N 1
ATOM 6631 C CA . SER D 1 19 ? -14.700 9.510 -91.973 1.00 21.75 23 SER D CA 1
ATOM 6632 C C . SER D 1 19 ? -15.307 10.743 -92.648 1.00 22.38 23 SER D C 1
ATOM 6633 O O . SER D 1 19 ? -16.279 10.633 -93.394 1.00 19.22 23 SER D O 1
ATOM 6636 N N . ALA D 1 20 ? -14.735 11.912 -92.379 1.00 23.35 24 ALA D N 1
ATOM 6637 C CA . ALA D 1 20 ? -15.221 13.149 -92.978 1.00 26.36 24 ALA D CA 1
ATOM 6638 C C . ALA D 1 20 ? -15.248 13.026 -94.496 1.00 28.03 24 ALA D C 1
ATOM 6639 O O . ALA D 1 20 ? -16.229 13.396 -95.141 1.00 27.55 24 ALA D O 1
ATOM 6641 N N . TYR D 1 21 ? -14.169 12.501 -95.066 1.00 29.60 25 TYR D N 1
ATOM 6642 C CA . TYR D 1 21 ? -14.084 12.345 -96.514 1.00 30.14 25 TYR D CA 1
ATOM 6643 C C . TYR D 1 21 ? -15.173 11.430 -97.068 1.00 29.47 25 TYR D C 1
ATOM 6644 O O . TYR D 1 21 ? -15.831 11.768 -98.055 1.00 28.25 25 TYR D O 1
ATOM 6653 N N . SER D 1 22 ? -15.363 10.270 -96.445 1.00 27.68 26 SER D N 1
ATOM 6654 C CA . SER D 1 22 ? -16.377 9.340 -96.927 1.00 27.04 26 SER D CA 1
ATOM 6655 C C . SER D 1 22 ? -17.747 9.996 -96.886 1.00 26.54 26 SER D C 1
ATOM 6656 O O . SER D 1 22 ? -18.575 9.756 -97.760 1.00 28.45 26 SER D O 1
ATOM 6659 N N . LEU D 1 23 ? -17.980 10.826 -95.872 1.00 25.44 27 LEU D N 1
ATOM 6660 C CA . LEU D 1 23 ? -19.260 11.516 -95.742 1.00 26.28 27 LEU D CA 1
ATOM 6661 C C . LEU D 1 23 ? -19.496 12.449 -96.921 1.00 27.71 27 LEU D C 1
ATOM 6662 O O . LEU D 1 23 ? -20.583 12.471 -97.496 1.00 28.41 27 LEU D O 1
ATOM 6667 N N . SER D 1 24 ? -18.472 13.216 -97.284 1.00 29.15 28 SER D N 1
ATOM 6668 C CA . SER D 1 24 ? -18.586 14.147 -98.403 1.00 29.68 28 SER D CA 1
ATOM 6669 C C . SER D 1 24 ? -19.002 13.385 -99.651 1.00 29.28 28 SER D C 1
ATOM 6670 O O . SER D 1 24 ? -19.746 13.888 -100.485 1.00 29.65 28 SER D O 1
ATOM 6673 N N . GLN D 1 25 ? -18.506 12.160 -99.764 1.00 29.91 29 GLN D N 1
ATOM 6674 C CA . GLN D 1 25 ? -18.803 11.299 -100.898 1.00 30.60 29 GLN D CA 1
ATOM 6675 C C . GLN D 1 25 ? -20.141 10.551 -100.827 1.00 30.03 29 GLN D C 1
ATOM 6676 O O . GLN D 1 25 ? -20.811 10.381 -101.842 1.00 29.68 29 GLN D O 1
ATOM 6682 N N . PHE D 1 26 ? -20.538 10.104 -99.638 1.00 28.63 30 PHE D N 1
ATOM 6683 C CA . PHE D 1 26 ? -21.776 9.330 -99.520 1.00 28.45 30 PHE D CA 1
ATOM 6684 C C . PHE D 1 26 ? -23.029 9.992 -98.932 1.00 26.51 30 PHE D C 1
ATOM 6685 O O . PHE D 1 26 ? -24.094 9.370 -98.872 1.00 25.68 30 PHE D O 1
ATOM 6693 N N . THR D 1 27 ? -22.915 11.239 -98.499 1.00 26.89 31 THR D N 1
ATOM 6694 C CA . THR D 1 27 ? -24.072 11.941 -97.950 1.00 27.54 31 THR D CA 1
ATOM 6695 C C . THR D 1 27 ? -24.170 13.328 -98.573 1.00 29.00 31 THR D C 1
ATOM 6696 O O . THR D 1 27 ? -23.213 13.811 -99.172 1.00 28.73 31 THR D O 1
ATOM 6700 N N . ALA D 1 28 ? -25.329 13.963 -98.435 1.00 30.49 32 ALA D N 1
ATOM 6701 C CA . ALA D 1 28 ? -25.544 15.288 -98.991 1.00 30.81 32 ALA D CA 1
ATOM 6702 C C . ALA D 1 28 ? -26.540 16.050 -98.132 1.00 31.10 32 ALA D C 1
ATOM 6703 O O . ALA D 1 28 ? -27.415 15.454 -97.502 1.00 30.08 32 ALA D O 1
ATOM 6705 N N . SER D 1 29 ? -26.391 17.371 -98.117 1.00 31.29 33 SER D N 1
ATOM 6706 C CA . SER D 1 29 ? -27.251 18.260 -97.346 1.00 32.39 33 SER D CA 1
ATOM 6707 C C . SER D 1 29 ? -28.736 18.146 -97.706 1.00 32.13 33 SER D C 1
ATOM 6708 O O . SER D 1 29 ? -29.604 18.517 -96.911 1.00 31.72 33 SER D O 1
ATOM 6711 N N . LYS D 1 30 ? -29.032 17.633 -98.896 1.00 32.12 34 LYS D N 1
ATOM 6712 C CA . LYS D 1 30 ? -30.421 17.469 -99.320 1.00 32.45 34 LYS D CA 1
ATOM 6713 C C . LYS D 1 30 ? -30.611 16.166 -100.094 1.00 30.77 34 LYS D C 1
ATOM 6714 O O . LYS D 1 30 ? -29.666 15.632 -100.672 1.00 31.18 34 LYS D O 1
ATOM 6720 N N . SER D 1 31 ? -31.835 15.649 -100.091 1.00 28.84 35 SER D N 1
ATOM 6721 C CA . SER D 1 31 ? -32.152 14.416 -100.809 1.00 28.26 35 SER D CA 1
ATOM 6722 C C . SER D 1 31 ? -32.637 14.761 -102.208 1.00 28.34 35 SER D C 1
ATOM 6723 O O . SER D 1 31 ? -32.768 15.931 -102.564 1.00 29.23 35 SER D O 1
ATOM 6726 N N . ASP D 1 32 ? -32.919 13.734 -102.999 1.00 29.13 36 ASP D N 1
ATOM 6727 C CA . ASP D 1 32 ? -33.420 13.943 -104.349 1.00 27.74 36 ASP D CA 1
ATOM 6728 C C . ASP D 1 32 ? -34.892 13.541 -104.383 1.00 26.94 36 ASP D C 1
ATOM 6729 O O . ASP D 1 32 ? -35.388 12.998 -105.369 1.00 27.91 36 ASP D O 1
ATOM 6734 N N . LEU D 1 33 ? -35.580 13.802 -103.276 1.00 25.60 37 LEU D N 1
ATOM 6735 C CA . LEU D 1 33 ? -37.002 13.501 -103.170 1.00 25.34 37 LEU D CA 1
ATOM 6736 C C . LEU D 1 33 ? -37.674 14.186 -104.357 1.00 25.34 37 LEU D C 1
ATOM 6737 O O . LEU D 1 33 ? -37.330 15.314 -104.691 1.00 23.01 37 LEU D O 1
ATOM 6742 N N . SER D 1 34 ? -38.614 13.503 -105.003 1.00 25.06 38 SER D N 1
ATOM 6743 C CA . SER D 1 34 ? -39.304 14.092 -106.141 1.00 25.67 38 SER D CA 1
ATOM 6744 C C . SER D 1 34 ? -40.489 13.246 -106.581 1.00 26.79 38 SER D C 1
ATOM 6745 O O . SER D 1 34 ? -40.529 12.032 -106.332 1.00 24.63 38 SER D O 1
ATOM 6748 N N . GLY D 1 35 ? -41.454 13.904 -107.224 1.00 25.43 39 GLY D N 1
ATOM 6749 C CA . GLY D 1 35 ? -42.645 13.234 -107.712 1.00 25.87 39 GLY D CA 1
ATOM 6750 C C . GLY D 1 35 ? -43.399 12.457 -106.655 1.00 25.74 39 GLY D C 1
ATOM 6751 O O . GLY D 1 35 ? -43.686 11.273 -106.838 1.00 25.24 39 GLY D O 1
ATOM 6752 N N . ALA D 1 36 ? -43.719 13.124 -105.550 1.00 26.27 40 ALA D N 1
ATOM 6753 C CA . ALA D 1 36 ? -44.442 12.491 -104.456 1.00 26.98 40 ALA D CA 1
ATOM 6754 C C . ALA D 1 36 ? -45.882 12.979 -104.374 1.00 29.02 40 ALA D C 1
ATOM 6755 O O . ALA D 1 36 ? -46.456 13.072 -103.290 1.00 28.11 40 ALA D O 1
ATOM 6757 N N . HIS D 1 37 ? -46.457 13.306 -105.527 1.00 32.41 41 HIS D N 1
ATOM 6758 C CA . HIS D 1 37 ? -47.852 13.733 -105.590 1.00 35.42 41 HIS D CA 1
ATOM 6759 C C . HIS D 1 37 ? -48.645 12.611 -106.243 1.00 33.52 41 HIS D C 1
ATOM 6760 O O . HIS D 1 37 ? -48.297 12.135 -107.324 1.00 33.08 41 HIS D O 1
ATOM 6767 N N . TYR D 1 38 ? -49.705 12.185 -105.571 1.00 33.02 42 TYR D N 1
ATOM 6768 C CA . TYR D 1 38 ? -50.560 11.116 -106.068 1.00 33.27 42 TYR D CA 1
ATOM 6769 C C . TYR D 1 38 ? -51.997 11.625 -106.136 1.00 34.33 42 TYR D C 1
ATOM 6770 O O . TYR D 1 38 ? -52.624 11.891 -105.113 1.00 34.34 42 TYR D O 1
ATOM 6779 N N . PRO D 1 39 ? -52.531 11.779 -107.360 1.00 34.80 43 PRO D N 1
ATOM 6780 C CA . PRO D 1 39 ? -53.892 12.269 -107.597 1.00 35.32 43 PRO D CA 1
ATOM 6781 C C . PRO D 1 39 ? -54.977 11.530 -106.825 1.00 35.66 43 PRO D C 1
ATOM 6782 O O . PRO D 1 39 ? -55.870 12.152 -106.253 1.00 35.62 43 PRO D O 1
ATOM 6786 N N . THR D 1 40 ? -54.902 10.204 -106.817 1.00 35.62 44 THR D N 1
ATOM 6787 C CA . THR D 1 40 ? -55.886 9.396 -106.103 1.00 36.45 44 THR D CA 1
ATOM 6788 C C . THR D 1 40 ? -55.203 8.584 -105.005 1.00 36.41 44 THR D C 1
ATOM 6789 O O . THR D 1 40 ? -54.921 7.396 -105.180 1.00 35.06 44 THR D O 1
ATOM 6793 N N . PRO D 1 41 ? -54.908 9.225 -103.860 1.00 36.35 45 PRO D N 1
ATOM 6794 C CA . PRO D 1 41 ? -54.255 8.520 -102.755 1.00 35.81 45 PRO D CA 1
ATOM 6795 C C . PRO D 1 41 ? -55.270 7.687 -101.983 1.00 36.94 45 PRO D C 1
ATOM 6796 O O . PRO D 1 41 ? -56.478 7.928 -102.073 1.00 36.72 45 PRO D O 1
ATOM 6800 N N . TYR D 1 42 ? -54.783 6.701 -101.239 1.00 35.68 46 TYR D N 1
ATOM 6801 C CA . TYR D 1 42 ? -55.655 5.858 -100.433 1.00 35.38 46 TYR D CA 1
ATOM 6802 C C . TYR D 1 42 ? -56.280 6.743 -99.362 1.00 37.19 46 TYR D C 1
ATOM 6803 O O . TYR D 1 42 ? -55.598 7.588 -98.775 1.00 37.56 46 TYR D O 1
ATOM 6812 N N . GLN D 1 43 ? -57.567 6.545 -99.096 1.00 38.70 47 GLN D N 1
ATOM 6813 C CA . GLN D 1 43 ? -58.250 7.358 -98.098 1.00 40.72 47 GLN D CA 1
ATOM 6814 C C . GLN D 1 43 ? -59.093 6.524 -97.137 1.00 41.17 47 GLN D C 1
ATOM 6815 O O . GLN D 1 43 ? -59.867 7.067 -96.350 1.00 41.52 47 GLN D O 1
ATOM 6821 N N . GLY D 1 44 ? -58.933 5.206 -97.200 1.00 41.28 48 GLY D N 1
ATOM 6822 C CA . GLY D 1 44 ? -59.692 4.320 -96.334 1.00 41.74 48 GLY D CA 1
ATOM 6823 C C . GLY D 1 44 ? -59.234 4.366 -94.889 1.00 41.31 48 GLY D C 1
ATOM 6824 O O . GLY D 1 44 ? -59.988 4.016 -93.984 1.00 40.54 48 GLY D O 1
ATOM 6825 N N . GLY D 1 45 ? -57.993 4.794 -94.671 1.00 41.71 49 GLY D N 1
ATOM 6826 C CA . GLY D 1 45 ? -57.465 4.878 -93.323 1.00 40.88 49 GLY D CA 1
ATOM 6827 C C . GLY D 1 45 ? -57.325 3.523 -92.655 1.00 40.50 49 GLY D C 1
ATOM 6828 O O . GLY D 1 45 ? -57.178 3.448 -91.433 1.00 41.61 49 GLY D O 1
ATOM 6829 N N . ARG D 1 46 ? -57.373 2.449 -93.441 1.00 39.50 50 ARG D N 1
ATOM 6830 C CA . ARG D 1 46 ? -57.217 1.110 -92.883 1.00 37.36 50 ARG D CA 1
ATOM 6831 C C . ARG D 1 46 ? -55.772 0.628 -93.008 1.00 35.50 50 ARG D C 1
ATOM 6832 O O . ARG D 1 46 ? -55.062 0.466 -92.014 1.00 34.83 50 ARG D O 1
ATOM 6840 N N . TRP D 1 47 ? -55.360 0.397 -94.248 1.00 32.54 51 TRP D N 1
ATOM 6841 C CA . TRP D 1 47 ? -54.025 -0.081 -94.566 1.00 29.91 51 TRP D CA 1
ATOM 6842 C C . TRP D 1 47 ? -52.847 0.732 -94.039 1.00 28.84 51 TRP D C 1
ATOM 6843 O O . TRP D 1 47 ? -52.730 1.944 -94.260 1.00 25.16 51 TRP D O 1
ATOM 6854 N N . LYS D 1 48 ? -51.959 0.016 -93.362 1.00 26.05 52 LYS D N 1
ATOM 6855 C CA . LYS D 1 48 ? -50.771 0.588 -92.766 1.00 26.52 52 LYS D CA 1
ATOM 6856 C C . LYS D 1 48 ? -49.608 -0.231 -93.263 1.00 25.78 52 LYS D C 1
ATOM 6857 O O . LYS D 1 48 ? -49.770 -1.377 -93.698 1.00 25.44 52 LYS D O 1
ATOM 6863 N N . ILE D 1 49 ? -48.433 0.367 -93.181 1.00 25.24 53 ILE D N 1
ATOM 6864 C CA . ILE D 1 49 ? -47.216 -0.295 -93.573 1.00 22.25 53 ILE D CA 1
ATOM 6865 C C . ILE D 1 49 ? -46.432 -0.508 -92.299 1.00 21.05 53 ILE D C 1
ATOM 6866 O O . ILE D 1 49 ? -46.208 0.431 -91.530 1.00 19.73 53 ILE D O 1
ATOM 6871 N N . LEU D 1 50 ? -46.049 -1.756 -92.064 1.00 18.27 54 LEU D N 1
ATOM 6872 C CA . LEU D 1 50 ? -45.272 -2.085 -90.889 1.00 15.78 54 LEU D CA 1
ATOM 6873 C C . LEU D 1 50 ? -43.812 -1.804 -91.197 1.00 14.18 54 LEU D C 1
ATOM 6874 O O . LEU D 1 50 ? -43.223 -2.422 -92.086 1.00 14.45 54 LEU D O 1
ATOM 6879 N N . VAL D 1 51 ? -43.229 -0.866 -90.470 1.00 14.21 55 VAL D N 1
ATOM 6880 C CA . VAL D 1 51 ? -41.827 -0.537 -90.667 1.00 12.75 55 VAL D CA 1
ATOM 6881 C C . VAL D 1 51 ? -41.000 -1.245 -89.600 1.00 12.13 55 VAL D C 1
ATOM 6882 O O . VAL D 1 51 ? -41.193 -1.039 -88.398 1.00 13.59 55 VAL D O 1
ATOM 6886 N N . VAL D 1 52 ? -40.093 -2.105 -90.039 1.00 10.54 56 VAL D N 1
ATOM 6887 C CA . VAL D 1 52 ? -39.241 -2.828 -89.103 1.00 10.44 56 VAL D CA 1
ATOM 6888 C C . VAL D 1 52 ? -37.888 -2.123 -89.080 1.00 9.93 56 VAL D C 1
ATOM 6889 O O . VAL D 1 52 ? -37.102 -2.261 -90.009 1.00 12.33 56 VAL D O 1
ATOM 6893 N N . GLY D 1 53 ? -37.634 -1.349 -88.027 1.00 10.83 57 GLY D N 1
ATOM 6894 C CA . GLY D 1 53 ? -36.379 -0.624 -87.931 1.00 10.92 57 GLY D CA 1
ATOM 6895 C C . GLY D 1 53 ? -35.288 -1.319 -87.130 1.00 10.95 57 GLY D C 1
ATOM 6896 O O . GLY D 1 53 ? -35.519 -2.362 -86.503 1.00 10.98 57 GLY D O 1
ATOM 6897 N N . ALA D 1 54 ? -34.093 -0.726 -87.159 1.00 11.04 58 ALA D N 1
ATOM 6898 C CA . ALA D 1 54 ? -32.929 -1.242 -86.446 1.00 11.46 58 ALA D CA 1
ATOM 6899 C C . ALA D 1 54 ? -32.900 -0.640 -85.056 1.00 12.23 58 ALA D C 1
ATOM 6900 O O . ALA D 1 54 ? -32.993 0.580 -84.913 1.00 11.16 58 ALA D O 1
ATOM 6902 N N . ASP D 1 55 ? -32.765 -1.483 -84.033 1.00 11.75 59 ASP D N 1
ATOM 6903 C CA . ASP D 1 55 ? -32.718 -0.981 -82.668 1.00 11.70 59 ASP D CA 1
ATOM 6904 C C . ASP D 1 55 ? -31.297 -0.878 -82.168 1.00 11.62 59 ASP D C 1
ATOM 6905 O O . ASP D 1 55 ? -31.069 -0.520 -81.011 1.00 8.40 59 ASP D O 1
ATOM 6910 N N . GLU D 1 56 ? -30.335 -1.191 -83.035 1.00 10.45 60 GLU D N 1
ATOM 6911 C CA . GLU D 1 56 ? -28.944 -1.110 -82.632 1.00 10.42 60 GLU D CA 1
ATOM 6912 C C . GLU D 1 56 ? -28.116 -0.214 -83.544 1.00 12.88 60 GLU D C 1
ATOM 6913 O O . GLU D 1 56 ? -28.272 -0.209 -84.771 1.00 10.71 60 GLU D O 1
ATOM 6919 N N . ARG D 1 57 ? -27.244 0.565 -82.921 1.00 10.65 61 ARG D N 1
ATOM 6920 C CA . ARG D 1 57 ? -26.387 1.484 -83.651 1.00 13.13 61 ARG D CA 1
ATOM 6921 C C . ARG D 1 57 ? -24.969 0.947 -83.859 1.00 12.58 61 ARG D C 1
ATOM 6922 O O . ARG D 1 57 ? -24.368 1.161 -84.904 1.00 12.35 61 ARG D O 1
ATOM 6930 N N . TYR D 1 58 ? -24.452 0.220 -82.876 1.00 15.39 62 TYR D N 1
ATOM 6931 C CA . TYR D 1 58 ? -23.077 -0.282 -82.946 1.00 14.10 62 TYR D CA 1
ATOM 6932 C C . TYR D 1 58 ? -22.881 -1.681 -83.510 1.00 11.65 62 TYR D C 1
ATOM 6933 O O . TYR D 1 58 ? -23.310 -2.676 -82.928 1.00 10.91 62 TYR D O 1
ATOM 6942 N N . LEU D 1 59 ? -22.205 -1.715 -84.656 1.00 11.23 63 LEU D N 1
ATOM 6943 C CA . LEU D 1 59 ? -21.921 -2.931 -85.410 1.00 11.42 63 LEU D CA 1
ATOM 6944 C C . LEU D 1 59 ? -20.468 -3.349 -85.268 1.00 12.22 63 LEU D C 1
ATOM 6945 O O . LEU D 1 59 ? -19.554 -2.576 -85.557 1.00 13.31 63 LEU D O 1
ATOM 6950 N N . MET D 1 60 ? -20.265 -4.577 -84.807 1.00 14.09 64 MET D N 1
ATOM 6951 C CA . MET D 1 60 ? -18.926 -5.122 -84.600 1.00 14.87 64 MET D CA 1
ATOM 6952 C C . MET D 1 60 ? -18.214 -5.436 -85.920 1.00 14.89 64 MET D C 1
ATOM 6953 O O . MET D 1 60 ? -18.706 -6.223 -86.729 1.00 15.10 64 MET D O 1
ATOM 6958 N N . MET D 1 61 ? -17.060 -4.806 -86.131 1.00 15.43 65 MET D N 1
ATOM 6959 C CA . MET D 1 61 ? -16.242 -5.018 -87.329 1.00 17.14 65 MET D CA 1
ATOM 6960 C C . MET D 1 61 ? -15.312 -6.201 -87.080 1.00 17.09 65 MET D C 1
ATOM 6961 O O . MET D 1 61 ? -15.231 -6.712 -85.961 1.00 17.02 65 MET D O 1
ATOM 6966 N N . ASP D 1 62 ? -14.600 -6.627 -88.118 1.00 16.13 66 ASP D N 1
ATOM 6967 C CA . ASP D 1 62 ? -13.694 -7.759 -87.979 1.00 19.29 66 ASP D CA 1
ATOM 6968 C C . ASP D 1 62 ? -12.485 -7.448 -87.100 1.00 19.48 66 ASP D C 1
ATOM 6969 O O . ASP D 1 62 ? -11.876 -8.359 -86.539 1.00 18.88 66 ASP D O 1
ATOM 6974 N N . ASN D 1 63 ? -12.162 -6.167 -86.950 1.00 19.29 67 ASN D N 1
ATOM 6975 C CA . ASN D 1 63 ? -11.016 -5.775 -86.139 1.00 18.84 67 ASN D CA 1
ATOM 6976 C C . ASN D 1 63 ? -11.368 -5.342 -84.714 1.00 18.18 67 ASN D C 1
ATOM 6977 O O . ASN D 1 63 ? -10.534 -4.769 -84.011 1.00 18.38 67 ASN D O 1
ATOM 6982 N N . GLY D 1 64 ? -12.601 -5.595 -84.289 1.00 17.14 68 GLY D N 1
ATOM 6983 C CA . GLY D 1 64 ? -12.984 -5.241 -82.933 1.00 15.72 68 GLY D CA 1
ATOM 6984 C C . GLY D 1 64 ? -13.594 -3.866 -82.718 1.00 13.96 68 GLY D C 1
ATOM 6985 O O . GLY D 1 64 ? -14.100 -3.576 -81.639 1.00 14.01 68 GLY D O 1
ATOM 6986 N N . THR D 1 65 ? -13.534 -3.009 -83.729 1.00 15.38 69 THR D N 1
ATOM 6987 C CA . THR D 1 65 ? -14.107 -1.672 -83.618 1.00 15.28 69 THR D CA 1
ATOM 6988 C C . THR D 1 65 ? -15.604 -1.750 -83.895 1.00 14.15 69 THR D C 1
ATOM 6989 O O . THR D 1 65 ? -16.071 -2.710 -84.495 1.00 14.01 69 THR D O 1
ATOM 6993 N N . PHE D 1 66 ? -16.349 -0.755 -83.423 1.00 14.04 70 PHE D N 1
ATOM 6994 C CA . PHE D 1 66 ? -17.785 -0.677 -83.683 1.00 14.12 70 PHE D CA 1
ATOM 6995 C C . PHE D 1 66 ? -17.997 0.374 -84.767 1.00 15.79 70 PHE D C 1
ATOM 6996 O O . PHE D 1 66 ? -17.435 1.474 -84.692 1.00 15.96 70 PHE D O 1
ATOM 7004 N N . PHE D 1 67 ? -18.801 0.042 -85.764 1.00 14.23 71 PHE D N 1
ATOM 7005 C CA . PHE D 1 67 ? -19.149 1.013 -86.783 1.00 14.28 71 PHE D CA 1
ATOM 7006 C C . PHE D 1 67 ? -20.398 1.650 -86.169 1.00 15.58 71 PHE D C 1
ATOM 7007 O O . PHE D 1 67 ? -21.356 0.937 -85.847 1.00 13.23 71 PHE D O 1
ATOM 7015 N N . SER D 1 68 ? -20.381 2.969 -85.972 1.00 14.29 72 SER D N 1
ATOM 7016 C CA . SER D 1 68 ? -21.545 3.657 -85.420 1.00 14.07 72 SER D CA 1
ATOM 7017 C C . SER D 1 68 ? -22.475 3.873 -86.608 1.00 12.10 72 SER D C 1
ATOM 7018 O O . SER D 1 68 ? -22.321 4.826 -87.383 1.00 12.43 72 SER D O 1
ATOM 7021 N N . THR D 1 69 ? -23.441 2.968 -86.742 1.00 14.19 73 THR D N 1
ATOM 7022 C CA . THR D 1 69 ? -24.365 2.972 -87.856 1.00 11.53 73 THR D CA 1
ATOM 7023 C C . THR D 1 69 ? -25.842 3.060 -87.465 1.00 13.19 73 THR D C 1
ATOM 7024 O O . THR D 1 69 ? -26.235 3.924 -86.662 1.00 12.32 73 THR D O 1
ATOM 7028 N N . GLY D 1 70 ? -26.649 2.169 -88.041 1.00 12.51 74 GLY D N 1
ATOM 7029 C CA . GLY D 1 70 ? -28.083 2.140 -87.787 1.00 13.44 74 GLY D CA 1
ATOM 7030 C C . GLY D 1 70 ? -28.841 2.178 -89.106 1.00 11.99 74 GLY D C 1
ATOM 7031 O O . GLY D 1 70 ? -28.305 1.782 -90.135 1.00 13.67 74 GLY D O 1
ATOM 7032 N N . ASN D 1 71 ? -30.091 2.633 -89.086 1.00 12.32 75 ASN D N 1
ATOM 7033 C CA . ASN D 1 71 ? -30.876 2.745 -90.317 1.00 13.55 75 ASN D CA 1
ATOM 7034 C C . ASN D 1 71 ? -30.421 3.995 -91.061 1.00 14.70 75 ASN D C 1
ATOM 7035 O O . ASN D 1 71 ? -30.116 5.008 -90.433 1.00 14.04 75 ASN D O 1
ATOM 7040 N N . HIS D 1 72 ? -30.354 3.927 -92.388 1.00 13.11 76 HIS D N 1
ATOM 7041 C CA . HIS D 1 72 ? -29.965 5.097 -93.171 1.00 15.62 76 HIS D CA 1
ATOM 7042 C C . HIS D 1 72 ? -31.229 5.959 -93.278 1.00 14.47 76 HIS D C 1
ATOM 7043 O O . HIS D 1 72 ? -32.240 5.526 -93.832 1.00 16.55 76 HIS D O 1
ATOM 7050 N N . PRO D 1 73 ? -31.188 7.188 -92.743 1.00 15.10 77 PRO D N 1
ATOM 7051 C CA . PRO D 1 73 ? -32.329 8.110 -92.760 1.00 13.89 77 PRO D CA 1
ATOM 7052 C C . PRO D 1 73 ? -32.952 8.398 -94.121 1.00 14.42 77 PRO D C 1
ATOM 7053 O O . PRO D 1 73 ? -34.171 8.537 -94.225 1.00 14.79 77 PRO D O 1
ATOM 7057 N N . VAL D 1 74 ? -32.132 8.465 -95.166 1.00 14.89 78 VAL D N 1
ATOM 7058 C CA . VAL D 1 74 ? -32.653 8.730 -96.504 1.00 15.59 78 VAL D CA 1
ATOM 7059 C C . VAL D 1 74 ? -33.371 7.491 -97.027 1.00 17.19 78 VAL D C 1
ATOM 7060 O O . VAL D 1 74 ? -34.480 7.590 -97.552 1.00 17.85 78 VAL D O 1
ATOM 7064 N N . GLU D 1 75 ? -32.741 6.328 -96.875 1.00 17.36 79 GLU D N 1
ATOM 7065 C CA . GLU D 1 75 ? -33.339 5.071 -97.318 1.00 16.31 79 GLU D CA 1
ATOM 7066 C C . GLU D 1 75 ? -34.636 4.849 -96.570 1.00 14.87 79 GLU D C 1
ATOM 7067 O O . GLU D 1 75 ? -35.547 4.177 -97.051 1.00 15.42 79 GLU D O 1
ATOM 7073 N N . THR D 1 76 ? -34.711 5.407 -95.373 1.00 14.75 80 THR D N 1
ATOM 7074 C CA . THR D 1 76 ? -35.903 5.235 -94.555 1.00 14.58 80 THR D CA 1
ATOM 7075 C C . THR D 1 76 ? -37.032 6.221 -94.835 1.00 15.77 80 THR D C 1
ATOM 7076 O O . THR D 1 76 ? -38.178 5.833 -95.047 1.00 15.32 80 THR D O 1
ATOM 7080 N N . LEU D 1 77 ? -36.695 7.498 -94.873 1.00 15.64 81 LEU D N 1
ATOM 7081 C CA . LEU D 1 77 ? -37.700 8.541 -95.057 1.00 17.76 81 LEU D CA 1
ATOM 7082 C C . LEU D 1 77 ? -38.259 8.838 -96.460 1.00 18.08 81 LEU D C 1
ATOM 7083 O O . LEU D 1 77 ? -39.410 9.276 -96.579 1.00 17.78 81 LEU D O 1
ATOM 7088 N N . LEU D 1 78 ? -37.480 8.628 -97.519 1.00 18.83 82 LEU D N 1
ATOM 7089 C CA . LEU D 1 78 ? -38.018 8.892 -98.859 1.00 18.19 82 LEU D CA 1
ATOM 7090 C C . LEU D 1 78 ? -39.135 7.897 -99.209 1.00 18.46 82 LEU D C 1
ATOM 7091 O O . LEU D 1 78 ? -40.193 8.287 -99.694 1.00 19.42 82 LEU D O 1
ATOM 7096 N N . PRO D 1 79 ? -38.914 6.599 -98.971 1.00 19.15 83 PRO D N 1
ATOM 7097 C CA . PRO D 1 79 ? -39.974 5.635 -99.286 1.00 19.59 83 PRO D CA 1
ATOM 7098 C C . PRO D 1 79 ? -41.200 5.949 -98.426 1.00 19.83 83 PRO D C 1
ATOM 7099 O O . PRO D 1 79 ? -42.342 5.863 -98.882 1.00 19.66 83 PRO D O 1
ATOM 7103 N N . MET D 1 80 ? -40.959 6.304 -97.166 1.00 20.18 84 MET D N 1
ATOM 7104 C CA . MET D 1 80 ? -42.060 6.639 -96.265 1.00 19.33 84 MET D CA 1
ATOM 7105 C C . MET D 1 80 ? -42.783 7.902 -96.732 1.00 20.10 84 MET D C 1
ATOM 7106 O O . MET D 1 80 ? -44.011 7.995 -96.658 1.00 19.77 84 MET D O 1
ATOM 7111 N N . TYR D 1 81 ? -42.012 8.877 -97.200 1.00 19.63 85 TYR D N 1
ATOM 7112 C CA . TYR D 1 81 ? -42.578 10.137 -97.663 1.00 22.14 85 TYR D CA 1
ATOM 7113 C C . TYR D 1 81 ? -43.602 9.860 -98.756 1.00 20.83 85 TYR D C 1
ATOM 7114 O O . TYR D 1 81 ? -44.715 10.393 -98.727 1.00 21.92 85 TYR D O 1
ATOM 7123 N N . HIS D 1 82 ? -43.226 9.025 -99.718 1.00 20.78 86 HIS D N 1
ATOM 7124 C CA . HIS D 1 82 ? -44.129 8.685 -100.810 1.00 20.37 86 HIS D CA 1
ATOM 7125 C C . HIS D 1 82 ? -45.370 7.950 -100.333 1.00 21.13 86 HIS D C 1
ATOM 7126 O O . HIS D 1 82 ? -46.483 8.272 -100.735 1.00 21.89 86 HIS D O 1
ATOM 7133 N N . LEU D 1 83 ? -45.180 6.957 -99.475 1.00 18.80 87 LEU D N 1
ATOM 7134 C CA . LEU D 1 83 ? -46.306 6.192 -98.957 1.00 21.58 87 LEU D CA 1
ATOM 7135 C C . LEU D 1 83 ? -47.217 7.081 -98.111 1.00 21.15 87 LEU D C 1
ATOM 7136 O O . LEU D 1 83 ? -48.434 6.881 -98.055 1.00 20.80 87 LEU D O 1
ATOM 7141 N N . ASP D 1 84 ? -46.620 8.073 -97.463 1.00 21.84 88 ASP D N 1
ATOM 7142 C CA . ASP D 1 84 ? -47.379 9.028 -96.657 1.00 23.51 88 ASP D CA 1
ATOM 7143 C C . ASP D 1 84 ? -48.300 9.801 -97.607 1.00 25.01 88 ASP D C 1
ATOM 7144 O O . ASP D 1 84 ? -49.515 9.837 -97.426 1.00 25.07 88 ASP D O 1
ATOM 7149 N N . LYS D 1 85 ? -47.708 10.415 -98.624 1.00 26.27 89 LYS D N 1
ATOM 7150 C CA . LYS D 1 85 ? -48.464 11.181 -99.611 1.00 26.76 89 LYS D CA 1
ATOM 7151 C C . LYS D 1 85 ? -49.478 10.319 -100.359 1.00 26.08 89 LYS D C 1
ATOM 7152 O O . LYS D 1 85 ? -50.520 10.810 -100.802 1.00 24.77 89 LYS D O 1
ATOM 7158 N N . ALA D 1 86 ? -49.176 9.034 -100.507 1.00 24.52 90 ALA D N 1
ATOM 7159 C CA . ALA D 1 86 ? -50.092 8.131 -101.196 1.00 25.57 90 ALA D CA 1
ATOM 7160 C C . ALA D 1 86 ? -51.275 7.797 -100.292 1.00 26.31 90 ALA D C 1
ATOM 7161 O O . ALA D 1 86 ? -52.176 7.061 -100.690 1.00 28.39 90 ALA D O 1
ATOM 7163 N N . GLY D 1 87 ? -51.255 8.329 -99.068 1.00 27.87 91 GLY D N 1
ATOM 7164 C CA . GLY D 1 87 ? -52.353 8.115 -98.137 1.00 27.09 91 GLY D CA 1
ATOM 7165 C C . GLY D 1 87 ? -52.240 6.968 -97.147 1.00 27.65 91 GLY D C 1
ATOM 7166 O O . GLY D 1 87 ? -53.215 6.638 -96.460 1.00 26.73 91 GLY D O 1
ATOM 7167 N N . PHE D 1 88 ? -51.061 6.364 -97.054 1.00 26.75 92 PHE D N 1
ATOM 7168 C CA . PHE D 1 88 ? -50.857 5.243 -96.139 1.00 25.84 92 PHE D CA 1
ATOM 7169 C C . PHE D 1 88 ? -50.255 5.668 -94.802 1.00 25.23 92 PHE D C 1
ATOM 7170 O O . PHE D 1 88 ? -49.548 6.664 -94.721 1.00 25.25 92 PHE D O 1
ATOM 7178 N N . SER D 1 89 ? -50.549 4.898 -93.758 1.00 25.98 93 SER D N 1
ATOM 7179 C CA . SER D 1 89 ? -50.028 5.162 -92.422 1.00 26.30 93 SER D CA 1
ATOM 7180 C C . SER D 1 89 ? -48.954 4.139 -92.087 1.00 24.81 93 SER D C 1
ATOM 7181 O O . SER D 1 89 ? -48.747 3.176 -92.830 1.00 23.90 93 SER D O 1
ATOM 7184 N N . PHE D 1 90 ? -48.288 4.342 -90.957 1.00 24.07 94 PHE D N 1
ATOM 7185 C CA . PHE D 1 90 ? -47.213 3.453 -90.548 1.00 23.86 94 PHE D CA 1
ATOM 7186 C C . PHE D 1 90 ? -47.242 3.023 -89.099 1.00 23.49 94 PHE D C 1
ATOM 7187 O O . PHE D 1 90 ? -47.764 3.713 -88.225 1.00 23.18 94 PHE D O 1
ATOM 7195 N N . ASP D 1 91 ? -46.657 1.858 -88.868 1.00 23.48 95 ASP D N 1
ATOM 7196 C CA . ASP D 1 91 ? -46.493 1.305 -87.538 1.00 23.83 95 ASP D CA 1
ATOM 7197 C C . ASP D 1 91 ? -45.010 1.012 -87.543 1.00 22.80 95 ASP D C 1
ATOM 7198 O O . ASP D 1 91 ? -44.523 0.315 -88.432 1.00 22.60 95 ASP D O 1
ATOM 7203 N N . ILE D 1 92 ? -44.287 1.567 -86.580 1.00 21.83 96 ILE D N 1
ATOM 7204 C CA . ILE D 1 92 ? -42.841 1.374 -86.518 1.00 20.57 96 ILE D CA 1
ATOM 7205 C C . ILE D 1 92 ? -42.459 0.496 -85.338 1.00 18.72 96 ILE D C 1
ATOM 7206 O O . ILE D 1 92 ? -42.867 0.751 -84.211 1.00 17.13 96 ILE D O 1
ATOM 7211 N N . ALA D 1 93 ? -41.678 -0.547 -85.603 1.00 16.98 97 ALA D N 1
ATOM 7212 C CA . ALA D 1 93 ? -41.289 -1.464 -84.547 1.00 15.45 97 ALA D CA 1
ATOM 7213 C C . ALA D 1 93 ? -39.848 -1.939 -84.631 1.00 15.19 97 ALA D C 1
ATOM 7214 O O . ALA D 1 93 ? -39.212 -1.852 -85.675 1.00 13.79 97 ALA D O 1
ATOM 7216 N N . THR D 1 94 ? -39.343 -2.438 -83.511 1.00 14.08 98 THR D N 1
ATOM 7217 C CA . THR D 1 94 ? -37.994 -2.985 -83.453 1.00 12.28 98 THR D CA 1
ATOM 7218 C C . THR D 1 94 ? -38.104 -4.302 -82.687 1.00 12.77 98 THR D C 1
ATOM 7219 O O . THR D 1 94 ? -39.112 -4.561 -82.027 1.00 15.24 98 THR D O 1
ATOM 7223 N N . LEU D 1 95 ? -37.082 -5.145 -82.778 1.00 13.86 99 LEU D N 1
ATOM 7224 C CA . LEU D 1 95 ? -37.106 -6.427 -82.090 1.00 14.36 99 LEU D CA 1
ATOM 7225 C C . LEU D 1 95 ? -37.241 -6.279 -80.586 1.00 13.55 99 LEU D C 1
ATOM 7226 O O . LEU D 1 95 ? -38.105 -6.884 -79.972 1.00 12.30 99 LEU D O 1
ATOM 7231 N N . SER D 1 96 ? -36.372 -5.465 -80.004 1.00 13.47 100 SER D N 1
ATOM 7232 C CA . SER D 1 96 ? -36.352 -5.246 -78.560 1.00 14.91 100 SER D CA 1
ATOM 7233 C C . SER D 1 96 ? -37.406 -4.279 -78.064 1.00 12.63 100 SER D C 1
ATOM 7234 O O . SER D 1 96 ? -37.813 -4.333 -76.908 1.00 12.04 100 SER D O 1
ATOM 7237 N N . GLY D 1 97 ? -37.823 -3.370 -78.933 1.00 12.50 101 GLY D N 1
ATOM 7238 C CA . GLY D 1 97 ? -38.786 -2.370 -78.529 1.00 12.89 101 GLY D CA 1
ATOM 7239 C C . GLY D 1 97 ? -38.018 -1.104 -78.189 1.00 15.00 101 GLY D C 1
ATOM 7240 O O . GLY D 1 97 ? -38.611 -0.070 -77.876 1.00 15.17 101 GLY D O 1
ATOM 7241 N N . ASN D 1 98 ? -36.690 -1.189 -78.231 1.00 13.86 102 ASN D N 1
ATOM 7242 C CA . ASN D 1 98 ? -35.843 -0.028 -77.948 1.00 13.76 102 ASN D CA 1
ATOM 7243 C C . ASN D 1 98 ? -35.937 0.914 -79.168 1.00 14.21 102 ASN D C 1
ATOM 7244 O O . ASN D 1 98 ? -36.226 0.470 -80.282 1.00 13.78 102 ASN D O 1
ATOM 7249 N N . PRO D 1 99 ? -35.691 2.223 -78.975 1.00 13.58 103 PRO D N 1
ATOM 7250 C CA . PRO D 1 99 ? -35.778 3.165 -80.097 1.00 13.12 103 PRO D CA 1
ATOM 7251 C C . PRO D 1 99 ? -35.012 2.821 -81.373 1.00 10.94 103 PRO D C 1
ATOM 7252 O O . PRO D 1 99 ? -33.941 2.216 -81.335 1.00 13.33 103 PRO D O 1
ATOM 7256 N N . VAL D 1 100 ? -35.589 3.206 -82.507 1.00 10.94 104 VAL D N 1
ATOM 7257 C CA . VAL D 1 100 ? -34.957 2.998 -83.818 1.00 9.79 104 VAL D CA 1
ATOM 7258 C C . VAL D 1 100 ? -33.711 3.879 -83.806 1.00 8.66 104 VAL D C 1
ATOM 7259 O O . VAL D 1 100 ? -33.774 5.059 -83.416 1.00 9.65 104 VAL D O 1
ATOM 7263 N N . LYS D 1 101 ? -32.580 3.315 -84.214 1.00 9.49 105 LYS D N 1
ATOM 7264 C CA . LYS D 1 101 ? -31.321 4.056 -84.242 1.00 10.84 105 LYS D CA 1
ATOM 7265 C C . LYS D 1 101 ? -30.978 4.437 -85.687 1.00 12.89 105 LYS D C 1
ATOM 7266 O O . LYS D 1 101 ? -30.870 3.584 -86.569 1.00 14.96 105 LYS D O 1
ATOM 7272 N N . PHE D 1 102 ? -30.778 5.725 -85.920 1.00 13.84 106 PHE D N 1
ATOM 7273 C CA . PHE D 1 102 ? -30.466 6.228 -87.243 1.00 14.41 106 PHE D CA 1
ATOM 7274 C C . PHE D 1 102 ? -29.005 6.585 -87.398 1.00 15.16 106 PHE D C 1
ATOM 7275 O O . PHE D 1 102 ? -28.305 6.850 -86.427 1.00 14.33 106 PHE D O 1
ATOM 7283 N N . GLU D 1 103 ? -28.554 6.579 -88.642 1.00 14.24 107 GLU D N 1
ATOM 7284 C CA . GLU D 1 103 ? -27.208 6.999 -88.960 1.00 11.94 107 GLU D CA 1
ATOM 7285 C C . GLU D 1 103 ? -27.430 8.504 -89.140 1.00 13.61 107 GLU D C 1
ATOM 7286 O O . GLU D 1 103 ? -27.607 8.984 -90.267 1.00 12.80 107 GLU D O 1
ATOM 7292 N N . TRP D 1 104 ? -27.455 9.247 -88.034 1.00 12.89 108 TRP D N 1
ATOM 7293 C CA . TRP D 1 104 ? -27.688 10.692 -88.106 1.00 15.09 108 TRP D CA 1
ATOM 7294 C C . TRP D 1 104 ? -26.698 11.467 -88.971 1.00 15.06 108 TRP D C 1
ATOM 7295 O O . TRP D 1 104 ? -27.007 12.562 -89.440 1.00 16.01 108 TRP D O 1
ATOM 7306 N N . TRP D 1 105 ? -25.513 10.908 -89.193 1.00 15.10 109 TRP D N 1
ATOM 7307 C CA . TRP D 1 105 ? -24.517 11.583 -90.023 1.00 15.11 109 TRP D CA 1
ATOM 7308 C C . TRP D 1 105 ? -24.892 11.587 -91.511 1.00 14.42 109 TRP D C 1
ATOM 7309 O O . TRP D 1 105 ? -24.217 12.208 -92.330 1.00 14.76 109 TRP D O 1
ATOM 7320 N N . ALA D 1 106 ? -25.968 10.892 -91.864 1.00 13.91 110 ALA D N 1
ATOM 7321 C CA . ALA D 1 106 ? -26.398 10.857 -93.258 1.00 15.38 110 ALA D CA 1
ATOM 7322 C C . ALA D 1 106 ? -27.707 11.609 -93.458 1.00 16.44 110 ALA D C 1
ATOM 7323 O O . ALA D 1 106 ? -28.230 11.673 -94.563 1.00 17.51 110 ALA D O 1
ATOM 7325 N N . MET D 1 107 ? -28.243 12.171 -92.380 1.00 17.04 111 MET D N 1
ATOM 7326 C CA . MET D 1 107 ? -29.502 12.912 -92.460 1.00 18.73 111 MET D CA 1
ATOM 7327 C C . MET D 1 107 ? -29.317 14.232 -93.226 1.00 18.84 111 MET D C 1
ATOM 7328 O O . MET D 1 107 ? -28.510 15.067 -92.846 1.00 18.69 111 MET D O 1
ATOM 7333 N N . PRO D 1 108 ? -30.060 14.434 -94.322 1.00 20.55 112 PRO D N 1
ATOM 7334 C CA . PRO D 1 108 ? -29.910 15.690 -95.070 1.00 22.71 112 PRO D CA 1
ATOM 7335 C C . PRO D 1 108 ? -30.499 16.838 -94.242 1.00 26.36 112 PRO D C 1
ATOM 7336 O O . PRO D 1 108 ? -31.704 17.092 -94.276 1.00 25.52 112 PRO D O 1
ATOM 7340 N N . ARG D 1 109 ? -29.629 17.513 -93.492 1.00 28.30 113 ARG D N 1
ATOM 7341 C CA . ARG D 1 109 ? -30.013 18.607 -92.602 1.00 32.83 113 ARG D CA 1
ATOM 7342 C C . ARG D 1 109 ? -30.681 19.831 -93.233 1.00 33.67 113 ARG D C 1
ATOM 7343 O O . ARG D 1 109 ? -31.361 20.594 -92.544 1.00 34.56 113 ARG D O 1
ATOM 7351 N N . GLU D 1 110 ? -30.484 20.029 -94.529 1.00 33.62 114 GLU D N 1
ATOM 7352 C CA . GLU D 1 110 ? -31.081 21.173 -95.211 1.00 34.25 114 GLU D CA 1
ATOM 7353 C C . GLU D 1 110 ? -32.285 20.754 -96.053 1.00 31.52 114 GLU D C 1
ATOM 7354 O O . GLU D 1 110 ? -32.844 21.550 -96.810 1.00 31.02 114 GLU D O 1
ATOM 7360 N N . ASP D 1 111 ? -32.682 19.495 -95.918 1.00 28.19 115 ASP D N 1
ATOM 7361 C CA . ASP D 1 111 ? -33.825 18.983 -96.656 1.00 26.34 115 ASP D CA 1
ATOM 7362 C C . ASP D 1 111 ? -35.073 19.165 -95.801 1.00 26.45 115 ASP D C 1
ATOM 7363 O O . ASP D 1 111 ? -35.346 18.385 -94.883 1.00 25.92 115 ASP D O 1
ATOM 7368 N N . GLN D 1 112 ? -35.826 20.209 -96.111 1.00 26.40 116 GLN D N 1
ATOM 7369 C CA . GLN D 1 112 ? -37.035 20.526 -95.373 1.00 25.89 116 GLN D CA 1
ATOM 7370 C C . GLN D 1 112 ? -38.101 19.440 -95.423 1.00 26.33 116 GLN D C 1
ATOM 7371 O O . GLN D 1 112 ? -38.617 19.026 -94.384 1.00 25.89 116 GLN D O 1
ATOM 7377 N N . GLU D 1 113 ? -38.425 18.966 -96.619 1.00 25.87 117 GLU D N 1
ATOM 7378 C CA . GLU D 1 113 ? -39.440 17.922 -96.747 1.00 26.99 117 GLU D CA 1
ATOM 7379 C C . GLU D 1 113 ? -39.105 16.695 -95.899 1.00 25.53 117 GLU D C 1
ATOM 7380 O O . GLU D 1 113 ? -39.972 16.145 -95.225 1.00 23.90 117 GLU D O 1
ATOM 7386 N N . VAL D 1 114 ? -37.845 16.269 -95.944 1.00 25.03 118 VAL D N 1
ATOM 7387 C CA . VAL D 1 114 ? -37.396 15.098 -95.188 1.00 23.61 118 VAL D CA 1
ATOM 7388 C C . VAL D 1 114 ? -37.403 15.328 -93.672 1.00 22.23 118 VAL D C 1
ATOM 7389 O O . VAL D 1 114 ? -37.780 14.444 -92.904 1.00 21.05 118 VAL D O 1
ATOM 7393 N N . ASN D 1 115 ? -36.986 16.511 -93.240 1.00 22.22 119 ASN D N 1
ATOM 7394 C CA . ASN D 1 115 ? -36.983 16.814 -91.813 1.00 24.19 119 ASN D CA 1
ATOM 7395 C C . ASN D 1 115 ? -38.399 16.986 -91.283 1.00 23.30 119 ASN D C 1
ATOM 7396 O O . ASN D 1 115 ? -38.686 16.658 -90.125 1.00 23.57 119 ASN D O 1
ATOM 7401 N N . GLY D 1 116 ? -39.282 17.500 -92.132 1.00 21.28 120 GLY D N 1
ATOM 7402 C CA . GLY D 1 116 ? -40.660 17.683 -91.727 1.00 20.86 120 GLY D CA 1
ATOM 7403 C C . GLY D 1 116 ? -41.318 16.325 -91.583 1.00 19.41 120 GLY D C 1
ATOM 7404 O O . GLY D 1 116 ? -42.231 16.147 -90.774 1.00 18.23 120 GLY D O 1
ATOM 7405 N N . LEU D 1 117 ? -40.854 15.357 -92.370 1.00 18.73 121 LEU D N 1
ATOM 7406 C CA . LEU D 1 117 ? -41.409 14.007 -92.303 1.00 17.99 121 LEU D CA 1
ATOM 7407 C C . LEU D 1 117 ? -40.917 13.305 -91.047 1.00 17.17 121 LEU D C 1
ATOM 7408 O O . LEU D 1 117 ? -41.673 12.601 -90.384 1.00 16.98 121 LEU D O 1
ATOM 7413 N N . TYR D 1 118 ? -39.643 13.484 -90.721 1.00 18.00 122 TYR D N 1
ATOM 7414 C CA . TYR D 1 118 ? -39.123 12.862 -89.523 1.00 16.07 122 TYR D CA 1
ATOM 7415 C C . TYR D 1 118 ? -39.831 13.471 -88.317 1.00 15.46 122 TYR D C 1
ATOM 7416 O O . TYR D 1 118 ? -40.107 12.779 -87.340 1.00 15.75 122 TYR D O 1
ATOM 7425 N N . SER D 1 119 ? -40.113 14.770 -88.385 1.00 14.22 123 SER D N 1
ATOM 7426 C CA . SER D 1 119 ? -40.785 15.456 -87.288 1.00 13.60 123 SER D CA 1
ATOM 7427 C C . SER D 1 119 ? -42.149 14.832 -87.083 1.00 12.90 123 SER D C 1
ATOM 7428 O O . SER D 1 119 ? -42.596 14.643 -85.961 1.00 15.44 123 SER D O 1
ATOM 7431 N N . LYS D 1 120 ? -42.813 14.511 -88.184 1.00 13.79 124 LYS D N 1
ATOM 7432 C CA . LYS D 1 120 ? -44.132 13.918 -88.094 1.00 14.64 124 LYS D CA 1
ATOM 7433 C C . LYS D 1 120 ? -44.128 12.583 -87.356 1.00 15.03 124 LYS D C 1
ATOM 7434 O O . LYS D 1 120 ? -44.969 12.355 -86.497 1.00 13.81 124 LYS D O 1
ATOM 7440 N N . TYR D 1 121 ? -43.164 11.718 -87.664 1.00 16.46 125 TYR D N 1
ATOM 7441 C CA . TYR D 1 121 ? -43.106 10.389 -87.051 1.00 16.01 125 TYR D CA 1
ATOM 7442 C C . TYR D 1 121 ? -42.078 10.200 -85.949 1.00 15.22 125 TYR D C 1
ATOM 7443 O O . TYR D 1 121 ? -41.905 9.086 -85.450 1.00 15.46 125 TYR D O 1
ATOM 7452 N N . GLN D 1 122 ? -41.413 11.276 -85.551 1.00 16.39 126 GLN D N 1
ATOM 7453 C CA . GLN D 1 122 ? -40.375 11.176 -84.537 1.00 16.12 126 GLN D CA 1
ATOM 7454 C C . GLN D 1 122 ? -40.800 10.480 -83.247 1.00 15.88 126 GLN D C 1
ATOM 7455 O O . GLN D 1 122 ? -39.997 9.807 -82.615 1.00 14.59 126 GLN D O 1
ATOM 7461 N N . SER D 1 123 ? -42.057 10.632 -82.846 1.00 15.43 127 SER D N 1
ATOM 7462 C CA . SER D 1 123 ? -42.501 9.981 -81.619 1.00 16.98 127 SER D CA 1
ATOM 7463 C C . SER D 1 123 ? -42.507 8.456 -81.764 1.00 16.19 127 SER D C 1
ATOM 7464 O O . SER D 1 123 ? -42.279 7.736 -80.791 1.00 14.27 127 SER D O 1
ATOM 7467 N N . SER D 1 124 ? -42.766 7.963 -82.973 1.00 15.72 128 SER D N 1
ATOM 7468 C CA . SER D 1 124 ? -42.806 6.522 -83.202 1.00 15.39 128 SER D CA 1
ATOM 7469 C C . SER D 1 124 ? -41.419 5.917 -83.354 1.00 15.63 128 SER D C 1
ATOM 7470 O O . SER D 1 124 ? -41.181 4.781 -82.939 1.00 15.48 128 SER D O 1
ATOM 7473 N N . PHE D 1 125 ? -40.498 6.671 -83.944 1.00 13.75 129 PHE D N 1
ATOM 7474 C CA . PHE D 1 125 ? -39.141 6.176 -84.107 1.00 15.03 129 PHE D CA 1
ATOM 7475 C C . PHE D 1 125 ? -38.467 6.071 -82.741 1.00 15.67 129 PHE D C 1
ATOM 7476 O O . PHE D 1 125 ? -37.751 5.112 -82.461 1.00 16.48 129 PHE D O 1
ATOM 7484 N N . ARG D 1 126 ? -38.718 7.055 -81.886 1.00 16.14 130 ARG D N 1
ATOM 7485 C CA . ARG D 1 126 ? -38.113 7.095 -80.558 1.00 16.83 130 ARG D CA 1
ATOM 7486 C C . ARG D 1 126 ? -38.753 6.157 -79.530 1.00 17.61 130 ARG D C 1
ATOM 7487 O O . ARG D 1 126 ? -38.094 5.739 -78.582 1.00 18.74 130 ARG D O 1
ATOM 7495 N N . GLN D 1 127 ? -40.033 5.837 -79.717 1.00 18.40 131 GLN D N 1
ATOM 7496 C CA . GLN D 1 127 ? -40.754 4.914 -78.839 1.00 16.98 131 GLN D CA 1
ATOM 7497 C C . GLN D 1 127 ? -41.583 3.998 -79.739 1.00 17.38 131 GLN D C 1
ATOM 7498 O O . GLN D 1 127 ? -42.813 4.143 -79.851 1.00 13.22 131 GLN D O 1
ATOM 7504 N N . PRO D 1 128 ? -40.915 3.039 -80.404 1.00 15.80 132 PRO D N 1
ATOM 7505 C CA . PRO D 1 128 ? -41.624 2.122 -81.297 1.00 15.04 132 PRO D CA 1
ATOM 7506 C C . PRO D 1 128 ? -42.270 0.926 -80.621 1.00 14.21 132 PRO D C 1
ATOM 7507 O O . PRO D 1 128 ? -42.128 0.704 -79.417 1.00 15.36 132 PRO D O 1
ATOM 7511 N N . LEU D 1 129 ? -42.988 0.153 -81.423 1.00 14.33 133 LEU D N 1
ATOM 7512 C CA . LEU D 1 129 ? -43.651 -1.043 -80.944 1.00 16.29 133 LEU D CA 1
ATOM 7513 C C . LEU D 1 129 ? -42.586 -2.132 -80.858 1.00 15.30 133 LEU D C 1
ATOM 7514 O O . LEU D 1 129 ? -41.507 -1.995 -81.427 1.00 15.29 133 LEU D O 1
ATOM 7519 N N . LYS D 1 130 ? -42.880 -3.203 -80.134 1.00 16.02 134 LYS D N 1
ATOM 7520 C CA . LYS D 1 130 ? -41.956 -4.322 -80.023 1.00 15.29 134 LYS D CA 1
ATOM 7521 C C . LYS D 1 130 ? -42.526 -5.339 -81.004 1.00 15.29 134 LYS D C 1
ATOM 7522 O O . LYS D 1 130 ? -43.715 -5.655 -80.944 1.00 14.28 134 LYS D O 1
ATOM 7528 N N . LEU D 1 131 ? -41.690 -5.850 -81.902 1.00 15.72 135 LEU D N 1
ATOM 7529 C CA . LEU D 1 131 ? -42.168 -6.779 -82.922 1.00 16.67 135 LEU D CA 1
ATOM 7530 C C . LEU D 1 131 ? -42.946 -7.987 -82.402 1.00 17.61 135 LEU D C 1
ATOM 7531 O O . LEU D 1 131 ? -43.880 -8.445 -83.058 1.00 19.55 135 LEU D O 1
ATOM 7536 N N . SER D 1 132 ? -42.574 -8.509 -81.238 1.00 18.16 136 SER D N 1
ATOM 7537 C CA . SER D 1 132 ? -43.291 -9.653 -80.677 1.00 18.08 136 SER D CA 1
ATOM 7538 C C . SER D 1 132 ? -44.775 -9.330 -80.499 1.00 19.89 136 SER D C 1
ATOM 7539 O O . SER D 1 132 ? -45.639 -10.178 -80.745 1.00 19.51 136 SER D O 1
ATOM 7542 N N . ASP D 1 133 ? -45.073 -8.106 -80.068 1.00 20.25 137 ASP D N 1
ATOM 7543 C CA . ASP D 1 133 ? -46.459 -7.684 -79.869 1.00 18.59 137 ASP D CA 1
ATOM 7544 C C . ASP D 1 133 ? -47.205 -7.566 -81.196 1.00 19.17 137 ASP D C 1
ATOM 7545 O O . ASP D 1 133 ? -48.369 -7.935 -81.306 1.00 18.42 137 ASP D O 1
ATOM 7550 N N . VAL D 1 134 ? -46.533 -7.023 -82.202 1.00 19.11 138 VAL D N 1
ATOM 7551 C CA . VAL D 1 134 ? -47.141 -6.884 -83.519 1.00 19.99 138 VAL D CA 1
ATOM 7552 C C . VAL D 1 134 ? -47.510 -8.269 -84.064 1.00 19.49 138 VAL D C 1
ATOM 7553 O O . VAL D 1 134 ? -48.596 -8.482 -84.606 1.00 19.38 138 VAL D O 1
ATOM 7557 N N . ILE D 1 135 ? -46.586 -9.208 -83.911 1.00 19.11 139 ILE D N 1
ATOM 7558 C CA . ILE D 1 135 ? -46.789 -10.572 -84.378 1.00 20.54 139 ILE D CA 1
ATOM 7559 C C . ILE D 1 135 ? -47.963 -11.249 -83.697 1.00 21.94 139 ILE D C 1
ATOM 7560 O O . ILE D 1 135 ? -48.670 -12.041 -84.298 1.00 22.54 139 ILE D O 1
ATOM 7565 N N . GLU D 1 136 ? -48.170 -10.920 -82.434 1.00 24.40 140 GLU D N 1
ATOM 7566 C CA . GLU D 1 136 ? -49.237 -11.535 -81.657 1.00 29.43 140 GLU D CA 1
ATOM 7567 C C . 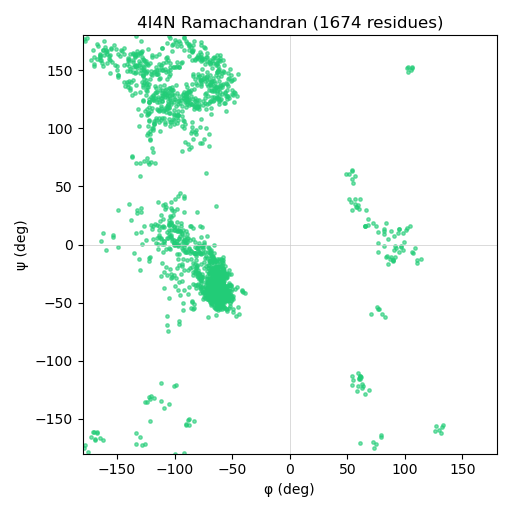GLU D 1 136 ? -50.660 -11.028 -81.893 1.00 30.30 140 GLU D C 1
ATOM 7568 O O . GLU D 1 136 ? -51.616 -11.785 -81.714 1.00 30.91 140 GLU D O 1
ATOM 7574 N N . THR D 1 137 ? -50.811 -9.767 -82.289 1.00 29.52 141 THR D N 1
ATOM 7575 C CA . THR D 1 137 ? -52.149 -9.211 -82.494 1.00 30.72 141 THR D CA 1
ATOM 7576 C C . THR D 1 137 ? -52.432 -8.486 -83.811 1.00 29.81 141 THR D C 1
ATOM 7577 O O . THR D 1 137 ? -53.590 -8.351 -84.203 1.00 31.97 141 THR D O 1
ATOM 7581 N N . ALA D 1 138 ? -51.395 -8.015 -84.491 1.00 27.85 142 ALA D N 1
ATOM 7582 C CA . ALA D 1 138 ? -51.604 -7.250 -85.713 1.00 26.35 142 ALA D CA 1
ATOM 7583 C C . ALA D 1 138 ? -51.418 -7.962 -87.048 1.00 25.41 142 ALA D C 1
ATOM 7584 O O . ALA D 1 138 ? -51.571 -7.344 -88.097 1.00 21.94 142 ALA D O 1
ATOM 7586 N N . LEU D 1 139 ? -51.102 -9.253 -87.022 1.00 25.59 143 LEU D N 1
ATOM 7587 C CA . LEU D 1 139 ? -50.906 -10.000 -88.267 1.00 25.46 143 LEU D CA 1
ATOM 7588 C C . LEU D 1 139 ? -52.103 -10.913 -88.549 1.00 26.70 143 LEU D C 1
ATOM 7589 O O . LEU D 1 139 ? -53.245 -10.497 -88.381 1.00 25.50 143 LEU D O 1
ATOM 7594 N N . GLY D 1 140 ? -51.848 -12.146 -88.984 1.00 27.84 144 GLY D N 1
ATOM 7595 C CA . GLY D 1 140 ? -52.938 -13.070 -89.270 1.00 31.05 144 GLY D CA 1
ATOM 7596 C C . GLY D 1 140 ? -53.663 -12.752 -90.566 1.00 32.32 144 GLY D C 1
ATOM 7597 O O . GLY D 1 140 ? -53.223 -11.889 -91.324 1.00 31.78 144 GLY D O 1
ATOM 7598 N N . GLU D 1 141 ? -54.773 -13.442 -90.826 1.00 34.03 145 GLU D N 1
ATOM 7599 C CA . GLU D 1 141 ? -55.537 -13.220 -92.053 1.00 37.75 145 GLU D CA 1
ATOM 7600 C C . GLU D 1 141 ? -56.240 -11.869 -92.140 1.00 37.89 145 GLU D C 1
ATOM 7601 O O . GLU D 1 141 ? -56.388 -11.326 -93.227 1.00 38.38 145 GLU D O 1
ATOM 7607 N N . ASP D 1 142 ? -56.657 -11.316 -91.006 1.00 39.02 146 ASP D N 1
ATOM 7608 C CA . ASP D 1 142 ? -57.356 -10.034 -91.002 1.00 39.55 146 ASP D CA 1
ATOM 7609 C C . ASP D 1 142 ? -56.471 -8.852 -90.614 1.00 37.80 146 ASP D C 1
ATOM 7610 O O . ASP D 1 142 ? -56.951 -7.865 -90.052 1.00 37.56 146 ASP D O 1
ATOM 7615 N N . SER D 1 143 ? -55.179 -8.954 -90.902 1.00 34.11 147 SER D N 1
ATOM 7616 C CA . SER D 1 143 ? -54.243 -7.883 -90.579 1.00 31.30 147 SER D CA 1
ATOM 7617 C C . SER D 1 143 ? -54.565 -6.594 -91.326 1.00 28.93 147 SER D C 1
ATOM 7618 O O . SER D 1 143 ? -55.178 -6.627 -92.390 1.00 27.23 147 SER D O 1
ATOM 7621 N N . ASP D 1 144 ? -54.131 -5.465 -90.773 1.00 27.21 148 ASP D N 1
ATOM 7622 C CA . ASP D 1 144 ? -54.351 -4.168 -91.402 1.00 26.62 148 ASP D CA 1
ATOM 7623 C C . ASP D 1 144 ? -53.118 -3.716 -92.179 1.00 26.37 148 ASP D C 1
ATOM 7624 O O . ASP D 1 144 ? -53.100 -2.634 -92.764 1.00 24.46 148 ASP D O 1
ATOM 7629 N N . TYR D 1 145 ? -52.076 -4.538 -92.170 1.00 24.94 149 TYR D N 1
ATOM 7630 C CA . TYR D 1 145 ? -50.869 -4.187 -92.898 1.00 23.69 149 TYR D CA 1
ATOM 7631 C C . TYR D 1 145 ? -50.986 -4.663 -94.333 1.00 23.81 149 TYR D C 1
ATOM 7632 O O . TYR D 1 145 ? -51.338 -5.820 -94.588 1.00 24.24 149 TYR D O 1
ATOM 7641 N N . ILE D 1 146 ? -50.687 -3.763 -95.263 1.00 20.77 150 ILE D N 1
ATOM 7642 C CA . ILE D 1 146 ? -50.732 -4.071 -96.686 1.00 22.14 150 ILE D CA 1
ATOM 7643 C C . ILE D 1 146 ? -49.327 -4.494 -97.098 1.00 22.70 150 ILE D C 1
ATOM 7644 O O . ILE D 1 146 ? -49.124 -5.127 -98.140 1.00 21.23 150 ILE D O 1
ATOM 7649 N N . GLY D 1 147 ? -48.350 -4.134 -96.269 1.00 21.76 151 GLY D N 1
ATOM 7650 C CA . GLY D 1 147 ? -46.979 -4.496 -96.575 1.00 21.51 151 GLY D CA 1
ATOM 7651 C C . GLY D 1 147 ? -46.014 -4.223 -95.442 1.00 21.35 151 GLY D C 1
ATOM 7652 O O . GLY D 1 147 ? -46.350 -3.547 -94.469 1.00 21.81 151 GLY D O 1
ATOM 7653 N N . VAL D 1 148 ? -44.811 -4.766 -95.570 1.00 21.76 152 VAL D N 1
ATOM 7654 C CA . VAL D 1 148 ? -43.770 -4.570 -94.579 1.00 21.43 152 VAL D CA 1
ATOM 7655 C C . VAL D 1 148 ? -42.625 -3.834 -95.247 1.00 19.77 152 VAL D C 1
ATOM 7656 O O . VAL D 1 148 ? -42.243 -4.137 -96.380 1.00 19.20 152 VAL D O 1
ATOM 7660 N N . PHE D 1 149 ? -42.094 -2.847 -94.544 1.00 17.37 153 PHE D N 1
ATOM 7661 C CA . PHE D 1 149 ? -40.980 -2.068 -95.043 1.00 15.41 153 PHE D CA 1
ATOM 7662 C C . PHE D 1 149 ? -39.798 -2.226 -94.099 1.00 15.94 153 PHE D C 1
ATOM 7663 O O . PHE D 1 149 ? -39.909 -2.011 -92.889 1.00 16.17 153 PHE D O 1
ATOM 7671 N N . ILE D 1 150 ? -38.666 -2.619 -94.669 1.00 16.69 154 ILE D N 1
ATOM 7672 C CA . ILE D 1 150 ? -37.448 -2.815 -93.908 1.00 17.11 154 ILE D CA 1
ATOM 7673 C C . ILE D 1 150 ? -36.338 -1.956 -94.515 1.00 17.88 154 ILE D C 1
ATOM 7674 O O . ILE D 1 150 ? -35.673 -2.365 -95.464 1.00 17.55 154 ILE D O 1
ATOM 7679 N N . PRO D 1 151 ? -36.132 -0.743 -93.977 1.00 17.84 155 PRO D N 1
ATOM 7680 C CA . PRO D 1 151 ? -35.094 0.154 -94.484 1.00 16.34 155 PRO D CA 1
ATOM 7681 C C . PRO D 1 151 ? -33.696 -0.394 -94.279 1.00 16.10 155 PRO D C 1
ATOM 7682 O O . PRO D 1 151 ? -33.467 -1.266 -93.432 1.00 14.38 155 PRO D O 1
ATOM 7686 N N . GLY D 1 152 ? -32.764 0.147 -95.055 1.00 15.11 156 GLY D N 1
ATOM 7687 C CA . GLY D 1 152 ? -31.383 -0.281 -94.984 1.00 13.43 156 GLY D CA 1
ATOM 7688 C C . GLY D 1 152 ? -30.543 0.462 -93.968 1.00 12.74 156 GLY D C 1
ATOM 7689 O O . GLY D 1 152 ? -31.052 0.970 -92.967 1.00 13.77 156 GLY D O 1
ATOM 7690 N N . GLY D 1 153 ? -29.252 0.559 -94.260 1.00 11.14 157 GLY D N 1
ATOM 7691 C CA . GLY D 1 153 ? -28.305 1.165 -93.340 1.00 12.44 157 GLY D CA 1
ATOM 7692 C C . GLY D 1 153 ? -27.675 -0.086 -92.748 1.00 12.32 157 GLY D C 1
ATOM 7693 O O . GLY D 1 153 ? -28.338 -1.116 -92.703 1.00 11.65 157 GLY D O 1
ATOM 7694 N N . HIS D 1 154 ? -26.424 -0.037 -92.304 1.00 12.94 158 HIS D N 1
ATOM 7695 C CA . HIS D 1 154 ? -25.806 -1.246 -91.759 1.00 12.61 158 HIS D CA 1
ATOM 7696 C C . HIS D 1 154 ? -26.429 -1.763 -90.465 1.00 12.46 158 HIS D C 1
ATOM 7697 O O . HIS D 1 154 ? -26.166 -2.890 -90.049 1.00 12.58 158 HIS D O 1
ATOM 7704 N N . GLY D 1 155 ? -27.267 -0.943 -89.836 1.00 12.69 159 GLY D N 1
ATOM 7705 C CA . GLY D 1 155 ? -27.932 -1.372 -88.616 1.00 11.21 159 GLY D CA 1
ATOM 7706 C C . GLY D 1 155 ? -28.886 -2.527 -88.892 1.00 12.29 159 GLY D C 1
ATOM 7707 O O . GLY D 1 155 ? -29.236 -3.282 -87.988 1.00 11.33 159 GLY D O 1
ATOM 7708 N N . ALA D 1 156 ? -29.317 -2.669 -90.141 1.00 13.27 160 ALA D N 1
ATOM 7709 C CA . ALA D 1 156 ? -30.228 -3.757 -90.503 1.00 11.65 160 ALA D CA 1
ATOM 7710 C C . ALA D 1 156 ? -29.518 -5.116 -90.464 1.00 13.34 160 ALA D C 1
ATOM 7711 O O . ALA D 1 156 ? -30.160 -6.164 -90.481 1.00 14.63 160 ALA D O 1
ATOM 7713 N N . LEU D 1 157 ? -28.192 -5.100 -90.405 1.00 13.40 161 LEU D N 1
ATOM 7714 C CA . LEU D 1 157 ? -27.438 -6.349 -90.382 1.00 13.09 161 LEU D CA 1
ATOM 7715 C C . LEU D 1 157 ? -27.452 -6.977 -88.997 1.00 11.59 161 LEU D C 1
ATOM 7716 O O . LEU D 1 157 ? -26.996 -8.107 -88.822 1.00 11.54 161 LEU D O 1
ATOM 7721 N N . MET D 1 158 ? -27.986 -6.254 -88.017 1.00 10.85 162 MET D N 1
ATOM 7722 C CA . MET D 1 158 ? -28.023 -6.756 -86.649 1.00 13.44 162 MET D CA 1
ATOM 7723 C C . MET D 1 158 ? -29.414 -7.102 -86.146 1.00 14.22 162 MET D C 1
ATOM 7724 O O . MET D 1 158 ? -30.343 -6.298 -86.242 1.00 13.38 162 MET D O 1
ATOM 7729 N N . GLY D 1 159 ? -29.535 -8.299 -85.580 1.00 12.75 163 GLY D N 1
ATOM 7730 C CA . GLY D 1 159 ? -30.806 -8.735 -85.047 1.00 14.58 163 GLY D CA 1
ATOM 7731 C C . GLY D 1 159 ? -31.728 -9.308 -86.105 1.00 15.61 163 GLY D C 1
ATOM 7732 O O . GLY D 1 159 ? -32.080 -10.485 -86.059 1.00 15.40 163 GLY D O 1
ATOM 7733 N N . LEU D 1 160 ? -32.101 -8.477 -87.072 1.00 13.72 164 LEU D N 1
ATOM 7734 C CA . LEU D 1 160 ? -33.024 -8.890 -88.128 1.00 13.51 164 LEU D CA 1
ATOM 7735 C C . LEU D 1 160 ? -32.679 -10.167 -88.927 1.00 13.26 164 LEU D C 1
ATOM 7736 O O . LEU D 1 160 ? -33.533 -11.032 -89.103 1.00 13.37 164 LEU D O 1
ATOM 7741 N N . PRO D 1 161 ? -31.426 -10.313 -89.398 1.00 13.24 165 PRO D N 1
ATOM 7742 C CA . PRO D 1 161 ? -31.038 -11.501 -90.178 1.00 14.98 165 PRO D CA 1
ATOM 7743 C C . PRO D 1 161 ? -31.186 -12.873 -89.510 1.00 14.54 165 PRO D C 1
ATOM 7744 O O . PRO D 1 161 ? -31.296 -13.892 -90.194 1.00 13.60 165 PRO D O 1
ATOM 7748 N N . ASP D 1 162 ? -31.173 -12.894 -88.182 1.00 17.81 166 ASP D N 1
ATOM 7749 C CA . ASP D 1 162 ? -31.266 -14.140 -87.423 1.00 21.87 166 ASP D CA 1
ATOM 7750 C C . ASP D 1 162 ? -32.496 -14.165 -86.537 1.00 20.54 166 ASP D C 1
ATOM 7751 O O . ASP D 1 162 ? -32.585 -14.983 -85.620 1.00 20.03 166 ASP D O 1
ATOM 7756 N N . SER D 1 163 ? -33.436 -13.268 -86.804 1.00 19.57 167 SER D N 1
ATOM 7757 C CA . SER D 1 163 ? -34.640 -13.166 -85.996 1.00 18.66 167 SER D CA 1
ATOM 7758 C C . SER D 1 163 ? -35.803 -14.065 -86.390 1.00 18.40 167 SER D C 1
ATOM 7759 O O . SER D 1 163 ? -36.310 -13.985 -87.508 1.00 17.65 167 SER D O 1
ATOM 7762 N N . GLN D 1 164 ? -36.241 -14.900 -85.452 1.00 18.88 168 GLN D N 1
ATOM 7763 C CA . GLN D 1 164 ? -37.369 -15.787 -85.703 1.00 21.89 168 GLN D CA 1
ATOM 7764 C C . GLN D 1 164 ? -38.658 -14.957 -85.777 1.00 22.30 168 GLN D C 1
ATOM 7765 O O . GLN D 1 164 ? -39.669 -15.398 -86.327 1.00 21.38 168 GLN D O 1
ATOM 7771 N N . GLU D 1 165 ? -38.614 -13.749 -85.220 1.00 20.65 169 GLU D N 1
ATOM 7772 C CA . GLU D 1 165 ? -39.773 -12.862 -85.253 1.00 20.27 169 GLU D CA 1
ATOM 7773 C C . GLU D 1 165 ? -39.887 -12.255 -86.641 1.00 19.95 169 GLU D C 1
ATOM 7774 O O . GLU D 1 165 ? -40.988 -12.119 -87.189 1.00 18.31 169 GLU D O 1
ATOM 7780 N N . VAL D 1 166 ? -38.748 -11.895 -87.220 1.00 16.43 170 VAL D N 1
ATOM 7781 C CA . VAL D 1 166 ? -38.746 -11.358 -88.573 1.00 14.05 170 VAL D CA 1
ATOM 7782 C C . VAL D 1 166 ? -39.129 -12.483 -89.530 1.00 15.13 170 VAL D C 1
ATOM 7783 O O . VAL D 1 166 ? -39.742 -12.249 -90.570 1.00 13.80 170 VAL D O 1
ATOM 7787 N N . LYS D 1 167 ? -38.770 -13.713 -89.183 1.00 16.31 171 LYS D N 1
ATOM 7788 C CA . LYS D 1 167 ? -39.126 -14.834 -90.039 1.00 18.41 171 LYS D CA 1
ATOM 7789 C C . LYS D 1 167 ? -40.644 -14.926 -90.038 1.00 18.35 171 LYS D C 1
ATOM 7790 O O . LYS D 1 167 ? -41.264 -15.105 -91.083 1.00 20.31 171 LYS D O 1
ATOM 7796 N N . ALA D 1 168 ? -41.234 -14.798 -88.850 1.00 19.59 172 ALA D N 1
ATOM 7797 C CA . ALA D 1 168 ? -42.684 -14.859 -88.696 1.00 18.57 172 ALA D CA 1
ATOM 7798 C C . ALA D 1 168 ? -43.355 -13.810 -89.563 1.00 18.96 172 ALA D C 1
ATOM 7799 O O . ALA D 1 168 ? -44.356 -14.086 -90.213 1.00 16.64 172 ALA D O 1
ATOM 7801 N N . VAL D 1 169 ? -42.804 -12.602 -89.561 1.00 19.02 173 VAL D N 1
ATOM 7802 C CA . VAL D 1 169 ? -43.350 -11.509 -90.353 1.00 18.31 173 VAL D CA 1
ATOM 7803 C C . VAL D 1 169 ? -43.212 -11.793 -91.849 1.00 19.99 173 VAL D C 1
ATOM 7804 O O . VAL D 1 169 ? -44.151 -11.588 -92.620 1.00 18.19 173 VAL D O 1
ATOM 7808 N N . LEU D 1 170 ? -42.043 -12.267 -92.262 1.00 20.07 174 LEU D N 1
ATOM 7809 C CA . LEU D 1 170 ? -41.834 -12.571 -93.673 1.00 20.62 174 LEU D CA 1
ATOM 7810 C C . LEU D 1 170 ? -42.682 -13.762 -94.112 1.00 20.80 174 LEU D C 1
ATOM 7811 O O . LEU D 1 170 ? -43.168 -13.793 -95.239 1.00 21.48 174 LEU D O 1
ATOM 7816 N N . GLN D 1 171 ? -42.861 -14.737 -93.222 1.00 21.50 175 GLN D N 1
ATOM 7817 C CA . GLN D 1 171 ? -43.671 -15.907 -93.544 1.00 21.74 175 GLN D CA 1
ATOM 7818 C C . GLN D 1 171 ? -45.115 -15.453 -93.679 1.00 22.14 175 GLN D C 1
ATOM 7819 O O . GLN D 1 171 ? -45.823 -15.867 -94.604 1.00 22.69 175 GLN D O 1
ATOM 7825 N N . TRP D 1 172 ? -45.545 -14.600 -92.753 1.00 22.34 176 TRP D N 1
ATOM 7826 C CA . TRP D 1 172 ? -46.897 -14.057 -92.781 1.00 22.29 176 TRP D CA 1
ATOM 7827 C C . TRP D 1 172 ? -47.080 -13.284 -94.078 1.00 20.49 176 TRP D C 1
ATOM 7828 O O . TRP D 1 172 ? -48.056 -13.482 -94.798 1.00 21.34 176 TRP D O 1
ATOM 7839 N N . ALA D 1 173 ? -46.130 -12.400 -94.369 1.00 19.64 177 ALA D N 1
ATOM 7840 C CA . ALA D 1 173 ? -46.173 -11.579 -95.575 1.00 19.39 177 ALA D CA 1
ATOM 7841 C C . ALA D 1 173 ? -46.344 -12.394 -96.850 1.00 18.93 177 ALA D C 1
ATOM 7842 O O . ALA D 1 173 ? -47.200 -12.082 -97.685 1.00 19.78 177 ALA D O 1
ATOM 7844 N N . MET D 1 174 ? -45.537 -13.438 -97.001 1.00 17.89 178 MET D N 1
ATOM 7845 C CA . MET D 1 174 ? -45.610 -14.285 -98.193 1.00 18.70 178 MET D CA 1
ATOM 7846 C C . MET D 1 174 ? -46.872 -15.145 -98.267 1.00 18.91 178 MET D C 1
ATOM 7847 O O . MET D 1 174 ? -47.486 -15.247 -99.325 1.00 17.55 178 MET D O 1
ATOM 7852 N N . LYS D 1 175 ? -47.256 -15.768 -97.157 1.00 19.20 179 LYS D N 1
ATOM 7853 C CA . LYS D 1 175 ? -48.460 -16.596 -97.149 1.00 21.55 179 LYS D CA 1
ATOM 7854 C C . LYS D 1 175 ? -49.688 -15.755 -97.484 1.00 23.38 179 LYS D C 1
ATOM 7855 O O . LYS D 1 175 ? -50.510 -16.136 -98.309 1.00 22.77 179 LYS D O 1
ATOM 7861 N N . GLN D 1 176 ? -49.798 -14.601 -96.837 1.00 23.83 180 GLN D N 1
ATOM 7862 C CA . GLN D 1 176 ? -50.918 -13.689 -97.057 1.00 24.73 180 GLN D CA 1
ATOM 7863 C C . GLN D 1 176 ? -50.713 -12.860 -98.327 1.00 25.79 180 GLN D C 1
ATOM 7864 O O . GLN D 1 176 ? -51.551 -12.032 -98.694 1.00 26.54 180 GLN D O 1
ATOM 7870 N N . ASN D 1 177 ? -49.576 -13.076 -98.980 1.00 25.92 181 ASN D N 1
ATOM 7871 C CA . ASN D 1 177 ? -49.242 -12.372 -100.214 1.00 25.92 181 ASN D CA 1
ATOM 7872 C C . ASN D 1 177 ? -49.308 -10.852 -100.068 1.00 24.33 181 ASN D C 1
ATOM 7873 O O . ASN D 1 177 ? -50.132 -10.191 -100.701 1.00 24.32 181 ASN D O 1
ATOM 7878 N N . LYS D 1 178 ? -48.436 -10.307 -99.225 1.00 21.36 182 LYS D N 1
ATOM 7879 C CA . LYS D 1 178 ? -48.364 -8.872 -99.004 1.00 21.08 182 LYS D CA 1
ATOM 7880 C C . LYS D 1 178 ? -47.057 -8.363 -99.600 1.00 22.46 182 LYS D C 1
ATOM 7881 O O . LYS D 1 178 ? -46.175 -9.150 -99.961 1.00 19.75 182 LYS D O 1
ATOM 7887 N N . PHE D 1 179 ? -46.934 -7.042 -99.680 1.00 21.42 183 PHE D N 1
ATOM 7888 C CA . PHE D 1 179 ? -45.737 -6.405 -100.214 1.00 21.26 183 PHE D CA 1
ATOM 7889 C C . PHE D 1 179 ? -44.571 -6.400 -99.230 1.00 20.84 183 PHE D C 1
ATOM 7890 O O . PHE D 1 179 ? -44.750 -6.188 -98.030 1.00 18.22 183 PHE D O 1
ATOM 7898 N N . ILE D 1 180 ? -43.377 -6.637 -99.755 1.00 18.64 184 ILE D N 1
ATOM 7899 C CA . ILE D 1 180 ? -42.171 -6.598 -98.950 1.00 17.33 184 ILE D CA 1
ATOM 7900 C C . ILE D 1 180 ? -41.319 -5.554 -99.646 1.00 16.20 184 ILE D C 1
ATOM 7901 O O . ILE D 1 180 ? -41.036 -5.665 -100.842 1.00 16.23 184 ILE D O 1
ATOM 7906 N N . ILE D 1 181 ? -40.941 -4.523 -98.897 1.00 16.74 185 ILE D N 1
ATOM 7907 C CA . ILE D 1 181 ? -40.158 -3.405 -99.421 1.00 17.89 185 ILE D CA 1
ATOM 7908 C C . ILE D 1 181 ? -38.883 -3.234 -98.612 1.00 16.94 185 ILE D C 1
ATOM 7909 O O . ILE D 1 181 ? -38.911 -3.204 -97.388 1.00 16.79 185 ILE D O 1
ATOM 7914 N N . SER D 1 182 ? -37.765 -3.102 -99.309 1.00 16.48 186 SER D N 1
ATOM 7915 C CA . SER D 1 182 ? -36.480 -2.967 -98.649 1.00 17.88 186 SER D CA 1
ATOM 7916 C C . SER D 1 182 ? -35.472 -2.466 -99.670 1.00 18.23 186 SER D C 1
ATOM 7917 O O . SER D 1 182 ? -35.724 -2.521 -100.874 1.00 18.38 186 SER D O 1
ATOM 7920 N N . LEU D 1 183 ? -34.339 -1.971 -99.186 1.00 17.71 187 LEU D N 1
ATOM 7921 C CA . LEU D 1 183 ? -33.296 -1.480 -100.064 1.00 17.76 187 LEU D CA 1
ATOM 7922 C C . LEU D 1 183 ? -31.938 -1.528 -99.370 1.00 18.20 187 LEU D C 1
ATOM 7923 O O . LEU D 1 183 ? -31.853 -1.582 -98.133 1.00 17.12 187 LEU D O 1
ATOM 7928 N N . ALA D 1 184 ? -30.883 -1.531 -100.178 1.00 18.35 188 ALA D N 1
ATOM 7929 C CA . ALA D 1 184 ? -29.516 -1.543 -99.681 1.00 16.95 188 ALA D CA 1
ATOM 7930 C C . ALA D 1 184 ? -29.206 -2.774 -98.839 1.00 17.15 188 ALA D C 1
ATOM 7931 O O . ALA D 1 184 ? -29.173 -3.884 -99.355 1.00 15.15 188 ALA D O 1
ATOM 7933 N N . HIS D 1 185 ? -28.972 -2.577 -97.543 1.00 16.92 189 HIS D N 1
ATOM 7934 C CA . HIS D 1 185 ? -28.661 -3.701 -96.668 1.00 15.97 189 HIS D CA 1
ATOM 7935 C C . HIS D 1 185 ? -29.903 -4.260 -95.995 1.00 15.94 189 HIS D C 1
ATOM 7936 O O . HIS D 1 185 ? -29.844 -5.287 -95.310 1.00 13.17 189 HIS D O 1
ATOM 7943 N N . GLY D 1 186 ? -31.032 -3.594 -96.219 1.00 15.06 190 GLY D N 1
ATOM 7944 C CA . GLY D 1 186 ? -32.283 -4.042 -95.638 1.00 15.02 190 GLY D CA 1
ATOM 7945 C C . GLY D 1 186 ? -32.624 -5.488 -95.958 1.00 15.45 190 GLY D C 1
ATOM 7946 O O . GLY D 1 186 ? -33.137 -6.203 -95.099 1.00 16.32 190 GLY D O 1
ATOM 7947 N N . PRO D 1 187 ? -32.371 -5.948 -97.194 1.00 15.10 191 PRO D N 1
ATOM 7948 C CA . PRO D 1 187 ? -32.675 -7.334 -97.565 1.00 14.26 191 PRO D CA 1
ATOM 7949 C C . PRO D 1 187 ? -31.966 -8.386 -96.703 1.00 14.22 191 PRO D C 1
ATOM 7950 O O . PRO D 1 187 ? -32.370 -9.540 -96.684 1.00 12.36 191 PRO D O 1
ATOM 7954 N N . ALA D 1 188 ? -30.919 -7.997 -95.982 1.00 12.75 192 ALA D N 1
ATOM 7955 C CA . ALA D 1 188 ? -30.230 -8.964 -95.126 1.00 13.70 192 ALA D CA 1
ATOM 7956 C C . ALA D 1 188 ? -31.243 -9.544 -94.139 1.00 14.23 192 ALA D C 1
ATOM 7957 O O . ALA D 1 188 ? -31.043 -10.619 -93.566 1.00 11.58 192 ALA D O 1
ATOM 7959 N N . ALA D 1 189 ? -32.341 -8.820 -93.950 1.00 14.62 193 ALA D N 1
ATOM 7960 C CA . ALA D 1 189 ? -33.379 -9.247 -93.029 1.00 12.73 193 ALA D CA 1
ATOM 7961 C C . ALA D 1 189 ? -34.065 -10.490 -93.558 1.00 14.90 193 ALA D C 1
ATOM 7962 O O . ALA D 1 189 ? -34.586 -11.298 -92.788 1.00 14.42 193 ALA D O 1
ATOM 7964 N N . PHE D 1 190 ? -34.050 -10.641 -94.876 1.00 13.66 194 PHE D N 1
ATOM 7965 C CA . PHE D 1 190 ? -34.687 -11.782 -95.519 1.00 13.87 194 PHE D CA 1
ATOM 7966 C C . PHE D 1 190 ? -34.030 -13.094 -95.101 1.00 13.19 194 PHE D C 1
ATOM 7967 O O . PHE D 1 190 ? -34.612 -14.169 -95.244 1.00 12.31 194 PHE D O 1
ATOM 7975 N N . LEU D 1 191 ? -32.811 -13.008 -94.587 1.00 12.55 195 LEU D N 1
ATOM 7976 C CA . LEU D 1 191 ? -32.102 -14.209 -94.149 1.00 15.00 195 LEU D CA 1
ATOM 7977 C C . LEU D 1 191 ? -32.729 -14.838 -92.915 1.00 17.16 195 LEU D C 1
ATOM 7978 O O . LEU D 1 191 ? -32.394 -15.966 -92.540 1.00 16.84 195 LEU D O 1
ATOM 7983 N N . ALA D 1 192 ? -33.645 -14.108 -92.286 1.00 15.38 196 ALA D N 1
ATOM 7984 C CA . ALA D 1 192 ? -34.307 -14.582 -91.081 1.00 18.25 196 ALA D CA 1
ATOM 7985 C C . ALA D 1 192 ? -35.131 -15.861 -91.284 1.00 18.32 196 ALA D C 1
ATOM 7986 O O . ALA D 1 192 ? -35.393 -16.597 -90.327 1.00 18.48 196 ALA D O 1
ATOM 7988 N N . VAL D 1 193 ? -35.524 -16.144 -92.522 1.00 18.20 197 VAL D N 1
ATOM 7989 C CA . VAL D 1 193 ? -36.336 -17.332 -92.774 1.00 19.62 197 VAL D CA 1
ATOM 7990 C C . VAL D 1 193 ? -35.534 -18.623 -92.623 1.00 20.80 197 VAL D C 1
ATOM 7991 O O . VAL D 1 193 ? -36.107 -19.698 -92.462 1.00 19.82 197 VAL D O 1
ATOM 7995 N N . GLY D 1 194 ? -34.210 -18.513 -92.658 1.00 21.97 198 GLY D N 1
ATOM 7996 C CA . GLY D 1 194 ? -33.367 -19.690 -92.496 1.00 23.06 198 GLY D CA 1
ATOM 7997 C C . GLY D 1 194 ? -33.427 -20.672 -93.651 1.00 23.75 198 GLY D C 1
ATOM 7998 O O . GLY D 1 194 ? -33.184 -20.297 -94.795 1.00 23.69 198 GLY D O 1
ATOM 7999 N N . ASP D 1 195 ? -33.740 -21.931 -93.351 1.00 26.03 199 ASP D N 1
ATOM 8000 C CA . ASP D 1 195 ? -33.828 -22.966 -94.378 1.00 28.04 199 ASP D CA 1
ATOM 8001 C C . ASP D 1 195 ? -35.128 -22.900 -95.168 1.00 26.71 199 ASP D C 1
ATOM 8002 O O . ASP D 1 195 ? -35.301 -23.624 -96.146 1.00 28.44 199 ASP D O 1
ATOM 8007 N N . ASP D 1 196 ? -36.051 -22.046 -94.740 1.00 24.76 200 ASP D N 1
ATOM 8008 C CA . ASP D 1 196 ? -37.316 -21.905 -95.453 1.00 22.98 200 ASP D CA 1
ATOM 8009 C C . ASP D 1 196 ? -36.944 -21.417 -96.859 1.00 22.34 200 ASP D C 1
ATOM 8010 O O . ASP D 1 196 ? -36.254 -20.405 -97.005 1.00 21.69 200 ASP D O 1
ATOM 8015 N N . PRO D 1 197 ? -37.364 -22.152 -97.910 1.00 20.50 201 PRO D N 1
ATOM 8016 C CA . PRO D 1 197 ? -37.070 -21.793 -99.306 1.00 20.01 201 PRO D CA 1
ATOM 8017 C C . PRO D 1 197 ? -38.074 -20.805 -99.900 1.00 20.88 201 PRO D C 1
ATOM 8018 O O . PRO D 1 197 ? -38.139 -20.617 -101.122 1.00 19.37 201 PRO D O 1
ATOM 8022 N N . LEU D 1 198 ? -38.842 -20.177 -99.017 1.00 21.35 202 LEU D N 1
ATOM 8023 C CA . LEU D 1 198 ? -39.863 -19.200 -99.384 1.00 21.69 202 LEU D CA 1
ATOM 8024 C C . LEU D 1 198 ? -39.466 -18.209 -100.491 1.00 20.28 202 LEU D C 1
ATOM 8025 O O . LEU D 1 198 ? -40.284 -17.871 -101.349 1.00 18.51 202 LEU D O 1
ATOM 8030 N N . PHE D 1 199 ? -38.222 -17.739 -100.477 1.00 20.42 203 PHE D N 1
ATOM 8031 C CA . PHE D 1 199 ? -37.773 -16.779 -101.489 1.00 19.19 203 PHE D CA 1
ATOM 8032 C C . PHE D 1 199 ? -37.013 -17.396 -102.663 1.00 20.17 203 PHE D C 1
ATOM 8033 O O . PHE D 1 199 ? -36.390 -16.680 -103.455 1.00 16.41 203 PHE D O 1
ATOM 8041 N N . ALA D 1 200 ? -37.037 -18.717 -102.776 1.00 21.48 204 ALA D N 1
ATOM 8042 C CA . ALA D 1 200 ? -36.329 -19.347 -103.879 1.00 23.19 204 ALA D CA 1
ATOM 8043 C C . ALA D 1 200 ? -36.795 -18.761 -105.208 1.00 23.56 204 ALA D C 1
ATOM 8044 O O . ALA D 1 200 ? -37.998 -18.693 -105.475 1.00 24.98 204 ALA D O 1
ATOM 8046 N N . GLY D 1 201 ? -35.838 -18.319 -106.020 1.00 23.33 205 GLY D N 1
ATOM 8047 C CA . GLY D 1 201 ? -36.158 -17.766 -107.324 1.00 23.30 205 GLY D CA 1
ATOM 8048 C C . GLY D 1 201 ? -36.420 -16.272 -107.418 1.00 22.00 205 GLY D C 1
ATOM 8049 O O . GLY D 1 201 ? -36.449 -15.718 -108.517 1.00 21.80 205 GLY D O 1
ATOM 8050 N N . TYR D 1 202 ? -36.614 -15.607 -106.286 1.00 21.01 206 TYR D N 1
ATOM 8051 C CA . TYR D 1 202 ? -36.878 -14.171 -106.309 1.00 20.31 206 TYR D CA 1
ATOM 8052 C C . TYR D 1 202 ? -35.693 -13.305 -106.739 1.00 19.36 206 TYR D C 1
ATOM 8053 O O . TYR D 1 202 ? -34.547 -13.528 -106.338 1.00 18.15 206 TYR D O 1
ATOM 8062 N N . LYS D 1 203 ? -35.984 -12.311 -107.570 1.00 19.11 207 LYS D N 1
ATOM 8063 C CA . LYS D 1 203 ? -34.971 -11.378 -108.035 1.00 18.30 207 LYS D CA 1
ATOM 8064 C C . LYS D 1 203 ? -35.078 -10.118 -107.192 1.00 20.63 207 LYS D C 1
ATOM 8065 O O . LYS D 1 203 ? -36.183 -9.644 -106.915 1.00 18.61 207 LYS D O 1
ATOM 8071 N N . ILE D 1 204 ? -33.934 -9.582 -106.779 1.00 19.59 208 ILE D N 1
ATOM 8072 C CA . ILE D 1 204 ? -33.904 -8.356 -105.987 1.00 18.43 208 ILE D CA 1
ATOM 8073 C C . ILE D 1 204 ? -32.606 -7.620 -106.262 1.00 16.59 208 ILE D C 1
ATOM 8074 O O . ILE D 1 204 ? -31.697 -8.155 -106.906 1.00 18.19 208 ILE D O 1
ATOM 8079 N N . VAL D 1 205 ? -32.540 -6.376 -105.801 1.00 15.26 209 VAL D N 1
ATOM 8080 C CA . VAL D 1 205 ? -31.314 -5.603 -105.895 1.00 15.27 209 VAL D CA 1
ATOM 8081 C C . VAL D 1 205 ? -30.938 -5.379 -104.428 1.00 15.23 209 VAL D C 1
ATOM 8082 O O . VAL D 1 205 ? -31.802 -5.395 -103.537 1.00 15.24 209 VAL D O 1
ATOM 8086 N N . ALA D 1 206 ? -29.653 -5.220 -104.162 1.00 15.16 210 ALA D N 1
ATOM 8087 C CA . ALA D 1 206 ? -29.194 -5.016 -102.796 1.00 14.98 210 ALA D CA 1
ATOM 8088 C C . ALA D 1 206 ? -27.828 -4.366 -102.886 1.00 14.75 210 ALA D C 1
ATOM 8089 O O . ALA D 1 206 ? -27.206 -4.394 -103.945 1.00 12.47 210 ALA D O 1
ATOM 8091 N N . PHE D 1 207 ? -27.357 -3.789 -101.783 1.00 14.31 211 PHE D N 1
ATOM 8092 C CA . PHE D 1 207 ? -26.048 -3.155 -101.799 1.00 15.59 211 PHE D CA 1
ATOM 8093 C C . PHE D 1 207 ? -25.022 -4.269 -102.012 1.00 15.84 211 PHE D C 1
ATOM 8094 O O . PHE D 1 207 ? -24.977 -5.238 -101.249 1.00 15.66 211 PHE D O 1
ATOM 8102 N N . PRO D 1 208 ? -24.175 -4.141 -103.048 1.00 16.88 212 PRO D N 1
ATOM 8103 C CA . PRO D 1 208 ? -23.141 -5.122 -103.408 1.00 16.24 212 PRO D CA 1
ATOM 8104 C C . PRO D 1 208 ? -22.083 -5.442 -102.352 1.00 17.76 212 PRO D C 1
ATOM 8105 O O . PRO D 1 208 ? -21.456 -4.538 -101.792 1.00 14.22 212 PRO D O 1
ATOM 8109 N N . ASP D 1 209 ? -21.884 -6.735 -102.106 1.00 17.43 213 ASP D N 1
ATOM 8110 C CA . ASP D 1 209 ? -20.890 -7.196 -101.143 1.00 19.97 213 ASP D CA 1
ATOM 8111 C C . ASP D 1 209 ? -19.521 -6.596 -101.439 1.00 20.30 213 ASP D C 1
ATOM 8112 O O . ASP D 1 209 ? -18.826 -6.125 -100.539 1.00 18.26 213 ASP D O 1
ATOM 8117 N N . GLU D 1 210 ? -19.135 -6.606 -102.709 1.00 22.64 214 GLU D N 1
ATOM 8118 C CA . GLU D 1 210 ? -17.834 -6.065 -103.085 1.00 25.86 214 GLU D CA 1
ATOM 8119 C C . GLU D 1 210 ? -17.639 -4.598 -102.688 1.00 24.64 214 GLU D C 1
ATOM 8120 O O . GLU D 1 210 ? -16.534 -4.181 -102.364 1.00 23.77 214 GLU D O 1
ATOM 8126 N N . MET D 1 211 ? -18.705 -3.810 -102.704 1.00 24.27 215 MET D N 1
ATOM 8127 C CA . MET D 1 211 ? -18.571 -2.410 -102.315 1.00 23.99 215 MET D CA 1
ATOM 8128 C C . MET D 1 211 ? -18.348 -2.281 -100.805 1.00 24.03 215 MET D C 1
ATOM 8129 O O . MET D 1 211 ? -17.589 -1.419 -100.357 1.00 25.39 215 MET D O 1
ATOM 8134 N N . ASP D 1 212 ? -19.008 -3.126 -100.015 1.00 22.66 216 ASP D N 1
ATOM 8135 C CA . ASP D 1 212 ? -18.805 -3.103 -98.563 1.00 21.74 216 ASP D CA 1
ATOM 8136 C C . ASP D 1 212 ? -17.345 -3.449 -98.259 1.00 23.12 216 ASP D C 1
ATOM 8137 O O . ASP D 1 212 ? -16.758 -2.966 -97.285 1.00 22.99 216 ASP D O 1
ATOM 8142 N N . ALA D 1 213 ? -16.771 -4.311 -99.091 1.00 24.32 217 ALA D N 1
ATOM 8143 C CA . ALA D 1 213 ? -15.389 -4.739 -98.913 1.00 24.98 217 ALA D CA 1
ATOM 8144 C C . ALA D 1 213 ? -14.433 -3.603 -99.230 1.00 24.37 217 ALA D C 1
ATOM 8145 O O . ALA D 1 213 ? -13.282 -3.604 -98.791 1.00 23.83 217 ALA D O 1
ATOM 8147 N N . GLN D 1 214 ? -14.923 -2.619 -99.976 1.00 25.05 218 GLN D N 1
ATOM 8148 C CA . GLN D 1 214 ? -14.089 -1.496 -100.383 1.00 26.98 218 GLN D CA 1
ATOM 8149 C C . GLN D 1 214 ? -14.255 -0.173 -99.634 1.00 26.31 218 GLN D C 1
ATOM 8150 O O . GLN D 1 214 ? -13.306 0.603 -99.551 1.00 24.31 218 GLN D O 1
ATOM 8156 N N . THR D 1 215 ? -15.441 0.087 -99.088 1.00 24.24 219 THR D N 1
ATOM 8157 C CA . THR D 1 215 ? -15.684 1.342 -98.377 1.00 22.17 219 THR D CA 1
ATOM 8158 C C . THR D 1 215 ? -14.745 1.631 -97.206 1.00 23.06 219 THR D C 1
ATOM 8159 O O . THR D 1 215 ? -14.470 2.793 -96.907 1.00 22.90 219 THR D O 1
ATOM 8163 N N . PRO D 1 216 ? -14.248 0.592 -96.513 1.00 22.32 220 PRO D N 1
ATOM 8164 C CA . PRO D 1 216 ? -13.350 0.923 -95.400 1.00 23.06 220 PRO D CA 1
ATOM 8165 C C . PRO D 1 216 ? -12.052 1.590 -95.870 1.00 23.66 220 PRO D C 1
ATOM 8166 O O . PRO D 1 216 ? -11.368 2.257 -95.092 1.00 22.28 220 PRO D O 1
ATOM 8170 N N . SER D 1 217 ? -11.726 1.422 -97.150 1.00 24.44 221 SER D N 1
ATOM 8171 C CA . SER D 1 217 ? -10.508 2.007 -97.696 1.00 24.78 221 SER D CA 1
ATOM 8172 C C . SER D 1 217 ? -10.530 3.532 -97.611 1.00 25.39 221 SER D C 1
ATOM 8173 O O . SER D 1 217 ? -9.476 4.164 -97.606 1.00 23.10 221 SER D O 1
ATOM 8176 N N . ILE D 1 218 ? -11.723 4.123 -97.538 1.00 25.52 222 ILE D N 1
ATOM 8177 C CA . ILE D 1 218 ? -11.833 5.578 -97.426 1.00 25.03 222 ILE D CA 1
ATOM 8178 C C . ILE D 1 218 ? -12.344 6.010 -96.052 1.00 24.77 222 ILE D C 1
ATOM 8179 O O . ILE D 1 218 ? -12.760 7.154 -95.873 1.00 24.33 222 ILE D O 1
ATOM 8184 N N . GLY D 1 219 ? -12.315 5.088 -95.092 1.00 23.35 223 GLY D N 1
ATOM 8185 C CA . GLY D 1 219 ? -12.750 5.397 -93.743 1.00 21.74 223 GLY D CA 1
ATOM 8186 C C . GLY D 1 219 ? -14.244 5.355 -93.470 1.00 20.33 223 GLY D C 1
ATOM 8187 O O . GLY D 1 219 ? -14.679 5.757 -92.398 1.00 20.20 223 GLY D O 1
ATOM 8188 N N . TYR D 1 220 ? -15.036 4.871 -94.421 1.00 20.13 224 TYR D N 1
ATOM 8189 C CA . TYR D 1 220 ? -16.479 4.813 -94.221 1.00 20.78 224 TYR D CA 1
ATOM 8190 C C . TYR D 1 220 ? -16.851 3.971 -93.006 1.00 19.68 224 TYR D C 1
ATOM 8191 O O . TYR D 1 220 ? -17.782 4.304 -92.272 1.00 19.60 224 TYR D O 1
ATOM 8200 N N . MET D 1 221 ? -16.135 2.871 -92.811 1.00 19.81 225 MET D N 1
ATOM 8201 C CA . MET D 1 221 ? -16.348 2.011 -91.654 1.00 20.00 225 MET D CA 1
ATOM 8202 C C . MET D 1 221 ? -14.970 1.843 -91.011 1.00 21.71 225 MET D C 1
ATOM 8203 O O . MET D 1 221 ? -13.950 1.906 -91.700 1.00 19.98 225 MET D O 1
ATOM 8208 N N . PRO D 1 222 ? -14.920 1.652 -89.682 1.00 21.50 226 PRO D N 1
ATOM 8209 C CA . PRO D 1 222 ? -13.660 1.481 -88.951 1.00 22.81 226 PRO D CA 1
ATOM 8210 C C . PRO D 1 222 ? -13.004 0.117 -89.168 1.00 22.40 226 PRO D C 1
ATOM 8211 O O . PRO D 1 222 ? -11.886 -0.124 -88.712 1.00 20.65 226 PRO D O 1
ATOM 8215 N N . GLY D 1 223 ? -13.710 -0.772 -89.858 1.00 22.82 227 GLY D N 1
ATOM 8216 C CA . GLY D 1 223 ? -13.182 -2.099 -90.124 1.00 21.96 227 GLY D CA 1
ATOM 8217 C C . GLY D 1 223 ? -13.991 -2.757 -91.224 1.00 20.84 227 GLY D C 1
ATOM 8218 O O . GLY D 1 223 ? -14.752 -2.081 -91.907 1.00 20.80 227 GLY D O 1
ATOM 8219 N N . HIS D 1 224 ? -13.836 -4.066 -91.410 1.00 19.78 228 HIS D N 1
ATOM 8220 C CA . HIS D 1 224 ? -14.592 -4.765 -92.448 1.00 18.00 228 HIS D CA 1
ATOM 8221 C C . HIS D 1 224 ? -15.674 -5.660 -91.844 1.00 15.90 228 HIS D C 1
ATOM 8222 O O . HIS D 1 224 ? -15.534 -6.142 -90.730 1.00 16.37 228 HIS D O 1
ATOM 8229 N N . LEU D 1 225 ? -16.760 -5.872 -92.579 1.00 15.16 229 LEU D N 1
ATOM 8230 C CA . LEU D 1 225 ? -17.858 -6.704 -92.089 1.00 14.14 229 LEU D CA 1
ATOM 8231 C C . LEU D 1 225 ? -17.403 -8.135 -91.847 1.00 15.85 229 LEU D C 1
ATOM 8232 O O . LEU D 1 225 ? -16.579 -8.669 -92.598 1.00 15.78 229 LEU D O 1
ATOM 8237 N N . THR D 1 226 ? -17.953 -8.759 -90.808 1.00 15.02 230 THR D N 1
ATOM 8238 C CA . THR D 1 226 ? -17.581 -10.124 -90.447 1.00 16.09 230 THR D CA 1
ATOM 8239 C C . THR D 1 226 ? -18.262 -11.200 -91.280 1.00 16.86 230 THR D C 1
ATOM 8240 O O . THR D 1 226 ? -17.992 -12.384 -91.101 1.00 15.98 230 THR D O 1
ATOM 8244 N N . TRP D 1 227 ? -19.151 -10.785 -92.177 1.00 16.46 231 TRP D N 1
ATOM 8245 C CA . TRP D 1 227 ? -19.851 -11.710 -93.065 1.00 16.98 231 TRP D CA 1
ATOM 8246 C C . TRP D 1 227 ? -20.484 -10.937 -94.219 1.00 17.37 231 TRP D C 1
ATOM 8247 O O . TRP D 1 227 ? -20.704 -9.735 -94.111 1.00 17.13 231 TRP D O 1
ATOM 8258 N N . LYS D 1 228 ? -20.765 -11.628 -95.321 1.00 16.38 232 LYS D N 1
ATOM 8259 C CA . LYS D 1 228 ? -21.356 -10.993 -96.499 1.00 20.22 232 LYS D CA 1
ATOM 8260 C C . LYS D 1 228 ? -22.803 -11.427 -96.691 1.00 18.80 232 LYS D C 1
ATOM 8261 O O . LYS D 1 228 ? -23.079 -12.564 -97.085 1.00 18.81 232 LYS D O 1
ATOM 8267 N N . PHE D 1 229 ? -23.724 -10.503 -96.435 1.00 17.55 233 PHE D N 1
ATOM 8268 C CA . PHE D 1 229 ? -25.140 -10.803 -96.554 1.00 15.48 233 PHE D CA 1
ATOM 8269 C C . PHE D 1 229 ? -25.549 -11.109 -97.985 1.00 16.04 233 PHE D C 1
ATOM 8270 O O . PHE D 1 229 ? -26.516 -11.831 -98.208 1.00 14.61 233 PHE D O 1
ATOM 8278 N N . GLY D 1 230 ? -24.814 -10.562 -98.949 1.00 17.72 234 GLY D N 1
ATOM 8279 C CA . GLY D 1 230 ? -25.132 -10.798 -100.350 1.00 17.22 234 GLY D CA 1
ATOM 8280 C C . GLY D 1 230 ? -25.023 -12.265 -100.722 1.00 18.86 234 GLY D C 1
ATOM 8281 O O . GLY D 1 230 ? -25.979 -12.863 -101.213 1.00 18.07 234 GLY D O 1
ATOM 8282 N N . GLU D 1 231 ? -23.850 -12.845 -100.492 1.00 19.21 235 GLU D N 1
ATOM 8283 C CA . GLU D 1 231 ? -23.624 -14.258 -100.788 1.00 22.61 235 GLU D CA 1
ATOM 8284 C C . GLU D 1 231 ? -24.643 -15.085 -100.026 1.00 21.79 235 GLU D C 1
ATOM 8285 O O . GLU D 1 231 ? -25.131 -16.106 -100.502 1.00 22.21 235 GLU D O 1
ATOM 8291 N N . GLN D 1 232 ? -24.955 -14.629 -98.823 1.00 22.41 236 GLN D N 1
ATOM 8292 C CA . GLN D 1 232 ? -25.919 -15.308 -97.972 1.00 23.65 236 GLN D CA 1
ATOM 8293 C C . GLN D 1 232 ? -27.302 -15.401 -98.614 1.00 21.62 236 GLN D C 1
ATOM 8294 O O . GLN D 1 232 ? -27.961 -16.440 -98.552 1.00 18.57 236 GLN D O 1
ATOM 8300 N N . LEU D 1 233 ? -27.745 -14.294 -99.195 1.00 18.17 237 LEU D N 1
ATOM 8301 C CA . LEU D 1 233 ? -29.045 -14.237 -99.849 1.00 18.40 237 LEU D CA 1
ATOM 8302 C C . LEU D 1 233 ? -29.048 -15.138 -101.063 1.00 17.20 237 LEU D C 1
ATOM 8303 O O . LEU D 1 233 ? -30.005 -15.866 -101.302 1.00 17.85 237 LEU D O 1
ATOM 8308 N N . GLN D 1 234 ? -27.975 -15.082 -101.837 1.00 18.16 238 GLN D N 1
ATOM 8309 C CA . GLN D 1 234 ? -27.876 -15.922 -103.017 1.00 19.39 238 GLN D CA 1
ATOM 8310 C C . GLN D 1 234 ? -28.003 -17.383 -102.593 1.00 20.86 238 GLN D C 1
ATOM 8311 O O . GLN D 1 234 ? -28.633 -18.184 -103.278 1.00 19.88 238 GLN D O 1
ATOM 8317 N N . ALA D 1 235 ? -27.427 -17.713 -101.441 1.00 21.25 239 ALA D N 1
ATOM 8318 C CA . ALA D 1 235 ? -27.456 -19.078 -100.928 1.00 21.24 239 ALA D CA 1
ATOM 8319 C C . ALA D 1 235 ? -28.858 -19.569 -100.595 1.00 20.58 239 ALA D C 1
ATOM 8320 O O . ALA D 1 235 ? -29.112 -20.769 -100.647 1.00 22.38 239 ALA D O 1
ATOM 8322 N N . ILE D 1 236 ? -29.764 -18.661 -100.237 1.00 19.80 240 ILE D N 1
ATOM 8323 C CA . ILE D 1 236 ? -31.126 -19.085 -99.917 1.00 18.03 240 ILE D CA 1
ATOM 8324 C C . ILE D 1 236 ? -32.133 -18.936 -101.068 1.00 19.51 240 ILE D C 1
ATOM 8325 O O . ILE D 1 236 ? -33.346 -18.998 -100.852 1.00 20.60 240 ILE D O 1
ATOM 8330 N N . GLY D 1 237 ? -31.636 -18.743 -102.288 1.00 19.22 241 GLY D N 1
ATOM 8331 C CA . GLY D 1 237 ? -32.532 -18.658 -103.433 1.00 21.15 241 GLY D CA 1
ATOM 8332 C C . GLY D 1 237 ? -32.679 -17.361 -104.211 1.00 21.28 241 GLY D C 1
ATOM 8333 O O . GLY D 1 237 ? -33.248 -17.369 -105.300 1.00 20.65 241 GLY D O 1
ATOM 8334 N N . PHE D 1 238 ? -32.175 -16.257 -103.666 1.00 20.52 242 PHE D N 1
ATOM 8335 C CA . PHE D 1 238 ? -32.276 -14.958 -104.321 1.00 20.68 242 PHE D CA 1
ATOM 8336 C C . PHE D 1 238 ? -31.301 -14.783 -105.468 1.00 20.71 242 PHE D C 1
ATOM 8337 O O . PHE D 1 238 ? -30.190 -15.306 -105.429 1.00 18.38 242 PHE D O 1
ATOM 8345 N N . GLU D 1 239 ? -31.735 -14.060 -106.498 1.00 21.09 243 GLU D N 1
ATOM 8346 C CA . GLU D 1 239 ? -30.850 -13.738 -107.601 1.00 20.87 243 GLU D CA 1
ATOM 8347 C C . GLU D 1 239 ? -30.549 -12.265 -107.391 1.00 20.21 243 GLU D C 1
ATOM 8348 O O . GLU D 1 239 ? -31.470 -11.441 -107.369 1.00 21.39 243 GLU D O 1
ATOM 8354 N N . LEU D 1 240 ? -29.277 -11.933 -107.193 1.00 20.88 244 LEU D N 1
ATOM 8355 C CA . LEU D 1 240 ? -28.894 -10.534 -107.014 1.00 19.71 244 LEU D CA 1
ATOM 8356 C C . LEU D 1 240 ? -28.690 -9.960 -108.415 1.00 19.04 244 LEU D C 1
ATOM 8357 O O . LEU D 1 240 ? -27.848 -10.445 -109.178 1.00 16.65 244 LEU D O 1
ATOM 8362 N N . LEU D 1 241 ? -29.452 -8.922 -108.747 1.00 17.33 245 LEU D N 1
ATOM 8363 C CA . LEU D 1 241 ? -29.391 -8.319 -110.078 1.00 18.03 245 LEU D CA 1
ATOM 8364 C C . LEU D 1 241 ? -28.269 -7.335 -110.380 1.00 18.69 245 LEU D C 1
ATOM 8365 O O . LEU D 1 241 ? -27.766 -7.288 -111.500 1.00 20.26 245 LEU D O 1
ATOM 8370 N N . ASN D 1 242 ? -27.868 -6.557 -109.386 1.00 20.67 246 ASN D N 1
ATOM 8371 C CA . ASN D 1 242 ? -26.853 -5.535 -109.586 1.00 19.50 246 ASN D CA 1
ATOM 8372 C C . ASN D 1 242 ? -25.474 -5.864 -109.044 1.00 22.68 246 ASN D C 1
ATOM 8373 O O . ASN D 1 242 ? -25.334 -6.516 -108.005 1.00 22.61 246 ASN D O 1
ATOM 8378 N N . THR D 1 243 ? -24.459 -5.378 -109.748 1.00 22.60 247 THR D N 1
ATOM 8379 C CA . THR D 1 243 ? -23.072 -5.573 -109.351 1.00 23.11 247 THR D CA 1
ATOM 8380 C C . THR D 1 243 ? -22.565 -4.276 -108.724 1.00 22.63 247 THR D C 1
ATOM 8381 O O . THR D 1 243 ? -21.632 -4.281 -107.922 1.00 22.15 247 THR D O 1
ATOM 8385 N N . GLY D 1 244 ? -23.185 -3.165 -109.113 1.00 20.76 248 GLY D N 1
ATOM 8386 C CA . GLY D 1 244 ? -22.819 -1.865 -108.580 1.00 21.68 248 GLY D CA 1
ATOM 8387 C C . GLY D 1 244 ? -24.088 -1.164 -108.123 1.00 23.00 248 GLY D C 1
ATOM 8388 O O . GLY D 1 244 ? -25.133 -1.812 -107.996 1.00 22.43 248 GLY D O 1
ATOM 8389 N N . ILE D 1 245 ? -24.015 0.140 -107.872 1.00 21.83 249 ILE D N 1
ATOM 8390 C CA . ILE D 1 245 ? -25.202 0.884 -107.444 1.00 24.73 249 ILE D CA 1
ATOM 8391 C C . ILE D 1 245 ? -25.460 2.104 -108.323 1.00 24.08 249 ILE D C 1
ATOM 8392 O O . ILE D 1 245 ? -24.527 2.709 -108.858 1.00 23.40 249 ILE D O 1
ATOM 8397 N N . SER D 1 246 ? -26.733 2.465 -108.465 1.00 23.13 250 SER D N 1
ATOM 8398 C CA . SER D 1 246 ? -27.099 3.605 -109.292 1.00 22.85 250 SER D CA 1
ATOM 8399 C C . SER D 1 246 ? -28.481 4.162 -108.961 1.00 22.80 250 SER D C 1
ATOM 8400 O O . SER D 1 246 ? -28.892 5.178 -109.517 1.00 23.95 250 SER D O 1
ATOM 8403 N N . GLY D 1 247 ? -29.196 3.502 -108.054 1.00 22.36 251 GLY D N 1
ATOM 8404 C CA . GLY D 1 247 ? -30.533 3.955 -107.711 1.00 21.13 251 GLY D CA 1
ATOM 8405 C C . GLY D 1 247 ? -31.556 3.037 -108.367 1.00 23.21 251 GLY D C 1
ATOM 8406 O O . GLY D 1 247 ? -32.739 3.366 -108.482 1.00 21.63 251 GLY D O 1
ATOM 8407 N N . GLN D 1 248 ? -31.076 1.878 -108.809 1.00 20.64 252 GLN D N 1
ATOM 8408 C CA . GLN D 1 248 ? -31.896 0.868 -109.455 1.00 21.34 252 GLN D CA 1
ATOM 8409 C C . GLN D 1 248 ? -32.877 0.230 -108.465 1.00 21.17 252 GLN D C 1
ATOM 8410 O O . GLN D 1 248 ? -32.549 -0.011 -107.300 1.00 20.94 252 GLN D O 1
ATOM 8416 N N . VAL D 1 249 ? -34.094 -0.013 -108.940 1.00 19.74 253 VAL D N 1
ATOM 8417 C CA . VAL D 1 249 ? -35.116 -0.668 -108.137 1.00 20.68 253 VAL D CA 1
ATOM 8418 C C . VAL D 1 249 ? -35.659 -1.830 -108.958 1.00 21.48 253 VAL D C 1
ATOM 8419 O O . VAL D 1 249 ? -35.475 -1.886 -110.181 1.00 21.83 253 VAL D O 1
ATOM 8423 N N . PHE D 1 250 ? -36.311 -2.771 -108.301 1.00 18.75 254 PHE D N 1
ATOM 8424 C CA . PHE D 1 250 ? -36.842 -3.876 -109.052 1.00 22.27 254 PHE D CA 1
ATOM 8425 C C . PHE D 1 250 ? -38.079 -4.399 -108.376 1.00 22.44 254 PHE D C 1
ATOM 8426 O O . PHE D 1 250 ? -38.235 -4.259 -107.172 1.00 22.09 254 PHE D O 1
ATOM 8434 N N . GLN D 1 251 ? -38.950 -5.003 -109.170 1.00 24.16 255 GLN D N 1
ATOM 8435 C CA . GLN D 1 251 ? -40.178 -5.570 -108.668 1.00 26.49 255 GLN D CA 1
ATOM 8436 C C . GLN D 1 251 ? -40.369 -6.979 -109.198 1.00 25.19 255 GLN D C 1
ATOM 8437 O O . GLN D 1 251 ? -40.467 -7.200 -110.406 1.00 24.82 255 GLN D O 1
ATOM 8443 N N . ASP D 1 252 ? -40.383 -7.931 -108.281 1.00 23.47 256 ASP D N 1
ATOM 8444 C CA . ASP D 1 252 ? -40.626 -9.311 -108.633 1.00 24.45 256 ASP D CA 1
ATOM 8445 C C . ASP D 1 252 ? -41.892 -9.635 -107.848 1.00 23.28 256 ASP D C 1
ATOM 8446 O O . ASP D 1 252 ? -41.845 -9.901 -106.646 1.00 23.87 256 ASP D O 1
ATOM 8451 N N . ARG D 1 253 ? -43.030 -9.570 -108.528 1.00 22.84 257 ARG D N 1
ATOM 8452 C CA . ARG D 1 253 ? -44.300 -9.832 -107.877 1.00 23.13 257 ARG D CA 1
ATOM 8453 C C . ARG D 1 253 ? -44.462 -8.741 -106.815 1.00 23.49 257 ARG D C 1
ATOM 8454 O O . ARG D 1 253 ? -44.442 -7.562 -107.164 1.00 20.88 257 ARG D O 1
ATOM 8462 N N . LYS D 1 254 ? -44.610 -9.097 -105.542 1.00 21.99 258 LYS D N 1
ATOM 8463 C CA . LYS D 1 254 ? -44.751 -8.074 -104.507 1.00 21.70 258 LYS D CA 1
ATOM 8464 C C . LYS D 1 254 ? -43.453 -7.797 -103.743 1.00 23.09 258 LYS D C 1
ATOM 8465 O O . LYS D 1 254 ? -43.468 -7.149 -102.693 1.00 22.77 258 LYS D O 1
ATOM 8471 N N . MET D 1 255 ? -42.336 -8.295 -104.265 1.00 21.16 259 MET D N 1
ATOM 8472 C CA . MET D 1 255 ? -41.037 -8.058 -103.643 1.00 20.80 259 MET D CA 1
ATOM 8473 C C . MET D 1 255 ? -40.459 -6.819 -104.311 1.00 19.26 259 MET D C 1
ATOM 8474 O O . MET D 1 255 ? -40.030 -6.880 -105.464 1.00 19.60 259 MET D O 1
ATOM 8479 N N . LEU D 1 256 ? -40.450 -5.702 -103.587 1.00 19.05 260 LEU D N 1
ATOM 8480 C CA . LEU D 1 256 ? -39.936 -4.437 -104.115 1.00 16.67 260 LEU D CA 1
ATOM 8481 C C . LEU D 1 256 ? -38.633 -4.033 -103.434 1.00 17.38 260 LEU D C 1
ATOM 8482 O O . LEU D 1 256 ? -38.618 -3.729 -102.235 1.00 14.79 260 LEU D O 1
ATOM 8487 N N . THR D 1 257 ? -37.541 -4.009 -104.197 1.00 16.29 261 THR D N 1
ATOM 8488 C CA . THR D 1 257 ? -36.241 -3.656 -103.631 1.00 16.61 261 THR D CA 1
ATOM 8489 C C . THR D 1 257 ? -35.516 -2.510 -104.317 1.00 16.85 261 THR D C 1
ATOM 8490 O O . THR D 1 257 ? -35.768 -2.200 -105.483 1.00 16.98 261 THR D O 1
ATOM 8494 N N . GLY D 1 258 ? -34.609 -1.892 -103.564 1.00 16.04 262 GLY D N 1
ATOM 8495 C CA . GLY D 1 258 ? -33.804 -0.792 -104.059 1.00 13.01 262 GLY D CA 1
ATOM 8496 C C . GLY D 1 258 ? -32.357 -1.194 -103.851 1.00 15.66 262 GLY D C 1
ATOM 8497 O O . GLY D 1 258 ? -32.038 -1.911 -102.897 1.00 14.11 262 GLY D O 1
ATOM 8498 N N . ASP D 1 259 ? -31.465 -0.728 -104.712 1.00 16.95 263 ASP D N 1
ATOM 8499 C CA . ASP D 1 259 ? -30.075 -1.137 -104.605 1.00 18.82 263 ASP D CA 1
ATOM 8500 C C . ASP D 1 259 ? -29.153 -0.436 -103.618 1.00 19.10 263 ASP D C 1
ATOM 8501 O O . ASP D 1 259 ? -28.152 -1.029 -103.197 1.00 16.92 263 ASP D O 1
ATOM 8506 N N . SER D 1 260 ? -29.485 0.789 -103.216 1.00 19.48 264 SER D N 1
ATOM 8507 C CA . SER D 1 260 ? -28.584 1.537 -102.341 1.00 18.95 264 SER D CA 1
ATOM 8508 C C . SER D 1 260 ? -29.208 2.803 -101.752 1.00 20.34 264 SER D C 1
ATOM 8509 O O . SER D 1 260 ? -30.423 3.011 -101.840 1.00 17.94 264 SER D O 1
ATOM 8512 N N . PRO D 1 261 ? -28.376 3.675 -101.144 1.00 20.57 265 PRO D N 1
ATOM 8513 C CA . PRO D 1 261 ? -28.946 4.902 -100.583 1.00 22.69 265 PRO D CA 1
ATOM 8514 C C . PRO D 1 261 ? -29.435 5.788 -101.725 1.00 23.74 265 PRO D C 1
ATOM 8515 O O . PRO D 1 261 ? -30.114 6.784 -101.500 1.00 24.26 265 PRO D O 1
ATOM 8519 N N . LEU D 1 262 ? -29.079 5.407 -102.951 1.00 22.96 266 LEU D N 1
ATOM 8520 C CA . LEU D 1 262 ? -29.462 6.155 -104.146 1.00 22.22 266 LEU D CA 1
ATOM 8521 C C . LEU D 1 262 ? -30.883 5.837 -104.599 1.00 22.45 266 LEU D C 1
ATOM 8522 O O . LEU D 1 262 ? -31.501 6.634 -105.313 1.00 21.60 266 LEU D O 1
ATOM 8527 N N . ALA D 1 263 ? -31.398 4.679 -104.187 1.00 20.56 267 ALA D N 1
ATOM 8528 C CA . ALA D 1 263 ? -32.740 4.232 -104.590 1.00 19.87 267 ALA D CA 1
ATOM 8529 C C . ALA D 1 263 ? -33.891 4.651 -103.680 1.00 18.58 267 ALA D C 1
ATOM 8530 O O . ALA D 1 263 ? -35.012 4.155 -103.827 1.00 16.79 267 ALA D O 1
ATOM 8532 N N . GLY D 1 264 ? -33.627 5.558 -102.749 1.00 18.36 268 GLY D N 1
ATOM 8533 C CA . GLY D 1 264 ? -34.675 5.997 -101.846 1.00 19.40 268 GLY D CA 1
ATOM 8534 C C . GLY D 1 264 ? -35.944 6.478 -102.536 1.00 20.14 268 GLY D C 1
ATOM 8535 O O . GLY D 1 264 ? -37.047 5.984 -102.263 1.00 18.83 268 GLY D O 1
ATOM 8536 N N . ASN D 1 265 ? -35.790 7.439 -103.440 1.00 19.78 269 ASN D N 1
ATOM 8537 C CA . ASN D 1 265 ? -36.925 8.013 -104.150 1.00 19.99 269 ASN D CA 1
ATOM 8538 C C . ASN D 1 265 ? -37.629 7.066 -105.116 1.00 20.38 269 ASN D C 1
ATOM 8539 O O . ASN D 1 265 ? -38.864 6.982 -105.125 1.00 20.42 269 ASN D O 1
ATOM 8544 N N . ALA D 1 266 ? -36.852 6.352 -105.927 1.00 18.98 270 ALA D N 1
ATOM 8545 C CA . ALA D 1 266 ? -37.418 5.431 -106.907 1.00 19.11 270 ALA D CA 1
ATOM 8546 C C . ALA D 1 266 ? -38.226 4.326 -106.246 1.00 18.52 270 ALA D C 1
ATOM 8547 O O . ALA D 1 266 ? -39.253 3.885 -106.783 1.00 15.90 270 ALA D O 1
ATOM 8549 N N . LEU D 1 267 ? -37.760 3.876 -105.082 1.00 17.25 271 LEU D N 1
ATOM 8550 C CA . LEU D 1 267 ? -38.461 2.826 -104.348 1.00 17.24 271 LEU D CA 1
ATOM 8551 C C . LEU D 1 267 ? -39.759 3.400 -103.798 1.00 16.58 271 LEU D C 1
ATOM 8552 O O . LEU D 1 267 ? -40.800 2.742 -103.830 1.00 17.95 271 LEU D O 1
ATOM 8557 N N . GLY D 1 268 ? -39.691 4.626 -103.283 1.00 16.38 272 GLY D N 1
ATOM 8558 C CA . GLY D 1 268 ? -40.886 5.266 -102.750 1.00 19.19 272 GLY D CA 1
ATOM 8559 C C . GLY D 1 268 ? -41.962 5.265 -103.819 1.00 19.68 272 GLY D C 1
ATOM 8560 O O . GLY D 1 268 ? -43.115 4.890 -103.576 1.00 20.90 272 GLY D O 1
ATOM 8561 N N . GLN D 1 269 ? -41.576 5.667 -105.023 1.00 20.25 273 GLN D N 1
ATOM 8562 C CA . GLN D 1 269 ? -42.506 5.694 -106.148 1.00 22.28 273 GLN D CA 1
ATOM 8563 C C . GLN D 1 269 ? -43.023 4.294 -106.490 1.00 22.34 273 GLN D C 1
ATOM 8564 O O . GLN D 1 269 ? -44.227 4.079 -106.559 1.00 22.02 273 GLN D O 1
ATOM 8570 N N . LEU D 1 270 ? -42.116 3.342 -106.696 1.00 21.51 274 LEU D N 1
ATOM 8571 C CA . LEU D 1 270 ? -42.525 1.972 -107.015 1.00 21.15 274 LEU D CA 1
ATOM 8572 C C . LEU D 1 270 ? -43.522 1.429 -105.985 1.00 21.92 274 LEU D C 1
ATOM 8573 O O . LEU D 1 270 ? -44.543 0.837 -106.341 1.00 21.18 274 LEU D O 1
ATOM 8578 N N . ALA D 1 271 ? -43.220 1.641 -104.706 1.00 22.30 275 ALA D N 1
ATOM 8579 C CA . ALA D 1 271 ? -44.069 1.166 -103.619 1.00 24.07 275 ALA D CA 1
ATOM 8580 C C . ALA D 1 271 ? -45.432 1.855 -103.612 1.00 23.67 275 ALA D C 1
ATOM 8581 O O . ALA D 1 271 ? -46.470 1.201 -103.508 1.00 23.87 275 ALA D O 1
ATOM 8583 N N . ALA D 1 272 ? -45.421 3.177 -103.724 1.00 26.53 276 ALA D N 1
ATOM 8584 C CA . ALA D 1 272 ? -46.657 3.949 -103.735 1.00 28.41 276 ALA D CA 1
ATOM 8585 C C . ALA D 1 272 ? -47.614 3.508 -104.846 1.00 29.11 276 ALA D C 1
ATOM 8586 O O . ALA D 1 272 ? -48.809 3.304 -104.621 1.00 27.93 276 ALA D O 1
ATOM 8588 N N . LYS D 1 273 ? -47.081 3.352 -106.051 1.00 31.21 277 LYS D N 1
ATOM 8589 C CA . LYS D 1 273 ? -47.900 2.934 -107.190 1.00 32.29 277 LYS D CA 1
ATOM 8590 C C . LYS D 1 273 ? -48.385 1.483 -107.058 1.00 30.80 277 LYS D C 1
ATOM 8591 O O . LYS D 1 273 ? -49.557 1.192 -107.297 1.00 29.58 277 LYS D O 1
ATOM 8597 N N . ALA D 1 274 ? -47.492 0.572 -106.682 1.00 28.91 278 ALA D N 1
ATOM 8598 C CA . ALA D 1 274 ? -47.875 -0.835 -106.509 1.00 30.01 278 ALA D CA 1
ATOM 8599 C C . ALA D 1 274 ? -48.986 -0.975 -105.466 1.00 30.28 278 ALA D C 1
ATOM 8600 O O . ALA D 1 274 ? -49.963 -1.702 -105.673 1.00 30.67 278 ALA D O 1
ATOM 8602 N N . LEU D 1 275 ? -48.827 -0.284 -104.339 1.00 29.89 279 LEU D N 1
ATOM 8603 C CA . LEU D 1 275 ? -49.819 -0.343 -103.270 1.00 29.85 279 LEU D CA 1
ATOM 8604 C C . LEU D 1 275 ? -51.100 0.398 -103.636 1.00 30.06 279 LEU D C 1
ATOM 8605 O O . LEU D 1 275 ? -52.190 0.010 -103.213 1.00 30.22 279 LEU D O 1
ATOM 8610 N N . LEU D 1 276 ? -50.979 1.460 -104.427 1.00 29.78 280 LEU D N 1
ATOM 8611 C CA . LEU D 1 276 ? -52.161 2.204 -104.844 1.00 31.49 280 LEU D CA 1
ATOM 8612 C C . LEU D 1 276 ? -53.010 1.345 -105.782 1.00 33.03 280 LEU D C 1
ATOM 8613 O O . LEU D 1 276 ? -54.237 1.338 -105.692 1.00 33.84 280 LEU D O 1
ATOM 8618 N N . ALA D 1 277 ? -52.356 0.611 -106.673 1.00 35.07 281 ALA D N 1
ATOM 8619 C CA . ALA D 1 277 ? -53.071 -0.253 -107.601 1.00 38.04 281 ALA D CA 1
ATOM 8620 C C . ALA D 1 277 ? -53.646 -1.443 -106.835 1.00 40.35 281 ALA D C 1
ATOM 8621 O O . ALA D 1 277 ? -54.707 -1.963 -107.180 1.00 41.51 281 ALA D O 1
ATOM 8623 N N . GLU D 1 278 ? -52.935 -1.865 -105.793 1.00 41.78 282 GLU D N 1
ATOM 8624 C CA . GLU D 1 278 ? -53.357 -2.986 -104.956 1.00 44.48 282 GLU D CA 1
ATOM 8625 C C . GLU D 1 278 ? -54.697 -2.681 -104.301 1.00 45.31 282 GLU D C 1
ATOM 8626 O O . GLU D 1 278 ? -55.549 -3.557 -104.140 1.00 44.35 282 GLU D O 1
ATOM 8632 N N . VAL D 1 279 ? -54.874 -1.422 -103.924 1.00 46.52 283 VAL D N 1
ATOM 8633 C CA . VAL D 1 279 ? -56.106 -0.985 -103.278 1.00 49.00 283 VAL D CA 1
ATOM 8634 C C . VAL D 1 279 ? -57.147 -0.432 -104.253 1.00 51.34 283 VAL D C 1
ATOM 8635 O O . VAL D 1 279 ? -58.316 -0.820 -104.221 1.00 50.88 283 VAL D O 1
ATOM 8639 N N . GLU D 1 280 ? -56.720 0.487 -105.111 1.00 53.81 284 GLU D N 1
ATOM 8640 C CA . GLU D 1 280 ? -57.615 1.094 -106.084 1.00 56.74 284 GLU D CA 1
ATOM 8641 C C . GLU D 1 280 ? -57.962 0.110 -107.195 1.00 58.00 284 GLU D C 1
ATOM 8642 O O . GLU D 1 280 ? -57.664 0.344 -108.370 1.00 58.14 284 GLU D O 1
ATOM 8648 N N . GLY D 1 281 ? -58.590 -0.996 -106.803 1.00 58.85 285 GLY D N 1
ATOM 8649 C CA . GLY D 1 281 ? -58.984 -2.016 -107.755 1.00 59.93 285 GLY D CA 1
ATOM 8650 C C . GLY D 1 281 ? -60.454 -2.361 -107.614 1.00 60.43 285 GLY D C 1
ATOM 8651 O O . GLY D 1 281 ? -60.764 -3.548 -107.378 1.00 60.35 285 GLY D O 1
ATOM 8653 N N . ALA E 1 1 ? 33.170 -32.094 -49.696 1.00 66.84 5 ALA E N 1
ATOM 8654 C CA . ALA E 1 1 ? 33.367 -32.585 -48.302 1.00 66.35 5 ALA E CA 1
ATOM 8655 C C . ALA E 1 1 ? 32.808 -31.573 -47.310 1.00 65.87 5 ALA E C 1
ATOM 8656 O O . ALA E 1 1 ? 32.064 -31.928 -46.391 1.00 66.10 5 ALA E O 1
ATOM 8658 N N . ASN E 1 2 ? 33.184 -30.312 -47.502 1.00 64.77 6 ASN E N 1
ATOM 8659 C CA . ASN E 1 2 ? 32.726 -29.225 -46.645 1.00 62.79 6 ASN E CA 1
ATOM 8660 C C . ASN E 1 2 ? 31.977 -28.199 -47.486 1.00 60.16 6 ASN E C 1
ATOM 8661 O O . ASN E 1 2 ? 31.765 -27.061 -47.060 1.00 59.68 6 ASN E O 1
ATOM 8666 N N . ASP E 1 3 ? 31.577 -28.611 -48.686 1.00 56.75 7 ASP E N 1
ATOM 8667 C CA . ASP E 1 3 ? 30.856 -27.725 -49.592 1.00 52.73 7 ASP E CA 1
ATOM 8668 C C . ASP E 1 3 ? 29.472 -27.424 -49.025 1.00 50.06 7 ASP E C 1
ATOM 8669 O O . ASP E 1 3 ? 28.618 -28.300 -48.948 1.00 48.39 7 ASP E O 1
ATOM 8674 N N . LYS E 1 4 ? 29.262 -26.174 -48.629 1.00 47.75 8 LYS E N 1
ATOM 8675 C CA . LYS E 1 4 ? 27.990 -25.744 -48.056 1.00 45.65 8 LYS E CA 1
ATOM 8676 C C . LYS E 1 4 ? 26.950 -25.369 -49.107 1.00 45.61 8 LYS E C 1
ATOM 8677 O O . LYS E 1 4 ? 25.861 -24.897 -48.773 1.00 45.99 8 LYS E O 1
ATOM 8683 N N . HIS E 1 5 ? 27.294 -25.565 -50.375 1.00 45.39 9 HIS E N 1
ATOM 8684 C CA . HIS E 1 5 ? 26.378 -25.258 -51.464 1.00 44.12 9 HIS E CA 1
ATOM 8685 C C . HIS E 1 5 ? 25.431 -26.440 -51.648 1.00 41.31 9 HIS E C 1
ATOM 8686 O O . HIS E 1 5 ? 25.855 -27.602 -51.643 1.00 38.34 9 HIS E O 1
ATOM 8693 N N . PRO E 1 6 ? 24.126 -26.163 -51.783 1.00 38.69 10 PRO E N 1
ATOM 8694 C CA . PRO E 1 6 ? 23.230 -27.303 -51.968 1.00 36.91 10 PRO E CA 1
ATOM 8695 C C . PRO E 1 6 ? 23.584 -28.015 -53.268 1.00 36.49 10 PRO E C 1
ATOM 8696 O O . PRO E 1 6 ? 24.030 -27.394 -54.230 1.00 36.09 10 PRO E O 1
ATOM 8700 N N . THR E 1 7 ? 23.381 -29.323 -53.293 1.00 35.64 11 THR E N 1
ATOM 8701 C CA . THR E 1 7 ? 23.710 -30.115 -54.468 1.00 35.19 11 THR E CA 1
ATOM 8702 C C . THR E 1 7 ? 22.535 -30.224 -55.446 1.00 34.16 11 THR E C 1
ATOM 8703 O O . THR E 1 7 ? 21.437 -30.615 -55.076 1.00 33.94 11 THR E O 1
ATOM 8707 N N . PRO E 1 8 ? 22.755 -29.880 -56.712 1.00 33.10 12 PRO E N 1
ATOM 8708 C CA . PRO E 1 8 ? 21.661 -29.977 -57.680 1.00 31.54 12 PRO E CA 1
ATOM 8709 C C . PRO E 1 8 ? 21.187 -31.425 -57.829 1.00 29.33 12 PRO E C 1
ATOM 8710 O O . PRO E 1 8 ? 21.997 -32.352 -57.920 1.00 27.96 12 PRO E O 1
ATOM 8714 N N . ASP E 1 9 ? 19.869 -31.605 -57.811 1.00 26.15 13 ASP E N 1
ATOM 8715 C CA . ASP E 1 9 ? 19.244 -32.915 -57.973 1.00 23.34 13 ASP E CA 1
ATOM 8716 C C . ASP E 1 9 ? 19.005 -33.059 -59.474 1.00 23.67 13 ASP E C 1
ATOM 8717 O O . ASP E 1 9 ? 18.069 -32.463 -60.016 1.00 20.36 13 ASP E O 1
ATOM 8722 N N . PRO E 1 10 ? 19.840 -33.864 -60.160 1.00 23.53 14 PRO E N 1
ATOM 8723 C CA . PRO E 1 10 ? 19.709 -34.058 -61.609 1.00 24.33 14 PRO E CA 1
ATOM 8724 C C . PRO E 1 10 ? 18.395 -34.637 -62.127 1.00 24.57 14 PRO E C 1
ATOM 8725 O O . PRO E 1 10 ? 18.131 -34.598 -63.330 1.00 24.75 14 PRO E O 1
ATOM 8729 N N . ALA E 1 11 ? 17.565 -35.158 -61.232 1.00 25.43 15 ALA E N 1
ATOM 8730 C CA . ALA E 1 11 ? 16.293 -35.743 -61.648 1.00 25.57 15 ALA E CA 1
ATOM 8731 C C . ALA E 1 11 ? 15.214 -34.685 -61.881 1.00 25.75 15 ALA E C 1
ATOM 8732 O O . ALA E 1 11 ? 14.304 -34.878 -62.691 1.00 23.53 15 ALA E O 1
ATOM 8734 N N . GLU E 1 12 ? 15.333 -33.560 -61.186 1.00 25.06 16 GLU E N 1
ATOM 8735 C CA . GLU E 1 12 ? 14.342 -32.495 -61.293 1.00 27.00 16 GLU E CA 1
ATOM 8736 C C . GLU E 1 12 ? 14.987 -31.122 -61.437 1.00 27.40 16 GLU E C 1
ATOM 8737 O O . GLU E 1 12 ? 15.868 -30.754 -60.658 1.00 26.47 16 GLU E O 1
ATOM 8743 N N . ASP E 1 13 ? 14.534 -30.363 -62.430 1.00 28.25 17 ASP E N 1
ATOM 8744 C CA . ASP E 1 13 ? 15.068 -29.030 -62.675 1.00 29.68 17 ASP E CA 1
ATOM 8745 C C . ASP E 1 13 ? 14.924 -28.109 -61.472 1.00 28.84 17 ASP E C 1
ATOM 8746 O O . ASP E 1 13 ? 13.897 -28.099 -60.793 1.00 27.88 17 ASP E O 1
ATOM 8751 N N . ASN E 1 14 ? 15.982 -27.348 -61.216 1.00 27.65 18 ASN E N 1
ATOM 8752 C CA . ASN E 1 14 ? 16.032 -26.397 -60.116 1.00 28.19 18 ASN E CA 1
ATOM 8753 C C . ASN E 1 14 ? 15.702 -27.013 -58.754 1.00 27.63 18 ASN E C 1
ATOM 8754 O O . ASN E 1 14 ? 15.181 -26.339 -57.864 1.00 27.70 18 ASN E O 1
ATOM 8759 N N . ALA E 1 15 ? 16.007 -28.299 -58.607 1.00 26.67 19 ALA E N 1
ATOM 8760 C CA . ALA E 1 15 ? 15.789 -29.015 -57.354 1.00 24.87 19 ALA E CA 1
ATOM 8761 C C . ALA E 1 15 ? 17.173 -29.242 -56.751 1.00 23.61 19 ALA E C 1
ATOM 8762 O O . ALA E 1 15 ? 18.148 -29.410 -57.484 1.00 21.05 19 ALA E O 1
ATOM 8764 N N . PHE E 1 16 ? 17.262 -29.256 -55.423 1.00 22.99 20 PHE E N 1
ATOM 8765 C CA . PHE E 1 16 ? 18.552 -29.427 -54.746 1.00 22.78 20 PHE E CA 1
ATOM 8766 C C . PHE E 1 16 ? 18.518 -30.326 -53.513 1.00 22.18 20 PHE E C 1
ATOM 8767 O O . PHE E 1 16 ? 17.578 -30.272 -52.718 1.00 20.23 20 PHE E O 1
ATOM 8775 N N . PHE E 1 17 ? 19.564 -31.134 -53.355 1.00 21.95 21 PHE E N 1
ATOM 8776 C CA . PHE E 1 17 ? 19.713 -32.005 -52.190 1.00 23.87 21 PHE E CA 1
ATOM 8777 C C . PHE E 1 17 ? 20.427 -31.137 -51.154 1.00 24.06 21 PHE E C 1
ATOM 8778 O O . PHE E 1 17 ? 20.879 -30.040 -51.474 1.00 25.83 21 PHE E O 1
ATOM 8786 N N . PRO E 1 18 ? 20.543 -31.610 -49.901 1.00 25.19 22 PRO E N 1
ATOM 8787 C CA . PRO E 1 18 ? 21.239 -30.783 -48.910 1.00 24.51 22 PRO E CA 1
ATOM 8788 C C . PRO E 1 18 ? 22.716 -30.688 -49.305 1.00 25.64 22 PRO E C 1
ATOM 8789 O O . PRO E 1 18 ? 23.206 -31.511 -50.076 1.00 24.14 22 PRO E O 1
ATOM 8793 N N . SER E 1 19 ? 23.421 -29.689 -48.784 1.00 28.40 23 SER E N 1
ATOM 8794 C CA . SER E 1 19 ? 24.841 -29.513 -49.094 1.00 30.66 23 SER E CA 1
ATOM 8795 C C . SER E 1 19 ? 25.620 -30.731 -48.596 1.00 32.07 23 SER E C 1
ATOM 8796 O O . SER E 1 19 ? 25.185 -31.418 -47.673 1.00 31.08 23 SER E O 1
ATOM 8799 N N . ALA E 1 20 ? 26.756 -31.015 -49.224 1.00 33.53 24 ALA E N 1
ATOM 8800 C CA . ALA E 1 20 ? 27.585 -32.144 -48.814 1.00 34.95 24 ALA E CA 1
ATOM 8801 C C . ALA E 1 20 ? 27.968 -31.903 -47.357 1.00 36.27 24 ALA E C 1
ATOM 8802 O O . ALA E 1 20 ? 28.095 -32.840 -46.563 1.00 36.09 24 ALA E O 1
ATOM 8804 N N . TYR E 1 21 ? 28.138 -30.628 -47.014 1.00 37.67 25 TYR E N 1
ATOM 8805 C CA . TYR E 1 21 ? 28.499 -30.238 -45.655 1.00 37.76 25 TYR E CA 1
ATOM 8806 C C . TYR E 1 21 ? 27.402 -30.588 -44.653 1.00 36.66 25 TYR E C 1
ATOM 8807 O O . TYR E 1 21 ? 27.655 -31.223 -43.632 1.00 35.88 25 TYR E O 1
ATOM 8816 N N . SER E 1 22 ? 26.183 -30.147 -44.943 1.00 34.49 26 SER E N 1
ATOM 8817 C CA . SER E 1 22 ? 25.050 -30.427 -44.068 1.00 32.92 26 SER E CA 1
ATOM 8818 C C . SER E 1 22 ? 24.828 -31.929 -43.889 1.00 32.49 26 SER E C 1
ATOM 8819 O O . SER E 1 22 ? 24.393 -32.376 -42.834 1.00 32.91 26 SER E O 1
ATOM 8822 N N . LEU E 1 23 ? 25.120 -32.709 -44.923 1.00 31.92 27 LEU E N 1
ATOM 8823 C CA . LEU E 1 23 ? 24.941 -34.157 -44.840 1.00 33.14 27 LEU E CA 1
ATOM 8824 C C . LEU E 1 23 ? 25.945 -34.802 -43.880 1.00 34.53 27 LEU E C 1
ATOM 8825 O O . LEU E 1 23 ? 25.621 -35.770 -43.194 1.00 33.69 27 LEU E O 1
ATOM 8830 N N . SER E 1 24 ? 27.161 -34.266 -43.825 1.00 36.64 28 SER E N 1
ATOM 8831 C CA . SER E 1 24 ? 28.176 -34.811 -42.929 1.00 39.60 28 SER E CA 1
ATOM 8832 C C . SER E 1 24 ? 27.877 -34.392 -41.490 1.00 40.87 28 SER E C 1
ATOM 8833 O O . SER E 1 24 ? 28.573 -34.801 -40.562 1.00 42.87 28 SER E O 1
ATOM 8836 N N . GLN E 1 25 ? 26.843 -33.568 -41.322 1.00 41.29 29 GLN E N 1
ATOM 8837 C CA . GLN E 1 25 ? 26.421 -33.076 -40.010 1.00 41.42 29 GLN E CA 1
ATOM 8838 C C . GLN E 1 25 ? 25.148 -33.751 -39.497 1.00 40.61 29 GLN E C 1
ATOM 8839 O O . GLN E 1 25 ? 25.073 -34.171 -38.344 1.00 39.91 29 GLN E O 1
ATOM 8845 N N . PHE E 1 26 ? 24.151 -33.863 -40.370 1.00 39.19 30 PHE E N 1
ATOM 8846 C CA . PHE E 1 26 ? 22.862 -34.427 -39.993 1.00 37.22 30 PHE E CA 1
ATOM 8847 C C . PHE E 1 26 ? 22.553 -35.862 -40.414 1.00 36.31 30 PHE E C 1
ATOM 8848 O O . PHE E 1 26 ? 21.429 -36.329 -40.218 1.00 35.82 30 PHE E O 1
ATOM 8856 N N . THR E 1 27 ? 23.512 -36.559 -41.010 1.00 35.63 31 THR E N 1
ATOM 8857 C CA . THR E 1 27 ? 23.258 -37.944 -41.406 1.00 34.95 31 THR E CA 1
ATOM 8858 C C . THR E 1 27 ? 24.417 -38.827 -40.979 1.00 35.04 31 THR E C 1
ATOM 8859 O O . THR E 1 27 ? 25.378 -38.338 -40.389 1.00 34.01 31 THR E O 1
ATOM 8863 N N . ALA E 1 28 ? 24.323 -40.123 -41.262 1.00 35.17 32 ALA E N 1
ATOM 8864 C CA . ALA E 1 28 ? 25.372 -41.067 -40.890 1.00 36.79 32 ALA E CA 1
ATOM 8865 C C . ALA E 1 28 ? 25.108 -42.412 -41.545 1.00 38.49 32 ALA E C 1
ATOM 8866 O O . ALA E 1 28 ? 23.961 -42.757 -41.827 1.00 38.36 32 ALA E O 1
ATOM 8868 N N . SER E 1 29 ? 26.175 -43.172 -41.770 1.00 40.42 33 SER E N 1
ATOM 8869 C CA . SER E 1 29 ? 26.075 -44.480 -42.409 1.00 42.89 33 SER E CA 1
ATOM 8870 C C . SER E 1 29 ? 25.238 -45.475 -41.609 1.00 43.51 33 SER E C 1
ATOM 8871 O O . SER E 1 29 ? 24.542 -46.310 -42.186 1.00 44.05 33 SER E O 1
ATOM 8874 N N . LYS E 1 30 ? 25.312 -45.394 -40.284 1.00 45.21 34 LYS E N 1
ATOM 8875 C CA . LYS E 1 30 ? 24.538 -46.292 -39.433 1.00 46.47 34 LYS E CA 1
ATOM 8876 C C . LYS E 1 30 ? 23.595 -45.493 -38.544 1.00 44.99 34 LYS E C 1
ATOM 8877 O O . LYS E 1 30 ? 23.766 -44.286 -38.369 1.00 45.36 34 LYS E O 1
ATOM 8883 N N . SER E 1 31 ? 22.601 -46.173 -37.984 1.00 42.58 35 SER E N 1
ATOM 8884 C CA . SER E 1 31 ? 21.641 -45.524 -37.104 1.00 41.18 35 SER E CA 1
ATOM 8885 C C . SER E 1 31 ? 21.953 -45.891 -35.660 1.00 41.68 35 SER E C 1
ATOM 8886 O O . SER E 1 31 ? 22.870 -46.670 -35.389 1.00 41.31 35 SER E O 1
ATOM 8889 N N . ASP E 1 32 ? 21.180 -45.324 -34.741 1.00 41.44 36 ASP E N 1
ATOM 8890 C CA . ASP E 1 32 ? 21.344 -45.594 -33.320 1.00 41.87 36 ASP E CA 1
ATOM 8891 C C . ASP E 1 32 ? 20.254 -46.556 -32.852 1.00 41.77 36 ASP E C 1
ATOM 8892 O O . ASP E 1 32 ? 19.811 -46.501 -31.703 1.00 41.32 36 ASP E O 1
ATOM 8897 N N . LEU E 1 33 ? 19.822 -47.432 -33.756 1.00 41.48 37 LEU E N 1
ATOM 8898 C CA . LEU E 1 33 ? 18.796 -48.422 -33.450 1.00 42.24 37 LEU E CA 1
ATOM 8899 C C . LEU E 1 33 ? 19.263 -49.314 -32.302 1.00 43.70 37 LEU E C 1
ATOM 8900 O O . LEU E 1 33 ? 20.338 -49.909 -32.375 1.00 42.80 37 LEU E O 1
ATOM 8905 N N . SER E 1 34 ? 18.453 -49.409 -31.249 1.00 45.55 38 SER E N 1
ATOM 8906 C CA . SER E 1 34 ? 18.807 -50.220 -30.085 1.00 47.75 38 SER E CA 1
ATOM 8907 C C . SER E 1 34 ? 17.606 -50.541 -29.198 1.00 48.35 38 SER E C 1
ATOM 8908 O O . SER E 1 34 ? 16.535 -49.951 -29.342 1.00 48.25 38 SER E O 1
ATOM 8911 N N . GLY E 1 35 ? 17.807 -51.476 -28.273 1.00 48.26 39 GLY E N 1
ATOM 8912 C CA . GLY E 1 35 ? 16.758 -51.866 -27.350 1.00 48.87 39 GLY E CA 1
ATOM 8913 C C . GLY E 1 35 ? 15.467 -52.357 -27.976 1.00 49.01 39 GLY E C 1
ATOM 8914 O O . GLY E 1 35 ? 14.390 -52.115 -27.439 1.00 49.32 39 GLY E O 1
ATOM 8915 N N . ALA E 1 36 ? 15.563 -53.050 -29.104 1.00 49.18 40 ALA E N 1
ATOM 8916 C CA . ALA E 1 36 ? 14.372 -53.567 -29.769 1.00 49.66 40 ALA E CA 1
ATOM 8917 C C . ALA E 1 36 ? 14.069 -54.984 -29.291 1.00 50.28 40 ALA E C 1
ATOM 8918 O O . ALA E 1 36 ? 13.682 -55.846 -30.078 1.00 50.37 40 ALA E O 1
ATOM 8920 N N . HIS E 1 37 ? 14.240 -55.215 -27.994 1.00 52.20 41 HIS E N 1
ATOM 8921 C CA . HIS E 1 37 ? 14.003 -56.530 -27.410 1.00 54.78 41 HIS E CA 1
ATOM 8922 C C . HIS E 1 37 ? 12.709 -56.585 -26.599 1.00 53.43 41 HIS E C 1
ATOM 8923 O O . HIS E 1 37 ? 12.544 -55.854 -25.622 1.00 53.61 41 HIS E O 1
ATOM 8930 N N . TYR E 1 38 ? 11.799 -57.464 -27.010 1.00 52.48 42 TYR E N 1
ATOM 8931 C CA . TYR E 1 38 ? 10.514 -57.624 -26.335 1.00 51.94 42 TYR E CA 1
ATOM 8932 C C . TYR E 1 38 ? 10.235 -59.097 -26.060 1.00 51.87 42 TYR E C 1
ATOM 8933 O O . TYR E 1 38 ? 9.827 -59.838 -26.955 1.00 51.02 42 TYR E O 1
ATOM 8942 N N . PRO E 1 39 ? 10.445 -59.539 -24.810 1.00 52.59 43 PRO E N 1
ATOM 8943 C CA . PRO E 1 39 ? 10.219 -60.931 -24.409 1.00 52.40 43 PRO E CA 1
ATOM 8944 C C . PRO E 1 39 ? 8.778 -61.415 -24.571 1.00 51.63 43 PRO E C 1
ATOM 8945 O O . PRO E 1 39 ? 8.538 -62.596 -24.828 1.00 51.49 43 PRO E O 1
ATOM 8949 N N . THR E 1 40 ? 7.823 -60.504 -24.420 1.00 49.90 44 THR E N 1
ATOM 8950 C CA . THR E 1 40 ? 6.415 -60.856 -24.560 1.00 47.48 44 THR E CA 1
ATOM 8951 C C . THR E 1 40 ? 5.751 -59.991 -25.629 1.00 45.81 44 THR E C 1
ATOM 8952 O O . THR E 1 40 ? 4.944 -59.114 -25.325 1.00 43.89 44 THR E O 1
ATOM 8956 N N . PRO E 1 41 ? 6.089 -60.231 -26.905 1.00 44.27 45 PRO E N 1
ATOM 8957 C CA . PRO E 1 41 ? 5.515 -59.458 -28.010 1.00 43.73 45 PRO E CA 1
ATOM 8958 C C . PRO E 1 41 ? 4.051 -59.772 -28.298 1.00 42.95 45 PRO E C 1
ATOM 8959 O O . PRO E 1 41 ? 3.594 -60.899 -28.108 1.00 43.63 45 PRO E O 1
ATOM 8963 N N . TYR E 1 42 ? 3.323 -58.760 -28.758 1.00 41.07 46 TYR E N 1
ATOM 8964 C CA . TYR E 1 42 ? 1.915 -58.915 -29.092 1.00 38.77 46 TYR E CA 1
ATOM 8965 C C . TYR E 1 42 ? 1.759 -60.027 -30.121 1.00 39.07 46 TYR E C 1
ATOM 8966 O O . TYR E 1 42 ? 2.458 -60.045 -31.132 1.00 38.11 46 TYR E O 1
ATOM 8975 N N . GLN E 1 43 ? 0.831 -60.944 -29.871 1.00 39.80 47 GLN E N 1
ATOM 8976 C CA . GLN E 1 43 ? 0.619 -62.061 -30.781 1.00 40.64 47 GLN E CA 1
ATOM 8977 C C . GLN E 1 43 ? -0.834 -62.255 -31.199 1.00 39.36 47 GLN E C 1
ATOM 8978 O O . GLN E 1 43 ? -1.176 -63.263 -31.815 1.00 39.31 47 GLN E O 1
ATOM 8984 N N . GLY E 1 44 ? -1.681 -61.285 -30.874 1.00 37.91 48 GLY E N 1
ATOM 8985 C CA . GLY E 1 44 ? -3.085 -61.377 -31.233 1.00 35.37 48 GLY E CA 1
ATOM 8986 C C . GLY E 1 44 ? -3.290 -61.333 -32.736 1.00 34.68 48 GLY E C 1
ATOM 8987 O O . GLY E 1 44 ? -4.334 -61.752 -33.240 1.00 33.87 48 GLY E O 1
ATOM 8988 N N . GLY E 1 45 ? -2.299 -60.812 -33.452 1.00 32.23 49 GLY E N 1
ATOM 8989 C CA . GLY E 1 45 ? -2.386 -60.735 -34.900 1.00 30.38 49 GLY E CA 1
ATOM 8990 C C . GLY E 1 45 ? -3.463 -59.825 -35.472 1.00 28.80 49 GLY E C 1
ATOM 8991 O O . GLY E 1 45 ? -3.787 -59.920 -36.653 1.00 27.64 49 GLY E O 1
ATOM 8992 N N . ARG E 1 46 ? -4.018 -58.936 -34.654 1.00 27.00 50 ARG E N 1
ATOM 8993 C CA . ARG E 1 46 ? -5.056 -58.031 -35.137 1.00 25.10 50 ARG E CA 1
ATOM 8994 C C . ARG E 1 46 ? -4.589 -56.590 -35.305 1.00 24.55 50 ARG E C 1
ATOM 8995 O O . ARG E 1 46 ? -4.613 -56.031 -36.403 1.00 23.37 50 ARG E O 1
ATOM 9003 N N . TRP E 1 47 ? -4.183 -55.997 -34.191 1.00 23.96 51 TRP E N 1
ATOM 9004 C CA . TRP E 1 47 ? -3.747 -54.609 -34.146 1.00 23.59 51 TRP E CA 1
ATOM 9005 C C . TRP E 1 47 ? -2.605 -54.217 -35.074 1.00 22.68 51 TRP E C 1
ATOM 9006 O O . TRP E 1 47 ? -1.509 -54.777 -35.009 1.00 23.93 51 TRP E O 1
ATOM 9017 N N . LYS E 1 48 ? -2.886 -53.237 -35.930 1.00 22.80 52 LYS E N 1
ATOM 9018 C CA . LYS E 1 48 ? -1.919 -52.706 -36.886 1.00 23.36 52 LYS E CA 1
ATOM 9019 C C . LYS E 1 48 ? -1.762 -51.202 -36.666 1.00 22.94 52 LYS E C 1
ATOM 9020 O O . LYS E 1 48 ? -2.557 -50.577 -35.964 1.00 22.10 52 LYS E O 1
ATOM 9026 N N . ILE E 1 49 ? -0.737 -50.630 -37.292 1.00 21.22 53 ILE E N 1
ATOM 9027 C CA . ILE E 1 49 ? -0.477 -49.201 -37.211 1.00 21.41 53 ILE E CA 1
ATOM 9028 C C . ILE E 1 49 ? -0.614 -48.624 -38.619 1.00 19.78 53 ILE E C 1
ATOM 9029 O O . ILE E 1 49 ? -0.053 -49.165 -39.570 1.00 19.68 53 ILE E O 1
ATOM 9034 N N . LEU E 1 50 ? -1.374 -47.542 -38.752 1.00 17.24 54 LEU E N 1
ATOM 9035 C CA . LEU E 1 50 ? -1.546 -46.899 -40.045 1.00 16.58 54 LEU E CA 1
ATOM 9036 C C . LEU E 1 50 ? -0.413 -45.914 -40.212 1.00 17.96 54 LEU E C 1
ATOM 9037 O O . LEU E 1 50 ? -0.211 -45.055 -39.352 1.00 17.70 54 LEU E O 1
ATOM 9042 N N . VAL E 1 51 ? 0.338 -46.046 -41.303 1.00 17.03 55 VAL E N 1
ATOM 9043 C CA . VAL E 1 51 ? 1.437 -45.124 -41.581 1.00 17.23 55 VAL E CA 1
ATOM 9044 C C . VAL E 1 51 ? 1.027 -44.182 -42.707 1.00 17.00 55 VAL E C 1
ATOM 9045 O O . VAL E 1 51 ? 0.699 -44.628 -43.812 1.00 18.13 55 VAL E O 1
ATOM 9049 N N . VAL E 1 52 ? 1.033 -42.884 -42.420 1.00 15.14 56 VAL E N 1
ATOM 9050 C CA . VAL E 1 52 ? 0.689 -41.884 -43.421 1.00 14.98 56 VAL E CA 1
ATOM 9051 C C . VAL E 1 52 ? 2.001 -41.283 -43.873 1.00 14.31 56 VAL E C 1
ATOM 9052 O O . VAL E 1 52 ? 2.604 -40.499 -43.142 1.00 13.93 56 VAL E O 1
ATOM 9056 N N . GLY E 1 53 ? 2.436 -41.658 -45.074 1.00 15.06 57 GLY E N 1
ATOM 9057 C CA . GLY E 1 53 ? 3.697 -41.165 -45.598 1.00 15.11 57 GLY E CA 1
ATOM 9058 C C . GLY E 1 53 ? 3.595 -40.026 -46.584 1.00 15.13 57 GLY E C 1
ATOM 9059 O O . GLY E 1 53 ? 2.500 -39.595 -46.962 1.00 16.75 57 GLY E O 1
ATOM 9060 N N . ALA E 1 54 ? 4.755 -39.533 -47.000 1.00 16.04 58 ALA E N 1
ATOM 9061 C CA . ALA E 1 54 ? 4.843 -38.432 -47.955 1.00 15.73 58 ALA E CA 1
ATOM 9062 C C . ALA E 1 54 ? 4.948 -38.983 -49.363 1.00 17.25 58 ALA E C 1
ATOM 9063 O O . ALA E 1 54 ? 5.785 -39.846 -49.637 1.00 19.65 58 ALA E O 1
ATOM 9065 N N . ASP E 1 55 ? 4.102 -38.480 -50.255 1.00 19.05 59 ASP E N 1
ATOM 9066 C CA . ASP E 1 55 ? 4.120 -38.915 -51.643 1.00 17.85 59 ASP E CA 1
ATOM 9067 C C . ASP E 1 55 ? 4.742 -37.849 -52.544 1.00 18.53 59 ASP E C 1
ATOM 9068 O O . ASP E 1 55 ? 4.754 -37.983 -53.767 1.00 17.97 59 ASP E O 1
ATOM 9073 N N . GLU E 1 56 ? 5.256 -36.786 -51.937 1.00 19.13 60 GLU E N 1
ATOM 9074 C CA . GLU E 1 56 ? 5.897 -35.717 -52.696 1.00 20.05 60 GLU E CA 1
ATOM 9075 C C . GLU E 1 56 ? 7.334 -35.556 -52.237 1.00 20.24 60 GLU E C 1
ATOM 9076 O O . GLU E 1 56 ? 7.629 -35.689 -51.048 1.00 17.66 60 GLU E O 1
ATOM 9082 N N . ARG E 1 57 ? 8.224 -35.269 -53.182 1.00 20.76 61 ARG E N 1
ATOM 9083 C CA . ARG E 1 57 ? 9.631 -35.094 -52.864 1.00 22.36 61 ARG E CA 1
ATOM 9084 C C . ARG E 1 57 ? 10.173 -33.672 -53.024 1.00 21.72 61 ARG E C 1
ATOM 9085 O O . ARG E 1 57 ? 11.118 -33.290 -52.345 1.00 22.36 61 ARG E O 1
ATOM 9093 N N . TYR E 1 58 ? 9.566 -32.883 -53.902 1.00 21.37 62 TYR E N 1
ATOM 9094 C CA . TYR E 1 58 ? 10.060 -31.533 -54.173 1.00 21.40 62 TYR E CA 1
ATOM 9095 C C . TYR E 1 58 ? 9.300 -30.370 -53.563 1.00 22.51 62 TYR E C 1
ATOM 9096 O O . TYR E 1 58 ? 8.222 -29.994 -54.027 1.00 23.10 62 TYR E O 1
ATOM 9105 N N . LEU E 1 59 ? 9.903 -29.795 -52.527 1.00 20.99 63 LEU E N 1
ATOM 9106 C CA . LEU E 1 59 ? 9.319 -28.684 -51.792 1.00 21.62 63 LEU E CA 1
ATOM 9107 C C . LEU E 1 59 ? 9.806 -27.293 -52.218 1.00 22.47 63 LEU E C 1
ATOM 9108 O O . LEU E 1 59 ? 11.000 -26.980 -52.156 1.00 20.94 63 LEU E O 1
ATOM 9113 N N . MET E 1 60 ? 8.859 -26.466 -52.647 1.00 22.43 64 MET E N 1
ATOM 9114 C CA . MET E 1 60 ? 9.141 -25.103 -53.068 1.00 24.35 64 MET E CA 1
ATOM 9115 C C . MET E 1 60 ? 9.625 -24.235 -51.910 1.00 26.50 64 MET E C 1
ATOM 9116 O O . MET E 1 60 ? 8.968 -24.159 -50.859 1.00 25.31 64 MET E O 1
ATOM 9121 N N . MET E 1 61 ? 10.772 -23.587 -52.119 1.00 26.13 65 MET E N 1
ATOM 9122 C CA . MET E 1 61 ? 11.373 -22.698 -51.127 1.00 28.51 65 MET E CA 1
ATOM 9123 C C . MET E 1 61 ? 10.874 -21.275 -51.378 1.00 30.10 65 MET E C 1
ATOM 9124 O O . MET E 1 61 ? 10.126 -21.035 -52.326 1.00 29.58 65 MET E O 1
ATOM 9129 N N . ASP E 1 62 ? 11.293 -20.329 -50.543 1.00 29.86 66 ASP E N 1
ATOM 9130 C CA . ASP E 1 62 ? 10.860 -18.950 -50.725 1.00 32.79 66 ASP E CA 1
ATOM 9131 C C . ASP E 1 62 ? 11.599 -18.234 -51.857 1.00 32.20 66 ASP E C 1
ATOM 9132 O O . ASP E 1 62 ? 11.231 -17.124 -52.231 1.00 32.92 66 ASP E O 1
ATOM 9137 N N . ASN E 1 63 ? 12.632 -18.864 -52.411 1.00 31.01 67 ASN E N 1
ATOM 9138 C CA . ASN E 1 63 ? 13.387 -18.240 -53.498 1.00 30.57 67 ASN E CA 1
ATOM 9139 C C . ASN E 1 63 ? 13.172 -18.914 -54.857 1.00 31.88 67 ASN E C 1
ATOM 9140 O O . ASN E 1 63 ? 13.951 -18.714 -55.792 1.00 31.73 67 ASN E O 1
ATOM 9145 N N . GLY E 1 64 ? 12.120 -19.720 -54.960 1.00 31.35 68 GLY E N 1
ATOM 9146 C CA . GLY E 1 64 ? 11.816 -20.377 -56.219 1.00 30.95 68 GLY E CA 1
ATOM 9147 C C . GLY E 1 64 ? 12.433 -21.738 -56.469 1.00 29.62 68 GLY E C 1
ATOM 9148 O O . GLY E 1 64 ? 12.019 -22.442 -57.391 1.00 29.83 68 GLY E O 1
ATOM 9149 N N . THR E 1 65 ? 13.420 -22.117 -55.664 1.00 29.25 69 THR E N 1
ATOM 9150 C CA . THR E 1 65 ? 14.075 -23.409 -55.822 1.00 27.67 69 THR E CA 1
ATOM 9151 C C . THR E 1 65 ? 13.308 -24.513 -55.104 1.00 27.13 69 THR E C 1
ATOM 9152 O O . THR E 1 65 ? 12.432 -24.251 -54.276 1.00 27.10 69 THR E O 1
ATOM 9156 N N . PHE E 1 66 ? 13.666 -25.752 -55.416 1.00 25.46 70 PHE E N 1
ATOM 9157 C CA . PHE E 1 66 ? 13.034 -26.916 -54.807 1.00 25.19 70 PHE E CA 1
ATOM 9158 C C . PHE E 1 66 ? 13.997 -27.666 -53.910 1.00 24.90 70 PHE E C 1
ATOM 9159 O O . PHE E 1 66 ? 15.135 -27.939 -54.292 1.00 22.52 70 PHE E O 1
ATOM 9167 N N . PHE E 1 67 ? 13.534 -28.007 -52.715 1.00 23.07 71 PHE E N 1
ATOM 9168 C CA . PHE E 1 67 ? 14.348 -28.786 -51.799 1.00 23.78 71 PHE E CA 1
ATOM 9169 C C . PHE E 1 67 ? 13.975 -30.232 -52.120 1.00 24.34 71 PHE E C 1
ATOM 9170 O O . PHE E 1 67 ? 12.794 -30.584 -52.106 1.00 23.01 71 PHE E O 1
ATOM 9178 N N . SER E 1 68 ? 14.969 -31.055 -52.443 1.00 23.98 72 SER E N 1
ATOM 9179 C CA . SER E 1 68 ? 14.717 -32.461 -52.744 1.00 25.07 72 SER E CA 1
ATOM 9180 C C . SER E 1 68 ? 14.625 -33.148 -51.390 1.00 24.91 72 SER E C 1
ATOM 9181 O O . SER E 1 68 ? 15.643 -33.474 -50.778 1.00 25.32 72 SER E O 1
ATOM 9184 N N . THR E 1 69 ? 13.399 -33.361 -50.923 1.00 24.23 73 THR E N 1
ATOM 9185 C CA . THR E 1 69 ? 13.179 -33.967 -49.617 1.00 22.56 73 THR E CA 1
ATOM 9186 C C . THR E 1 69 ? 12.302 -35.226 -49.656 1.00 20.69 73 THR E C 1
ATOM 9187 O O . THR E 1 69 ? 12.495 -36.098 -50.509 1.00 19.30 73 THR E O 1
ATOM 9191 N N . GLY E 1 70 ? 11.354 -35.310 -48.726 1.00 20.77 74 GLY E N 1
ATOM 9192 C CA . GLY E 1 70 ? 10.465 -36.457 -48.622 1.00 20.13 74 GLY E CA 1
ATOM 9193 C C . GLY E 1 70 ? 10.439 -36.897 -47.162 1.00 20.14 74 GLY E C 1
ATOM 9194 O O . GLY E 1 70 ? 10.816 -36.112 -46.287 1.00 19.55 74 GLY E O 1
ATOM 9195 N N . ASN E 1 71 ? 9.988 -38.122 -46.889 1.00 19.51 75 ASN E N 1
ATOM 9196 C CA . ASN E 1 71 ? 9.960 -38.658 -45.518 1.00 19.04 75 ASN E CA 1
ATOM 9197 C C . ASN E 1 71 ? 11.399 -38.962 -45.117 1.00 20.56 75 ASN E C 1
ATOM 9198 O O . ASN E 1 71 ? 12.198 -39.400 -45.945 1.00 20.38 75 ASN E O 1
ATOM 9203 N N . HIS E 1 72 ? 11.730 -38.742 -43.848 1.00 21.14 76 HIS E N 1
ATOM 9204 C CA . HIS E 1 72 ? 13.078 -39.027 -43.375 1.00 22.99 76 HIS E CA 1
ATOM 9205 C C . HIS E 1 72 ? 13.189 -40.525 -43.062 1.00 25.09 76 HIS E C 1
ATOM 9206 O O . HIS E 1 72 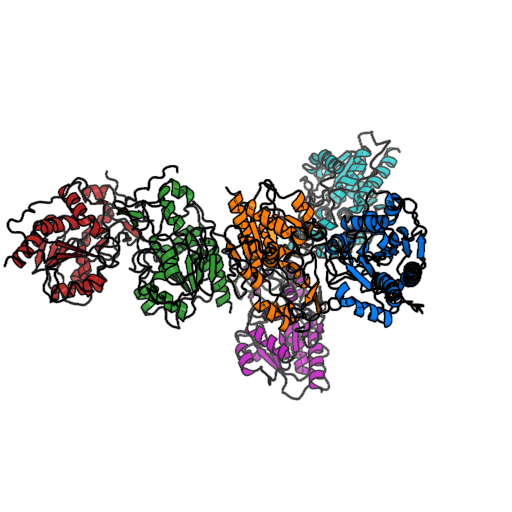? 12.458 -41.038 -42.215 1.00 25.58 76 HIS E O 1
ATOM 9213 N N . PRO E 1 73 ? 14.103 -41.246 -43.747 1.00 25.60 77 PRO E N 1
ATOM 9214 C CA . PRO E 1 73 ? 14.309 -42.689 -43.548 1.00 26.48 77 PRO E CA 1
ATOM 9215 C C . PRO E 1 73 ? 14.495 -43.118 -42.095 1.00 25.65 77 PRO E C 1
ATOM 9216 O O . PRO E 1 73 ? 13.905 -44.102 -41.652 1.00 26.41 77 PRO E O 1
ATOM 9220 N N . VAL E 1 74 ? 15.316 -42.381 -41.356 1.00 25.59 78 VAL E N 1
ATOM 9221 C CA . VAL E 1 74 ? 15.561 -42.705 -39.955 1.00 25.95 78 VAL E CA 1
ATOM 9222 C C . VAL E 1 74 ? 14.291 -42.552 -39.117 1.00 24.20 78 VAL E C 1
ATOM 9223 O O . VAL E 1 74 ? 13.877 -43.485 -38.434 1.00 24.30 78 VAL E O 1
ATOM 9227 N N . GLU E 1 75 ? 13.673 -41.376 -39.178 1.00 23.10 79 GLU E N 1
ATOM 9228 C CA . GLU E 1 75 ? 12.450 -41.110 -38.417 1.00 21.54 79 GLU E CA 1
ATOM 9229 C C . GLU E 1 75 ? 11.348 -42.101 -38.760 1.00 21.83 79 GLU E C 1
ATOM 9230 O O . GLU E 1 75 ? 10.480 -42.379 -37.940 1.00 17.48 79 GLU E O 1
ATOM 9236 N N . THR E 1 76 ? 11.375 -42.610 -39.985 1.00 22.24 80 THR E N 1
ATOM 9237 C CA . THR E 1 76 ? 10.357 -43.545 -40.434 1.00 23.64 80 THR E CA 1
ATOM 9238 C C . THR E 1 76 ? 10.627 -44.991 -40.063 1.00 24.91 80 THR E C 1
ATOM 9239 O O . THR E 1 76 ? 9.756 -45.680 -39.530 1.00 26.09 80 THR E O 1
ATOM 9243 N N . LEU E 1 77 ? 11.843 -45.446 -40.334 1.00 25.10 81 LEU E N 1
ATOM 9244 C CA . LEU E 1 77 ? 12.193 -46.834 -40.075 1.00 23.65 81 LEU E CA 1
ATOM 9245 C C . LEU E 1 77 ? 12.496 -47.305 -38.652 1.00 24.78 81 LEU E C 1
ATOM 9246 O O . LEU E 1 77 ? 12.223 -48.452 -38.326 1.00 23.89 81 LEU E O 1
ATOM 9251 N N . LEU E 1 78 ? 13.049 -46.456 -37.798 1.00 24.13 82 LEU E N 1
ATOM 9252 C CA . LEU E 1 78 ? 13.325 -46.902 -36.439 1.00 23.95 82 LEU E CA 1
ATOM 9253 C C . LEU E 1 78 ? 12.064 -47.133 -35.595 1.00 24.19 82 LEU E C 1
ATOM 9254 O O . LEU E 1 78 ? 11.979 -48.126 -34.856 1.00 23.52 82 LEU E O 1
ATOM 9259 N N . PRO E 1 79 ? 11.075 -46.216 -35.672 1.00 22.41 83 PRO E N 1
ATOM 9260 C CA . PRO E 1 79 ? 9.877 -46.467 -34.859 1.00 22.06 83 PRO E CA 1
ATOM 9261 C C . PRO E 1 79 ? 9.172 -47.739 -35.338 1.00 22.97 83 PRO E C 1
ATOM 9262 O O . PRO E 1 79 ? 8.678 -48.521 -34.523 1.00 23.78 83 PRO E O 1
ATOM 9266 N N . MET E 1 80 ? 9.144 -47.940 -36.658 1.00 22.72 84 MET E N 1
ATOM 9267 C CA . MET E 1 80 ? 8.528 -49.121 -37.267 1.00 24.88 84 MET E CA 1
ATOM 9268 C C . MET E 1 80 ? 9.271 -50.395 -36.866 1.00 26.98 84 MET E C 1
ATOM 9269 O O . MET E 1 80 ? 8.652 -51.434 -36.641 1.00 26.43 84 MET E O 1
ATOM 9274 N N . TYR E 1 81 ? 10.596 -50.312 -36.772 1.00 28.56 85 TYR E N 1
ATOM 9275 C CA . TYR E 1 81 ? 11.394 -51.478 -36.395 1.00 29.88 85 TYR E CA 1
ATOM 9276 C C . TYR E 1 81 ? 10.925 -52.022 -35.050 1.00 30.23 85 TYR E C 1
ATOM 9277 O O . TYR E 1 81 ? 10.657 -53.220 -34.914 1.00 30.07 85 TYR E O 1
ATOM 9286 N N . HIS E 1 82 ? 10.818 -51.135 -34.062 1.00 30.04 86 HIS E N 1
ATOM 9287 C CA . HIS E 1 82 ? 10.374 -51.523 -32.727 1.00 29.89 86 HIS E CA 1
ATOM 9288 C C . HIS E 1 82 ? 8.979 -52.115 -32.669 1.00 30.99 86 HIS E C 1
ATOM 9289 O O . HIS E 1 82 ? 8.762 -53.144 -32.038 1.00 31.38 86 HIS E O 1
ATOM 9296 N N . LEU E 1 83 ? 8.032 -51.445 -33.312 1.00 31.68 87 LEU E N 1
ATOM 9297 C CA . LEU E 1 83 ? 6.649 -51.899 -33.333 1.00 32.31 87 LEU E CA 1
ATOM 9298 C C . LEU E 1 83 ? 6.546 -53.238 -34.060 1.00 33.17 87 LEU E C 1
ATOM 9299 O O . LEU E 1 83 ? 5.673 -54.055 -33.765 1.00 34.31 87 LEU E O 1
ATOM 9304 N N . ASP E 1 84 ? 7.440 -53.465 -35.016 1.00 33.44 88 ASP E N 1
ATOM 9305 C CA . ASP E 1 84 ? 7.441 -54.731 -35.738 1.00 33.86 88 ASP E CA 1
ATOM 9306 C C . ASP E 1 84 ? 7.933 -55.821 -34.787 1.00 34.03 88 ASP E C 1
ATOM 9307 O O . ASP E 1 84 ? 7.335 -56.892 -34.681 1.00 34.25 88 ASP E O 1
ATOM 9312 N N . LYS E 1 85 ? 9.028 -55.536 -34.092 1.00 33.35 89 LYS E N 1
ATOM 9313 C CA . LYS E 1 85 ? 9.595 -56.490 -33.145 1.00 33.26 89 LYS E CA 1
ATOM 9314 C C . LYS E 1 85 ? 8.682 -56.677 -31.933 1.00 33.55 89 LYS E C 1
ATOM 9315 O O . LYS E 1 85 ? 8.833 -57.634 -31.172 1.00 34.04 89 LYS E O 1
ATOM 9321 N N . ALA E 1 86 ? 7.741 -55.754 -31.751 1.00 31.42 90 ALA E N 1
ATOM 9322 C CA . ALA E 1 86 ? 6.809 -55.838 -30.633 1.00 29.05 90 ALA E CA 1
ATOM 9323 C C . ALA E 1 86 ? 5.553 -56.623 -31.023 1.00 27.75 90 ALA E C 1
ATOM 9324 O O . ALA E 1 86 ? 4.628 -56.771 -30.221 1.00 26.43 90 ALA E O 1
ATOM 9326 N N . GLY E 1 87 ? 5.519 -57.114 -32.262 1.00 26.78 91 GLY E N 1
ATOM 9327 C CA . GLY E 1 87 ? 4.396 -57.921 -32.713 1.00 26.49 91 GLY E CA 1
ATOM 9328 C C . GLY E 1 87 ? 3.342 -57.217 -33.545 1.00 27.81 91 GLY E C 1
ATOM 9329 O O . GLY E 1 87 ? 2.348 -57.834 -33.941 1.00 28.35 91 GLY E O 1
ATOM 9330 N N . PHE E 1 88 ? 3.548 -55.937 -33.836 1.00 28.28 92 PHE E N 1
ATOM 9331 C CA . PHE E 1 88 ? 2.566 -55.183 -34.610 1.00 29.47 92 PHE E CA 1
ATOM 9332 C C . PHE E 1 88 ? 2.916 -55.097 -36.091 1.00 30.46 92 PHE E C 1
ATOM 9333 O O . PHE E 1 88 ? 4.071 -55.163 -36.464 1.00 31.70 92 PHE E O 1
ATOM 9341 N N . SER E 1 89 ? 1.899 -54.929 -36.927 1.00 32.29 93 SER E N 1
ATOM 9342 C CA . SER E 1 89 ? 2.086 -54.807 -38.371 1.00 33.39 93 SER E CA 1
ATOM 9343 C C . SER E 1 89 ? 1.699 -53.412 -38.842 1.00 33.96 93 SER E C 1
ATOM 9344 O O . SER E 1 89 ? 1.018 -52.677 -38.125 1.00 32.64 93 SER E O 1
ATOM 9347 N N . PHE E 1 90 ? 2.127 -53.062 -40.051 1.00 34.50 94 PHE E N 1
ATOM 9348 C CA . PHE E 1 90 ? 1.867 -51.748 -40.611 1.00 35.59 94 PHE E CA 1
ATOM 9349 C C . PHE E 1 90 ? 1.187 -51.758 -41.959 1.00 34.93 94 PHE E C 1
ATOM 9350 O O . PHE E 1 90 ? 1.398 -52.653 -42.779 1.00 36.54 94 PHE E O 1
ATOM 9358 N N . ASP E 1 91 ? 0.369 -50.737 -42.168 1.00 34.02 95 ASP E N 1
ATOM 9359 C CA . ASP E 1 91 ? -0.326 -50.514 -43.421 1.00 31.33 95 ASP E CA 1
ATOM 9360 C C . ASP E 1 91 ? 0.236 -49.160 -43.829 1.00 29.96 95 ASP E C 1
ATOM 9361 O O . ASP E 1 91 ? 0.237 -48.229 -43.026 1.00 29.39 95 ASP E O 1
ATOM 9366 N N . ILE E 1 92 ? 0.734 -49.050 -45.055 1.00 27.49 96 ILE E N 1
ATOM 9367 C CA . ILE E 1 92 ? 1.298 -47.789 -45.524 1.00 25.63 96 ILE E CA 1
ATOM 9368 C C . ILE E 1 92 ? 0.305 -47.073 -46.424 1.00 25.56 96 ILE E C 1
ATOM 9369 O O . ILE E 1 92 ? -0.267 -47.675 -47.333 1.00 24.58 96 ILE E O 1
ATOM 9374 N N . ALA E 1 93 ? 0.113 -45.785 -46.170 1.00 22.72 97 ALA E N 1
ATOM 9375 C CA . ALA E 1 93 ? -0.803 -44.993 -46.959 1.00 22.76 97 ALA E CA 1
ATOM 9376 C C . ALA E 1 93 ? -0.246 -43.618 -47.336 1.00 22.29 97 ALA E C 1
ATOM 9377 O O . ALA E 1 93 ? 0.544 -43.027 -46.603 1.00 24.54 97 ALA E O 1
ATOM 9379 N N . THR E 1 94 ? -0.656 -43.126 -48.501 1.00 20.80 98 THR E N 1
ATOM 9380 C CA . THR E 1 94 ? -0.257 -41.805 -48.966 1.00 20.03 98 THR E CA 1
ATOM 9381 C C . THR E 1 94 ? -1.535 -41.182 -49.517 1.00 20.48 98 THR E C 1
ATOM 9382 O O . THR E 1 94 ? -2.483 -41.893 -49.845 1.00 18.08 98 THR E O 1
ATOM 9386 N N . LEU E 1 95 ? -1.582 -39.862 -49.612 1.00 19.18 99 LEU E N 1
ATOM 9387 C CA . LEU E 1 95 ? -2.788 -39.215 -50.111 1.00 20.76 99 LEU E CA 1
ATOM 9388 C C . LEU E 1 95 ? -3.182 -39.636 -51.530 1.00 20.97 99 LEU E C 1
ATOM 9389 O O . LEU E 1 95 ? -4.364 -39.794 -51.831 1.00 18.72 99 LEU E O 1
ATOM 9394 N N . SER E 1 96 ? -2.193 -39.830 -52.394 1.00 19.99 100 SER E N 1
ATOM 9395 C CA . SER E 1 96 ? -2.454 -40.187 -53.790 1.00 21.29 100 SER E CA 1
ATOM 9396 C C . SER E 1 96 ? -2.381 -41.678 -54.094 1.00 21.65 100 SER E C 1
ATOM 9397 O O . SER E 1 96 ? -2.880 -42.140 -55.124 1.00 22.69 100 SER E O 1
ATOM 9400 N N . GLY E 1 97 ? -1.749 -42.430 -53.205 1.00 20.56 101 GLY E N 1
ATOM 9401 C CA . GLY E 1 97 ? -1.595 -43.848 -53.451 1.00 22.89 101 GLY E CA 1
ATOM 9402 C C . GLY E 1 97 ? -0.284 -44.063 -54.187 1.00 24.84 101 GLY E C 1
ATOM 9403 O O . GLY E 1 97 ? 0.117 -45.195 -54.447 1.00 25.58 101 GLY E O 1
ATOM 9404 N N . ASN E 1 98 ? 0.386 -42.969 -54.535 1.00 25.07 102 ASN E N 1
ATOM 9405 C CA . ASN E 1 98 ? 1.672 -43.057 -55.218 1.00 24.86 102 ASN E CA 1
ATOM 9406 C C . ASN E 1 98 ? 2.748 -43.425 -54.192 1.00 23.45 102 ASN E C 1
ATOM 9407 O O . ASN E 1 98 ? 2.531 -43.311 -52.993 1.00 22.15 102 ASN E O 1
ATOM 9412 N N . PRO E 1 99 ? 3.923 -43.866 -54.655 1.00 23.56 103 PRO E N 1
ATOM 9413 C CA . PRO E 1 99 ? 5.031 -44.261 -53.779 1.00 21.66 103 PRO E CA 1
ATOM 9414 C C . PRO E 1 99 ? 5.449 -43.243 -52.729 1.00 21.81 103 PRO E C 1
ATOM 9415 O O . PRO E 1 99 ? 5.422 -42.035 -52.960 1.00 19.19 103 PRO E O 1
ATOM 9419 N N . VAL E 1 100 ? 5.823 -43.755 -51.564 1.00 19.42 104 VAL E N 1
ATOM 9420 C CA . VAL E 1 100 ? 6.308 -42.925 -50.481 1.00 20.55 104 VAL E CA 1
ATOM 9421 C C . VAL E 1 100 ? 7.665 -42.451 -50.997 1.00 20.15 104 VAL E C 1
ATOM 9422 O O . VAL E 1 100 ? 8.447 -43.250 -51.515 1.00 22.83 104 VAL E O 1
ATOM 9426 N N . LYS E 1 101 ? 7.932 -41.156 -50.873 1.00 20.15 105 LYS E N 1
ATOM 9427 C CA . LYS E 1 101 ? 9.195 -40.586 -51.332 1.00 21.41 105 LYS E CA 1
ATOM 9428 C C . LYS E 1 101 ? 10.139 -40.381 -50.151 1.00 21.64 105 LYS E C 1
ATOM 9429 O O . LYS E 1 101 ? 9.860 -39.581 -49.253 1.00 19.34 105 LYS E O 1
ATOM 9435 N N . PHE E 1 102 ? 11.253 -41.104 -50.154 1.00 21.78 106 PHE E N 1
ATOM 9436 C CA . PHE E 1 102 ? 12.231 -40.999 -49.079 1.00 23.13 106 PHE E CA 1
ATOM 9437 C C . PHE E 1 102 ? 13.379 -40.060 -49.384 1.00 23.57 106 PHE E C 1
ATOM 9438 O O . PHE E 1 102 ? 13.731 -39.827 -50.543 1.00 22.28 106 PHE E O 1
ATOM 9446 N N . GLU E 1 103 ? 13.947 -39.507 -48.319 1.00 23.37 107 GLU E N 1
ATOM 9447 C CA . GLU E 1 103 ? 15.111 -38.656 -48.443 1.00 24.35 107 GLU E CA 1
ATOM 9448 C C . GLU E 1 103 ? 16.223 -39.691 -48.371 1.00 24.05 107 GLU E C 1
ATOM 9449 O O . GLU E 1 103 ? 16.740 -39.991 -47.291 1.00 24.63 107 GLU E O 1
ATOM 9455 N N . TRP E 1 104 ? 16.565 -40.264 -49.517 1.00 24.30 108 TRP E N 1
ATOM 9456 C CA . TRP E 1 104 ? 17.600 -41.284 -49.563 1.00 24.06 108 TRP E CA 1
ATOM 9457 C C . TRP E 1 104 ? 18.965 -40.809 -49.104 1.00 24.34 108 TRP E C 1
ATOM 9458 O O . TRP E 1 104 ? 19.801 -41.610 -48.679 1.00 26.52 108 TRP E O 1
ATOM 9469 N N . TRP E 1 105 ? 19.192 -39.504 -49.181 1.00 24.40 109 TRP E N 1
ATOM 9470 C CA . TRP E 1 105 ? 20.469 -38.961 -48.762 1.00 22.64 109 TRP E CA 1
ATOM 9471 C C . TRP E 1 105 ? 20.666 -39.081 -47.256 1.00 24.27 109 TRP E C 1
ATOM 9472 O O . TRP E 1 105 ? 21.746 -38.791 -46.748 1.00 22.74 109 TRP E O 1
ATOM 9483 N N . ALA E 1 106 ? 19.625 -39.526 -46.553 1.00 23.75 110 ALA E N 1
ATOM 9484 C CA . ALA E 1 106 ? 19.678 -39.691 -45.099 1.00 24.70 110 ALA E CA 1
ATOM 9485 C C . ALA E 1 106 ? 19.561 -41.152 -44.657 1.00 25.23 110 ALA E C 1
ATOM 9486 O O . ALA E 1 106 ? 19.656 -41.461 -43.476 1.00 23.10 110 ALA E O 1
ATOM 9488 N N . MET E 1 107 ? 19.345 -42.052 -45.605 1.00 25.50 111 MET E N 1
ATOM 9489 C CA . MET E 1 107 ? 19.213 -43.478 -45.291 1.00 27.20 111 MET E CA 1
ATOM 9490 C C . MET E 1 107 ? 20.546 -44.067 -44.800 1.00 29.27 111 MET E C 1
ATOM 9491 O O . MET E 1 107 ? 21.568 -43.933 -45.467 1.00 27.34 111 MET E O 1
ATOM 9496 N N . PRO E 1 108 ? 20.554 -44.724 -43.628 1.00 30.35 112 PRO E N 1
ATOM 9497 C CA . PRO E 1 108 ? 21.782 -45.324 -43.092 1.00 33.90 112 PRO E CA 1
ATOM 9498 C C . PRO E 1 108 ? 22.152 -46.521 -43.957 1.00 37.21 112 PRO E C 1
ATOM 9499 O O . PRO E 1 108 ? 21.799 -47.664 -43.656 1.00 36.57 112 PRO E O 1
ATOM 9503 N N . ARG E 1 109 ? 22.862 -46.238 -45.039 1.00 41.20 113 ARG E N 1
ATOM 9504 C CA . ARG E 1 109 ? 23.271 -47.255 -45.991 1.00 46.11 113 ARG E CA 1
ATOM 9505 C C . ARG E 1 109 ? 23.900 -48.514 -45.410 1.00 47.62 113 ARG E C 1
ATOM 9506 O O . ARG E 1 109 ? 23.656 -49.605 -45.908 1.00 47.54 113 ARG E O 1
ATOM 9514 N N . GLU E 1 110 ? 24.718 -48.368 -44.372 1.00 49.51 114 GLU E N 1
ATOM 9515 C CA . GLU E 1 110 ? 25.382 -49.521 -43.760 1.00 51.93 114 GLU E CA 1
ATOM 9516 C C . GLU E 1 110 ? 24.672 -50.176 -42.573 1.00 51.05 114 GLU E C 1
ATOM 9517 O O . GLU E 1 110 ? 25.265 -50.981 -41.869 1.00 51.31 114 GLU E O 1
ATOM 9523 N N . ASP E 1 111 ? 23.410 -49.832 -42.342 1.00 49.98 115 ASP E N 1
ATOM 9524 C CA . ASP E 1 111 ? 22.663 -50.434 -41.242 1.00 48.78 115 ASP E CA 1
ATOM 9525 C C . ASP E 1 111 ? 21.877 -51.636 -41.744 1.00 49.30 115 ASP E C 1
ATOM 9526 O O . ASP E 1 111 ? 20.823 -51.481 -42.366 1.00 48.50 115 ASP E O 1
ATOM 9531 N N . GLN E 1 112 ? 22.392 -52.829 -41.467 1.00 49.58 116 GLN E N 1
ATOM 9532 C CA . GLN E 1 112 ? 21.747 -54.066 -41.885 1.00 50.29 116 GLN E CA 1
ATOM 9533 C C . GLN E 1 112 ? 20.258 -54.173 -41.550 1.00 48.48 116 GLN E C 1
ATOM 9534 O O . GLN E 1 112 ? 19.412 -54.390 -42.409 1.00 47.82 116 GLN E O 1
ATOM 9540 N N . GLU E 1 113 ? 19.947 -54.013 -40.279 1.00 47.59 117 GLU E N 1
ATOM 9541 C CA . GLU E 1 113 ? 18.571 -54.117 -39.816 1.00 46.96 117 GLU E CA 1
ATOM 9542 C C . GLU E 1 113 ? 17.612 -53.068 -40.366 1.00 45.07 117 GLU E C 1
ATOM 9543 O O . GLU E 1 113 ? 16.458 -53.365 -40.660 1.00 44.52 117 GLU E O 1
ATOM 9549 N N . VAL E 1 114 ? 18.074 -51.834 -40.503 1.00 42.85 118 VAL E N 1
ATOM 9550 C CA . VAL E 1 114 ? 17.206 -50.799 -41.071 1.00 41.38 118 VAL E CA 1
ATOM 9551 C C . VAL E 1 114 ? 16.906 -51.129 -42.534 1.00 42.15 118 VAL E C 1
ATOM 9552 O O . VAL E 1 114 ? 15.781 -51.005 -43.002 1.00 42.18 118 VAL E O 1
ATOM 9556 N N . ASN E 1 115 ? 17.929 -51.557 -43.257 1.00 41.53 119 ASN E N 1
ATOM 9557 C CA . ASN E 1 115 ? 17.753 -51.923 -44.653 1.00 41.62 119 ASN E CA 1
ATOM 9558 C C . ASN E 1 115 ? 16.898 -53.181 -44.738 1.00 39.82 119 ASN E C 1
ATOM 9559 O O . ASN E 1 115 ? 16.064 -53.314 -45.630 1.00 40.90 119 ASN E O 1
ATOM 9564 N N . GLY E 1 116 ? 17.112 -54.106 -43.810 1.00 39.73 120 GLY E N 1
ATOM 9565 C CA . GLY E 1 116 ? 16.318 -55.320 -43.799 1.00 38.80 120 GLY E CA 1
ATOM 9566 C C . GLY E 1 116 ? 14.861 -54.984 -43.523 1.00 38.61 120 GLY E C 1
ATOM 9567 O O . GLY E 1 116 ? 13.949 -55.510 -44.166 1.00 37.58 120 GLY E O 1
ATOM 9568 N N . LEU E 1 117 ? 14.638 -54.100 -42.556 1.00 37.40 121 LEU E N 1
ATOM 9569 C CA . LEU E 1 117 ? 13.284 -53.679 -42.220 1.00 37.50 121 LEU E CA 1
ATOM 9570 C C . LEU E 1 117 ? 12.654 -53.006 -43.440 1.00 36.62 121 LEU E C 1
ATOM 9571 O O . LEU E 1 117 ? 11.496 -53.260 -43.775 1.00 36.72 121 LEU E O 1
ATOM 9576 N N . TYR E 1 118 ? 13.425 -52.147 -44.103 1.00 35.40 122 TYR E N 1
ATOM 9577 C CA . TYR E 1 118 ? 12.934 -51.459 -45.291 1.00 35.09 122 TYR E CA 1
ATOM 9578 C C . TYR E 1 118 ? 12.607 -52.470 -46.388 1.00 35.72 122 TYR E C 1
ATOM 9579 O O . TYR E 1 118 ? 11.609 -52.325 -47.100 1.00 35.03 122 TYR E O 1
ATOM 9588 N N . SER E 1 119 ? 13.458 -53.485 -46.528 1.00 36.04 123 SER E N 1
ATOM 9589 C CA . SER E 1 119 ? 13.243 -54.522 -47.533 1.00 36.34 123 SER E CA 1
ATOM 9590 C C . SER E 1 119 ? 11.895 -55.196 -47.307 1.00 35.01 123 SER E C 1
ATOM 9591 O O . SER E 1 119 ? 11.127 -55.427 -48.240 1.00 35.14 123 SER E O 1
ATOM 9594 N N . LYS E 1 120 ? 11.620 -55.500 -46.046 1.00 34.42 124 LYS E N 1
ATOM 9595 C CA . LYS E 1 120 ? 10.383 -56.157 -45.644 1.00 32.30 124 LYS E CA 1
ATOM 9596 C C . LYS E 1 120 ? 9.133 -55.364 -46.033 1.00 32.24 124 LYS E C 1
ATOM 9597 O O . LYS E 1 120 ? 8.079 -55.949 -46.294 1.00 30.74 124 LYS E O 1
ATOM 9603 N N . TYR E 1 121 ? 9.250 -54.036 -46.070 1.00 32.65 125 TYR E N 1
ATOM 9604 C CA . TYR E 1 121 ? 8.112 -53.181 -46.413 1.00 33.20 125 TYR E CA 1
ATOM 9605 C C . TYR E 1 121 ? 8.258 -52.427 -47.737 1.00 33.86 125 TYR E C 1
ATOM 9606 O O . TYR E 1 121 ? 7.510 -51.483 -48.008 1.00 30.83 125 TYR E O 1
ATOM 9615 N N . GLN E 1 122 ? 9.208 -52.860 -48.564 1.00 35.43 126 GLN E N 1
ATOM 9616 C CA . GLN E 1 122 ? 9.456 -52.227 -49.858 1.00 37.97 126 GLN E CA 1
ATOM 9617 C C . GLN E 1 122 ? 8.186 -52.046 -50.666 1.00 37.58 126 GLN E C 1
ATOM 9618 O O . GLN E 1 122 ? 7.834 -50.925 -51.046 1.00 35.88 126 GLN E O 1
ATOM 9624 N N . SER E 1 123 ? 7.506 -53.161 -50.927 1.00 36.41 127 SER E N 1
ATOM 9625 C CA . SER E 1 123 ? 6.287 -53.159 -51.724 1.00 35.43 127 SER E CA 1
ATOM 9626 C C . SER E 1 123 ? 5.194 -52.269 -51.173 1.00 33.73 127 SER E C 1
ATOM 9627 O O . SER E 1 123 ? 4.393 -51.713 -51.926 1.00 33.47 127 SER E O 1
ATOM 9630 N N . SER E 1 124 ? 5.153 -52.139 -49.855 1.00 31.13 128 SER E N 1
ATOM 9631 C CA . SER E 1 124 ? 4.140 -51.307 -49.221 1.00 29.17 128 SER E CA 1
ATOM 9632 C C . SER E 1 124 ? 4.427 -49.826 -49.446 1.00 28.16 128 SER E C 1
ATOM 9633 O O . SER E 1 124 ? 3.523 -49.036 -49.733 1.00 27.59 128 SER E O 1
ATOM 9636 N N . PHE E 1 125 ? 5.690 -49.451 -49.294 1.00 27.82 129 PHE E N 1
ATOM 9637 C CA . PHE E 1 125 ? 6.094 -48.069 -49.512 1.00 28.64 129 PHE E CA 1
ATOM 9638 C C . PHE E 1 125 ? 5.909 -47.732 -50.986 1.00 29.61 129 PHE E C 1
ATOM 9639 O O . PHE E 1 125 ? 5.468 -46.638 -51.342 1.00 28.54 129 PHE E O 1
ATOM 9647 N N . ARG E 1 126 ? 6.287 -48.674 -51.843 1.00 31.15 130 ARG E N 1
ATOM 9648 C CA . ARG E 1 126 ? 6.169 -48.503 -53.286 1.00 33.01 130 ARG E CA 1
ATOM 9649 C C . ARG E 1 126 ? 4.704 -48.495 -53.735 1.00 34.21 130 ARG E C 1
ATOM 9650 O O . ARG E 1 126 ? 4.311 -47.699 -54.590 1.00 33.89 130 ARG E O 1
ATOM 9658 N N . GLN E 1 127 ? 3.897 -49.381 -53.159 1.00 34.68 131 GLN E N 1
ATOM 9659 C CA . GLN E 1 127 ? 2.478 -49.444 -53.499 1.00 36.15 131 GLN E CA 1
ATOM 9660 C C . GLN E 1 127 ? 1.645 -49.255 -52.240 1.00 33.28 131 GLN E C 1
ATOM 9661 O O . GLN E 1 127 ? 0.992 -50.185 -51.768 1.00 33.60 131 GLN E O 1
ATOM 9667 N N . PRO E 1 128 ? 1.655 -48.038 -51.679 1.00 30.89 132 PRO E N 1
ATOM 9668 C CA . PRO E 1 128 ? 0.878 -47.795 -50.464 1.00 27.98 132 PRO E CA 1
ATOM 9669 C C . PRO E 1 128 ? -0.601 -47.645 -50.767 1.00 26.39 132 PRO E C 1
ATOM 9670 O O . PRO E 1 128 ? -0.996 -47.398 -51.905 1.00 23.88 132 PRO E O 1
ATOM 9674 N N . LEU E 1 129 ? -1.419 -47.810 -49.742 1.00 23.80 133 LEU E N 1
ATOM 9675 C CA . LEU E 1 129 ? -2.845 -47.664 -49.897 1.00 25.35 133 LEU E CA 1
ATOM 9676 C C . LEU E 1 129 ? -3.096 -46.178 -50.085 1.00 25.35 133 LEU E C 1
ATOM 9677 O O . LEU E 1 129 ? -2.274 -45.353 -49.711 1.00 25.27 133 LEU E O 1
ATOM 9682 N N . LYS E 1 130 ? -4.230 -45.844 -50.682 1.00 26.00 134 LYS E N 1
ATOM 9683 C CA . LYS E 1 130 ? -4.617 -44.451 -50.877 1.00 25.11 134 LYS E CA 1
ATOM 9684 C C . LYS E 1 130 ? -5.400 -44.133 -49.602 1.00 23.89 134 LYS E C 1
ATOM 9685 O O . LYS E 1 130 ? -6.299 -44.883 -49.231 1.00 21.59 134 LYS E O 1
ATOM 9691 N N . LEU E 1 131 ? -5.065 -43.028 -48.941 1.00 23.17 135 LEU E N 1
ATOM 9692 C CA . LEU E 1 131 ? -5.726 -42.653 -47.688 1.00 23.63 135 LEU E CA 1
ATOM 9693 C C . LEU E 1 131 ? -7.250 -42.603 -47.757 1.00 23.78 135 LEU E C 1
ATOM 9694 O O . LEU E 1 131 ? -7.916 -43.033 -46.810 1.00 22.84 135 LEU E O 1
ATOM 9699 N N . SER E 1 132 ? -7.811 -42.093 -48.853 1.00 23.38 136 SER E N 1
ATOM 9700 C CA . SER E 1 132 ? -9.268 -42.024 -48.979 1.00 25.97 136 SER E CA 1
ATOM 9701 C C . SER E 1 132 ? -9.932 -43.390 -48.775 1.00 27.31 136 SER E C 1
ATOM 9702 O O . SER E 1 132 ? -11.003 -43.487 -48.170 1.00 26.73 136 SER E O 1
ATOM 9705 N N . ASP E 1 133 ? -9.297 -44.442 -49.283 1.00 27.56 137 ASP E N 1
ATOM 9706 C CA . ASP E 1 133 ? -9.834 -45.786 -49.129 1.00 28.63 137 ASP E CA 1
ATOM 9707 C C . ASP E 1 133 ? -9.772 -46.236 -47.672 1.00 29.38 137 ASP E C 1
ATOM 9708 O O . ASP E 1 133 ? -10.712 -46.855 -47.170 1.00 28.99 137 ASP E O 1
ATOM 9713 N N . VAL E 1 134 ? -8.656 -45.942 -47.008 1.00 28.11 138 VAL E N 1
ATOM 9714 C CA . VAL E 1 134 ? -8.472 -46.304 -45.605 1.00 27.43 138 VAL E CA 1
ATOM 9715 C C . VAL E 1 134 ? -9.598 -45.698 -44.781 1.00 27.82 138 VAL E C 1
ATOM 9716 O O . VAL E 1 134 ? -10.291 -46.393 -44.038 1.00 27.05 138 VAL E O 1
ATOM 9720 N N . ILE E 1 135 ? -9.772 -44.390 -44.926 1.00 26.64 139 ILE E N 1
ATOM 9721 C CA . ILE E 1 135 ? -10.823 -43.661 -44.226 1.00 26.97 139 ILE E CA 1
ATOM 9722 C C . ILE E 1 135 ? -12.179 -44.293 -44.496 1.00 28.84 139 ILE E C 1
ATOM 9723 O O . ILE E 1 135 ? -13.047 -44.339 -43.633 1.00 27.81 139 ILE E O 1
ATOM 9728 N N . GLU E 1 136 ? -12.347 -44.793 -45.710 1.00 30.95 140 GLU E N 1
ATOM 9729 C CA . GLU E 1 136 ? -13.604 -45.408 -46.114 1.00 33.77 140 GLU E CA 1
ATOM 9730 C C . GLU E 1 136 ? -13.869 -46.840 -45.630 1.00 32.52 140 GLU E C 1
ATOM 9731 O O . GLU E 1 136 ? -15.003 -47.187 -45.310 1.00 33.66 140 GLU E O 1
ATOM 9737 N N . THR E 1 137 ? -12.837 -47.673 -45.575 1.00 31.29 141 THR E N 1
ATOM 9738 C CA . THR E 1 137 ? -13.031 -49.065 -45.157 1.00 30.51 141 THR E CA 1
ATOM 9739 C C . THR E 1 137 ? -12.233 -49.576 -43.955 1.00 29.48 141 THR E C 1
ATOM 9740 O O . THR E 1 137 ? -12.558 -50.627 -43.397 1.00 28.75 141 THR E O 1
ATOM 9744 N N . ALA E 1 138 ? -11.206 -48.847 -43.541 1.00 28.31 142 ALA E N 1
ATOM 9745 C CA . ALA E 1 138 ? -10.383 -49.319 -42.436 1.00 28.58 142 ALA E CA 1
ATOM 9746 C C . ALA E 1 138 ? -10.487 -48.592 -41.099 1.00 28.22 142 ALA E C 1
ATOM 9747 O O . ALA E 1 138 ? -9.761 -48.933 -40.165 1.00 28.59 142 ALA E O 1
ATOM 9749 N N . LEU E 1 139 ? -11.368 -47.603 -40.988 1.00 28.14 143 LEU E N 1
ATOM 9750 C CA . LEU E 1 139 ? -11.511 -46.885 -39.723 1.00 28.39 143 LEU E CA 1
ATOM 9751 C C . LEU E 1 139 ? -12.837 -47.238 -39.056 1.00 28.76 143 LEU E C 1
ATOM 9752 O O . LEU E 1 139 ? -13.262 -48.392 -39.087 1.00 30.91 143 LEU E O 1
ATOM 9757 N N . GLY E 1 140 ? -13.487 -46.249 -38.454 1.00 27.48 144 GLY E N 1
ATOM 9758 C CA . GLY E 1 140 ? -14.754 -46.504 -37.793 1.00 26.92 144 GLY E CA 1
ATOM 9759 C C . GLY E 1 140 ? -14.572 -47.135 -36.424 1.00 27.02 144 GLY E C 1
ATOM 9760 O O . GLY E 1 140 ? -13.478 -47.125 -35.868 1.00 23.68 144 GLY E O 1
ATOM 9761 N N . GLU E 1 141 ? -15.652 -47.695 -35.890 1.00 26.33 145 GLU E N 1
ATOM 9762 C CA . GLU E 1 141 ? -15.654 -48.339 -34.580 1.00 28.69 145 GLU E CA 1
ATOM 9763 C C . GLU E 1 141 ? -14.830 -49.626 -34.433 1.00 27.14 145 GLU E C 1
ATOM 9764 O O . GLU E 1 141 ? -14.243 -49.867 -33.378 1.00 27.39 145 GLU E O 1
ATOM 9770 N N . ASP E 1 142 ? -14.806 -50.461 -35.468 1.00 26.21 146 ASP E N 1
ATOM 9771 C CA . ASP E 1 142 ? -14.087 -51.734 -35.396 1.00 25.51 146 ASP E CA 1
ATOM 9772 C C . ASP E 1 142 ? -12.768 -51.798 -36.149 1.00 24.12 146 ASP E C 1
ATOM 9773 O O . ASP E 1 142 ? -12.288 -52.887 -36.484 1.00 22.04 146 ASP E O 1
ATOM 9778 N N . SER E 1 143 ? -12.182 -50.637 -36.418 1.00 23.67 147 SER E N 1
ATOM 9779 C CA . SER E 1 143 ? -10.904 -50.569 -37.120 1.00 21.14 147 SER E CA 1
ATOM 9780 C C . SER E 1 143 ? -9.887 -51.485 -36.437 1.00 20.00 147 SER E C 1
ATOM 9781 O O . SER E 1 143 ? -9.980 -51.726 -35.236 1.00 18.88 147 SER E O 1
ATOM 9784 N N . ASP E 1 144 ? -8.930 -52.008 -37.201 1.00 19.89 148 ASP E N 1
ATOM 9785 C CA . ASP E 1 144 ? -7.891 -52.857 -36.629 1.00 20.64 148 ASP E CA 1
ATOM 9786 C C . ASP E 1 144 ? -6.654 -52.007 -36.343 1.00 19.82 148 ASP E C 1
ATOM 9787 O O . ASP E 1 144 ? -5.602 -52.531 -35.974 1.00 18.36 148 ASP E O 1
ATOM 9792 N N . TYR E 1 145 ? -6.773 -50.697 -36.537 1.00 19.93 149 TYR E N 1
ATOM 9793 C CA . TYR E 1 145 ? -5.648 -49.808 -36.261 1.00 19.34 149 TYR E CA 1
ATOM 9794 C C . TYR E 1 145 ? -5.716 -49.411 -34.803 1.00 19.17 149 TYR E C 1
ATOM 9795 O O . TYR E 1 145 ? -6.739 -48.906 -34.333 1.00 18.45 149 TYR E O 1
ATOM 9804 N N . ILE E 1 146 ? -4.624 -49.655 -34.092 1.00 18.03 150 ILE E N 1
ATOM 9805 C CA . ILE E 1 146 ? -4.528 -49.317 -32.684 1.00 19.26 150 ILE E CA 1
ATOM 9806 C C . ILE E 1 146 ? -3.884 -47.932 -32.597 1.00 20.02 150 ILE E C 1
ATOM 9807 O O . ILE E 1 146 ? -3.963 -47.253 -31.573 1.00 17.96 150 ILE E O 1
ATOM 9812 N N . GLY E 1 147 ? -3.257 -47.516 -33.696 1.00 20.05 151 GLY E N 1
ATOM 9813 C CA . GLY E 1 147 ? -2.612 -46.219 -33.736 1.00 20.01 151 GLY E CA 1
ATOM 9814 C C . GLY E 1 147 ? -2.335 -45.707 -35.138 1.00 19.74 151 GLY E C 1
ATOM 9815 O O . GLY E 1 147 ? -2.561 -46.402 -36.141 1.00 18.54 151 GLY E O 1
ATOM 9816 N N . VAL E 1 148 ? -1.845 -44.473 -35.204 1.00 18.52 152 VAL E N 1
ATOM 9817 C CA . VAL E 1 148 ? -1.521 -43.841 -36.477 1.00 18.17 152 VAL E CA 1
ATOM 9818 C C . VAL E 1 148 ? -0.117 -43.270 -36.368 1.00 18.85 152 VAL E C 1
ATOM 9819 O O . VAL E 1 148 ? 0.210 -42.591 -35.387 1.00 18.72 152 VAL E O 1
ATOM 9823 N N . PHE E 1 149 ? 0.719 -43.568 -37.360 1.00 15.04 153 PHE E N 1
ATOM 9824 C CA . PHE E 1 149 ? 2.093 -43.087 -37.354 1.00 16.22 153 PHE E CA 1
ATOM 9825 C C . PHE E 1 149 ? 2.348 -42.126 -38.510 1.00 16.56 153 PHE E C 1
ATOM 9826 O O . PHE E 1 149 ? 2.149 -42.472 -39.676 1.00 17.18 153 PHE E O 1
ATOM 9834 N N . ILE E 1 150 ? 2.789 -40.916 -38.179 1.00 15.76 154 ILE E N 1
ATOM 9835 C CA . ILE E 1 150 ? 3.057 -39.905 -39.193 1.00 15.49 154 ILE E CA 1
ATOM 9836 C C . ILE E 1 150 ? 4.510 -39.460 -39.125 1.00 17.48 154 ILE E C 1
ATOM 9837 O O . ILE E 1 150 ? 4.844 -38.526 -38.395 1.00 17.85 154 ILE E O 1
ATOM 9842 N N . PRO E 1 151 ? 5.397 -40.132 -39.883 1.00 18.18 155 PRO E N 1
ATOM 9843 C CA . PRO E 1 151 ? 6.822 -39.784 -39.892 1.00 17.45 155 PRO E CA 1
ATOM 9844 C C . PRO E 1 151 ? 7.135 -38.379 -40.385 1.00 18.17 155 PRO E C 1
ATOM 9845 O O . PRO E 1 151 ? 6.342 -37.752 -41.095 1.00 16.41 155 PRO E O 1
ATOM 9849 N N . GLY E 1 152 ? 8.308 -37.897 -39.999 1.00 17.92 156 GLY E N 1
ATOM 9850 C CA . GLY E 1 152 ? 8.725 -36.572 -40.395 1.00 17.29 156 GLY E CA 1
ATOM 9851 C C . GLY E 1 152 ? 9.503 -36.522 -41.697 1.00 18.50 156 GLY E C 1
ATOM 9852 O O . GLY E 1 152 ? 9.391 -37.405 -42.556 1.00 18.00 156 GLY E O 1
ATOM 9853 N N . GLY E 1 153 ? 10.328 -35.488 -41.810 1.00 18.97 157 GLY E N 1
ATOM 9854 C CA . GLY E 1 153 ? 11.086 -35.246 -43.019 1.00 16.87 157 GLY E CA 1
ATOM 9855 C C . GLY E 1 153 ? 10.316 -34.064 -43.577 1.00 18.66 157 GLY E C 1
ATOM 9856 O O . GLY E 1 153 ? 9.126 -33.940 -43.282 1.00 17.33 157 GLY E O 1
ATOM 9857 N N . HIS E 1 154 ? 10.944 -33.193 -44.362 1.00 16.51 158 HIS E N 1
ATOM 9858 C CA . HIS E 1 154 ? 10.198 -32.051 -44.865 1.00 16.97 158 HIS E CA 1
ATOM 9859 C C . HIS E 1 154 ? 9.129 -32.426 -45.875 1.00 15.01 158 HIS E C 1
ATOM 9860 O O . HIS E 1 154 ? 8.317 -31.584 -46.274 1.00 16.04 158 HIS E O 1
ATOM 9867 N N . GLY E 1 155 ? 9.114 -33.690 -46.273 1.00 13.61 159 GLY E N 1
ATOM 9868 C CA . GLY E 1 155 ? 8.108 -34.136 -47.217 1.00 14.81 159 GLY E CA 1
ATOM 9869 C C . GLY E 1 155 ? 6.734 -34.079 -46.571 1.00 15.18 159 GLY E C 1
ATOM 9870 O O . GLY E 1 155 ? 5.720 -33.937 -47.252 1.00 15.30 159 GLY E O 1
ATOM 9871 N N . ALA E 1 156 ? 6.709 -34.178 -45.244 1.00 15.98 160 ALA E N 1
ATOM 9872 C CA . ALA E 1 156 ? 5.466 -34.146 -44.483 1.00 16.03 160 ALA E CA 1
ATOM 9873 C C . ALA E 1 156 ? 4.801 -32.774 -44.542 1.00 16.83 160 ALA E C 1
ATOM 9874 O O . ALA E 1 156 ? 3.640 -32.627 -44.165 1.00 18.25 160 ALA E O 1
ATOM 9876 N N . LEU E 1 157 ? 5.531 -31.774 -45.031 1.00 17.34 161 LEU E N 1
ATOM 9877 C CA . LEU E 1 157 ? 4.996 -30.422 -45.128 1.00 16.74 161 LEU E CA 1
ATOM 9878 C C . LEU E 1 157 ? 4.164 -30.259 -46.385 1.00 17.72 161 LEU E C 1
ATOM 9879 O O . LEU E 1 157 ? 3.518 -29.225 -46.584 1.00 15.03 161 LEU E O 1
ATOM 9884 N N . MET E 1 158 ? 4.179 -31.281 -47.233 1.00 16.16 162 MET E N 1
ATOM 9885 C CA . MET E 1 158 ? 3.417 -31.220 -48.470 1.00 17.98 162 MET E CA 1
ATOM 9886 C C . MET E 1 158 ? 2.203 -32.138 -48.441 1.00 17.41 162 MET E C 1
ATOM 9887 O O . MET E 1 158 ? 2.304 -33.300 -48.049 1.00 15.59 162 MET E O 1
ATOM 9892 N N . GLY E 1 159 ? 1.058 -31.597 -48.854 1.00 17.49 163 GLY E N 1
ATOM 9893 C CA . GLY E 1 159 ? -0.177 -32.360 -48.892 1.00 16.48 163 GLY E CA 1
ATOM 9894 C C . GLY E 1 159 ? -0.834 -32.591 -47.538 1.00 16.80 163 GLY E C 1
ATOM 9895 O O . GLY E 1 159 ? -2.001 -32.260 -47.328 1.00 15.43 163 GLY E O 1
ATOM 9896 N N . LEU E 1 160 ? -0.072 -33.141 -46.605 1.00 15.78 164 LEU E N 1
ATOM 9897 C CA . LEU E 1 160 ? -0.594 -33.473 -45.287 1.00 16.00 164 LEU E CA 1
ATOM 9898 C C . LEU E 1 160 ? -1.178 -32.359 -44.411 1.00 17.34 164 LEU E C 1
ATOM 9899 O O . LEU E 1 160 ? -2.299 -32.496 -43.905 1.00 17.40 164 LEU E O 1
ATOM 9904 N N . PRO E 1 161 ? -0.457 -31.237 -44.238 1.00 17.98 165 PRO E N 1
ATOM 9905 C CA . PRO E 1 161 ? -0.978 -30.158 -43.388 1.00 18.84 165 PRO E CA 1
ATOM 9906 C C . PRO E 1 161 ? -2.329 -29.528 -43.722 1.00 19.98 165 PRO E C 1
ATOM 9907 O O . PRO E 1 161 ? -2.915 -28.851 -42.874 1.00 20.97 165 PRO E O 1
ATOM 9911 N N . ASP E 1 162 ? -2.835 -29.746 -44.932 1.00 22.19 166 ASP E N 1
ATOM 9912 C CA . ASP E 1 162 ? -4.134 -29.189 -45.303 1.00 25.38 166 ASP E CA 1
ATOM 9913 C C . ASP E 1 162 ? -5.034 -30.223 -45.970 1.00 25.03 166 ASP E C 1
ATOM 9914 O O . ASP E 1 162 ? -5.918 -29.877 -46.760 1.00 22.73 166 ASP E O 1
ATOM 9919 N N . SER E 1 163 ? -4.813 -31.492 -45.638 1.00 23.56 167 SER E N 1
ATOM 9920 C CA . SER E 1 163 ? -5.597 -32.580 -46.209 1.00 23.89 167 SER E CA 1
ATOM 9921 C C . SER E 1 163 ? -6.853 -32.922 -45.409 1.00 24.40 167 SER E C 1
ATOM 9922 O O . SER E 1 163 ? -6.783 -33.204 -44.210 1.00 23.81 167 SER E O 1
ATOM 9925 N N . GLN E 1 164 ? -8.001 -32.900 -46.079 1.00 23.41 168 GLN E N 1
ATOM 9926 C CA . GLN E 1 164 ? -9.259 -33.235 -45.425 1.00 23.05 168 GLN E CA 1
ATOM 9927 C C . GLN E 1 164 ? -9.242 -34.710 -45.056 1.00 22.66 168 GLN E C 1
ATOM 9928 O O . GLN E 1 164 ? -9.902 -35.135 -44.102 1.00 21.64 168 GLN E O 1
ATOM 9934 N N . GLU E 1 165 ? -8.482 -35.488 -45.821 1.00 22.08 169 GLU E N 1
ATOM 9935 C CA . GLU E 1 165 ? -8.353 -36.915 -45.561 1.00 23.15 169 GLU E CA 1
ATOM 9936 C C . GLU E 1 165 ? -7.565 -37.074 -44.269 1.00 20.32 169 GLU E C 1
ATOM 9937 O O . GLU E 1 165 ? -7.879 -37.917 -43.440 1.00 17.90 169 GLU E O 1
ATOM 9943 N N . VAL E 1 166 ? -6.535 -36.252 -44.096 1.00 20.58 170 VAL E N 1
ATOM 9944 C CA . VAL E 1 166 ? -5.733 -36.325 -42.884 1.00 19.00 170 VAL E CA 1
ATOM 9945 C C . VAL E 1 166 ? -6.563 -35.849 -41.701 1.00 18.07 170 VAL E C 1
ATOM 9946 O O . VAL E 1 166 ? -6.492 -36.414 -40.607 1.00 19.02 170 VAL E O 1
ATOM 9950 N N . LYS E 1 167 ? -7.356 -34.809 -41.922 1.00 19.57 171 LYS E N 1
ATOM 9951 C CA . LYS E 1 167 ? -8.204 -34.284 -40.859 1.00 20.32 171 LYS E CA 1
ATOM 9952 C C . LYS E 1 167 ? -9.141 -35.387 -40.370 1.00 20.47 171 LYS E C 1
ATOM 9953 O O . LYS E 1 167 ? -9.400 -35.506 -39.173 1.00 21.66 171 LYS E O 1
ATOM 9959 N N . ALA E 1 168 ? -9.637 -36.199 -41.304 1.00 21.11 172 ALA E N 1
ATOM 9960 C CA . ALA E 1 168 ? -10.545 -37.300 -40.981 1.00 19.41 172 ALA E CA 1
ATOM 9961 C C . ALA E 1 168 ? -9.879 -38.358 -40.116 1.00 19.48 172 ALA E C 1
ATOM 9962 O O . ALA E 1 168 ? -10.466 -38.829 -39.141 1.00 18.34 172 ALA E O 1
ATOM 9964 N N . VAL E 1 169 ? -8.653 -38.731 -40.471 1.00 17.76 173 VAL E N 1
ATOM 9965 C CA . VAL E 1 169 ? -7.912 -39.726 -39.702 1.00 18.24 173 VAL E CA 1
ATOM 9966 C C . VAL E 1 169 ? -7.635 -39.258 -38.286 1.00 19.65 173 VAL E C 1
ATOM 9967 O O . VAL E 1 169 ? -7.746 -40.022 -37.338 1.00 20.61 173 VAL E O 1
ATOM 9971 N N . LEU E 1 170 ? -7.252 -37.995 -38.144 1.00 20.36 174 LEU E N 1
ATOM 9972 C CA . LEU E 1 170 ? -6.964 -37.427 -36.832 1.00 20.62 174 LEU E CA 1
ATOM 9973 C C . LEU E 1 170 ? -8.208 -37.296 -35.956 1.00 18.64 174 LEU E C 1
ATOM 9974 O O . LEU E 1 170 ? -8.151 -37.518 -34.749 1.00 18.04 174 LEU E O 1
ATOM 9979 N N . GLN E 1 171 ? -9.336 -36.933 -36.555 1.00 18.45 175 GLN E N 1
ATOM 9980 C CA . GLN E 1 171 ? -10.570 -36.817 -35.779 1.00 18.51 175 GLN E CA 1
ATOM 9981 C C . GLN E 1 171 ? -10.992 -38.206 -35.311 1.00 18.65 175 GLN E C 1
ATOM 9982 O O . GLN E 1 171 ? -11.468 -38.381 -34.187 1.00 20.31 175 GLN E O 1
ATOM 9988 N N . TRP E 1 172 ? -10.809 -39.194 -36.178 1.00 18.12 176 TRP E N 1
ATOM 9989 C CA . TRP E 1 172 ? -11.144 -40.565 -35.835 1.00 19.19 176 TRP E CA 1
ATOM 9990 C C . TRP E 1 172 ? -10.201 -41.090 -34.746 1.00 19.58 176 TRP E C 1
ATOM 9991 O O . TRP E 1 172 ? -10.634 -41.795 -33.829 1.00 20.81 176 TRP E O 1
ATOM 10002 N N . ALA E 1 173 ? -8.913 -40.764 -34.851 1.00 18.76 177 ALA E N 1
ATOM 10003 C CA . ALA E 1 173 ? -7.952 -41.232 -33.853 1.00 16.26 177 ALA E CA 1
ATOM 10004 C C . ALA E 1 173 ? -8.307 -40.676 -32.480 1.00 18.73 177 ALA E C 1
ATOM 10005 O O . ALA E 1 173 ? -8.327 -41.403 -31.481 1.00 19.62 177 ALA E O 1
ATOM 10007 N N . MET E 1 174 ? -8.590 -39.380 -32.433 1.00 17.63 178 MET E N 1
ATOM 10008 C CA . MET E 1 174 ? -8.945 -38.731 -31.183 1.00 19.97 178 MET E CA 1
ATOM 10009 C C . MET E 1 174 ? -10.284 -39.222 -30.639 1.00 19.30 178 MET E C 1
ATOM 10010 O O . MET E 1 174 ? -10.418 -39.488 -29.447 1.00 19.78 178 MET E O 1
ATOM 10015 N N . LYS E 1 175 ? -11.277 -39.351 -31.508 1.00 20.36 179 LYS E N 1
ATOM 10016 C CA . LYS E 1 175 ? -12.587 -39.805 -31.057 1.00 21.86 179 LYS E CA 1
ATOM 10017 C C . LYS E 1 175 ? -12.566 -41.240 -30.537 1.00 20.82 179 LYS E C 1
ATOM 10018 O O . LYS E 1 175 ? -13.200 -41.552 -29.524 1.00 21.64 179 LYS E O 1
ATOM 10024 N N . GLN E 1 176 ? -11.836 -42.115 -31.218 1.00 19.56 180 GLN E N 1
ATOM 10025 C CA . GLN E 1 176 ? -11.757 -43.517 -30.803 1.00 19.75 180 GLN E CA 1
ATOM 10026 C C . GLN E 1 176 ? -10.633 -43.760 -29.802 1.00 20.32 180 GLN E C 1
ATOM 10027 O O . GLN E 1 176 ? -10.360 -44.895 -29.419 1.00 18.86 180 GLN E O 1
ATOM 10033 N N . ASN E 1 177 ? -9.987 -42.676 -29.384 1.00 19.39 181 ASN E N 1
ATOM 10034 C CA . ASN E 1 177 ? -8.903 -42.739 -28.412 1.00 19.60 181 ASN E CA 1
ATOM 10035 C C . ASN E 1 177 ? -7.786 -43.670 -28.871 1.00 19.18 181 ASN E C 1
ATOM 10036 O O . ASN E 1 177 ? -7.451 -44.639 -28.189 1.00 19.89 181 ASN E O 1
ATOM 10041 N N . LYS E 1 178 ? -7.204 -43.366 -30.026 1.00 18.37 182 LYS E N 1
ATOM 10042 C CA . LYS E 1 178 ? -6.122 -44.174 -30.581 1.00 16.05 182 LYS E CA 1
ATOM 10043 C C . LYS E 1 178 ? -4.811 -43.430 -30.442 1.00 16.82 182 LYS E C 1
ATOM 10044 O O . LYS E 1 178 ? -4.788 -42.212 -30.266 1.00 14.75 182 LYS E O 1
ATOM 10050 N N . PHE E 1 179 ? -3.710 -44.163 -30.524 1.00 16.13 183 PHE E N 1
ATOM 10051 C CA . PHE E 1 179 ? -2.408 -43.536 -30.437 1.00 18.79 183 PHE E CA 1
ATOM 10052 C C . PHE E 1 179 ? -2.098 -42.727 -31.702 1.00 18.72 183 PHE E C 1
ATOM 10053 O O . PHE E 1 179 ? -2.400 -43.146 -32.828 1.00 18.89 183 PHE E O 1
ATOM 10061 N N . ILE E 1 180 ? -1.525 -41.545 -31.499 1.00 19.24 184 ILE E N 1
ATOM 10062 C CA . ILE E 1 180 ? -1.113 -40.697 -32.608 1.00 17.68 184 ILE E CA 1
ATOM 10063 C C . ILE E 1 180 ? 0.375 -40.559 -32.371 1.00 16.54 184 ILE E C 1
ATOM 10064 O O . ILE E 1 180 ? 0.805 -39.991 -31.365 1.00 16.20 184 ILE E O 1
ATOM 10069 N N . ILE E 1 181 ? 1.152 -41.108 -33.299 1.00 17.28 185 ILE E N 1
ATOM 10070 C CA . ILE E 1 181 ? 2.611 -41.135 -33.211 1.00 17.93 185 ILE E CA 1
ATOM 10071 C C . ILE E 1 181 ? 3.262 -40.304 -34.310 1.00 17.55 185 ILE E C 1
ATOM 10072 O O . ILE E 1 181 ? 2.990 -40.511 -35.486 1.00 18.24 185 ILE E O 1
ATOM 10077 N N . SER E 1 182 ? 4.140 -39.379 -33.934 1.00 15.91 186 SER E N 1
ATOM 10078 C CA . SER E 1 182 ? 4.782 -38.534 -34.939 1.00 16.90 186 SER E CA 1
ATOM 10079 C C . SER E 1 182 ? 6.067 -37.890 -34.426 1.00 17.18 186 SER E C 1
ATOM 10080 O O . SER E 1 182 ? 6.353 -37.946 -33.233 1.00 16.62 186 SER E O 1
ATOM 10083 N N . LEU E 1 183 ? 6.840 -37.273 -35.317 1.00 17.08 187 LEU E N 1
ATOM 10084 C CA . LEU E 1 183 ? 8.088 -36.639 -34.888 1.00 17.83 187 LEU E CA 1
ATOM 10085 C C . LEU E 1 183 ? 8.659 -35.684 -35.919 1.00 17.18 187 LEU E C 1
ATOM 10086 O O . LEU E 1 183 ? 8.340 -35.770 -37.104 1.00 17.01 187 LEU E O 1
ATOM 10091 N N . ALA E 1 184 ? 9.502 -34.767 -35.451 1.00 18.08 188 ALA E N 1
ATOM 10092 C CA . ALA E 1 184 ? 10.149 -33.796 -36.326 1.00 17.03 188 ALA E CA 1
ATOM 10093 C C . ALA E 1 184 ? 9.123 -32.914 -37.024 1.00 17.25 188 ALA E C 1
ATOM 10094 O O . ALA E 1 184 ? 8.408 -32.160 -36.372 1.00 16.09 188 ALA E O 1
ATOM 10096 N N . HIS E 1 185 ? 9.051 -33.003 -38.352 1.00 16.82 189 HIS E N 1
ATOM 10097 C CA . HIS E 1 185 ? 8.089 -32.195 -39.088 1.00 17.75 189 HIS E CA 1
ATOM 10098 C C . HIS E 1 185 ? 6.761 -32.908 -39.270 1.00 16.61 189 HIS E C 1
ATOM 10099 O O . HIS E 1 185 ? 5.792 -32.319 -39.756 1.00 14.92 189 HIS E O 1
ATOM 10106 N N . GLY E 1 186 ? 6.728 -34.172 -38.871 1.00 14.72 190 GLY E N 1
ATOM 10107 C CA . GLY E 1 186 ? 5.514 -34.963 -38.970 1.00 15.52 190 GLY E CA 1
ATOM 10108 C C . GLY E 1 186 ? 4.301 -34.284 -38.357 1.00 15.34 190 GLY E C 1
ATOM 10109 O O . GLY E 1 186 ? 3.212 -34.372 -38.923 1.00 17.66 190 GLY E O 1
ATOM 10110 N N . PRO E 1 187 ? 4.442 -33.612 -37.201 1.00 14.15 191 PRO E N 1
ATOM 10111 C CA . PRO E 1 187 ? 3.311 -32.934 -36.561 1.00 15.58 191 PRO E CA 1
ATOM 10112 C C . PRO E 1 187 ? 2.637 -31.867 -37.418 1.00 16.08 191 PRO E C 1
ATOM 10113 O O . PRO E 1 187 ? 1.527 -31.438 -37.116 1.00 16.35 191 PRO E O 1
ATOM 10117 N N . ALA E 1 188 ? 3.300 -31.441 -38.487 1.00 13.85 192 ALA E N 1
ATOM 10118 C CA . ALA E 1 188 ? 2.703 -30.441 -39.356 1.00 14.38 192 ALA E CA 1
ATOM 10119 C C . ALA E 1 188 ? 1.371 -30.986 -39.881 1.00 14.77 192 ALA E C 1
ATOM 10120 O O . ALA E 1 188 ? 0.435 -30.231 -40.126 1.00 15.08 192 ALA E O 1
ATOM 10122 N N . ALA E 1 189 ? 1.290 -32.303 -40.043 1.00 15.08 193 ALA E N 1
ATOM 10123 C CA . ALA E 1 189 ? 0.067 -32.938 -40.527 1.00 16.94 193 ALA E CA 1
ATOM 10124 C C . ALA E 1 189 ? -1.115 -32.666 -39.592 1.00 17.49 193 ALA E C 1
ATOM 10125 O O . ALA E 1 189 ? -2.273 -32.713 -40.018 1.00 18.26 193 ALA E O 1
ATOM 10127 N N . PHE E 1 190 ? -0.822 -32.379 -38.323 1.00 18.52 194 PHE E N 1
ATOM 10128 C CA . PHE E 1 190 ? -1.866 -32.114 -37.332 1.00 18.09 194 PHE E CA 1
ATOM 10129 C C . PHE E 1 190 ? -2.655 -30.856 -37.682 1.00 18.85 194 PHE E C 1
ATOM 10130 O O . PHE E 1 190 ? -3.774 -30.661 -37.192 1.00 18.37 194 PHE E O 1
ATOM 10138 N N . LEU E 1 191 ? -2.070 -30.016 -38.535 1.00 18.72 195 LEU E N 1
ATOM 10139 C CA . LEU E 1 191 ? -2.700 -28.766 -38.955 1.00 18.61 195 LEU E CA 1
ATOM 10140 C C . LEU E 1 191 ? -3.911 -28.998 -39.848 1.00 19.46 195 LEU E C 1
ATOM 10141 O O . LEU E 1 191 ? -4.723 -28.092 -40.063 1.00 18.65 195 LEU E O 1
ATOM 10146 N N . ALA E 1 192 ? -4.046 -30.217 -40.356 1.00 19.49 196 ALA E N 1
ATOM 10147 C CA . ALA E 1 192 ? -5.171 -30.541 -41.223 1.00 20.12 196 ALA E CA 1
ATOM 10148 C C . ALA E 1 192 ? -6.512 -30.409 -40.504 1.00 20.60 196 ALA E C 1
ATOM 10149 O O . ALA E 1 192 ? -7.556 -30.302 -41.154 1.00 21.87 196 ALA E O 1
ATOM 10151 N N . VAL E 1 193 ? -6.488 -30.426 -39.170 1.00 20.07 197 VAL E N 1
ATOM 10152 C CA . VAL E 1 193 ? -7.719 -30.309 -38.388 1.00 20.33 197 VAL E CA 1
ATOM 10153 C C . VAL E 1 193 ? -8.359 -28.929 -38.540 1.00 20.72 197 VAL E C 1
ATOM 10154 O O . VAL E 1 193 ? -9.509 -28.716 -38.135 1.00 18.60 197 VAL E O 1
ATOM 10158 N N . GLY E 1 194 ? -7.611 -27.994 -39.121 1.00 21.77 198 GLY E N 1
ATOM 10159 C CA . GLY E 1 194 ? -8.132 -26.654 -39.335 1.00 23.23 198 GLY E CA 1
ATOM 10160 C C . GLY E 1 194 ? -8.479 -25.891 -38.069 1.00 26.23 198 GLY E C 1
ATOM 10161 O O . GLY E 1 194 ? -7.637 -25.713 -37.193 1.00 23.31 198 GLY E O 1
ATOM 10162 N N . ASP E 1 195 ? -9.733 -25.451 -37.972 1.00 28.41 199 ASP E N 1
ATOM 10163 C CA . ASP E 1 195 ? -10.190 -24.688 -36.812 1.00 31.86 199 ASP E CA 1
ATOM 10164 C C . ASP E 1 195 ? -10.736 -25.538 -35.672 1.00 31.24 199 ASP E C 1
ATOM 10165 O O . ASP E 1 195 ? -11.294 -25.019 -34.717 1.00 30.93 199 ASP E O 1
ATOM 10170 N N . ASP E 1 196 ? -10.574 -26.850 -35.779 1.00 29.94 200 ASP E N 1
ATOM 10171 C CA . ASP E 1 196 ? -11.039 -27.766 -34.746 1.00 28.35 200 ASP E CA 1
ATOM 10172 C C . ASP E 1 196 ? -10.066 -27.665 -33.577 1.00 27.10 200 ASP E C 1
ATOM 10173 O O . ASP E 1 196 ? -8.876 -27.926 -33.738 1.00 27.08 200 ASP E O 1
ATOM 10178 N N . PRO E 1 197 ? -10.563 -27.275 -32.383 1.00 26.60 201 PRO E N 1
ATOM 10179 C CA . PRO E 1 197 ? -9.765 -27.124 -31.157 1.00 24.08 201 PRO E CA 1
ATOM 10180 C C . PRO E 1 197 ? -9.456 -28.467 -30.507 1.00 22.57 201 PRO E C 1
ATOM 10181 O O . PRO E 1 197 ? -9.084 -28.545 -29.349 1.00 20.24 201 PRO E O 1
ATOM 10185 N N . LEU E 1 198 ? -9.648 -29.516 -31.294 1.00 21.92 202 LEU E N 1
ATOM 10186 C CA . LEU E 1 198 ? -9.403 -30.909 -30.908 1.00 24.18 202 LEU E CA 1
ATOM 10187 C C . LEU E 1 198 ? -8.116 -31.136 -30.105 1.00 21.41 202 LEU E C 1
ATOM 10188 O O . LEU E 1 198 ? -8.083 -31.936 -29.171 1.00 18.97 202 LEU E O 1
ATOM 10193 N N . PHE E 1 199 ? -7.052 -30.439 -30.488 1.00 20.22 203 PHE E N 1
ATOM 10194 C CA . PHE E 1 199 ? -5.755 -30.594 -29.827 1.00 18.92 203 PHE E CA 1
ATOM 10195 C C . PHE E 1 199 ? -5.415 -29.560 -28.759 1.00 19.55 203 PHE E C 1
ATOM 10196 O O . PHE E 1 199 ? -4.314 -29.583 -28.214 1.00 19.69 203 PHE E O 1
ATOM 10204 N N . ALA E 1 200 ? -6.337 -28.652 -28.467 1.00 19.53 204 ALA E N 1
ATOM 10205 C CA . ALA E 1 200 ? -6.082 -27.634 -27.452 1.00 19.68 204 ALA E CA 1
ATOM 10206 C C . ALA E 1 200 ? -5.557 -28.253 -26.160 1.00 19.29 204 ALA E C 1
ATOM 10207 O O . ALA E 1 200 ? -6.139 -29.207 -25.639 1.00 17.91 204 ALA E O 1
ATOM 10209 N N . GLY E 1 201 ? -4.454 -27.708 -25.651 1.00 18.69 205 GLY E N 1
ATOM 10210 C CA . GLY E 1 201 ? -3.878 -28.222 -24.419 1.00 20.28 205 GLY E CA 1
ATOM 10211 C C . GLY E 1 201 ? -2.873 -29.365 -24.520 1.00 20.76 205 GLY E C 1
ATOM 10212 O O . GLY E 1 201 ? -2.223 -29.697 -23.527 1.00 21.08 205 GLY E O 1
ATOM 10213 N N . TYR E 1 202 ? -2.729 -29.977 -25.690 1.00 19.60 206 TYR E N 1
ATOM 10214 C CA . TYR E 1 202 ? -1.767 -31.060 -25.841 1.00 19.55 206 TYR E CA 1
ATOM 10215 C C . TYR E 1 202 ? -0.330 -30.577 -25.891 1.00 18.11 206 TYR E C 1
ATOM 10216 O O . TYR E 1 202 ? -0.029 -29.516 -26.455 1.00 16.77 206 TYR E O 1
ATOM 10225 N N . LYS E 1 203 ? 0.546 -31.375 -25.287 1.00 17.12 207 LYS E N 1
ATOM 10226 C CA . LYS E 1 203 ? 1.973 -31.079 -25.284 1.00 17.96 207 LYS E CA 1
ATOM 10227 C C . LYS E 1 203 ? 2.668 -32.012 -26.272 1.00 17.27 207 LYS E C 1
ATOM 10228 O O . LYS E 1 203 ? 2.396 -33.216 -26.318 1.00 18.44 207 LYS E O 1
ATOM 10234 N N . ILE E 1 204 ? 3.557 -31.459 -27.080 1.00 18.07 208 ILE E N 1
ATOM 10235 C CA . ILE E 1 204 ? 4.279 -32.287 -28.032 1.00 17.78 208 ILE E CA 1
ATOM 10236 C C . ILE E 1 204 ? 5.671 -31.736 -28.231 1.00 18.26 208 ILE E C 1
ATOM 10237 O O . ILE E 1 204 ? 5.980 -30.627 -27.792 1.00 18.72 208 ILE E O 1
ATOM 10242 N N . VAL E 1 205 ? 6.518 -32.529 -28.875 1.00 17.23 209 VAL E N 1
ATOM 10243 C CA . VAL E 1 205 ? 7.848 -32.075 -29.235 1.00 18.39 209 VAL E CA 1
ATOM 10244 C C . VAL E 1 205 ? 7.777 -32.125 -30.752 1.00 16.95 209 VAL E C 1
ATOM 10245 O O . VAL E 1 205 ? 7.065 -32.958 -31.319 1.00 15.34 209 VAL E O 1
ATOM 10249 N N . ALA E 1 206 ? 8.474 -31.203 -31.400 1.00 17.67 210 ALA E N 1
ATOM 10250 C CA . ALA E 1 206 ? 8.492 -31.120 -32.850 1.00 18.43 210 ALA E CA 1
ATOM 10251 C C . ALA E 1 206 ? 9.762 -30.382 -33.245 1.00 19.34 210 ALA E C 1
ATOM 10252 O O . ALA E 1 206 ? 10.373 -29.701 -32.414 1.00 17.82 210 ALA E O 1
ATOM 10254 N N . PHE E 1 207 ? 10.161 -30.507 -34.506 1.00 18.36 211 PHE E N 1
ATOM 10255 C CA . PHE E 1 207 ? 11.359 -29.814 -34.967 1.00 18.66 211 PHE E CA 1
ATOM 10256 C C . PHE E 1 207 ? 11.144 -28.303 -34.806 1.00 18.88 211 PHE E C 1
ATOM 10257 O O . PHE E 1 207 ? 10.148 -27.754 -35.282 1.00 17.79 211 PHE E O 1
ATOM 10265 N N . PRO E 1 208 ? 12.084 -27.611 -34.137 1.00 19.28 212 PRO E N 1
ATOM 10266 C CA . PRO E 1 208 ? 12.039 -26.162 -33.882 1.00 20.65 212 PRO E CA 1
ATOM 10267 C C . PRO E 1 208 ? 12.008 -25.257 -35.120 1.00 19.65 212 PRO E C 1
ATOM 10268 O O . PRO E 1 208 ? 12.893 -25.334 -35.975 1.00 19.81 212 PRO E O 1
ATOM 10272 N N . ASP E 1 209 ? 10.996 -24.395 -35.209 1.00 19.42 213 ASP E N 1
ATOM 10273 C CA . ASP E 1 209 ? 10.887 -23.463 -36.329 1.00 19.36 213 ASP E CA 1
ATOM 10274 C C . ASP E 1 209 ? 12.194 -22.689 -36.518 1.00 21.56 213 ASP E C 1
ATOM 10275 O O . ASP E 1 209 ? 12.672 -22.517 -37.645 1.00 19.73 213 ASP E O 1
ATOM 10280 N N . GLU E 1 210 ? 12.768 -22.217 -35.413 1.00 22.01 214 GLU E N 1
ATOM 10281 C CA . GLU E 1 210 ? 13.996 -21.439 -35.502 1.00 26.17 214 GLU E CA 1
ATOM 10282 C C . GLU E 1 210 ? 15.153 -22.208 -36.110 1.00 24.29 214 GLU E C 1
ATOM 10283 O O . GLU E 1 210 ? 16.084 -21.613 -36.646 1.00 23.06 214 GLU E O 1
ATOM 10289 N N . MET E 1 211 ? 15.107 -23.531 -36.035 1.00 24.95 215 MET E N 1
ATOM 10290 C CA . MET E 1 211 ? 16.181 -24.314 -36.620 1.00 25.21 215 MET E CA 1
ATOM 10291 C C . MET E 1 211 ? 16.001 -24.396 -38.131 1.00 25.01 215 MET E C 1
ATOM 10292 O O . MET E 1 211 ? 16.977 -24.375 -38.884 1.00 22.11 215 MET E O 1
ATOM 10297 N N . ASP E 1 212 ? 14.749 -24.474 -38.576 1.00 24.10 216 ASP E N 1
ATOM 10298 C CA . ASP E 1 212 ? 14.475 -24.516 -40.005 1.00 23.54 216 ASP E CA 1
ATOM 10299 C C . ASP E 1 212 ? 15.013 -23.224 -40.616 1.00 23.99 216 ASP E C 1
ATOM 10300 O O . ASP E 1 212 ? 15.403 -23.184 -41.783 1.00 23.00 216 ASP E O 1
ATOM 10305 N N . ALA E 1 213 ? 15.036 -22.167 -39.809 1.00 25.01 217 ALA E N 1
ATOM 10306 C CA . ALA E 1 213 ? 15.529 -20.875 -40.261 1.00 25.68 217 ALA E CA 1
ATOM 10307 C C . ALA E 1 213 ? 17.054 -20.802 -40.217 1.00 25.84 217 ALA E C 1
ATOM 10308 O O . ALA E 1 213 ? 17.645 -19.892 -40.790 1.00 25.68 217 ALA E O 1
ATOM 10310 N N . GLN E 1 214 ? 17.688 -21.756 -39.539 1.00 24.86 218 GLN E N 1
ATOM 10311 C CA . GLN E 1 214 ? 19.150 -21.777 -39.430 1.00 24.65 218 GLN E CA 1
ATOM 10312 C C . GLN E 1 214 ? 19.821 -22.674 -40.477 1.00 24.34 218 GLN E C 1
ATOM 10313 O O . GLN E 1 214 ? 20.824 -22.294 -41.083 1.00 22.64 218 GLN E O 1
ATOM 10319 N N . THR E 1 215 ? 19.263 -23.862 -40.687 1.00 25.01 219 THR E N 1
ATOM 10320 C CA . THR E 1 215 ? 19.821 -24.829 -41.639 1.00 25.73 219 THR E CA 1
ATOM 10321 C C . THR E 1 215 ? 20.109 -24.286 -43.045 1.00 28.02 219 THR E C 1
ATOM 10322 O O . THR E 1 215 ? 21.062 -24.719 -43.696 1.00 28.27 219 THR E O 1
ATOM 10326 N N . PRO E 1 216 ? 19.284 -23.351 -43.546 1.00 28.42 220 PRO E N 1
ATOM 10327 C CA . PRO E 1 216 ? 19.574 -22.834 -44.886 1.00 30.15 220 PRO E CA 1
ATOM 10328 C C . PRO E 1 216 ? 20.976 -22.218 -44.954 1.00 30.75 220 PRO E C 1
ATOM 10329 O O . PRO E 1 216 ? 21.601 -22.184 -46.016 1.00 29.82 220 PRO E O 1
ATOM 10333 N N . SER E 1 217 ? 21.469 -21.753 -43.808 1.00 30.83 221 SER E N 1
ATOM 10334 C CA . SER E 1 217 ? 22.789 -21.135 -43.734 1.00 33.03 221 SER E CA 1
ATOM 10335 C C . SER E 1 217 ? 23.958 -22.060 -44.089 1.00 32.32 221 SER E C 1
ATOM 10336 O O . SER E 1 217 ? 25.013 -21.578 -44.490 1.00 32.69 221 SER E O 1
ATOM 10339 N N . ILE E 1 218 ? 23.799 -23.372 -43.928 1.00 32.02 222 ILE E N 1
ATOM 10340 C CA . ILE E 1 218 ? 24.885 -24.272 -44.306 1.00 30.80 222 ILE E CA 1
ATOM 10341 C C . ILE E 1 218 ? 24.484 -25.115 -45.508 1.00 29.48 222 ILE E C 1
ATOM 10342 O O . ILE E 1 218 ? 25.068 -26.166 -45.771 1.00 28.37 222 ILE E O 1
ATOM 10347 N N . GLY E 1 219 ? 23.478 -24.640 -46.239 1.00 28.26 223 GLY E N 1
ATOM 10348 C CA . GLY E 1 219 ? 23.030 -25.332 -47.437 1.00 28.57 223 GLY E CA 1
ATOM 10349 C C . GLY E 1 219 ? 22.209 -26.602 -47.294 1.00 28.86 223 GLY E C 1
ATOM 10350 O O . GLY E 1 219 ? 22.073 -27.353 -48.258 1.00 28.46 223 GLY E O 1
ATOM 10351 N N . TYR E 1 220 ? 21.657 -26.852 -46.110 1.00 28.33 224 TYR E N 1
ATOM 10352 C CA . TYR E 1 220 ? 20.842 -28.047 -45.897 1.00 28.89 224 TYR E CA 1
ATOM 10353 C C . TYR E 1 220 ? 19.628 -27.973 -46.824 1.00 27.96 224 TYR E C 1
ATOM 10354 O O . TYR E 1 220 ? 19.134 -28.982 -47.314 1.00 26.44 224 TYR E O 1
ATOM 10363 N N . MET E 1 221 ? 19.148 -26.755 -47.040 1.00 28.21 225 MET E N 1
ATOM 10364 C CA . MET E 1 221 ? 18.022 -26.501 -47.929 1.00 27.87 225 MET E CA 1
ATOM 10365 C C . MET E 1 221 ? 18.471 -25.378 -48.872 1.00 27.92 225 MET E C 1
ATOM 10366 O O . MET E 1 221 ? 19.254 -24.528 -48.486 1.00 26.35 225 MET E O 1
ATOM 10371 N N . PRO E 1 222 ? 17.999 -25.372 -50.127 1.00 29.12 226 PRO E N 1
ATOM 10372 C CA . PRO E 1 222 ? 18.383 -24.330 -51.092 1.00 29.42 226 PRO E CA 1
ATOM 10373 C C . PRO E 1 222 ? 17.710 -22.970 -50.852 1.00 29.86 226 PRO E C 1
ATOM 10374 O O . PRO E 1 222 ? 17.906 -22.015 -51.615 1.00 29.98 226 PRO E O 1
ATOM 10378 N N . GLY E 1 223 ? 16.912 -22.897 -49.792 1.00 28.54 227 GLY E N 1
ATOM 10379 C CA . GLY E 1 223 ? 16.229 -21.661 -49.449 1.00 28.10 227 GLY E CA 1
ATOM 10380 C C . GLY E 1 223 ? 15.528 -21.782 -48.110 1.00 27.61 227 GLY E C 1
ATOM 10381 O O . GLY E 1 223 ? 15.808 -22.709 -47.348 1.00 25.77 227 GLY E O 1
ATOM 10382 N N . HIS E 1 224 ? 14.626 -20.848 -47.813 1.00 26.90 228 HIS E N 1
ATOM 10383 C CA . HIS E 1 224 ? 13.873 -20.884 -46.564 1.00 26.32 228 HIS E CA 1
ATOM 10384 C C . HIS E 1 224 ? 12.447 -21.357 -46.822 1.00 26.37 228 HIS E C 1
ATOM 10385 O O . HIS E 1 224 ? 11.901 -21.133 -47.901 1.00 26.58 228 HIS E O 1
ATOM 10392 N N . LEU E 1 225 ? 11.846 -22.009 -45.830 1.00 25.49 229 LEU E N 1
ATOM 10393 C CA . LEU E 1 225 ? 10.479 -22.502 -45.960 1.00 23.07 229 LEU E CA 1
ATOM 10394 C C . LEU E 1 225 ? 9.538 -21.320 -46.147 1.00 22.20 229 LEU E C 1
ATOM 10395 O O . LEU E 1 225 ? 9.799 -20.232 -45.634 1.00 20.31 229 LEU E O 1
ATOM 10400 N N . THR E 1 226 ? 8.448 -21.524 -46.885 1.00 21.33 230 THR E N 1
ATOM 10401 C CA . THR E 1 226 ? 7.495 -20.441 -47.131 1.00 21.13 230 THR E CA 1
ATOM 10402 C C . THR E 1 226 ? 6.540 -20.208 -45.969 1.00 19.53 230 THR E C 1
ATOM 10403 O O . THR E 1 226 ? 5.708 -19.302 -46.015 1.00 19.82 230 THR E O 1
ATOM 10407 N N . TRP E 1 227 ? 6.649 -21.033 -44.934 1.00 19.77 231 TRP E N 1
ATOM 10408 C CA . TRP E 1 227 ? 5.803 -20.893 -43.760 1.00 19.89 231 TRP E CA 1
ATOM 10409 C C . TRP E 1 227 ? 6.395 -21.697 -42.614 1.00 19.71 231 TRP E C 1
ATOM 10410 O O . TRP E 1 227 ? 7.241 -22.563 -42.840 1.00 17.68 231 TRP E O 1
ATOM 10421 N N . LYS E 1 228 ? 5.946 -21.408 -41.392 1.00 19.97 232 LYS E N 1
ATOM 10422 C CA . LYS E 1 228 ? 6.454 -22.076 -40.193 1.00 21.10 232 LYS E CA 1
ATOM 10423 C C . LYS E 1 228 ? 5.394 -22.948 -39.523 1.00 19.53 232 LYS E C 1
ATOM 10424 O O . LYS E 1 228 ? 4.452 -22.441 -38.911 1.00 17.65 232 LYS E O 1
ATOM 10430 N N . PHE E 1 229 ? 5.571 -24.262 -39.623 1.00 18.26 233 PHE E N 1
ATOM 10431 C CA . PHE E 1 229 ? 4.614 -25.214 -39.066 1.00 17.24 233 PHE E CA 1
ATOM 10432 C C . PHE E 1 229 ? 4.493 -25.168 -37.545 1.00 17.42 233 PHE E C 1
ATOM 10433 O O . PHE E 1 229 ? 3.417 -25.417 -37.006 1.00 15.80 233 PHE E O 1
ATOM 10441 N N . GLY E 1 230 ? 5.587 -24.846 -36.860 1.00 17.86 234 GLY E N 1
ATOM 10442 C CA . GLY E 1 230 ? 5.555 -24.781 -35.409 1.00 20.07 234 GLY E CA 1
ATOM 10443 C C . GLY E 1 230 ? 4.602 -23.736 -34.863 1.00 20.86 234 GLY E C 1
ATOM 10444 O O . GLY E 1 230 ? 3.744 -24.028 -34.035 1.00 21.08 234 GLY E O 1
ATOM 10445 N N . GLU E 1 231 ? 4.754 -22.504 -35.326 1.00 21.66 235 GLU E N 1
ATOM 10446 C CA . GLU E 1 231 ? 3.886 -21.418 -34.882 1.00 23.19 235 GLU E CA 1
ATOM 10447 C C . GLU E 1 231 ? 2.435 -21.744 -35.223 1.00 21.51 235 GLU E C 1
ATOM 10448 O O . GLU E 1 231 ? 1.508 -21.342 -34.525 1.00 17.98 235 GLU E O 1
ATOM 10454 N N . GLN E 1 232 ? 2.251 -22.469 -36.320 1.00 20.88 236 GLN E N 1
ATOM 10455 C CA . GLN E 1 232 ? 0.923 -22.882 -36.766 1.00 20.62 236 GLN E CA 1
ATOM 10456 C C . GLN E 1 232 ? 0.311 -23.824 -35.733 1.00 19.88 236 GLN E C 1
ATOM 10457 O O . GLN E 1 232 ? -0.860 -23.683 -35.347 1.00 18.19 236 GLN E O 1
ATOM 10463 N N . LEU E 1 233 ? 1.108 -24.800 -35.306 1.00 16.50 237 LEU E N 1
ATOM 10464 C CA . LEU E 1 233 ? 0.658 -25.774 -34.322 1.00 15.23 237 LEU E CA 1
ATOM 10465 C C . LEU E 1 233 ? 0.313 -25.075 -33.017 1.00 16.30 237 LEU E C 1
ATOM 10466 O O . LEU E 1 233 ? -0.714 -25.357 -32.414 1.00 15.78 237 LEU E O 1
ATOM 10471 N N . GLN E 1 234 ? 1.171 -24.156 -32.585 1.00 16.71 238 GLN E N 1
ATOM 10472 C CA . GLN E 1 234 ? 0.918 -23.412 -31.360 1.00 18.82 238 GLN E CA 1
ATOM 10473 C C . GLN E 1 234 ? -0.376 -22.628 -31.526 1.00 19.84 238 GLN E C 1
ATOM 10474 O O . GLN E 1 234 ? -1.163 -22.506 -30.588 1.00 21.29 238 GLN E O 1
ATOM 10480 N N . ALA E 1 235 ? -0.595 -22.106 -32.728 1.00 20.21 239 ALA E N 1
ATOM 10481 C CA . ALA E 1 235 ? -1.795 -21.331 -33.006 1.00 21.94 239 ALA E CA 1
ATOM 10482 C C . ALA E 1 235 ? -3.072 -22.154 -32.850 1.00 22.17 239 ALA E C 1
ATOM 10483 O O . ALA E 1 235 ? -4.148 -21.584 -32.662 1.00 22.29 239 ALA E O 1
ATOM 10485 N N . ILE E 1 236 ? -2.973 -23.481 -32.927 1.00 22.12 240 ILE E N 1
ATOM 10486 C CA . ILE E 1 236 ? -4.171 -24.308 -32.761 1.00 21.05 240 ILE E CA 1
ATOM 10487 C C . ILE E 1 236 ? -4.264 -25.012 -31.398 1.00 22.37 240 ILE E C 1
ATOM 10488 O O . ILE E 1 236 ? -5.031 -25.967 -31.226 1.00 21.83 240 ILE E O 1
ATOM 10493 N N . GLY E 1 237 ? -3.479 -24.540 -30.433 1.00 20.90 241 GLY E N 1
ATOM 10494 C CA . GLY E 1 237 ? -3.543 -25.103 -29.094 1.00 20.82 241 GLY E CA 1
ATOM 10495 C C . GLY E 1 237 ? -2.423 -25.992 -28.586 1.00 19.82 241 GLY E C 1
ATOM 10496 O O . GLY E 1 237 ? -2.423 -26.368 -27.411 1.00 19.19 241 GLY E O 1
ATOM 10497 N N . PHE E 1 238 ? -1.476 -26.345 -29.447 1.00 18.82 242 PHE E N 1
ATOM 10498 C CA . PHE E 1 238 ? -0.373 -27.192 -29.015 1.00 17.36 242 PHE E CA 1
ATOM 10499 C C . PHE E 1 238 ? 0.641 -26.419 -28.207 1.00 19.34 242 PHE E C 1
ATOM 10500 O O . PHE E 1 238 ? 0.798 -25.201 -28.366 1.00 18.95 242 PHE E O 1
ATOM 10508 N N . GLU E 1 239 ? 1.312 -27.131 -27.311 1.00 19.76 243 GLU E N 1
ATOM 10509 C CA . GLU E 1 239 ? 2.358 -26.512 -26.539 1.00 19.85 243 GLU E CA 1
ATOM 10510 C C . GLU E 1 239 ? 3.609 -27.216 -27.011 1.00 18.57 243 GLU E C 1
ATOM 10511 O O . GLU E 1 239 ? 3.747 -28.419 -26.821 1.00 15.20 243 GLU E O 1
ATOM 10517 N N . LEU E 1 240 ? 4.502 -26.480 -27.658 1.00 17.73 244 LEU E N 1
ATOM 10518 C CA . LEU E 1 240 ? 5.750 -27.067 -28.127 1.00 19.27 244 LEU E CA 1
ATOM 10519 C C . LEU E 1 240 ? 6.698 -27.038 -26.930 1.00 19.99 244 LEU E C 1
ATOM 10520 O O . LEU E 1 240 ? 7.017 -25.972 -26.401 1.00 19.26 244 LEU E O 1
ATOM 10525 N N . LEU E 1 241 ? 7.143 -28.214 -26.503 1.00 21.12 245 LEU E N 1
ATOM 10526 C CA . LEU E 1 241 ? 8.022 -28.331 -25.334 1.00 22.53 245 LEU E CA 1
ATOM 10527 C C . LEU E 1 241 ? 9.518 -28.122 -25.549 1.00 22.46 245 LEU E C 1
ATOM 10528 O O . LEU E 1 241 ? 10.238 -27.773 -24.608 1.00 24.03 245 LEU E O 1
ATOM 10533 N N . ASN E 1 242 ? 9.989 -28.331 -26.774 1.00 24.08 246 ASN E N 1
ATOM 10534 C CA . ASN E 1 242 ? 11.415 -28.207 -27.072 1.00 23.83 246 ASN E CA 1
ATOM 10535 C C . ASN E 1 242 ? 11.845 -27.004 -27.913 1.00 25.98 246 ASN E C 1
ATOM 10536 O O . ASN E 1 242 ? 11.218 -26.659 -28.912 1.00 24.40 246 ASN E O 1
ATOM 10541 N N . THR E 1 243 ? 12.948 -26.386 -27.509 1.00 28.41 247 THR E N 1
ATOM 10542 C CA . THR E 1 243 ? 13.499 -25.236 -28.218 1.00 28.61 247 THR E CA 1
ATOM 10543 C C . THR E 1 243 ? 14.566 -25.725 -29.191 1.00 27.74 247 THR E C 1
ATOM 10544 O O . THR E 1 243 ? 14.852 -25.082 -30.206 1.00 26.26 247 THR E O 1
ATOM 10548 N N . GLY E 1 244 ? 15.151 -26.872 -28.862 1.00 27.73 248 GLY E N 1
ATOM 10549 C CA . GLY E 1 244 ? 16.178 -27.468 -29.699 1.00 27.69 248 GLY E CA 1
ATOM 10550 C C . GLY E 1 244 ? 15.894 -28.945 -29.889 1.00 26.82 248 GLY E C 1
ATOM 10551 O O . GLY E 1 244 ? 14.769 -29.389 -29.667 1.00 25.80 248 GLY E O 1
ATOM 10552 N N . ILE E 1 245 ? 16.896 -29.712 -30.305 1.00 25.72 249 ILE E N 1
ATOM 10553 C CA . ILE E 1 245 ? 16.705 -31.144 -30.502 1.00 26.35 249 ILE E CA 1
ATOM 10554 C C . ILE E 1 245 ? 17.746 -31.955 -29.734 1.00 26.79 249 ILE E C 1
ATOM 10555 O O . ILE E 1 245 ? 18.864 -31.487 -29.504 1.00 28.32 249 ILE E O 1
ATOM 10560 N N . SER E 1 246 ? 17.365 -33.165 -29.328 1.00 26.78 250 SER E N 1
ATOM 10561 C CA . SER E 1 246 ? 18.251 -34.039 -28.566 1.00 25.94 250 SER E CA 1
ATOM 10562 C C . SER E 1 246 ? 17.751 -35.476 -28.572 1.00 24.76 250 SER E C 1
ATOM 10563 O O . SER E 1 246 ? 18.334 -36.345 -27.932 1.00 23.38 250 SER E O 1
ATOM 10566 N N . GLY E 1 247 ? 16.663 -35.724 -29.289 1.00 24.03 251 GLY E N 1
ATOM 10567 C CA . GLY E 1 247 ? 16.119 -37.069 -29.345 1.00 21.52 251 GLY E CA 1
ATOM 10568 C C . GLY E 1 247 ? 14.982 -37.189 -28.356 1.00 20.56 251 GLY E C 1
ATOM 10569 O O . GLY E 1 247 ? 14.488 -38.278 -28.080 1.00 20.69 251 GLY E O 1
ATOM 10570 N N . GLN E 1 248 ? 14.576 -36.045 -27.819 1.00 20.28 252 GLN E N 1
ATOM 10571 C CA . GLN E 1 248 ? 13.496 -35.979 -26.847 1.00 21.28 252 GLN E CA 1
ATOM 10572 C C . GLN E 1 248 ? 12.186 -36.503 -27.421 1.00 21.60 252 GLN E C 1
ATOM 10573 O O . GLN E 1 248 ? 11.837 -36.218 -28.569 1.00 19.90 252 GLN E O 1
ATOM 10579 N N . VAL E 1 249 ? 11.473 -37.279 -26.614 1.00 21.55 253 VAL E N 1
ATOM 10580 C CA . VAL E 1 249 ? 10.175 -37.805 -27.004 1.00 20.18 253 VAL E CA 1
ATOM 10581 C C . VAL E 1 249 ? 9.240 -37.460 -25.858 1.00 20.58 253 VAL E C 1
ATOM 10582 O O . VAL E 1 249 ? 9.675 -37.299 -24.716 1.00 19.14 253 VAL E O 1
ATOM 10586 N N . PHE E 1 250 ? 7.959 -37.309 -26.160 1.00 19.76 254 PHE E N 1
ATOM 10587 C CA . PHE E 1 250 ? 7.017 -36.987 -25.108 1.00 20.30 254 PHE E CA 1
ATOM 10588 C C . PHE E 1 250 ? 5.727 -37.762 -25.253 1.00 19.29 254 PHE E C 1
ATOM 10589 O O . PHE E 1 250 ? 5.326 -38.129 -26.350 1.00 16.52 254 PHE E O 1
ATOM 10597 N N . GLN E 1 251 ? 5.086 -38.016 -24.122 1.00 19.70 255 GLN E N 1
ATOM 10598 C CA . GLN E 1 251 ? 3.831 -38.735 -24.125 1.00 20.27 255 GLN E CA 1
ATOM 10599 C C . GLN E 1 251 ? 2.795 -37.971 -23.333 1.00 18.60 255 GLN E C 1
ATOM 10600 O O . GLN E 1 251 ? 2.909 -37.831 -22.117 1.00 16.85 255 GLN E O 1
ATOM 10606 N N . ASP E 1 252 ? 1.805 -37.449 -24.046 1.00 18.79 256 ASP E N 1
ATOM 10607 C CA . ASP E 1 252 ? 0.698 -36.726 -23.435 1.00 16.62 256 ASP E CA 1
ATOM 10608 C C . ASP E 1 252 ? -0.489 -37.596 -23.820 1.00 16.37 256 ASP E C 1
ATOM 10609 O O . ASP E 1 252 ? -0.926 -37.588 -24.974 1.00 14.02 256 ASP E O 1
ATOM 10614 N N . ARG E 1 253 ? -0.990 -38.358 -22.851 1.00 15.60 257 ARG E N 1
ATOM 10615 C CA . ARG E 1 253 ? -2.090 -39.273 -23.090 1.00 16.56 257 ARG E CA 1
ATOM 10616 C C . ARG E 1 253 ? -1.685 -40.180 -24.256 1.00 17.74 257 ARG E C 1
ATOM 10617 O O . ARG E 1 253 ? -0.660 -40.862 -24.163 1.00 18.03 257 ARG E O 1
ATOM 10625 N N . LYS E 1 254 ? -2.444 -40.191 -25.351 1.00 16.30 258 LYS E N 1
ATOM 10626 C CA . LYS E 1 254 ? -2.073 -41.060 -26.472 1.00 17.82 258 LYS E CA 1
ATOM 10627 C C . LYS E 1 254 ? -1.355 -40.381 -27.640 1.00 15.90 258 LYS E C 1
ATOM 10628 O O . LYS E 1 254 ? -1.233 -40.944 -28.728 1.00 16.18 258 LYS E O 1
ATOM 10634 N N . MET E 1 255 ? -0.850 -39.183 -27.383 1.00 15.83 259 MET E N 1
ATOM 10635 C CA . MET E 1 255 ? -0.103 -38.409 -28.365 1.00 15.78 259 MET E CA 1
ATOM 10636 C C . MET E 1 255 ? 1.364 -38.644 -28.031 1.00 16.53 259 MET E C 1
ATOM 10637 O O . MET E 1 255 ? 1.842 -38.196 -26.988 1.00 16.65 259 MET E O 1
ATOM 10642 N N . LEU E 1 256 ? 2.065 -39.360 -28.908 1.00 16.09 260 LEU E N 1
ATOM 10643 C CA . LEU E 1 256 ? 3.476 -39.673 -28.694 1.00 17.43 260 LEU E CA 1
ATOM 10644 C C . LEU E 1 256 ? 4.315 -38.983 -29.766 1.00 16.94 260 LEU E C 1
ATOM 10645 O O . LEU E 1 256 ? 4.194 -39.302 -30.942 1.00 15.86 260 LEU E O 1
ATOM 10650 N N . THR E 1 257 ? 5.177 -38.053 -29.367 1.00 16.29 261 THR E N 1
ATOM 10651 C CA . THR E 1 257 ? 5.983 -37.331 -30.345 1.00 16.67 261 THR E CA 1
ATOM 10652 C C . THR E 1 257 ? 7.490 -37.353 -30.091 1.00 16.99 261 THR E C 1
ATOM 10653 O O . THR E 1 257 ? 7.940 -37.592 -28.974 1.00 15.06 261 THR E O 1
ATOM 10657 N N . GLY E 1 258 ? 8.249 -37.117 -31.158 1.00 16.81 262 GLY E N 1
ATOM 10658 C CA . GLY E 1 258 ? 9.703 -37.063 -31.093 1.00 16.51 262 GLY E CA 1
ATOM 10659 C C . GLY E 1 258 ? 10.145 -35.722 -31.664 1.00 17.69 262 GLY E C 1
ATOM 10660 O O . GLY E 1 258 ? 9.494 -35.188 -32.563 1.00 15.13 262 GLY E O 1
ATOM 10661 N N . ASP E 1 259 ? 11.248 -35.166 -31.175 1.00 17.66 263 ASP E N 1
ATOM 10662 C CA . ASP E 1 259 ? 11.681 -33.862 -31.663 1.00 21.03 263 ASP E CA 1
ATOM 10663 C C . ASP E 1 259 ? 12.427 -33.794 -32.993 1.00 22.05 263 ASP E C 1
ATOM 10664 O O . ASP E 1 259 ? 12.337 -32.782 -33.689 1.00 22.26 263 ASP E O 1
ATOM 10669 N N . SER E 1 260 ? 13.138 -34.854 -33.363 1.00 24.34 264 SER E N 1
ATOM 10670 C CA . SER E 1 260 ? 13.945 -34.815 -34.582 1.00 25.53 264 SER E CA 1
ATOM 10671 C C . SER E 1 260 ? 14.324 -36.216 -35.070 1.00 25.87 264 SER E C 1
ATOM 10672 O O . SER E 1 260 ? 13.772 -37.212 -34.613 1.00 25.91 264 SER E O 1
ATOM 10675 N N . PRO E 1 261 ? 15.256 -36.307 -36.036 1.00 26.21 265 PRO E N 1
ATOM 10676 C CA . PRO E 1 261 ? 15.648 -37.638 -36.508 1.00 26.74 265 PRO E CA 1
ATOM 10677 C C . PRO E 1 261 ? 16.331 -38.372 -35.352 1.00 25.82 265 PRO E C 1
ATOM 10678 O O . PRO E 1 261 ? 16.397 -39.598 -35.326 1.00 26.17 265 PRO E O 1
ATOM 10682 N N . LEU E 1 262 ? 16.840 -37.590 -34.404 1.00 26.06 266 LEU E N 1
ATOM 10683 C CA . LEU E 1 262 ? 17.520 -38.108 -33.217 1.00 24.20 266 LEU E CA 1
ATOM 10684 C C . LEU E 1 262 ? 16.540 -38.838 -32.300 1.00 24.58 266 LEU E C 1
ATOM 10685 O O . LEU E 1 262 ? 16.943 -39.640 -31.451 1.00 23.82 266 LEU E O 1
ATOM 10690 N N . ALA E 1 263 ? 15.255 -38.546 -32.471 1.00 22.69 267 ALA E N 1
ATOM 10691 C CA . ALA E 1 263 ? 14.195 -39.142 -31.655 1.00 23.89 267 ALA E CA 1
ATOM 10692 C C . ALA E 1 263 ? 13.690 -40.485 -32.180 1.00 23.76 267 ALA E C 1
ATOM 10693 O O . ALA E 1 263 ? 12.905 -41.165 -31.520 1.00 24.23 267 ALA E O 1
ATOM 10695 N N . GLY E 1 264 ? 14.146 -40.867 -33.368 1.00 23.56 268 GLY E N 1
ATOM 10696 C CA . GLY E 1 264 ? 13.714 -42.119 -33.965 1.00 23.12 268 GLY E CA 1
ATOM 10697 C C . GLY E 1 264 ? 13.659 -43.343 -33.069 1.00 23.13 268 GLY E C 1
ATOM 10698 O O . GLY E 1 264 ? 12.600 -43.949 -32.897 1.00 22.44 268 GLY E O 1
ATOM 10699 N N . ASN E 1 265 ? 14.796 -43.719 -32.495 1.00 23.54 269 ASN E N 1
ATOM 10700 C CA . ASN E 1 265 ? 14.845 -44.896 -31.639 1.00 24.06 269 ASN E CA 1
ATOM 10701 C C . ASN E 1 265 ? 13.983 -44.756 -30.382 1.00 23.85 269 ASN E C 1
ATOM 10702 O O . ASN E 1 265 ? 13.248 -45.677 -30.023 1.00 23.49 269 ASN E O 1
ATOM 10707 N N . ALA E 1 266 ? 14.073 -43.609 -29.715 1.00 20.84 270 ALA E N 1
ATOM 10708 C CA . ALA E 1 266 ? 13.300 -43.380 -28.496 1.00 22.28 270 ALA E CA 1
ATOM 10709 C C . ALA E 1 266 ? 11.791 -43.453 -28.736 1.00 20.36 270 ALA E C 1
ATOM 10710 O O . ALA E 1 266 ? 11.060 -44.028 -27.930 1.00 20.43 270 ALA E O 1
ATOM 10712 N N . LEU E 1 267 ? 11.323 -42.869 -29.835 1.00 20.16 271 LEU E N 1
ATOM 10713 C CA . LEU E 1 267 ? 9.895 -42.901 -30.138 1.00 19.41 271 LEU E CA 1
ATOM 10714 C C . LEU E 1 267 ? 9.495 -44.347 -30.407 1.00 19.47 271 LEU E C 1
ATOM 10715 O O . LEU E 1 267 ? 8.372 -44.753 -30.123 1.00 17.65 271 LEU E O 1
ATOM 10720 N N . GLY E 1 268 ? 10.426 -45.129 -30.951 1.00 21.23 272 GLY E N 1
ATOM 10721 C CA . GLY E 1 268 ? 10.141 -46.530 -31.219 1.00 22.74 272 GLY E CA 1
ATOM 10722 C C . GLY E 1 268 ? 9.906 -47.302 -29.928 1.00 24.28 272 GLY E C 1
ATOM 10723 O O . GLY E 1 268 ? 8.948 -48.067 -29.812 1.00 24.50 272 GLY E O 1
ATOM 10724 N N . GLN E 1 269 ? 10.777 -47.107 -28.945 1.00 24.72 273 GLN E N 1
ATOM 10725 C CA . GLN E 1 269 ? 10.625 -47.806 -27.669 1.00 24.86 273 GLN E CA 1
ATOM 10726 C C . GLN E 1 269 ? 9.442 -47.240 -26.890 1.00 23.88 273 GLN E C 1
ATOM 10727 O O . GLN E 1 269 ? 8.813 -47.941 -26.097 1.00 24.12 273 GLN E O 1
ATOM 10733 N N . LEU E 1 270 ? 9.153 -45.962 -27.113 1.00 21.66 274 LEU E N 1
ATOM 10734 C CA . LEU E 1 270 ? 8.029 -45.312 -26.448 1.00 22.29 274 LEU E CA 1
ATOM 10735 C C . LEU E 1 270 ? 6.728 -45.912 -26.976 1.00 21.84 274 LEU E C 1
ATOM 10736 O O . LEU E 1 270 ? 5.877 -46.342 -26.205 1.00 22.91 274 LEU E O 1
ATOM 10741 N N . ALA E 1 271 ? 6.587 -45.943 -28.299 1.00 21.70 275 ALA E N 1
ATOM 10742 C CA . ALA E 1 271 ? 5.393 -46.484 -28.942 1.00 23.01 275 ALA E CA 1
ATOM 10743 C C . ALA E 1 271 ? 5.154 -47.963 -28.635 1.00 24.86 275 ALA E C 1
ATOM 10744 O O . ALA E 1 271 ? 4.044 -48.354 -28.264 1.00 24.84 275 ALA E O 1
ATOM 10746 N N . ALA E 1 272 ? 6.182 -48.787 -28.807 1.00 26.37 276 ALA E N 1
ATOM 10747 C CA . ALA E 1 272 ? 6.056 -50.216 -28.527 1.00 26.40 276 ALA E CA 1
ATOM 10748 C C . ALA E 1 272 ? 5.589 -50.452 -27.090 1.00 26.45 276 ALA E C 1
ATOM 10749 O O . ALA E 1 272 ? 4.663 -51.215 -26.829 1.00 24.37 276 ALA E O 1
ATOM 10751 N N . LYS E 1 273 ? 6.243 -49.778 -26.159 1.00 27.35 277 LYS E N 1
ATOM 10752 C CA . LYS E 1 273 ? 5.919 -49.897 -24.739 1.00 29.30 277 LYS E CA 1
ATOM 10753 C C . LYS E 1 273 ? 4.477 -49.501 -24.444 1.00 27.22 277 LYS E C 1
ATOM 10754 O O . LYS E 1 273 ? 3.731 -50.256 -23.827 1.00 25.27 277 LYS E O 1
ATOM 10760 N N . ALA E 1 274 ? 4.095 -48.301 -24.867 1.00 25.87 278 ALA E N 1
ATOM 10761 C CA . ALA E 1 274 ? 2.736 -47.821 -24.639 1.00 24.19 278 ALA E CA 1
ATOM 10762 C C . ALA E 1 274 ? 1.698 -48.751 -25.263 1.00 23.34 278 ALA E C 1
ATOM 10763 O O . ALA E 1 274 ? 0.708 -49.110 -24.621 1.00 22.64 278 ALA E O 1
ATOM 10765 N N . LEU E 1 275 ? 1.922 -49.138 -26.515 1.00 21.72 279 LEU E N 1
ATOM 10766 C CA . LEU E 1 275 ? 0.989 -50.016 -27.203 1.00 21.60 279 LEU E CA 1
ATOM 10767 C C . LEU E 1 275 ? 0.903 -51.392 -26.559 1.00 22.79 279 LEU E C 1
ATOM 10768 O O . LEU E 1 275 ? -0.161 -52.006 -26.531 1.00 22.40 279 LEU E O 1
ATOM 10773 N N . LEU E 1 276 ? 2.022 -51.886 -26.044 1.00 23.81 280 LEU E N 1
ATOM 10774 C CA . LEU E 1 276 ? 2.017 -53.190 -25.390 1.00 26.01 280 LEU E CA 1
ATOM 10775 C C . LEU E 1 276 ? 1.178 -53.199 -24.113 1.00 27.64 280 LEU E C 1
ATOM 10776 O O . LEU E 1 276 ? 0.371 -54.107 -23.897 1.00 27.85 280 LEU E O 1
ATOM 10781 N N . ALA E 1 277 ? 1.379 -52.197 -23.263 1.00 29.39 281 ALA E N 1
ATOM 10782 C CA . ALA E 1 277 ? 0.629 -52.097 -22.016 1.00 31.79 281 ALA E CA 1
ATOM 10783 C C . ALA E 1 277 ? -0.847 -52.003 -22.380 1.00 33.05 281 ALA E C 1
ATOM 10784 O O . ALA E 1 277 ? -1.707 -52.525 -21.671 1.00 31.42 281 ALA E O 1
ATOM 10786 N N . GLU E 1 278 ? -1.128 -51.339 -23.501 1.00 35.75 282 GLU E N 1
ATOM 10787 C CA . GLU E 1 278 ? -2.497 -51.174 -23.985 1.00 38.76 282 GLU E CA 1
ATOM 10788 C C . GLU E 1 278 ? -3.129 -52.551 -24.208 1.00 39.02 282 GLU E C 1
ATOM 10789 O O . GLU E 1 278 ? -4.211 -52.835 -23.700 1.00 37.30 282 GLU E O 1
ATOM 10795 N N . VAL E 1 279 ? -2.435 -53.404 -24.957 1.00 39.45 283 VAL E N 1
ATOM 10796 C CA . VAL E 1 279 ? -2.923 -54.748 -25.250 1.00 41.03 283 VAL E CA 1
ATOM 10797 C C . VAL E 1 279 ? -2.662 -55.725 -24.109 1.00 44.21 283 VAL E C 1
ATOM 10798 O O . VAL E 1 279 ? -3.272 -56.787 -24.037 1.00 44.48 283 VAL E O 1
ATOM 10802 N N . GLU E 1 280 ? -1.751 -55.357 -23.217 1.00 48.75 284 GLU E N 1
ATOM 10803 C CA . GLU E 1 280 ? -1.396 -56.204 -22.082 1.00 54.17 284 GLU E CA 1
ATOM 10804 C C . GLU E 1 280 ? -2.636 -56.592 -21.284 1.00 56.38 284 GLU E C 1
ATOM 10805 O O . GLU E 1 280 ? -2.783 -57.748 -20.888 1.00 56.71 284 GLU E O 1
ATOM 10811 N N . GLY E 1 281 ? -3.523 -55.627 -21.046 1.00 58.71 285 GLY E N 1
ATOM 10812 C CA . GLY E 1 281 ? -4.729 -55.906 -20.284 1.00 61.66 285 GLY E CA 1
ATOM 10813 C C . GLY E 1 281 ? -5.605 -54.681 -20.097 1.00 63.45 285 GLY E C 1
ATOM 10814 O O . GLY E 1 281 ? -5.215 -53.599 -20.583 1.00 64.20 285 GLY E O 1
ATOM 10816 N N . ALA F 1 1 ? 4.566 -1.792 -28.864 1.00 59.64 5 ALA F N 1
ATOM 10817 C CA . ALA F 1 1 ? 4.433 -1.842 -27.379 1.00 58.94 5 ALA F CA 1
ATOM 10818 C C . ALA F 1 1 ? 4.878 -3.201 -26.849 1.00 57.56 5 ALA F C 1
ATOM 10819 O O . ALA F 1 1 ? 6.057 -3.412 -26.561 1.00 57.87 5 ALA F O 1
ATOM 10821 N N . ASN F 1 2 ? 3.921 -4.115 -26.720 1.00 54.68 6 ASN F N 1
ATOM 10822 C CA . ASN F 1 2 ? 4.199 -5.466 -26.238 1.00 51.81 6 ASN F CA 1
ATOM 10823 C C . ASN F 1 2 ? 4.609 -6.290 -27.447 1.00 48.78 6 ASN F C 1
ATOM 10824 O O . ASN F 1 2 ? 4.629 -7.521 -27.421 1.00 48.75 6 ASN F O 1
ATOM 10829 N N . ASP F 1 3 ? 4.936 -5.575 -28.515 1.00 45.16 7 ASP F N 1
ATOM 10830 C CA . ASP F 1 3 ? 5.344 -6.186 -29.772 1.00 42.02 7 ASP F CA 1
ATOM 10831 C C . ASP F 1 3 ? 6.807 -6.643 -29.701 1.00 40.22 7 ASP F C 1
ATOM 10832 O O . ASP F 1 3 ? 7.717 -5.835 -29.557 1.00 39.71 7 ASP F O 1
ATOM 10837 N N . LYS F 1 4 ? 7.025 -7.946 -29.817 1.00 39.05 8 LYS F N 1
ATOM 10838 C CA . LYS F 1 4 ? 8.369 -8.510 -29.764 1.00 38.74 8 LYS F CA 1
ATOM 10839 C C . LYS F 1 4 ? 8.882 -8.895 -31.149 1.00 38.01 8 LYS F C 1
ATOM 10840 O O . LYS F 1 4 ? 9.884 -9.599 -31.278 1.00 37.03 8 LYS F O 1
ATOM 10846 N N . HIS F 1 5 ? 8.182 -8.432 -32.183 1.00 37.58 9 HIS F N 1
ATOM 10847 C CA . HIS F 1 5 ? 8.572 -8.711 -33.563 1.00 37.22 9 HIS F CA 1
ATOM 10848 C C . HIS F 1 5 ? 9.688 -7.771 -34.009 1.00 35.24 9 HIS F C 1
ATOM 10849 O O . HIS F 1 5 ? 9.653 -6.575 -33.720 1.00 32.83 9 HIS F O 1
ATOM 10856 N N . PRO F 1 6 ? 10.700 -8.301 -34.711 1.00 33.99 10 PRO F N 1
ATOM 10857 C CA . PRO F 1 6 ? 11.784 -7.428 -35.176 1.00 33.48 10 PRO F CA 1
ATOM 10858 C C . PRO F 1 6 ? 11.172 -6.409 -36.144 1.00 33.00 10 PRO F C 1
ATOM 10859 O O . PRO F 1 6 ? 10.367 -6.779 -36.997 1.00 33.21 10 PRO F O 1
ATOM 10863 N N . THR F 1 7 ? 11.536 -5.137 -36.007 1.00 32.90 11 THR F N 1
ATOM 10864 C CA . THR F 1 7 ? 10.997 -4.096 -36.884 1.00 33.06 11 THR F CA 1
ATOM 10865 C C . THR F 1 7 ? 11.873 -3.953 -38.131 1.00 31.82 11 THR F C 1
ATOM 10866 O O . THR F 1 7 ? 13.061 -3.652 -38.032 1.00 32.18 11 THR F O 1
ATOM 10870 N N . PRO F 1 8 ? 11.292 -4.157 -39.323 1.00 30.44 12 PRO F N 1
ATOM 10871 C CA . PRO F 1 8 ? 12.026 -4.053 -40.589 1.00 29.11 12 PRO F CA 1
ATOM 10872 C C . PRO F 1 8 ? 12.786 -2.743 -40.801 1.00 27.72 12 PRO F C 1
ATOM 10873 O O . PRO F 1 8 ? 12.322 -1.672 -40.409 1.00 25.71 12 PRO F O 1
ATOM 10877 N N . ASP F 1 9 ? 13.964 -2.852 -41.414 1.00 27.75 13 ASP F N 1
ATOM 10878 C CA . ASP F 1 9 ? 14.800 -1.697 -41.745 1.00 26.98 13 ASP F CA 1
ATOM 10879 C C . ASP F 1 9 ? 14.771 -1.718 -43.266 1.00 27.70 13 ASP F C 1
ATOM 10880 O O . ASP F 1 9 ? 15.406 -2.571 -43.892 1.00 26.92 13 ASP F O 1
ATOM 10885 N N . PRO F 1 10 ? 14.015 -0.788 -43.878 1.00 28.03 14 PRO F N 1
ATOM 10886 C CA . PRO F 1 10 ? 13.881 -0.694 -45.334 1.00 28.18 14 PRO F CA 1
ATOM 10887 C C . PRO F 1 10 ? 15.160 -0.354 -46.097 1.00 27.34 14 PRO F C 1
ATOM 10888 O O . PRO F 1 10 ? 15.284 -0.669 -47.277 1.00 27.55 14 PRO F O 1
ATOM 10892 N N . ALA F 1 11 ? 16.111 0.279 -45.420 1.00 25.78 15 ALA F N 1
ATOM 10893 C CA . ALA F 1 11 ? 17.367 0.661 -46.056 1.00 23.64 15 ALA F CA 1
ATOM 10894 C C . ALA F 1 11 ? 18.165 -0.548 -46.541 1.00 21.41 15 ALA F C 1
ATOM 10895 O O . ALA F 1 11 ? 18.876 -0.471 -47.540 1.00 20.03 15 ALA F O 1
ATOM 10897 N N . GLU F 1 12 ? 18.050 -1.666 -45.834 1.00 21.20 16 GLU F N 1
ATOM 10898 C CA . GLU F 1 12 ? 18.799 -2.862 -46.202 1.00 21.51 16 GLU F CA 1
ATOM 10899 C C . GLU F 1 12 ? 17.899 -4.088 -46.195 1.00 21.94 16 GLU F C 1
ATOM 10900 O O . GLU F 1 12 ? 17.101 -4.283 -45.278 1.00 22.38 16 GLU F O 1
ATOM 10906 N N . ASP F 1 13 ? 18.057 -4.923 -47.216 1.00 23.31 17 ASP F N 1
ATOM 10907 C CA . ASP F 1 13 ? 17.238 -6.121 -47.378 1.00 25.91 17 ASP F CA 1
ATOM 10908 C C . ASP F 1 13 ? 17.404 -7.138 -46.247 1.00 26.58 17 ASP F C 1
ATOM 10909 O O . ASP F 1 13 ? 18.523 -7.511 -45.892 1.00 25.44 17 ASP F O 1
ATOM 10914 N N . ASN F 1 14 ? 16.272 -7.590 -45.711 1.00 25.98 18 ASN F N 1
ATOM 10915 C CA . ASN F 1 14 ? 16.213 -8.574 -44.628 1.00 24.53 18 ASN F CA 1
ATOM 10916 C C . ASN F 1 14 ? 16.924 -8.088 -43.378 1.00 24.76 18 ASN F C 1
ATOM 10917 O O . ASN F 1 14 ? 17.469 -8.883 -42.607 1.00 25.20 18 ASN F O 1
ATOM 10922 N N . ALA F 1 15 ? 16.913 -6.775 -43.180 1.00 23.87 19 ALA F N 1
ATOM 10923 C CA . ALA F 1 15 ? 17.546 -6.164 -42.017 1.00 24.48 19 ALA F CA 1
ATOM 10924 C C . ALA F 1 15 ? 16.444 -5.733 -41.053 1.00 25.13 19 ALA F C 1
ATOM 10925 O O . ALA F 1 15 ? 15.343 -5.373 -41.488 1.00 24.50 19 ALA F O 1
ATOM 10927 N N . PHE F 1 16 ? 16.741 -5.752 -39.753 1.00 24.67 20 PHE F N 1
ATOM 10928 C CA . PHE F 1 16 ? 15.747 -5.394 -38.739 1.00 24.82 20 PHE F CA 1
ATOM 10929 C C . PHE F 1 16 ? 16.256 -4.579 -37.554 1.00 25.89 20 PHE F C 1
ATOM 10930 O O . PHE F 1 16 ? 17.329 -4.851 -37.012 1.00 25.60 20 PHE F O 1
ATOM 10938 N N . PHE F 1 17 ? 15.462 -3.590 -37.151 1.00 26.67 21 PHE F N 1
ATOM 10939 C CA . PHE F 1 17 ? 15.764 -2.767 -35.986 1.00 27.55 21 PHE F CA 1
ATOM 10940 C C . PHE F 1 17 ? 15.227 -3.604 -34.819 1.00 27.04 21 PHE F C 1
ATOM 10941 O O . PHE F 1 17 ? 14.502 -4.575 -35.035 1.00 25.55 21 PHE F O 1
ATOM 10949 N N . PRO F 1 18 ? 15.581 -3.249 -33.573 1.00 26.79 22 PRO F N 1
ATOM 10950 C CA . PRO F 1 18 ? 15.051 -4.048 -32.463 1.00 27.29 22 PRO F CA 1
ATOM 10951 C C . PRO F 1 18 ? 13.522 -3.912 -32.411 1.00 27.99 22 PRO F C 1
ATOM 10952 O O . PRO F 1 18 ? 12.957 -2.931 -32.910 1.00 26.98 22 PRO F O 1
ATOM 10956 N N . SER F 1 19 ? 12.857 -4.897 -31.818 1.00 27.67 23 SER F N 1
ATOM 10957 C CA . SER F 1 19 ? 11.399 -4.878 -31.688 1.00 28.04 23 SER F CA 1
ATOM 10958 C C . SER F 1 19 ? 10.971 -3.691 -30.827 1.00 28.54 23 SER F C 1
ATOM 10959 O O . SER F 1 19 ? 11.778 -3.123 -30.097 1.00 26.65 23 SER F O 1
ATOM 10962 N N . ALA F 1 20 ? 9.691 -3.338 -30.898 1.00 28.78 24 ALA F N 1
ATOM 10963 C CA . ALA F 1 20 ? 9.166 -2.226 -30.118 1.00 30.08 24 ALA F CA 1
ATOM 10964 C C . ALA F 1 20 ? 9.301 -2.527 -28.627 1.00 31.27 24 ALA F C 1
ATOM 10965 O O . ALA F 1 20 ? 9.583 -1.636 -27.823 1.00 29.46 24 ALA F O 1
ATOM 10967 N N . TYR F 1 21 ? 9.102 -3.790 -28.264 1.00 31.83 25 TYR F N 1
ATOM 10968 C CA . TYR F 1 21 ? 9.202 -4.187 -26.866 1.00 33.37 25 TYR F CA 1
ATOM 10969 C C . TYR F 1 21 ? 10.624 -4.026 -26.354 1.00 33.02 25 TYR F C 1
ATOM 10970 O O . TYR F 1 21 ? 10.850 -3.367 -25.336 1.00 31.98 25 TYR F O 1
ATOM 10979 N N . SER F 1 22 ? 11.582 -4.626 -27.055 1.00 32.80 26 SER F N 1
ATOM 10980 C CA . SER F 1 22 ? 12.978 -4.536 -26.639 1.00 32.61 26 SER F CA 1
ATOM 10981 C C . SER F 1 22 ? 13.419 -3.079 -26.523 1.00 32.40 26 SER F C 1
ATOM 10982 O O . SER F 1 22 ? 14.160 -2.721 -25.603 1.00 32.00 26 SER F O 1
ATOM 10985 N N . LEU F 1 23 ? 12.955 -2.235 -27.443 1.00 32.92 27 LEU F N 1
ATOM 10986 C CA . LEU F 1 23 ? 13.322 -0.825 -27.406 1.00 32.83 27 LEU F CA 1
ATOM 10987 C C . LEU F 1 23 ? 12.795 -0.148 -26.141 1.00 33.05 27 LEU F C 1
ATOM 10988 O O . LEU F 1 23 ? 13.486 0.680 -25.545 1.00 32.24 27 LEU F O 1
ATOM 10993 N N . SER F 1 24 ? 11.580 -0.512 -25.726 1.00 33.84 28 SER F N 1
ATOM 10994 C CA . SER F 1 24 ? 10.968 0.069 -24.530 1.00 33.56 28 SER F CA 1
ATOM 10995 C C . SER F 1 24 ? 11.726 -0.381 -23.289 1.00 33.78 28 SER F C 1
ATOM 10996 O O . SER F 1 24 ? 11.694 0.285 -22.248 1.00 33.72 28 SER F O 1
ATOM 10999 N N . GLN F 1 25 ? 12.406 -1.517 -23.412 1.00 33.90 29 GLN F N 1
ATOM 11000 C CA . GLN F 1 25 ? 13.184 -2.076 -22.312 1.00 33.45 29 GLN F CA 1
ATOM 11001 C C . GLN F 1 25 ? 14.613 -1.541 -22.286 1.00 33.68 29 GLN F C 1
ATOM 11002 O O . GLN F 1 25 ? 15.138 -1.193 -21.225 1.00 32.55 29 GLN F O 1
ATOM 11008 N N . PHE F 1 26 ? 15.228 -1.459 -23.465 1.00 32.81 30 PHE F N 1
ATOM 11009 C CA . PHE F 1 26 ? 16.618 -1.043 -23.577 1.00 33.35 30 PHE F CA 1
ATOM 11010 C C . PHE F 1 26 ? 16.972 0.395 -23.962 1.00 32.32 30 PHE F C 1
ATOM 11011 O O . PHE F 1 26 ? 18.154 0.724 -24.046 1.00 31.34 30 PHE F O 1
ATOM 11019 N N . THR F 1 27 ? 15.988 1.256 -24.201 1.00 31.22 31 THR F N 1
ATOM 11020 C CA . THR F 1 27 ? 16.315 2.638 -24.556 1.00 29.78 31 THR F CA 1
ATOM 11021 C C . THR F 1 27 ? 15.446 3.648 -23.819 1.00 29.85 31 THR F C 1
ATOM 11022 O O . THR F 1 27 ? 14.317 3.343 -23.440 1.00 29.58 31 THR F O 1
ATOM 11026 N N . ALA F 1 28 ? 15.988 4.847 -23.615 1.00 29.65 32 ALA F N 1
ATOM 11027 C CA . ALA F 1 28 ? 15.271 5.926 -22.938 1.00 28.50 32 ALA F CA 1
ATOM 11028 C C . ALA F 1 28 ? 15.407 7.236 -23.717 1.00 28.17 32 ALA F C 1
ATOM 11029 O O . ALA F 1 28 ? 16.384 7.436 -24.447 1.00 25.65 32 ALA F O 1
ATOM 11031 N N . SER F 1 29 ? 14.424 8.121 -23.557 1.00 27.21 33 SER F N 1
ATOM 11032 C CA . SER F 1 29 ? 14.440 9.417 -24.226 1.00 28.73 33 SER F CA 1
ATOM 11033 C C . SER F 1 29 ? 15.535 10.282 -23.614 1.00 29.62 33 SER F C 1
ATOM 11034 O O . SER F 1 29 ? 15.958 11.277 -24.201 1.00 27.64 33 SER F O 1
ATOM 11037 N N . LYS F 1 30 ? 15.986 9.899 -22.422 1.00 31.09 34 LYS F N 1
ATOM 11038 C CA . LYS F 1 30 ? 17.044 10.638 -21.739 1.00 34.16 34 LYS F CA 1
ATOM 11039 C C . LYS F 1 30 ? 18.130 9.720 -21.168 1.00 33.80 34 LYS F C 1
ATOM 11040 O O . LYS F 1 30 ? 17.863 8.578 -20.793 1.00 33.40 34 LYS F O 1
ATOM 11046 N N . SER F 1 31 ? 19.363 10.216 -21.123 1.00 34.20 35 SER F N 1
ATOM 11047 C CA . SER F 1 31 ? 20.466 9.434 -20.580 1.00 34.00 35 SER F CA 1
ATOM 11048 C C . SER F 1 31 ? 20.516 9.719 -19.086 1.00 34.53 35 SER F C 1
ATOM 11049 O O . SER F 1 31 ? 19.795 10.585 -18.592 1.00 35.77 35 SER F O 1
ATOM 11052 N N . ASP F 1 32 ? 21.371 9.001 -18.369 1.00 33.64 36 ASP F N 1
ATOM 11053 C CA . ASP F 1 32 ? 21.501 9.220 -16.937 1.00 32.45 36 ASP F CA 1
ATOM 11054 C C . ASP F 1 32 ? 22.785 10.007 -16.678 1.00 31.51 36 ASP F C 1
ATOM 11055 O O . ASP F 1 32 ? 23.358 9.963 -15.591 1.00 31.34 36 ASP F O 1
ATOM 11060 N N . LEU F 1 33 ? 23.220 10.741 -17.701 1.00 29.66 37 LEU F N 1
ATOM 11061 C CA . LEU F 1 33 ? 24.424 11.569 -17.617 1.00 28.05 37 LEU F CA 1
ATOM 11062 C C . LEU F 1 33 ? 24.395 12.392 -16.327 1.00 27.23 37 LEU F C 1
ATOM 11063 O O . LEU F 1 33 ? 23.394 13.029 -16.020 1.00 26.50 37 LEU F O 1
ATOM 11068 N N . SER F 1 34 ? 25.487 12.374 -15.570 1.00 25.88 38 SER F N 1
ATOM 11069 C CA . SER F 1 34 ? 25.547 13.139 -14.328 1.00 27.99 38 SER F CA 1
ATOM 11070 C C . SER F 1 34 ? 26.972 13.221 -13.796 1.00 28.00 38 SER F C 1
ATOM 11071 O O . SER F 1 34 ? 27.824 12.408 -14.158 1.00 28.63 38 SER F O 1
ATOM 11074 N N . GLY F 1 35 ? 27.220 14.208 -12.939 1.00 30.05 39 GLY F N 1
ATOM 11075 C CA . GLY F 1 35 ? 28.537 14.386 -12.359 1.00 32.28 39 GLY F CA 1
ATOM 11076 C C . GLY F 1 35 ? 29.588 14.640 -13.414 1.00 34.29 39 GLY F C 1
ATOM 11077 O O . GLY F 1 35 ? 30.704 14.135 -13.316 1.00 33.46 39 GLY F O 1
ATOM 11078 N N . ALA F 1 36 ? 29.220 15.423 -14.425 1.00 35.96 40 ALA F N 1
ATOM 11079 C CA . ALA F 1 36 ? 30.128 15.757 -15.520 1.00 38.32 40 ALA F CA 1
ATOM 11080 C C . ALA F 1 36 ? 30.689 17.174 -15.389 1.00 40.09 40 ALA F C 1
ATOM 11081 O O . ALA F 1 36 ? 30.882 17.882 -16.380 1.00 40.88 40 ALA F O 1
ATOM 11083 N N . HIS F 1 37 ? 30.945 17.589 -14.155 1.00 42.01 41 HIS F N 1
ATOM 11084 C CA . HIS F 1 37 ? 31.507 18.909 -13.897 1.00 43.43 41 HIS F CA 1
ATOM 11085 C C . HIS F 1 37 ? 32.935 18.734 -13.396 1.00 41.96 41 HIS F C 1
ATOM 11086 O O . HIS F 1 37 ? 33.175 18.042 -12.408 1.00 40.33 41 HIS F O 1
ATOM 11093 N N . TYR F 1 38 ? 33.881 19.354 -14.091 1.00 40.20 42 TYR F N 1
ATOM 11094 C CA . TYR F 1 38 ? 35.284 19.254 -13.721 1.00 39.15 42 TYR F CA 1
ATOM 11095 C C . TYR F 1 38 ? 35.888 20.630 -13.485 1.00 40.27 42 TYR F C 1
ATOM 11096 O O . TYR F 1 38 ? 36.210 21.355 -14.426 1.00 38.55 42 TYR F O 1
ATOM 11105 N N . PRO F 1 39 ? 36.037 21.006 -12.205 1.00 41.29 43 PRO F N 1
ATOM 11106 C CA . PRO F 1 39 ? 36.592 22.289 -11.765 1.00 41.91 43 PRO F CA 1
ATOM 11107 C C . PRO F 1 39 ? 37.925 22.655 -12.408 1.00 41.39 43 PRO F C 1
ATOM 11108 O O . PRO F 1 39 ? 38.116 23.789 -12.851 1.00 40.97 43 PRO F O 1
ATOM 11112 N N . THR F 1 40 ? 38.842 21.694 -12.462 1.00 40.86 44 THR F N 1
ATOM 11113 C CA . THR F 1 40 ? 40.161 21.940 -13.040 1.00 42.22 44 THR F CA 1
ATOM 11114 C C . THR F 1 40 ? 40.444 21.086 -14.283 1.00 41.41 44 THR F C 1
ATOM 11115 O O . THR F 1 40 ? 41.290 20.188 -14.263 1.00 41.15 44 THR F O 1
ATOM 11119 N N . PRO F 1 41 ? 39.751 21.376 -15.395 1.00 40.51 45 PRO F N 1
ATOM 11120 C CA . PRO F 1 41 ? 39.916 20.642 -16.653 1.00 39.58 45 PRO F CA 1
ATOM 11121 C C . PRO F 1 41 ? 41.262 20.869 -17.353 1.00 39.77 45 PRO F C 1
ATOM 11122 O O . PRO F 1 41 ? 41.923 21.892 -17.150 1.00 38.85 45 PRO F O 1
ATOM 11126 N N . TYR F 1 42 ? 41.662 19.898 -18.171 1.00 39.20 46 TYR F N 1
ATOM 11127 C CA . TYR F 1 42 ? 42.907 19.986 -18.932 1.00 39.14 46 TYR F CA 1
ATOM 11128 C C . TYR F 1 42 ? 42.761 21.149 -19.907 1.00 40.44 46 TYR F C 1
ATOM 11129 O O . TYR F 1 42 ? 41.730 21.290 -20.562 1.00 39.78 46 TYR F O 1
ATOM 11138 N N . GLN F 1 43 ? 43.794 21.976 -20.015 1.00 41.98 47 GLN F N 1
ATOM 11139 C CA . GLN F 1 43 ? 43.738 23.130 -20.904 1.00 44.07 47 GLN F CA 1
ATOM 11140 C C . GLN F 1 43 ? 45.041 23.315 -21.674 1.00 44.40 47 GLN F C 1
ATOM 11141 O O . GLN F 1 43 ? 45.332 24.403 -22.178 1.00 44.39 47 GLN F O 1
ATOM 11147 N N . GLY F 1 44 ? 45.808 22.232 -21.775 1.00 44.37 48 GLY F N 1
ATOM 11148 C CA . GLY F 1 44 ? 47.073 22.257 -22.489 1.00 44.98 48 GLY F CA 1
ATOM 11149 C C . GLY F 1 44 ? 46.895 22.221 -23.996 1.00 44.68 48 GLY F C 1
ATOM 11150 O O . GLY F 1 44 ? 47.820 22.539 -24.738 1.00 45.30 48 GLY F O 1
ATOM 11151 N N . GLY F 1 45 ? 45.705 21.824 -24.439 1.00 44.47 49 GLY F N 1
ATOM 11152 C CA . GLY F 1 45 ? 45.399 21.763 -25.860 1.00 43.58 49 GLY F CA 1
ATOM 11153 C C . GLY F 1 45 ? 46.157 20.763 -26.724 1.00 42.57 49 GLY F C 1
ATOM 11154 O O . GLY F 1 45 ? 46.144 20.882 -27.949 1.00 43.08 49 GLY F O 1
ATOM 11155 N N . ARG F 1 46 ? 46.818 19.779 -26.123 1.00 41.41 50 ARG F N 1
ATOM 11156 C CA . ARG F 1 46 ? 47.538 18.788 -26.916 1.00 39.36 50 ARG F CA 1
ATOM 11157 C C . ARG F 1 46 ? 46.829 17.424 -26.974 1.00 39.86 50 ARG F C 1
ATOM 11158 O O . ARG F 1 46 ? 46.228 17.049 -27.986 1.00 38.82 50 ARG F O 1
ATOM 11166 N N . TRP F 1 47 ? 46.912 16.697 -25.862 1.00 38.96 51 TRP F N 1
ATOM 11167 C CA . TRP F 1 47 ? 46.362 15.350 -25.732 1.00 39.41 51 TRP F CA 1
ATOM 11168 C C . TRP F 1 47 ? 44.922 15.169 -26.215 1.00 36.36 51 TRP F C 1
ATOM 11169 O O . TRP F 1 47 ? 43.998 15.831 -25.746 1.00 35.54 51 TRP F O 1
ATOM 11180 N N . LYS F 1 48 ? 44.756 14.246 -27.160 1.00 34.02 52 LYS F N 1
ATOM 11181 C CA . LYS F 1 48 ? 43.471 13.907 -27.785 1.00 31.10 52 LYS F CA 1
ATOM 11182 C C . LYS F 1 48 ? 43.193 12.435 -27.498 1.00 30.19 52 LYS F C 1
ATOM 11183 O O . LYS F 1 48 ? 44.103 11.675 -27.145 1.00 29.72 52 LYS F O 1
ATOM 11189 N N . ILE F 1 49 ? 41.935 12.040 -27.645 1.00 27.67 53 ILE F N 1
ATOM 11190 C CA . ILE F 1 49 ? 41.562 10.651 -27.467 1.00 25.99 53 ILE F CA 1
ATOM 11191 C C . ILE F 1 49 ? 41.118 10.140 -28.826 1.00 23.84 53 ILE F C 1
ATOM 11192 O O . ILE F 1 49 ? 40.223 10.701 -29.462 1.00 24.41 53 ILE F O 1
ATOM 11197 N N . LEU F 1 50 ? 41.783 9.087 -29.278 1.00 22.63 54 LEU F N 1
ATOM 11198 C CA . LEU F 1 50 ? 41.457 8.474 -30.554 1.00 19.60 54 LEU F CA 1
ATOM 11199 C C . LEU F 1 50 ? 40.225 7.599 -30.385 1.00 18.49 54 LEU F C 1
ATOM 11200 O O . LEU F 1 50 ? 40.218 6.660 -29.576 1.00 16.77 54 LEU F O 1
ATOM 11205 N N . VAL F 1 51 ? 39.181 7.913 -31.144 1.00 17.48 55 VAL F N 1
ATOM 11206 C CA . VAL F 1 51 ? 37.942 7.146 -31.090 1.00 17.93 55 VAL F CA 1
ATOM 11207 C C . VAL F 1 51 ? 37.839 6.254 -32.323 1.00 17.99 55 VAL F C 1
ATOM 11208 O O . VAL F 1 51 ? 37.797 6.744 -33.446 1.00 19.48 55 VAL F O 1
ATOM 11212 N N . VAL F 1 52 ? 37.819 4.940 -32.119 1.00 18.78 56 VAL F N 1
ATOM 11213 C CA . VAL F 1 52 ? 37.691 4.017 -33.242 1.00 17.58 56 VAL F CA 1
ATOM 11214 C C . VAL F 1 52 ? 36.228 3.604 -33.261 1.00 16.89 56 VAL F C 1
ATOM 11215 O O . VAL F 1 52 ? 35.782 2.849 -32.390 1.00 17.27 56 VAL F O 1
ATOM 11219 N N . GLY F 1 53 ? 35.488 4.116 -34.243 1.00 17.23 57 GLY F N 1
ATOM 11220 C CA . GLY F 1 53 ? 34.075 3.811 -34.351 1.00 17.10 57 GLY F CA 1
ATOM 11221 C C . GLY F 1 53 ? 33.747 2.731 -35.354 1.00 19.31 57 GLY F C 1
ATOM 11222 O O . GLY F 1 53 ? 34.622 2.248 -36.074 1.00 18.68 57 GLY F O 1
ATOM 11223 N N . ALA F 1 54 ? 32.474 2.346 -35.389 1.00 19.72 58 ALA F N 1
ATOM 11224 C CA . ALA F 1 54 ? 31.991 1.320 -36.307 1.00 20.45 58 ALA F CA 1
ATOM 11225 C C . ALA F 1 54 ? 31.572 1.972 -37.617 1.00 21.99 58 ALA F C 1
ATOM 11226 O O . ALA F 1 54 ? 30.905 3.005 -37.603 1.00 23.62 58 ALA F O 1
ATOM 11228 N N . ASP F 1 55 ? 31.957 1.379 -38.749 1.00 22.44 59 ASP F N 1
ATOM 11229 C CA . ASP F 1 55 ? 31.584 1.938 -40.048 1.00 22.06 59 ASP F CA 1
ATOM 11230 C C . ASP F 1 55 ? 30.594 1.060 -40.815 1.00 23.94 59 ASP F C 1
ATOM 11231 O O . ASP F 1 55 ? 30.250 1.346 -41.959 1.00 21.96 59 ASP F O 1
ATOM 11236 N N . GLU F 1 56 ? 30.134 -0.011 -40.176 1.00 25.33 60 GLU F N 1
ATOM 11237 C CA . GLU F 1 56 ? 29.155 -0.895 -40.799 1.00 26.98 60 GLU F CA 1
ATOM 11238 C C . GLU F 1 56 ? 27.964 -0.998 -39.857 1.00 25.02 60 GLU F C 1
ATOM 11239 O O . GLU F 1 56 ? 28.131 -1.054 -38.638 1.00 25.52 60 GLU F O 1
ATOM 11245 N N . ARG F 1 57 ? 26.763 -1.025 -40.421 1.00 22.93 61 ARG F N 1
ATOM 11246 C CA . ARG F 1 57 ? 25.548 -1.081 -39.619 1.00 21.06 61 ARG F CA 1
ATOM 11247 C C . ARG F 1 57 ? 24.827 -2.419 -39.614 1.00 20.46 61 ARG F C 1
ATOM 11248 O O . ARG F 1 57 ? 24.136 -2.750 -38.650 1.00 19.40 61 ARG F O 1
ATOM 11256 N N . TYR F 1 58 ? 24.996 -3.198 -40.676 1.00 19.54 62 TYR F N 1
ATOM 11257 C CA . TYR F 1 58 ? 24.299 -4.473 -40.777 1.00 19.76 62 TYR F CA 1
ATOM 11258 C C . TYR F 1 58 ? 25.097 -5.728 -40.442 1.00 21.01 62 TYR F C 1
ATOM 11259 O O . TYR F 1 58 ? 26.019 -6.119 -41.157 1.00 22.62 62 TYR F O 1
ATOM 11268 N N . LEU F 1 59 ? 24.699 -6.361 -39.342 1.00 22.70 63 LEU F N 1
ATOM 11269 C CA . LEU F 1 59 ? 25.336 -7.568 -38.825 1.00 23.65 63 LEU F CA 1
ATOM 11270 C C . LEU F 1 59 ? 24.577 -8.849 -39.192 1.00 24.39 63 LEU F C 1
ATOM 11271 O O . LEU F 1 59 ? 23.394 -8.979 -38.915 1.00 22.13 63 LEU F O 1
ATOM 11276 N N . MET F 1 60 ? 25.280 -9.788 -39.815 1.00 26.52 64 MET F N 1
ATOM 11277 C CA . MET F 1 60 ? 24.704 -11.065 -40.234 1.00 28.35 64 MET F CA 1
ATOM 11278 C C . MET F 1 60 ? 24.297 -11.948 -39.052 1.00 28.47 64 MET F C 1
ATOM 11279 O O . MET F 1 60 ? 25.117 -12.260 -38.191 1.00 26.13 64 MET F O 1
ATOM 11284 N N . MET F 1 61 ? 23.030 -12.349 -39.023 1.00 27.35 65 MET F N 1
ATOM 11285 C CA . MET F 1 61 ? 22.521 -13.215 -37.960 1.00 27.64 65 MET F CA 1
ATOM 11286 C C . MET F 1 61 ? 22.722 -14.658 -38.427 1.00 27.88 65 MET F C 1
ATOM 11287 O O . MET F 1 61 ? 23.144 -14.885 -39.560 1.00 25.28 65 MET F O 1
ATOM 11292 N N . ASP F 1 62 ? 22.414 -15.631 -37.572 1.00 27.00 66 ASP F N 1
ATOM 11293 C CA . ASP F 1 62 ? 22.597 -17.034 -37.951 1.00 27.26 66 ASP F CA 1
ATOM 11294 C C . ASP F 1 62 ? 21.435 -17.603 -38.775 1.00 27.03 66 ASP F C 1
ATOM 11295 O O . ASP F 1 62 ? 21.470 -18.759 -39.207 1.00 25.60 66 ASP F O 1
ATOM 11300 N N . ASN F 1 63 ? 20.406 -16.792 -38.998 1.00 26.62 67 ASN F N 1
ATOM 11301 C CA . ASN F 1 63 ? 19.256 -17.252 -39.772 1.00 28.53 67 ASN F CA 1
ATOM 11302 C C . ASN F 1 63 ? 19.097 -16.538 -41.111 1.00 29.49 67 ASN F C 1
ATOM 11303 O O . ASN F 1 63 ? 18.055 -16.651 -41.763 1.00 30.51 67 ASN F O 1
ATOM 11308 N N . GLY F 1 64 ? 20.127 -15.808 -41.525 1.00 29.17 68 GLY F N 1
ATOM 11309 C CA . GLY F 1 64 ? 20.062 -15.117 -42.800 1.00 28.16 68 GLY F CA 1
ATOM 11310 C C . GLY F 1 64 ? 19.552 -13.690 -42.728 1.00 27.52 68 GLY F C 1
ATOM 11311 O O . GLY F 1 64 ? 19.506 -12.995 -43.747 1.00 29.05 68 GLY F O 1
ATOM 11312 N N . THR F 1 65 ? 19.160 -13.249 -41.537 1.00 25.19 69 THR F N 1
ATOM 11313 C CA . THR F 1 65 ? 18.671 -11.894 -41.376 1.00 23.54 69 THR F CA 1
ATOM 11314 C C . THR F 1 65 ? 19.824 -10.994 -40.943 1.00 24.19 69 THR F C 1
ATOM 11315 O O . THR F 1 65 ? 20.913 -11.473 -40.622 1.00 25.09 69 THR F O 1
ATOM 11319 N N . PHE F 1 66 ? 19.579 -9.690 -40.933 1.00 23.15 70 PHE F N 1
ATOM 11320 C CA . PHE F 1 66 ? 20.598 -8.726 -40.543 1.00 21.28 70 PHE F CA 1
ATOM 11321 C C . PHE F 1 66 ? 20.107 -7.833 -39.420 1.00 20.49 70 PHE F C 1
ATOM 11322 O O . PHE F 1 66 ? 18.997 -7.299 -39.470 1.00 18.96 70 PHE F O 1
ATOM 11330 N N . PHE F 1 67 ? 20.946 -7.671 -38.408 1.00 19.57 71 PHE F N 1
ATOM 11331 C CA . PHE F 1 67 ? 20.616 -6.823 -37.274 1.00 19.94 71 PHE F CA 1
ATOM 11332 C C . PHE F 1 67 ? 21.064 -5.410 -37.645 1.00 20.18 71 PHE F C 1
ATOM 11333 O O . PHE F 1 67 ? 22.243 -5.184 -37.939 1.00 20.13 71 PHE F O 1
ATOM 11341 N N . SER F 1 68 ? 20.121 -4.471 -37.672 1.00 19.53 72 SER F N 1
ATOM 11342 C CA . SER F 1 68 ? 20.458 -3.086 -37.981 1.00 20.56 72 SER F CA 1
ATOM 11343 C C . SER F 1 68 ? 21.074 -2.515 -36.712 1.00 21.68 72 SER F C 1
ATOM 11344 O O . SER F 1 68 ? 20.359 -2.161 -35.763 1.00 20.45 72 SER F O 1
ATOM 11347 N N . THR F 1 69 ? 22.400 -2.429 -36.689 1.00 20.30 73 THR F N 1
ATOM 11348 C CA . THR F 1 69 ? 23.089 -1.932 -35.509 1.00 20.54 73 THR F CA 1
ATOM 11349 C C . THR F 1 69 ? 24.042 -0.759 -35.759 1.00 19.87 73 THR F C 1
ATOM 11350 O O . THR F 1 69 ? 23.687 0.203 -36.454 1.00 18.45 73 THR F O 1
ATOM 11354 N N . GLY F 1 70 ? 25.234 -0.833 -35.167 1.00 17.88 74 GLY F N 1
ATOM 11355 C CA . GLY F 1 70 ? 26.233 0.213 -35.296 1.00 17.20 74 GLY F CA 1
ATOM 11356 C C . GLY F 1 70 ? 26.749 0.523 -33.902 1.00 18.72 74 GLY F C 1
ATOM 11357 O O . GLY F 1 70 ? 26.660 -0.334 -33.011 1.00 16.75 74 GLY F O 1
ATOM 11358 N N . ASN F 1 71 ? 27.298 1.719 -33.703 1.00 18.45 75 ASN F N 1
ATOM 11359 C CA . ASN F 1 71 ? 27.788 2.111 -32.382 1.00 18.80 75 ASN F CA 1
ATOM 11360 C C . ASN F 1 71 ? 26.591 2.538 -31.538 1.00 20.71 75 ASN F C 1
ATOM 11361 O O . ASN F 1 71 ? 25.643 3.129 -32.057 1.00 19.49 75 ASN F O 1
ATOM 11366 N N . HIS F 1 72 ? 26.632 2.237 -30.242 1.00 21.84 76 HIS F N 1
ATOM 11367 C CA . HIS F 1 72 ? 25.547 2.620 -29.343 1.00 21.54 76 HIS F CA 1
ATOM 11368 C C . HIS F 1 72 ? 25.797 4.079 -28.954 1.00 21.81 76 HIS F C 1
ATOM 11369 O O . HIS F 1 72 ? 26.825 4.394 -28.363 1.00 19.63 76 HIS F O 1
ATOM 11376 N N . PRO F 1 73 ? 24.862 4.986 -29.289 1.00 22.80 77 PRO F N 1
ATOM 11377 C CA . PRO F 1 73 ? 24.950 6.426 -28.997 1.00 23.83 77 PRO F CA 1
ATOM 11378 C C . PRO F 1 73 ? 25.206 6.792 -27.533 1.00 24.36 77 PRO F C 1
ATOM 11379 O O . PRO F 1 73 ? 25.989 7.699 -27.237 1.00 23.01 77 PRO F O 1
ATOM 11383 N N . VAL F 1 74 ? 24.534 6.098 -26.621 1.00 24.30 78 VAL F N 1
ATOM 11384 C CA . VAL F 1 74 ? 24.708 6.357 -25.197 1.00 23.64 78 VAL F CA 1
ATOM 11385 C C . VAL F 1 74 ? 26.115 5.951 -24.790 1.00 23.21 78 VAL F C 1
ATOM 11386 O O . VAL F 1 74 ? 26.834 6.718 -24.155 1.00 21.20 78 VAL F O 1
ATOM 11390 N N . GLU F 1 75 ? 26.493 4.733 -25.163 1.00 22.47 79 GLU F N 1
ATOM 11391 C CA . GLU F 1 75 ? 27.814 4.194 -24.856 1.00 22.43 79 GLU F CA 1
ATOM 11392 C C . GLU F 1 75 ? 28.926 5.053 -25.435 1.00 22.46 79 GLU F C 1
ATOM 11393 O O . GLU F 1 75 ? 30.023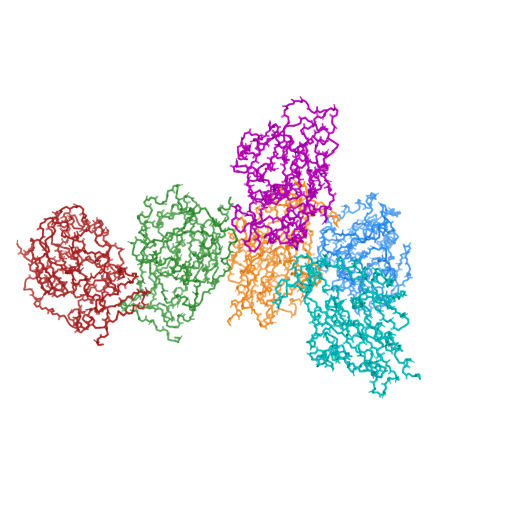 5.131 -24.871 1.00 21.46 79 GLU F O 1
ATOM 11399 N N . THR F 1 76 ? 28.641 5.678 -26.573 1.00 20.15 80 THR F N 1
ATOM 11400 C CA . THR F 1 76 ? 29.619 6.518 -27.258 1.00 20.88 80 THR F CA 1
ATOM 11401 C C . THR F 1 76 ? 29.722 7.949 -26.718 1.00 20.66 80 THR F C 1
ATOM 11402 O O . THR F 1 76 ? 30.808 8.409 -26.347 1.00 19.67 80 THR F O 1
ATOM 11406 N N . LEU F 1 77 ? 28.588 8.639 -26.667 1.00 20.60 81 LEU F N 1
ATOM 11407 C CA . LEU F 1 77 ? 28.533 10.036 -26.226 1.00 20.54 81 LEU F CA 1
ATOM 11408 C C . LEU F 1 77 ? 28.700 10.348 -24.734 1.00 21.08 81 LEU F C 1
ATOM 11409 O O . LEU F 1 77 ? 29.218 11.411 -24.389 1.00 20.37 81 LEU F O 1
ATOM 11414 N N . LEU F 1 78 ? 28.258 9.460 -23.846 1.00 21.08 82 LEU F N 1
ATOM 11415 C CA . LEU F 1 78 ? 28.408 9.737 -22.422 1.00 23.79 82 LEU F CA 1
ATOM 11416 C C . LEU F 1 78 ? 29.879 9.821 -22.018 1.00 24.24 82 LEU F C 1
ATOM 11417 O O . LEU F 1 78 ? 30.296 10.795 -21.390 1.00 23.71 82 LEU F O 1
ATOM 11422 N N . PRO F 1 79 ? 30.692 8.806 -22.371 1.00 23.51 83 PRO F N 1
ATOM 11423 C CA . PRO F 1 79 ? 32.109 8.886 -21.989 1.00 23.73 83 PRO F CA 1
ATOM 11424 C C . PRO F 1 79 ? 32.768 10.092 -22.660 1.00 24.21 83 PRO F C 1
ATOM 11425 O O . PRO F 1 79 ? 33.656 10.741 -22.089 1.00 21.73 83 PRO F O 1
ATOM 11429 N N . MET F 1 80 ? 32.325 10.393 -23.877 1.00 23.75 84 MET F N 1
ATOM 11430 C CA . MET F 1 80 ? 32.873 11.528 -24.601 1.00 24.40 84 MET F CA 1
ATOM 11431 C C . MET F 1 80 ? 32.497 12.833 -23.911 1.00 24.98 84 MET F C 1
ATOM 11432 O O . MET F 1 80 ? 33.285 13.774 -23.886 1.00 23.64 84 MET F O 1
ATOM 11437 N N . TYR F 1 81 ? 31.301 12.873 -23.332 1.00 24.38 85 TYR F N 1
ATOM 11438 C CA . TYR F 1 81 ? 30.822 14.070 -22.642 1.00 26.33 85 TYR F CA 1
ATOM 11439 C C . TYR F 1 81 ? 31.778 14.443 -21.512 1.00 26.03 85 TYR F C 1
ATOM 11440 O O . TYR F 1 81 ? 32.283 15.564 -21.458 1.00 26.40 85 TYR F O 1
ATOM 11449 N N . HIS F 1 82 ? 32.030 13.496 -20.614 1.00 25.79 86 HIS F N 1
ATOM 11450 C CA . HIS F 1 82 ? 32.933 13.742 -19.496 1.00 25.95 86 HIS F CA 1
ATOM 11451 C C . HIS F 1 82 ? 34.336 14.167 -19.924 1.00 25.61 86 HIS F C 1
ATOM 11452 O O . HIS F 1 82 ? 34.898 15.106 -19.371 1.00 25.81 86 HIS F O 1
ATOM 11459 N N . LEU F 1 83 ? 34.902 13.479 -20.908 1.00 25.88 87 LEU F N 1
ATOM 11460 C CA . LEU F 1 83 ? 36.246 13.813 -21.383 1.00 25.17 87 LEU F CA 1
ATOM 11461 C C . LEU F 1 83 ? 36.300 15.206 -21.995 1.00 26.37 87 LEU F C 1
ATOM 11462 O O . LEU F 1 83 ? 37.290 15.930 -21.855 1.00 25.75 87 LEU F O 1
ATOM 11467 N N . ASP F 1 84 ? 35.227 15.576 -22.679 1.00 26.27 88 ASP F N 1
ATOM 11468 C CA . ASP F 1 84 ? 35.135 16.897 -23.283 1.00 27.96 88 ASP F CA 1
ATOM 11469 C C . ASP F 1 84 ? 35.155 17.952 -22.167 1.00 28.45 88 ASP F C 1
ATOM 11470 O O . ASP F 1 84 ? 35.979 18.865 -22.177 1.00 27.16 88 ASP F O 1
ATOM 11475 N N . LYS F 1 85 ? 34.238 17.815 -21.209 1.00 29.09 89 LYS F N 1
ATOM 11476 C CA . LYS F 1 85 ? 34.154 18.736 -20.075 1.00 29.62 89 LYS F CA 1
ATOM 11477 C C . LYS F 1 85 ? 35.445 18.673 -19.255 1.00 29.66 89 LYS F C 1
ATOM 11478 O O . LYS F 1 85 ? 35.797 19.621 -18.548 1.00 28.03 89 LYS F O 1
ATOM 11484 N N . ALA F 1 86 ? 36.145 17.544 -19.343 1.00 28.62 90 ALA F N 1
ATOM 11485 C CA . ALA F 1 86 ? 37.412 17.376 -18.635 1.00 28.43 90 ALA F CA 1
ATOM 11486 C C . ALA F 1 86 ? 38.476 18.154 -19.403 1.00 27.70 90 ALA F C 1
ATOM 11487 O O . ALA F 1 86 ? 39.647 18.182 -19.017 1.00 28.02 90 ALA F O 1
ATOM 11489 N N . GLY F 1 87 ? 38.055 18.770 -20.503 1.00 27.67 91 GLY F N 1
ATOM 11490 C CA . GLY F 1 87 ? 38.960 19.557 -21.321 1.00 29.68 91 GLY F CA 1
ATOM 11491 C C . GLY F 1 87 ? 39.677 18.834 -22.452 1.00 29.19 91 GLY F C 1
ATOM 11492 O O . GLY F 1 87 ? 40.554 19.413 -23.091 1.00 30.47 91 GLY F O 1
ATOM 11493 N N . PHE F 1 88 ? 39.319 17.582 -22.719 1.00 29.43 92 PHE F N 1
ATOM 11494 C CA . PHE F 1 88 ? 39.980 16.831 -23.788 1.00 29.45 92 PHE F CA 1
ATOM 11495 C C . PHE F 1 88 ? 39.246 16.906 -25.127 1.00 29.13 92 PHE F C 1
ATOM 11496 O O . PHE F 1 88 ? 38.045 17.166 -25.169 1.00 26.29 92 PHE F O 1
ATOM 11504 N N . SER F 1 89 ? 39.981 16.689 -26.219 1.00 27.65 93 SER F N 1
ATOM 11505 C CA . SER F 1 89 ? 39.389 16.708 -27.554 1.00 28.99 93 SER F CA 1
ATOM 11506 C C . SER F 1 89 ? 39.510 15.320 -28.183 1.00 28.16 93 SER F C 1
ATOM 11507 O O . SER F 1 89 ? 40.310 14.497 -27.740 1.00 28.04 93 SER F O 1
ATOM 11510 N N . PHE F 1 90 ? 38.712 15.064 -29.215 1.00 28.67 94 PHE F N 1
ATOM 11511 C CA . PHE F 1 90 ? 38.713 13.761 -29.869 1.00 27.58 94 PHE F CA 1
ATOM 11512 C C . PHE F 1 90 ? 39.040 13.786 -31.355 1.00 27.47 94 PHE F C 1
ATOM 11513 O O . PHE F 1 90 ? 38.882 14.802 -32.035 1.00 26.64 94 PHE F O 1
ATOM 11521 N N . ASP F 1 91 ? 39.515 12.641 -31.835 1.00 24.73 95 ASP F N 1
ATOM 11522 C CA . ASP F 1 91 ? 39.802 12.420 -33.242 1.00 24.71 95 ASP F CA 1
ATOM 11523 C C . ASP F 1 91 ? 39.027 11.149 -33.487 1.00 24.56 95 ASP F C 1
ATOM 11524 O O . ASP F 1 91 ? 39.201 10.161 -32.776 1.00 26.40 95 ASP F O 1
ATOM 11529 N N . ILE F 1 92 ? 38.141 11.188 -34.470 1.00 25.31 96 ILE F N 1
ATOM 11530 C CA . ILE F 1 92 ? 37.309 10.041 -34.786 1.00 24.06 96 ILE F CA 1
ATOM 11531 C C . ILE F 1 92 ? 37.805 9.336 -36.038 1.00 24.54 96 ILE F C 1
ATOM 11532 O O . ILE F 1 92 ? 38.133 9.977 -37.042 1.00 23.59 96 ILE F O 1
ATOM 11537 N N . ALA F 1 93 ? 37.876 8.011 -35.965 1.00 23.76 97 ALA F N 1
ATOM 11538 C CA . ALA F 1 93 ? 38.331 7.224 -37.094 1.00 22.61 97 ALA F CA 1
ATOM 11539 C C . ALA F 1 93 ? 37.565 5.917 -37.274 1.00 21.39 97 ALA F C 1
ATOM 11540 O O . ALA F 1 93 ? 37.069 5.319 -36.313 1.00 22.02 97 ALA F O 1
ATOM 11542 N N . THR F 1 94 ? 37.455 5.497 -38.525 1.00 19.62 98 THR F N 1
ATOM 11543 C CA . THR F 1 94 ? 36.814 4.240 -38.863 1.00 18.75 98 THR F CA 1
ATOM 11544 C C . THR F 1 94 ? 37.817 3.540 -39.768 1.00 18.66 98 THR F C 1
ATOM 11545 O O . THR F 1 94 ? 38.776 4.165 -40.243 1.00 17.20 98 THR F O 1
ATOM 11549 N N . LEU F 1 95 ? 37.607 2.249 -39.991 1.00 17.79 99 LEU F N 1
ATOM 11550 C CA . LEU F 1 95 ? 38.502 1.473 -40.838 1.00 18.01 99 LEU F CA 1
ATOM 11551 C C . LEU F 1 95 ? 38.471 1.933 -42.286 1.00 18.15 99 LEU F C 1
ATOM 11552 O O . LEU F 1 95 ? 39.508 2.084 -42.923 1.00 19.01 99 LEU F O 1
ATOM 11557 N N . SER F 1 96 ? 37.267 2.155 -42.797 1.00 18.34 100 SER F N 1
ATOM 11558 C CA . SER F 1 96 ? 37.073 2.581 -44.174 1.00 18.87 100 SER F CA 1
ATOM 11559 C C . SER F 1 96 ? 37.298 4.071 -44.414 1.00 19.65 100 SER F C 1
ATOM 11560 O O . SER F 1 96 ? 37.623 4.484 -45.528 1.00 19.19 100 SER F O 1
ATOM 11563 N N . GLY F 1 97 ? 37.134 4.878 -43.371 1.00 20.04 101 GLY F N 1
ATOM 11564 C CA . GLY F 1 97 ? 37.264 6.312 -43.544 1.00 21.25 101 GLY F CA 1
ATOM 11565 C C . GLY F 1 97 ? 35.864 6.825 -43.851 1.00 22.90 101 GLY F C 1
ATOM 11566 O O . GLY F 1 97 ? 35.640 8.026 -44.034 1.00 21.64 101 GLY F O 1
ATOM 11567 N N . ASN F 1 98 ? 34.917 5.891 -43.919 1.00 22.66 102 ASN F N 1
ATOM 11568 C CA . ASN F 1 98 ? 33.513 6.211 -44.182 1.00 23.55 102 ASN F CA 1
ATOM 11569 C C . ASN F 1 98 ? 32.833 6.521 -42.845 1.00 24.34 102 ASN F C 1
ATOM 11570 O O . ASN F 1 98 ? 33.349 6.158 -41.782 1.00 22.93 102 ASN F O 1
ATOM 11575 N N . PRO F 1 99 ? 31.660 7.180 -42.881 1.00 25.49 103 PRO F N 1
ATOM 11576 C CA . PRO F 1 99 ? 30.894 7.560 -41.687 1.00 24.36 103 PRO F CA 1
ATOM 11577 C C . PRO F 1 99 ? 30.719 6.514 -40.588 1.00 24.00 103 PRO F C 1
ATOM 11578 O O . PRO F 1 99 ? 30.625 5.317 -40.848 1.00 23.55 103 PRO F O 1
ATOM 11582 N N . VAL F 1 100 ? 30.674 6.986 -39.346 1.00 23.06 104 VAL F N 1
ATOM 11583 C CA . VAL F 1 100 ? 30.432 6.102 -38.219 1.00 21.65 104 VAL F CA 1
ATOM 11584 C C . VAL F 1 100 ? 28.931 5.826 -38.317 1.00 21.88 104 VAL F C 1
ATOM 11585 O O . VAL F 1 100 ? 28.151 6.715 -38.677 1.00 20.81 104 VAL F O 1
ATOM 11589 N N . LYS F 1 101 ? 28.528 4.600 -38.019 1.00 22.03 105 LYS F N 1
ATOM 11590 C CA . LYS F 1 101 ? 27.119 4.248 -38.076 1.00 23.38 105 LYS F CA 1
ATOM 11591 C C . LYS F 1 101 ? 26.556 4.060 -36.667 1.00 23.97 105 LYS F C 1
ATOM 11592 O O . LYS F 1 101 ? 27.008 3.190 -35.921 1.00 25.67 105 LYS F O 1
ATOM 11598 N N . PHE F 1 102 ? 25.593 4.902 -36.300 1.00 23.33 106 PHE F N 1
ATOM 11599 C CA . PHE F 1 102 ? 24.949 4.825 -34.989 1.00 24.06 106 PHE F CA 1
ATOM 11600 C C . PHE F 1 102 ? 23.681 3.995 -35.036 1.00 23.44 106 PHE F C 1
ATOM 11601 O O . PHE F 1 102 ? 23.064 3.839 -36.087 1.00 21.95 106 PHE F O 1
ATOM 11609 N N . GLU F 1 103 ? 23.298 3.475 -33.875 1.00 22.03 107 GLU F N 1
ATOM 11610 C CA . GLU F 1 103 ? 22.049 2.746 -33.745 1.00 21.89 107 GLU F CA 1
ATOM 11611 C C . GLU F 1 103 ? 21.151 3.900 -33.288 1.00 22.45 107 GLU F C 1
ATOM 11612 O O . GLU F 1 103 ? 20.903 4.078 -32.090 1.00 23.54 107 GLU F O 1
ATOM 11618 N N . TRP F 1 104 ? 20.702 4.713 -34.236 1.00 21.11 108 TRP F N 1
ATOM 11619 C CA . TRP F 1 104 ? 19.864 5.859 -33.899 1.00 22.17 108 TRP F CA 1
ATOM 11620 C C . TRP F 1 104 ? 18.669 5.529 -33.014 1.00 22.42 108 TRP F C 1
ATOM 11621 O O . TRP F 1 104 ? 18.182 6.394 -32.276 1.00 21.25 108 TRP F O 1
ATOM 11632 N N . TRP F 1 105 ? 18.211 4.280 -33.077 1.00 22.95 109 TRP F N 1
ATOM 11633 C CA . TRP F 1 105 ? 17.079 3.839 -32.267 1.00 23.29 109 TRP F CA 1
ATOM 11634 C C . TRP F 1 105 ? 17.413 3.792 -30.775 1.00 26.41 109 TRP F C 1
ATOM 11635 O O . TRP F 1 105 ? 16.544 3.525 -29.939 1.00 26.48 109 TRP F O 1
ATOM 11646 N N . ALA F 1 106 ? 18.673 4.053 -30.443 1.00 25.95 110 ALA F N 1
ATOM 11647 C CA . ALA F 1 106 ? 19.097 4.046 -29.051 1.00 28.10 110 ALA F CA 1
ATOM 11648 C C . ALA F 1 106 ? 19.545 5.439 -28.623 1.00 27.60 110 ALA F C 1
ATOM 11649 O O . ALA F 1 106 ? 20.031 5.626 -27.512 1.00 28.38 110 ALA F O 1
ATOM 11651 N N . MET F 1 107 ? 19.376 6.415 -29.509 1.00 27.79 111 MET F N 1
ATOM 11652 C CA . MET F 1 107 ? 19.761 7.794 -29.223 1.00 27.95 111 MET F CA 1
ATOM 11653 C C . MET F 1 107 ? 18.709 8.472 -28.338 1.00 28.66 111 MET F C 1
ATOM 11654 O O . MET F 1 107 ? 17.526 8.500 -28.683 1.00 27.88 111 MET F O 1
ATOM 11659 N N . PRO F 1 108 ? 19.123 9.012 -27.176 1.00 28.30 112 PRO F N 1
ATOM 11660 C CA . PRO F 1 108 ? 18.172 9.683 -26.283 1.00 28.56 112 PRO F CA 1
ATOM 11661 C C . PRO F 1 108 ? 17.778 11.024 -26.919 1.00 28.99 112 PRO F C 1
ATOM 11662 O O . PRO F 1 108 ? 18.516 12.000 -26.851 1.00 27.37 112 PRO F O 1
ATOM 11666 N N . ARG F 1 109 ? 16.612 11.053 -27.551 1.00 29.37 113 ARG F N 1
ATOM 11667 C CA . ARG F 1 109 ? 16.138 12.249 -28.238 1.00 32.96 113 ARG F CA 1
ATOM 11668 C C . ARG F 1 109 ? 15.837 13.469 -27.363 1.00 34.31 113 ARG F C 1
ATOM 11669 O O . ARG F 1 109 ? 16.056 14.611 -27.782 1.00 33.56 113 ARG F O 1
ATOM 11677 N N . GLU F 1 110 ? 15.334 13.234 -26.157 1.00 35.36 114 GLU F N 1
ATOM 11678 C CA . GLU F 1 110 ? 15.013 14.334 -25.259 1.00 38.66 114 GLU F CA 1
ATOM 11679 C C . GLU F 1 110 ? 16.178 14.695 -24.340 1.00 39.25 114 GLU F C 1
ATOM 11680 O O . GLU F 1 110 ? 15.973 15.204 -23.235 1.00 39.46 114 GLU F O 1
ATOM 11686 N N . ASP F 1 111 ? 17.400 14.443 -24.800 1.00 38.87 115 ASP F N 1
ATOM 11687 C CA . ASP F 1 111 ? 18.586 14.749 -24.003 1.00 39.22 115 ASP F CA 1
ATOM 11688 C C . ASP F 1 111 ? 19.391 15.875 -24.650 1.00 39.60 115 ASP F C 1
ATOM 11689 O O . ASP F 1 111 ? 20.190 15.640 -25.556 1.00 38.43 115 ASP F O 1
ATOM 11694 N N . GLN F 1 112 ? 19.185 17.096 -24.163 1.00 41.30 116 GLN F N 1
ATOM 11695 C CA . GLN F 1 112 ? 19.856 18.277 -24.703 1.00 43.16 116 GLN F CA 1
ATOM 11696 C C . GLN F 1 112 ? 21.375 18.258 -24.618 1.00 41.77 116 GLN F C 1
ATOM 11697 O O . GLN F 1 112 ? 22.056 18.625 -25.575 1.00 41.36 116 GLN F O 1
ATOM 11703 N N . GLU F 1 113 ? 21.910 17.844 -23.476 1.00 39.67 117 GLU F N 1
ATOM 11704 C CA . GLU F 1 113 ? 23.359 17.798 -23.311 1.00 38.94 117 GLU F CA 1
ATOM 11705 C C . GLU F 1 113 ? 23.981 16.733 -24.215 1.00 36.06 117 GLU F C 1
ATOM 11706 O O . GLU F 1 113 ? 25.047 16.944 -24.786 1.00 35.89 117 GLU F O 1
ATOM 11712 N N . VAL F 1 114 ? 23.308 15.592 -24.335 1.00 34.49 118 VAL F N 1
ATOM 11713 C CA . VAL F 1 114 ? 23.785 14.499 -25.184 1.00 33.13 118 VAL F CA 1
ATOM 11714 C C . VAL F 1 114 ? 23.723 14.891 -26.663 1.00 32.85 118 VAL F C 1
ATOM 11715 O O . VAL F 1 114 ? 24.709 14.746 -27.395 1.00 31.06 118 VAL F O 1
ATOM 11719 N N . ASN F 1 115 ? 22.567 15.380 -27.107 1.00 31.66 119 ASN F N 1
ATOM 11720 C CA . ASN F 1 115 ? 22.437 15.812 -28.493 1.00 31.46 119 ASN F CA 1
ATOM 11721 C C . ASN F 1 115 ? 23.415 16.958 -28.716 1.00 30.25 119 ASN F C 1
ATOM 11722 O O . ASN F 1 115 ? 23.953 17.120 -29.809 1.00 30.73 119 ASN F O 1
ATOM 11727 N N . GLY F 1 116 ? 23.645 17.746 -27.668 1.00 29.67 120 GLY F N 1
ATOM 11728 C CA . GLY F 1 116 ? 24.567 18.864 -27.762 1.00 30.38 120 GLY F CA 1
ATOM 11729 C C . GLY F 1 116 ? 25.985 18.439 -28.103 1.00 31.64 120 GLY F C 1
ATOM 11730 O O . GLY F 1 116 ? 26.667 19.090 -28.897 1.00 32.10 120 GLY F O 1
ATOM 11731 N N . LEU F 1 117 ? 26.433 17.337 -27.506 1.00 31.76 121 LEU F N 1
ATOM 11732 C CA . LEU F 1 117 ? 27.780 16.836 -27.754 1.00 32.00 121 LEU F CA 1
ATOM 11733 C C . LEU F 1 117 ? 27.849 16.227 -29.144 1.00 31.18 121 LEU F C 1
ATOM 11734 O O . LEU F 1 117 ? 28.858 16.371 -29.832 1.00 29.89 121 LEU F O 1
ATOM 11739 N N . TYR F 1 118 ? 26.781 15.546 -29.557 1.00 30.55 122 TYR F N 1
ATOM 11740 C CA . TYR F 1 118 ? 26.753 14.942 -30.884 1.00 30.52 122 TYR F CA 1
ATOM 11741 C C . TYR F 1 118 ? 26.922 16.007 -31.961 1.00 30.02 122 TYR F C 1
ATOM 11742 O O . TYR F 1 118 ? 27.674 15.830 -32.919 1.00 27.59 122 TYR F O 1
ATOM 11751 N N . SER F 1 119 ? 26.190 17.103 -31.803 1.00 29.27 123 SER F N 1
ATOM 11752 C CA . SER F 1 119 ? 26.251 18.208 -32.748 1.00 29.78 123 SER F CA 1
ATOM 11753 C C . SER F 1 119 ? 27.665 18.762 -32.801 1.00 29.50 123 SER F C 1
ATOM 11754 O O . SER F 1 119 ? 28.179 19.068 -33.872 1.00 28.18 123 SER F O 1
ATOM 11757 N N . LYS F 1 120 ? 28.290 18.889 -31.636 1.00 29.50 124 LYS F N 1
ATOM 11758 C CA . LYS F 1 120 ? 29.649 19.412 -31.552 1.00 30.24 124 LYS F CA 1
ATOM 11759 C C . LYS F 1 120 ? 30.627 18.566 -32.360 1.00 30.44 124 LYS F C 1
ATOM 11760 O O . LYS F 1 120 ? 31.597 19.084 -32.910 1.00 30.65 124 LYS F O 1
ATOM 11766 N N . TYR F 1 121 ? 30.355 17.266 -32.442 1.00 30.44 125 TYR F N 1
ATOM 11767 C CA . TYR F 1 121 ? 31.229 16.336 -33.157 1.00 30.53 125 TYR F CA 1
ATOM 11768 C C . TYR F 1 121 ? 30.632 15.648 -34.384 1.00 30.84 125 TYR F C 1
ATOM 11769 O O . TYR F 1 121 ? 31.314 14.841 -35.019 1.00 29.57 125 TYR F O 1
ATOM 11778 N N . GLN F 1 122 ? 29.386 15.949 -34.735 1.00 31.37 126 GLN F N 1
ATOM 11779 C CA . GLN F 1 122 ? 28.774 15.275 -35.880 1.00 31.85 126 GLN F CA 1
ATOM 11780 C C . GLN F 1 122 ? 29.575 15.393 -37.167 1.00 31.55 126 GLN F C 1
ATOM 11781 O O . GLN F 1 122 ? 29.486 14.524 -38.035 1.00 31.87 126 GLN F O 1
ATOM 11787 N N . SER F 1 123 ? 30.355 16.460 -37.297 1.00 31.67 127 SER F N 1
ATOM 11788 C CA . SER F 1 123 ? 31.165 16.645 -38.494 1.00 31.75 127 SER F CA 1
ATOM 11789 C C . SER F 1 123 ? 32.222 15.549 -38.575 1.00 31.24 127 SER F C 1
ATOM 11790 O O . SER F 1 123 ? 32.517 15.030 -39.657 1.00 31.71 127 SER F O 1
ATOM 11793 N N . SER F 1 124 ? 32.787 15.205 -37.420 1.00 28.70 128 SER F N 1
ATOM 11794 C CA . SER F 1 124 ? 33.811 14.173 -37.345 1.00 27.76 128 SER F CA 1
ATOM 11795 C C . SER F 1 124 ? 33.202 12.789 -37.512 1.00 27.15 128 SER F C 1
ATOM 11796 O O . SER F 1 124 ? 33.820 11.906 -38.099 1.00 26.67 128 SER F O 1
ATOM 11799 N N . PHE F 1 125 ? 31.996 12.599 -36.983 1.00 27.03 129 PHE F N 1
ATOM 11800 C CA . PHE F 1 125 ? 31.309 11.317 -37.104 1.00 26.55 129 PHE F CA 1
ATOM 11801 C C . PHE F 1 125 ? 30.924 11.060 -38.561 1.00 26.35 129 PHE F C 1
ATOM 11802 O O . PHE F 1 125 ? 30.869 9.911 -39.007 1.00 26.07 129 PHE F O 1
ATOM 11810 N N . ARG F 1 126 ? 30.649 12.138 -39.293 1.00 26.66 130 ARG F N 1
ATOM 11811 C CA . ARG F 1 126 ? 30.252 12.044 -40.698 1.00 27.04 130 ARG F CA 1
ATOM 11812 C C . ARG F 1 126 ? 31.420 11.895 -41.655 1.00 27.22 130 ARG F C 1
ATOM 11813 O O . ARG F 1 126 ? 31.302 11.221 -42.679 1.00 26.60 130 ARG F O 1
ATOM 11821 N N . GLN F 1 127 ? 32.533 12.545 -41.331 1.00 26.36 131 GLN F N 1
ATOM 11822 C CA . GLN F 1 127 ? 33.734 12.471 -42.156 1.00 28.36 131 GLN F CA 1
ATOM 11823 C C . GLN F 1 127 ? 34.914 12.129 -41.243 1.00 26.01 131 GLN F C 1
ATOM 11824 O O . GLN F 1 127 ? 35.785 12.960 -40.984 1.00 24.83 131 GLN F O 1
ATOM 11830 N N . PRO F 1 128 ? 34.952 10.892 -40.736 1.00 23.90 132 PRO F N 1
ATOM 11831 C CA . PRO F 1 128 ? 36.046 10.492 -39.852 1.00 23.86 132 PRO F CA 1
ATOM 11832 C C . PRO F 1 128 ? 37.352 10.246 -40.588 1.00 23.87 132 PRO F C 1
ATOM 11833 O O . PRO F 1 128 ? 37.394 10.220 -41.814 1.00 23.34 132 PRO F O 1
ATOM 11837 N N . LEU F 1 129 ? 38.423 10.092 -39.824 1.00 23.67 133 LEU F N 1
ATOM 11838 C CA . LEU F 1 129 ? 39.730 9.828 -40.395 1.00 24.29 133 LEU F CA 1
ATOM 11839 C C . LEU F 1 129 ? 39.736 8.343 -40.739 1.00 24.83 133 LEU F C 1
ATOM 11840 O O . LEU F 1 129 ? 38.916 7.585 -40.230 1.00 24.35 133 LEU F O 1
ATOM 11845 N N . LYS F 1 130 ? 40.658 7.933 -41.603 1.00 24.35 134 LYS F N 1
ATOM 11846 C CA . LYS F 1 130 ? 40.784 6.533 -41.984 1.00 24.81 134 LYS F CA 1
ATOM 11847 C C . LYS F 1 130 ? 41.862 5.992 -41.051 1.00 25.49 134 LYS F C 1
ATOM 11848 O O . LYS F 1 130 ? 42.987 6.502 -41.030 1.00 25.15 134 LYS F O 1
ATOM 11854 N N . LEU F 1 131 ? 41.523 4.964 -40.282 1.00 23.77 135 LEU F N 1
ATOM 11855 C CA . LEU F 1 131 ? 42.459 4.403 -39.315 1.00 24.81 135 LEU F CA 1
ATOM 11856 C C . LEU F 1 131 ? 43.875 4.172 -39.851 1.00 25.06 135 LEU F C 1
ATOM 11857 O O . LEU F 1 131 ? 44.849 4.369 -39.131 1.00 25.91 135 LEU F O 1
ATOM 11862 N N . SER F 1 132 ? 43.997 3.761 -41.107 1.00 25.17 136 SER F N 1
ATOM 11863 C CA . SER F 1 132 ? 45.317 3.531 -41.685 1.00 24.40 136 SER F CA 1
ATOM 11864 C C . SER F 1 132 ? 46.136 4.825 -41.699 1.00 23.71 136 SER F C 1
ATOM 11865 O O . SER F 1 132 ? 47.341 4.799 -41.423 1.00 24.13 136 SER F O 1
ATOM 11868 N N . ASP F 1 133 ? 45.489 5.950 -42.013 1.00 23.20 137 ASP F N 1
ATOM 11869 C CA . ASP F 1 133 ? 46.176 7.251 -42.032 1.00 23.73 137 ASP F CA 1
ATOM 11870 C C . ASP F 1 133 ? 46.697 7.567 -40.635 1.00 25.89 137 ASP F C 1
ATOM 11871 O O . ASP F 1 133 ? 47.848 7.968 -40.457 1.00 26.45 137 ASP F O 1
ATOM 11876 N N . VAL F 1 134 ? 45.830 7.377 -39.644 1.00 25.81 138 VAL F N 1
ATOM 11877 C CA . VAL F 1 134 ? 46.163 7.638 -38.247 1.00 25.62 138 VAL F CA 1
ATOM 11878 C C . VAL F 1 134 ? 47.347 6.809 -37.759 1.00 27.28 138 VAL F C 1
ATOM 11879 O O . VAL F 1 134 ? 48.150 7.273 -36.944 1.00 26.73 138 VAL F O 1
ATOM 11883 N N . ILE F 1 135 ? 47.446 5.578 -38.253 1.00 27.70 139 ILE F N 1
ATOM 11884 C CA . ILE F 1 135 ? 48.529 4.673 -37.866 1.00 28.89 139 ILE F CA 1
ATOM 11885 C C . ILE F 1 135 ? 49.846 5.015 -38.557 1.00 30.28 139 ILE F C 1
ATOM 11886 O O . ILE F 1 135 ? 50.928 4.773 -38.022 1.00 29.09 139 ILE F O 1
ATOM 11891 N N . GLU F 1 136 ? 49.737 5.575 -39.754 1.00 31.88 140 GLU F N 1
ATOM 11892 C CA . GLU F 1 136 ? 50.895 5.945 -40.559 1.00 35.02 140 GLU F CA 1
ATOM 11893 C C . GLU F 1 136 ? 51.827 6.977 -39.931 1.00 34.79 140 GLU F C 1
ATOM 11894 O O . GLU F 1 136 ? 53.041 6.788 -39.925 1.00 34.56 140 GLU F O 1
ATOM 11900 N N . THR F 1 137 ? 51.270 8.067 -39.411 1.00 34.42 141 THR F N 1
ATOM 11901 C CA . THR F 1 137 ? 52.097 9.111 -38.813 1.00 34.30 141 THR F CA 1
ATOM 11902 C C . THR F 1 137 ? 51.443 9.872 -37.663 1.00 34.34 141 THR F C 1
ATOM 11903 O O . THR F 1 137 ? 51.754 11.044 -37.448 1.00 33.93 141 THR F O 1
ATOM 11907 N N . ALA F 1 138 ? 50.549 9.222 -36.921 1.00 32.86 142 ALA F N 1
ATOM 11908 C CA . ALA F 1 138 ? 49.877 9.892 -35.808 1.00 31.78 142 ALA F CA 1
ATOM 11909 C C . ALA F 1 138 ? 50.032 9.156 -34.476 1.00 31.26 142 ALA F C 1
ATOM 11910 O O . ALA F 1 138 ? 49.465 9.562 -33.462 1.00 31.24 142 ALA F O 1
ATOM 11912 N N . LEU F 1 139 ? 50.810 8.080 -34.480 1.00 32.14 143 LEU F N 1
ATOM 11913 C CA . LEU F 1 139 ? 51.038 7.306 -33.266 1.00 32.94 143 LEU F CA 1
ATOM 11914 C C . LEU F 1 139 ? 52.497 7.458 -32.817 1.00 35.37 143 LEU F C 1
ATOM 11915 O O . LEU F 1 139 ? 52.943 8.574 -32.534 1.00 35.59 143 LEU F O 1
ATOM 11920 N N . GLY F 1 140 ? 53.236 6.354 -32.757 1.00 36.18 144 GLY F N 1
ATOM 11921 C CA . GLY F 1 140 ? 54.631 6.419 -32.345 1.00 38.12 144 GLY F CA 1
ATOM 11922 C C . GLY F 1 140 ? 54.849 6.946 -30.934 1.00 39.07 144 GLY F C 1
ATOM 11923 O O . GLY F 1 140 ? 53.885 7.122 -30.181 1.00 38.53 144 GLY F O 1
ATOM 11924 N N . GLU F 1 141 ? 56.112 7.196 -30.576 1.00 40.87 145 GLU F N 1
ATOM 11925 C CA . GLU F 1 141 ? 56.456 7.721 -29.253 1.00 42.51 145 GLU F CA 1
ATOM 11926 C C . GLU F 1 141 ? 55.890 9.110 -28.985 1.00 41.49 145 GLU F C 1
ATOM 11927 O O . GLU F 1 141 ? 55.506 9.404 -27.857 1.00 40.18 145 GLU F O 1
ATOM 11933 N N . ASP F 1 142 ? 55.864 9.970 -30.001 1.00 41.14 146 ASP F N 1
ATOM 11934 C CA . ASP F 1 142 ? 55.367 11.338 -29.821 1.00 40.92 146 ASP F CA 1
ATOM 11935 C C . ASP F 1 142 ? 53.919 11.618 -30.234 1.00 37.45 146 ASP F C 1
ATOM 11936 O O . ASP F 1 142 ? 53.579 12.735 -30.631 1.00 36.64 146 ASP F O 1
ATOM 11941 N N . SER F 1 143 ? 53.054 10.617 -30.124 1.00 35.51 147 SER F N 1
ATOM 11942 C CA . SER F 1 143 ? 51.653 10.818 -30.483 1.00 32.46 147 SER F CA 1
ATOM 11943 C C . SER F 1 143 ? 50.978 11.784 -29.513 1.00 30.28 147 SER F C 1
ATOM 11944 O O . SER F 1 143 ? 51.372 11.887 -28.353 1.00 29.69 147 SER F O 1
ATOM 11947 N N . ASP F 1 144 ? 49.964 12.493 -29.999 1.00 29.04 148 ASP F N 1
ATOM 11948 C CA . ASP F 1 144 ? 49.222 13.432 -29.173 1.00 27.91 148 ASP F CA 1
ATOM 11949 C C . ASP F 1 144 ? 48.025 12.731 -28.538 1.00 26.95 148 ASP F C 1
ATOM 11950 O O . ASP F 1 144 ? 47.280 13.334 -27.770 1.00 27.14 148 ASP F O 1
ATOM 11955 N N . TYR F 1 145 ? 47.838 11.457 -28.866 1.00 26.36 149 TYR F N 1
ATOM 11956 C CA . TYR F 1 145 ? 46.733 10.692 -28.303 1.00 25.20 149 TYR F CA 1
ATOM 11957 C C . TYR F 1 145 ? 47.098 10.211 -26.905 1.00 26.96 149 TYR F C 1
ATOM 11958 O O . TYR F 1 145 ? 48.115 9.543 -26.706 1.00 27.17 149 TYR F O 1
ATOM 11967 N N . ILE F 1 146 ? 46.260 10.553 -25.937 1.00 27.32 150 ILE F N 1
ATOM 11968 C CA . ILE F 1 146 ? 46.488 10.162 -24.553 1.00 29.57 150 ILE F CA 1
ATOM 11969 C C . ILE F 1 146 ? 45.839 8.799 -24.291 1.00 28.29 150 ILE F C 1
ATOM 11970 O O . ILE F 1 146 ? 46.106 8.137 -23.282 1.00 27.52 150 ILE F O 1
ATOM 11975 N N . GLY F 1 147 ? 44.991 8.382 -25.225 1.00 26.85 151 GLY F N 1
ATOM 11976 C CA . GLY F 1 147 ? 44.320 7.102 -25.103 1.00 24.78 151 GLY F CA 1
ATOM 11977 C C . GLY F 1 147 ? 43.437 6.824 -26.303 1.00 24.47 151 GLY F C 1
ATOM 11978 O O . GLY F 1 147 ? 43.326 7.653 -27.209 1.00 23.27 151 GLY F O 1
ATOM 11979 N N . VAL F 1 148 ? 42.819 5.648 -26.319 1.00 22.90 152 VAL F N 1
ATOM 11980 C CA . VAL F 1 148 ? 41.926 5.282 -27.405 1.00 21.56 152 VAL F CA 1
ATOM 11981 C C . VAL F 1 148 ? 40.598 4.828 -26.817 1.00 21.99 152 VAL F C 1
ATOM 11982 O O . VAL F 1 148 ? 40.558 4.151 -25.780 1.00 23.75 152 VAL F O 1
ATOM 11986 N N . PHE F 1 149 ? 39.513 5.224 -27.470 1.00 19.81 153 PHE F N 1
ATOM 11987 C CA . PHE F 1 149 ? 38.181 4.859 -27.024 1.00 20.68 153 PHE F CA 1
ATOM 11988 C C . PHE F 1 149 ? 37.495 4.076 -28.125 1.00 20.73 153 PHE F C 1
ATOM 11989 O O . PHE F 1 149 ? 37.452 4.516 -29.269 1.00 19.65 153 PHE F O 1
ATOM 11997 N N . ILE F 1 150 ? 36.985 2.900 -27.771 1.00 19.24 154 ILE F N 1
ATOM 11998 C CA . ILE F 1 150 ? 36.284 2.034 -28.718 1.00 17.92 154 ILE F CA 1
ATOM 11999 C C . ILE F 1 150 ? 34.886 1.816 -28.144 1.00 18.52 154 ILE F C 1
ATOM 12000 O O . ILE F 1 150 ? 34.662 0.880 -27.370 1.00 15.78 154 ILE F O 1
ATOM 12005 N N . PRO F 1 151 ? 33.931 2.691 -28.500 1.00 18.10 155 PRO F N 1
ATOM 12006 C CA . PRO F 1 151 ? 32.576 2.524 -27.971 1.00 18.53 155 PRO F CA 1
ATOM 12007 C C . PRO F 1 151 ? 31.979 1.192 -28.387 1.00 19.14 155 PRO F C 1
ATOM 12008 O O . PRO F 1 151 ? 32.471 0.543 -29.307 1.00 17.53 155 PRO F O 1
ATOM 12012 N N . GLY F 1 152 ? 30.917 0.798 -27.693 1.00 19.56 156 GLY F N 1
ATOM 12013 C CA . GLY F 1 152 ? 30.254 -0.454 -27.986 1.00 19.75 156 GLY F CA 1
ATOM 12014 C C . GLY F 1 152 ? 29.177 -0.359 -29.050 1.00 18.72 156 GLY F C 1
ATOM 12015 O O . GLY F 1 152 ? 29.217 0.506 -29.931 1.00 19.46 156 GLY F O 1
ATOM 12016 N N . GLY F 1 153 ? 28.184 -1.232 -28.922 1.00 20.73 157 GLY F N 1
ATOM 12017 C CA . GLY F 1 153 ? 27.112 -1.334 -29.894 1.00 17.49 157 GLY F CA 1
ATOM 12018 C C . GLY F 1 153 ? 27.504 -2.582 -30.665 1.00 19.61 157 GLY F C 1
ATOM 12019 O O . GLY F 1 153 ? 28.695 -2.893 -30.733 1.00 19.17 157 GLY F O 1
ATOM 12020 N N . HIS F 1 154 ? 26.551 -3.306 -31.242 1.00 17.80 158 HIS F N 1
ATOM 12021 C CA . HIS F 1 154 ? 26.904 -4.522 -31.967 1.00 18.94 158 HIS F CA 1
ATOM 12022 C C . HIS F 1 154 ? 27.733 -4.271 -33.224 1.00 19.03 158 HIS F C 1
ATOM 12023 O O . HIS F 1 154 ? 28.361 -5.188 -33.760 1.00 18.65 158 HIS F O 1
ATOM 12030 N N . GLY F 1 155 ? 27.741 -3.030 -33.689 1.00 18.01 159 GLY F N 1
ATOM 12031 C CA . GLY F 1 155 ? 28.528 -2.702 -34.860 1.00 17.14 159 GLY F CA 1
ATOM 12032 C C . GLY F 1 155 ? 29.999 -2.975 -34.592 1.00 17.34 159 GLY F C 1
ATOM 12033 O O . GLY F 1 155 ? 30.762 -3.244 -35.518 1.00 17.00 159 GLY F O 1
ATOM 12034 N N . ALA F 1 156 ? 30.391 -2.911 -33.320 1.00 16.81 160 ALA F N 1
ATOM 12035 C CA . ALA F 1 156 ? 31.775 -3.150 -32.920 1.00 17.22 160 ALA F CA 1
ATOM 12036 C C . ALA F 1 156 ? 32.216 -4.567 -33.275 1.00 18.03 160 ALA F C 1
ATOM 12037 O O . ALA F 1 156 ? 33.404 -4.890 -33.226 1.00 15.25 160 ALA F O 1
ATOM 12039 N N . LEU F 1 157 ? 31.250 -5.408 -33.632 1.00 18.42 161 LEU F N 1
ATOM 12040 C CA . LEU F 1 157 ? 31.521 -6.802 -33.969 1.00 19.04 161 LEU F CA 1
ATOM 12041 C C . LEU F 1 157 ? 31.977 -7.031 -35.397 1.00 17.75 161 LEU F C 1
ATOM 12042 O O . LEU F 1 157 ? 32.355 -8.144 -35.760 1.00 17.33 161 LEU F O 1
ATOM 12047 N N . MET F 1 158 ? 31.932 -5.989 -36.213 1.00 18.74 162 MET F N 1
ATOM 12048 C CA . MET F 1 158 ? 32.339 -6.124 -37.603 1.00 18.04 162 MET F CA 1
ATOM 12049 C C . MET F 1 158 ? 33.591 -5.319 -37.886 1.00 18.93 162 MET F C 1
ATOM 12050 O O . MET F 1 158 ? 33.762 -4.217 -37.363 1.00 17.76 162 MET F O 1
ATOM 12055 N N . GLY F 1 159 ? 34.461 -5.877 -38.720 1.00 17.98 163 GLY F N 1
ATOM 12056 C CA . GLY F 1 159 ? 35.691 -5.202 -39.077 1.00 18.09 163 GLY F CA 1
ATOM 12057 C C . GLY F 1 159 ? 36.718 -5.115 -37.972 1.00 18.74 163 GLY F C 1
ATOM 12058 O O . GLY F 1 159 ? 37.838 -5.621 -38.110 1.00 17.23 163 GLY F O 1
ATOM 12059 N N . LEU F 1 160 ? 36.333 -4.482 -36.866 1.00 18.40 164 LEU F N 1
ATOM 12060 C CA . LEU F 1 160 ? 37.231 -4.281 -35.737 1.00 18.32 164 LEU F CA 1
ATOM 12061 C C . LEU F 1 160 ? 37.851 -5.533 -35.123 1.00 17.93 164 LEU F C 1
ATOM 12062 O O . LEU F 1 160 ? 39.048 -5.544 -34.824 1.00 16.08 164 LEU F O 1
ATOM 12067 N N . PRO F 1 161 ? 37.055 -6.603 -34.929 1.00 16.97 165 PRO F N 1
ATOM 12068 C CA . PRO F 1 161 ? 37.584 -7.833 -34.332 1.00 17.39 165 PRO F CA 1
ATOM 12069 C C . PRO F 1 161 ? 38.741 -8.522 -35.067 1.00 20.31 165 PRO F C 1
ATOM 12070 O O . PRO F 1 161 ? 39.525 -9.227 -34.442 1.00 19.77 165 PRO F O 1
ATOM 12074 N N . ASP F 1 162 ? 38.854 -8.328 -36.379 1.00 22.03 166 ASP F N 1
ATOM 12075 C CA . ASP F 1 162 ? 39.938 -8.961 -37.132 1.00 24.83 166 ASP F CA 1
ATOM 12076 C C . ASP F 1 162 ? 40.721 -7.982 -38.009 1.00 24.27 166 ASP F C 1
ATOM 12077 O O . ASP F 1 162 ? 41.249 -8.359 -39.056 1.00 25.65 166 ASP F O 1
ATOM 12082 N N . SER F 1 163 ? 40.812 -6.735 -37.563 1.00 24.65 167 SER F N 1
ATOM 12083 C CA . SER F 1 163 ? 41.516 -5.692 -38.307 1.00 24.69 167 SER F CA 1
ATOM 12084 C C . SER F 1 163 ? 42.983 -5.523 -37.920 1.00 24.85 167 SER F C 1
ATOM 12085 O O . SER F 1 163 ? 43.306 -5.376 -36.745 1.00 22.03 167 SER F O 1
ATOM 12088 N N . GLN F 1 164 ? 43.870 -5.542 -38.916 1.00 25.95 168 GLN F N 1
ATOM 12089 C CA . GLN F 1 164 ? 45.299 -5.363 -38.660 1.00 27.22 168 GLN F CA 1
ATOM 12090 C C . GLN F 1 164 ? 45.523 -3.945 -38.148 1.00 26.35 168 GLN F C 1
ATOM 12091 O O . GLN F 1 164 ? 46.437 -3.691 -37.366 1.00 25.10 168 GLN F O 1
ATOM 12097 N N . GLU F 1 165 ? 44.673 -3.026 -38.601 1.00 26.10 169 GLU F N 1
ATOM 12098 C CA . GLU F 1 165 ? 44.749 -1.627 -38.194 1.00 26.45 169 GLU F CA 1
ATOM 12099 C C . GLU F 1 165 ? 44.463 -1.481 -36.701 1.00 24.48 169 GLU F C 1
ATOM 12100 O O . GLU F 1 165 ? 45.189 -0.785 -35.983 1.00 23.05 169 GLU F O 1
ATOM 12106 N N . VAL F 1 166 ? 43.408 -2.136 -36.231 1.00 21.71 170 VAL F N 1
ATOM 12107 C CA . VAL F 1 166 ? 43.064 -2.085 -34.812 1.00 22.37 170 VAL F CA 1
ATOM 12108 C C . VAL F 1 166 ? 44.191 -2.744 -34.010 1.00 21.04 170 VAL F C 1
ATOM 12109 O O . VAL F 1 166 ? 44.550 -2.280 -32.926 1.00 19.76 170 VAL F O 1
ATOM 12113 N N . LYS F 1 167 ? 44.759 -3.818 -34.551 1.00 19.12 171 LYS F N 1
ATOM 12114 C CA . LYS F 1 167 ? 45.852 -4.505 -33.865 1.00 21.28 171 LYS F CA 1
ATOM 12115 C C . LYS F 1 167 ? 47.007 -3.534 -33.657 1.00 22.59 171 LYS F C 1
ATOM 12116 O O . LYS F 1 167 ? 47.552 -3.422 -32.559 1.00 23.59 171 LYS F O 1
ATOM 12122 N N . ALA F 1 168 ? 47.367 -2.825 -34.722 1.00 23.71 172 ALA F N 1
ATOM 12123 C CA . ALA F 1 168 ? 48.457 -1.861 -34.673 1.00 25.16 172 ALA F CA 1
ATOM 12124 C C . ALA F 1 168 ? 48.220 -0.827 -33.584 1.00 25.43 172 ALA F C 1
ATOM 12125 O O . ALA F 1 168 ? 49.131 -0.498 -32.819 1.00 24.68 172 ALA F O 1
ATOM 12127 N N . VAL F 1 169 ? 46.991 -0.315 -33.519 1.00 25.34 173 VAL F N 1
ATOM 12128 C CA . VAL F 1 169 ? 46.630 0.685 -32.524 1.00 24.57 173 VAL F CA 1
ATOM 12129 C C . VAL F 1 169 ? 46.740 0.133 -31.108 1.00 25.30 173 VAL F C 1
ATOM 12130 O O . VAL F 1 169 ? 47.367 0.745 -30.243 1.00 25.12 173 VAL F O 1
ATOM 12134 N N . LEU F 1 170 ? 46.125 -1.022 -30.870 1.00 24.11 174 LEU F N 1
ATOM 12135 C CA . LEU F 1 170 ? 46.166 -1.626 -29.546 1.00 25.35 174 LEU F CA 1
ATOM 12136 C C . LEU F 1 170 ? 47.598 -1.928 -29.105 1.00 26.53 174 LEU F C 1
ATOM 12137 O O . LEU F 1 170 ? 47.944 -1.754 -27.943 1.00 26.63 174 LEU F O 1
ATOM 12142 N N . GLN F 1 171 ? 48.429 -2.387 -30.032 1.00 27.68 175 GLN F N 1
ATOM 12143 C CA . GLN F 1 171 ? 49.817 -2.676 -29.692 1.00 29.47 175 GLN F CA 1
ATOM 12144 C C . GLN F 1 171 ? 50.499 -1.364 -29.334 1.00 29.73 175 GLN F C 1
ATOM 12145 O O . GLN F 1 171 ? 51.333 -1.304 -28.427 1.00 28.38 175 GLN F O 1
ATOM 12151 N N . TRP F 1 172 ? 50.142 -0.313 -30.066 1.00 28.92 176 TRP F N 1
ATOM 12152 C CA . TRP F 1 172 ? 50.700 1.006 -29.817 1.00 29.47 176 TRP F CA 1
ATOM 12153 C C . TRP F 1 172 ? 50.349 1.462 -28.408 1.00 28.93 176 TRP F C 1
ATOM 12154 O O . TRP F 1 172 ? 51.222 1.876 -27.645 1.00 28.59 176 TRP F O 1
ATOM 12165 N N . ALA F 1 173 ? 49.063 1.390 -28.077 1.00 27.33 177 ALA F N 1
ATOM 12166 C CA . ALA F 1 173 ? 48.567 1.799 -26.765 1.00 26.98 177 ALA F CA 1
ATOM 12167 C C . ALA F 1 173 ? 49.289 1.087 -25.629 1.00 27.99 177 ALA F C 1
ATOM 12168 O O . ALA F 1 173 ? 49.705 1.720 -24.657 1.00 26.87 177 ALA F O 1
ATOM 12170 N N . MET F 1 174 ? 49.424 -0.232 -25.746 1.00 28.35 178 MET F N 1
ATOM 12171 C CA . MET F 1 174 ? 50.091 -1.011 -24.712 1.00 30.22 178 MET F CA 1
ATOM 12172 C C . MET F 1 174 ? 51.566 -0.653 -24.637 1.00 31.32 178 MET F C 1
ATOM 12173 O O . MET F 1 174 ? 52.118 -0.529 -23.543 1.00 31.02 178 MET F O 1
ATOM 12178 N N . LYS F 1 175 ? 52.199 -0.463 -25.794 1.00 33.95 179 LYS F N 1
ATOM 12179 C CA . LYS F 1 175 ? 53.613 -0.099 -25.807 1.00 36.85 179 LYS F CA 1
ATOM 12180 C C . LYS F 1 175 ? 53.846 1.270 -25.167 1.00 36.52 179 LYS F C 1
ATOM 12181 O O . LYS F 1 175 ? 54.539 1.386 -24.169 1.00 37.56 179 LYS F O 1
ATOM 12187 N N . GLN F 1 176 ? 53.248 2.305 -25.734 1.00 35.63 180 GLN F N 1
ATOM 12188 C CA . GLN F 1 176 ? 53.406 3.653 -25.199 1.00 35.23 180 GLN F CA 1
ATOM 12189 C C . GLN F 1 176 ? 52.655 3.834 -23.874 1.00 33.35 180 GLN F C 1
ATOM 12190 O O . GLN F 1 176 ? 52.545 4.947 -23.352 1.00 32.00 180 GLN F O 1
ATOM 12196 N N . ASN F 1 177 ? 52.129 2.727 -23.356 1.00 32.71 181 ASN F N 1
ATOM 12197 C CA . ASN F 1 177 ? 51.380 2.712 -22.103 1.00 31.38 181 ASN F CA 1
ATOM 12198 C C . ASN F 1 177 ? 50.272 3.754 -22.078 1.00 29.61 181 ASN F C 1
ATOM 12199 O O . ASN F 1 177 ? 50.271 4.637 -21.222 1.00 30.79 181 ASN F O 1
ATOM 12204 N N . LYS F 1 178 ? 49.331 3.631 -23.015 1.00 27.82 182 LYS F N 1
ATOM 12205 C CA . LYS F 1 178 ? 48.201 4.552 -23.145 1.00 25.55 182 LYS F CA 1
ATOM 12206 C C . LYS F 1 178 ? 46.876 3.947 -22.660 1.00 25.49 182 LYS F C 1
ATOM 12207 O O . LYS F 1 178 ? 46.724 2.725 -22.578 1.00 25.77 182 LYS F O 1
ATOM 12213 N N . PHE F 1 179 ? 45.918 4.813 -22.340 1.00 23.72 183 PHE F N 1
ATOM 12214 C CA . PHE F 1 179 ? 44.603 4.369 -21.875 1.00 24.22 183 PHE F CA 1
ATOM 12215 C C . PHE F 1 179 ? 43.792 3.735 -23.000 1.00 22.81 183 PHE F C 1
ATOM 12216 O O . PHE F 1 179 ? 43.757 4.252 -24.118 1.00 20.08 183 PHE F O 1
ATOM 12224 N N . ILE F 1 180 ? 43.144 2.615 -22.686 1.00 20.83 184 ILE F N 1
ATOM 12225 C CA . ILE F 1 180 ? 42.285 1.919 -23.632 1.00 19.56 184 ILE F CA 1
ATOM 12226 C C . ILE F 1 180 ? 40.938 1.862 -22.922 1.00 20.26 184 ILE F C 1
ATOM 12227 O O . ILE F 1 180 ? 40.784 1.203 -21.889 1.00 19.61 184 ILE F O 1
ATOM 12232 N N . ILE F 1 181 ? 39.983 2.583 -23.495 1.00 17.97 185 ILE F N 1
ATOM 12233 C CA . ILE F 1 181 ? 38.630 2.749 -22.973 1.00 17.94 185 ILE F CA 1
ATOM 12234 C C . ILE F 1 181 ? 37.590 2.058 -23.843 1.00 17.51 185 ILE F C 1
ATOM 12235 O O . ILE F 1 181 ? 37.513 2.324 -25.038 1.00 14.54 185 ILE F O 1
ATOM 12240 N N . SER F 1 182 ? 36.767 1.203 -23.237 1.00 17.29 186 SER F N 1
ATOM 12241 C CA . SER F 1 182 ? 35.750 0.490 -24.003 1.00 17.58 186 SER F CA 1
ATOM 12242 C C . SER F 1 182 ? 34.645 -0.075 -23.110 1.00 18.53 186 SER F C 1
ATOM 12243 O O . SER F 1 182 ? 34.816 -0.187 -21.893 1.00 18.00 186 SER F O 1
ATOM 12246 N N . LEU F 1 183 ? 33.510 -0.426 -23.709 1.00 18.83 187 LEU F N 1
ATOM 12247 C CA . LEU F 1 183 ? 32.411 -0.990 -22.939 1.00 17.83 187 LEU F CA 1
ATOM 12248 C C . LEU F 1 183 ? 31.482 -1.824 -23.806 1.00 18.98 187 LEU F C 1
ATOM 12249 O O . LEU F 1 183 ? 31.455 -1.679 -25.034 1.00 18.96 187 LEU F O 1
ATOM 12254 N N . ALA F 1 184 ? 30.732 -2.703 -23.149 1.00 16.65 188 ALA F N 1
ATOM 12255 C CA . ALA F 1 184 ? 29.772 -3.574 -23.814 1.00 17.04 188 ALA F CA 1
ATOM 12256 C C . ALA F 1 184 ? 30.418 -4.492 -24.847 1.00 15.94 188 ALA F C 1
ATOM 12257 O O . ALA F 1 184 ? 31.212 -5.367 -24.501 1.00 16.31 188 ALA F O 1
ATOM 12259 N N . HIS F 1 185 ? 30.068 -4.302 -26.115 1.00 15.32 189 HIS F N 1
ATOM 12260 C CA . HIS F 1 185 ? 30.636 -5.118 -27.179 1.00 16.40 189 HIS F CA 1
ATOM 12261 C C . HIS F 1 185 ? 31.903 -4.498 -27.757 1.00 16.09 189 HIS F C 1
ATOM 12262 O O . HIS F 1 185 ? 32.509 -5.054 -28.675 1.00 13.72 189 HIS F O 1
ATOM 12269 N N . GLY F 1 186 ? 32.290 -3.344 -27.219 1.00 15.35 190 GLY F N 1
ATOM 12270 C CA . GLY F 1 186 ? 33.490 -2.665 -27.685 1.00 15.68 190 GLY F CA 1
ATOM 12271 C C . GLY F 1 186 ? 34.751 -3.506 -27.540 1.00 15.60 190 GLY F C 1
ATOM 12272 O O . GLY F 1 186 ? 35.625 -3.456 -28.406 1.00 15.31 190 GLY F O 1
ATOM 12273 N N . PRO F 1 187 ? 34.886 -4.277 -26.448 1.00 15.66 191 PRO F N 1
ATOM 12274 C CA . PRO F 1 187 ? 36.076 -5.116 -26.245 1.00 14.14 191 PRO F CA 1
ATOM 12275 C C . PRO F 1 187 ? 36.299 -6.188 -27.317 1.00 15.04 191 PRO F C 1
ATOM 12276 O O . PRO F 1 187 ? 37.383 -6.766 -27.395 1.00 13.28 191 PRO F O 1
ATOM 12280 N N . ALA F 1 188 ? 35.287 -6.455 -28.140 1.00 13.48 192 ALA F N 1
ATOM 12281 C CA . ALA F 1 188 ? 35.443 -7.450 -29.196 1.00 15.82 192 ALA F CA 1
ATOM 12282 C C . ALA F 1 188 ? 36.586 -7.014 -30.111 1.00 16.59 192 ALA F C 1
ATOM 12283 O O . ALA F 1 188 ? 37.229 -7.842 -30.755 1.00 18.01 192 ALA F O 1
ATOM 12285 N N . ALA F 1 189 ? 36.830 -5.706 -30.164 1.00 17.54 193 ALA F N 1
ATOM 12286 C CA . ALA F 1 189 ? 37.899 -5.164 -30.998 1.00 16.29 193 ALA F CA 1
ATOM 12287 C C . ALA F 1 189 ? 39.257 -5.681 -30.519 1.00 15.18 193 ALA F C 1
ATOM 12288 O O . ALA F 1 189 ? 40.176 -5.858 -31.315 1.00 16.29 193 ALA F O 1
ATOM 12290 N N . PHE F 1 190 ? 39.377 -5.936 -29.219 1.00 15.12 194 PHE F N 1
ATOM 12291 C CA . PHE F 1 190 ? 40.630 -6.434 -28.665 1.00 16.77 194 PHE F CA 1
ATOM 12292 C C . PHE F 1 190 ? 41.047 -7.736 -29.354 1.00 16.88 194 PHE F C 1
ATOM 12293 O O . PHE F 1 190 ? 42.222 -8.088 -29.380 1.00 15.00 194 PHE F O 1
ATOM 12301 N N . LEU F 1 191 ? 40.079 -8.443 -29.921 1.00 16.17 195 LEU F N 1
ATOM 12302 C CA . LEU F 1 191 ? 40.360 -9.688 -30.622 1.00 18.63 195 LEU F CA 1
ATOM 12303 C C . LEU F 1 191 ? 41.206 -9.420 -31.861 1.00 19.83 195 LEU F C 1
ATOM 12304 O O . LEU F 1 191 ? 41.761 -10.346 -32.458 1.00 20.92 195 LEU F O 1
ATOM 12309 N N . ALA F 1 192 ? 41.301 -8.151 -32.246 1.00 20.13 196 ALA F N 1
ATOM 12310 C CA . ALA F 1 192 ? 42.080 -7.768 -33.419 1.00 21.01 196 ALA F CA 1
ATOM 12311 C C . ALA F 1 192 ? 43.542 -8.174 -33.278 1.00 22.21 196 ALA F C 1
ATOM 12312 O O . ALA F 1 192 ? 44.245 -8.340 -34.277 1.00 22.46 196 ALA F O 1
ATOM 12314 N N . VAL F 1 193 ? 43.997 -8.344 -32.037 1.00 24.61 197 VAL F N 1
ATOM 12315 C CA . VAL F 1 193 ? 45.389 -8.713 -31.776 1.00 23.96 197 VAL F CA 1
ATOM 12316 C C . VAL F 1 193 ? 45.731 -10.143 -32.189 1.00 26.05 197 VAL F C 1
ATOM 12317 O O . VAL F 1 193 ? 46.880 -10.576 -32.054 1.00 24.46 197 VAL F O 1
ATOM 12321 N N . GLY F 1 194 ? 44.731 -10.875 -32.672 1.00 28.76 198 GLY F N 1
ATOM 12322 C CA . GLY F 1 194 ? 44.953 -12.241 -33.118 1.00 31.75 198 GLY F CA 1
ATOM 12323 C C . GLY F 1 194 ? 45.611 -13.179 -32.117 1.00 34.85 198 GLY F C 1
ATOM 12324 O O . GLY F 1 194 ? 45.017 -13.509 -31.091 1.00 33.91 198 GLY F O 1
ATOM 12325 N N . ASP F 1 195 ? 46.835 -13.612 -32.420 1.00 37.33 199 ASP F N 1
ATOM 12326 C CA . ASP F 1 195 ? 47.570 -14.536 -31.556 1.00 40.84 199 ASP F CA 1
ATOM 12327 C C . ASP F 1 195 ? 48.462 -13.838 -30.538 1.00 39.69 199 ASP F C 1
ATOM 12328 O O . ASP F 1 195 ? 49.205 -14.492 -29.803 1.00 38.88 199 ASP F O 1
ATOM 12333 N N . ASP F 1 196 ? 48.403 -12.513 -30.506 1.00 38.89 200 ASP F N 1
ATOM 12334 C CA . ASP F 1 196 ? 49.212 -11.757 -29.562 1.00 38.68 200 ASP F CA 1
ATOM 12335 C C . ASP F 1 196 ? 48.632 -11.927 -28.156 1.00 36.76 200 ASP F C 1
ATOM 12336 O O . ASP F 1 196 ? 47.504 -11.514 -27.890 1.00 36.04 200 ASP F O 1
ATOM 12341 N N . PRO F 1 197 ? 49.398 -12.544 -27.237 1.00 35.71 201 PRO F N 1
ATOM 12342 C CA . PRO F 1 197 ? 48.942 -12.761 -25.859 1.00 33.65 201 PRO F CA 1
ATOM 12343 C C . PRO F 1 197 ? 49.124 -11.480 -25.046 1.00 32.35 201 PRO F C 1
ATOM 12344 O O . PRO F 1 197 ? 49.313 -11.508 -23.834 1.00 30.51 201 PRO F O 1
ATOM 12348 N N . LEU F 1 198 ? 49.063 -10.359 -25.756 1.00 31.55 202 LEU F N 1
ATOM 12349 C CA . LEU F 1 198 ? 49.223 -9.018 -25.201 1.00 31.93 202 LEU F CA 1
ATOM 12350 C C . LEU F 1 198 ? 48.372 -8.726 -23.964 1.00 30.79 202 LEU F C 1
ATOM 12351 O O . LEU F 1 198 ? 48.854 -8.145 -22.993 1.00 28.96 202 LEU F O 1
ATOM 12356 N N . PHE F 1 199 ? 47.107 -9.131 -24.005 1.00 29.84 203 PHE F N 1
ATOM 12357 C CA . PHE F 1 199 ? 46.185 -8.872 -22.903 1.00 29.55 203 PHE F CA 1
ATOM 12358 C C . PHE F 1 199 ? 46.057 -9.989 -21.868 1.00 28.95 203 PHE F C 1
ATOM 12359 O O . PHE F 1 199 ? 45.119 -10.000 -21.066 1.00 28.91 203 PHE F O 1
ATOM 12367 N N . ALA F 1 200 ? 47.001 -10.921 -21.879 1.00 27.94 204 ALA F N 1
ATOM 12368 C CA . ALA F 1 200 ? 46.986 -12.032 -20.933 1.00 27.22 204 ALA F CA 1
ATOM 12369 C C . ALA F 1 200 ? 46.921 -11.528 -19.495 1.00 26.67 204 ALA F C 1
ATOM 12370 O O . ALA F 1 200 ? 47.754 -10.725 -19.073 1.00 25.66 204 ALA F O 1
ATOM 12372 N N . GLY F 1 201 ? 45.927 -11.992 -18.745 1.00 24.55 205 GLY F N 1
ATOM 12373 C CA . GLY F 1 201 ? 45.823 -11.585 -17.355 1.00 25.91 205 GLY F CA 1
ATOM 12374 C C . GLY F 1 201 ? 45.103 -10.276 -17.099 1.00 25.84 205 GLY F C 1
ATOM 12375 O O . GLY F 1 201 ? 45.064 -9.795 -15.962 1.00 27.11 205 GLY F O 1
ATOM 12376 N N . TYR F 1 202 ? 44.545 -9.678 -18.146 1.00 24.41 206 TYR F N 1
ATOM 12377 C CA . TYR F 1 202 ? 43.815 -8.434 -17.970 1.00 23.34 206 TYR F CA 1
ATOM 12378 C C . TYR F 1 202 ? 42.394 -8.771 -17.555 1.00 22.51 206 TYR F C 1
ATOM 12379 O O . TYR F 1 202 ? 41.847 -9.801 -17.949 1.00 21.28 206 TYR F O 1
ATOM 12388 N N . LYS F 1 203 ? 41.814 -7.911 -16.730 1.00 20.91 207 LYS F N 1
ATOM 12389 C CA . LYS F 1 203 ? 40.447 -8.103 -16.260 1.00 20.99 207 LYS F CA 1
ATOM 12390 C C . LYS F 1 203 ? 39.597 -6.994 -16.855 1.00 20.18 207 LYS F C 1
ATOM 12391 O O . LYS F 1 203 ? 40.013 -5.837 -16.860 1.00 20.93 207 LYS F O 1
ATOM 12397 N N . ILE F 1 204 ? 38.414 -7.343 -17.352 1.00 19.95 208 ILE F N 1
ATOM 12398 C CA . ILE F 1 204 ? 37.507 -6.362 -17.943 1.00 19.06 208 ILE F CA 1
ATOM 12399 C C . ILE F 1 204 ? 36.070 -6.798 -17.725 1.00 17.42 208 ILE F C 1
ATOM 12400 O O . ILE F 1 204 ? 35.799 -7.945 -17.373 1.00 17.80 208 ILE F O 1
ATOM 12405 N N . VAL F 1 205 ? 35.155 -5.860 -17.914 1.00 18.61 209 VAL F N 1
ATOM 12406 C CA . VAL F 1 205 ? 33.736 -6.172 -17.860 1.00 17.01 209 VAL F CA 1
ATOM 12407 C C . VAL F 1 205 ? 33.371 -6.008 -19.329 1.00 17.29 209 VAL F C 1
ATOM 12408 O O . VAL F 1 205 ? 34.088 -5.329 -20.073 1.00 16.26 209 VAL F O 1
ATOM 12412 N N . ALA F 1 206 ? 32.303 -6.663 -19.767 1.00 17.76 210 ALA F N 1
ATOM 12413 C CA . ALA F 1 206 ? 31.864 -6.563 -21.154 1.00 17.62 210 ALA F CA 1
ATOM 12414 C C . ALA F 1 206 ? 30.467 -7.152 -21.216 1.00 17.91 210 ALA F C 1
ATOM 12415 O O . ALA F 1 206 ? 30.002 -7.728 -20.236 1.00 17.43 210 ALA F O 1
ATOM 12417 N N . PHE F 1 207 ? 29.783 -7.003 -22.344 1.00 17.48 211 PHE F N 1
ATOM 12418 C CA . PHE F 1 207 ? 28.436 -7.557 -22.438 1.00 19.11 211 PHE F CA 1
ATOM 12419 C C . PHE F 1 207 ? 28.510 -9.082 -22.447 1.00 20.36 211 PHE F C 1
ATOM 12420 O O . PHE F 1 207 ? 29.182 -9.680 -23.292 1.00 18.82 211 PHE F O 1
ATOM 12428 N N . PRO F 1 208 ? 27.810 -9.733 -21.505 1.00 20.95 212 PRO F N 1
ATOM 12429 C CA . PRO F 1 208 ? 27.792 -11.196 -21.387 1.00 22.34 212 PRO F CA 1
ATOM 12430 C C . PRO F 1 208 ? 27.244 -11.943 -22.603 1.00 21.37 212 PRO F C 1
ATOM 12431 O O . PRO F 1 208 ? 26.203 -11.569 -23.147 1.00 21.37 212 PRO F O 1
ATOM 12435 N N . ASP F 1 209 ? 27.945 -13.000 -23.020 1.00 21.66 213 ASP F N 1
ATOM 12436 C CA . ASP F 1 209 ? 27.500 -13.807 -24.153 1.00 22.30 213 ASP F CA 1
ATOM 12437 C C . ASP F 1 209 ? 26.133 -14.402 -23.826 1.00 24.64 213 ASP F C 1
ATOM 12438 O O . ASP F 1 209 ? 25.277 -14.527 -24.703 1.00 22.49 213 ASP F O 1
ATOM 12443 N N . GLU F 1 210 ? 25.947 -14.777 -22.559 1.00 25.83 214 GLU F N 1
ATOM 12444 C CA . GLU F 1 210 ? 24.693 -15.368 -22.086 1.00 29.76 214 GLU F CA 1
ATOM 12445 C C . GLU F 1 210 ? 23.508 -14.492 -22.452 1.00 28.62 214 GLU F C 1
ATOM 12446 O O . GLU F 1 210 ? 22.469 -14.964 -22.915 1.00 27.07 214 GLU F O 1
ATOM 12452 N N . MET F 1 211 ? 23.670 -13.203 -22.206 1.00 27.30 215 MET F N 1
ATOM 12453 C CA . MET F 1 211 ? 22.630 -12.244 -22.497 1.00 26.70 215 MET F CA 1
ATOM 12454 C C . MET F 1 211 ? 22.409 -12.014 -23.998 1.00 26.57 215 MET F C 1
ATOM 12455 O O . MET F 1 211 ? 21.278 -11.785 -24.429 1.00 25.18 215 MET F O 1
ATOM 12460 N N . ASP F 1 212 ? 23.473 -12.085 -24.796 1.00 25.38 216 ASP F N 1
ATOM 12461 C CA . ASP F 1 212 ? 23.339 -11.913 -26.247 1.00 26.28 216 ASP F CA 1
ATOM 12462 C C . ASP F 1 212 ? 22.568 -13.115 -26.790 1.00 27.00 216 ASP F C 1
ATOM 12463 O O . ASP F 1 212 ? 21.885 -13.037 -27.816 1.00 27.30 216 ASP F O 1
ATOM 12468 N N . ALA F 1 213 ? 22.707 -14.239 -26.100 1.00 26.48 217 ALA F N 1
ATOM 12469 C CA . ALA F 1 213 ? 22.026 -15.457 -26.500 1.00 26.60 217 ALA F CA 1
ATOM 12470 C C . ALA F 1 213 ? 20.537 -15.387 -26.172 1.00 27.29 217 ALA F C 1
ATOM 12471 O O . ALA F 1 213 ? 19.737 -16.122 -26.743 1.00 26.41 217 ALA F O 1
ATOM 12473 N N . GLN F 1 214 ? 20.165 -14.497 -25.257 1.00 27.15 218 GLN F N 1
ATOM 12474 C CA . GLN F 1 214 ? 18.768 -14.384 -24.842 1.00 29.66 218 GLN F CA 1
ATOM 12475 C C . GLN F 1 214 ? 17.976 -13.199 -25.384 1.00 28.74 218 GLN F C 1
ATOM 12476 O O . GLN F 1 214 ? 16.744 -13.224 -25.412 1.00 28.29 218 GLN F O 1
ATOM 12482 N N . THR F 1 215 ? 18.667 -12.154 -25.811 1.00 27.22 219 THR F N 1
ATOM 12483 C CA . THR F 1 215 ? 17.972 -10.983 -26.334 1.00 28.86 219 THR F CA 1
ATOM 12484 C C . THR F 1 215 ? 17.086 -11.240 -27.552 1.00 28.12 219 THR F C 1
ATOM 12485 O O . THR F 1 215 ? 16.100 -10.542 -27.753 1.00 27.90 219 THR F O 1
ATOM 12489 N N . PRO F 1 216 ? 17.430 -12.223 -28.395 1.00 29.07 220 PRO F N 1
ATOM 12490 C CA . PRO F 1 216 ? 16.543 -12.438 -29.542 1.00 29.63 220 PRO F CA 1
ATOM 12491 C C . PRO F 1 216 ? 15.169 -12.964 -29.111 1.00 29.59 220 PRO F C 1
ATOM 12492 O O . PRO F 1 216 ? 14.210 -12.932 -29.891 1.00 29.37 220 PRO F O 1
ATOM 12496 N N . SER F 1 217 ? 15.073 -13.429 -27.866 1.00 28.67 221 SER F N 1
ATOM 12497 C CA . SER F 1 217 ? 13.812 -13.952 -27.351 1.00 29.51 221 SER F CA 1
ATOM 12498 C C . SER F 1 217 ? 12.735 -12.867 -27.292 1.00 29.33 221 SER F C 1
ATOM 12499 O O . SER F 1 217 ? 11.544 -13.172 -27.394 1.00 30.53 221 SER F O 1
ATOM 12502 N N . ILE F 1 218 ? 13.137 -11.610 -27.103 1.00 27.49 222 ILE F N 1
ATOM 12503 C CA . ILE F 1 218 ? 12.160 -10.527 -27.089 1.00 26.23 222 ILE F CA 1
ATOM 12504 C C . ILE F 1 218 ? 12.333 -9.630 -28.320 1.00 26.15 222 ILE F C 1
ATOM 12505 O O . ILE F 1 218 ? 11.966 -8.450 -28.313 1.00 23.83 222 ILE F O 1
ATOM 12510 N N . GLY F 1 219 ? 12.894 -10.215 -29.376 1.00 26.12 223 GLY F N 1
ATOM 12511 C CA . GLY F 1 219 ? 13.080 -9.508 -30.634 1.00 27.45 223 GLY F CA 1
ATOM 12512 C C . GLY F 1 219 ? 14.061 -8.354 -30.732 1.00 27.99 223 GLY F C 1
ATOM 12513 O O . GLY F 1 219 ? 13.936 -7.523 -31.630 1.00 29.14 223 GLY F O 1
ATOM 12514 N N . TYR F 1 220 ? 15.035 -8.289 -29.831 1.00 27.30 224 TYR F N 1
ATOM 12515 C CA . TYR F 1 220 ? 16.022 -7.209 -29.872 1.00 26.02 224 TYR F CA 1
ATOM 12516 C C . TYR F 1 220 ? 16.859 -7.313 -31.153 1.00 25.75 224 TYR F C 1
ATOM 12517 O O . TYR F 1 220 ? 17.322 -6.307 -31.699 1.00 24.26 224 TYR F O 1
ATOM 12526 N N . MET F 1 221 ? 17.063 -8.546 -31.610 1.00 25.04 225 MET F N 1
ATOM 12527 C CA . MET F 1 221 ? 17.807 -8.824 -32.838 1.00 25.10 225 MET F CA 1
ATOM 12528 C C . MET F 1 221 ? 16.972 -9.851 -33.603 1.00 24.71 225 MET F C 1
ATOM 12529 O O . MET F 1 221 ? 16.305 -10.680 -32.983 1.00 25.00 225 MET F O 1
ATOM 12534 N N . PRO F 1 222 ? 16.993 -9.809 -34.950 1.00 24.20 226 PRO F N 1
ATOM 12535 C CA . PRO F 1 222 ? 16.233 -10.732 -35.806 1.00 24.84 226 PRO F CA 1
ATOM 12536 C C . PRO F 1 222 ? 16.729 -12.180 -35.846 1.00 23.85 226 PRO F C 1
ATOM 12537 O O . PRO F 1 222 ? 16.133 -13.026 -36.510 1.00 25.17 226 PRO F O 1
ATOM 12541 N N . GLY F 1 223 ? 17.822 -12.461 -35.150 1.00 23.87 227 GLY F N 1
ATOM 12542 C CA . GLY F 1 223 ? 18.359 -13.809 -35.134 1.00 23.51 227 GLY F CA 1
ATOM 12543 C C . GLY F 1 223 ? 19.392 -13.917 -34.034 1.00 24.71 227 GLY F C 1
ATOM 12544 O O . GLY F 1 223 ? 19.415 -13.084 -33.127 1.00 24.26 227 GLY F O 1
ATOM 12545 N N . HIS F 1 224 ? 20.243 -14.935 -34.096 1.00 24.80 228 HIS F N 1
ATOM 12546 C CA . HIS F 1 224 ? 21.278 -15.089 -33.085 1.00 26.38 228 HIS F CA 1
ATOM 12547 C C . HIS F 1 224 ? 22.644 -14.803 -33.692 1.00 26.01 228 HIS F C 1
ATOM 12548 O O . HIS F 1 224 ? 22.859 -15.018 -34.887 1.00 24.45 228 HIS F O 1
ATOM 12555 N N . LEU F 1 225 ? 23.560 -14.299 -32.869 1.00 24.13 229 LEU F N 1
ATOM 12556 C CA . LEU F 1 225 ? 24.905 -13.998 -33.339 1.00 24.03 229 LEU F CA 1
ATOM 12557 C C . LEU F 1 225 ? 25.505 -15.282 -33.894 1.00 24.96 229 LEU F C 1
ATOM 12558 O O . LEU F 1 225 ? 25.047 -16.374 -33.554 1.00 25.87 229 LEU F O 1
ATOM 12563 N N . THR F 1 226 ? 26.522 -15.158 -34.746 1.00 23.54 230 THR F N 1
ATOM 12564 C CA . THR F 1 226 ? 27.153 -16.329 -35.352 1.00 22.84 230 THR F CA 1
ATOM 12565 C C . THR F 1 226 ? 28.432 -16.776 -34.648 1.00 22.74 230 THR F C 1
ATOM 12566 O O . THR F 1 226 ? 28.998 -17.820 -34.972 1.00 21.84 230 THR F O 1
ATOM 12570 N N . TRP F 1 227 ? 28.892 -15.961 -33.708 1.00 22.00 231 TRP F N 1
ATOM 12571 C CA . TRP F 1 227 ? 30.073 -16.266 -32.904 1.00 22.30 231 TRP F CA 1
ATOM 12572 C C . TRP F 1 227 ? 29.914 -15.495 -31.599 1.00 21.13 231 TRP F C 1
ATOM 12573 O O . TRP F 1 227 ? 29.175 -14.513 -31.550 1.00 20.81 231 TRP F O 1
ATOM 12584 N N . LYS F 1 228 ? 30.581 -15.953 -30.542 1.00 21.38 232 LYS F N 1
ATOM 12585 C CA . LYS F 1 228 ? 30.491 -15.305 -29.237 1.00 21.24 232 LYS F CA 1
ATOM 12586 C C . LYS F 1 228 ? 31.812 -14.633 -28.888 1.00 21.07 232 LYS F C 1
ATOM 12587 O O . LYS F 1 228 ? 32.800 -15.304 -28.589 1.00 21.68 232 LYS F O 1
ATOM 12593 N N . PHE F 1 229 ? 31.825 -13.305 -28.908 1.00 19.66 233 PHE F N 1
ATOM 12594 C CA . PHE F 1 229 ? 33.059 -12.579 -28.631 1.00 20.02 233 PHE F CA 1
ATOM 12595 C C . PHE F 1 229 ? 33.577 -12.794 -27.215 1.00 19.35 233 PHE F C 1
ATOM 12596 O O . PHE F 1 229 ? 34.787 -12.816 -26.998 1.00 19.39 233 PHE F O 1
ATOM 12604 N N . GLY F 1 230 ? 32.663 -12.961 -26.261 1.00 19.49 234 GLY F N 1
ATOM 12605 C CA . GLY F 1 230 ? 33.063 -13.169 -24.879 1.00 18.36 234 GLY F CA 1
ATOM 12606 C C . GLY F 1 230 ? 34.013 -14.340 -24.748 1.00 18.98 234 GLY F C 1
ATOM 12607 O O . GLY F 1 230 ? 35.122 -14.207 -24.230 1.00 17.17 234 GLY F O 1
ATOM 12608 N N . GLU F 1 231 ? 33.576 -15.495 -25.234 1.00 18.87 235 GLU F N 1
ATOM 12609 C CA . GLU F 1 231 ? 34.383 -16.708 -25.180 1.00 20.56 235 GLU F CA 1
ATOM 12610 C C . GLU F 1 231 ? 35.706 -16.505 -25.901 1.00 20.27 235 GLU F C 1
ATOM 12611 O O . GLU F 1 231 ? 36.752 -16.972 -25.453 1.00 19.50 235 GLU F O 1
ATOM 12617 N N . GLN F 1 232 ? 35.664 -15.813 -27.032 1.00 19.16 236 GLN F N 1
ATOM 12618 C CA . GLN F 1 232 ? 36.883 -15.579 -27.776 1.00 18.96 236 GLN F CA 1
ATOM 12619 C C . GLN F 1 232 ? 37.813 -14.649 -27.011 1.00 18.07 236 GLN F C 1
ATOM 12620 O O . GLN F 1 232 ? 39.030 -14.784 -27.094 1.00 16.91 236 GLN F O 1
ATOM 12626 N N . LEU F 1 233 ? 37.248 -13.705 -26.265 1.00 16.30 237 LEU F N 1
ATOM 12627 C CA . LEU F 1 233 ? 38.080 -12.813 -25.465 1.00 17.01 237 LEU F CA 1
ATOM 12628 C C . LEU F 1 233 ? 38.778 -13.600 -24.359 1.00 17.92 237 LEU F C 1
ATOM 12629 O O . LEU F 1 233 ? 39.959 -13.409 -24.081 1.00 20.42 237 LEU F O 1
ATOM 12634 N N . GLN F 1 234 ? 38.029 -14.482 -23.717 1.00 16.71 238 GLN F N 1
ATOM 12635 C CA . GLN F 1 234 ? 38.587 -15.310 -22.663 1.00 19.34 238 GLN F CA 1
ATOM 12636 C C . GLN F 1 234 ? 39.710 -16.159 -23.264 1.00 21.42 238 GLN F C 1
ATOM 12637 O O . GLN F 1 234 ? 40.770 -16.341 -22.655 1.00 23.69 238 GLN F O 1
ATOM 12643 N N . ALA F 1 235 ? 39.471 -16.667 -24.468 1.00 21.45 239 ALA F N 1
ATOM 12644 C CA . ALA F 1 235 ? 40.451 -17.496 -25.174 1.00 21.73 239 ALA F CA 1
ATOM 12645 C C . ALA F 1 235 ? 41.804 -16.815 -25.379 1.00 21.60 239 ALA F C 1
ATOM 12646 O O . ALA F 1 235 ? 42.818 -17.492 -25.519 1.00 22.78 239 ALA F O 1
ATOM 12648 N N . ILE F 1 236 ? 41.839 -15.486 -25.417 1.00 20.19 240 ILE F N 1
ATOM 12649 C CA . ILE F 1 236 ? 43.123 -14.814 -25.587 1.00 19.27 240 ILE F CA 1
ATOM 12650 C C . ILE F 1 236 ? 43.691 -14.222 -24.291 1.00 19.36 240 ILE F C 1
ATOM 12651 O O . ILE F 1 236 ? 44.590 -13.380 -24.325 1.00 19.95 240 ILE F O 1
ATOM 12656 N N . GLY F 1 237 ? 43.164 -14.657 -23.150 1.00 19.04 241 GLY F N 1
ATOM 12657 C CA . GLY F 1 237 ? 43.690 -14.183 -21.878 1.00 20.09 241 GLY F CA 1
ATOM 12658 C C . GLY F 1 237 ? 42.896 -13.233 -20.991 1.00 20.44 241 GLY F C 1
ATOM 12659 O O . GLY F 1 237 ? 43.355 -12.908 -19.899 1.00 20.58 241 GLY F O 1
ATOM 12660 N N . PHE F 1 238 ? 41.721 -12.792 -21.432 1.00 21.11 242 PHE F N 1
ATOM 12661 C CA . PHE F 1 238 ? 40.907 -11.873 -20.636 1.00 20.23 242 PHE F CA 1
ATOM 12662 C C . PHE F 1 238 ? 40.030 -12.579 -19.620 1.00 19.56 242 PHE F C 1
ATOM 12663 O O . PHE F 1 238 ? 39.417 -13.598 -19.924 1.00 17.02 242 PHE F O 1
ATOM 12671 N N . GLU F 1 239 ? 39.959 -12.028 -18.416 1.00 18.55 243 GLU F N 1
ATOM 12672 C CA . GLU F 1 239 ? 39.056 -12.590 -17.430 1.00 19.24 243 GLU F CA 1
ATOM 12673 C C . GLU F 1 239 ? 37.839 -11.673 -17.454 1.00 20.21 243 GLU F C 1
ATOM 12674 O O . GLU F 1 239 ? 37.975 -10.463 -17.266 1.00 19.83 243 GLU F O 1
ATOM 12680 N N . LEU F 1 240 ? 36.663 -12.239 -17.713 1.00 19.65 244 LEU F N 1
ATOM 12681 C CA . LEU F 1 240 ? 35.430 -11.457 -17.743 1.00 20.82 244 LEU F CA 1
ATOM 12682 C C . LEU F 1 240 ? 34.864 -11.480 -16.326 1.00 20.82 244 LEU F C 1
ATOM 12683 O O . LEU F 1 240 ? 34.547 -12.537 -15.789 1.00 20.58 244 LEU F O 1
ATOM 12688 N N . LEU F 1 241 ? 34.749 -10.306 -15.720 1.00 19.67 245 LEU F N 1
ATOM 12689 C CA . LEU F 1 241 ? 34.273 -10.193 -14.349 1.00 22.38 245 LEU F CA 1
ATOM 12690 C C . LEU F 1 241 ? 32.773 -10.306 -14.153 1.00 23.06 245 LEU F C 1
ATOM 12691 O O . LEU F 1 241 ? 32.315 -10.670 -13.069 1.00 24.96 245 LEU F O 1
ATOM 12696 N N . ASN F 1 242 ? 32.008 -10.006 -15.193 1.00 23.41 246 ASN F N 1
ATOM 12697 C CA . ASN F 1 242 ? 30.557 -10.025 -15.075 1.00 22.97 246 ASN F CA 1
ATOM 12698 C C . ASN F 1 242 ? 29.799 -11.074 -15.880 1.00 23.83 246 ASN F C 1
ATOM 12699 O O . ASN F 1 242 ? 30.189 -11.429 -16.985 1.00 24.49 246 ASN F O 1
ATOM 12704 N N . THR F 1 243 ? 28.692 -11.545 -15.313 1.00 24.53 247 THR F N 1
ATOM 12705 C CA . THR F 1 243 ? 27.824 -12.512 -15.968 1.00 24.48 247 THR F CA 1
ATOM 12706 C C . THR F 1 243 ? 26.522 -11.788 -16.313 1.00 24.43 247 THR F C 1
ATOM 12707 O O . THR F 1 243 ? 25.724 -12.253 -17.123 1.00 22.90 247 THR F O 1
ATOM 12711 N N . GLY F 1 244 ? 26.338 -10.633 -15.683 1.00 24.53 248 GLY F N 1
ATOM 12712 C CA . GLY F 1 244 ? 25.166 -9.806 -15.913 1.00 25.64 248 GLY F CA 1
ATOM 12713 C C . GLY F 1 244 ? 25.579 -8.351 -16.100 1.00 26.91 248 GLY F C 1
ATOM 12714 O O . GLY F 1 244 ? 26.772 -8.059 -16.197 1.00 27.04 248 GLY F O 1
ATOM 12715 N N . ILE F 1 245 ? 24.611 -7.439 -16.151 1.00 26.62 249 ILE F N 1
ATOM 12716 C CA . ILE F 1 245 ? 24.914 -6.019 -16.328 1.00 25.86 249 ILE F CA 1
ATOM 12717 C C . ILE F 1 245 ? 24.269 -5.175 -15.243 1.00 26.58 249 ILE F C 1
ATOM 12718 O O . ILE F 1 245 ? 23.145 -5.441 -14.824 1.00 25.31 249 ILE F O 1
ATOM 12723 N N . SER F 1 246 ? 24.988 -4.149 -14.803 1.00 25.87 250 SER F N 1
ATOM 12724 C CA . SER F 1 246 ? 24.500 -3.254 -13.760 1.00 25.97 250 SER F CA 1
ATOM 12725 C C . SER F 1 246 ? 25.133 -1.874 -13.896 1.00 26.35 250 SER F C 1
ATOM 12726 O O . SER F 1 246 ? 24.972 -1.031 -13.013 1.00 27.63 250 SER F O 1
ATOM 12729 N N . GLY F 1 247 ? 25.857 -1.655 -14.993 1.00 26.33 251 GLY F N 1
ATOM 12730 C CA . GLY F 1 247 ? 26.520 -0.378 -15.213 1.00 25.98 251 GLY F CA 1
ATOM 12731 C C . GLY F 1 247 ? 27.906 -0.384 -14.589 1.00 26.16 251 GLY F C 1
ATOM 12732 O O . GLY F 1 247 ? 28.562 0.655 -14.457 1.00 26.92 251 GLY F O 1
ATOM 12733 N N . GLN F 1 248 ? 28.345 -1.575 -14.197 1.00 24.38 252 GLN F N 1
ATOM 12734 C CA . GLN F 1 248 ? 29.650 -1.771 -13.578 1.00 23.29 252 GLN F CA 1
ATOM 12735 C C . GLN F 1 248 ? 30.756 -1.361 -14.544 1.00 22.37 252 GLN F C 1
ATOM 12736 O O . GLN F 1 248 ? 30.580 -1.428 -15.755 1.00 22.76 252 GLN F O 1
ATOM 12742 N N . VAL F 1 249 ? 31.883 -0.920 -13.998 1.00 20.20 253 VAL F N 1
ATOM 12743 C CA . VAL F 1 249 ? 33.043 -0.551 -14.802 1.00 20.78 253 VAL F CA 1
ATOM 12744 C C . VAL F 1 249 ? 34.237 -1.098 -14.047 1.00 20.49 253 VAL F C 1
ATOM 12745 O O . VAL F 1 249 ? 34.121 -1.448 -12.869 1.00 18.98 253 VAL F O 1
ATOM 12749 N N . PHE F 1 250 ? 35.379 -1.191 -14.715 1.00 20.73 254 PHE F N 1
ATOM 12750 C CA . PHE F 1 250 ? 36.557 -1.714 -14.053 1.00 20.88 254 PHE F CA 1
ATOM 12751 C C . PHE F 1 250 ? 37.820 -1.090 -14.612 1.00 22.34 254 PHE F C 1
ATOM 12752 O O . PHE F 1 250 ? 37.895 -0.774 -15.792 1.00 21.61 254 PHE F O 1
ATOM 12760 N N . GLN F 1 251 ? 38.808 -0.905 -13.747 1.00 22.85 255 GLN F N 1
ATOM 12761 C CA . GLN F 1 251 ? 40.081 -0.342 -14.148 1.00 25.28 255 GLN F CA 1
ATOM 12762 C C . GLN F 1 251 ? 41.179 -1.335 -13.806 1.00 25.98 255 GLN F C 1
ATOM 12763 O O . GLN F 1 251 ? 41.425 -1.626 -12.635 1.00 26.55 255 GLN F O 1
ATOM 12769 N N . ASP F 1 252 ? 41.804 -1.884 -14.840 1.00 25.35 256 ASP F N 1
ATOM 12770 C CA . ASP F 1 252 ? 42.914 -2.810 -14.667 1.00 24.39 256 ASP F CA 1
ATOM 12771 C C . ASP F 1 252 ? 44.035 -2.036 -15.349 1.00 24.97 256 ASP F C 1
ATOM 12772 O O . ASP F 1 252 ? 44.084 -1.961 -16.575 1.00 24.70 256 ASP F O 1
ATOM 12777 N N . ARG F 1 253 ? 44.922 -1.444 -14.555 1.00 25.32 257 ARG F N 1
ATOM 12778 C CA . ARG F 1 253 ? 45.995 -0.636 -15.115 1.00 26.48 257 ARG F CA 1
ATOM 12779 C C . ARG F 1 253 ? 45.317 0.467 -15.933 1.00 25.07 257 ARG F C 1
ATOM 12780 O O . ARG F 1 253 ? 44.462 1.172 -15.405 1.00 25.61 257 ARG F O 1
ATOM 12788 N N . LYS F 1 254 ? 45.671 0.621 -17.205 1.00 25.61 258 LYS F N 1
ATOM 12789 C CA . LYS F 1 254 ? 45.039 1.662 -18.021 1.00 25.17 258 LYS F CA 1
ATOM 12790 C C . LYS F 1 254 ? 43.955 1.119 -18.939 1.00 24.54 258 LYS F C 1
ATOM 12791 O O . LYS F 1 254 ? 43.537 1.779 -19.888 1.00 22.45 258 LYS F O 1
ATOM 12797 N N . MET F 1 255 ? 43.520 -0.103 -18.657 1.00 23.34 259 MET F N 1
ATOM 12798 C CA . MET F 1 255 ? 42.453 -0.743 -19.416 1.00 23.08 259 MET F CA 1
ATOM 12799 C C . MET F 1 255 ? 41.186 -0.374 -18.657 1.00 23.18 259 MET F C 1
ATOM 12800 O O . MET F 1 255 ? 40.948 -0.893 -17.568 1.00 20.43 259 MET F O 1
ATOM 12805 N N . LEU F 1 256 ? 40.399 0.540 -19.228 1.00 20.42 260 LEU F N 1
ATOM 12806 C CA . LEU F 1 256 ? 39.152 1.018 -18.617 1.00 20.58 260 LEU F CA 1
ATOM 12807 C C . LEU F 1 256 ? 37.948 0.464 -19.378 1.00 19.88 260 LEU F C 1
ATOM 12808 O O . LEU F 1 256 ? 37.738 0.817 -20.533 1.00 19.34 260 LEU F O 1
ATOM 12813 N N . THR F 1 257 ? 37.151 -0.386 -18.733 1.00 19.32 261 THR F N 1
ATOM 12814 C CA . THR F 1 257 ? 35.988 -0.959 -19.402 1.00 18.70 261 THR F CA 1
ATOM 12815 C C . THR F 1 257 ? 34.692 -0.868 -18.608 1.00 18.93 261 THR F C 1
ATOM 12816 O O . THR F 1 257 ? 34.699 -0.731 -17.375 1.00 16.79 261 THR F O 1
ATOM 12820 N N . GLY F 1 258 ? 33.585 -0.945 -19.344 1.00 17.46 262 GLY F N 1
ATOM 12821 C CA . GLY F 1 258 ? 32.251 -0.889 -18.767 1.00 20.01 262 GLY F CA 1
ATOM 12822 C C . GLY F 1 258 ? 31.489 -2.110 -19.243 1.00 19.84 262 GLY F C 1
ATOM 12823 O O . GLY F 1 258 ? 31.772 -2.621 -20.322 1.00 18.46 262 GLY F O 1
ATOM 12824 N N . ASP F 1 259 ? 30.513 -2.576 -18.466 1.00 21.51 263 ASP F N 1
ATOM 12825 C CA . ASP F 1 259 ? 29.773 -3.781 -18.838 1.00 23.04 263 ASP F CA 1
ATOM 12826 C C . ASP F 1 259 ? 28.663 -3.688 -19.876 1.00 23.76 263 ASP F C 1
ATOM 12827 O O . ASP F 1 259 ? 28.328 -4.698 -20.495 1.00 21.77 263 ASP F O 1
ATOM 12832 N N . SER F 1 260 ? 28.101 -2.500 -20.088 1.00 23.84 264 SER F N 1
ATOM 12833 C CA . SER F 1 260 ? 26.988 -2.364 -21.030 1.00 25.25 264 SER F CA 1
ATOM 12834 C C . SER F 1 260 ? 26.545 -0.900 -21.155 1.00 25.93 264 SER F C 1
ATOM 12835 O O . SER F 1 260 ? 27.190 -0.004 -20.606 1.00 26.19 264 SER F O 1
ATOM 12838 N N . PRO F 1 261 ? 25.433 -0.639 -21.875 1.00 25.52 265 PRO F N 1
ATOM 12839 C CA . PRO F 1 261 ? 24.946 0.738 -22.030 1.00 26.23 265 PRO F CA 1
ATOM 12840 C C . PRO F 1 261 ? 24.834 1.470 -20.689 1.00 27.03 265 PRO F C 1
ATOM 12841 O O . PRO F 1 261 ? 25.145 2.664 -20.580 1.00 26.78 265 PRO F O 1
ATOM 12845 N N . LEU F 1 262 ? 24.396 0.739 -19.666 1.00 26.02 266 LEU F N 1
ATOM 12846 C CA . LEU F 1 262 ? 24.230 1.302 -18.334 1.00 25.94 266 LEU F CA 1
ATOM 12847 C C . LEU F 1 262 ? 25.536 1.858 -17.769 1.00 24.67 266 LEU F C 1
ATOM 12848 O O . LEU F 1 262 ? 25.520 2.660 -16.837 1.00 23.22 266 LEU F O 1
ATOM 12853 N N . ALA F 1 263 ? 26.662 1.438 -18.340 1.00 21.65 267 ALA F N 1
ATOM 12854 C CA . ALA F 1 263 ? 27.975 1.880 -17.868 1.00 21.46 267 ALA F CA 1
ATOM 12855 C C . ALA F 1 263 ? 28.500 3.181 -18.478 1.00 21.47 267 ALA F C 1
ATOM 12856 O O . ALA F 1 263 ? 29.568 3.666 -18.082 1.00 22.13 267 ALA F O 1
ATOM 12858 N N . GLY F 1 264 ? 27.758 3.747 -19.424 1.00 19.68 268 GLY F N 1
ATOM 12859 C CA . GLY F 1 264 ? 28.189 4.976 -20.075 1.00 21.04 268 GLY F CA 1
ATOM 12860 C C . GLY F 1 264 ? 28.681 6.079 -19.151 1.00 20.74 268 GLY F C 1
ATOM 12861 O O . GLY F 1 264 ? 29.838 6.506 -19.226 1.00 20.36 268 GLY F O 1
ATOM 12862 N N . ASN F 1 265 ? 27.797 6.545 -18.277 1.00 20.52 269 ASN F N 1
ATOM 12863 C CA . ASN F 1 265 ? 28.133 7.607 -17.345 1.00 21.44 269 ASN F CA 1
ATOM 12864 C C . ASN F 1 265 ? 29.313 7.233 -16.453 1.00 22.96 269 ASN F C 1
ATOM 12865 O O . ASN F 1 265 ? 30.279 7.987 -16.349 1.00 24.18 269 ASN F O 1
ATOM 12870 N N . ALA F 1 266 ? 29.240 6.067 -15.816 1.00 23.86 270 ALA F N 1
ATOM 12871 C CA . ALA F 1 266 ? 30.309 5.630 -14.931 1.00 24.07 270 ALA F CA 1
ATOM 12872 C C . ALA F 1 266 ? 31.643 5.549 -15.660 1.00 24.33 270 ALA F C 1
ATOM 12873 O O . ALA F 1 266 ? 32.667 5.966 -15.129 1.00 26.21 270 ALA F O 1
ATOM 12875 N N . LEU F 1 267 ? 31.635 5.013 -16.876 1.00 24.37 271 LEU F N 1
ATOM 12876 C CA . LEU F 1 267 ? 32.871 4.902 -17.645 1.00 23.93 271 LEU F CA 1
ATOM 12877 C C . LEU F 1 267 ? 33.426 6.289 -17.960 1.00 22.76 271 LEU F C 1
ATOM 12878 O O . LEU F 1 267 ? 34.638 6.502 -17.939 1.00 23.17 271 LEU F O 1
ATOM 12883 N N . GLY F 1 268 ? 32.535 7.231 -18.248 1.00 23.49 272 GLY F N 1
ATOM 12884 C CA . GLY F 1 268 ? 32.966 8.584 -18.553 1.00 23.52 272 GLY F CA 1
ATOM 12885 C C . GLY F 1 268 ? 33.677 9.231 -17.377 1.00 23.88 272 GLY F C 1
ATOM 12886 O O . GLY F 1 268 ? 34.716 9.884 -17.538 1.00 21.81 272 GLY F O 1
ATOM 12887 N N . GLN F 1 269 ? 33.113 9.047 -16.188 1.00 23.11 273 GLN F N 1
ATOM 12888 C CA . GLN F 1 269 ? 33.680 9.602 -14.966 1.00 23.19 273 GLN F CA 1
ATOM 12889 C C . GLN F 1 269 ? 34.993 8.895 -14.664 1.00 24.64 273 GLN F C 1
ATOM 12890 O O . GLN F 1 269 ? 35.962 9.527 -14.237 1.00 21.37 273 GLN F O 1
ATOM 12896 N N . LEU F 1 270 ? 35.022 7.580 -14.883 1.00 22.78 274 LEU F N 1
ATOM 12897 C CA . LEU F 1 270 ? 36.241 6.814 -14.646 1.00 23.03 274 LEU F CA 1
ATOM 12898 C C . LEU F 1 270 ? 37.361 7.332 -15.546 1.00 23.24 274 LEU F C 1
ATOM 12899 O O . LEU F 1 270 ? 38.461 7.620 -15.081 1.00 22.43 274 LEU F O 1
ATOM 12904 N N . ALA F 1 271 ? 37.060 7.447 -16.836 1.00 23.23 275 ALA F N 1
ATOM 12905 C CA . ALA F 1 271 ? 38.018 7.920 -17.837 1.00 25.01 275 ALA F CA 1
ATOM 12906 C C . ALA F 1 271 ? 38.503 9.341 -17.540 1.00 24.21 275 ALA F C 1
ATOM 12907 O O . ALA F 1 271 ? 39.704 9.588 -17.431 1.00 25.21 275 ALA F O 1
ATOM 12909 N N . ALA F 1 272 ? 37.567 10.274 -17.408 1.00 24.61 276 ALA F N 1
ATOM 12910 C CA . ALA F 1 272 ? 37.911 11.666 -17.127 1.00 24.34 276 ALA F CA 1
ATOM 12911 C C . ALA F 1 272 ? 38.856 11.780 -15.938 1.00 27.35 276 ALA F C 1
ATOM 12912 O O . ALA F 1 272 ? 39.880 12.459 -16.005 1.00 26.73 276 ALA F O 1
ATOM 12914 N N . LYS F 1 273 ? 38.510 11.104 -14.848 1.00 28.74 277 LYS F N 1
ATOM 12915 C CA . LYS F 1 273 ? 39.334 11.149 -13.651 1.00 32.47 277 LYS F CA 1
ATOM 12916 C C . LYS F 1 273 ? 40.716 10.523 -13.819 1.00 31.80 277 LYS F C 1
ATOM 12917 O O . LYS F 1 273 ? 41.710 11.086 -13.356 1.00 32.85 277 LYS F O 1
ATOM 12923 N N . ALA F 1 274 ? 40.790 9.371 -14.480 1.00 29.86 278 ALA F N 1
ATOM 12924 C CA . ALA F 1 274 ? 42.079 8.712 -14.693 1.00 28.64 278 ALA F CA 1
ATOM 12925 C C . ALA F 1 274 ? 42.997 9.589 -15.553 1.00 27.72 278 ALA F C 1
ATOM 12926 O O . ALA F 1 274 ? 44.192 9.714 -15.281 1.00 25.93 278 ALA F O 1
ATOM 12928 N N . LEU F 1 275 ? 42.436 10.202 -16.591 1.00 25.91 279 LEU F N 1
ATOM 12929 C CA . LEU F 1 275 ? 43.233 11.057 -17.469 1.00 26.52 279 LEU F CA 1
ATOM 12930 C C . LEU F 1 275 ? 43.645 12.369 -16.803 1.00 26.80 279 LEU F C 1
ATOM 12931 O O . LEU F 1 275 ? 44.772 12.828 -16.978 1.00 27.60 279 LEU F O 1
ATOM 12936 N N . LEU F 1 276 ? 42.737 12.974 -16.043 1.00 28.12 280 LEU F N 1
ATOM 12937 C CA . LEU F 1 276 ? 43.058 14.221 -15.356 1.00 29.42 280 LEU F CA 1
ATOM 12938 C C . LEU F 1 276 ? 44.183 13.992 -14.351 1.00 32.19 280 LEU F C 1
ATOM 12939 O O . LEU F 1 276 ? 45.094 14.809 -14.232 1.00 32.23 280 LEU F O 1
ATOM 12944 N N . ALA F 1 277 ? 44.115 12.880 -13.625 1.00 33.80 281 ALA F N 1
ATOM 12945 C CA . ALA F 1 277 ? 45.143 12.554 -12.643 1.00 36.86 281 ALA F CA 1
ATOM 12946 C C . ALA F 1 277 ? 46.475 12.341 -13.354 1.00 38.89 281 ALA F C 1
ATOM 12947 O O . ALA F 1 277 ? 47.541 12.570 -12.783 1.00 38.60 281 ALA F O 1
ATOM 12949 N N . GLU F 1 278 ? 46.392 11.904 -14.608 1.00 41.53 282 GLU F N 1
ATOM 12950 C CA . GLU F 1 278 ? 47.561 11.632 -15.439 1.00 44.53 282 GLU F CA 1
ATOM 12951 C C . GLU F 1 278 ? 48.291 12.905 -15.869 1.00 45.15 282 GLU F C 1
ATOM 12952 O O . GLU F 1 278 ? 49.453 13.115 -15.516 1.00 44.68 282 GLU F O 1
ATOM 12958 N N . VAL F 1 279 ? 47.590 13.751 -16.619 1.00 45.62 283 VAL F N 1
ATOM 12959 C CA . VAL F 1 279 ? 48.147 14.997 -17.138 1.00 46.93 283 VAL F CA 1
ATOM 12960 C C . VAL F 1 279 ? 48.678 15.976 -16.093 1.00 49.11 283 VAL F C 1
ATOM 12961 O O . VAL F 1 279 ? 49.488 16.846 -16.415 1.00 49.34 283 VAL F O 1
ATOM 12965 N N . GLU F 1 280 ? 48.226 15.845 -14.851 1.00 52.02 284 GLU F N 1
ATOM 12966 C CA . GLU F 1 280 ? 48.684 16.737 -13.789 1.00 54.99 284 GLU F CA 1
ATOM 12967 C C . GLU F 1 280 ? 50.003 16.247 -13.199 1.00 56.34 284 GLU F C 1
ATOM 12968 O O . GLU F 1 280 ? 50.435 16.701 -12.139 1.00 56.34 284 GLU F O 1
ATOM 12974 N N . GLY F 1 281 ? 50.638 15.318 -13.908 1.00 58.00 285 GLY F N 1
ATOM 12975 C CA . GLY F 1 281 ? 51.907 14.777 -13.464 1.00 59.67 285 GLY F CA 1
ATOM 12976 C C . GLY F 1 281 ? 53.063 15.692 -13.825 1.00 61.05 285 GLY F C 1
ATOM 12977 O O . GLY F 1 281 ? 53.974 15.237 -14.548 1.00 61.60 285 GLY F O 1
#

Secondary structure (DSSP, 8-state):
----SPEE-TTSTTEEEPPHHHHHHH--SS--------SS---SS--EEEEE-----EEEPTTS-EEE--B-HHHHHHHHHHHHHTT-EEEEEESSSPPP-B-GGGS-TT-HHHHHHHHHHHHHHHSPEEHHHHHHHT-STT-SEEEEEE--SGGGGSSGGG-HHHHHHHHHHHHTT-EEEEETTGGGGGGGGTT-GGGTT-EE----HHHHTTGGGGTSSSS--SS-HHHHHHHTT-EE--SS-SS-EEEETTEEEE-SGGGHHHHHHHHHHHHHHHHT-/----SPEE-TTSTTEEEPPHHHHHHH--SS--------SS----S--EEEEE-----EEE-TTSPEEE--B-HHHHHHHHHHHHHTT-EEEEEESSSPPP-B-GGGS-TT-HHHHHHHHHHHHHHHSPEEHHHHHHHS-STT-SEEEEEE--SGGGGSSGGG-HHHHHHHHHHHHTT-EEEEETTGGGGGGGGTT--TTTT-EE----HHHHTTGGGGTSSSS--SS-HHHHHHHTT-EE--SS-SS-EEEETTEEEESSGGGHHHHHHHHHHHHHHHHH-/----SPEE-TTSTTEEEPPHHHHHHH--SS--------SS---SS--EEEEE-----EEE-TTSPEEE--B-HHHHHHHHHHHHHTT-EEEEEESSSPPPPB-GGGS-TT-HHHHHHHHHHHHHHHS-EEHHHHHHHS-STT-SEEEEEE--SGGGGSSGGG-HHHHHHHHHHHHTT-EEEEETTGGGGGGGGTT-GGGTT-EE----HHHHHHGGGGTSSSS--SS-HHHHHHHTT-EE--SS-SS-EEEETTEEEE-STT-HHHHHHHHHHHHHHHHT-/----SPEE-TTSTTEEEPPHHHHHHH--SS--------SS---SS--EEEEE-----EEE-TTSPEEE--B-HHHHHHHHHHHHHTT-EEEEEESSSPPP-B-GGGS-TT-HHHHHHHHHHHHHHHS-EEHHHHHHHT-STT-SEEEEEE--SGGGGSSGGG-HHHHHHHHHHHHTT-EEEEETTGGGGGGGGTT--TTTT-EE----HHHHHHGGGGTSSSS--SS-HHHHHHHTT-EE--SS-SS-EEEETTEEEE-SGGGHHHHHHHHHHHHHHHH--/----SPEE-TTSTTEEEPPHHHHHHH--SS--------SS---SS--EEEEE-----EEE-TTS-EEE--B-HHHHHHHHHHHHHTT-EEEEEESSSPPP-B-GGGS-TT-HHHHHHHHHTHHHHHSPEEHHHHHHHT-STT-SEEEEEE--SGGGGSSGGG-HHHHHHHHHHHHTT-EEEEETTGGGGGGGGTT-GGGTT-EE----HHHHTTGGGGTSSSS--SS-HHHHHHHTT-EE--SS-SS-EEEETTEEEESSGGGHHHHHHHHHHHHHHHHH-/----SPEEETTSTTEEEPPHHHHHHH--SS--------SS---SS--EEEEE-----EEE-TTS-EEE--B-HHHHHHHHHHHHHTT-EEEEEESSSS---B-GGGS-TT-HHHHHHHHHHHHHHHSPEEHHHHHHHS-STT-SEEEEEE--SGGGGSSGGG-HHHHHHHHHHHHTT-EEEEETTGGGGGGGGTT-GGGTT-EE----HHHHHHGGGGTSSSS--SS-HHHHHHHTTPEE--SS-SS-EEEETTEEEESSGGGHHHHHHHHHHHHHHHHT-

Nearest PDB structures (foldseek):
  4i4n-assembly1_A  TM=1.002E+00  e=4.827E-61  Vibrio cholerae O395
  4i2n-assembly2_D  TM=1.001E+00  e=9.504E-60  Vibrio cholerae O395
  5k4a-assembly8_E  TM=1.000E+00  e=1.881E-59  Vibrio cholerae O395
  1izz-assembly1_A  TM=9.892E-01  e=4.401E-44  Escherichia coli
  5xr2-assembly2_D  TM=9.863E-01  e=3.157E-40  Staphylococcus aureus subsp. aureus Mu50

Solvent-accessible surface area: 64631 Å² total; per-residue (Å²): 95,117,64,109,135,44,51,90,4,77,3,8,36,63,3,45,24,0,0,31,60,0,39,61,107,88,35,65,64,110,28,92,30,60,45,8,158,40,130,98,39,27,156,61,73,90,60,58,0,0,0,1,2,1,10,3,5,4,16,35,3,89,86,28,19,2,0,1,0,0,1,7,1,20,3,1,0,0,0,0,30,0,0,27,86,0,30,5,57,17,27,3,0,0,26,24,24,19,8,5,9,2,2,11,44,2,8,2,118,99,5,109,78,0,40,40,9,11,67,132,25,60,83,41,3,21,99,17,85,88,0,27,79,5,50,132,124,30,19,40,141,118,5,63,3,3,0,0,0,0,1,0,4,6,0,0,13,24,32,1,14,117,11,128,52,1,51,38,1,0,64,25,0,44,166,39,92,31,8,2,0,0,0,0,5,0,0,0,0,0,20,3,0,35,147,35,101,56,0,60,49,19,80,0,1,5,20,14,21,124,57,6,51,128,14,19,93,41,3,19,1,19,5,82,35,85,76,100,2,2,96,83,0,93,86,33,28,7,85,46,66,26,112,35,53,90,14,87,30,66,79,20,136,39,3,0,0,0,1,0,37,99,0,0,13,31,0,0,68,30,0,0,146,13,0,20,70,69,41,121,118,115,104,73,98,132,44,54,90,3,78,2,6,35,57,2,43,24,0,0,39,52,0,40,57,97,85,36,66,49,103,25,82,33,64,40,10,160,41,127,96,43,29,154,57,73,94,59,58,0,0,0,1,2,2,12,3,6,5,15,35,2,89,87,26,21,1,0,0,0,0,1,9,0,20,4,1,1,0,0,0,23,0,0,26,85,0,31,3,66,12,29,3,0,0,29,28,23,19,14,6,8,2,1,11,43,1,9,0,128,86,8,85,78,0,36,33,7,16,24,129,20,70,72,38,3,18,114,16,85,82,0,35,79,5,50,141,110,31,24,40,154,114,6,61,2,4,0,0,0,1,1,0,3,8,0,0,12,26,33,3,13,121,14,133,50,2,40,31,1,0,73,17,0,55,168,44,91,25,6,2,0,0,0,0,5,0,0,0,0,0,19,5,1,38,145,46,97,45,1,62,47,20,43,0,0,4,23,9,23,112,47,8,47,104,18,18,92,41,5,20,2,18,6,78,33,84,76,100,2,2,98,86,0,94,86,36,30,7,58,43,11,18,112,27,59,83,11,32,24,1,24,16,137,48,4,0,0,0,0,0,28,84,0,0,12,32,0,0,62,21,0,0,87,13,0,26,64,81,40,124,120,93,127,72,107,132,43,54,89,3,78,2,9,40,73,2,41,25,0,0,34,55,0,43,69,101,87,37,66,62,122,27,78,34,61,40,9,161,41,129,91,41,29,160,57,75,105,57,57,0,0,1,1,2,1,13,2,4,5,17,36,2,86,87,31,20,3,0,1,0,0,0,9,0,20,3,1,1,0,0,0,30,0,0,21,96,0,29,4,59,18,31,4,0,0,36,30,23,20,12,5,8,3,2,13,42,2,9,1,113,101,10,134,91,1,41,40,9,16,65,129,23,67,76,42,3,21,117,16,82,82,0,37,92,14,32,141,116,31,19,43,156,125,7,61,4,2,0,0,0,0,0,0,3,6,0,0,13,27,34,2,11,115,9,127,54,0,51,41,1,0,65,19,0,48,168,53,92,29,7,2,0,0,0,0,6,0,0,0,0,0,20,4,0,39,147,40,100,50,0,63,43,18,45,0,0,4,19,12,25,105,58,8,30,98,16,19,89,38,4,18,2,18,5,77,36,90,71,95,3,1,99,76,0,97,86,38,30,6,50,38,8,18,118,28,57,38,1,14,26,6,53,16,144,41,2,0,0,0,1,0,33,89,0,1,15,27,0,0,55,40,0,0,133,14,0,16,64,70,39,114,112,111,110,75,95,137,41,57,90,5,78,2,5,37,58,2,42,28,0,0,44,50,0,40,72,104,88,34,66,59,125,28,94,33,62,50,18,156,17,112,82,37,30,158,59,70,110,50,57,0,0,0,1,2,1,11,4,5,4,16,32,3,85,89,30,19,2,0,1,0,0,1,9,0,19,2,1,1,0,0,0,30,0,0,24,98,0,28,5,58,20,24,5,0,0,29,26,24,20,12,7,7,3,2,16,43,3,9,1,133,106,7,143,90,0,42,42,8,22,61,128,28,80,80,41,3,21,115,18,82,81,0,36,80,5,49,138,120,29,21,42,145,129,5,64,2,6,0,0,0,0,1,0,4,8,0,0,11,27,37,2,6,127,11,127,54,1,48,31,2,0,72,19,0,39,167,46,88,32,8,2,0,0,0,0,5,0,0,0,0,0,21,2,0,37,150,34,96,56,1,60,49,21,81,0,0,4,20,10,24,107,57,7,30,100,11,20,78,32,4,20,2,18,5,80,34,86,82,94,1,0,97,82,0,93,84,38,29,8,87,44,67,29,129,28,54,89,16,93,32,69,79,22,140,43,4,0,0,0,0,0,39,94,0,1,14,33,0,0,50,38,0,0,94,18,0,14,73,79,39,88,124,108,110,70,97,134,37,56,85,7,130,87,76,128,77,1,42,56,0,0,38,45,0,41,79,105,89,38,65,45,120,30,81,29,62,37,18,159,41,128,96,43,32,159,59,75,102,59,57,0,0,2,2,2,1,20,79,57,53,15,83,3,87,86,37,22,58,0,1,0,0,0,8,0,20,3,1,0,0,0,0,22,0,0,30,94,0,30,3,58,13,27,4,0,0,27,48,23,80,60,13,53,7,3,90,43,2,11,1,140,101,16,140,92,0,38,31,9,25,60,135,20,55,76,34,4,117,149,11,83,86,0,41,77,4,50,138,117,28,24,39,130,120,7,60,2,8,0,0,0,1,1,0,4,8,0,0,10,20,27,2,13,112,9,129,49,1,42,32,2,0,69,20,0,43,162,42,91,31,7,2,0,0,0,1,4,0,0,0,0,0,23,4,0,38,140,34,69,55,0,49,50,24,79,0,1,3,21,12,22,64,39,8,15,57,11,20,63,37,4,21,3,18,7,57,30,83,74,94,2,0,92,77,0,85,56,35,30,9,84,46,68,24,133,31,55,89,12,90,32,66,76,16,141,42,3,0,0,0,0,0,34,94,0,0,16,34,0,0,67,22,0,0,116,9,0,21,66,80,42,121,115,70,107,53,102,104,44,58,86,7,128,86,73,124,67,3,41,60,0,0,35,53,0,43,74,98,87,42,66,46,118,23,92,36,61,49,9,164,25,127,99,37,33,156,57,76,98,63,55,0,0,1,1,2,1,26,79,55,37,14,95,2,31,11,24,20,51,0,1,0,0,1,7,0,23,3,1,1,0,0,0,25,0,0,25,96,0,32,5,54,14,30,2,0,0,26,47,23,79,58,16,49,6,2,92,39,2,11,0,142,114,10,152,90,1,49,39,7,29,71,128,15,55,73,40,6,142,146,14,78,83,0,40,87,5,47,138,125,33,20,44,136,111,5,56,4,9,0,0,0,2,1,0,3,7,1,0,11,32,35,1,14,116,9,136,44,1,43,33,2,0,68,18,0,51,168,58,92,26,8,2,0,0,0,0,6,0,0,0,0,0,18,4,0,41,133,35,97,50,0,60,49,17,81,0,0,3,22,8,23,110,57,5,35,117,14,22,81,34,3,21,2,16,4,60,30,82,72,98,2,1,95,76,0,94,86,36,30,6,89,45,71,23,108,32,56,88,12,96,32,68,93,19,139,45,3,0,0,0,1,0,36,103,0,0,15,31,0,0,59,36,0,0,117,18,0,10,76,72,45,115,121

Organism: Vibrio cholerae serotype O1 (strain ATCC 39541 / Classical Ogawa 395 / O395) (NCBI:txid345073)

CATH classification: 3.40.50.880

Sequence (1686 aa):
ANDKHPTPDPAEDNAFFPSAYSLSQFTASKSDLSGAHYPTPYQGGRWKILVVGADERYLMMDNGTFFSTGNHPVETLLPMYHLDKAGFSFDIATLSGNPVKFEWWAMPREDQEVNGLYSKYQSSFRQPLKLSDVIETALGEDSDYIGVFIPGGHGALMGLPDSQEVKAVLQWAMKQNKFIISLAHGPAAFLAVGDDPLFAGYKIVAFPDEMDAQTPSIGYMPGHLTWKFGEQLQAIGFELLNTGISGQVFQDRKMLTGDSPLAGNALGQLAAKALLAEVEGANDKHPTPDPAEDNAFFPSAYSLSQFTASKSDLSGAHYPTPYQGGRWKILVVGADERYLMMDNGTFFSTGNHPVETLLPMYHLDKAGFSFDIATLSGNPVKFEWWAMPREDQEVNGLYSKYQSSFRQPLKLSDVIETALGEDSDYIGVFIPGGHGALMGLPDSQEVKAVLQWAMKQNKFIISLAHGPAAFLAVGDDPLFAGYKIVAFPDEMDAQTPSIGYMPGHLTWKFGEQLQAIGFELLNTGISGQVFQDRKMLTGDSPLAGNALGQLAAKALLAEVEGANDKHPTPDPAEDNAFFPSAYSLSQFTASKSDLSGAHYPTPYQGGRWKILVVGADERYLMMDNGTFFSTGNHPVETLLPMYHLDKAGFSFDIATLSGNPVKFEWWAMPREDQEVNGLYSKYQSSFRQPLKLSDVIETALGEDSDYIGVFIPGGHGALMGLPDSQEVKAVLQWAMKQNKFIISLAHGPAAFLAVGDDPLFAGYKIVAFPDEMDAQTPSIGYMPGHLTWKFGEQLQAIGFELLNTGISGQVFQDRKMLTGDSPLAGNALGQLAAKALLAEVEGANDKHPTPDPAEDNAFFPSAYSLSQFTASKSDLSGAHYPTPYQGGRWKILVVGADERYLMMDNGTFFSTGNHPVETLLPMYHLDKAGFSFDIATLSGNPVKFEWWAMPREDQEVNGLYSKYQSSFRQPLKLSDVIETALGEDSDYIGVFIPGGHGALMGLPDSQEVKAVLQWAMKQNKFIISLAHGPAAFLAVGDDPLFAGYKIVAFPDEMDAQTPSIGYMPGHLTWKFGEQLQAIGFELLNTGISGQVFQDRKMLTGDSPLAGNALGQLAAKALLAEVEGANDKHPTPDPAEDNAFFPSAYSLSQFTASKSDLSGAHYPTPYQGGRWKILVVGADERYLMMDNGTFFSTGNHPVETLLPMYHLDKAGFSFDIATLSGNPVKFEWWAMPREDQEVNGLYSKYQSSFRQPLKLSDVIETALGEDSDYIGVFIPGGHGALMGLPDSQEVKAVLQWAMKQNKFIISLAHGPAAFLAVGDDPLFAGYKIVAFPDEMDAQTPSIGYMPGHLTWKFGEQLQAIGFELLNTGISGQVFQDRKMLTGDSPLAGNALGQLAAKALLAEVEGANDKHPTPDPAEDNAFFPSAYSLSQFTASKSDLSGAHYPTPYQGGRWKILVVGADERYLMMDNGTFFSTGNHPVETLLPMYHLDKAGFSFDIATLSGNPVKFEWWAMPREDQEVNGLYSKYQSSFRQPLKLSDVIETALGEDSDYIGVFIPGGHGALMGLPDSQEVKAVLQWAMKQNKFIISLAHGPAAFLAVGDDPLFAGYKIVAFPDEMDAQTPSIGYMPGHLTWKFGEQLQAIGFELLNTGISGQVFQDRKMLTGDSPLAGNALGQLAAKALLAEVEG

Radius of gyration: 44.86 Å; Cα contacts (8 Å, |Δi|>4): 4174; chains: 6; bounding box: 116×87×137 Å

InterPro domains:
  IPR002818 DJ-1/PfpI [PF01965] (77-196)
  IPR017283 Protein/nucleic acid deglycase HchA [NF003168] (3-284)
  IPR017283 Protein/nucleic acid deglycase HchA [PIRSF037798] (4-285)
  IPR029062 Class I glutamine amidotransferase-like [G3DSA:3.40.50.880] (5-285)
  IPR029062 Class I glutamine amidotransferase-like [SSF52317] (7-282)
  IPR050325 Protein/nucleic acid deglycase [PTHR48094] (58-276)